Protein AF-0000000075187275 (afdb_homodimer)

InterPro domains:
  IPR004835 Chitin synthase [PTHR22914] (122-890)
  IPR013616 Chitin synthase N-terminal [PF08407] (134-203)
  IPR029044 Nucleotide-diphospho-sugar transferases [SSF53448] (330-576)

Organism: Armillaria gallica (NCBI:txid47427)

pLDDT: mean 75.86, std 24.11, range [16.17, 98.31]

Radius of gyration: 43.61 Å; Cα contacts (8 Å, |Δi|>4): 2500; chains: 2; bounding box: 135×147×118 Å

Solvent-accessible surface area (backbone atoms only — not comparable to full-atom values): 98505 Å² total; per-residue (Å²): 134,84,85,86,66,86,80,87,94,94,92,89,84,87,78,79,76,74,76,76,77,70,78,66,85,58,77,70,79,63,77,69,79,75,75,77,74,75,77,74,74,76,76,80,78,81,78,85,83,83,79,84,90,88,80,89,75,84,80,77,79,80,76,82,77,76,76,73,78,74,76,74,60,70,71,64,69,71,64,61,67,80,72,70,71,80,72,75,68,80,73,74,75,68,86,66,58,67,81,66,71,64,77,77,79,68,64,80,76,63,84,60,83,49,68,71,53,45,53,51,52,50,50,55,55,52,49,64,66,76,78,40,52,71,41,80,56,69,53,48,77,78,36,52,59,48,74,40,75,48,42,61,70,58,45,67,50,40,58,63,88,66,61,76,48,96,60,56,50,57,51,28,27,37,40,33,53,35,58,55,55,38,82,59,45,33,63,90,65,50,43,84,52,70,59,53,74,70,69,49,62,32,51,38,34,37,34,37,40,38,53,55,57,50,47,52,39,39,24,31,18,53,36,26,50,48,52,27,51,31,48,53,56,66,38,81,74,33,50,63,54,44,50,34,41,74,71,72,48,48,46,45,67,23,36,40,36,35,39,35,36,26,16,55,82,67,30,40,64,56,36,54,29,44,35,32,58,43,45,48,39,70,84,54,68,82,58,68,58,57,93,88,34,58,34,44,31,42,36,23,34,25,42,29,45,50,41,39,37,58,89,37,43,79,44,66,55,53,89,92,45,90,82,40,59,51,59,40,40,37,38,37,36,40,20,50,57,72,51,48,65,63,43,46,49,38,36,44,52,46,20,51,32,60,69,51,57,32,52,29,35,34,36,29,27,55,38,31,28,48,36,86,48,14,66,51,48,55,51,46,52,45,73,66,31,86,46,44,28,33,36,21,46,35,62,39,60,61,35,76,93,53,63,48,43,74,42,53,62,40,14,24,47,38,33,51,40,50,47,38,59,57,26,49,42,27,26,25,25,62,56,31,58,37,66,60,44,52,64,52,44,21,35,34,25,43,76,54,41,54,62,64,23,46,53,63,48,50,33,57,17,65,86,43,13,75,79,46,42,60,64,4,46,81,48,38,55,54,62,59,42,27,23,48,58,27,45,45,31,52,32,37,50,35,36,44,30,30,71,72,33,56,35,28,25,39,63,41,76,82,13,35,29,36,27,78,69,57,83,46,70,49,53,39,46,35,48,45,24,38,47,52,41,3,46,52,36,35,50,51,49,50,61,76,49,48,71,43,46,73,54,18,50,61,52,72,69,51,50,53,45,46,50,53,49,49,52,53,51,52,52,51,50,54,51,57,67,38,40,64,27,49,52,50,46,53,49,55,52,53,65,61,47,33,54,79,73,69,48,55,86,49,85,41,67,68,53,32,48,52,50,51,51,50,50,52,49,50,52,51,51,52,45,54,45,37,54,51,43,32,43,58,46,57,53,69,51,44,54,63,63,55,53,50,50,49,49,52,40,25,53,53,35,48,53,47,49,52,52,51,51,50,51,49,51,52,52,54,57,47,40,59,66,60,44,71,82,45,56,74,67,52,51,57,48,43,54,70,35,79,69,58,10,27,50,49,35,38,46,39,39,64,49,44,48,53,51,52,53,25,50,72,70,73,57,49,62,47,67,76,71,10,38,68,44,28,59,26,43,50,60,36,53,49,57,44,40,47,46,33,18,48,53,41,48,57,58,78,66,75,59,54,88,83,72,82,74,79,75,78,78,82,76,84,77,85,86,84,87,81,80,82,77,87,78,71,54,80,38,62,46,59,52,68,67,57,46,39,55,52,44,56,55,31,41,53,61,41,40,43,81,75,81,79,71,82,70,78,71,76,62,51,71,71,33,51,30,34,48,52,27,47,53,50,40,47,50,50,51,49,53,24,50,48,51,44,49,52,56,73,59,56,42,66,76,82,45,87,87,44,61,65,60,35,52,52,50,27,50,50,52,42,50,50,51,53,34,50,53,27,47,50,51,24,52,54,43,48,54,31,48,51,23,23,50,52,35,53,50,53,54,64,70,48,52,82,71,59,76,75,149,90,95,78,96,83,78,87,87,77,88,89,73,94,69,89,74,82,80,80,77,72,79,68,85,60,80,75,78,68,79,69,80,76,76,79,76,78,74,77,77,74,78,78,82,82,84,84,84,80,79,82,88,86,81,86,72,83,76,78,77,83,76,80,79,74,78,74,79,73,76,75,60,69,73,65,70,70,65,60,66,79,70,70,71,80,72,75,67,82,71,74,72,68,85,66,57,65,80,66,71,63,76,78,79,65,64,82,74,70,82,61,84,49,67,70,54,44,54,51,52,51,50,55,54,53,49,64,66,77,78,39,54,71,40,80,57,70,53,49,78,80,36,53,60,46,74,40,76,47,41,62,70,58,44,68,48,41,57,65,89,65,61,76,48,97,61,56,53,56,50,29,27,36,41,32,51,36,59,56,56,38,82,58,45,32,62,89,66,52,41,84,52,70,59,52,73,70,70,48,62,32,50,37,35,37,34,37,41,39,54,56,57,48,45,52,40,39,23,31,17,52,35,27,50,48,50,27,51,33,47,52,58,64,38,81,73,32,50,62,55,43,49,36,42,74,71,72,46,49,46,47,66,23,34,39,36,35,40,35,37,25,15,54,80,66,29,41,63,55,36,54,29,44,35,33,58,42,44,49,40,71,84,54,69,81,59,66,59,58,94,87,35,57,33,44,30,42,35,25,34,25,42,29,44,50,42,40,38,61,89,36,43,80,44,64,54,53,89,92,43,90,80,40,59,51,60,40,38,37,38,37,36,41,19,52,58,72,51,48,67,62,42,47,50,38,36,44,52,46,20,51,31,60,69,52,58,32,52,29,35,35,36,30,26,54,39,32,28,49,36,86,49,13,66,50,48,54,52,47,52,44,72,67,30,87,48,44,28,32,37,21,46,36,62,40,60,62,34,78,94,55,64,47,43,73,41,52,62,39,13,24,49,38,31,50,38,50,49,39,58,57,27,50,42,27,26,26,26,63,55,31,57,37,66,60,44,52,65,51,44,21,36,34,26,43,77,52,42,54,62,66,24,45,53,64,50,51,34,58,17,67,86,44,13,76,79,46,42,61,65,4,48,83,47,37,55,54,60,58,43,27,22,50,56,28,45,44,30,53,33,38,52,35,35,43,30,29,70,71,34,56,35,28,27,40,62,40,74,84,13,34,29,36,28,77,71,57,82,46,70,51,53,40,44,36,50,45,24,38,48,50,41,3,48,53,36,36,51,53,49,50,60,74,50,48,71,44,46,74,53,18,50,59,52,72,71,52,49,53,44,46,51,53,51,49,52,52,49,51,52,50,50,54,51,58,66,38,37,65,27,50,52,50,48,53,49,55,51,53,65,62,48,32,54,79,73,67,48,57,85,49,86,41,67,68,52,32,50,52,50,51,51,50,51,54,49,49,54,52,52,52,46,52,45,37,54,51,43,33,44,58,45,57,54,70,50,43,54,64,62,55,53,51,50,50,51,51,41,24,51,53,35,48,53,47,50,53,51,51,51,50,51,49,50,53,51,54,58,48,41,59,66,60,43,71,82,48,55,74,66,51,51,58,48,41,54,67,34,78,69,57,10,27,49,50,36,38,47,38,40,65,49,44,49,53,51,52,53,24,51,73,71,72,56,47,63,48,66,76,71,10,39,68,44,27,58,24,45,51,59,37,52,47,57,45,40,46,46,33,17,46,54,40,48,56,59,78,65,76,59,55,90,84,75,83,74,80,76,76,76,81,76,85,77,87,86,84,86,84,79,82,78,87,77,71,54,80,37,63,45,61,52,67,67,57,46,39,56,52,43,55,55,31,41,52,59,41,40,44,80,75,82,80,72,82,71,77,71,75,60,49,71,69,32,52,30,34,49,52,27,48,52,50,41,48,51,49,52,49,53,23,51,48,51,43,48,50,55,73,59,56,40,65,76,83,45,87,87,44,62,65,60,36,53,50,50,28,52,53,51,42,50,51,52,50,35,50,52,26,47,50,50,26,52,55,43,48,54,30,48,51,22,22,51,50,36,53,50,53,54,64,69,49,53,83,71,59,76,76

Foldseek 3Di:
DDDPDDDDDDDDDPCPPVVVPPVPPPPPPPPPPPPPVPPPPPPDPDDDDDDDDDDDDPDDDDPDPPVPPPPPPVVVVVPPPLPPDPPPDPDDPPPPPPVPPPPVPPPDPPVPPPPLVVLVVVQVVLQPPPPDDDDDQDAQLQWDKDKAFADPVQLVLDDPVPSPDPDCQSGIKIKTQALDALLCQDVVSRHADPLVVVVFAAAEEEEEEEEADDQLLQQAAVVLVLLLQLCLQPPPAAPVQVVCVVVVRGSQSRYAYEYEYLADQRYRSVNLVQCSVQRQHDHNPDDQDDPNRGGFKMKMKHKGQWGAHNVGDINTDDPPDSSGGDIHIYIYIHGHHRQDVLSRVSSVQNHVCVNNVYFKYKFAYRFKRWDHNLVVLQSLVCVFDVQAFKEFEQEAADCPVPVLLVQLVNLLVRLVSVLCLLFVQLLCQLLQADQFRDNNTMMGGSVLLPDPLSVLLCLLGPVCQVVVDLSHLVNDALLVLLLNLRSRRSSRLCSCLPAAGHHGYHYRHVTYMYGHDDRAPQLNLLQLLSVVSNSLSSLVVCLVCVCSNVRYNDDPVSNVSSVVVSVLSVLVSVCLLLVLLLVLLLLLLLLVVCVVLPNQDDDDSVVSVVVSVVLSVVVVVLLVVLLVCLQPHRCVVCRPSLVVSLVSLLVSLVVSVVSLVVVLVVLVVVLVVVCPPDDPVVNVVVCCDPPNVLSNLLCCLLPVLLQVSCVLSPHRVSVPSRVSSNSSRVSCCRSRSVSNSLSVSLDSDNSDDRPDDPDDDDDDDDDDDPDDDDDPDDDDDDDPVVVVVVVVVVVVVVPDDDPPPPDPDDDDSSRSSNVVSVVRSVCSVVVSVVVNVCLQQVLPPCPPVCNPVSVVVSSVSSRVVSSVSSVSSSVSSVSSSVSSVSSSCVCVVCVVVRRD/DDDDDDDDDDDDDPDDPDDPPPPPPPPPPPPPPPPPPPPPDPPPDDDDDDDDDDDDPPPPDDPDPPVPPPPPPQVVVVPPPLPPDPPPDPDDPPPPPPVPPPPVPPDDPPVPPPPLVVLVVVQVVLQPPPPDDDDDQDAQLQWDKDKAFADPVQLVLDDPVPSVDPDCQSGIKIKTQALDALLCQDVVSRHADPLVVVVFAAAEEEEEEEEADDQLLQQAAVVLVLLLQLCLQPPPAAPVQVVCVVVVRGSQSRYAYEYEYLADVRYRSVNLVQCSVQRQHDHNPDDQDRPNRGRFKMKIKHKGQWGAHNVGDINTDDPPDSSGGDIHIYIYIHGHHRQDVLSRVSSVQNHVCVNNVYFKYKFAYRFKRWDHNLVVLQSLVCVFDVQAFKEFEQEAADCPVPVLLVQLVNLLVRLVSVLCLLFVQLLCQLLQADQFRDNNTMMGGSVLLPDPLSVLLCLLGPVCQVVVDLSHLVNDALLVLLLNLRSRRSSRLCSCLPAAGHHGYHYRHVTYMYGHDDRAPLLNLLQLLSVVSNSLSSLVVCLVCVCSNVRYNDDPVSNVSSVVVSVLSVLVSVCLLLVLLLVLLLLLLLLVCQVVLPNQDDDDSVVSVVVSVVLSVVVVVLLVVLLVCLQPHRCVVCRPSLVVSQVSLLVSLVVSVVSLVVVLVSLVVVLVVVCPPPDPVVNVVVCCDPPNVLSNLLCCLLPVLLQVSCVLSPHRVSCPSRVSSNSSRVSCCRSRSVSNSLSVSLDSDNSDDPPDDPDDDDDDDDDDDPDDDDDPDDDDDDDPVVVVVVVVVVVVVVPDDDPPPPDPDDDDSSRSSNVVSVVRSCCSVVVSVVVNVCLQQVLPPCPPVCNPVSVVVSSVSSRVVSSVSSVSSSVSSVSSSVSSVSSSCVCVVCVVVRRD

Structure (mmCIF, N/CA/C/O backbone):
data_AF-0000000075187275-model_v1
#
loop_
_entity.id
_entity.type
_entity.pdbx_description
1 polymer 'Chitin synthase'
#
loop_
_atom_site.group_PDB
_atom_site.id
_atom_site.type_symbol
_atom_site.label_atom_id
_atom_site.label_alt_id
_atom_site.label_comp_id
_atom_site.label_asym_id
_atom_site.label_entity_id
_atom_site.label_seq_id
_atom_site.pdbx_PDB_ins_code
_atom_site.Cartn_x
_atom_site.Cartn_y
_atom_site.Cartn_z
_atom_site.occupancy
_atom_site.B_iso_or_equiv
_atom_site.auth_seq_id
_atom_site.auth_comp_id
_atom_site.auth_asym_id
_atom_site.auth_atom_id
_atom_site.pdbx_PDB_model_num
ATOM 1 N N . MET A 1 1 ? 81.812 -22.859 27.469 1 16.17 1 MET A N 1
ATOM 2 C CA . MET A 1 1 ? 81.688 -24.188 28.078 1 16.17 1 MET A CA 1
ATOM 3 C C . MET A 1 1 ? 80.312 -24.453 28.516 1 16.17 1 MET A C 1
ATOM 5 O O . MET A 1 1 ? 79.75 -25.531 28.266 1 16.17 1 MET A O 1
ATOM 9 N N . ALA A 1 2 ? 79.688 -23.703 29.672 1 20.2 2 ALA A N 1
ATOM 10 C CA . ALA A 1 2 ? 79.312 -24.422 30.875 1 20.2 2 ALA A CA 1
ATOM 11 C C . ALA A 1 2 ? 77.938 -25.031 30.703 1 20.2 2 ALA A C 1
ATOM 13 O O . ALA A 1 2 ? 77.125 -24.516 29.938 1 20.2 2 ALA A O 1
ATOM 14 N N . ASP A 1 3 ? 77.562 -26.172 31.344 1 18.69 3 ASP A N 1
ATOM 15 C CA . ASP A 1 3 ? 76.875 -27.453 31.172 1 18.69 3 ASP A CA 1
ATOM 16 C C . ASP A 1 3 ? 75.312 -27.281 31.297 1 18.69 3 ASP A C 1
ATOM 18 O O . ASP A 1 3 ? 74.875 -26.766 32.312 1 18.69 3 ASP A O 1
ATOM 22 N N . ARG A 1 4 ? 74.5 -27.172 30.172 1 20.03 4 ARG A N 1
ATOM 23 C CA . ARG A 1 4 ? 73.312 -26.625 29.484 1 20.03 4 ARG A CA 1
ATOM 24 C C . ARG A 1 4 ? 72.062 -27.359 29.859 1 20.03 4 ARG A C 1
ATOM 26 O O . ARG A 1 4 ? 71 -27.203 29.219 1 20.03 4 ARG A O 1
ATOM 33 N N . PRO A 1 5 ? 72.438 -27.781 31.359 1 19.52 5 PRO A N 1
ATOM 34 C CA . PRO A 1 5 ? 71.688 -29.016 31.562 1 19.52 5 PRO A CA 1
ATOM 35 C C . PRO A 1 5 ? 70.125 -28.812 31.438 1 19.52 5 PRO A C 1
ATOM 37 O O . PRO A 1 5 ? 69.688 -27.672 31.469 1 19.52 5 PRO A O 1
ATOM 40 N N . PRO A 1 6 ? 69.438 -29.609 32.156 1 20.91 6 PRO A N 1
ATOM 41 C CA . PRO A 1 6 ? 68.25 -30.375 31.844 1 20.91 6 PRO A CA 1
ATOM 42 C C . PRO A 1 6 ? 67 -29.625 32.25 1 20.91 6 PRO A C 1
ATOM 44 O O . PRO A 1 6 ? 66.938 -28.906 33.25 1 20.91 6 PRO A O 1
ATOM 47 N N . ALA A 1 7 ? 65.875 -29.203 31.453 1 18.3 7 ALA A N 1
ATOM 48 C CA . ALA A 1 7 ? 64.812 -28.203 31.188 1 18.3 7 ALA A CA 1
ATOM 49 C C . ALA A 1 7 ? 63.562 -28.516 31.969 1 18.3 7 ALA A C 1
ATOM 51 O O . ALA A 1 7 ? 62.562 -27.766 31.906 1 18.3 7 ALA A O 1
ATOM 52 N N . PRO A 1 8 ? 63.5 -29.469 33 1 18.45 8 PRO A N 1
ATOM 53 C CA . PRO A 1 8 ? 62.25 -30.172 32.781 1 18.45 8 PRO A CA 1
ATOM 54 C C . PRO A 1 8 ? 61.031 -29.281 33 1 18.45 8 PRO A C 1
ATOM 56 O O . PRO A 1 8 ? 61.156 -28.156 33.5 1 18.45 8 PRO A O 1
ATOM 59 N N . SER A 1 9 ? 59.375 -29.875 33.219 1 19.97 9 SER A N 1
ATOM 60 C CA . SER A 1 9 ? 58.25 -30.422 32.469 1 19.97 9 SER A CA 1
ATOM 61 C C . SER A 1 9 ? 56.938 -29.875 33.031 1 19.97 9 SER A C 1
ATOM 63 O O . SER A 1 9 ? 55.844 -30.281 32.562 1 19.97 9 SER A O 1
ATOM 65 N N . SER A 1 10 ? 56.469 -28.766 34.188 1 21.33 10 SER A N 1
ATOM 66 C CA . SER A 1 10 ? 56 -28.656 35.594 1 21.33 10 SER A CA 1
ATOM 67 C C . SER A 1 10 ? 54.594 -28.078 35.656 1 21.33 10 SER A C 1
ATOM 69 O O . SER A 1 10 ? 54.344 -26.984 35.156 1 21.33 10 SER A O 1
ATOM 71 N N . PRO A 1 11 ? 53.125 -28.797 35.906 1 20.8 11 PRO A N 1
ATOM 72 C CA . PRO A 1 11 ? 51.938 -29.172 35.125 1 20.8 11 PRO A CA 1
ATOM 73 C C . PRO A 1 11 ? 50.844 -28.094 35.188 1 20.8 11 PRO A C 1
ATOM 75 O O . PRO A 1 11 ? 50.406 -27.609 34.156 1 20.8 11 PRO A O 1
ATOM 78 N N . SER A 1 12 ? 49.594 -28.141 36.281 1 20.91 12 SER A N 1
ATOM 79 C CA . SER A 1 12 ? 48.156 -28.406 36.375 1 20.91 12 SER A CA 1
ATOM 80 C C . SER A 1 12 ? 47.375 -27.125 36.625 1 20.91 12 SER A C 1
ATOM 82 O O . SER A 1 12 ? 46.156 -27.172 36.844 1 20.91 12 SER A O 1
ATOM 84 N N . PHE A 1 13 ? 47.469 -25.734 36.375 1 19.23 13 PHE A N 1
ATOM 85 C CA . PHE A 1 13 ? 47.344 -24.516 37.156 1 19.23 13 PHE A CA 1
ATOM 86 C C . PHE A 1 13 ? 45.938 -23.953 37.062 1 19.23 13 PHE A C 1
ATOM 88 O O . PHE A 1 13 ? 45.344 -23.906 35.969 1 19.23 13 PHE A O 1
ATOM 95 N N . ASN A 1 14 ? 45.062 -23.781 38.25 1 21.05 14 ASN A N 1
ATOM 96 C CA . ASN A 1 14 ? 43.719 -23.562 38.75 1 21.05 14 ASN A CA 1
ATOM 97 C C . ASN A 1 14 ? 43.156 -22.203 38.344 1 21.05 14 ASN A C 1
ATOM 99 O O . ASN A 1 14 ? 43.562 -21.172 38.906 1 21.05 14 ASN A O 1
ATOM 103 N N . GLY A 1 15 ? 43.031 -21.719 37 1 20.08 15 GLY A N 1
ATOM 104 C CA . GLY A 1 15 ? 43 -20.391 36.438 1 20.08 15 GLY A CA 1
ATOM 105 C C . GLY A 1 15 ? 41.75 -19.609 36.812 1 20.08 15 GLY A C 1
ATOM 106 O O . GLY A 1 15 ? 40.656 -19.953 36.406 1 20.08 15 GLY A O 1
ATOM 107 N N . GLU A 1 16 ? 41.594 -19.078 38.062 1 20.56 16 GLU A N 1
ATOM 108 C CA . GLU A 1 16 ? 40.531 -18.484 38.875 1 20.56 16 GLU A CA 1
ATOM 109 C C . GLU A 1 16 ? 39.938 -17.266 38.188 1 20.56 16 GLU A C 1
ATOM 111 O O . GLU A 1 16 ? 40.5 -16.172 38.25 1 20.56 16 GLU A O 1
ATOM 116 N N . SER A 1 17 ? 39.469 -17.328 36.938 1 20.11 17 SER A N 1
ATOM 117 C CA . SER A 1 17 ? 39.219 -16.219 36 1 20.11 17 SER A CA 1
ATOM 118 C C . SER A 1 17 ? 38.031 -15.375 36.469 1 20.11 17 SER A C 1
ATOM 120 O O . SER A 1 17 ? 36.906 -15.812 36.406 1 20.11 17 SER A O 1
ATOM 122 N N . ASP A 1 18 ? 38.062 -14.688 37.625 1 20.28 18 ASP A N 1
ATOM 123 C CA . ASP A 1 18 ? 37 -14.023 38.344 1 20.28 18 ASP A CA 1
ATOM 124 C C . ASP A 1 18 ? 36.375 -12.906 37.531 1 20.28 18 ASP A C 1
ATOM 126 O O . ASP A 1 18 ? 36.656 -11.727 37.75 1 20.28 18 ASP A O 1
ATOM 130 N N . TYR A 1 19 ? 36.219 -12.961 36.25 1 21.5 19 TYR A N 1
ATOM 131 C CA . TYR A 1 19 ? 36 -11.773 35.438 1 21.5 19 TYR A CA 1
ATOM 132 C C . TYR A 1 19 ? 34.719 -11.055 35.844 1 21.5 19 TYR A C 1
ATOM 134 O O . TYR A 1 19 ? 33.625 -11.594 35.719 1 21.5 19 TYR A O 1
ATOM 142 N N . THR A 1 20 ? 34.75 -10.219 36.938 1 21.69 20 THR A N 1
ATOM 143 C CA . THR A 1 20 ? 33.75 -9.391 37.594 1 21.69 20 THR A CA 1
ATOM 144 C C . THR A 1 20 ? 33.062 -8.5 36.562 1 21.69 20 THR A C 1
ATOM 146 O O . THR A 1 20 ? 33.688 -7.652 35.938 1 21.69 20 THR A O 1
ATOM 149 N N . HIS A 1 21 ? 32.188 -9.039 35.781 1 22.42 21 HIS A N 1
ATOM 150 C CA . HIS A 1 21 ? 31.391 -8.508 34.688 1 22.42 21 HIS A CA 1
ATOM 151 C C . HIS A 1 21 ? 30.625 -7.254 35.094 1 22.42 21 HIS A C 1
ATOM 153 O O . HIS A 1 21 ? 29.641 -7.336 35.812 1 22.42 21 HIS A O 1
ATOM 159 N N . ILE A 1 22 ? 31.422 -6.199 35.531 1 22.64 22 ILE A N 1
ATOM 160 C CA . ILE A 1 22 ? 30.953 -4.887 35.969 1 22.64 22 ILE A CA 1
ATOM 161 C C . ILE A 1 22 ? 30 -4.316 34.906 1 22.64 22 ILE A C 1
ATOM 163 O O . ILE A 1 22 ? 30.391 -4.133 33.75 1 22.64 22 ILE A O 1
ATOM 167 N N . ASP A 1 23 ? 28.781 -4.68 35.062 1 24.75 23 ASP A N 1
ATOM 168 C CA . ASP A 1 23 ? 27.641 -4.422 34.188 1 24.75 23 ASP A CA 1
ATOM 169 C C . ASP A 1 23 ? 27.484 -2.928 33.906 1 24.75 23 ASP A C 1
ATOM 171 O O . ASP A 1 23 ? 27.125 -2.152 34.781 1 24.75 23 ASP A O 1
ATOM 175 N N . PRO A 1 24 ? 28.578 -2.289 33.281 1 23.44 24 PRO A N 1
ATOM 176 C CA . PRO A 1 24 ? 28.891 -0.86 33.312 1 23.44 24 PRO A CA 1
ATOM 177 C C . PRO A 1 24 ? 27.688 0.022 33 1 23.44 24 PRO A C 1
ATOM 179 O O . PRO A 1 24 ? 27.797 1.251 33.031 1 23.44 24 PRO A O 1
ATOM 182 N N . TYR A 1 25 ? 26.969 -0.46 32.062 1 24.58 25 TYR A N 1
ATOM 183 C CA . TYR A 1 25 ? 26.281 0.589 31.312 1 24.58 25 TYR A CA 1
ATOM 184 C C . TYR A 1 25 ? 25.25 1.284 32.188 1 24.58 25 TYR A C 1
ATOM 186 O O . TYR A 1 25 ? 24.094 0.848 32.25 1 24.58 25 TYR A O 1
ATOM 194 N N . ALA A 1 26 ? 25.672 1.559 33.375 1 22.45 26 ALA A N 1
ATOM 195 C CA . ALA A 1 26 ? 24.938 2.232 34.438 1 22.45 26 ALA A CA 1
ATOM 196 C C . ALA A 1 26 ? 24.281 3.516 33.938 1 22.45 26 ALA A C 1
ATOM 198 O O . ALA A 1 26 ? 24.812 4.168 33.031 1 22.45 26 ALA A O 1
ATOM 199 N N . ASP A 1 27 ? 23.047 3.574 34.219 1 21.7 27 ASP A N 1
ATOM 200 C CA . ASP A 1 27 ? 22.078 4.602 33.844 1 21.7 27 ASP A CA 1
ATOM 201 C C . ASP A 1 27 ? 22.562 5.988 34.281 1 21.7 27 ASP A C 1
ATOM 203 O O . ASP A 1 27 ? 22.766 6.242 35.469 1 21.7 27 ASP A O 1
ATOM 207 N N . PRO A 1 28 ? 23.594 6.562 33.531 1 22.42 28 PRO A N 1
ATOM 208 C CA . PRO A 1 28 ? 24.359 7.688 34.062 1 22.42 28 PRO A CA 1
ATOM 209 C C . PRO A 1 28 ? 23.484 8.766 34.688 1 22.42 28 PRO A C 1
ATOM 211 O O . PRO A 1 28 ? 24 9.68 35.344 1 22.42 28 PRO A O 1
ATOM 214 N N . PHE A 1 29 ? 22.406 8.984 34 1 22.81 29 PHE A N 1
ATOM 215 C CA . PHE A 1 29 ? 21.875 10.328 34.219 1 22.81 29 PHE A CA 1
ATOM 216 C C . PHE A 1 29 ? 21.234 10.445 35.594 1 22.81 29 PHE A C 1
ATOM 218 O O . PHE A 1 29 ? 20.328 11.25 35.812 1 22.81 29 PHE A O 1
ATOM 225 N N . ALA A 1 30 ? 21.656 9.5 36.469 1 20.11 30 ALA A N 1
ATOM 226 C CA . ALA A 1 30 ? 21.078 9.648 37.812 1 20.11 30 ALA A CA 1
ATOM 227 C C . ALA A 1 30 ? 21.359 11.039 38.375 1 20.11 30 ALA A C 1
ATOM 229 O O . ALA A 1 30 ? 22.484 11.547 38.25 1 20.11 30 ALA A O 1
ATOM 230 N N . ASP A 1 31 ? 20.391 11.75 38.625 1 19.67 31 ASP A N 1
ATOM 231 C CA . ASP A 1 31 ? 20.281 13.148 39.062 1 19.67 31 ASP A CA 1
ATOM 232 C C . ASP A 1 31 ? 21.078 13.406 40.312 1 19.67 31 ASP A C 1
ATOM 234 O O . ASP A 1 31 ? 20.797 12.828 41.375 1 19.67 31 ASP A O 1
ATOM 238 N N . ARG A 1 32 ? 22.406 13.258 40.281 1 19.98 32 ARG A N 1
ATOM 239 C CA . ARG A 1 32 ? 23.094 13.5 41.531 1 19.98 32 ARG A CA 1
ATOM 240 C C . ARG A 1 32 ? 22.688 14.836 42.156 1 19.98 32 ARG A C 1
ATOM 242 O O . ARG A 1 32 ? 22.531 15.828 41.438 1 19.98 32 ARG A O 1
ATOM 249 N N . PRO A 1 33 ? 22.281 14.867 43.375 1 19.45 33 PRO A N 1
ATOM 250 C CA . PRO A 1 33 ? 21.688 15.984 44.125 1 19.45 33 PRO A CA 1
ATOM 251 C C . PRO A 1 33 ? 22.672 17.141 44.312 1 19.45 33 PRO A C 1
ATOM 253 O O . PRO A 1 33 ? 23.672 17 45 1 19.45 33 PRO A O 1
ATOM 256 N N . ARG A 1 34 ? 23.375 17.594 43.219 1 19 34 ARG A N 1
ATOM 257 C CA . ARG A 1 34 ? 24.422 18.531 43.594 1 19 34 ARG A CA 1
ATOM 258 C C . ARG A 1 34 ? 23.891 19.625 44.5 1 19 34 ARG A C 1
ATOM 260 O O . ARG A 1 34 ? 22.906 20.297 44.156 1 19 34 ARG A O 1
ATOM 267 N N . GLN A 1 35 ? 24.141 19.562 45.781 1 18 35 GLN A N 1
ATOM 268 C CA . GLN A 1 35 ? 23.797 20.422 46.906 1 18 35 GLN A CA 1
ATOM 269 C C . GLN A 1 35 ? 24.359 21.828 46.719 1 18 35 GLN A C 1
ATOM 271 O O . GLN A 1 35 ? 25.422 22.156 47.219 1 18 35 GLN A O 1
ATOM 276 N N . THR A 1 36 ? 24.484 22.344 45.469 1 18.97 36 THR A N 1
ATOM 277 C CA . THR A 1 36 ? 25.312 23.547 45.469 1 18.97 36 THR A CA 1
ATOM 278 C C . THR A 1 36 ? 24.75 24.609 46.406 1 18.97 36 THR A C 1
ATOM 280 O O . THR A 1 36 ? 23.562 24.953 46.312 1 18.97 36 THR A O 1
ATOM 283 N N . GLN A 1 37 ? 25.281 24.703 47.562 1 18.61 37 GLN A N 1
ATOM 284 C CA . GLN A 1 37 ? 25 25.547 48.719 1 18.61 37 GLN A CA 1
ATOM 285 C C . GLN A 1 37 ? 25.188 27.016 48.375 1 18.61 37 GLN A C 1
ATOM 287 O O . GLN A 1 37 ? 26.312 27.5 48.281 1 18.61 37 GLN A O 1
ATOM 292 N N . PHE A 1 38 ? 24.641 27.562 47.344 1 19.31 38 PHE A N 1
ATOM 293 C CA . PHE A 1 38 ? 25 28.938 47.062 1 19.31 38 PHE A CA 1
ATOM 294 C C . PHE A 1 38 ? 24.641 29.859 48.219 1 19.31 38 PHE A C 1
ATOM 296 O O . PHE A 1 38 ? 23.5 29.891 48.688 1 19.31 38 PHE A O 1
ATOM 303 N N . SER A 1 39 ? 25.547 30.016 49.094 1 18.98 39 SER A N 1
ATOM 304 C CA . SER A 1 39 ? 25.453 30.859 50.281 1 18.98 39 SER A CA 1
ATOM 305 C C . SER A 1 39 ? 25.141 32.312 49.906 1 18.98 39 SER A C 1
ATOM 307 O O . SER A 1 39 ? 25.812 32.875 49.031 1 18.98 39 SER A O 1
ATOM 309 N N . GLU A 1 40 ? 23.906 32.719 50.062 1 19.69 40 GLU A N 1
ATOM 310 C CA . GLU A 1 40 ? 23.266 34 49.781 1 19.69 40 GLU A CA 1
ATOM 311 C C . GLU A 1 40 ? 23.938 35.125 50.531 1 19.69 40 GLU A C 1
ATOM 313 O O . GLU A 1 40 ? 23.938 35.125 51.781 1 19.69 40 GLU A O 1
ATOM 318 N N . PRO A 1 41 ? 25.156 35.531 50.188 1 18.94 41 PRO A N 1
ATOM 319 C CA . PRO A 1 41 ? 25.656 36.469 51.188 1 18.94 41 PRO A CA 1
ATOM 320 C C . PRO A 1 41 ? 24.688 37.625 51.438 1 18.94 41 PRO A C 1
ATOM 322 O O . PRO A 1 41 ? 23.891 37.969 50.562 1 18.94 41 PRO A O 1
ATOM 325 N N . GLU A 1 42 ? 24.438 37.938 52.656 1 17.81 42 GLU A N 1
ATOM 326 C CA . GLU A 1 42 ? 23.531 38.875 53.344 1 17.81 42 GLU A CA 1
ATOM 327 C C . GLU A 1 42 ? 23.844 40.312 53 1 17.81 42 GLU A C 1
ATOM 329 O O . GLU A 1 42 ? 24.812 40.875 53.531 1 17.81 42 GLU A O 1
ATOM 334 N N . ARG A 1 43 ? 24.125 40.625 51.656 1 18.62 43 ARG A N 1
ATOM 335 C CA . ARG A 1 43 ? 24.688 41.969 51.625 1 18.62 43 ARG A CA 1
ATOM 336 C C . ARG A 1 43 ? 23.859 42.938 52.469 1 18.62 43 ARG A C 1
ATOM 338 O O . ARG A 1 43 ? 22.625 42.844 52.5 1 18.62 43 ARG A O 1
ATOM 345 N N . PRO A 1 44 ? 24.531 43.781 53.25 1 17.48 44 PRO A N 1
ATOM 346 C CA . PRO A 1 44 ? 24.125 44.688 54.312 1 17.48 44 PRO A CA 1
ATOM 347 C C . PRO A 1 44 ? 23.234 45.844 53.812 1 17.48 44 PRO A C 1
ATOM 349 O O . PRO A 1 44 ? 23.453 46.344 52.719 1 17.48 44 PRO A O 1
ATOM 352 N N . TYR A 1 45 ? 21.906 45.812 54.062 1 18.23 45 TYR A N 1
ATOM 353 C CA . TYR A 1 45 ? 20.828 46.75 53.844 1 18.23 45 TYR A CA 1
ATOM 354 C C . TYR A 1 45 ? 21.172 48.125 54.406 1 18.23 45 TYR A C 1
ATOM 356 O O . TYR A 1 45 ? 20.469 48.656 55.25 1 18.23 45 TYR A O 1
ATOM 364 N N . HIS A 1 46 ? 22.391 48.625 54.125 1 17.11 46 HIS A N 1
ATOM 365 C CA . HIS A 1 46 ? 22.578 49.844 54.875 1 17.11 46 HIS A CA 1
ATOM 366 C C . HIS A 1 46 ? 21.438 50.844 54.594 1 17.11 46 HIS A C 1
ATOM 368 O O . HIS A 1 46 ? 20.797 50.75 53.531 1 17.11 46 HIS A O 1
ATOM 374 N N . ALA A 1 47 ? 21.078 51.812 55.562 1 17.95 47 ALA A N 1
ATOM 375 C CA . ALA A 1 47 ? 20.125 52.719 56.188 1 17.95 47 ALA A CA 1
ATOM 376 C C . ALA A 1 47 ? 19.859 53.938 55.312 1 17.95 47 ALA A C 1
ATOM 378 O O . ALA A 1 47 ? 18.703 54.312 55.094 1 17.95 47 ALA A O 1
ATOM 379 N N . GLY A 1 48 ? 20.844 54.875 55.156 1 17.17 48 GLY A N 1
ATOM 380 C CA . GLY A 1 48 ? 20.516 56.219 55.562 1 17.17 48 GLY A CA 1
ATOM 381 C C . GLY A 1 48 ? 19.719 57 54.531 1 17.17 48 GLY A C 1
ATOM 382 O O . GLY A 1 48 ? 19.469 56.5 53.438 1 17.17 48 GLY A O 1
ATOM 383 N N . SER A 1 49 ? 19.922 58.375 54.406 1 16.86 49 SER A N 1
ATOM 384 C CA . SER A 1 49 ? 19.219 59.656 54.531 1 16.86 49 SER A CA 1
ATOM 385 C C . SER A 1 49 ? 18.828 60.219 53.188 1 16.86 49 SER A C 1
ATOM 387 O O . SER A 1 49 ? 17.75 60.812 53.031 1 16.86 49 SER A O 1
ATOM 389 N N . THR A 1 50 ? 19.703 60.188 52.062 1 17.09 50 THR A N 1
ATOM 390 C CA . THR A 1 50 ? 19.922 61.562 51.656 1 17.09 50 THR A CA 1
ATOM 391 C C . THR A 1 50 ? 18.734 62.094 50.875 1 17.09 50 THR A C 1
ATOM 393 O O . THR A 1 50 ? 18 61.312 50.25 1 17.09 50 THR A O 1
ATOM 396 N N . PRO A 1 51 ? 18.562 63.375 50.375 1 16.8 51 PRO A N 1
ATOM 397 C CA . PRO A 1 51 ? 17.578 64.438 50.281 1 16.8 51 PRO A CA 1
ATOM 398 C C . PRO A 1 51 ? 16.891 64.5 48.906 1 16.8 51 PRO A C 1
ATOM 400 O O . PRO A 1 51 ? 15.781 65.062 48.812 1 16.8 51 PRO A O 1
ATOM 403 N N . ARG A 1 52 ? 17.391 63.812 47.688 1 17.28 52 ARG A N 1
ATOM 404 C CA . ARG A 1 52 ? 17.5 64.875 46.719 1 17.28 52 ARG A CA 1
ATOM 405 C C . ARG A 1 52 ? 16.141 65.562 46.469 1 17.28 52 ARG A C 1
ATOM 407 O O . ARG A 1 52 ? 15.102 64.938 46.75 1 17.28 52 ARG A O 1
ATOM 414 N N . PRO A 1 53 ? 16.172 66.5 45.188 1 16.91 53 PRO A N 1
ATOM 415 C CA . PRO A 1 53 ? 15.609 67.812 44.719 1 16.91 53 PRO A CA 1
ATOM 416 C C . PRO A 1 53 ? 14.289 67.625 43.969 1 16.91 53 PRO A C 1
ATOM 418 O O . PRO A 1 53 ? 14.164 66.688 43.156 1 16.91 53 PRO A O 1
ATOM 421 N N . TYR A 1 54 ? 13.031 68.062 44.375 1 17.23 54 TYR A N 1
ATOM 422 C CA . TYR A 1 54 ? 11.609 67.812 44.094 1 17.23 54 TYR A CA 1
ATOM 423 C C . TYR A 1 54 ? 11.242 68.188 42.688 1 17.23 54 TYR A C 1
ATOM 425 O O . TYR A 1 54 ? 10.648 67.375 41.938 1 17.23 54 TYR A O 1
ATOM 433 N N . ASP A 1 55 ? 11.047 69.562 42.219 1 16.55 55 ASP A N 1
ATOM 434 C CA . ASP A 1 55 ? 9.766 70.25 42.062 1 16.55 55 ASP A CA 1
ATOM 435 C C . ASP A 1 55 ? 9.367 70.375 40.594 1 16.55 55 ASP A C 1
ATOM 437 O O . ASP A 1 55 ? 8.188 70.438 40.281 1 16.55 55 ASP A O 1
ATOM 441 N N . SER A 1 56 ? 10.219 70.688 39.469 1 18.69 56 SER A N 1
ATOM 442 C CA . SER A 1 56 ? 9.773 71.812 38.656 1 18.69 56 SER A CA 1
ATOM 443 C C . SER A 1 56 ? 8.641 71.438 37.75 1 18.69 56 SER A C 1
ATOM 445 O O . SER A 1 56 ? 8.531 70.25 37.344 1 18.69 56 SER A O 1
ATOM 447 N N . THR A 1 57 ? 7.516 72.312 37.406 1 19 57 THR A N 1
ATOM 448 C CA . THR A 1 57 ? 6.141 72.562 36.969 1 19 57 THR A CA 1
ATOM 449 C C . THR A 1 57 ? 6.035 72.562 35.438 1 19 57 THR A C 1
ATOM 451 O O . THR A 1 57 ? 4.98 72.875 34.906 1 19 57 THR A O 1
ATOM 454 N N . ALA A 1 58 ? 6.973 72.062 34.562 1 20.39 58 ALA A N 1
ATOM 455 C CA . ALA A 1 58 ? 6.953 72.688 33.25 1 20.39 58 ALA A CA 1
ATOM 456 C C . ALA A 1 58 ? 5.629 72.438 32.531 1 20.39 58 ALA A C 1
ATOM 458 O O . ALA A 1 58 ? 5.129 71.312 32.531 1 20.39 58 ALA A O 1
ATOM 459 N N . SER A 1 59 ? 4.777 73.5 32.219 1 20.02 59 SER A N 1
ATOM 460 C CA . SER A 1 59 ? 3.463 73.75 31.656 1 20.02 59 SER A CA 1
ATOM 461 C C . SER A 1 59 ? 3.363 73.25 30.219 1 20.02 59 SER A C 1
ATOM 463 O O . SER A 1 59 ? 4.102 73.75 29.344 1 20.02 59 SER A O 1
ATOM 465 N N . LEU A 1 60 ? 3.098 72 29.938 1 19.67 60 LEU A N 1
ATOM 466 C CA . LEU A 1 60 ? 3.1 71.375 28.625 1 19.67 60 LEU A CA 1
ATOM 467 C C . LEU A 1 60 ? 1.977 71.938 27.766 1 19.67 60 LEU A C 1
ATOM 469 O O . LEU A 1 60 ? 0.819 72 28.188 1 19.67 60 LEU A O 1
ATOM 473 N N . PRO A 1 61 ? 2.299 72.938 26.844 1 21.05 61 PRO A N 1
ATOM 474 C CA . PRO A 1 61 ? 1.3 73.688 26.078 1 21.05 61 PRO A CA 1
ATOM 475 C C . PRO A 1 61 ? 0.297 72.75 25.375 1 21.05 61 PRO A C 1
ATOM 477 O O . PRO A 1 61 ? 0.593 71.562 25.141 1 21.05 61 PRO A O 1
ATOM 480 N N . ASP A 1 62 ? -1.008 73.125 25.297 1 20.5 62 ASP A N 1
ATOM 481 C CA . ASP A 1 62 ? -2.342 72.625 25.016 1 20.5 62 ASP A CA 1
ATOM 482 C C . ASP A 1 62 ? -2.496 72.25 23.531 1 20.5 62 ASP A C 1
ATOM 484 O O . ASP A 1 62 ? -2.781 73.125 22.703 1 20.5 62 ASP A O 1
ATOM 488 N N . PHE A 1 63 ? -1.52 71.562 22.875 1 20.61 63 PHE A N 1
ATOM 489 C CA . PHE A 1 63 ? -1.661 71.5 21.422 1 20.61 63 PHE A CA 1
ATOM 490 C C . PHE A 1 63 ? -3.008 70.938 21.031 1 20.61 63 PHE A C 1
ATOM 492 O O . PHE A 1 63 ? -3.473 69.938 21.641 1 20.61 63 PHE A O 1
ATOM 499 N N . GLY A 1 64 ? -3.994 71.688 20.453 1 21.05 64 GLY A N 1
ATOM 500 C CA . GLY A 1 64 ? -5.336 71.562 19.906 1 21.05 64 GLY A CA 1
ATOM 501 C C . GLY A 1 64 ? -5.5 70.312 19.031 1 21.05 64 GLY A C 1
ATOM 502 O O . GLY A 1 64 ? -4.762 70.125 18.062 1 21.05 64 GLY A O 1
ATOM 503 N N . VAL A 1 65 ? -5.867 69.125 19.578 1 19.12 65 VAL A N 1
ATOM 504 C CA . VAL A 1 65 ? -6.105 67.812 19.047 1 19.12 65 VAL A CA 1
ATOM 505 C C . VAL A 1 65 ? -7.207 67.875 17.984 1 19.12 65 VAL A C 1
ATOM 507 O O . VAL A 1 65 ? -8.375 68.062 18.312 1 19.12 65 VAL A O 1
ATOM 510 N N . ARG A 1 66 ? -7.039 68.688 16.859 1 23.03 66 ARG A N 1
ATOM 511 C CA . ARG A 1 66 ? -8.039 68.562 15.797 1 23.03 66 ARG A CA 1
ATOM 512 C C . ARG A 1 66 ? -8.344 67.125 15.461 1 23.03 66 ARG A C 1
ATOM 514 O O . ARG A 1 66 ? -7.43 66.312 15.281 1 23.03 66 ARG A O 1
ATOM 521 N N . GLY A 1 67 ? -9.5 66.562 15.898 1 21.19 67 GLY A N 1
ATOM 522 C CA . GLY A 1 67 ? -10.164 65.312 15.867 1 21.19 67 GLY A CA 1
ATOM 523 C C . GLY A 1 67 ? -10.141 64.625 14.492 1 21.19 67 GLY A C 1
ATOM 524 O O . GLY A 1 67 ? -10.898 63.719 14.227 1 21.19 67 GLY A O 1
ATOM 525 N N . GLY A 1 68 ? -9.531 65.25 13.438 1 22.3 68 GLY A N 1
ATOM 526 C CA . GLY A 1 68 ? -9.867 64.688 12.133 1 22.3 68 GLY A CA 1
ATOM 527 C C . GLY A 1 68 ? -9.516 63.25 12 1 22.3 68 GLY A C 1
ATOM 528 O O . GLY A 1 68 ? -8.562 62.781 12.609 1 22.3 68 GLY A O 1
ATOM 529 N N . ALA A 1 69 ? -10.586 62.312 11.906 1 24.48 69 ALA A N 1
ATOM 530 C CA . ALA A 1 69 ? -10.648 60.875 11.648 1 24.48 69 ALA A CA 1
ATOM 531 C C . ALA A 1 69 ? -9.719 60.5 10.5 1 24.48 69 ALA A C 1
ATOM 533 O O . ALA A 1 69 ? -10.07 60.656 9.328 1 24.48 69 ALA A O 1
ATOM 534 N N . ASP A 1 70 ? -8.477 60.969 10.555 1 24.39 70 ASP A N 1
ATOM 535 C CA . ASP A 1 70 ? -7.602 60.594 9.445 1 24.39 70 ASP A CA 1
ATOM 536 C C . ASP A 1 70 ? -7.641 59.094 9.18 1 24.39 70 ASP A C 1
ATOM 538 O O . ASP A 1 70 ? -7.273 58.312 10.047 1 24.39 70 ASP A O 1
ATOM 542 N N . GLY A 1 71 ? -8.773 58.594 8.547 1 25.03 71 GLY A N 1
ATOM 543 C CA . GLY A 1 71 ? -8.977 57.281 7.922 1 25.03 71 GLY A CA 1
ATOM 544 C C . GLY A 1 71 ? -7.734 56.75 7.219 1 25.03 71 GLY A C 1
ATOM 545 O O . GLY A 1 71 ? -7.484 57.094 6.062 1 25.03 71 GLY A O 1
ATOM 546 N N . TYR A 1 72 ? -6.605 56.719 7.879 1 25.86 72 TYR A N 1
ATOM 547 C CA . TYR A 1 72 ? -5.402 56.188 7.254 1 25.86 72 TYR A CA 1
ATOM 548 C C . TYR A 1 72 ? -5.648 54.812 6.684 1 25.86 72 TYR A C 1
ATOM 550 O O . TYR A 1 72 ? -5.836 53.844 7.438 1 25.86 72 TYR A O 1
ATOM 558 N N . ASP A 1 73 ? -6.5 54.75 5.629 1 25.77 73 ASP A N 1
ATOM 559 C CA . ASP A 1 73 ? -6.598 53.531 4.82 1 25.77 73 ASP A CA 1
ATOM 560 C C . ASP A 1 73 ? -5.215 52.969 4.504 1 25.77 73 ASP A C 1
ATOM 562 O O . ASP A 1 73 ? -4.391 53.625 3.877 1 25.77 73 ASP A O 1
ATOM 566 N N . ASP A 1 74 ? -4.703 52.156 5.297 1 28.53 74 ASP A N 1
ATOM 567 C CA . ASP A 1 74 ? -3.428 51.469 5.234 1 28.53 74 ASP A CA 1
ATOM 568 C C . ASP A 1 74 ? -3.133 50.969 3.814 1 28.53 74 ASP A C 1
ATOM 570 O O . ASP A 1 74 ? -1.972 50.781 3.445 1 28.53 74 ASP A O 1
ATOM 574 N N . GLU A 1 75 ? -4.234 50.656 3.033 1 30.31 75 GLU A N 1
ATOM 575 C CA . GLU A 1 75 ? -3.943 50.062 1.727 1 30.31 75 GLU A CA 1
ATOM 576 C C . GLU A 1 75 ? -3.336 51.094 0.783 1 30.31 75 GLU A C 1
ATOM 578 O O . GLU A 1 75 ? -2.629 50.75 -0.162 1 30.31 75 GLU A O 1
ATOM 583 N N . THR A 1 76 ? -3.699 52.406 0.903 1 31.11 76 THR A N 1
ATOM 584 C CA . THR A 1 76 ? -3.309 53.375 -0.108 1 31.11 76 THR A CA 1
ATOM 585 C C . THR A 1 76 ? -1.814 53.688 -0.023 1 31.11 76 THR A C 1
ATOM 587 O O . THR A 1 76 ? -1.204 54.125 -1.007 1 31.11 76 THR A O 1
ATOM 590 N N . LEU A 1 77 ? -1.274 53.719 1.179 1 30.56 77 LEU A N 1
ATOM 591 C CA . LEU A 1 77 ? 0.127 54.125 1.234 1 30.56 77 LEU A CA 1
ATOM 592 C C . LEU A 1 77 ? 1.021 53.062 0.603 1 30.56 77 LEU A C 1
ATOM 594 O O . LEU A 1 77 ? 2.152 53.344 0.209 1 30.56 77 LEU A O 1
ATOM 598 N N . GLU A 1 78 ? 0.58 51.875 0.651 1 33.78 78 GLU A N 1
ATOM 599 C CA . GLU A 1 78 ? 1.465 50.844 0.112 1 33.78 78 GLU A CA 1
ATOM 600 C C . GLU A 1 78 ? 1.603 50.969 -1.402 1 33.78 78 GLU A C 1
ATOM 602 O O . GLU A 1 78 ? 2.422 50.281 -2.018 1 33.78 78 GLU A O 1
ATOM 607 N N . LYS A 1 79 ? 0.715 51.688 -2.162 1 36.06 79 LYS A N 1
ATOM 608 C CA . LYS A 1 79 ? 0.694 51.75 -3.621 1 36.06 79 LYS A CA 1
ATOM 609 C C . LYS A 1 79 ? 1.75 52.719 -4.152 1 36.06 79 LYS A C 1
ATOM 611 O O . LYS A 1 79 ? 1.812 52.969 -5.355 1 36.06 79 LYS A O 1
ATOM 616 N N . GLU A 1 80 ? 2.348 53.562 -3.332 1 32.25 80 GLU A N 1
ATOM 617 C CA . GLU A 1 80 ? 3.24 54.469 -4.055 1 32.25 80 GLU A CA 1
ATOM 618 C C . GLU A 1 80 ? 4.531 53.75 -4.457 1 32.25 80 GLU A C 1
ATOM 620 O O . GLU A 1 80 ? 5.234 53.219 -3.607 1 32.25 80 GLU A O 1
ATOM 625 N N . PRO A 1 81 ? 4.645 53.469 -5.723 1 38.47 81 PRO A N 1
ATOM 626 C CA . PRO A 1 81 ? 5.867 52.781 -6.156 1 38.47 81 PRO A CA 1
ATOM 627 C C . PRO A 1 81 ? 7.133 53.531 -5.758 1 38.47 81 PRO A C 1
ATOM 629 O O . PRO A 1 81 ? 7.207 54.75 -5.926 1 38.47 81 PRO A O 1
ATOM 632 N N . LEU A 1 82 ? 7.809 53.094 -4.766 1 38.62 82 LEU A N 1
ATOM 633 C CA . LEU A 1 82 ? 9.086 53.688 -4.379 1 38.62 82 LEU A CA 1
ATOM 634 C C . LEU A 1 82 ? 10.016 53.781 -5.578 1 38.62 82 LEU A C 1
ATOM 636 O O . LEU A 1 82 ? 11.133 54.312 -5.457 1 38.62 82 LEU A O 1
ATOM 640 N N . ASN A 1 83 ? 9.656 53.188 -6.68 1 37.25 83 ASN A N 1
ATOM 641 C CA . ASN A 1 83 ? 10.602 53.156 -7.797 1 37.25 83 ASN A CA 1
ATOM 642 C C . ASN A 1 83 ? 10.461 54.438 -8.648 1 37.25 83 ASN A C 1
ATOM 644 O O . ASN A 1 83 ? 10.93 54.469 -9.789 1 37.25 83 ASN A O 1
ATOM 648 N N . ALA A 1 84 ? 9.508 55.438 -8.398 1 35.19 84 ALA A N 1
ATOM 649 C CA . ALA A 1 84 ? 9.281 56.438 -9.445 1 35.19 84 ALA A CA 1
ATOM 650 C C . ALA A 1 84 ? 10.516 57.312 -9.648 1 35.19 84 ALA A C 1
ATOM 652 O O . ALA A 1 84 ? 10.516 58.219 -10.492 1 35.19 84 ALA A O 1
ATOM 653 N N . GLY A 1 85 ? 11.32 57.656 -8.641 1 31.98 85 GLY A N 1
ATOM 654 C CA . GLY A 1 85 ? 12.242 58.75 -8.898 1 31.98 85 GLY A CA 1
ATOM 655 C C . GLY A 1 85 ? 13.359 58.375 -9.844 1 31.98 85 GLY A C 1
ATOM 656 O O . GLY A 1 85 ? 13.672 57.219 -10.023 1 31.98 85 GLY A O 1
ATOM 657 N N . ASN A 1 86 ? 13.539 59.312 -10.945 1 30.97 86 ASN A N 1
ATOM 658 C CA . ASN A 1 86 ? 14.609 59.312 -11.938 1 30.97 86 ASN A CA 1
ATOM 659 C C . ASN A 1 86 ? 15.984 59.25 -11.281 1 30.97 86 ASN A C 1
ATOM 661 O O . ASN A 1 86 ? 16.344 60.094 -10.477 1 30.97 86 ASN A O 1
ATOM 665 N N . PHE A 1 87 ? 16.438 58.219 -10.867 1 31.73 87 PHE A N 1
ATOM 666 C CA . PHE A 1 87 ? 17.812 58.125 -10.398 1 31.73 87 PHE A CA 1
ATOM 667 C C . PHE A 1 87 ? 18.781 58.719 -11.422 1 31.73 87 PHE A C 1
ATOM 669 O O . PHE A 1 87 ? 18.859 58.25 -12.555 1 31.73 87 PHE A O 1
ATOM 676 N N . ALA A 1 88 ? 19.016 60.031 -11.438 1 29.19 88 ALA A N 1
ATOM 677 C CA . ALA A 1 88 ? 20 60.719 -12.266 1 29.19 88 ALA A CA 1
ATOM 678 C C . ALA A 1 88 ? 21.328 59.938 -12.312 1 29.19 88 ALA A C 1
ATOM 680 O O . ALA A 1 88 ? 22.25 60.344 -13.008 1 29.19 88 ALA A O 1
ATOM 681 N N . GLY A 1 89 ? 21.797 59.375 -11.258 1 27.73 89 GLY A N 1
ATOM 682 C CA . GLY A 1 89 ? 23.172 58.969 -11.477 1 27.73 89 GLY A CA 1
ATOM 683 C C . GLY A 1 89 ? 23.328 57.938 -12.594 1 27.73 89 GLY A C 1
ATOM 684 O O . GLY A 1 89 ? 22.344 57.312 -13 1 27.73 89 GLY A O 1
ATOM 685 N N . GLY A 1 90 ? 24.297 58.125 -13.641 1 27.42 90 GLY A N 1
ATOM 686 C CA . GLY A 1 90 ? 24.703 57.438 -14.867 1 27.42 90 GLY A CA 1
ATOM 687 C C . GLY A 1 90 ? 24.516 55.938 -14.82 1 27.42 90 GLY A C 1
ATOM 688 O O . GLY A 1 90 ? 24.906 55.25 -15.758 1 27.42 90 GLY A O 1
ATOM 689 N N . PHE A 1 91 ? 24.719 55.438 -13.719 1 27.36 91 PHE A N 1
ATOM 690 C CA . PHE A 1 91 ? 24.859 53.969 -13.859 1 27.36 91 PHE A CA 1
ATOM 691 C C . PHE A 1 91 ? 23.547 53.375 -14.336 1 27.36 91 PHE A C 1
ATOM 693 O O . PHE A 1 91 ? 22.469 53.875 -14.031 1 27.36 91 PHE A O 1
ATOM 700 N N . TYR A 1 92 ? 23.656 52.531 -15.445 1 27.3 92 TYR A N 1
ATOM 701 C CA . TYR A 1 92 ? 22.766 51.781 -16.328 1 27.3 92 TYR A CA 1
ATOM 702 C C . TYR A 1 92 ? 21.641 51.094 -15.547 1 27.3 92 TYR A C 1
ATOM 704 O O . TYR A 1 92 ? 21.844 50.031 -14.969 1 27.3 92 TYR A O 1
ATOM 712 N N . PRO A 1 93 ? 20.938 51.25 -14.539 1 33.91 93 PRO A N 1
ATOM 713 C CA . PRO A 1 93 ? 19.969 50.156 -14.672 1 33.91 93 PRO A CA 1
ATOM 714 C C . PRO A 1 93 ? 19.062 50.281 -15.883 1 33.91 93 PRO A C 1
ATOM 716 O O . PRO A 1 93 ? 18.359 51.312 -16.016 1 33.91 93 PRO A O 1
ATOM 719 N N . PRO A 1 94 ? 19.469 49.906 -17.203 1 29.75 94 PRO A N 1
ATOM 720 C CA . PRO A 1 94 ? 18.484 50.094 -18.281 1 29.75 94 PRO A CA 1
ATOM 721 C C . PRO A 1 94 ? 17.078 49.656 -17.875 1 29.75 94 PRO A C 1
ATOM 723 O O . PRO A 1 94 ? 16.906 48.844 -16.969 1 29.75 94 PRO A O 1
ATOM 726 N N . ASN A 1 95 ? 16.125 50.5 -17.953 1 31.25 95 ASN A N 1
ATOM 727 C CA . ASN A 1 95 ? 14.719 50.094 -17.969 1 31.25 95 ASN A CA 1
ATOM 728 C C . ASN A 1 95 ? 14.531 48.781 -18.75 1 31.25 95 ASN A C 1
ATOM 730 O O . ASN A 1 95 ? 14.406 48.812 -19.969 1 31.25 95 ASN A O 1
ATOM 734 N N . VAL A 1 96 ? 15.32 47.75 -18.484 1 31.89 96 VAL A N 1
ATOM 735 C CA . VAL A 1 96 ? 15.102 46.5 -19.234 1 31.89 96 VAL A CA 1
ATOM 736 C C . VAL A 1 96 ? 13.648 46.062 -19.078 1 31.89 96 VAL A C 1
ATOM 738 O O . VAL A 1 96 ? 13.141 45.938 -17.969 1 31.89 96 VAL A O 1
ATOM 741 N N . ASP A 1 97 ? 12.75 46.438 -20.016 1 29.72 97 ASP A N 1
ATOM 742 C CA . ASP A 1 97 ? 11.438 45.812 -20.172 1 29.72 97 ASP A CA 1
ATOM 743 C C . ASP A 1 97 ? 11.523 44.312 -19.922 1 29.72 97 ASP A C 1
ATOM 745 O O . ASP A 1 97 ? 12.289 43.594 -20.562 1 29.72 97 ASP A O 1
ATOM 749 N N . PRO A 1 98 ? 11.266 43.844 -18.656 1 35.75 98 PRO A N 1
ATOM 750 C CA . PRO A 1 98 ? 11.32 42.438 -18.344 1 35.75 98 PRO A CA 1
ATOM 751 C C . PRO A 1 98 ? 10.844 41.562 -19.516 1 35.75 98 PRO A C 1
ATOM 753 O O . PRO A 1 98 ? 11.109 40.344 -19.531 1 35.75 98 PRO A O 1
ATOM 756 N N . SER A 1 99 ? 9.828 42.062 -20.406 1 32.28 99 SER A N 1
ATOM 757 C CA . SER A 1 99 ? 9.336 41.281 -21.531 1 32.28 99 SER A CA 1
ATOM 758 C C . SER A 1 99 ? 10.406 41.125 -22.609 1 32.28 99 SER A C 1
ATOM 760 O O . SER A 1 99 ? 10.203 40.406 -23.609 1 32.28 99 SER A O 1
ATOM 762 N N . ALA A 1 100 ? 11.328 42 -22.719 1 30.61 100 ALA A N 1
ATOM 763 C CA . ALA A 1 100 ? 12.18 42.062 -23.906 1 30.61 100 ALA A CA 1
ATOM 764 C C . ALA A 1 100 ? 13.141 40.875 -23.953 1 30.61 100 ALA A C 1
ATOM 766 O O . ALA A 1 100 ? 13.875 40.688 -24.922 1 30.61 100 ALA A O 1
ATOM 767 N N . TYR A 1 101 ? 13.727 40.438 -22.891 1 30.84 101 TYR A N 1
ATOM 768 C CA . TYR A 1 101 ? 14.734 39.406 -23.062 1 30.84 101 TYR A CA 1
ATOM 769 C C . TYR A 1 101 ? 14.086 38.062 -23.406 1 30.84 101 TYR A C 1
ATOM 771 O O . TYR A 1 101 ? 13.25 37.562 -22.656 1 30.84 101 TYR A O 1
ATOM 779 N N . GLY A 1 102 ? 13.75 37.812 -24.734 1 27.16 102 GLY A N 1
ATOM 780 C CA . GLY A 1 102 ? 13.398 36.531 -25.297 1 27.16 102 GLY A CA 1
ATOM 781 C C . GLY A 1 102 ? 14.211 35.375 -24.703 1 27.16 102 GLY A C 1
ATOM 782 O O . GLY A 1 102 ? 15.219 35.594 -24.031 1 27.16 102 GLY A O 1
ATOM 783 N N . ASP A 1 103 ? 13.602 34.219 -24.578 1 28.09 103 ASP A N 1
ATOM 784 C CA . ASP A 1 103 ? 14.242 33 -24.141 1 28.09 103 ASP A CA 1
ATOM 785 C C . ASP A 1 103 ? 15.492 32.688 -24.969 1 28.09 103 ASP A C 1
ATOM 787 O O . ASP A 1 103 ? 15.414 32.469 -26.172 1 28.09 103 ASP A O 1
ATOM 791 N N . PRO A 1 104 ? 16.562 33.375 -24.719 1 29.31 104 PRO A N 1
ATOM 792 C CA . PRO A 1 104 ? 17.672 33.062 -25.641 1 29.31 104 PRO A CA 1
ATOM 793 C C . PRO A 1 104 ? 17.859 31.578 -25.859 1 29.31 104 PRO A C 1
ATOM 795 O O . PRO A 1 104 ? 18.656 31.172 -26.703 1 29.31 104 PRO A O 1
ATOM 798 N N . TYR A 1 105 ? 17.875 30.812 -24.797 1 29.55 105 TYR A N 1
ATOM 799 C CA . TYR A 1 105 ? 18.25 29.406 -24.938 1 29.55 105 TYR A CA 1
ATOM 800 C C . TYR A 1 105 ? 17.156 28.609 -25.625 1 29.55 105 TYR A C 1
ATOM 802 O O . TYR A 1 105 ? 16.281 28.047 -24.953 1 29.55 105 TYR A O 1
ATOM 810 N N . ALA A 1 106 ? 16.625 29.047 -26.719 1 26.78 106 ALA A N 1
ATOM 811 C CA . ALA A 1 106 ? 15.695 28.25 -27.516 1 26.78 106 ALA A CA 1
ATOM 812 C C . ALA A 1 106 ? 16.312 26.922 -27.922 1 26.78 106 ALA A C 1
ATOM 814 O O . ALA A 1 106 ? 16.828 26.781 -29.031 1 26.78 106 ALA A O 1
ATOM 815 N N . ARG A 1 107 ? 17.266 26.297 -27.172 1 27.94 107 ARG A N 1
ATOM 816 C CA . ARG A 1 107 ? 17.531 25.031 -27.844 1 27.94 107 ARG A CA 1
ATOM 817 C C . ARG A 1 107 ? 16.234 24.234 -28.031 1 27.94 107 ARG A C 1
ATOM 819 O O . ARG A 1 107 ? 15.273 24.406 -27.281 1 27.94 107 ARG A O 1
ATOM 826 N N . PRO A 1 108 ? 16.141 23.516 -29.234 1 26.11 108 PRO A N 1
ATOM 827 C CA . PRO A 1 108 ? 14.977 22.672 -29.531 1 26.11 108 PRO A CA 1
ATOM 828 C C . PRO A 1 108 ? 14.5 21.875 -28.312 1 26.11 108 PRO A C 1
ATOM 830 O O . PRO A 1 108 ? 15.305 21.547 -27.438 1 26.11 108 PRO A O 1
ATOM 833 N N . PRO A 1 109 ? 13.125 21.906 -28.078 1 25.83 109 PRO A N 1
ATOM 834 C CA . PRO A 1 109 ? 12.32 21.406 -26.969 1 25.83 109 PRO A CA 1
ATOM 835 C C . PRO A 1 109 ? 12.586 19.922 -26.656 1 25.83 109 PRO A C 1
ATOM 837 O O . PRO A 1 109 ? 11.984 19.047 -27.281 1 25.83 109 PRO A O 1
ATOM 840 N N . SER A 1 110 ? 13.758 19.312 -26.891 1 25.09 110 SER A N 1
ATOM 841 C CA . SER A 1 110 ? 13.609 17.938 -26.406 1 25.09 110 SER A CA 1
ATOM 842 C C . SER A 1 110 ? 12.922 17.906 -25.047 1 25.09 110 SER A C 1
ATOM 844 O O . SER A 1 110 ? 13.102 18.828 -24.234 1 25.09 110 SER A O 1
ATOM 846 N N . VAL A 1 111 ? 11.703 17.281 -24.969 1 27.06 111 VAL A N 1
ATOM 847 C CA . VAL A 1 111 ? 10.648 17.266 -23.969 1 27.06 111 VAL A CA 1
ATOM 848 C C . VAL A 1 111 ? 11.266 17.125 -22.578 1 27.06 111 VAL A C 1
ATOM 850 O O . VAL A 1 111 ? 10.617 16.656 -21.641 1 27.06 111 VAL A O 1
ATOM 853 N N . MET A 1 112 ? 12.586 17 -22.438 1 26.56 112 MET A N 1
ATOM 854 C CA . MET A 1 112 ? 13.031 16.922 -21.047 1 26.56 112 MET A CA 1
ATOM 855 C C . MET A 1 112 ? 12.602 18.156 -20.266 1 26.56 112 MET A C 1
ATOM 857 O O . MET A 1 112 ? 12.586 19.266 -20.812 1 26.56 112 MET A O 1
ATOM 861 N N . SER A 1 113 ? 11.773 18.047 -19.266 1 30.8 113 SER A N 1
ATOM 862 C CA . SER A 1 113 ? 11.492 19.109 -18.297 1 30.8 113 SER A CA 1
ATOM 863 C C . SER A 1 113 ? 12.711 20 -18.078 1 30.8 113 SER A C 1
ATOM 865 O O . SER A 1 113 ? 13.688 19.578 -17.453 1 30.8 113 SER A O 1
ATOM 867 N N . THR A 1 114 ? 13.25 20.75 -18.953 1 32.06 114 THR A N 1
ATOM 868 C CA . THR A 1 114 ? 14.375 21.625 -19.234 1 32.06 114 THR A CA 1
ATOM 869 C C . THR A 1 114 ? 14.461 22.75 -18.203 1 32.06 114 THR A C 1
ATOM 871 O O . THR A 1 114 ? 15.516 23.359 -18.031 1 32.06 114 THR A O 1
ATOM 874 N N . SER A 1 115 ? 13.289 23.297 -17.781 1 35.81 115 SER A N 1
ATOM 875 C CA . SER A 1 115 ? 13.5 24.609 -17.156 1 35.81 115 SER A CA 1
ATOM 876 C C . SER A 1 115 ? 14.281 24.484 -15.859 1 35.81 115 SER A C 1
ATOM 878 O O . SER A 1 115 ? 15.164 25.297 -15.578 1 35.81 115 SER A O 1
ATOM 880 N N . THR A 1 116 ? 13.812 23.562 -14.977 1 41.16 116 THR A N 1
ATOM 881 C CA . THR A 1 116 ? 14.453 23.453 -13.672 1 41.16 116 THR A CA 1
ATOM 882 C C . THR A 1 116 ? 15.875 22.922 -13.82 1 41.16 116 THR A C 1
ATOM 884 O O . THR A 1 116 ? 16.766 23.312 -13.062 1 41.16 116 THR A O 1
ATOM 887 N N . ASN A 1 117 ? 16.109 22.109 -14.844 1 41.88 117 ASN A N 1
ATOM 888 C CA . ASN A 1 117 ? 17.438 21.547 -15.047 1 41.88 117 ASN A CA 1
ATOM 889 C C . ASN A 1 117 ? 18.422 22.609 -15.547 1 41.88 117 ASN A C 1
ATOM 891 O O . ASN A 1 117 ? 19.609 22.562 -15.227 1 41.88 117 ASN A O 1
ATOM 895 N N . GLY A 1 118 ? 17.734 23.641 -16.172 1 44.97 118 GLY A N 1
ATOM 896 C CA . GLY A 1 118 ? 18.625 24.672 -16.672 1 44.97 118 GLY A CA 1
ATOM 897 C C . GLY A 1 118 ? 19.203 25.547 -15.578 1 44.97 118 GLY A C 1
ATOM 898 O O . GLY A 1 118 ? 20.406 25.828 -15.562 1 44.97 118 GLY A O 1
ATOM 899 N N . VAL A 1 119 ? 18.312 25.906 -14.633 1 53.06 119 VAL A N 1
ATOM 900 C CA . VAL A 1 119 ? 18.766 26.812 -13.57 1 53.06 119 VAL A CA 1
ATOM 901 C C . VAL A 1 119 ? 19.781 26.109 -12.688 1 53.06 119 VAL A C 1
ATOM 903 O O . VAL A 1 119 ? 20.797 26.703 -12.297 1 53.06 119 VAL A O 1
ATOM 906 N N . ASP A 1 120 ? 19.531 24.891 -12.469 1 58.25 120 ASP A N 1
ATOM 907 C CA . ASP A 1 120 ? 20.438 24.125 -11.609 1 58.25 120 ASP A CA 1
ATOM 908 C C . ASP A 1 120 ? 21.781 23.891 -12.289 1 58.25 120 ASP A C 1
ATOM 910 O O . ASP A 1 120 ? 22.828 23.969 -11.648 1 58.25 120 ASP A O 1
ATOM 914 N N . SER A 1 121 ? 21.656 23.547 -13.625 1 54.12 121 SER A N 1
ATOM 915 C CA . SER A 1 121 ? 22.891 23.344 -14.367 1 54.12 121 SER A CA 1
ATOM 916 C C . SER A 1 121 ? 23.688 24.625 -14.477 1 54.12 121 SER A C 1
ATOM 918 O O . SER A 1 121 ? 24.922 24.609 -14.352 1 54.12 121 SER A O 1
ATOM 920 N N . ALA A 1 122 ? 22.953 25.719 -14.602 1 57.25 122 ALA A N 1
ATOM 921 C CA . ALA A 1 122 ? 23.641 27.016 -14.688 1 57.25 122 ALA A CA 1
ATOM 922 C C . ALA A 1 122 ? 24.281 27.391 -13.359 1 57.25 122 ALA A C 1
ATOM 924 O O . ALA A 1 122 ? 25.391 27.922 -13.328 1 57.25 122 ALA A O 1
ATOM 925 N N . TRP A 1 123 ? 23.719 27.172 -12.336 1 67.56 123 TRP A N 1
ATOM 926 C CA . TRP A 1 123 ? 24.25 27.453 -11.016 1 67.56 123 TRP A CA 1
ATOM 927 C C . TRP A 1 123 ? 25.484 26.594 -10.734 1 67.56 123 TRP A C 1
ATOM 929 O O . TRP A 1 123 ? 26.484 27.094 -10.203 1 67.56 123 TRP A O 1
ATOM 939 N N . ARG A 1 124 ? 25.406 25.344 -11.078 1 59.84 124 ARG A N 1
ATOM 940 C CA . ARG A 1 124 ? 26.547 24.469 -10.859 1 59.84 124 ARG A CA 1
ATOM 941 C C . ARG A 1 124 ? 27.781 24.953 -11.625 1 59.84 124 ARG A C 1
ATOM 943 O O . ARG A 1 124 ? 28.906 24.875 -11.125 1 59.84 124 ARG A O 1
ATOM 950 N N . ARG A 1 125 ? 27.516 25.438 -12.781 1 52.31 125 ARG A N 1
ATOM 951 C CA . ARG A 1 125 ? 28.594 25.953 -13.609 1 52.31 125 ARG A CA 1
ATOM 952 C C . ARG A 1 125 ? 29.25 27.188 -12.969 1 52.31 125 ARG A C 1
ATOM 954 O O . ARG A 1 125 ? 30.469 27.344 -13.023 1 52.31 125 ARG A O 1
ATOM 961 N N . ARG A 1 126 ? 28.484 27.984 -12.32 1 60.16 126 ARG A N 1
ATOM 962 C CA . ARG A 1 126 ? 28.969 29.219 -11.727 1 60.16 126 ARG A CA 1
ATOM 963 C C . ARG A 1 126 ? 29.781 28.938 -10.469 1 60.16 126 ARG A C 1
ATOM 965 O O . ARG A 1 126 ? 30.578 29.766 -10.031 1 60.16 126 ARG A O 1
ATOM 972 N N . GLN A 1 127 ? 29.562 27.812 -9.906 1 57.22 127 GLN A N 1
ATOM 973 C CA . GLN A 1 127 ? 30.312 27.469 -8.703 1 57.22 127 GLN A CA 1
ATOM 974 C C . GLN A 1 127 ? 31.734 27.047 -9.055 1 57.22 127 GLN A C 1
ATOM 976 O O . GLN A 1 127 ? 32.625 27.062 -8.195 1 57.22 127 GLN A O 1
ATOM 981 N N . THR A 1 128 ? 32.031 26.625 -10.328 1 45.94 128 THR A N 1
ATOM 982 C CA . THR A 1 128 ? 33.312 26.047 -10.703 1 45.94 128 THR A CA 1
ATOM 983 C C . THR A 1 128 ? 34.188 27.094 -11.414 1 45.94 128 THR A C 1
ATOM 985 O O . THR A 1 128 ? 35.312 26.797 -11.805 1 45.94 128 THR A O 1
ATOM 988 N N . ILE A 1 129 ? 33.812 28.266 -11.625 1 45.06 129 ILE A N 1
ATOM 989 C CA . ILE A 1 129 ? 34.625 29.219 -12.352 1 45.06 129 ILE A CA 1
ATOM 990 C C . ILE A 1 129 ? 35.844 29.609 -11.492 1 45.06 129 ILE A C 1
ATOM 992 O O . ILE A 1 129 ? 35.688 30.141 -10.391 1 45.06 129 ILE A O 1
ATOM 996 N N . LYS A 1 130 ? 37 29.094 -11.703 1 47.81 130 LYS A N 1
ATOM 997 C CA . LYS A 1 130 ? 38.25 29.219 -10.93 1 47.81 130 LYS A CA 1
ATOM 998 C C . LYS A 1 130 ? 39.031 30.469 -11.344 1 47.81 130 LYS A C 1
ATOM 1000 O O . LYS A 1 130 ? 40.219 30.547 -11.109 1 47.81 130 LYS A O 1
ATOM 1005 N N . ARG A 1 131 ? 38.531 31.531 -11.891 1 47.56 131 ARG A N 1
ATOM 1006 C CA . ARG A 1 131 ? 39.406 32.656 -12.156 1 47.56 131 ARG A CA 1
ATOM 1007 C C . ARG A 1 131 ? 39.562 33.562 -10.93 1 47.56 131 ARG A C 1
ATOM 1009 O O . ARG A 1 131 ? 38.562 34.062 -10.414 1 47.56 131 ARG A O 1
ATOM 1016 N N . GLY A 1 132 ? 40.469 33.281 -9.781 1 51.5 132 GLY A N 1
ATOM 1017 C CA . GLY A 1 132 ? 40.625 34.156 -8.625 1 51.5 132 GLY A CA 1
ATOM 1018 C C . GLY A 1 132 ? 42 34.062 -8 1 51.5 132 GLY A C 1
ATOM 1019 O O . GLY A 1 132 ? 42.844 33.312 -8.453 1 51.5 132 GLY A O 1
ATOM 1020 N N . VAL A 1 133 ? 42.344 35.125 -7.301 1 48.41 133 VAL A N 1
ATOM 1021 C CA . VAL A 1 133 ? 43.562 35.188 -6.543 1 48.41 133 VAL A CA 1
ATOM 1022 C C . VAL A 1 133 ? 43.5 34.281 -5.328 1 48.41 133 VAL A C 1
ATOM 1024 O O . VAL A 1 133 ? 42.5 34.281 -4.602 1 48.41 133 VAL A O 1
ATOM 1027 N N . THR A 1 134 ? 44.312 33.219 -5.309 1 53.28 134 THR A N 1
ATOM 1028 C CA . THR A 1 134 ? 44.375 32.25 -4.215 1 53.28 134 THR A CA 1
ATOM 1029 C C . THR A 1 134 ? 44.875 32.938 -2.932 1 53.28 134 THR A C 1
ATOM 1031 O O . THR A 1 134 ? 45.906 33.594 -2.93 1 53.28 134 THR A O 1
ATOM 1034 N N . ARG A 1 135 ? 44 33.281 -2.066 1 56.72 135 ARG A N 1
ATOM 1035 C CA . ARG A 1 135 ? 44.375 33.812 -0.768 1 56.72 135 ARG A CA 1
ATOM 1036 C C . ARG A 1 135 ? 44.375 32.719 0.3 1 56.72 135 ARG A C 1
ATOM 1038 O O . ARG A 1 135 ? 43.531 31.812 0.267 1 56.72 135 ARG A O 1
ATOM 1045 N N . LYS A 1 136 ? 45.406 32.625 1.067 1 56.09 136 LYS A N 1
ATOM 1046 C CA . LYS A 1 136 ? 45.469 31.75 2.227 1 56.09 136 LYS A CA 1
ATOM 1047 C C . LYS A 1 136 ? 44.656 32.312 3.389 1 56.09 136 LYS A C 1
ATOM 1049 O O . LYS A 1 136 ? 44.844 33.438 3.809 1 56.09 136 LYS A O 1
ATOM 1054 N N . VAL A 1 137 ? 43.531 31.734 3.67 1 64.94 137 VAL A N 1
ATOM 1055 C CA . VAL A 1 137 ? 42.688 32.188 4.777 1 64.94 137 VAL A CA 1
ATOM 1056 C C . VAL A 1 137 ? 43.062 31.391 6.039 1 64.94 137 VAL A C 1
ATOM 1058 O O . VAL A 1 137 ? 43.156 30.156 6.012 1 64.94 137 VAL A O 1
ATOM 1061 N N . LYS A 1 138 ? 43.531 32.094 7.031 1 61.38 138 LYS A N 1
ATOM 1062 C CA . LYS A 1 138 ? 43.812 31.5 8.328 1 61.38 138 LYS A CA 1
ATOM 1063 C C . LYS A 1 138 ? 42.531 31.047 9.016 1 61.38 138 LYS A C 1
ATOM 1065 O O . LYS A 1 138 ? 41.562 31.781 9.039 1 61.38 138 LYS A O 1
ATOM 1070 N N . LEU A 1 139 ? 42.531 29.875 9.398 1 70.12 139 LEU A N 1
ATOM 1071 C CA . LEU A 1 139 ? 41.375 29.344 10.133 1 70.12 139 LEU A CA 1
ATOM 1072 C C . LEU A 1 139 ? 41.25 30 11.5 1 70.12 139 LEU A C 1
ATOM 1074 O O . LEU A 1 139 ? 42.25 30.188 12.188 1 70.12 139 LEU A O 1
ATOM 1078 N N . THR A 1 140 ? 40.25 30.703 11.758 1 68.94 140 THR A N 1
ATOM 1079 C CA . THR A 1 140 ? 40 31.266 13.078 1 68.94 140 THR A CA 1
ATOM 1080 C C . THR A 1 140 ? 39.594 30.156 14.062 1 68.94 140 THR A C 1
ATOM 1082 O O . THR A 1 140 ? 38.469 29.656 14.016 1 68.94 140 THR A O 1
ATOM 1085 N N . ASN A 1 141 ? 40.438 29.812 14.961 1 66.69 141 ASN A N 1
ATOM 1086 C CA . ASN A 1 141 ? 40.219 28.75 15.93 1 66.69 141 ASN A CA 1
ATOM 1087 C C . ASN A 1 141 ? 39.844 27.453 15.242 1 66.69 141 ASN A C 1
ATOM 1089 O O . ASN A 1 141 ? 38.906 26.766 15.68 1 66.69 141 ASN A O 1
ATOM 1093 N N . GLY A 1 142 ? 40.344 27.281 14.094 1 70 142 GLY A N 1
ATOM 1094 C CA . GLY A 1 142 ? 40.125 26.031 13.391 1 70 142 GLY A CA 1
ATOM 1095 C C . GLY A 1 142 ? 38.906 26.062 12.484 1 70 142 GLY A C 1
ATOM 1096 O O . GLY A 1 142 ? 38.594 25.078 11.797 1 70 142 GLY A O 1
ATOM 1097 N N . ASN A 1 143 ? 38.219 27.219 12.555 1 81.31 143 ASN A N 1
ATOM 1098 C CA . ASN A 1 143 ? 37 27.312 11.758 1 81.31 143 ASN A CA 1
ATOM 1099 C C . ASN A 1 143 ? 37.188 28.25 10.562 1 81.31 143 ASN A C 1
ATOM 1101 O O . ASN A 1 143 ? 37.969 29.203 10.633 1 81.31 143 ASN A O 1
ATOM 1105 N N . PHE A 1 144 ? 36.594 27.953 9.484 1 82.31 144 PHE A N 1
ATOM 1106 C CA . PHE A 1 144 ? 36.75 28.75 8.273 1 82.31 144 PHE A CA 1
ATOM 1107 C C . PHE A 1 144 ? 35.781 29.922 8.297 1 82.31 144 PHE A C 1
ATOM 1109 O O . PHE A 1 144 ? 34.562 29.75 8.125 1 82.31 144 PHE A O 1
ATOM 1116 N N . ILE A 1 145 ? 36.219 31.047 8.57 1 87.06 145 ILE A N 1
ATOM 1117 C CA . ILE A 1 145 ? 35.469 32.312 8.555 1 87.06 145 ILE A CA 1
ATOM 1118 C C . ILE A 1 145 ? 36.219 33.344 7.699 1 87.06 145 ILE A C 1
ATOM 1120 O O . ILE A 1 145 ? 37.375 33.656 7.961 1 87.06 145 ILE A O 1
ATOM 1124 N N . ALA A 1 146 ? 35.5 33.781 6.645 1 84.44 146 ALA A N 1
ATOM 1125 C CA . ALA A 1 146 ? 36.156 34.688 5.73 1 84.44 146 ALA A CA 1
ATOM 1126 C C . ALA A 1 146 ? 35.219 35.844 5.328 1 84.44 146 ALA A C 1
ATOM 1128 O O . ALA A 1 146 ? 34 35.688 5.367 1 84.44 146 ALA A O 1
ATOM 1129 N N . GLU A 1 147 ? 35.781 36.938 5.02 1 87.81 147 GLU A N 1
ATOM 1130 C CA . GLU A 1 147 ? 35 38.094 4.539 1 87.81 147 GLU A CA 1
ATOM 1131 C C . GLU A 1 147 ? 35.312 38.375 3.066 1 87.81 147 GLU A C 1
ATOM 1133 O O . GLU A 1 147 ? 36.438 38.219 2.617 1 87.81 147 GLU A O 1
ATOM 1138 N N . TYR A 1 148 ? 34.281 38.594 2.336 1 85.56 148 TYR A N 1
ATOM 1139 C CA . TYR A 1 148 ? 34.406 38.875 0.913 1 85.56 148 TYR A CA 1
ATOM 1140 C C . TYR A 1 148 ? 33.75 40.219 0.594 1 85.56 148 TYR A C 1
ATOM 1142 O O . TYR A 1 148 ? 32.719 40.562 1.149 1 85.56 148 TYR A O 1
ATOM 1150 N N . ALA A 1 149 ? 34.344 40.969 -0.236 1 84.38 149 ALA A N 1
ATOM 1151 C CA . ALA A 1 149 ? 33.781 42.25 -0.624 1 84.38 149 ALA A CA 1
ATOM 1152 C C . ALA A 1 149 ? 32.531 42.094 -1.471 1 84.38 149 ALA A C 1
ATOM 1154 O O . ALA A 1 149 ? 32.469 41.219 -2.324 1 84.38 149 ALA A O 1
ATOM 1155 N N . VAL A 1 150 ? 31.578 42.906 -1.153 1 87.56 150 VAL A N 1
ATOM 1156 C CA . VAL A 1 150 ? 30.328 42.844 -1.912 1 87.56 150 VAL A CA 1
ATOM 1157 C C . VAL A 1 150 ? 30.5 43.625 -3.223 1 87.56 150 VAL A C 1
ATOM 1159 O O . VAL A 1 150 ? 31.406 44.438 -3.357 1 87.56 150 VAL A O 1
ATOM 1162 N N . PRO A 1 151 ? 29.609 43.375 -4.168 1 81.94 151 PRO A N 1
ATOM 1163 C CA . PRO A 1 151 ? 29.672 44.125 -5.422 1 81.94 151 PRO A CA 1
ATOM 1164 C C . PRO A 1 151 ? 29.562 45.625 -5.211 1 81.94 151 PRO A C 1
ATOM 1166 O O . PRO A 1 151 ? 28.781 46.062 -4.355 1 81.94 151 PRO A O 1
ATOM 1169 N N . THR A 1 152 ? 30.234 46.406 -5.984 1 81.44 152 THR A N 1
ATOM 1170 C CA . THR A 1 152 ? 30.328 47.844 -5.832 1 81.44 152 THR A CA 1
ATOM 1171 C C . THR A 1 152 ? 28.953 48.5 -5.934 1 81.44 152 THR A C 1
ATOM 1173 O O . THR A 1 152 ? 28.625 49.438 -5.18 1 81.44 152 THR A O 1
ATOM 1176 N N . PRO A 1 153 ? 28.109 48 -6.809 1 80.25 153 PRO A N 1
ATOM 1177 C CA . PRO A 1 153 ? 26.781 48.625 -6.891 1 80.25 153 PRO A CA 1
ATOM 1178 C C . PRO A 1 153 ? 25.969 48.438 -5.617 1 80.25 153 PRO A C 1
ATOM 1180 O O . PRO A 1 153 ? 25.141 49.281 -5.281 1 80.25 153 PRO A O 1
ATOM 1183 N N . VAL A 1 154 ? 26.188 47.375 -4.977 1 86.06 154 VAL A N 1
ATOM 1184 C CA . VAL A 1 154 ? 25.453 47.094 -3.746 1 86.06 154 VAL A CA 1
ATOM 1185 C C . VAL A 1 154 ? 25.953 48.031 -2.633 1 86.06 154 VAL A C 1
ATOM 1187 O O . VAL A 1 154 ? 25.141 48.594 -1.886 1 86.06 154 VAL A O 1
ATOM 1190 N N . PHE A 1 155 ? 27.25 48.219 -2.549 1 86.12 155 PHE A N 1
ATOM 1191 C CA . PHE A 1 155 ? 27.844 49.062 -1.519 1 86.12 155 PHE A CA 1
ATOM 1192 C C . PHE A 1 155 ? 27.5 50.531 -1.773 1 86.12 155 PHE A C 1
ATOM 1194 O O . PHE A 1 155 ? 27.203 51.281 -0.839 1 86.12 155 PHE A O 1
ATOM 1201 N N . SER A 1 156 ? 27.5 50.938 -3.025 1 81.44 156 SER A N 1
ATOM 1202 C CA . SER A 1 156 ? 27.25 52.344 -3.365 1 81.44 156 SER A CA 1
ATOM 1203 C C . SER A 1 156 ? 25.781 52.688 -3.205 1 81.44 156 SER A C 1
ATOM 1205 O O . SER A 1 156 ? 25.438 53.875 -3.053 1 81.44 156 SER A O 1
ATOM 1207 N N . ALA A 1 157 ? 24.938 51.719 -3.18 1 84.25 157 ALA A N 1
ATOM 1208 C CA . ALA A 1 157 ? 23.5 51.969 -3.084 1 84.25 157 ALA A CA 1
ATOM 1209 C C . ALA A 1 157 ? 23.094 52.25 -1.642 1 84.25 157 ALA A C 1
ATOM 1211 O O . ALA A 1 157 ? 22.047 52.844 -1.394 1 84.25 157 ALA A O 1
ATOM 1212 N N . VAL A 1 158 ? 23.891 51.875 -0.722 1 87.81 158 VAL A N 1
ATOM 1213 C CA . VAL A 1 158 ? 23.594 52.125 0.685 1 87.81 158 VAL A CA 1
ATOM 1214 C C . VAL A 1 158 ? 23.781 53.625 1.004 1 87.81 158 VAL A C 1
ATOM 1216 O O . VAL A 1 158 ? 24.719 54.25 0.527 1 87.81 158 VAL A O 1
ATOM 1219 N N . GLU A 1 159 ? 22.844 54.156 1.717 1 87.19 159 GLU A N 1
ATOM 1220 C CA . GLU A 1 159 ? 22.922 55.562 2.07 1 87.19 159 GLU A CA 1
ATOM 1221 C C . GLU A 1 159 ? 24.219 55.875 2.812 1 87.19 159 GLU A C 1
ATOM 1223 O O . GLU A 1 159 ? 24.672 55.094 3.641 1 87.19 159 GLU A O 1
ATOM 1228 N N . ALA A 1 160 ? 24.75 57 2.656 1 80.88 160 ALA A N 1
ATOM 1229 C CA . ALA A 1 160 ? 26.047 57.406 3.184 1 80.88 160 ALA A CA 1
ATOM 1230 C C . ALA A 1 160 ? 26 57.531 4.703 1 80.88 160 ALA A C 1
ATOM 1232 O O . ALA A 1 160 ? 27.016 57.281 5.375 1 80.88 160 ALA A O 1
ATOM 1233 N N . LYS A 1 161 ? 24.875 57.812 5.199 1 82.69 161 LYS A N 1
ATOM 1234 C CA . LYS A 1 161 ? 24.766 57.969 6.648 1 82.69 161 LYS A CA 1
ATOM 1235 C C . LYS A 1 161 ? 25.047 56.656 7.363 1 82.69 161 LYS A C 1
ATOM 1237 O O . LYS A 1 161 ? 25.516 56.625 8.5 1 82.69 161 LYS A O 1
ATOM 1242 N N . TYR A 1 162 ? 24.859 55.594 6.664 1 85 162 TYR A N 1
ATOM 1243 C CA . TYR A 1 162 ? 25.078 54.281 7.27 1 85 162 TYR A CA 1
ATOM 1244 C C . TYR A 1 162 ? 26.438 53.719 6.855 1 85 162 TYR A C 1
ATOM 1246 O O . TYR A 1 162 ? 27.109 53.062 7.656 1 85 162 TYR A O 1
ATOM 1254 N N . ALA A 1 163 ? 26.859 53.938 5.656 1 78 163 ALA A N 1
ATOM 1255 C CA . ALA A 1 163 ? 28.062 53.375 5.082 1 78 163 ALA A CA 1
ATOM 1256 C C . ALA A 1 163 ? 29.312 53.938 5.734 1 78 163 ALA A C 1
ATOM 1258 O O . ALA A 1 163 ? 30.375 53.312 5.715 1 78 163 ALA A O 1
ATOM 1259 N N . SER A 1 164 ? 29.219 55.125 6.328 1 71.81 164 SER A N 1
ATOM 1260 C CA . SER A 1 164 ? 30.391 55.781 6.863 1 71.81 164 SER A CA 1
ATOM 1261 C C . SER A 1 164 ? 30.766 55.25 8.242 1 71.81 164 SER A C 1
ATOM 1263 O O . SER A 1 164 ? 31.125 56 9.141 1 71.81 164 SER A O 1
ATOM 1265 N N . THR A 1 165 ? 30.562 54 8.477 1 72.62 165 THR A N 1
ATOM 1266 C CA . THR A 1 165 ? 30.891 53.406 9.758 1 72.62 165 THR A CA 1
ATOM 1267 C C . THR A 1 165 ? 32.25 52.688 9.688 1 72.62 165 THR A C 1
ATOM 1269 O O . THR A 1 165 ? 32.75 52.438 8.594 1 72.62 165 THR A O 1
ATOM 1272 N N . GLN A 1 166 ? 32.844 52.531 10.789 1 71.06 166 GLN A N 1
ATOM 1273 C CA . GLN A 1 166 ? 34.125 51.875 10.914 1 71.06 166 GLN A CA 1
ATOM 1274 C C . GLN A 1 166 ? 34 50.375 10.859 1 71.06 166 GLN A C 1
ATOM 1276 O O . GLN A 1 166 ? 34.969 49.625 10.812 1 71.06 166 GLN A O 1
ATOM 1281 N N . THR A 1 167 ? 32.844 49.906 10.586 1 83.44 167 THR A N 1
ATOM 1282 C CA . THR A 1 167 ? 32.625 48.469 10.523 1 83.44 167 THR A CA 1
ATOM 1283 C C . THR A 1 167 ? 32.531 48 9.078 1 83.44 167 THR A C 1
ATOM 1285 O O . THR A 1 167 ? 32.344 48.812 8.164 1 83.44 167 THR A O 1
ATOM 1288 N N . THR A 1 168 ? 32.75 46.719 8.797 1 87.38 168 THR A N 1
ATOM 1289 C CA . THR A 1 168 ? 32.719 46.156 7.445 1 87.38 168 THR A CA 1
ATOM 1290 C C . THR A 1 168 ? 31.359 45.5 7.148 1 87.38 168 THR A C 1
ATOM 1292 O O . THR A 1 168 ? 31.25 44.688 6.234 1 87.38 168 THR A O 1
ATOM 1295 N N . GLU A 1 169 ? 30.359 45.906 7.914 1 90.19 169 GLU A N 1
ATOM 1296 C CA . GLU A 1 169 ? 29.078 45.188 7.777 1 90.19 169 GLU A CA 1
ATOM 1297 C C . GLU A 1 169 ? 28.406 45.562 6.461 1 90.19 169 GLU A C 1
ATOM 1299 O O . GLU A 1 169 ? 27.625 44.75 5.93 1 90.19 169 GLU A O 1
ATOM 1304 N N . PHE A 1 170 ? 28.688 46.781 5.883 1 91.25 170 PHE A N 1
ATOM 1305 C CA . PHE A 1 170 ? 28.031 47.188 4.648 1 91.25 170 PHE A CA 1
ATOM 1306 C C . PHE A 1 170 ? 28.938 46.938 3.447 1 91.25 170 PHE A C 1
ATOM 1308 O O . PHE A 1 170 ? 28.484 46.906 2.307 1 91.25 170 PHE A O 1
ATOM 1315 N N . SER A 1 171 ? 30.203 46.719 3.68 1 87.56 171 SER A N 1
ATOM 1316 C CA . SER A 1 171 ? 31.156 46.594 2.574 1 87.56 171 SER A CA 1
ATOM 1317 C C . SER A 1 171 ? 31.5 45.156 2.293 1 87.56 171 SER A C 1
ATOM 1319 O O . SER A 1 171 ? 31.844 44.781 1.16 1 87.56 171 SER A O 1
ATOM 1321 N N . HIS A 1 172 ? 31.469 44.312 3.336 1 89.62 172 HIS A N 1
ATOM 1322 C CA . HIS A 1 172 ? 31.906 42.938 3.152 1 89.62 172 HIS A CA 1
ATOM 1323 C C . HIS A 1 172 ? 30.844 41.938 3.625 1 89.62 172 HIS A C 1
ATOM 1325 O O . HIS A 1 172 ? 30.156 42.219 4.613 1 89.62 172 HIS A O 1
ATOM 1331 N N . MET A 1 173 ? 30.703 40.875 2.832 1 92 173 MET A N 1
ATOM 1332 C CA . MET A 1 173 ? 29.891 39.75 3.232 1 92 173 MET A CA 1
ATOM 1333 C C . MET A 1 173 ? 30.734 38.719 3.98 1 92 173 MET A C 1
ATOM 1335 O O . MET A 1 173 ? 31.828 38.375 3.547 1 92 173 MET A O 1
ATOM 1339 N N . ARG A 1 174 ? 30.312 38.312 5.125 1 92.94 174 ARG A N 1
ATOM 1340 C CA . ARG A 1 174 ? 31.016 37.344 5.945 1 92.94 174 ARG A CA 1
ATOM 1341 C C . ARG A 1 174 ? 30.484 35.938 5.703 1 92.94 174 ARG A C 1
ATOM 1343 O O . ARG A 1 174 ? 29.266 35.688 5.805 1 92.94 174 ARG A O 1
ATOM 1350 N N . TYR A 1 175 ? 31.359 35.031 5.254 1 92.06 175 TYR A N 1
ATOM 1351 C CA . TYR A 1 175 ? 30.984 33.656 4.977 1 92.06 175 TYR A CA 1
ATOM 1352 C C . TYR A 1 175 ? 31.625 32.688 5.996 1 92.06 175 TYR A C 1
ATOM 1354 O O . TYR A 1 175 ? 32.812 32.781 6.285 1 92.06 175 TYR A O 1
ATOM 1362 N N . THR A 1 176 ? 30.797 31.859 6.633 1 91.81 176 THR A N 1
ATOM 1363 C CA . THR A 1 176 ? 31.234 30.844 7.574 1 91.81 176 THR A CA 1
ATOM 1364 C C . THR A 1 176 ? 30.828 29.453 7.102 1 91.81 176 THR A C 1
ATOM 1366 O O . THR A 1 176 ? 29.641 29.203 6.84 1 91.81 176 THR A O 1
ATOM 1369 N N . ALA A 1 177 ? 31.734 28.609 6.895 1 90.88 177 ALA A N 1
ATOM 1370 C CA . ALA A 1 177 ? 31.438 27.203 6.641 1 90.88 177 ALA A CA 1
ATOM 1371 C C . ALA A 1 177 ? 31.328 26.422 7.949 1 90.88 177 ALA A C 1
ATOM 1373 O O . ALA A 1 177 ? 32.344 25.984 8.516 1 90.88 177 ALA A O 1
ATOM 1374 N N . ALA A 1 178 ? 30.109 26.219 8.352 1 93.12 178 ALA A N 1
ATOM 1375 C CA . ALA A 1 178 ? 29.891 25.516 9.617 1 93.12 178 ALA A CA 1
ATOM 1376 C C . ALA A 1 178 ? 30 24 9.43 1 93.12 178 ALA A C 1
ATOM 1378 O O . ALA A 1 178 ? 29.219 23.406 8.695 1 93.12 178 ALA A O 1
ATOM 1379 N N . THR A 1 179 ? 30.953 23.391 10.023 1 89.5 179 THR A N 1
ATOM 1380 C CA . THR A 1 179 ? 31.172 21.953 9.922 1 89.5 179 THR A CA 1
ATOM 1381 C C . THR A 1 179 ? 30.672 21.234 11.172 1 89.5 179 THR A C 1
ATOM 1383 O O . THR A 1 179 ? 31.109 20.125 11.477 1 89.5 179 THR A O 1
ATOM 1386 N N . CYS A 1 180 ? 29.828 21.922 11.898 1 88.62 180 CYS A N 1
ATOM 1387 C CA . CYS A 1 180 ? 29.359 21.344 13.156 1 88.62 180 CYS A CA 1
ATOM 1388 C C . CYS A 1 180 ? 27.828 21.297 13.195 1 88.62 180 CYS A C 1
ATOM 1390 O O . CYS A 1 180 ? 27.172 21.891 12.336 1 88.62 180 CYS A O 1
ATOM 1392 N N . ASP A 1 181 ? 27.375 20.531 14.211 1 90.06 181 ASP A N 1
ATOM 1393 C CA . ASP A 1 181 ? 25.953 20.5 14.508 1 90.06 181 ASP A CA 1
ATOM 1394 C C . ASP A 1 181 ? 25.484 21.812 15.125 1 90.06 181 ASP A C 1
ATOM 1396 O O . ASP A 1 181 ? 26.266 22.531 15.742 1 90.06 181 ASP A O 1
ATOM 1400 N N . PRO A 1 182 ? 24.234 22.203 14.93 1 92.75 182 PRO A N 1
ATOM 1401 C CA . PRO A 1 182 ? 23.75 23.469 15.469 1 92.75 182 PRO A CA 1
ATOM 1402 C C . PRO A 1 182 ? 23.984 23.594 16.969 1 92.75 182 PRO A C 1
ATOM 1404 O O . PRO A 1 182 ? 24.188 24.703 17.469 1 92.75 182 PRO A O 1
ATOM 1407 N N . ASP A 1 183 ? 23.969 22.5 17.719 1 90.38 183 ASP A N 1
ATOM 1408 C CA . ASP A 1 183 ? 24.172 22.547 19.156 1 90.38 183 ASP A CA 1
ATOM 1409 C C . ASP A 1 183 ? 25.625 22.875 19.484 1 90.38 183 ASP A C 1
ATOM 1411 O O . ASP A 1 183 ? 25.922 23.359 20.594 1 90.38 183 ASP A O 1
ATOM 1415 N N . GLU A 1 184 ? 26.516 22.641 18.562 1 90.94 184 GLU A N 1
ATOM 1416 C CA . GLU A 1 184 ? 27.953 22.859 18.797 1 90.94 184 GLU A CA 1
ATOM 1417 C C . GLU A 1 184 ? 28.391 24.188 18.188 1 90.94 184 GLU A C 1
ATOM 1419 O O . GLU A 1 184 ? 29.547 24.594 18.344 1 90.94 184 GLU A O 1
ATOM 1424 N N . PHE A 1 185 ? 27.484 24.875 17.531 1 93.81 185 PHE A N 1
ATOM 1425 C CA . PHE A 1 185 ? 27.781 26.188 17 1 93.81 185 PHE A CA 1
ATOM 1426 C C . PHE A 1 185 ? 27.719 27.25 18.094 1 93.81 185 PHE A C 1
ATOM 1428 O O . PHE A 1 185 ? 26.75 28 18.188 1 93.81 185 PHE A O 1
ATOM 1435 N N . THR A 1 186 ? 28.672 27.312 18.969 1 92.19 186 THR A N 1
ATOM 1436 C CA . THR A 1 186 ? 28.719 28.203 20.125 1 92.19 186 THR A CA 1
ATOM 1437 C C . THR A 1 186 ? 30.016 29.016 20.125 1 92.19 186 THR A C 1
ATOM 1439 O O . THR A 1 186 ? 30.969 28.672 19.422 1 92.19 186 THR A O 1
ATOM 1442 N N . GLU A 1 187 ? 29.953 30.031 20.859 1 90.44 187 GLU A N 1
ATOM 1443 C CA . GLU A 1 187 ? 31.125 30.875 21 1 90.44 187 GLU A CA 1
ATOM 1444 C C . GLU A 1 187 ? 32.281 30.125 21.672 1 90.44 187 GLU A C 1
ATOM 1446 O O . GLU A 1 187 ? 33.438 30.359 21.359 1 90.44 187 GLU A O 1
ATOM 1451 N N . GLU A 1 188 ? 31.969 29.234 22.516 1 87.62 188 GLU A N 1
ATOM 1452 C CA . GLU A 1 188 ? 32.969 28.453 23.203 1 87.62 188 GLU A CA 1
ATOM 1453 C C . GLU A 1 188 ? 33.781 27.578 22.234 1 87.62 188 GLU A C 1
ATOM 1455 O O . GLU A 1 188 ? 34.969 27.344 22.422 1 87.62 188 GLU A O 1
ATOM 1460 N N . ASN A 1 189 ? 33.094 27.141 21.172 1 89.69 189 ASN A N 1
ATOM 1461 C CA . ASN A 1 189 ? 33.75 26.281 20.172 1 89.69 189 ASN A CA 1
ATOM 1462 C C . ASN A 1 189 ? 34.438 27.109 19.078 1 89.69 189 ASN A C 1
ATOM 1464 O O . ASN A 1 189 ? 34.875 26.562 18.078 1 89.69 189 ASN A O 1
ATOM 1468 N N . GLY A 1 190 ? 34.375 28.375 19.219 1 85.75 190 GLY A N 1
ATOM 1469 C CA . GLY A 1 190 ? 35.125 29.234 18.312 1 85.75 190 GLY A CA 1
ATOM 1470 C C . GLY A 1 190 ? 34.25 29.875 17.25 1 85.75 190 GLY A C 1
ATOM 1471 O O . GLY A 1 190 ? 34.781 30.562 16.359 1 85.75 190 GLY A O 1
ATOM 1472 N N . TRP A 1 191 ? 33 29.688 17.344 1 91.62 191 TRP A N 1
ATOM 1473 C CA . TRP A 1 191 ? 32.125 30.281 16.359 1 91.62 191 TRP A CA 1
ATOM 1474 C C . TRP A 1 191 ? 31.562 31.609 16.844 1 91.62 191 TRP A C 1
ATOM 1476 O O . TRP A 1 191 ? 31.453 31.844 18.047 1 91.62 191 TRP A O 1
ATOM 1486 N N . SER A 1 192 ? 31.359 32.531 15.953 1 89.62 192 SER A N 1
ATOM 1487 C CA . SER A 1 192 ? 30.797 33.812 16.312 1 89.62 192 SER A CA 1
ATOM 1488 C C . SER A 1 192 ? 29.984 34.406 15.18 1 89.62 192 SER A C 1
ATOM 1490 O O . SER A 1 192 ? 30.062 33.938 14.039 1 89.62 192 SER A O 1
ATOM 1492 N N . LEU A 1 193 ? 29.156 35.375 15.539 1 93.81 193 LEU A N 1
ATOM 1493 C CA . LEU A 1 193 ? 28.344 36.125 14.578 1 93.81 193 LEU A CA 1
ATOM 1494 C C . LEU A 1 193 ? 28.656 37.625 14.664 1 93.81 193 LEU A C 1
ATOM 1496 O O . LEU A 1 193 ? 29.078 38.094 15.711 1 93.81 193 LEU A O 1
ATOM 1500 N N . ARG A 1 194 ? 28.5 38.312 13.602 1 92.44 194 ARG A N 1
ATOM 1501 C CA . ARG A 1 194 ? 28.844 39.719 13.516 1 92.44 194 ARG A CA 1
ATOM 1502 C C . ARG A 1 194 ? 28.062 40.531 14.531 1 92.44 194 ARG A C 1
ATOM 1504 O O . ARG A 1 194 ? 28.594 41.469 15.125 1 92.44 194 ARG A O 1
ATOM 1511 N N . THR A 1 195 ? 26.797 40.219 14.664 1 91.38 195 THR A N 1
ATOM 1512 C CA . THR A 1 195 ? 25.953 40.969 15.578 1 91.38 195 THR A CA 1
ATOM 1513 C C . THR A 1 195 ? 26.5 40.906 17 1 91.38 195 THR A C 1
ATOM 1515 O O . THR A 1 195 ? 26.453 41.906 17.734 1 91.38 195 THR A O 1
ATOM 1518 N N . LYS A 1 196 ? 26.953 39.781 17.391 1 90.88 196 LYS A N 1
ATOM 1519 C CA . LYS A 1 196 ? 27.547 39.625 18.719 1 90.88 196 LYS A CA 1
ATOM 1520 C C . LYS A 1 196 ? 28.906 40.281 18.797 1 90.88 196 LYS A C 1
ATOM 1522 O O . LYS A 1 196 ? 29.25 40.875 19.828 1 90.88 196 LYS A O 1
ATOM 1527 N N . MET A 1 197 ? 29.672 40.25 17.781 1 89.94 197 MET A N 1
ATOM 1528 C CA . MET A 1 197 ? 31 40.844 17.734 1 89.94 197 MET A CA 1
ATOM 1529 C C . MET A 1 197 ? 30.906 42.375 17.922 1 89.94 197 MET A C 1
ATOM 1531 O O . MET A 1 197 ? 31.797 42.969 18.531 1 89.94 197 MET A O 1
ATOM 1535 N N . TYR A 1 198 ? 29.812 42.906 17.469 1 90.94 198 TYR A N 1
ATOM 1536 C CA . TYR A 1 198 ? 29.641 44.375 17.562 1 90.94 198 TYR A CA 1
ATOM 1537 C C . TYR A 1 198 ? 28.984 44.75 18.891 1 90.94 198 TYR A C 1
ATOM 1539 O O . TYR A 1 198 ? 28.734 45.938 19.141 1 90.94 198 TYR A O 1
ATOM 1547 N N . GLY A 1 199 ? 28.641 43.781 19.766 1 88.19 199 GLY A N 1
ATOM 1548 C CA . GLY A 1 199 ? 28.078 44.031 21.078 1 88.19 199 GLY A CA 1
ATOM 1549 C C . GLY A 1 199 ? 26.656 44.562 21.031 1 88.19 199 GLY A C 1
ATOM 1550 O O . GLY A 1 199 ? 26.234 45.312 21.906 1 88.19 199 GLY A O 1
ATOM 1551 N N . ARG A 1 200 ? 25.938 44.25 19.984 1 92.12 200 ARG A N 1
ATOM 1552 C CA . ARG A 1 200 ? 24.547 44.688 19.828 1 92.12 200 ARG A CA 1
ATOM 1553 C C . ARG A 1 200 ? 23.594 43.75 20.562 1 92.12 200 ARG A C 1
ATOM 1555 O O . ARG A 1 200 ? 23.797 42.531 20.578 1 92.12 200 ARG A O 1
ATOM 1562 N N . GLU A 1 201 ? 22.609 44.375 21.203 1 92.25 201 GLU A N 1
ATOM 1563 C CA . GLU A 1 201 ? 21.547 43.594 21.812 1 92.25 201 GLU A CA 1
ATOM 1564 C C . GLU A 1 201 ? 20.406 43.344 20.828 1 92.25 201 GLU A C 1
ATOM 1566 O O . GLU A 1 201 ? 20.016 44.281 20.094 1 92.25 201 GLU A O 1
ATOM 1571 N N . THR A 1 202 ? 19.906 42.188 20.75 1 95.75 202 THR A N 1
ATOM 1572 C CA . THR A 1 202 ? 18.844 41.844 19.828 1 95.75 202 THR A CA 1
ATOM 1573 C C . THR A 1 202 ? 17.5 41.75 20.547 1 95.75 202 THR A C 1
ATOM 1575 O O . THR A 1 202 ? 17.328 40.938 21.438 1 95.75 202 THR A O 1
ATOM 1578 N N . GLU A 1 203 ? 16.547 42.594 20.172 1 95.81 203 GLU A N 1
ATOM 1579 C CA . GLU A 1 203 ? 15.203 42.594 20.734 1 95.81 203 GLU A CA 1
ATOM 1580 C C . GLU A 1 203 ? 14.297 41.625 19.984 1 95.81 203 GLU A C 1
ATOM 1582 O O . GLU A 1 203 ? 13.508 40.906 20.594 1 95.81 203 GLU A O 1
ATOM 1587 N N . ILE A 1 204 ? 14.391 41.656 18.672 1 97.56 204 ILE A N 1
ATOM 1588 C CA . ILE A 1 204 ? 13.562 40.781 17.844 1 97.56 204 ILE A CA 1
ATOM 1589 C C . ILE A 1 204 ? 14.445 40 16.875 1 97.56 204 ILE A C 1
ATOM 1591 O O . ILE A 1 204 ? 15.258 40.594 16.156 1 97.56 204 ILE A O 1
ATOM 1595 N N . LEU A 1 205 ? 14.406 38.75 16.906 1 98.19 205 LEU A N 1
ATOM 1596 C CA . LEU A 1 205 ? 15.008 37.875 15.914 1 98.19 205 LEU A CA 1
ATOM 1597 C C . LEU A 1 205 ? 13.953 37.281 14.992 1 98.19 205 LEU A C 1
ATOM 1599 O O . LEU A 1 205 ? 13.125 36.469 15.422 1 98.19 205 LEU A O 1
ATOM 1603 N N . ILE A 1 206 ? 13.914 37.656 13.75 1 98.25 206 ILE A N 1
ATOM 1604 C CA . ILE A 1 206 ? 12.922 37.188 12.773 1 98.25 206 ILE A CA 1
ATOM 1605 C C . ILE A 1 206 ? 13.516 36.062 11.938 1 98.25 206 ILE A C 1
ATOM 1607 O O . ILE A 1 206 ? 14.555 36.25 11.297 1 98.25 206 ILE A O 1
ATOM 1611 N N . ALA A 1 207 ? 12.891 34.938 11.977 1 97.88 207 ALA A N 1
ATOM 1612 C CA . ALA A 1 207 ? 13.359 33.812 11.203 1 97.88 207 ALA A CA 1
ATOM 1613 C C . ALA A 1 207 ? 12.445 33.531 10.008 1 97.88 207 ALA A C 1
ATOM 1615 O O . ALA A 1 207 ? 11.227 33.469 10.164 1 97.88 207 ALA A O 1
ATOM 1616 N N . VAL A 1 208 ? 12.969 33.438 8.828 1 97.31 208 VAL A N 1
ATOM 1617 C CA . VAL A 1 208 ? 12.258 33.031 7.613 1 97.31 208 VAL A CA 1
ATOM 1618 C C . VAL A 1 208 ? 12.773 31.688 7.121 1 97.31 208 VAL A C 1
ATOM 1620 O O . VAL A 1 208 ? 13.914 31.578 6.668 1 97.31 208 VAL A O 1
ATOM 1623 N N . THR A 1 209 ? 11.93 30.703 7.266 1 95.06 209 THR A N 1
ATOM 1624 C CA . THR A 1 209 ? 12.32 29.359 6.828 1 95.06 209 THR A CA 1
ATOM 1625 C C . THR A 1 209 ? 11.773 29.078 5.434 1 95.06 209 THR A C 1
ATOM 1627 O O . THR A 1 209 ? 10.664 29.484 5.098 1 95.06 209 THR A O 1
ATOM 1630 N N . SER A 1 210 ? 12.641 28.391 4.609 1 93.5 210 SER A N 1
ATOM 1631 C CA . SER A 1 210 ? 12.234 28.078 3.24 1 93.5 210 SER A CA 1
ATOM 1632 C C . SER A 1 210 ? 12.656 26.672 2.838 1 93.5 210 SER A C 1
ATOM 1634 O O . SER A 1 210 ? 13.594 26.109 3.41 1 93.5 210 SER A O 1
ATOM 1636 N N . TYR A 1 211 ? 11.953 26.094 1.964 1 88.56 211 TYR A N 1
ATOM 1637 C CA . TYR A 1 211 ? 12.227 24.781 1.4 1 88.56 211 TYR A CA 1
ATOM 1638 C C . TYR A 1 211 ? 12.469 24.859 -0.102 1 88.56 211 TYR A C 1
ATOM 1640 O O . TYR A 1 211 ? 13.602 25.047 -0.548 1 88.56 211 TYR A O 1
ATOM 1648 N N . ASN A 1 212 ? 11.453 24.953 -0.899 1 83.75 212 ASN A N 1
ATOM 1649 C CA . ASN A 1 212 ? 11.578 25.031 -2.35 1 83.75 212 ASN A CA 1
ATOM 1650 C C . ASN A 1 212 ? 10.711 26.156 -2.93 1 83.75 212 ASN A C 1
ATOM 1652 O O . ASN A 1 212 ? 10.352 26.109 -4.109 1 83.75 212 ASN A O 1
ATOM 1656 N N . GLU A 1 213 ? 10.484 27.141 -2.186 1 86.12 213 GLU A N 1
ATOM 1657 C CA . GLU A 1 213 ? 9.664 28.25 -2.648 1 86.12 213 GLU A CA 1
ATOM 1658 C C . GLU A 1 213 ? 10.344 29 -3.791 1 86.12 213 GLU A C 1
ATOM 1660 O O . GLU A 1 213 ? 11.57 29.109 -3.826 1 86.12 213 GLU A O 1
ATOM 1665 N N . ASP A 1 214 ? 9.492 29.547 -4.629 1 84.12 214 ASP A N 1
ATOM 1666 C CA . ASP A 1 214 ? 10.008 30.266 -5.793 1 84.12 214 ASP A CA 1
ATOM 1667 C C . ASP A 1 214 ? 10.516 31.656 -5.398 1 84.12 214 ASP A C 1
ATOM 1669 O O . ASP A 1 214 ? 10.266 32.125 -4.285 1 84.12 214 ASP A O 1
ATOM 1673 N N . LYS A 1 215 ? 11.219 32.281 -6.324 1 87.19 215 LYS A N 1
ATOM 1674 C CA . LYS A 1 215 ? 11.844 33.562 -6.074 1 87.19 215 LYS A CA 1
ATOM 1675 C C . LYS A 1 215 ? 10.797 34.656 -5.812 1 87.19 215 LYS A C 1
ATOM 1677 O O . LYS A 1 215 ? 11.016 35.562 -5.004 1 87.19 215 LYS A O 1
ATOM 1682 N N . THR A 1 216 ? 9.625 34.5 -6.422 1 86.94 216 THR A N 1
ATOM 1683 C CA . THR A 1 216 ? 8.594 35.5 -6.246 1 86.94 216 THR A CA 1
ATOM 1684 C C . THR A 1 216 ? 8.008 35.438 -4.836 1 86.94 216 THR A C 1
ATOM 1686 O O . THR A 1 216 ? 7.84 36.469 -4.184 1 86.94 216 THR A O 1
ATOM 1689 N N . LEU A 1 217 ? 7.707 34.281 -4.422 1 87.94 217 LEU A N 1
ATOM 1690 C CA . LEU A 1 217 ? 7.164 34.125 -3.08 1 87.94 217 LEU A CA 1
ATOM 1691 C C . LEU A 1 217 ? 8.188 34.531 -2.025 1 87.94 217 LEU A C 1
ATOM 1693 O O . LEU A 1 217 ? 7.836 35.156 -1.017 1 87.94 217 LEU A O 1
ATOM 1697 N N . TYR A 1 218 ? 9.391 34.188 -2.328 1 92.25 218 TYR A N 1
ATOM 1698 C CA . TYR A 1 218 ? 10.453 34.531 -1.389 1 92.25 218 TYR A CA 1
ATOM 1699 C C . TYR A 1 218 ? 10.641 36.031 -1.31 1 92.25 218 TYR A C 1
ATOM 1701 O O . TYR A 1 218 ? 10.773 36.594 -0.218 1 92.25 218 TYR A O 1
ATOM 1709 N N . ALA A 1 219 ? 10.656 36.688 -2.463 1 92.25 219 ALA A N 1
ATOM 1710 C CA . ALA A 1 219 ? 10.828 38.156 -2.52 1 92.25 219 ALA A CA 1
ATOM 1711 C C . ALA A 1 219 ? 9.688 38.844 -1.809 1 92.25 219 ALA A C 1
ATOM 1713 O O . ALA A 1 219 ? 9.906 39.844 -1.111 1 92.25 219 ALA A O 1
ATOM 1714 N N . ARG A 1 220 ? 8.539 38.344 -2.008 1 92.31 220 ARG A N 1
ATOM 1715 C CA . ARG A 1 220 ? 7.363 38.938 -1.375 1 92.31 220 ARG A CA 1
ATOM 1716 C C . ARG A 1 220 ? 7.48 38.875 0.145 1 92.31 220 ARG A C 1
ATOM 1718 O O . ARG A 1 220 ? 7.184 39.875 0.824 1 92.31 220 ARG A O 1
ATOM 1725 N N . THR A 1 221 ? 7.887 37.781 0.659 1 95 221 THR A N 1
ATOM 1726 C CA . THR A 1 221 ? 8.023 37.625 2.102 1 95 221 THR A CA 1
ATOM 1727 C C . THR A 1 221 ? 9.148 38.5 2.645 1 95 221 THR A C 1
ATOM 1729 O O . THR A 1 221 ? 8.953 39.219 3.615 1 95 221 THR A O 1
ATOM 1732 N N . LEU A 1 222 ? 10.32 38.438 2.014 1 95.62 222 LEU A N 1
ATOM 1733 C CA . LEU A 1 222 ? 11.477 39.188 2.496 1 95.62 222 LEU A CA 1
ATOM 1734 C C . LEU A 1 222 ? 11.211 40.688 2.439 1 95.62 222 LEU A C 1
ATOM 1736 O O . LEU A 1 222 ? 11.523 41.406 3.381 1 95.62 222 LEU A O 1
ATOM 1740 N N . HIS A 1 223 ? 10.648 41.125 1.342 1 94.5 223 HIS A N 1
ATOM 1741 C CA . HIS A 1 223 ? 10.312 42.531 1.224 1 94.5 223 HIS A CA 1
ATOM 1742 C C . HIS A 1 223 ? 9.305 42.938 2.293 1 94.5 223 HIS A C 1
ATOM 1744 O O . HIS A 1 223 ? 9.414 44.031 2.859 1 94.5 223 HIS A O 1
ATOM 1750 N N . GLY A 1 224 ? 8.297 42.094 2.51 1 95.12 224 GLY A N 1
ATOM 1751 C CA . GLY A 1 224 ? 7.336 42.375 3.561 1 95.12 224 GLY A CA 1
ATOM 1752 C C . GLY A 1 224 ? 7.965 42.5 4.938 1 95.12 224 GLY A C 1
ATOM 1753 O O . GLY A 1 224 ? 7.578 43.344 5.73 1 95.12 224 GLY A O 1
ATOM 1754 N N . VAL A 1 225 ? 8.906 41.688 5.195 1 96.88 225 VAL A N 1
ATOM 1755 C CA . VAL A 1 225 ? 9.609 41.719 6.473 1 96.88 225 VAL A CA 1
ATOM 1756 C C . VAL A 1 225 ? 10.398 43 6.59 1 96.88 225 VAL A C 1
ATOM 1758 O O . VAL A 1 225 ? 10.391 43.656 7.637 1 96.88 225 VAL A O 1
ATOM 1761 N N . MET A 1 226 ? 11.094 43.406 5.551 1 96.31 226 MET A N 1
ATOM 1762 C CA . MET A 1 226 ? 11.898 44.625 5.566 1 96.31 226 MET A CA 1
ATOM 1763 C C . MET A 1 226 ? 11.016 45.875 5.742 1 96.31 226 MET A C 1
ATOM 1765 O O . MET A 1 226 ? 11.398 46.812 6.426 1 96.31 226 MET A O 1
ATOM 1769 N N . LEU A 1 227 ? 9.852 45.844 5.164 1 95 227 LEU A N 1
ATOM 1770 C CA . LEU A 1 227 ? 8.914 46.938 5.34 1 95 227 LEU A CA 1
ATOM 1771 C C . LEU A 1 227 ? 8.453 47.031 6.793 1 95 227 LEU A C 1
ATOM 1773 O O . LEU A 1 227 ? 8.305 48.125 7.328 1 95 227 LEU A O 1
ATOM 1777 N N . ASN A 1 228 ? 8.211 45.906 7.391 1 96.38 228 ASN A N 1
ATOM 1778 C CA . ASN A 1 228 ? 7.82 45.875 8.797 1 96.38 228 ASN A CA 1
ATOM 1779 C C . ASN A 1 228 ? 8.914 46.469 9.688 1 96.38 228 ASN A C 1
ATOM 1781 O O . ASN A 1 228 ? 8.633 47.219 10.625 1 96.38 228 ASN A O 1
ATOM 1785 N N . ILE A 1 229 ? 10.156 46.156 9.398 1 95.75 229 ILE A N 1
ATOM 1786 C CA . ILE A 1 229 ? 11.273 46.656 10.18 1 95.75 229 ILE A CA 1
ATOM 1787 C C . ILE A 1 229 ? 11.352 48.188 10.023 1 95.75 229 ILE A C 1
ATOM 1789 O O . ILE A 1 229 ? 11.57 48.906 11 1 95.75 229 ILE A O 1
ATOM 1793 N N . ARG A 1 230 ? 11.195 48.688 8.828 1 93.81 230 ARG A N 1
ATOM 1794 C CA . ARG A 1 230 ? 11.148 50.125 8.586 1 93.81 230 ARG A CA 1
ATOM 1795 C C . ARG A 1 230 ? 10.062 50.781 9.43 1 93.81 230 ARG A C 1
ATOM 1797 O O . ARG A 1 230 ? 10.305 51.812 10.055 1 93.81 230 ARG A O 1
ATOM 1804 N N . ASP A 1 231 ? 8.961 50.156 9.469 1 92.31 231 ASP A N 1
ATOM 1805 C CA . ASP A 1 231 ? 7.828 50.719 10.188 1 92.31 231 ASP A CA 1
ATOM 1806 C C . ASP A 1 231 ? 8.078 50.719 11.695 1 92.31 231 ASP A C 1
ATOM 1808 O O . ASP A 1 231 ? 7.637 51.625 12.414 1 92.31 231 ASP A O 1
ATOM 1812 N N . ILE A 1 232 ? 8.742 49.719 12.188 1 92.94 232 ILE A N 1
ATOM 1813 C CA . ILE A 1 232 ? 9.07 49.656 13.602 1 92.94 232 ILE A CA 1
ATOM 1814 C C . ILE A 1 232 ? 10.055 50.781 13.961 1 92.94 232 ILE A C 1
ATOM 1816 O O . ILE A 1 232 ? 9.914 51.438 15 1 92.94 232 ILE A O 1
ATOM 1820 N N . CYS A 1 233 ? 11.062 51 13.102 1 90.75 233 CYS A N 1
ATOM 1821 C CA . CYS A 1 233 ? 12.102 51.969 13.359 1 90.75 233 CYS A CA 1
ATOM 1822 C C . CYS A 1 233 ? 11.562 53.406 13.227 1 90.75 233 CYS A C 1
ATOM 1824 O O . CYS A 1 233 ? 12.047 54.312 13.891 1 90.75 233 CYS A O 1
ATOM 1826 N N . LYS A 1 234 ? 10.523 53.562 12.422 1 86.25 234 LYS A N 1
ATOM 1827 C CA . LYS A 1 234 ? 10.031 54.906 12.164 1 86.25 234 LYS A CA 1
ATOM 1828 C C . LYS A 1 234 ? 8.75 55.156 12.953 1 86.25 234 LYS A C 1
ATOM 1830 O O . LYS A 1 234 ? 8.195 56.281 12.883 1 86.25 234 LYS A O 1
ATOM 1835 N N . THR A 1 235 ? 8.367 54.188 13.672 1 83.94 235 THR A N 1
ATOM 1836 C CA . THR A 1 235 ? 7.105 54.344 14.391 1 83.94 235 THR A CA 1
ATOM 1837 C C . THR A 1 235 ? 7.23 55.406 15.492 1 83.94 235 THR A C 1
ATOM 1839 O O . THR A 1 235 ? 8.227 55.438 16.219 1 83.94 235 THR A O 1
ATOM 1842 N N . LYS A 1 236 ? 6.25 56.344 15.586 1 77.88 236 LYS A N 1
ATOM 1843 C CA . LYS A 1 236 ? 6.195 57.344 16.641 1 77.88 236 LYS A CA 1
ATOM 1844 C C . LYS A 1 236 ? 5.285 56.906 17.781 1 77.88 236 LYS A C 1
ATOM 1846 O O . LYS A 1 236 ? 5.293 57.5 18.859 1 77.88 236 LYS A O 1
ATOM 1851 N N . GLN A 1 237 ? 4.656 55.812 17.547 1 76.75 237 GLN A N 1
ATOM 1852 C CA . GLN A 1 237 ? 3.652 55.344 18.5 1 76.75 237 GLN A CA 1
ATOM 1853 C C . GLN A 1 237 ? 4.305 54.688 19.703 1 76.75 237 GLN A C 1
ATOM 1855 O O . GLN A 1 237 ? 3.779 54.75 20.828 1 76.75 237 GLN A O 1
ATOM 1860 N N . SER A 1 238 ? 5.461 54.125 19.547 1 83.19 238 SER A N 1
ATOM 1861 C CA . SER A 1 238 ? 6.074 53.344 20.641 1 83.19 238 SER A CA 1
ATOM 1862 C C . SER A 1 238 ? 7.133 54.188 21.359 1 83.19 238 SER A C 1
ATOM 1864 O O . SER A 1 238 ? 8.07 54.688 20.734 1 83.19 238 SER A O 1
ATOM 1866 N N . LYS A 1 239 ? 6.945 54.281 22.672 1 82.38 239 LYS A N 1
ATOM 1867 C CA . LYS A 1 239 ? 7.926 55 23.484 1 82.38 239 LYS A CA 1
ATOM 1868 C C . LYS A 1 239 ? 9.219 54.188 23.609 1 82.38 239 LYS A C 1
ATOM 1870 O O . LYS A 1 239 ? 10.305 54.781 23.656 1 82.38 239 LYS A O 1
ATOM 1875 N N . TYR A 1 240 ? 9.023 52.938 23.547 1 87.44 240 TYR A N 1
ATOM 1876 C CA . TYR A 1 240 ? 10.195 52.062 23.688 1 87.44 240 TYR A CA 1
ATOM 1877 C C . TYR A 1 240 ? 11.141 52.25 22.5 1 87.44 240 TYR A C 1
ATOM 1879 O O . TYR A 1 240 ? 12.328 52.5 22.688 1 87.44 240 TYR A O 1
ATOM 1887 N N . TRP A 1 241 ? 10.727 52.156 21.312 1 89.25 241 TRP A N 1
ATOM 1888 C CA . TRP A 1 241 ? 11.562 52.219 20.125 1 89.25 241 TRP A CA 1
ATOM 1889 C C . TRP A 1 241 ? 12.07 53.625 19.891 1 89.25 241 TRP A C 1
ATOM 1891 O O . TRP A 1 241 ? 13.195 53.812 19.406 1 89.25 241 TRP A O 1
ATOM 1901 N N . ARG A 1 242 ? 11.328 54.625 20.297 1 84.75 242 ARG A N 1
ATOM 1902 C CA . ARG A 1 242 ? 11.766 56 20.188 1 84.75 242 ARG A CA 1
ATOM 1903 C C . ARG A 1 242 ? 12.891 56.312 21.172 1 84.75 242 ARG A C 1
ATOM 1905 O O . ARG A 1 242 ? 13.859 57 20.812 1 84.75 242 ARG A O 1
ATOM 1912 N N . ARG A 1 243 ? 12.742 55.844 22.375 1 83.12 243 ARG A N 1
ATOM 1913 C CA . ARG A 1 243 ? 13.758 56.094 23.406 1 83.12 243 ARG A CA 1
ATOM 1914 C C . ARG A 1 243 ? 15.078 55.438 23.031 1 83.12 243 ARG A C 1
ATOM 1916 O O . ARG A 1 243 ? 16.141 56.031 23.25 1 83.12 243 ARG A O 1
ATOM 1923 N N . GLN A 1 244 ? 15.008 54.281 22.438 1 82.94 244 GLN A N 1
ATOM 1924 C CA . GLN A 1 244 ? 16.234 53.594 22.047 1 82.94 244 GLN A CA 1
ATOM 1925 C C . GLN A 1 244 ? 16.953 54.375 20.938 1 82.94 244 GLN A C 1
ATOM 1927 O O . GLN A 1 244 ? 18.188 54.469 20.953 1 82.94 244 GLN A O 1
ATOM 1932 N N . ALA A 1 245 ? 16.219 54.875 20.016 1 80.38 245 ALA A N 1
ATOM 1933 C CA . ALA A 1 245 ? 16.812 55.656 18.938 1 80.38 245 ALA A CA 1
ATOM 1934 C C . ALA A 1 245 ? 17.484 56.906 19.469 1 80.38 245 ALA A C 1
ATOM 1936 O O . ALA A 1 245 ? 18.547 57.312 18.984 1 80.38 245 ALA A O 1
ATOM 1937 N N . GLU A 1 246 ? 16.875 57.5 20.516 1 81.31 246 GLU A N 1
ATOM 1938 C CA . GLU A 1 246 ? 17.391 58.719 21.109 1 81.31 246 GLU A CA 1
ATOM 1939 C C . GLU A 1 246 ? 18.641 58.469 21.938 1 81.31 246 GLU A C 1
ATOM 1941 O O . GLU A 1 246 ? 19.516 59.312 22.047 1 81.31 246 GLU A O 1
ATOM 1946 N N . GLU A 1 247 ? 18.734 57.25 22.453 1 83.38 247 GLU A N 1
ATOM 1947 C CA . GLU A 1 247 ? 19.875 56.844 23.281 1 83.38 247 GLU A CA 1
ATOM 1948 C C . GLU A 1 247 ? 21.047 56.375 22.422 1 83.38 247 GLU A C 1
ATOM 1950 O O . GLU A 1 247 ? 22.078 55.969 22.938 1 83.38 247 GLU A O 1
ATOM 1955 N N . GLY A 1 248 ? 20.969 56.375 21.141 1 78.62 248 GLY A N 1
ATOM 1956 C CA . GLY A 1 248 ? 22.078 56.062 20.25 1 78.62 248 GLY A CA 1
ATOM 1957 C C . GLY A 1 248 ? 22.047 54.625 19.75 1 78.62 248 GLY A C 1
ATOM 1958 O O . GLY A 1 248 ? 23.031 54.156 19.188 1 78.62 248 GLY A O 1
ATOM 1959 N N . ASN A 1 249 ? 21.109 53.938 20.078 1 85.25 249 ASN A N 1
ATOM 1960 C CA . ASN A 1 249 ? 20.938 52.594 19.594 1 85.25 249 ASN A CA 1
ATOM 1961 C C . ASN A 1 249 ? 19.75 52.5 18.625 1 85.25 249 ASN A C 1
ATOM 1963 O O . ASN A 1 249 ? 18.656 52.125 19.016 1 85.25 249 ASN A O 1
ATOM 1967 N N . PRO A 1 250 ? 20.047 52.75 17.359 1 88.38 250 PRO A N 1
ATOM 1968 C CA . PRO A 1 250 ? 18.922 52.75 16.406 1 88.38 250 PRO A CA 1
ATOM 1969 C C . PRO A 1 250 ? 18.203 51.406 16.359 1 88.38 250 PRO A C 1
ATOM 1971 O O . PRO A 1 250 ? 18.812 50.375 16.578 1 88.38 250 PRO A O 1
ATOM 1974 N N . GLY A 1 251 ? 16.938 51.375 16.078 1 90.75 251 GLY A N 1
ATOM 1975 C CA . GLY A 1 251 ? 16.062 50.219 16.109 1 90.75 251 GLY A CA 1
ATOM 1976 C C . GLY A 1 251 ? 16.516 49.094 15.18 1 90.75 251 GLY A C 1
ATOM 1977 O O . GLY A 1 251 ? 16.406 47.906 15.508 1 90.75 251 GLY A O 1
ATOM 1978 N N . TRP A 1 252 ? 17.109 49.469 14.031 1 93.25 252 TRP A N 1
ATOM 1979 C CA . TRP A 1 252 ? 17.484 48.469 13.055 1 93.25 252 TRP A CA 1
ATOM 1980 C C . TRP A 1 252 ? 18.625 47.594 13.578 1 93.25 252 TRP A C 1
ATOM 1982 O O . TRP A 1 252 ? 18.797 46.469 13.133 1 93.25 252 TRP A O 1
ATOM 1992 N N . GLN A 1 253 ? 19.438 48.094 14.578 1 93.81 253 GLN A N 1
ATOM 1993 C CA . GLN A 1 253 ? 20.547 47.344 15.148 1 93.81 253 GLN A CA 1
ATOM 1994 C C . GLN A 1 253 ? 20.047 46.344 16.203 1 93.81 253 GLN A C 1
ATOM 1996 O O . GLN A 1 253 ? 20.781 45.438 16.609 1 93.81 253 GLN A O 1
ATOM 2001 N N . ARG A 1 254 ? 18.766 46.5 16.562 1 95.5 254 ARG A N 1
ATOM 2002 C CA . ARG A 1 254 ? 18.219 45.594 17.594 1 95.5 254 ARG A CA 1
ATOM 2003 C C . ARG A 1 254 ? 17.312 44.531 16.969 1 95.5 254 ARG A C 1
ATOM 2005 O O . ARG A 1 254 ? 16.719 43.719 17.688 1 95.5 254 ARG A O 1
ATOM 2012 N N . ILE A 1 255 ? 17.203 44.562 15.688 1 97.06 255 ILE A N 1
ATOM 2013 C CA . ILE A 1 255 ? 16.422 43.594 14.953 1 97.06 255 ILE A CA 1
ATOM 2014 C C . ILE A 1 255 ? 17.328 42.812 13.984 1 97.06 255 ILE A C 1
ATOM 2016 O O . ILE A 1 255 ? 18.094 43.438 13.234 1 97.06 255 ILE A O 1
ATOM 2020 N N . THR A 1 256 ? 17.328 41.531 14.039 1 97.75 256 THR A N 1
ATOM 2021 C CA . THR A 1 256 ? 18.109 40.688 13.148 1 97.75 256 THR A CA 1
ATOM 2022 C C . THR A 1 256 ? 17.219 39.688 12.406 1 97.75 256 THR A C 1
ATOM 2024 O O . THR A 1 256 ? 16.281 39.125 12.984 1 97.75 256 THR A O 1
ATOM 2027 N N . VAL A 1 257 ? 17.438 39.5 11.086 1 98.19 257 VAL A N 1
ATOM 2028 C CA . VAL A 1 257 ? 16.672 38.562 10.266 1 98.19 257 VAL A CA 1
ATOM 2029 C C . VAL A 1 257 ? 17.531 37.344 9.922 1 98.19 257 VAL A C 1
ATOM 2031 O O . VAL A 1 257 ? 18.641 37.5 9.406 1 98.19 257 VAL A O 1
ATOM 2034 N N . ALA A 1 258 ? 17.047 36.188 10.297 1 98.31 258 ALA A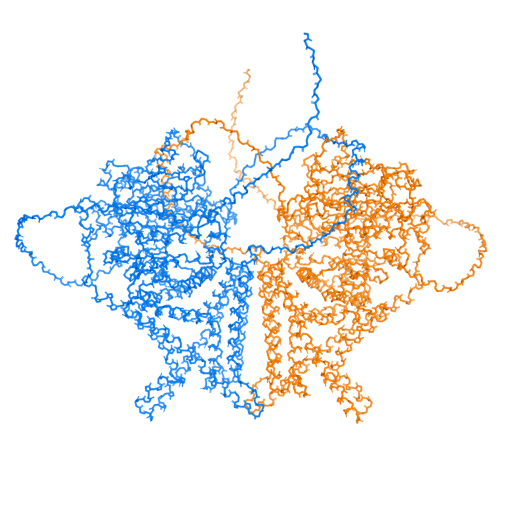 N 1
ATOM 2035 C CA . ALA A 1 258 ? 17.719 34.938 9.953 1 98.31 258 ALA A CA 1
ATOM 2036 C C . ALA A 1 258 ? 16.969 34.219 8.836 1 98.31 258 ALA A C 1
ATOM 2038 O O . ALA A 1 258 ? 15.828 33.781 9.031 1 98.31 258 ALA A O 1
ATOM 2039 N N . LEU A 1 259 ? 17.594 34.094 7.684 1 98.12 259 LEU A N 1
ATOM 2040 C CA . LEU A 1 259 ? 17.047 33.344 6.57 1 98.12 259 LEU A CA 1
ATOM 2041 C C . LEU A 1 259 ? 17.609 31.906 6.578 1 98.12 259 LEU A C 1
ATOM 2043 O O . LEU A 1 259 ? 18.812 31.703 6.398 1 98.12 259 LEU A O 1
ATOM 2047 N N . ILE A 1 260 ? 16.719 30.906 6.789 1 97.5 260 ILE A N 1
ATOM 2048 C CA . ILE A 1 260 ? 17.203 29.531 6.918 1 97.5 260 ILE A CA 1
ATOM 2049 C C . ILE A 1 260 ? 16.547 28.656 5.844 1 97.5 260 ILE A C 1
ATOM 2051 O O . ILE A 1 260 ? 15.328 28.547 5.777 1 97.5 260 ILE A O 1
ATOM 2055 N N . VAL A 1 261 ? 17.406 28 5.074 1 95.56 261 VAL A N 1
ATOM 2056 C CA . VAL A 1 261 ? 16.938 27.109 4.02 1 95.56 261 VAL A CA 1
ATOM 2057 C C . VAL A 1 261 ? 17.125 25.656 4.445 1 95.56 261 VAL A C 1
ATOM 2059 O O . VAL A 1 261 ? 18.188 25.281 4.961 1 95.56 261 VAL A O 1
ATOM 2062 N N . ASP A 1 262 ? 16.203 24.797 4.227 1 90.56 262 ASP A N 1
ATOM 2063 C CA . ASP A 1 262 ? 16.188 23.422 4.699 1 90.56 262 ASP A CA 1
ATOM 2064 C C . ASP A 1 262 ? 17.25 22.578 4 1 90.56 262 ASP A C 1
ATOM 2066 O O . ASP A 1 262 ? 17.75 21.594 4.562 1 90.56 262 ASP A O 1
ATOM 2070 N N . GLY A 1 263 ? 17.547 23 2.764 1 89.94 263 GLY A N 1
ATOM 2071 C CA . GLY A 1 263 ? 18.547 22.219 2.031 1 89.94 263 GLY A CA 1
ATOM 2072 C C . GLY A 1 263 ? 18.906 22.844 0.697 1 89.94 263 GLY A C 1
ATOM 2073 O O . GLY A 1 263 ? 18.062 23.406 0.01 1 89.94 263 GLY A O 1
ATOM 2074 N N . LEU A 1 264 ? 20.156 22.594 0.347 1 88.12 264 LEU A N 1
ATOM 2075 C CA . LEU A 1 264 ? 20.703 23.188 -0.871 1 88.12 264 LEU A CA 1
ATOM 2076 C C . LEU A 1 264 ? 20.141 22.484 -2.109 1 88.12 264 LEU A C 1
ATOM 2078 O O . LEU A 1 264 ? 19.797 23.141 -3.096 1 88.12 264 LEU A O 1
ATOM 2082 N N . GLU A 1 265 ? 19.969 21.188 -2.041 1 80.19 265 GLU A N 1
ATOM 2083 C CA . GLU A 1 265 ? 19.562 20.422 -3.217 1 80.19 265 GLU A CA 1
ATOM 2084 C C . GLU A 1 265 ? 18.109 20.703 -3.584 1 80.19 265 GLU A C 1
ATOM 2086 O O . GLU A 1 265 ? 17.781 20.844 -4.762 1 80.19 265 GLU A O 1
ATOM 2091 N N . ALA A 1 266 ? 17.266 20.875 -2.627 1 80.44 266 ALA A N 1
ATOM 2092 C CA . ALA A 1 266 ? 15.836 21 -2.871 1 80.44 266 ALA A CA 1
ATOM 2093 C C . ALA A 1 266 ? 15.461 22.453 -3.146 1 80.44 266 ALA A C 1
ATOM 2095 O O . ALA A 1 266 ? 14.414 22.734 -3.742 1 80.44 266 ALA A O 1
ATOM 2096 N N . MET A 1 267 ? 16.281 23.391 -2.812 1 87.81 267 MET A N 1
ATOM 2097 C CA . MET A 1 267 ? 15.953 24.812 -2.895 1 87.81 267 MET A CA 1
ATOM 2098 C C . MET A 1 267 ? 15.898 25.281 -4.348 1 87.81 267 MET A C 1
ATOM 2100 O O . MET A 1 267 ? 16.625 24.766 -5.195 1 87.81 267 MET A O 1
ATOM 2104 N N . ASP A 1 268 ? 14.984 26.188 -4.66 1 84.31 268 ASP A N 1
ATOM 2105 C CA . ASP A 1 268 ? 14.984 26.891 -5.945 1 84.31 268 ASP A CA 1
ATOM 2106 C C . ASP A 1 268 ? 16.219 27.781 -6.082 1 84.31 268 ASP A C 1
ATOM 2108 O O . ASP A 1 268 ? 16.359 28.766 -5.352 1 84.31 268 ASP A O 1
ATOM 2112 N N . LYS A 1 269 ? 17.016 27.5 -7.02 1 84.31 269 LYS A N 1
ATOM 2113 C CA . LYS A 1 269 ? 18.297 28.188 -7.18 1 84.31 269 LYS A CA 1
ATOM 2114 C C . LYS A 1 269 ? 18.094 29.641 -7.586 1 84.31 269 LYS A C 1
ATOM 2116 O O . LYS A 1 269 ? 18.984 30.469 -7.422 1 84.31 269 LYS A O 1
ATOM 2121 N N . SER A 1 270 ? 16.922 30 -8.039 1 84.5 270 SER A N 1
ATOM 2122 C CA . SER A 1 270 ? 16.625 31.391 -8.398 1 84.5 270 SER A CA 1
ATOM 2123 C C . SER A 1 270 ? 16.578 32.281 -7.16 1 84.5 270 SER A C 1
ATOM 2125 O O . SER A 1 270 ? 16.766 33.5 -7.254 1 84.5 270 SER A O 1
ATOM 2127 N N . VAL A 1 271 ? 16.344 31.688 -6.066 1 90.12 271 VAL A N 1
ATOM 2128 C CA . VAL A 1 271 ? 16.312 32.438 -4.816 1 90.12 271 VAL A CA 1
ATOM 2129 C C . VAL A 1 271 ? 17.734 32.906 -4.469 1 90.12 271 VAL A C 1
ATOM 2131 O O . VAL A 1 271 ? 17.906 33.969 -3.9 1 90.12 271 VAL A O 1
ATOM 2134 N N . LEU A 1 272 ? 18.703 32.094 -4.82 1 89.62 272 LEU A N 1
ATOM 2135 C CA . LEU A 1 272 ? 20.094 32.469 -4.57 1 89.62 272 LEU A CA 1
ATOM 2136 C C . LEU A 1 272 ? 20.469 33.688 -5.406 1 89.62 272 LEU A C 1
ATOM 2138 O O . LEU A 1 272 ? 21.25 34.531 -4.961 1 89.62 272 LEU A O 1
ATOM 2142 N N . ASP A 1 273 ? 19.906 33.812 -6.57 1 84.94 273 ASP A N 1
ATOM 2143 C CA . ASP A 1 273 ? 20.109 35 -7.395 1 84.94 273 ASP A CA 1
ATOM 2144 C C . ASP A 1 273 ? 19.516 36.219 -6.734 1 84.94 273 ASP A C 1
ATOM 2146 O O . ASP A 1 273 ? 20.078 37.312 -6.809 1 84.94 273 ASP A O 1
ATOM 2150 N N . LEU A 1 274 ? 18.391 36 -6.176 1 89.38 274 LEU A N 1
ATOM 2151 C CA . LEU A 1 274 ? 17.734 37.094 -5.465 1 89.38 274 LEU A CA 1
ATOM 2152 C C . LEU A 1 274 ? 18.594 37.562 -4.289 1 89.38 274 LEU A C 1
ATOM 2154 O O . LEU A 1 274 ? 18.766 38.781 -4.094 1 89.38 274 LEU A O 1
ATOM 2158 N N . LEU A 1 275 ? 19.109 36.656 -3.561 1 93.12 275 LEU A N 1
ATOM 2159 C CA . LEU A 1 275 ? 19.906 37 -2.383 1 93.12 275 LEU A CA 1
ATOM 2160 C C . LEU A 1 275 ? 21.25 37.594 -2.785 1 93.12 275 LEU A C 1
ATOM 2162 O O . LEU A 1 275 ? 21.797 38.438 -2.064 1 93.12 275 LEU A O 1
ATOM 2166 N N . ALA A 1 276 ? 21.734 37.156 -3.908 1 88.25 276 ALA A N 1
ATOM 2167 C CA . ALA A 1 276 ? 22.953 37.75 -4.434 1 88.25 276 ALA A CA 1
ATOM 2168 C C . ALA A 1 276 ? 22.734 39.219 -4.855 1 88.25 276 ALA A C 1
ATOM 2170 O O . ALA A 1 276 ? 23.625 40.062 -4.715 1 88.25 276 ALA A O 1
ATOM 2171 N N . THR A 1 277 ? 21.594 39.469 -5.336 1 87.25 277 THR A N 1
ATOM 2172 C CA . THR A 1 277 ? 21.25 40.812 -5.793 1 87.25 277 THR A CA 1
ATOM 2173 C C . THR A 1 277 ? 21.188 41.781 -4.621 1 87.25 277 THR A C 1
ATOM 2175 O O . THR A 1 277 ? 21.5 42.969 -4.773 1 87.25 277 THR A O 1
ATOM 2178 N N . VAL A 1 278 ? 20.797 41.281 -3.52 1 91.06 278 VAL A N 1
ATOM 2179 C CA . VAL A 1 278 ? 20.703 42.156 -2.35 1 91.06 278 VAL A CA 1
ATOM 2180 C C . VAL A 1 278 ? 22.016 42.125 -1.566 1 91.06 278 VAL A C 1
ATOM 2182 O O . VAL A 1 278 ? 22.141 42.781 -0.534 1 91.06 278 VAL A O 1
ATOM 2185 N N . GLY A 1 279 ? 22.984 41.312 -1.944 1 89.06 279 GLY A N 1
ATOM 2186 C CA . GLY A 1 279 ? 24.328 41.344 -1.388 1 89.06 279 GLY A CA 1
ATOM 2187 C C . GLY A 1 279 ? 24.547 40.25 -0.338 1 89.06 279 GLY A C 1
ATOM 2188 O O . GLY A 1 279 ? 25.672 40.094 0.148 1 89.06 279 GLY A O 1
ATOM 2189 N N . VAL A 1 280 ? 23.578 39.531 0.002 1 93 280 VAL A N 1
ATOM 2190 C CA . VAL A 1 280 ? 23.625 38.562 1.112 1 93 280 VAL A CA 1
ATOM 2191 C C . VAL A 1 280 ? 24.391 37.312 0.686 1 93 280 VAL A C 1
ATOM 2193 O O . VAL A 1 280 ? 24.969 36.625 1.522 1 93 280 VAL A O 1
ATOM 2196 N N . TYR A 1 281 ? 24.406 37.031 -0.587 1 92.44 281 TYR A N 1
ATOM 2197 C CA . TYR A 1 281 ? 24.984 35.812 -1.119 1 92.44 281 TYR A CA 1
ATOM 2198 C C . TYR A 1 281 ? 25.922 36.125 -2.291 1 92.44 281 TYR A C 1
ATOM 2200 O O . TYR A 1 281 ? 25.719 37.094 -3.016 1 92.44 281 TYR A O 1
ATOM 2208 N N . GLN A 1 282 ? 26.953 35.281 -2.396 1 84.69 282 GLN A N 1
ATOM 2209 C CA . GLN A 1 282 ? 27.859 35.344 -3.537 1 84.69 282 GLN A CA 1
ATOM 2210 C C . GLN A 1 282 ? 28.188 33.938 -4.059 1 84.69 282 GLN A C 1
ATOM 2212 O O . GLN A 1 282 ? 28.391 33 -3.277 1 84.69 282 GLN A O 1
ATOM 2217 N N . ASP A 1 283 ? 28.25 33.812 -5.398 1 78.56 283 ASP A N 1
ATOM 2218 C CA . ASP A 1 283 ? 28.531 32.531 -6.027 1 78.56 283 ASP A CA 1
ATOM 2219 C C . ASP A 1 283 ? 30.016 32.188 -5.895 1 78.56 283 ASP A C 1
ATOM 2221 O O . ASP A 1 283 ? 30.875 33.062 -5.934 1 78.56 283 ASP A O 1
ATOM 2225 N N . GLY A 1 284 ? 30.266 30.859 -5.672 1 71.38 284 GLY A N 1
ATOM 2226 C CA . GLY A 1 284 ? 31.625 30.344 -5.75 1 71.38 284 GLY A CA 1
ATOM 2227 C C . GLY A 1 284 ? 32.375 30.406 -4.426 1 71.38 284 GLY A C 1
ATOM 2228 O O . GLY A 1 284 ? 33.562 30.094 -4.355 1 71.38 284 GLY A O 1
ATOM 2229 N N . VAL A 1 285 ? 31.75 30.844 -3.375 1 79.19 285 VAL A N 1
ATOM 2230 C CA . VAL A 1 285 ? 32.438 31.016 -2.096 1 79.19 285 VAL A CA 1
ATOM 2231 C C . VAL A 1 285 ? 32.219 29.781 -1.222 1 79.19 285 VAL A C 1
ATOM 2233 O O . VAL A 1 285 ? 32.969 29.531 -0.295 1 79.19 285 VAL A O 1
ATOM 2236 N N . MET A 1 286 ? 31.234 28.984 -1.445 1 84.06 286 MET A N 1
ATOM 2237 C CA . MET A 1 286 ? 30.844 27.891 -0.572 1 84.06 286 MET A CA 1
ATOM 2238 C C . MET A 1 286 ? 31.859 26.75 -0.63 1 84.06 286 MET A C 1
ATOM 2240 O O . MET A 1 286 ? 32.344 26.391 -1.711 1 84.06 286 MET A O 1
ATOM 2244 N N . LYS A 1 287 ? 32.188 26.297 0.549 1 79 287 LYS A N 1
ATOM 2245 C CA . LYS A 1 287 ? 33.125 25.188 0.677 1 79 287 LYS A CA 1
ATOM 2246 C C . LYS A 1 287 ? 32.406 23.906 1.096 1 79 287 LYS A C 1
ATOM 2248 O O . LYS A 1 287 ? 31.656 23.906 2.082 1 79 287 LYS A O 1
ATOM 2253 N N . LYS A 1 288 ? 32.594 22.859 0.342 1 79.81 288 LYS A N 1
ATOM 2254 C CA . LYS A 1 288 ? 31.938 21.578 0.646 1 79.81 288 LYS A CA 1
ATOM 2255 C C . LYS A 1 288 ? 32.594 20.906 1.842 1 79.81 288 LYS A C 1
ATOM 2257 O O . LYS A 1 288 ? 31.922 20.281 2.662 1 79.81 288 LYS A O 1
ATOM 2262 N N . GLN A 1 289 ? 33.906 20.969 1.889 1 79.69 289 GLN A N 1
ATOM 2263 C CA . GLN A 1 289 ? 34.656 20.359 2.969 1 79.69 289 GLN A CA 1
ATOM 2264 C C . GLN A 1 289 ? 35.75 21.281 3.479 1 79.69 289 GLN A C 1
ATOM 2266 O O . GLN A 1 289 ? 36.375 22.016 2.701 1 79.69 289 GLN A O 1
ATOM 2271 N N . VAL A 1 290 ? 35.844 21.344 4.836 1 75.25 290 VAL A N 1
ATOM 2272 C CA . VAL A 1 290 ? 36.938 22.109 5.469 1 75.25 290 VAL A CA 1
ATOM 2273 C C . VAL A 1 290 ? 37.812 21.172 6.309 1 75.25 290 VAL A C 1
ATOM 2275 O O . VAL A 1 290 ? 37.312 20.578 7.281 1 75.25 290 VAL A O 1
ATOM 2278 N N . ASP A 1 291 ? 39 21 6.012 1 71 291 ASP A N 1
ATOM 2279 C CA . ASP A 1 291 ? 39.969 20.172 6.734 1 71 291 ASP A CA 1
ATOM 2280 C C . ASP A 1 291 ? 39.406 18.766 6.965 1 71 291 ASP A C 1
ATOM 2282 O O . ASP A 1 291 ? 39.438 18.266 8.086 1 71 291 ASP A O 1
ATOM 2286 N N . GLY A 1 292 ? 38.688 18.188 5.953 1 68.25 292 GLY A N 1
ATOM 2287 C CA . GLY A 1 292 ? 38.219 16.812 6.02 1 68.25 292 GLY A CA 1
ATOM 2288 C C . GLY A 1 292 ? 36.812 16.703 6.621 1 68.25 292 GLY A C 1
ATOM 2289 O O . GLY A 1 292 ? 36.219 15.617 6.641 1 68.25 292 GLY A O 1
ATOM 2290 N N . LYS A 1 293 ? 36.406 17.781 7.172 1 80.38 293 LYS A N 1
ATOM 2291 C CA . LYS A 1 293 ? 35.062 17.766 7.73 1 80.38 293 LYS A CA 1
ATOM 2292 C C . LYS A 1 293 ? 34.031 18.328 6.734 1 80.38 293 LYS A C 1
ATOM 2294 O O . LYS A 1 293 ? 34.281 19.375 6.129 1 80.38 293 LYS A O 1
ATOM 2299 N N . ASP A 1 294 ? 33 17.594 6.512 1 86.12 294 ASP A N 1
ATOM 2300 C CA . ASP A 1 294 ? 31.953 18.047 5.59 1 86.12 294 ASP A CA 1
ATOM 2301 C C . ASP A 1 294 ? 31.219 19.266 6.156 1 86.12 294 ASP A C 1
ATOM 2303 O O . ASP A 1 294 ? 30.953 19.328 7.355 1 86.12 294 ASP A O 1
ATOM 2307 N N . THR A 1 295 ? 31 20.25 5.363 1 89.25 295 THR A N 1
ATOM 2308 C CA . THR A 1 295 ? 30.219 21.422 5.777 1 89.25 295 THR A CA 1
ATOM 2309 C C . THR A 1 295 ? 28.75 21.047 5.961 1 89.25 295 THR A C 1
ATOM 2311 O O . THR A 1 295 ? 28.141 20.453 5.074 1 89.25 295 THR A O 1
ATOM 2314 N N . VAL A 1 296 ? 28.203 21.344 7.125 1 91.06 296 VAL A N 1
ATOM 2315 C CA . VAL A 1 296 ? 26.812 21.016 7.465 1 91.06 296 VAL A CA 1
ATOM 2316 C C . VAL A 1 296 ? 25.906 22.156 7.031 1 91.06 296 VAL A C 1
ATOM 2318 O O . VAL A 1 296 ? 24.797 21.906 6.547 1 91.06 296 VAL A O 1
ATOM 2321 N N . ALA A 1 297 ? 26.391 23.406 7.223 1 95.38 297 ALA A N 1
ATOM 2322 C CA . ALA A 1 297 ? 25.609 24.578 6.852 1 95.38 297 ALA A CA 1
ATOM 2323 C C . ALA A 1 297 ? 26.516 25.719 6.391 1 95.38 297 ALA A C 1
ATOM 2325 O O . ALA A 1 297 ? 27.594 25.938 6.957 1 95.38 297 ALA A O 1
ATOM 2326 N N . HIS A 1 298 ? 26.156 26.406 5.34 1 93.56 298 HIS A N 1
ATOM 2327 C CA . HIS A 1 298 ? 26.797 27.625 4.875 1 93.56 298 HIS A CA 1
ATOM 2328 C C . HIS A 1 298 ? 26.125 28.859 5.469 1 93.56 298 HIS A C 1
ATOM 2330 O O . HIS A 1 298 ? 24.938 29.094 5.246 1 93.56 298 HIS A O 1
ATOM 2336 N N . ILE A 1 299 ? 26.828 29.656 6.184 1 96.25 299 ILE A N 1
ATOM 2337 C CA . ILE A 1 299 ? 26.266 30.828 6.859 1 96.25 299 ILE A CA 1
ATOM 2338 C C . ILE A 1 299 ? 26.828 32.094 6.238 1 96.25 299 ILE A C 1
ATOM 2340 O O . ILE A 1 299 ? 28.047 32.281 6.141 1 96.25 299 ILE A O 1
ATOM 2344 N N . PHE A 1 300 ? 25.984 32.969 5.773 1 95.94 300 PHE A N 1
ATOM 2345 C CA . PHE A 1 300 ? 26.344 34.281 5.191 1 95.94 300 PHE A CA 1
ATOM 2346 C C . PHE A 1 300 ? 25.781 35.406 6.035 1 95.94 300 PHE A C 1
ATOM 2348 O O . PHE A 1 300 ? 24.641 35.344 6.488 1 95.94 300 PHE A O 1
ATOM 2355 N N . GLU A 1 301 ? 26.516 36.406 6.344 1 96.44 301 GLU A N 1
ATOM 2356 C CA . GLU A 1 301 ? 26.078 37.562 7.098 1 96.44 301 GLU A CA 1
ATOM 2357 C C . GLU A 1 301 ? 26.328 38.844 6.309 1 96.44 301 GLU A C 1
ATOM 2359 O O . GLU A 1 301 ? 27.406 39.062 5.77 1 96.44 301 GLU A O 1
ATOM 2364 N N . TYR A 1 302 ? 25.297 39.656 6.23 1 95.62 302 TYR A N 1
ATOM 2365 C CA . TYR A 1 302 ? 25.406 40.938 5.539 1 95.62 302 TYR A CA 1
ATOM 2366 C C . TYR A 1 302 ? 24.281 41.875 5.965 1 95.62 302 TYR A C 1
ATOM 2368 O O . TYR A 1 302 ? 23.203 41.438 6.34 1 95.62 302 TYR A O 1
ATOM 2376 N N . THR A 1 303 ? 24.547 43.125 6.051 1 94.75 303 THR A N 1
ATOM 2377 C CA . THR A 1 303 ? 23.547 44.156 6.309 1 94.75 303 THR A CA 1
ATOM 2378 C C . THR A 1 303 ? 23.219 44.938 5.027 1 94.75 303 THR A C 1
ATOM 2380 O O . THR A 1 303 ? 24.109 45.5 4.387 1 94.75 303 THR A O 1
ATOM 2383 N N . THR A 1 304 ? 21.969 44.906 4.648 1 93.56 304 THR A N 1
ATOM 2384 C CA . THR A 1 304 ? 21.609 45.5 3.367 1 93.56 304 THR A CA 1
ATOM 2385 C C . THR A 1 304 ? 20.453 46.5 3.529 1 93.56 304 THR A C 1
ATOM 2387 O O . THR A 1 304 ? 19.734 46.438 4.527 1 93.56 304 THR A O 1
ATOM 2390 N N . GLN A 1 305 ? 20.391 47.469 2.611 1 92.31 305 GLN A N 1
ATOM 2391 C CA . GLN A 1 305 ? 19.266 48.375 2.504 1 92.31 305 GLN A CA 1
ATOM 2392 C C . GLN A 1 305 ? 18.5 48.156 1.207 1 92.31 305 GLN A C 1
ATOM 2394 O O . GLN A 1 305 ? 17.5 48.844 0.946 1 92.31 305 GLN A O 1
ATOM 2399 N N . LEU A 1 306 ? 18.953 47.125 0.427 1 89.94 306 LEU A N 1
ATOM 2400 C CA . LEU A 1 306 ? 18.328 46.812 -0.853 1 89.94 306 LEU A CA 1
ATOM 2401 C C . LEU A 1 306 ? 17.312 45.688 -0.698 1 89.94 306 LEU A C 1
ATOM 2403 O O . LEU A 1 306 ? 17.469 44.844 0.17 1 89.94 306 LEU A O 1
ATOM 2407 N N . SER A 1 307 ? 16.266 45.812 -1.485 1 91.56 307 SER A N 1
ATOM 2408 C CA . SER A 1 307 ? 15.25 44.781 -1.487 1 91.56 307 SER A CA 1
ATOM 2409 C C . SER A 1 307 ? 14.672 44.562 -2.883 1 91.56 307 SER A C 1
ATOM 2411 O O . SER A 1 307 ? 14.922 45.375 -3.787 1 91.56 307 SER A O 1
ATOM 2413 N N . VAL A 1 308 ? 14.156 43.406 -3.035 1 88.12 308 VAL A N 1
ATOM 2414 C CA . VAL A 1 308 ? 13.422 43.094 -4.262 1 88.12 308 VAL A CA 1
ATOM 2415 C C . VAL A 1 308 ? 11.945 42.875 -3.939 1 88.12 308 VAL A C 1
ATOM 2417 O O . VAL A 1 308 ? 11.602 42.125 -3.035 1 88.12 308 VAL A O 1
ATOM 2420 N N . ASP A 1 309 ? 11.078 43.531 -4.613 1 86.5 309 ASP A N 1
ATOM 2421 C CA . ASP A 1 309 ? 9.648 43.438 -4.324 1 86.5 309 ASP A CA 1
ATOM 2422 C C . ASP A 1 309 ? 9.016 42.281 -5.078 1 86.5 309 ASP A C 1
ATOM 2424 O O . ASP A 1 309 ? 9.711 41.531 -5.762 1 86.5 309 ASP A O 1
ATOM 2428 N N . ALA A 1 310 ? 7.707 42.094 -4.883 1 79.88 310 ALA A N 1
ATOM 2429 C CA . ALA A 1 310 ? 6.984 40.969 -5.438 1 79.88 310 ALA A CA 1
ATOM 2430 C C . ALA A 1 310 ? 6.887 41.062 -6.957 1 79.88 310 ALA A C 1
ATOM 2432 O O . ALA A 1 310 ? 6.688 40.062 -7.641 1 79.88 310 ALA A O 1
ATOM 2433 N N . THR A 1 311 ? 6.82 42.219 -7.719 1 78.19 311 THR A N 1
ATOM 2434 C CA . THR A 1 311 ? 6.855 42.375 -9.164 1 78.19 311 THR A CA 1
ATOM 2435 C C . THR A 1 311 ? 8.289 42.281 -9.688 1 78.19 311 THR A C 1
ATOM 2437 O O . THR A 1 311 ? 8.539 42.5 -10.875 1 78.19 311 THR A O 1
ATOM 2440 N N . PRO A 1 312 ? 8.984 41.719 -9.023 1 75.81 312 PRO A N 1
ATOM 2441 C CA . PRO A 1 312 ? 10.422 41.594 -8.758 1 75.81 312 PRO A CA 1
ATOM 2442 C C . PRO A 1 312 ? 11.227 42.781 -9.234 1 75.81 312 PRO A C 1
ATOM 2444 O O . PRO A 1 312 ? 11.898 42.719 -10.273 1 75.81 312 PRO A O 1
ATOM 2447 N N . GLN A 1 313 ? 11.008 43.906 -8.727 1 79.19 313 GLN A N 1
ATOM 2448 C CA . GLN A 1 313 ? 11.773 45.094 -8.984 1 79.19 313 GLN A CA 1
ATOM 2449 C C . GLN A 1 313 ? 12.727 45.406 -7.832 1 79.19 313 GLN A C 1
ATOM 2451 O O . GLN A 1 313 ? 12.383 45.188 -6.664 1 79.19 313 GLN A O 1
ATOM 2456 N N . LEU A 1 314 ? 13.914 45.812 -8.312 1 84.69 314 LEU A N 1
ATOM 2457 C CA . LEU A 1 314 ? 14.914 46.156 -7.324 1 84.69 314 LEU A CA 1
ATOM 2458 C C . LEU A 1 314 ? 14.562 47.5 -6.656 1 84.69 314 LEU A C 1
ATOM 2460 O O . LEU A 1 314 ? 14.266 48.469 -7.336 1 84.69 314 LEU A O 1
ATOM 2464 N N . VAL A 1 315 ? 14.43 47.5 -5.355 1 87.06 315 VAL A N 1
ATOM 2465 C CA . VAL A 1 315 ? 14.125 48.688 -4.566 1 87.06 315 VAL A CA 1
ATOM 2466 C C . VAL A 1 315 ? 15.414 49.281 -3.99 1 87.06 315 VAL A C 1
ATOM 2468 O O . VAL A 1 315 ? 16.078 48.625 -3.18 1 87.06 315 VAL A O 1
ATOM 2471 N N . LEU A 1 316 ? 15.812 50.469 -4.387 1 86.19 316 LEU A N 1
ATOM 2472 C CA . LEU A 1 316 ? 17 51.188 -3.928 1 86.19 316 LEU A CA 1
ATOM 2473 C C . LEU A 1 316 ? 16.625 52.406 -3.102 1 86.19 316 LEU A C 1
ATOM 2475 O O . LEU A 1 316 ? 15.602 53.031 -3.357 1 86.19 316 LEU A O 1
ATOM 2479 N N . PRO A 1 317 ? 17.438 52.625 -2.037 1 87.06 317 PRO A N 1
ATOM 2480 C CA . PRO A 1 317 ? 17.188 53.844 -1.272 1 87.06 317 PRO A CA 1
ATOM 2481 C C . PRO A 1 317 ? 17.422 55.125 -2.094 1 87.06 317 PRO A C 1
ATOM 2483 O O . PRO A 1 317 ? 18.344 55.188 -2.912 1 87.06 317 PRO A O 1
ATOM 2486 N N . GLN A 1 318 ? 16.484 56.031 -1.922 1 82.12 318 GLN A N 1
ATOM 2487 C CA . GLN A 1 318 ? 16.594 57.344 -2.58 1 82.12 318 GLN A CA 1
ATOM 2488 C C . GLN A 1 318 ? 16.969 58.406 -1.585 1 82.12 318 GLN A C 1
ATOM 2490 O O . GLN A 1 318 ? 16.594 58.344 -0.412 1 82.12 318 GLN A O 1
ATOM 2495 N N . ALA A 1 319 ? 17.656 59.375 -2.133 1 74.12 319 ALA A N 1
ATOM 2496 C CA . ALA A 1 319 ? 18.109 60.438 -1.267 1 74.12 319 ALA A CA 1
ATOM 2497 C C . ALA A 1 319 ? 16.938 61.25 -0.729 1 74.12 319 ALA A C 1
ATOM 2499 O O . ALA A 1 319 ? 16.047 61.656 -1.488 1 74.12 319 ALA A O 1
ATOM 2500 N N . ASN A 1 320 ? 16.812 61.438 0.483 1 72.31 320 ASN A N 1
ATOM 2501 C CA . ASN A 1 320 ? 15.891 62.312 1.204 1 72.31 320 ASN A CA 1
ATOM 2502 C C . ASN A 1 320 ? 14.453 61.812 1.113 1 72.31 320 ASN A C 1
ATOM 2504 O O . ASN A 1 320 ? 13.508 62.594 1.116 1 72.31 320 ASN A O 1
ATOM 2508 N N . ASP A 1 321 ? 14.305 60.5 0.84 1 80.5 321 ASP A N 1
ATOM 2509 C CA . ASP A 1 321 ? 12.969 59.938 0.862 1 80.5 321 ASP A CA 1
ATOM 2510 C C . ASP A 1 321 ? 12.664 59.312 2.225 1 80.5 321 ASP A C 1
ATOM 2512 O O . ASP A 1 321 ? 13.398 58.438 2.699 1 80.5 321 ASP A O 1
ATOM 2516 N N . PRO A 1 322 ? 11.656 59.844 2.814 1 79.44 322 PRO A N 1
ATOM 2517 C CA . PRO A 1 322 ? 11.32 59.312 4.141 1 79.44 322 PRO A CA 1
ATOM 2518 C C . PRO A 1 322 ? 10.828 57.875 4.098 1 79.44 322 PRO A C 1
ATOM 2520 O O . PRO A 1 322 ? 10.789 57.188 5.129 1 79.44 322 PRO A O 1
ATOM 2523 N N . ASN A 1 323 ? 10.539 57.375 2.984 1 82.69 323 ASN A N 1
ATOM 2524 C CA . ASN A 1 323 ? 10.008 56.031 2.879 1 82.69 323 ASN A CA 1
ATOM 2525 C C . ASN A 1 323 ? 11.094 55.031 2.512 1 82.69 323 ASN A C 1
ATOM 2527 O O . ASN A 1 323 ? 10.805 53.875 2.225 1 82.69 323 ASN A O 1
ATOM 2531 N N . ASN A 1 324 ? 12.312 55.375 2.662 1 88.44 324 ASN A N 1
ATOM 2532 C CA . ASN A 1 324 ? 13.414 54.469 2.377 1 88.44 324 ASN A CA 1
ATOM 2533 C C . ASN A 1 324 ? 13.484 53.344 3.395 1 88.44 324 ASN A C 1
ATOM 2535 O O . ASN A 1 324 ? 13.141 53.531 4.562 1 88.44 324 ASN A O 1
ATOM 2539 N N . LEU A 1 325 ? 13.883 52.219 2.859 1 91.94 325 LEU A N 1
ATOM 2540 C CA . LEU A 1 325 ? 14.125 51.125 3.76 1 91.94 325 LEU A CA 1
ATOM 2541 C C . LEU A 1 325 ? 15.297 51.406 4.691 1 91.94 325 LEU A C 1
ATOM 2543 O O . LEU A 1 325 ? 16.188 52.188 4.352 1 91.94 325 LEU A O 1
ATOM 2547 N N . VAL A 1 326 ? 15.242 50.969 5.879 1 92.69 326 VAL A N 1
ATOM 2548 C CA . VAL A 1 326 ? 16.344 51.062 6.84 1 92.69 326 VAL A CA 1
ATOM 2549 C C . VAL A 1 326 ? 17.266 49.844 6.691 1 92.69 326 VAL A C 1
ATOM 2551 O O . VAL A 1 326 ? 16.891 48.844 6.066 1 92.69 326 VAL A O 1
ATOM 2554 N N . PRO A 1 327 ? 18.5 49.969 7.137 1 92.81 327 PRO A N 1
ATOM 2555 C CA . PRO A 1 327 ? 19.375 48.812 7.078 1 92.81 327 PRO A CA 1
ATOM 2556 C C . PRO A 1 327 ? 18.828 47.594 7.84 1 92.81 327 PRO A C 1
ATOM 2558 O O . PRO A 1 327 ? 18.25 47.75 8.922 1 92.81 327 PRO A O 1
ATOM 2561 N N . VAL A 1 328 ? 18.938 46.469 7.254 1 96.12 328 VAL A N 1
ATOM 2562 C CA . VAL A 1 328 ? 18.484 45.219 7.863 1 96.12 328 VAL A CA 1
ATOM 2563 C C . VAL A 1 328 ? 19.656 44.25 7.98 1 96.12 328 VAL A C 1
ATOM 2565 O O . VAL A 1 328 ? 20.312 43.938 6.988 1 96.12 328 VAL A O 1
ATOM 2568 N N . GLN A 1 329 ? 19.906 43.781 9.203 1 96.12 329 GLN A N 1
ATOM 2569 C CA . GLN A 1 329 ? 20.938 42.75 9.453 1 96.12 329 GLN A CA 1
ATOM 2570 C C . GLN A 1 329 ? 20.438 41.375 9.086 1 96.12 329 GLN A C 1
ATOM 2572 O O . GLN A 1 329 ? 19.5 40.844 9.695 1 96.12 329 GLN A O 1
ATOM 2577 N N . ILE A 1 330 ? 21.109 40.688 8.125 1 97.56 330 ILE A N 1
ATOM 2578 C CA . ILE A 1 330 ? 20.625 39.406 7.641 1 97.56 330 ILE A CA 1
ATOM 2579 C C . ILE A 1 330 ? 21.688 38.312 7.879 1 97.56 330 ILE A C 1
ATOM 2581 O O . ILE A 1 330 ? 22.859 38.531 7.586 1 97.56 330 ILE A O 1
ATOM 2585 N N . ILE A 1 331 ? 21.281 37.25 8.531 1 97.69 331 ILE A N 1
ATOM 2586 C CA . ILE A 1 331 ? 22.047 36.031 8.625 1 97.69 331 ILE A CA 1
ATOM 2587 C C . ILE A 1 331 ? 21.406 34.938 7.754 1 97.69 331 ILE A C 1
ATOM 2589 O O . ILE A 1 331 ? 20.312 34.469 8.047 1 97.69 331 ILE A O 1
ATOM 2593 N N . PHE A 1 332 ? 22.078 34.594 6.738 1 97.06 332 PHE A N 1
ATOM 2594 C CA . PHE A 1 332 ? 21.562 33.594 5.805 1 97.06 332 PHE A CA 1
ATOM 2595 C C . PHE A 1 332 ? 22.219 32.219 6.055 1 97.06 332 PHE A C 1
ATOM 2597 O O . PHE A 1 332 ? 23.438 32.094 5.891 1 97.06 332 PHE A O 1
ATOM 2604 N N . VAL A 1 333 ? 21.375 31.219 6.453 1 97 333 VAL A N 1
ATOM 2605 C CA . VAL A 1 333 ? 21.859 29.859 6.727 1 97 333 VAL A CA 1
ATOM 2606 C C . VAL A 1 333 ? 21.359 28.906 5.637 1 97 333 VAL A C 1
ATOM 2608 O O . VAL A 1 333 ? 20.156 28.672 5.512 1 97 333 VAL A O 1
ATOM 2611 N N . LEU A 1 334 ? 22.25 28.391 4.867 1 95.81 334 LEU A N 1
ATOM 2612 C CA . LEU A 1 334 ? 21.969 27.422 3.816 1 95.81 334 LEU A CA 1
ATOM 2613 C C . LEU A 1 334 ? 22.5 26.047 4.199 1 95.81 334 LEU A C 1
ATOM 2615 O O . LEU A 1 334 ? 23.703 25.797 4.121 1 95.81 334 LEU A O 1
ATOM 2619 N N . LYS A 1 335 ? 21.625 25.141 4.555 1 93.38 335 LYS A N 1
ATOM 2620 C CA . LYS A 1 335 ? 22.031 23.797 4.949 1 93.38 335 LYS A CA 1
ATOM 2621 C C . LYS A 1 335 ? 22.484 22.984 3.742 1 93.38 335 LYS A C 1
ATOM 2623 O O . LYS A 1 335 ? 21.891 23.062 2.666 1 93.38 335 LYS A O 1
ATOM 2628 N N . ALA A 1 336 ? 23.438 22.188 3.928 1 89.44 336 ALA A N 1
ATOM 2629 C CA . ALA A 1 336 ? 23.984 21.375 2.852 1 89.44 336 ALA A CA 1
ATOM 2630 C C . ALA A 1 336 ? 23.047 20.234 2.48 1 89.44 336 ALA A C 1
ATOM 2632 O O . ALA A 1 336 ? 22.828 19.969 1.297 1 89.44 336 ALA A O 1
ATOM 2633 N N . LYS A 1 337 ? 22.562 19.516 3.482 1 86.81 337 LYS A N 1
ATOM 2634 C CA . LYS A 1 337 ? 21.625 18.422 3.277 1 86.81 337 LYS A CA 1
ATOM 2635 C C . LYS A 1 337 ? 20.234 18.781 3.83 1 86.81 337 LYS A C 1
ATOM 2637 O O . LYS A 1 337 ? 20.125 19.516 4.816 1 86.81 337 LYS A O 1
ATOM 2642 N N . ASN A 1 338 ? 19.25 18.281 3.119 1 85.31 338 ASN A N 1
ATOM 2643 C CA . ASN A 1 338 ? 17.891 18.531 3.596 1 85.31 338 ASN A CA 1
ATOM 2644 C C . ASN A 1 338 ? 17.594 17.766 4.891 1 85.31 338 ASN A C 1
ATOM 2646 O O . ASN A 1 338 ? 17.5 16.547 4.887 1 85.31 338 ASN A O 1
ATOM 2650 N N . GLN A 1 339 ? 17.562 18.5 5.93 1 81.88 339 GLN A N 1
ATOM 2651 C CA . GLN A 1 339 ? 17.281 17.891 7.223 1 81.88 339 GLN A CA 1
ATOM 2652 C C . GLN A 1 339 ? 15.922 18.328 7.754 1 81.88 339 GLN A C 1
ATOM 2654 O O . GLN A 1 339 ? 15.703 18.344 8.969 1 81.88 339 GLN A O 1
ATOM 2659 N N . LYS A 1 340 ? 15.109 18.906 6.969 1 84.62 340 LYS A N 1
ATOM 2660 C CA . LYS A 1 340 ? 13.719 19.219 7.25 1 84.62 340 LYS A CA 1
ATOM 2661 C C . LYS A 1 340 ? 13.609 20.438 8.156 1 84.62 340 LYS A C 1
ATOM 2663 O O . LYS A 1 340 ? 14.617 21.031 8.555 1 84.62 340 LYS A O 1
ATOM 2668 N N . LYS A 1 341 ? 12.453 20.891 8.531 1 85.94 341 LYS A N 1
ATOM 2669 C CA . LYS A 1 341 ? 12.141 22.172 9.172 1 85.94 341 LYS A CA 1
ATOM 2670 C C . LYS A 1 341 ? 12.578 22.172 10.633 1 85.94 341 LYS A C 1
ATOM 2672 O O . LYS A 1 341 ? 13.031 23.188 11.148 1 85.94 341 LYS A O 1
ATOM 2677 N N . ILE A 1 342 ? 12.422 21.125 11.352 1 87.75 342 ILE A N 1
ATOM 2678 C CA . ILE A 1 342 ? 12.766 21.078 12.766 1 87.75 342 ILE A CA 1
ATOM 2679 C C . ILE A 1 342 ? 14.258 21.375 12.945 1 87.75 342 ILE A C 1
ATOM 2681 O O . ILE A 1 342 ? 14.648 22.062 13.883 1 87.75 342 ILE A O 1
ATOM 2685 N N . ASN A 1 343 ? 15.047 20.844 12 1 90.81 343 ASN A N 1
ATOM 2686 C CA . ASN A 1 343 ? 16.469 21.156 12.047 1 90.81 343 ASN A CA 1
ATOM 2687 C C . ASN A 1 343 ? 16.734 22.641 11.812 1 90.81 343 ASN A C 1
ATOM 2689 O O . ASN A 1 343 ? 17.656 23.203 12.398 1 90.81 343 ASN A O 1
ATOM 2693 N N . SER A 1 344 ? 15.977 23.25 10.953 1 93.62 344 SER A N 1
ATOM 2694 C CA . SER A 1 344 ? 16.109 24.672 10.719 1 93.62 344 SER A CA 1
ATOM 2695 C C . SER A 1 344 ? 15.805 25.469 11.984 1 93.62 344 SER A C 1
ATOM 2697 O O . SER A 1 344 ? 16.469 26.469 12.266 1 93.62 344 SER A O 1
ATOM 2699 N N . HIS A 1 345 ? 14.836 25.031 12.695 1 93.12 345 HIS A N 1
ATOM 2700 C CA . HIS A 1 345 ? 14.523 25.703 13.953 1 93.12 345 HIS A CA 1
ATOM 2701 C C . HIS A 1 345 ? 15.617 25.469 14.992 1 93.12 345 HIS A C 1
ATOM 2703 O O . HIS A 1 345 ? 15.844 26.312 15.859 1 93.12 345 HIS A O 1
ATOM 2709 N N . ARG A 1 346 ? 16.234 24.344 14.883 1 94.06 346 ARG A N 1
ATOM 2710 C CA . ARG A 1 346 ? 17.359 24.109 15.781 1 94.06 346 ARG A CA 1
ATOM 2711 C C . ARG A 1 346 ? 18.5 25.078 15.492 1 94.06 346 ARG A C 1
ATOM 2713 O O . ARG A 1 346 ? 19.156 25.562 16.422 1 94.06 346 ARG A O 1
ATOM 2720 N N . TRP A 1 347 ? 18.766 25.297 14.219 1 95.88 347 TRP A N 1
ATOM 2721 C CA . TRP A 1 347 ? 19.75 26.297 13.852 1 95.88 347 TRP A CA 1
ATOM 2722 C C . TRP A 1 347 ? 19.344 27.672 14.383 1 95.88 347 TRP A C 1
ATOM 2724 O O . TRP A 1 347 ? 20.203 28.438 14.836 1 95.88 347 TRP A O 1
ATOM 2734 N N . LEU A 1 348 ? 18.109 27.969 14.375 1 96.81 348 LEU A N 1
ATOM 2735 C CA . LEU A 1 348 ? 17.594 29.25 14.828 1 96.81 348 LEU A CA 1
ATOM 2736 C C . LEU A 1 348 ? 17.75 29.406 16.328 1 96.81 348 LEU A C 1
ATOM 2738 O O . LEU A 1 348 ? 18.328 30.391 16.812 1 96.81 348 LEU A O 1
ATOM 2742 N N . PHE A 1 349 ? 17.281 28.422 17.094 1 95.75 349 PHE A N 1
ATOM 2743 C CA . PHE A 1 349 ? 17.188 28.578 18.547 1 95.75 349 PHE A CA 1
ATOM 2744 C C . PHE A 1 349 ? 18.5 28.203 19.219 1 95.75 349 PHE A C 1
ATOM 2746 O O . PHE A 1 349 ? 18.969 28.891 20.125 1 95.75 349 PHE A O 1
ATOM 2753 N N . ASN A 1 350 ? 19.094 27.109 18.766 1 93.88 350 ASN A N 1
ATOM 2754 C CA . ASN A 1 350 ? 20.281 26.609 19.438 1 93.88 350 ASN A CA 1
ATOM 2755 C C . ASN A 1 350 ? 21.562 27.172 18.812 1 93.88 350 ASN A C 1
ATOM 2757 O O . ASN A 1 350 ? 22.609 27.219 19.453 1 93.88 350 ASN A O 1
ATOM 2761 N N . GLY A 1 351 ? 21.531 27.516 17.594 1 95.12 351 GLY A N 1
ATOM 2762 C CA . GLY A 1 351 ? 22.688 28.094 16.922 1 95.12 351 GLY A CA 1
ATOM 2763 C C . GLY A 1 351 ? 22.734 29.609 17.016 1 95.12 351 GLY A C 1
ATOM 2764 O O . GLY A 1 351 ? 23.469 30.156 17.844 1 95.12 351 GLY A O 1
ATOM 2765 N N . ILE A 1 352 ? 21.844 30.25 16.344 1 96.75 352 ILE A N 1
ATOM 2766 C CA . ILE A 1 352 ? 21.828 31.703 16.219 1 96.75 352 ILE A CA 1
ATOM 2767 C C . ILE A 1 352 ? 21.234 32.312 17.5 1 96.75 352 ILE A C 1
ATOM 2769 O O . ILE A 1 352 ? 21.812 33.25 18.062 1 96.75 352 ILE A O 1
ATOM 2773 N N . GLY A 1 353 ? 20.172 31.828 17.953 1 96.12 353 GLY A N 1
ATOM 2774 C CA . GLY A 1 353 ? 19.484 32.375 19.125 1 96.12 353 GLY A CA 1
ATOM 2775 C C . GLY A 1 353 ? 20.328 32.344 20.391 1 96.12 353 GLY A C 1
ATOM 2776 O O . GLY A 1 353 ? 20.312 33.281 21.172 1 96.12 353 GLY A O 1
ATOM 2777 N N . LYS A 1 354 ? 21.016 31.234 20.578 1 94.44 354 LYS A N 1
ATOM 2778 C CA . LYS A 1 354 ? 21.859 31.109 21.766 1 94.44 354 LYS A CA 1
ATOM 2779 C C . LYS A 1 354 ? 22.969 32.156 21.766 1 94.44 354 LYS A C 1
ATOM 2781 O O . LYS A 1 354 ? 23.344 32.656 22.828 1 94.44 354 LYS A O 1
ATOM 2786 N N . ILE A 1 355 ? 23.484 32.469 20.625 1 94.81 355 ILE A N 1
ATOM 2787 C CA . ILE A 1 355 ? 24.562 33.438 20.516 1 94.81 355 ILE A CA 1
ATOM 2788 C C . ILE A 1 355 ? 24.016 34.875 20.672 1 94.81 355 ILE A C 1
ATOM 2790 O O . ILE A 1 355 ? 24.562 35.688 21.406 1 94.81 355 ILE A O 1
ATOM 2794 N N . LEU A 1 356 ? 22.875 35.156 20.062 1 96.19 356 LEU A N 1
ATOM 2795 C CA . LEU A 1 356 ? 22.328 36.531 20.047 1 96.19 356 LEU A CA 1
ATOM 2796 C C . LEU A 1 356 ? 21.5 36.781 21.312 1 96.19 356 LEU A C 1
ATOM 2798 O O . LEU A 1 356 ? 21.328 37.938 21.719 1 96.19 356 LEU A O 1
ATOM 2802 N N . ASN A 1 357 ? 20.906 35.781 21.922 1 95.38 357 ASN A N 1
ATOM 2803 C CA . ASN A 1 357 ? 20.062 35.844 23.109 1 95.38 357 ASN A CA 1
ATOM 2804 C C . ASN A 1 357 ? 18.953 36.906 22.938 1 95.38 357 ASN A C 1
ATOM 2806 O O . ASN A 1 357 ? 18.828 37.812 23.734 1 95.38 357 ASN A O 1
ATOM 2810 N N . PRO A 1 358 ? 18.109 36.75 21.922 1 97.31 358 PRO A N 1
ATOM 2811 C CA . PRO A 1 358 ? 17.031 37.688 21.656 1 97.31 358 PRO A CA 1
ATOM 2812 C C . PRO A 1 358 ? 15.938 37.656 22.719 1 97.31 358 PRO A C 1
ATOM 2814 O O . PRO A 1 358 ? 15.828 36.688 23.469 1 97.31 358 PRO A O 1
ATOM 2817 N N . GLU A 1 359 ? 15.133 38.719 22.781 1 96.38 359 GLU A N 1
ATOM 2818 C CA . GLU A 1 359 ? 13.969 38.719 23.672 1 96.38 359 GLU A CA 1
ATOM 2819 C C . GLU A 1 359 ? 12.797 37.938 23.062 1 96.38 359 GLU A C 1
ATOM 2821 O O . GLU A 1 359 ? 12.125 37.188 23.75 1 96.38 359 GLU A O 1
ATOM 2826 N N . ASN A 1 360 ? 12.555 38.312 21.812 1 97.31 360 ASN A N 1
ATOM 2827 C CA . ASN A 1 360 ? 11.477 37.656 21.062 1 97.31 360 ASN A CA 1
ATOM 2828 C C . ASN A 1 360 ? 11.969 37.062 19.75 1 97.31 360 ASN A C 1
ATOM 2830 O O . ASN A 1 360 ? 12.836 37.656 19.094 1 97.31 360 ASN A O 1
ATOM 2834 N N . CYS A 1 361 ? 11.484 35.938 19.406 1 97.69 361 CYS A N 1
ATOM 2835 C CA . CYS A 1 361 ? 11.75 35.312 18.109 1 97.69 361 CYS A CA 1
ATOM 2836 C C . CYS A 1 361 ? 10.484 35.219 17.266 1 97.69 361 CYS A C 1
ATOM 2838 O O . CYS A 1 361 ? 9.469 34.688 17.719 1 97.69 361 CYS A O 1
ATOM 2840 N N . VAL A 1 362 ? 10.484 35.75 16.109 1 97.94 362 VAL A N 1
ATOM 2841 C CA . VAL A 1 362 ? 9.344 35.719 15.188 1 97.94 362 VAL A CA 1
ATOM 2842 C C . VAL A 1 362 ? 9.617 34.688 14.086 1 97.94 362 VAL A C 1
ATOM 2844 O O . VAL A 1 362 ? 10.672 34.719 13.453 1 97.94 362 VAL A O 1
ATOM 2847 N N . LEU A 1 363 ? 8.727 33.75 13.945 1 96.75 363 LEU A N 1
ATOM 2848 C CA . LEU A 1 363 ? 8.844 32.719 12.914 1 96.75 363 LEU A CA 1
ATOM 2849 C C . LEU A 1 363 ? 7.941 33.031 11.727 1 96.75 363 LEU A C 1
ATOM 2851 O O . LEU A 1 363 ? 6.754 33.312 11.906 1 96.75 363 LEU A O 1
ATOM 2855 N N . ILE A 1 364 ? 8.484 33 10.531 1 96.5 364 ILE A N 1
ATOM 2856 C CA . ILE A 1 364 ? 7.742 33.219 9.297 1 96.5 364 ILE A CA 1
ATOM 2857 C C . ILE A 1 364 ? 8.172 32.188 8.242 1 96.5 364 ILE A C 1
ATOM 2859 O O . ILE A 1 364 ? 9.359 31.891 8.125 1 96.5 364 ILE A O 1
ATOM 2863 N N . ASP A 1 365 ? 7.191 31.641 7.578 1 93.06 365 ASP A N 1
ATOM 2864 C CA . ASP A 1 365 ? 7.504 30.781 6.449 1 93.06 365 ASP A CA 1
ATOM 2865 C C . ASP A 1 365 ? 7.648 31.578 5.156 1 93.06 365 ASP A C 1
ATOM 2867 O O . ASP A 1 365 ? 6.906 32.531 4.934 1 93.06 365 ASP A O 1
ATOM 2871 N N . ALA A 1 366 ? 8.648 31.078 4.355 1 92.88 366 ALA A N 1
ATOM 2872 C CA . ALA A 1 366 ? 8.734 31.703 3.033 1 92.88 366 ALA A CA 1
ATOM 2873 C C . ALA A 1 366 ? 7.449 31.469 2.238 1 92.88 366 ALA A C 1
ATOM 2875 O O . ALA A 1 366 ? 6.965 30.328 2.148 1 92.88 366 ALA A O 1
ATOM 2876 N N . GLY A 1 367 ? 6.801 32.469 1.855 1 89.5 367 GLY A N 1
ATOM 2877 C CA . GLY A 1 367 ? 5.508 32.406 1.192 1 89.5 367 GLY A CA 1
ATOM 2878 C C . GLY A 1 367 ? 4.418 33.156 1.937 1 89.5 367 GLY A C 1
ATOM 2879 O O . GLY A 1 367 ? 3.35 33.438 1.379 1 89.5 367 GLY A O 1
ATOM 2880 N N . THR A 1 368 ? 4.715 33.406 3.162 1 94.19 368 THR A N 1
ATOM 2881 C CA . THR A 1 368 ? 3.807 34.219 3.977 1 94.19 368 THR A CA 1
ATOM 2882 C C . THR A 1 368 ? 4.273 35.656 4.035 1 94.19 368 THR A C 1
ATOM 2884 O O . THR A 1 368 ? 5.434 35.938 4.352 1 94.19 368 THR A O 1
ATOM 2887 N N . LYS A 1 369 ? 3.436 36.562 3.668 1 94.19 369 LYS A N 1
ATOM 2888 C CA . LYS A 1 369 ? 3.752 37.969 3.688 1 94.19 369 LYS A CA 1
ATOM 2889 C C . LYS A 1 369 ? 3.107 38.656 4.887 1 94.19 369 LYS A C 1
ATOM 2891 O O . LYS A 1 369 ? 1.88 38.719 4.992 1 94.19 369 LYS A O 1
ATOM 2896 N N . PRO A 1 370 ? 3.928 39.125 5.77 1 94.88 370 PRO A N 1
ATOM 2897 C CA . PRO A 1 370 ? 3.354 39.906 6.883 1 94.88 370 PRO A CA 1
ATOM 2898 C C . PRO A 1 370 ? 2.74 41.219 6.434 1 94.88 370 PRO A C 1
ATOM 2900 O O . PRO A 1 370 ? 3.277 41.875 5.539 1 94.88 370 PRO A O 1
ATOM 2903 N N . GLY A 1 371 ? 1.612 41.562 7.008 1 91.19 371 GLY A N 1
ATOM 2904 C CA . GLY A 1 371 ? 0.955 42.812 6.711 1 91.19 371 GLY A CA 1
ATOM 2905 C C . GLY A 1 371 ? 1.659 44 7.32 1 91.19 371 GLY A C 1
ATOM 2906 O O . GLY A 1 371 ? 2.748 43.875 7.883 1 91.19 371 GLY A O 1
ATOM 2907 N N . HIS A 1 372 ? 0.966 45.125 7.156 1 87.62 372 HIS A N 1
ATOM 2908 C CA . HIS A 1 372 ? 1.517 46.375 7.668 1 87.62 372 HIS A CA 1
ATOM 2909 C C . HIS A 1 372 ? 1.599 46.344 9.188 1 87.62 372 HIS A C 1
ATOM 2911 O O . HIS A 1 372 ? 0.604 46.062 9.867 1 87.62 372 HIS A O 1
ATOM 2917 N N . LYS A 1 373 ? 2.789 46.5 9.789 1 91.94 373 LYS A N 1
ATOM 2918 C CA . LYS A 1 373 ? 3.062 46.594 11.219 1 91.94 373 LYS A CA 1
ATOM 2919 C C . LYS A 1 373 ? 2.701 45.312 11.945 1 91.94 373 LYS A C 1
ATOM 2921 O O . LYS A 1 373 ? 2.359 45.344 13.133 1 91.94 373 LYS A O 1
ATOM 2926 N N . SER A 1 374 ? 2.584 44.312 11.227 1 95.75 374 SER A N 1
ATOM 2927 C CA . SER A 1 374 ? 2.186 43.031 11.82 1 95.75 374 SER A CA 1
ATOM 2928 C C . SER A 1 374 ? 3.211 42.531 12.836 1 95.75 374 SER A C 1
ATOM 2930 O O . SER A 1 374 ? 2.846 42.062 13.922 1 95.75 374 SER A O 1
ATOM 2932 N N . ILE A 1 375 ? 4.477 42.688 12.523 1 96.31 375 ILE A N 1
ATOM 2933 C CA . ILE A 1 375 ? 5.523 42.219 13.43 1 96.31 375 ILE A CA 1
ATOM 2934 C C . ILE A 1 375 ? 5.559 43.125 14.664 1 96.31 375 ILE A C 1
ATOM 2936 O O . ILE A 1 375 ? 5.809 42.656 15.773 1 96.31 375 ILE A O 1
ATOM 2940 N N . TYR A 1 376 ? 5.242 44.406 14.484 1 94.69 376 TYR A N 1
ATOM 2941 C CA . TYR A 1 376 ? 5.16 45.344 15.602 1 94.69 376 TYR A CA 1
ATOM 2942 C C . TYR A 1 376 ? 4.094 44.906 16.609 1 94.69 376 TYR A C 1
ATOM 2944 O O . TYR A 1 376 ? 4.328 44.938 17.812 1 94.69 376 TYR A O 1
ATOM 2952 N N . TYR A 1 377 ? 2.926 44.531 16.094 1 93.88 377 TYR A N 1
ATOM 2953 C CA . TYR A 1 377 ? 1.828 44.156 16.969 1 93.88 377 TYR A CA 1
ATOM 2954 C C . TYR A 1 377 ? 2.178 42.875 17.75 1 93.88 377 TYR A C 1
ATOM 2956 O O . TYR A 1 377 ? 1.753 42.719 18.891 1 93.88 377 TYR A O 1
ATOM 2964 N N . LEU A 1 378 ? 2.92 41.969 17.125 1 96 378 LEU A N 1
ATOM 2965 C CA . LEU A 1 378 ? 3.375 40.812 17.844 1 96 378 LEU A CA 1
ATOM 2966 C C . LEU A 1 378 ? 4.301 41.188 18.984 1 96 378 LEU A C 1
ATOM 2968 O O . LEU A 1 378 ? 4.148 40.688 20.109 1 96 378 LEU A O 1
ATOM 2972 N N . TRP A 1 379 ? 5.254 42.031 18.703 1 94.88 379 TRP A N 1
ATOM 2973 C CA . TRP A 1 379 ? 6.191 42.5 19.719 1 94.88 379 TRP A CA 1
ATOM 2974 C C . TRP A 1 379 ? 5.457 43.219 20.844 1 94.88 379 TRP A C 1
ATOM 2976 O O . TRP A 1 379 ? 5.766 43.031 22.031 1 94.88 379 TRP A O 1
ATOM 2986 N N . GLU A 1 380 ? 4.469 44.062 20.469 1 92.75 380 GLU A N 1
ATOM 2987 C CA . GLU A 1 380 ? 3.703 44.844 21.438 1 92.75 380 GLU A CA 1
ATOM 2988 C C . GLU A 1 380 ? 2.986 43.938 22.438 1 92.75 380 GLU A C 1
ATOM 2990 O O . GLU A 1 380 ? 2.871 44.281 23.609 1 92.75 380 GLU A O 1
ATOM 2995 N N . ALA A 1 381 ? 2.512 42.844 21.938 1 93.44 381 ALA A N 1
ATOM 2996 C CA . ALA A 1 381 ? 1.843 41.875 22.812 1 93.44 381 ALA A CA 1
ATOM 2997 C C . ALA A 1 381 ? 2.793 41.375 23.891 1 93.44 381 ALA A C 1
ATOM 2999 O O . ALA A 1 381 ? 2.414 41.25 25.062 1 93.44 381 ALA A O 1
ATOM 3000 N N . PHE A 1 382 ? 4.012 41.062 23.547 1 95.12 382 PHE A N 1
ATOM 3001 C CA . PHE A 1 382 ? 5.008 40.625 24.5 1 95.12 382 PHE A CA 1
ATOM 3002 C C . PHE A 1 382 ? 5.371 41.719 25.469 1 95.12 382 PHE A C 1
ATOM 3004 O O . PHE A 1 382 ? 5.578 41.469 26.656 1 95.12 382 PHE A O 1
ATOM 3011 N N . TYR A 1 383 ? 5.43 42.938 24.969 1 92.12 383 TYR A N 1
ATOM 3012 C CA . TYR A 1 383 ? 5.82 44.094 25.781 1 92.12 383 TYR A CA 1
ATOM 3013 C C . TYR A 1 383 ? 4.789 44.375 26.859 1 92.12 383 TYR A C 1
ATOM 3015 O O . TYR A 1 383 ? 5.141 44.781 27.969 1 92.12 383 TYR A O 1
ATOM 3023 N N . ASN A 1 384 ? 3.539 44.125 26.625 1 91.12 384 ASN A N 1
ATOM 3024 C CA . ASN A 1 384 ? 2.455 44.469 27.531 1 91.12 384 ASN A CA 1
ATOM 3025 C C . ASN A 1 384 ? 2.184 43.344 28.531 1 91.12 384 ASN A C 1
ATOM 3027 O O . ASN A 1 384 ? 1.571 43.562 29.578 1 91.12 384 ASN A O 1
ATOM 3031 N N . ASP A 1 385 ? 2.604 42.156 28.234 1 91.81 385 ASP A N 1
ATOM 3032 C CA . ASP A 1 385 ? 2.371 41 29.109 1 91.81 385 ASP A CA 1
ATOM 3033 C C . ASP A 1 385 ? 3.668 40.25 29.375 1 91.81 385 ASP A C 1
ATOM 3035 O O . ASP A 1 385 ? 4.113 39.469 28.547 1 91.81 385 ASP A O 1
ATOM 3039 N N . PRO A 1 386 ? 4.16 40.344 30.484 1 91.75 386 PRO A N 1
ATOM 3040 C CA . PRO A 1 386 ? 5.426 39.688 30.812 1 91.75 386 PRO A CA 1
ATOM 3041 C C . PRO A 1 386 ? 5.293 38.156 30.875 1 91.75 386 PRO A C 1
ATOM 3043 O O . PRO A 1 386 ? 6.289 37.438 30.781 1 91.75 386 PRO A O 1
ATOM 3046 N N . ASN A 1 387 ? 4.082 37.625 31.062 1 93.88 387 ASN A N 1
ATOM 3047 C CA . ASN A 1 387 ? 3.887 36.188 31.156 1 93.88 387 ASN A CA 1
ATOM 3048 C C . ASN A 1 387 ? 3.484 35.562 29.828 1 93.88 387 ASN A C 1
ATOM 3050 O O . ASN A 1 387 ? 3.133 34.406 29.75 1 93.88 387 ASN A O 1
ATOM 3054 N N . LEU A 1 388 ? 3.592 36.375 28.812 1 96.06 388 LEU A N 1
ATOM 3055 C CA . LEU A 1 388 ? 3.273 35.875 27.484 1 96.06 388 LEU A CA 1
ATOM 3056 C C . LEU A 1 388 ? 4.453 35.094 26.906 1 96.06 388 LEU A C 1
ATOM 3058 O O . LEU A 1 388 ? 5.527 35.656 26.703 1 96.06 388 LEU A O 1
ATOM 3062 N N . GLY A 1 389 ? 4.273 33.812 26.719 1 96.56 389 GLY A N 1
ATOM 3063 C CA . GLY A 1 389 ? 5.336 32.969 26.188 1 96.56 389 GLY A CA 1
ATOM 3064 C C . GLY A 1 389 ? 5.344 32.906 24.672 1 96.56 389 GLY A C 1
ATOM 3065 O O . GLY A 1 389 ? 6.387 32.656 24.062 1 96.56 389 GLY A O 1
ATOM 3066 N N . GLY A 1 390 ? 4.191 33 24.062 1 97.31 390 GLY A N 1
ATOM 3067 C CA . GLY A 1 390 ? 4.059 32.938 22.625 1 97.31 390 GLY A CA 1
ATOM 3068 C C . GLY A 1 390 ? 2.77 33.531 22.109 1 97.31 390 GLY A C 1
ATOM 3069 O O . GLY A 1 390 ? 1.793 33.656 22.859 1 97.31 390 GLY A O 1
ATOM 3070 N N . CYS A 1 391 ? 2.752 33.969 20.906 1 97.06 391 CYS A N 1
ATOM 3071 C CA . CYS A 1 391 ? 1.555 34.5 20.281 1 97.06 391 CYS A CA 1
ATOM 3072 C C . CYS A 1 391 ? 1.591 34.312 18.766 1 97.06 391 CYS A C 1
ATOM 3074 O O . CYS A 1 391 ? 2.635 34 18.203 1 97.06 391 CYS A O 1
ATOM 3076 N N . CYS A 1 392 ? 0.443 34.344 18.141 1 95.81 392 CYS A N 1
ATOM 3077 C CA . CYS A 1 392 ? 0.362 34.219 16.688 1 95.81 392 CYS A CA 1
ATOM 3078 C C . CYS A 1 392 ? -0.549 35.312 16.109 1 95.81 392 CYS A C 1
ATOM 3080 O O . CYS A 1 392 ? -1.385 35.875 16.828 1 95.81 392 CYS A O 1
ATOM 3082 N N . GLY A 1 393 ? -0.294 35.688 14.914 1 94.81 393 GLY A N 1
ATOM 3083 C CA . GLY A 1 393 ? -1.147 36.625 14.203 1 94.81 393 GLY A CA 1
ATOM 3084 C C . GLY A 1 393 ? -2.232 35.938 13.383 1 94.81 393 GLY A C 1
ATOM 3085 O O . GLY A 1 393 ? -2.424 34.719 13.484 1 94.81 393 GLY A O 1
ATOM 3086 N N . GLU A 1 394 ? -2.99 36.719 12.688 1 94.19 394 GLU A N 1
ATOM 3087 C CA . GLU A 1 394 ? -4.043 36.219 11.805 1 94.19 394 GLU A CA 1
ATOM 3088 C C . GLU A 1 394 ? -3.486 35.875 10.43 1 94.19 394 GLU A C 1
ATOM 3090 O O . GLU A 1 394 ? -2.949 36.75 9.734 1 94.19 394 GLU A O 1
ATOM 3095 N N . ILE A 1 395 ? -3.58 34.625 10.078 1 93.5 395 ILE A N 1
ATOM 3096 C CA . ILE A 1 395 ? -3.146 34.188 8.766 1 93.5 395 ILE A CA 1
ATOM 3097 C C . ILE A 1 395 ? -4.355 34.031 7.84 1 93.5 395 ILE A C 1
ATOM 3099 O O . ILE A 1 395 ? -5.352 33.406 8.203 1 93.5 395 ILE A O 1
ATOM 3103 N N . HIS A 1 396 ? -4.41 34.688 6.77 1 91.25 396 HIS A N 1
ATOM 3104 C CA . HIS A 1 396 ? -5.492 34.531 5.801 1 91.25 396 HIS A CA 1
ATOM 3105 C C . HIS A 1 396 ? -4.953 34.156 4.43 1 91.25 396 HIS A C 1
ATOM 3107 O O . HIS A 1 396 ? -3.768 34.312 4.145 1 91.25 396 HIS A O 1
ATOM 3113 N N . ALA A 1 397 ? -5.777 33.594 3.604 1 91.81 397 ALA A N 1
ATOM 3114 C CA . ALA A 1 397 ? -5.379 33.062 2.297 1 91.81 397 ALA A CA 1
ATOM 3115 C C . ALA A 1 397 ? -5.164 34.188 1.297 1 91.81 397 ALA A C 1
ATOM 3117 O O . ALA A 1 397 ? -5.871 35.219 1.326 1 91.81 397 ALA A O 1
ATOM 3118 N N . MET A 1 398 ? -4.227 34 0.48 1 89.25 398 MET A N 1
ATOM 3119 C CA . MET A 1 398 ? -3.971 34.938 -0.616 1 89.25 398 MET A CA 1
ATOM 3120 C C . MET A 1 398 ? -5.059 34.844 -1.682 1 89.25 398 MET A C 1
ATOM 3122 O O . MET A 1 398 ? -5.188 33.812 -2.34 1 89.25 398 MET A O 1
ATOM 3126 N N . ILE A 1 399 ? -5.906 35.812 -1.866 1 88.69 399 ILE A N 1
ATOM 3127 C CA . ILE A 1 399 ? -7.051 35.719 -2.766 1 88.69 399 ILE A CA 1
ATOM 3128 C C . ILE A 1 399 ? -6.801 36.625 -3.99 1 88.69 399 ILE A C 1
ATOM 3130 O O . ILE A 1 399 ? -7.543 36.531 -4.973 1 88.69 399 ILE A O 1
ATOM 3134 N N . LYS A 1 400 ? -5.734 37.25 -4.191 1 81.88 400 LYS A N 1
ATOM 3135 C CA . LYS A 1 400 ? -5.371 38.125 -5.305 1 81.88 400 LYS A CA 1
ATOM 3136 C C . LYS A 1 400 ? -6.566 38.938 -5.773 1 81.88 400 LYS A C 1
ATOM 3138 O O . LYS A 1 400 ? -6.988 38.844 -6.926 1 81.88 400 LYS A O 1
ATOM 3143 N N . GLY A 1 401 ? -7.176 39.812 -4.941 1 78.19 401 GLY A N 1
ATOM 3144 C CA . GLY A 1 401 ? -8.297 40.688 -5.266 1 78.19 401 GLY A CA 1
ATOM 3145 C C . GLY A 1 401 ? -9.578 39.906 -5.551 1 78.19 401 GLY A C 1
ATOM 3146 O O . GLY A 1 401 ? -10.43 40.375 -6.305 1 78.19 401 GLY A O 1
ATOM 3147 N N . GLY A 1 402 ? -9.664 38.688 -5.117 1 84.5 402 GLY A N 1
ATOM 3148 C CA . GLY A 1 402 ? -10.867 37.875 -5.258 1 84.5 402 GLY A CA 1
ATOM 3149 C C . GLY A 1 402 ? -10.828 36.938 -6.449 1 84.5 402 GLY A C 1
ATOM 3150 O O . GLY A 1 402 ? -11.695 36.094 -6.59 1 84.5 402 GLY A O 1
ATOM 3151 N N . LYS A 1 403 ? -9.906 37 -7.301 1 85.44 403 LYS A N 1
ATOM 3152 C CA . LYS A 1 403 ? -9.82 36.188 -8.508 1 85.44 403 LYS A CA 1
ATOM 3153 C C . LYS A 1 403 ? -9.617 34.719 -8.156 1 85.44 403 LYS A C 1
ATOM 3155 O O . LYS A 1 403 ? -10.18 33.844 -8.812 1 85.44 403 LYS A O 1
ATOM 3160 N N . LYS A 1 404 ? -8.898 34.469 -7.129 1 89.56 404 LYS A N 1
ATOM 3161 C CA . LYS A 1 404 ? -8.586 33.094 -6.75 1 89.56 404 LYS A CA 1
ATOM 3162 C C . LYS A 1 404 ? -9.781 32.438 -6.078 1 89.56 404 LYS A C 1
ATOM 3164 O O . LYS A 1 404 ? -9.805 31.219 -5.93 1 89.56 404 LYS A O 1
ATOM 3169 N N . LEU A 1 405 ? -10.805 33.219 -5.719 1 91.62 405 LEU A N 1
ATOM 3170 C CA . LEU A 1 405 ? -11.977 32.656 -5.039 1 91.62 405 LEU A CA 1
ATOM 3171 C C . LEU A 1 405 ? -12.883 31.938 -6.023 1 91.62 405 LEU A C 1
ATOM 3173 O O . LEU A 1 405 ? -13.82 31.25 -5.613 1 91.62 405 LEU A O 1
ATOM 3177 N N . LEU A 1 406 ? -12.602 32.062 -7.297 1 89.62 406 LEU A N 1
ATOM 3178 C CA . LEU A 1 406 ? -13.359 31.312 -8.305 1 89.62 406 LEU A CA 1
ATOM 3179 C C . LEU A 1 406 ? -13.094 29.828 -8.203 1 89.62 406 LEU A C 1
ATOM 3181 O O . LEU A 1 406 ? -13.945 29.016 -8.586 1 89.62 406 LEU A O 1
ATOM 3185 N N . ASN A 1 407 ? -11.906 29.531 -7.754 1 92.56 407 ASN A N 1
ATOM 3186 C CA . ASN A 1 407 ? -11.609 28.141 -7.418 1 92.56 407 ASN A CA 1
ATOM 3187 C C . ASN A 1 407 ? -12.273 27.734 -6.105 1 92.56 407 ASN A C 1
ATOM 3189 O O . ASN A 1 407 ? -11.938 28.266 -5.043 1 92.56 407 ASN A O 1
ATOM 3193 N N . PRO A 1 408 ? -13.18 26.797 -6.199 1 93.31 408 PRO A N 1
ATOM 3194 C CA . PRO A 1 408 ? -13.945 26.453 -4.996 1 93.31 408 PRO A CA 1
ATOM 3195 C C . PRO A 1 408 ? -13.055 25.906 -3.873 1 93.31 408 PRO A C 1
ATOM 3197 O O . PRO A 1 408 ? -13.391 26.062 -2.695 1 93.31 408 PRO A O 1
ATOM 3200 N N . LEU A 1 409 ? -11.969 25.344 -4.184 1 93.69 409 LEU A N 1
ATOM 3201 C CA . LEU A 1 409 ? -11.07 24.844 -3.156 1 93.69 409 LEU A CA 1
ATOM 3202 C C . LEU A 1 409 ? -10.438 25.984 -2.365 1 93.69 409 LEU A C 1
ATOM 3204 O O . LEU A 1 409 ? -10.328 25.906 -1.141 1 93.69 409 LEU A O 1
ATOM 3208 N N . ILE A 1 410 ? -10.047 27.031 -3.062 1 94.75 410 ILE A N 1
ATOM 3209 C CA . ILE A 1 410 ? -9.438 28.188 -2.408 1 94.75 410 ILE A CA 1
ATOM 3210 C C . ILE A 1 410 ? -10.484 28.922 -1.565 1 94.75 410 ILE A C 1
ATOM 3212 O O . ILE A 1 410 ? -10.203 29.344 -0.443 1 94.75 410 ILE A O 1
ATOM 3216 N N . ALA A 1 411 ? -11.68 28.953 -2.125 1 95.56 411 ALA A N 1
ATOM 3217 C CA . ALA A 1 411 ? -12.758 29.609 -1.397 1 95.56 411 ALA A CA 1
ATOM 3218 C C . ALA A 1 411 ? -13.07 28.875 -0.097 1 95.56 411 ALA A C 1
ATOM 3220 O O . ALA A 1 411 ? -13.25 29.5 0.951 1 95.56 411 ALA A O 1
ATOM 3221 N N . ALA A 1 412 ? -13.141 27.594 -0.188 1 94.88 412 ALA A N 1
ATOM 3222 C CA . ALA A 1 412 ? -13.422 26.797 1.003 1 94.88 412 ALA A CA 1
ATOM 3223 C C . ALA A 1 412 ? -12.32 26.953 2.045 1 94.88 412 ALA A C 1
ATOM 3225 O O . ALA A 1 412 ? -12.602 27.062 3.242 1 94.88 412 ALA A O 1
ATOM 3226 N N . GLN A 1 413 ? -11.102 26.984 1.632 1 94.75 413 GLN A N 1
ATOM 3227 C CA . GLN A 1 413 ? -9.977 27.156 2.549 1 94.75 413 GLN A CA 1
ATOM 3228 C C . GLN A 1 413 ? -10 28.547 3.18 1 94.75 413 GLN A C 1
ATOM 3230 O O . GLN A 1 413 ? -9.711 28.703 4.367 1 94.75 413 GLN A O 1
ATOM 3235 N N . ASN A 1 414 ? -10.305 29.531 2.309 1 94.88 414 ASN A N 1
ATOM 3236 C CA . ASN A 1 414 ? -10.422 30.891 2.826 1 94.88 414 ASN A CA 1
ATOM 3237 C C . ASN A 1 414 ? -11.438 30.969 3.963 1 94.88 414 ASN A C 1
ATOM 3239 O O . ASN A 1 414 ? -11.188 31.609 4.988 1 94.88 414 ASN A O 1
ATOM 3243 N N . PHE A 1 415 ? -12.531 30.297 3.77 1 94.06 415 PHE A N 1
ATOM 3244 C CA . PHE A 1 415 ? -13.57 30.297 4.797 1 94.06 415 PHE A CA 1
ATOM 3245 C C . PHE A 1 415 ? -13.078 29.594 6.055 1 94.06 415 PHE A C 1
ATOM 3247 O O . PHE A 1 415 ? -13.32 30.047 7.172 1 94.06 415 PHE A O 1
ATOM 3254 N N . GLU A 1 416 ? -12.438 28.531 5.871 1 92.62 416 GLU A N 1
ATOM 3255 C CA . GLU A 1 416 ? -11.898 27.781 7.004 1 92.62 416 GLU A CA 1
ATOM 3256 C C . GLU A 1 416 ? -10.922 28.641 7.809 1 92.62 416 GLU A C 1
ATOM 3258 O O . GLU A 1 416 ? -10.984 28.672 9.039 1 92.62 416 GLU A O 1
ATOM 3263 N N . TYR A 1 417 ? -9.969 29.266 7.129 1 93.19 417 TYR A N 1
ATOM 3264 C CA . TYR A 1 417 ? -8.977 30.109 7.789 1 93.19 417 TYR A CA 1
ATOM 3265 C C . TYR A 1 417 ? -9.656 31.25 8.547 1 93.19 417 TYR A C 1
ATOM 3267 O O . TYR A 1 417 ? -9.336 31.516 9.711 1 93.19 417 TYR A O 1
ATOM 3275 N N . LYS A 1 418 ? -10.625 31.828 7.922 1 93.62 418 LYS A N 1
ATOM 3276 C CA . LYS A 1 418 ? -11.297 32.969 8.516 1 93.62 418 LYS A CA 1
ATOM 3277 C C . LYS A 1 418 ? -12.094 32.562 9.758 1 93.62 418 LYS A C 1
ATOM 3279 O O . LYS A 1 418 ? -12.031 33.25 10.789 1 93.62 418 LYS A O 1
ATOM 3284 N N . MET A 1 419 ? -12.75 31.484 9.617 1 91.81 419 MET A N 1
ATOM 3285 C CA . MET A 1 419 ? -13.57 31.047 10.742 1 91.81 419 MET A CA 1
ATOM 3286 C C . MET A 1 419 ? -12.695 30.578 11.898 1 91.81 419 MET A C 1
ATOM 3288 O O . MET A 1 419 ? -13.055 30.75 13.062 1 91.81 419 MET A O 1
ATOM 3292 N N . SER A 1 420 ? -11.586 30.016 11.594 1 92.19 420 SER A N 1
ATOM 3293 C CA . SER A 1 420 ? -10.648 29.625 12.641 1 92.19 420 SER A CA 1
ATOM 3294 C C . SER A 1 420 ? -10.094 30.828 13.383 1 92.19 420 SER A C 1
ATOM 3296 O O . SER A 1 420 ? -9.938 30.812 14.602 1 92.19 420 SER A O 1
ATOM 3298 N N . ASN A 1 421 ? -9.883 31.891 12.75 1 92.88 421 ASN A N 1
ATOM 3299 C CA . ASN A 1 421 ? -9.344 33.125 13.328 1 92.88 421 ASN A CA 1
ATOM 3300 C C . ASN A 1 421 ? -10.391 33.844 14.156 1 92.88 421 ASN A C 1
ATOM 3302 O O . ASN A 1 421 ? -10.055 34.531 15.133 1 92.88 421 ASN A O 1
ATOM 3306 N N . ILE A 1 422 ? -11.648 33.656 13.734 1 92.69 422 ILE A N 1
ATOM 3307 C CA . ILE A 1 422 ? -12.703 34.438 14.375 1 92.69 422 ILE A CA 1
ATOM 3308 C C . ILE A 1 422 ? -13.242 33.688 15.586 1 92.69 422 ILE A C 1
ATOM 3310 O O . ILE A 1 422 ? -13.578 34.312 16.609 1 92.69 422 ILE A O 1
ATOM 3314 N N . LEU A 1 423 ? -13.289 32.375 15.461 1 92.56 423 LEU A N 1
ATOM 3315 C CA . LEU A 1 423 ? -13.961 31.625 16.516 1 92.56 423 LEU A CA 1
ATOM 3316 C C . LEU A 1 423 ? -12.969 30.781 17.297 1 92.56 423 LEU A C 1
ATOM 3318 O O . LEU A 1 423 ? -12.867 30.891 18.516 1 92.56 423 LEU A O 1
ATOM 3322 N N . ASP A 1 424 ? -12.148 30.031 16.703 1 93.31 424 ASP A N 1
ATOM 3323 C CA . ASP A 1 424 ? -11.336 29.016 17.359 1 93.31 424 ASP A CA 1
ATOM 3324 C C . ASP A 1 424 ? -10.18 29.656 18.125 1 93.31 424 ASP A C 1
ATOM 3326 O O . ASP A 1 424 ? -9.984 29.391 19.312 1 93.31 424 ASP A O 1
ATOM 3330 N N . LYS A 1 425 ? -9.359 30.484 17.453 1 94.38 425 LYS A N 1
ATOM 3331 C CA . LYS A 1 425 ? -8.18 31.062 18.078 1 94.38 425 LYS A CA 1
ATOM 3332 C C . LYS A 1 425 ? -8.555 31.953 19.25 1 94.38 425 LYS A C 1
ATOM 3334 O O . LYS A 1 425 ? -7.93 31.891 20.312 1 94.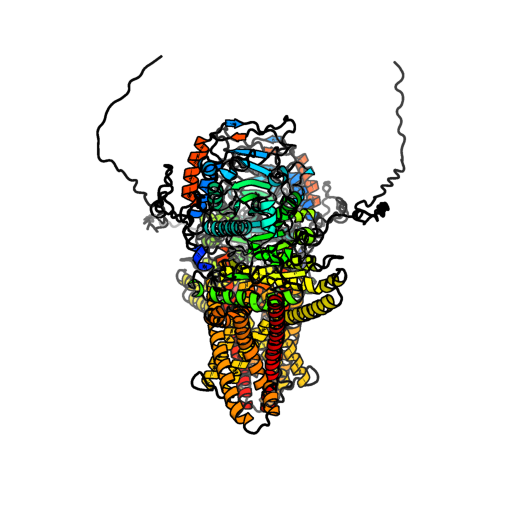38 425 LYS A O 1
ATOM 3339 N N . PRO A 1 426 ? -9.617 32.781 19.078 1 94 426 PRO A N 1
ATOM 3340 C CA . PRO A 1 426 ? -10.047 33.594 20.234 1 94 426 PRO A CA 1
ATOM 3341 C C . PRO A 1 426 ? -10.523 32.719 21.406 1 94 426 PRO A C 1
ATOM 3343 O O . PRO A 1 426 ? -10.266 33.062 22.562 1 94 426 PRO A O 1
ATOM 3346 N N . LEU A 1 427 ? -11.195 31.641 21.094 1 94.06 427 LEU A N 1
ATOM 3347 C CA . LEU A 1 427 ? -11.633 30.75 22.156 1 94.06 427 LEU A CA 1
ATOM 3348 C C . LEU A 1 427 ? -10.445 30.203 22.938 1 94.06 427 LEU A C 1
ATOM 3350 O O . LEU A 1 427 ? -10.414 30.281 24.172 1 94.06 427 LEU A O 1
ATOM 3354 N N . GLU A 1 428 ? -9.461 29.766 22.25 1 94.88 428 GLU A N 1
ATOM 3355 C CA . GLU A 1 428 ? -8.289 29.172 22.891 1 94.88 428 GLU A CA 1
ATOM 3356 C C . GLU A 1 428 ? -7.469 30.234 23.625 1 94.88 428 GLU A C 1
ATOM 3358 O O . GLU A 1 428 ? -6.91 29.969 24.688 1 94.88 428 GLU A O 1
ATOM 3363 N N . SER A 1 429 ? -7.383 31.375 23 1 94.44 429 SER A N 1
ATOM 3364 C CA . SER A 1 429 ? -6.648 32.5 23.609 1 94.44 429 SER A CA 1
ATOM 3365 C C . SER A 1 429 ? -7.277 32.906 24.938 1 94.44 429 SER A C 1
ATOM 3367 O O . SER A 1 429 ? -6.574 33.344 25.859 1 94.44 429 SER A O 1
ATOM 3369 N N . SER A 1 430 ? -8.594 32.812 25.062 1 93.44 430 SER A N 1
ATOM 3370 C CA . SER A 1 430 ? -9.312 33.219 26.266 1 93.44 430 SER A CA 1
ATOM 3371 C C . SER A 1 430 ? -8.953 32.312 27.438 1 93.44 430 SER A C 1
ATOM 3373 O O . SER A 1 430 ? -8.992 32.75 28.594 1 93.44 430 SER A O 1
ATOM 3375 N N . PHE A 1 431 ? -8.586 31.125 27.172 1 93.69 431 PHE A N 1
ATOM 3376 C CA . PHE A 1 431 ? -8.195 30.188 28.219 1 93.69 431 PHE A CA 1
ATOM 3377 C C . PHE A 1 431 ? -6.719 30.344 28.562 1 93.69 431 PHE A C 1
ATOM 3379 O O . PHE A 1 431 ? -6.27 29.891 29.625 1 93.69 431 PHE A O 1
ATOM 3386 N N . GLY A 1 432 ? -5.969 30.906 27.625 1 92.38 432 GLY A N 1
ATOM 3387 C CA . GLY A 1 432 ? -4.539 31.078 27.828 1 92.38 432 GLY A CA 1
ATOM 3388 C C . GLY A 1 432 ? -3.717 29.969 27.188 1 92.38 432 GLY A C 1
ATOM 3389 O O . GLY A 1 432 ? -2.49 29.953 27.297 1 92.38 432 GLY A O 1
ATOM 3390 N N . TYR A 1 433 ? -4.332 29 26.672 1 94.44 433 TYR A N 1
ATOM 3391 C CA . TYR A 1 433 ? -3.668 27.906 25.969 1 94.44 433 TYR A CA 1
ATOM 3392 C C . TYR A 1 433 ? -4.172 27.781 24.547 1 94.44 433 TYR A C 1
ATOM 3394 O O . TYR A 1 433 ? -5.289 27.297 24.312 1 94.44 433 TYR A O 1
ATOM 3402 N N . VAL A 1 434 ? -3.328 28.188 23.641 1 93.81 434 VAL A N 1
ATOM 3403 C CA . VAL A 1 434 ? -3.602 28.031 22.219 1 93.81 434 VAL A CA 1
ATOM 3404 C C . VAL A 1 434 ? -2.973 26.734 21.719 1 93.81 434 VAL A C 1
ATOM 3406 O O . VAL A 1 434 ? -1.756 26.547 21.812 1 93.81 434 VAL A O 1
ATOM 3409 N N . SER A 1 435 ? -3.754 25.875 21.141 1 91.56 435 SER A N 1
ATOM 3410 C CA . SER A 1 435 ? -3.311 24.531 20.797 1 91.56 435 SER A CA 1
ATOM 3411 C C . SER A 1 435 ? -2.209 24.562 19.734 1 91.56 435 SER A C 1
ATOM 3413 O O . SER A 1 435 ? -1.343 23.688 19.703 1 91.56 435 SER A O 1
ATOM 3415 N N . VAL A 1 436 ? -2.314 25.578 18.859 1 92.06 436 VAL A N 1
ATOM 3416 C CA . VAL A 1 436 ? -1.281 25.609 17.828 1 92.06 436 VAL A CA 1
ATOM 3417 C C . VAL A 1 436 ? -0.978 27.062 17.469 1 92.06 436 VAL A C 1
ATOM 3419 O O . VAL A 1 436 ? -1.889 27.844 17.156 1 92.06 436 VAL A O 1
ATOM 3422 N N . LEU A 1 437 ? 0.205 27.438 17.688 1 94.75 437 LEU A N 1
ATOM 3423 C CA . LEU A 1 437 ? 0.747 28.641 17.062 1 94.75 437 LEU A CA 1
ATOM 3424 C C . LEU A 1 437 ? 1.405 28.297 15.719 1 94.75 437 LEU A C 1
ATOM 3426 O O . LEU A 1 437 ? 2.488 27.719 15.688 1 94.75 437 LEU A O 1
ATOM 3430 N N . PRO A 1 438 ? 0.724 28.625 14.664 1 91.31 438 PRO A N 1
ATOM 3431 C CA . PRO A 1 438 ? 1.219 28.203 13.344 1 91.31 438 PRO A CA 1
ATOM 3432 C C . PRO A 1 438 ? 2.648 28.672 13.078 1 91.31 438 PRO A C 1
ATOM 3434 O O . PRO A 1 438 ? 2.98 29.828 13.32 1 91.31 438 PRO A O 1
ATOM 3437 N N . GLY A 1 439 ? 3.418 27.797 12.602 1 88.5 439 GLY A N 1
ATOM 3438 C CA . GLY A 1 439 ? 4.809 28.109 12.305 1 88.5 439 GLY A CA 1
ATOM 3439 C C . GLY A 1 439 ? 4.973 29.078 11.148 1 88.5 439 GLY A C 1
ATOM 3440 O O . GLY A 1 439 ? 6.051 29.641 10.961 1 88.5 439 GLY A O 1
ATOM 3441 N N . ALA A 1 440 ? 3.893 29.297 10.438 1 90.12 440 ALA A N 1
ATOM 3442 C CA . ALA A 1 440 ? 3.959 30.188 9.289 1 90.12 440 ALA A CA 1
ATOM 3443 C C . ALA A 1 440 ? 4.027 31.656 9.734 1 90.12 440 ALA A C 1
ATOM 3445 O O . ALA A 1 440 ? 4.52 32.5 8.992 1 90.12 440 ALA A O 1
ATOM 3446 N N . PHE A 1 441 ? 3.482 31.969 10.852 1 95.56 441 PHE A N 1
ATOM 3447 C CA . PHE A 1 441 ? 3.5 33.312 11.375 1 95.56 441 PHE A CA 1
ATOM 3448 C C . PHE A 1 441 ? 3.205 33.344 12.875 1 95.56 441 PHE A C 1
ATOM 3450 O O . PHE A 1 441 ? 2.061 33.531 13.281 1 95.56 441 PHE A O 1
ATOM 3457 N N . SER A 1 442 ? 4.172 33.188 13.648 1 96.62 442 SER A N 1
ATOM 3458 C CA . SER A 1 442 ? 4.062 33.156 15.102 1 96.62 442 SER A CA 1
ATOM 3459 C C . SER A 1 442 ? 5.309 33.75 15.758 1 96.62 442 SER A C 1
ATOM 3461 O O . SER A 1 442 ? 6.289 34.062 15.086 1 96.62 442 SER A O 1
ATOM 3463 N N . ALA A 1 443 ? 5.238 34.031 17 1 97.88 443 ALA A N 1
ATOM 3464 C CA . ALA A 1 443 ? 6.352 34.594 17.766 1 97.88 443 ALA A CA 1
ATOM 3465 C C . ALA A 1 443 ? 6.441 33.938 19.156 1 97.88 443 ALA A C 1
ATOM 3467 O O . ALA A 1 443 ? 5.426 33.562 19.734 1 97.88 443 ALA A O 1
ATOM 3468 N N . TYR A 1 444 ? 7.621 33.75 19.625 1 97.75 444 TYR A N 1
ATOM 3469 C CA . TYR A 1 444 ? 7.875 33.156 20.922 1 97.75 444 TYR A CA 1
ATOM 3470 C C . TYR A 1 444 ? 8.844 34 21.734 1 97.75 444 TYR A C 1
ATOM 3472 O O . TYR A 1 444 ? 9.75 34.625 21.172 1 97.75 444 TYR A O 1
ATOM 3480 N N . ARG A 1 445 ? 8.609 34.125 22.984 1 97.75 445 ARG A N 1
ATOM 3481 C CA . ARG A 1 445 ? 9.625 34.656 23.891 1 97.75 445 ARG A CA 1
ATOM 3482 C C . ARG A 1 445 ? 10.781 33.688 24.062 1 97.75 445 ARG A C 1
ATOM 3484 O O . ARG A 1 445 ? 10.578 32.5 24.391 1 97.75 445 ARG A O 1
ATOM 3491 N N . PHE A 1 446 ? 12.008 34.125 23.812 1 97.25 446 PHE A N 1
ATOM 3492 C CA . PHE A 1 446 ? 13.172 33.25 23.766 1 97.25 446 PHE A CA 1
ATOM 3493 C C . PHE A 1 446 ? 13.391 32.562 25.109 1 97.25 446 PHE A C 1
ATOM 3495 O O . PHE A 1 446 ? 13.656 31.344 25.172 1 97.25 446 PHE A O 1
ATOM 3502 N N . ARG A 1 447 ? 13.242 33.25 26.219 1 95.06 447 ARG A N 1
ATOM 3503 C CA . ARG A 1 447 ? 13.453 32.688 27.562 1 95.06 447 ARG A CA 1
ATOM 3504 C C . ARG A 1 447 ? 12.398 31.641 27.891 1 95.06 447 ARG A C 1
ATOM 3506 O O . ARG A 1 447 ? 12.664 30.688 28.625 1 95.06 447 ARG A O 1
ATOM 3513 N N . ALA A 1 448 ? 11.219 31.797 27.344 1 95.56 448 ALA A N 1
ATOM 3514 C CA . ALA A 1 448 ? 10.109 30.906 27.641 1 95.56 448 ALA A CA 1
ATOM 3515 C C . ALA A 1 448 ? 10.312 29.547 26.984 1 95.56 448 ALA A C 1
ATOM 3517 O O . ALA A 1 448 ? 9.914 28.516 27.531 1 95.56 448 ALA A O 1
ATOM 3518 N N . ILE A 1 449 ? 10.891 29.516 25.797 1 95.06 449 ILE A N 1
ATOM 3519 C CA . ILE A 1 449 ? 10.977 28.266 25.031 1 95.06 449 ILE A CA 1
ATOM 3520 C C . ILE A 1 449 ? 12.25 27.516 25.406 1 95.06 449 ILE A C 1
ATOM 3522 O O . ILE A 1 449 ? 12.406 26.344 25.062 1 95.06 449 ILE A O 1
ATOM 3526 N N . GLN A 1 450 ? 13.141 28.141 26.156 1 94.12 450 GLN A N 1
ATOM 3527 C CA . GLN A 1 450 ? 14.383 27.484 26.547 1 94.12 450 GLN A CA 1
ATOM 3528 C C . GLN A 1 450 ? 14.117 26.344 27.531 1 94.12 450 GLN A C 1
ATOM 3530 O O . GLN A 1 450 ? 13.141 26.391 28.297 1 94.12 450 GLN A O 1
ATOM 3535 N N . GLY A 1 451 ? 14.852 25.266 27.422 1 91.88 451 GLY A N 1
ATOM 3536 C CA . GLY A 1 451 ? 14.742 24.156 28.344 1 91.88 451 GLY A CA 1
ATOM 3537 C C . GLY A 1 451 ? 13.93 23 27.781 1 91.88 451 GLY A C 1
ATOM 3538 O O . GLY A 1 451 ? 14.18 22.531 26.672 1 91.88 451 GLY A O 1
ATOM 3539 N N . ARG A 1 452 ? 12.914 22.609 28.562 1 90.69 452 ARG A N 1
ATOM 3540 C CA . ARG A 1 452 ? 12.164 21.391 28.266 1 90.69 452 ARG A CA 1
ATOM 3541 C C . ARG A 1 452 ? 11.352 21.562 26.984 1 90.69 452 ARG A C 1
ATOM 3543 O O . ARG A 1 452 ? 11.305 20.656 26.141 1 90.69 452 ARG A O 1
ATOM 3550 N N . PRO A 1 453 ? 10.734 22.719 26.844 1 92.31 453 PRO A N 1
ATOM 3551 C CA . PRO A 1 453 ? 9.93 22.844 25.625 1 92.31 453 PRO A CA 1
ATOM 3552 C C . PRO A 1 453 ? 10.742 22.609 24.359 1 92.31 453 PRO A C 1
ATOM 3554 O O . PRO A 1 453 ? 10.312 21.875 23.469 1 92.31 453 PRO A O 1
ATOM 3557 N N . LEU A 1 454 ? 11.875 23.172 24.219 1 92.31 454 LEU A N 1
ATOM 3558 C CA . LEU A 1 454 ? 12.703 23.016 23.031 1 92.31 454 LEU A CA 1
ATOM 3559 C C . LEU A 1 454 ? 13.273 21.594 22.953 1 92.31 454 LEU A C 1
ATOM 3561 O O . LEU A 1 454 ? 13.438 21.031 21.875 1 92.31 454 LEU A O 1
ATOM 3565 N N . GLU A 1 455 ? 13.586 21.031 24.094 1 88.44 455 GLU A N 1
ATOM 3566 C CA . GLU A 1 455 ? 14.102 19.656 24.125 1 88.44 455 GLU A CA 1
ATOM 3567 C C . GLU A 1 455 ? 13.086 18.672 23.562 1 88.44 455 GLU A C 1
ATOM 3569 O O . GLU A 1 455 ? 13.438 17.781 22.781 1 88.44 455 GLU A O 1
ATOM 3574 N N . GLN A 1 456 ? 11.906 18.812 24.016 1 86.81 456 GLN A N 1
ATOM 3575 C CA . GLN A 1 456 ? 10.852 17.938 23.516 1 86.81 456 GLN A CA 1
ATOM 3576 C C . GLN A 1 456 ? 10.57 18.203 22.031 1 86.81 456 GLN A C 1
ATOM 3578 O O . GLN A 1 456 ? 10.289 17.281 21.266 1 86.81 456 GLN A O 1
ATOM 3583 N N . TYR A 1 457 ? 10.703 19.422 21.656 1 87.69 457 TYR A N 1
ATOM 3584 C CA . TYR A 1 457 ? 10.477 19.844 20.281 1 87.69 457 TYR A CA 1
ATOM 3585 C C . TYR A 1 457 ? 11.508 19.219 19.344 1 87.69 457 TYR A C 1
ATOM 3587 O O . TYR A 1 457 ? 11.172 18.781 18.25 1 87.69 457 TYR A O 1
ATOM 3595 N N . PHE A 1 458 ? 12.711 19.078 19.75 1 87.62 458 PHE A N 1
ATOM 3596 C CA . PHE A 1 458 ? 13.812 18.656 18.891 1 87.62 458 PHE A CA 1
ATOM 3597 C C . PHE A 1 458 ? 13.953 17.141 18.891 1 87.62 458 PHE A C 1
ATOM 3599 O O . PHE A 1 458 ? 14.82 16.594 18.203 1 87.62 458 PHE A O 1
ATOM 3606 N N . HIS A 1 459 ? 13.141 16.406 19.656 1 82.5 459 HIS A N 1
ATOM 3607 C CA . HIS A 1 459 ? 13.117 14.945 19.547 1 82.5 459 HIS A CA 1
ATOM 3608 C C . HIS A 1 459 ? 12.664 14.5 18.172 1 82.5 459 HIS A C 1
ATOM 3610 O O . HIS A 1 459 ? 12.93 13.367 17.75 1 82.5 459 HIS A O 1
ATOM 3616 N N . GLY A 1 460 ? 12.047 15.344 17.453 1 77.69 460 GLY A N 1
ATOM 3617 C CA . GLY A 1 460 ? 11.562 15.023 16.125 1 77.69 460 GLY A CA 1
ATOM 3618 C C . GLY A 1 460 ? 12.594 15.266 15.039 1 77.69 460 GLY A C 1
ATOM 3619 O O . GLY A 1 460 ? 12.352 15 13.859 1 77.69 460 GLY A O 1
ATOM 3620 N N . ASP A 1 461 ? 13.766 15.742 15.391 1 81 461 ASP A N 1
ATOM 3621 C CA . ASP A 1 461 ? 14.82 16.062 14.43 1 81 461 ASP A CA 1
ATOM 3622 C C . ASP A 1 461 ? 15.516 14.789 13.938 1 81 461 ASP A C 1
ATOM 3624 O O . ASP A 1 461 ? 15.945 13.961 14.742 1 81 461 ASP A O 1
ATOM 3628 N N . HIS A 1 462 ? 15.664 14.656 12.641 1 73.31 462 HIS A N 1
ATOM 3629 C CA . HIS A 1 462 ? 16.266 13.477 12.023 1 73.31 462 HIS A CA 1
ATOM 3630 C C . HIS A 1 462 ? 17.75 13.398 12.305 1 73.31 462 HIS A C 1
ATOM 3632 O O . HIS A 1 462 ? 18.312 12.305 12.414 1 73.31 462 HIS A O 1
ATOM 3638 N N . SER A 1 463 ? 18.375 14.594 12.398 1 72.88 463 SER A N 1
ATOM 3639 C CA . SER A 1 463 ? 19.812 14.617 12.625 1 72.88 463 SER A CA 1
ATOM 3640 C C . SER A 1 463 ? 20.172 14.141 14.031 1 72.88 463 SER A C 1
ATOM 3642 O O . SER A 1 463 ? 21.281 13.672 14.273 1 72.88 463 SER A O 1
ATOM 3644 N N . LEU A 1 464 ? 19.203 14.297 14.883 1 73.94 464 LEU A N 1
ATOM 3645 C CA . LEU A 1 464 ? 19.422 13.898 16.266 1 73.94 464 LEU A CA 1
ATOM 3646 C C . LEU A 1 464 ? 18.938 12.477 16.516 1 73.94 464 LEU A C 1
ATOM 3648 O O . LEU A 1 464 ? 19.109 11.938 17.609 1 73.94 464 LEU A O 1
ATOM 3652 N N . ALA A 1 465 ? 18.297 11.906 15.508 1 70.06 465 ALA A N 1
ATOM 3653 C CA . ALA A 1 465 ? 17.625 10.625 15.672 1 70.06 465 ALA A CA 1
ATOM 3654 C C . ALA A 1 465 ? 18.594 9.555 16.172 1 70.06 465 ALA A C 1
ATOM 3656 O O . ALA A 1 465 ? 18.266 8.773 17.062 1 70.06 465 ALA A O 1
ATOM 3657 N N . ASP A 1 466 ? 19.797 9.539 15.523 1 65.19 466 ASP A N 1
ATOM 3658 C CA . ASP A 1 466 ? 20.781 8.516 15.883 1 65.19 466 ASP A CA 1
ATOM 3659 C C . ASP A 1 466 ? 21.297 8.727 17.297 1 65.19 466 ASP A C 1
ATOM 3661 O O . ASP A 1 466 ? 21.516 7.762 18.031 1 65.19 466 ASP A O 1
ATOM 3665 N N . ARG A 1 467 ? 21.422 10.016 17.719 1 68.06 467 ARG A N 1
ATOM 3666 C CA . ARG A 1 467 ? 21.969 10.352 19.031 1 68.06 467 ARG A CA 1
ATOM 3667 C C . ARG A 1 467 ? 20.953 10.07 20.125 1 68.06 467 ARG A C 1
ATOM 3669 O O . ARG A 1 467 ? 21.328 9.719 21.25 1 68.06 467 ARG A O 1
ATOM 3676 N N . LEU A 1 468 ? 19.719 10.219 19.797 1 75.69 468 LEU A N 1
ATOM 3677 C CA . LEU A 1 468 ? 18.656 10.109 20.812 1 75.69 468 LEU A CA 1
ATOM 3678 C C . LEU A 1 468 ? 18.188 8.672 20.953 1 75.69 468 LEU A C 1
ATOM 3680 O O . LEU A 1 468 ? 17.469 8.336 21.891 1 75.69 468 LEU A O 1
ATOM 3684 N N . GLY A 1 469 ? 18.656 7.703 20.078 1 66.5 469 GLY A N 1
ATOM 3685 C CA . GLY A 1 469 ? 18.297 6.293 20.172 1 66.5 469 GLY A CA 1
ATOM 3686 C C . GLY A 1 469 ? 16.797 6.051 20.062 1 66.5 469 GLY A C 1
ATOM 3687 O O . GLY A 1 469 ? 16.156 6.473 19.094 1 66.5 469 GLY A O 1
ATOM 3688 N N . PRO A 1 470 ? 16.234 5.516 21.234 1 67.12 470 PRO A N 1
ATOM 3689 C CA . PRO A 1 470 ? 14.812 5.156 21.203 1 67.12 470 PRO A CA 1
ATOM 3690 C C . PRO A 1 470 ? 13.898 6.375 21.297 1 67.12 470 PRO A C 1
ATOM 3692 O O . PRO A 1 470 ? 12.727 6.297 20.922 1 67.12 470 PRO A O 1
ATOM 3695 N N . LYS A 1 471 ? 14.516 7.441 21.766 1 70.25 471 LYS A N 1
ATOM 3696 C CA . LYS A 1 471 ? 13.711 8.656 21.875 1 70.25 471 LYS A CA 1
ATOM 3697 C C . LYS A 1 471 ? 13.719 9.445 20.562 1 70.25 471 LYS A C 1
ATOM 3699 O O . LYS A 1 471 ? 12.914 10.359 20.391 1 70.25 471 LYS A O 1
ATOM 3704 N N . GLY A 1 472 ? 14.555 9.023 19.75 1 71.75 472 GLY A N 1
ATOM 3705 C CA . GLY A 1 472 ? 14.633 9.672 18.453 1 71.75 472 GLY A CA 1
ATOM 3706 C C . GLY A 1 472 ? 13.555 9.211 17.484 1 71.75 472 GLY A C 1
ATOM 3707 O O . GLY A 1 472 ? 12.844 8.242 17.75 1 71.75 472 GLY A O 1
ATOM 3708 N N . ILE A 1 473 ? 13.367 9.906 16.438 1 69.75 473 ILE A N 1
ATOM 3709 C CA . ILE A 1 473 ? 12.297 9.711 15.461 1 69.75 473 ILE A CA 1
ATOM 3710 C C . ILE A 1 473 ? 12.352 8.281 14.914 1 69.75 473 ILE A C 1
ATOM 3712 O O . ILE A 1 473 ? 11.312 7.688 14.617 1 69.75 473 ILE A O 1
ATOM 3716 N N . TYR A 1 474 ? 13.586 7.68 14.812 1 66.06 474 TYR A N 1
ATOM 3717 C CA . TYR A 1 474 ? 13.711 6.352 14.227 1 66.06 474 TYR A CA 1
ATOM 3718 C C . TYR A 1 474 ? 13.281 5.273 15.211 1 66.06 474 TYR A C 1
ATOM 3720 O O . TYR A 1 474 ? 12.859 4.188 14.805 1 66.06 474 TYR A O 1
ATOM 3728 N N . GLY A 1 475 ? 13.398 5.582 16.484 1 67.12 475 GLY A N 1
ATOM 3729 C CA . GLY A 1 475 ? 13.031 4.617 17.516 1 67.12 475 GLY A CA 1
ATOM 3730 C C . GLY A 1 475 ? 11.625 4.816 18.047 1 67.12 475 GLY A C 1
ATOM 3731 O O . GLY A 1 475 ? 11.102 3.961 18.766 1 67.12 475 GLY A O 1
ATOM 3732 N N . MET A 1 476 ? 11.016 5.836 17.594 1 75.19 476 MET A N 1
ATOM 3733 C CA . MET A 1 476 ? 9.711 6.211 18.141 1 75.19 476 MET A CA 1
ATOM 3734 C C . MET A 1 476 ? 8.594 5.402 17.484 1 75.19 476 MET A C 1
ATOM 3736 O O . MET A 1 476 ? 8.766 4.891 16.375 1 75.19 476 MET A O 1
ATOM 3740 N N . ASN A 1 477 ? 7.551 5.195 18.312 1 78 477 ASN A N 1
ATOM 3741 C CA . ASN A 1 477 ? 6.336 4.602 17.766 1 78 477 ASN A CA 1
ATOM 3742 C C . ASN A 1 477 ? 5.684 5.508 16.719 1 78 477 ASN A C 1
ATOM 3744 O O . ASN A 1 477 ? 5.93 6.715 16.703 1 78 477 ASN A O 1
ATOM 3748 N N . ILE A 1 478 ? 4.992 4.961 15.852 1 77.75 478 ILE A N 1
ATOM 3749 C CA . ILE A 1 478 ? 4.406 5.672 14.719 1 77.75 478 ILE A CA 1
ATOM 3750 C C . ILE A 1 478 ? 3.494 6.785 15.227 1 77.75 478 ILE A C 1
ATOM 3752 O O . ILE A 1 478 ? 3.379 7.84 14.594 1 77.75 478 ILE A O 1
ATOM 3756 N N . PHE A 1 479 ? 2.936 6.578 16.375 1 79.06 479 PHE A N 1
ATOM 3757 C CA . PHE A 1 479 ? 2.064 7.602 16.938 1 79.06 479 PHE A CA 1
ATOM 3758 C C . PHE A 1 479 ? 2.863 8.844 17.312 1 79.06 479 PHE A C 1
ATOM 3760 O O . PHE A 1 479 ? 2.459 9.969 17.016 1 79.06 479 PHE A O 1
ATOM 3767 N N . THR A 1 480 ? 3.953 8.648 17.891 1 78.69 480 THR A N 1
ATOM 3768 C CA . THR A 1 480 ? 4.816 9.75 18.297 1 78.69 480 THR A CA 1
ATOM 3769 C C . THR A 1 480 ? 5.438 10.422 17.078 1 78.69 480 THR A C 1
ATOM 3771 O O . THR A 1 480 ? 5.637 11.641 17.062 1 78.69 480 THR A O 1
ATOM 3774 N N . LYS A 1 481 ? 5.719 9.609 16.125 1 80.38 481 LYS A N 1
ATOM 3775 C CA . LYS A 1 481 ? 6.285 10.172 14.898 1 80.38 481 LYS A CA 1
ATOM 3776 C C . LYS A 1 481 ? 5.301 11.125 14.227 1 80.38 481 LYS A C 1
ATOM 3778 O O . LYS A 1 481 ? 5.699 12.156 13.688 1 80.38 481 LYS A O 1
ATOM 3783 N N . ASN A 1 482 ? 4.043 10.742 14.297 1 83.38 482 ASN A N 1
ATOM 3784 C CA . ASN A 1 482 ? 3.021 11.586 13.688 1 83.38 482 ASN A CA 1
ATOM 3785 C C . ASN A 1 482 ? 2.82 12.875 14.477 1 83.38 482 ASN A C 1
ATOM 3787 O O . ASN A 1 482 ? 2.426 13.898 13.914 1 83.38 482 ASN A O 1
ATOM 3791 N N . MET A 1 483 ? 3.15 12.805 15.75 1 80.69 483 MET A N 1
ATOM 3792 C CA . MET A 1 483 ? 3.061 13.992 16.594 1 80.69 483 MET A CA 1
ATOM 3793 C C . MET A 1 483 ? 3.992 15.086 16.078 1 80.69 483 MET A C 1
ATOM 3795 O O . MET A 1 483 ? 3.648 16.266 16.109 1 80.69 483 MET A O 1
ATOM 3799 N N . PHE A 1 484 ? 5.035 14.672 15.5 1 77.94 484 PHE A N 1
ATOM 3800 C CA . PHE A 1 484 ? 6.055 15.633 15.094 1 77.94 484 PHE A CA 1
ATOM 3801 C C . PHE A 1 484 ? 5.762 16.172 13.695 1 77.94 484 PHE A C 1
ATOM 3803 O O . PHE A 1 484 ? 6.473 17.047 13.195 1 77.94 484 PHE A O 1
ATOM 3810 N N . LEU A 1 485 ? 4.711 15.625 13.102 1 76.62 485 LEU A N 1
ATOM 3811 C CA . LEU A 1 485 ? 4.227 16.234 11.867 1 76.62 485 LEU A CA 1
ATOM 3812 C C . LEU A 1 485 ? 3.506 17.547 12.156 1 76.62 485 LEU A C 1
ATOM 3814 O O . LEU A 1 485 ? 3.312 18.375 11.258 1 76.62 485 LEU A O 1
ATOM 3818 N N . ALA A 1 486 ? 3.064 17.734 13.344 1 79.56 486 ALA A N 1
ATOM 3819 C CA . ALA A 1 486 ? 2.543 18.984 13.875 1 79.56 486 ALA A CA 1
ATOM 3820 C C . ALA A 1 486 ? 3.371 19.453 15.062 1 79.56 486 ALA A C 1
ATOM 3822 O O . ALA A 1 486 ? 2.854 19.594 16.172 1 79.56 486 ALA A O 1
ATOM 3823 N N . GLU A 1 487 ? 4.578 19.766 14.773 1 81.06 487 GLU A N 1
ATOM 3824 C CA . GLU A 1 487 ? 5.602 20.062 15.766 1 81.06 487 GLU A CA 1
ATOM 3825 C C . GLU A 1 487 ? 5.23 21.297 16.578 1 81.06 487 GLU A C 1
ATOM 3827 O O . GLU A 1 487 ? 5.605 21.422 17.75 1 81.06 487 GLU A O 1
ATOM 3832 N N . ASP A 1 488 ? 4.48 22.141 16 1 89.44 488 ASP A N 1
ATOM 3833 C CA . ASP A 1 488 ? 4.109 23.391 16.656 1 89.44 488 ASP A CA 1
ATOM 3834 C C . ASP A 1 488 ? 3.186 23.141 17.844 1 89.44 488 ASP A C 1
ATOM 3836 O O . ASP A 1 488 ? 3.232 23.875 18.828 1 89.44 488 ASP A O 1
ATOM 3840 N N . ARG A 1 489 ? 2.418 22.109 17.734 1 90.19 489 ARG A N 1
ATOM 3841 C CA . ARG A 1 489 ? 1.456 21.812 18.797 1 90.19 489 ARG A CA 1
ATOM 3842 C C . ARG A 1 489 ? 2.158 21.297 20.047 1 90.19 489 ARG A C 1
ATOM 3844 O O . ARG A 1 489 ? 1.739 21.594 21.172 1 90.19 489 ARG A O 1
ATOM 3851 N N . ILE A 1 490 ? 3.223 20.656 19.891 1 88.25 490 ILE A N 1
ATOM 3852 C CA . ILE A 1 490 ? 3.975 20.109 21.016 1 88.25 490 ILE A CA 1
ATOM 3853 C C . ILE A 1 490 ? 4.68 21.25 21.75 1 88.25 490 ILE A C 1
ATOM 3855 O O . ILE A 1 490 ? 4.703 21.281 22.984 1 88.25 490 ILE A O 1
ATOM 3859 N N . LEU A 1 491 ? 5.223 22.062 20.938 1 91.94 491 LEU A N 1
ATOM 3860 C CA . LEU A 1 491 ? 5.926 23.188 21.531 1 91.94 491 LEU A CA 1
ATOM 3861 C C . LEU A 1 491 ? 4.977 24.047 22.375 1 91.94 491 LEU A C 1
ATOM 3863 O O . LEU A 1 491 ? 5.332 24.469 23.469 1 91.94 491 LEU A O 1
ATOM 3867 N N . CYS A 1 492 ? 3.818 24.25 21.875 1 94.62 492 CYS A N 1
ATOM 3868 C CA . CYS A 1 492 ? 2.838 25.062 22.578 1 94.62 492 CYS A CA 1
ATOM 3869 C C . CYS A 1 492 ? 2.416 24.391 23.891 1 94.62 492 CYS A C 1
ATOM 3871 O O . CYS A 1 492 ? 2.316 25.062 24.922 1 94.62 492 CYS A O 1
ATOM 3873 N N . PHE A 1 493 ? 2.188 23.109 23.906 1 93.56 493 PHE A N 1
ATOM 3874 C CA . PHE A 1 493 ? 1.772 22.406 25.109 1 93.56 493 PHE A CA 1
ATOM 3875 C C . PHE A 1 493 ? 2.873 22.438 26.156 1 93.56 493 PHE A C 1
ATOM 3877 O O . PHE A 1 493 ? 2.613 22.719 27.328 1 93.56 493 PHE A O 1
ATOM 3884 N N . GLU A 1 494 ? 4.066 22.156 25.719 1 93.38 494 GLU A N 1
ATOM 3885 C CA . GLU A 1 494 ? 5.191 22.062 26.641 1 93.38 494 GLU A CA 1
ATOM 3886 C C . GLU A 1 494 ? 5.527 23.438 27.219 1 93.38 494 GLU A C 1
ATOM 3888 O O . GLU A 1 494 ? 6.008 23.531 28.359 1 93.38 494 GLU A O 1
ATOM 3893 N N . LEU A 1 495 ? 5.312 24.453 26.406 1 95.38 495 LEU A N 1
ATOM 3894 C CA . LEU A 1 495 ? 5.574 25.812 26.875 1 95.38 495 LEU A CA 1
ATOM 3895 C C . LEU A 1 495 ? 4.625 26.188 28 1 95.38 495 LEU A C 1
ATOM 3897 O O . LEU A 1 495 ? 5.055 26.734 29.031 1 95.38 495 LEU A O 1
ATOM 3901 N N . VAL A 1 496 ? 3.344 25.906 27.875 1 95.44 496 VAL A N 1
ATOM 3902 C CA . VAL A 1 496 ? 2.35 26.281 28.875 1 95.44 496 VAL A CA 1
ATOM 3903 C C . VAL A 1 496 ? 2.471 25.359 30.078 1 95.44 496 VAL A C 1
ATOM 3905 O O . VAL A 1 496 ? 2.201 25.766 31.219 1 95.44 496 VAL A O 1
ATOM 3908 N N . ALA A 1 497 ? 2.93 24.156 29.875 1 94.88 497 ALA A N 1
ATOM 3909 C CA . ALA A 1 497 ? 3.045 23.156 30.938 1 94.88 497 ALA A CA 1
ATOM 3910 C C . ALA A 1 497 ? 4.426 23.219 31.594 1 94.88 497 ALA A C 1
ATOM 3912 O O . ALA A 1 497 ? 4.77 22.359 32.406 1 94.88 497 ALA A O 1
ATOM 3913 N N . LYS A 1 498 ? 5.219 24.188 31.188 1 95.12 498 LYS A N 1
ATOM 3914 C CA . LYS A 1 498 ? 6.578 24.281 31.719 1 95.12 498 LYS A CA 1
ATOM 3915 C C . LYS A 1 498 ? 6.57 24.359 33.25 1 95.12 498 LYS A C 1
ATOM 3917 O O . LYS A 1 498 ? 5.781 25.109 33.812 1 95.12 498 LYS A O 1
ATOM 3922 N N . LYS A 1 499 ? 7.469 23.688 33.906 1 93.38 499 LYS A N 1
ATOM 3923 C CA . LYS A 1 499 ? 7.504 23.562 35.375 1 93.38 499 LYS A CA 1
ATOM 3924 C C . LYS A 1 499 ? 7.797 24.891 36.031 1 93.38 499 LYS A C 1
ATOM 3926 O O . LYS A 1 499 ? 8.703 25.625 35.625 1 93.38 499 LYS A O 1
ATOM 3931 N N . ASN A 1 500 ? 7.074 25.266 36.969 1 91.62 500 ASN A N 1
ATOM 3932 C CA . ASN A 1 500 ? 7.262 26.391 37.875 1 91.62 500 ASN A CA 1
ATOM 3933 C C . ASN A 1 500 ? 7.137 27.719 37.156 1 91.62 500 ASN A C 1
ATOM 3935 O O . ASN A 1 500 ? 7.699 28.734 37.594 1 91.62 500 ASN A O 1
ATOM 3939 N N . ASP A 1 501 ? 6.586 27.75 35.969 1 94.12 501 ASP A N 1
ATOM 3940 C CA . ASP A 1 501 ? 6.352 28.969 35.219 1 94.12 501 ASP A CA 1
ATOM 3941 C C . ASP A 1 501 ? 4.871 29.125 34.875 1 94.12 501 ASP A C 1
ATOM 3943 O O . ASP A 1 501 ? 4.102 28.172 34.969 1 94.12 501 ASP A O 1
ATOM 3947 N N . ARG A 1 502 ? 4.453 30.328 34.625 1 94.44 502 ARG A N 1
ATOM 3948 C CA . ARG A 1 502 ? 3.059 30.594 34.281 1 94.44 502 ARG A CA 1
ATOM 3949 C C . ARG A 1 502 ? 2.939 31.234 32.906 1 94.44 502 ARG A C 1
ATOM 3951 O O . ARG A 1 502 ? 2.299 32.281 32.75 1 94.44 502 ARG A O 1
ATOM 3958 N N . TRP A 1 503 ? 3.584 30.625 31.938 1 96.25 503 TRP A N 1
ATOM 3959 C CA . TRP A 1 503 ? 3.541 31.141 30.562 1 96.25 503 TRP A CA 1
ATOM 3960 C C . TRP A 1 503 ? 2.162 30.938 29.953 1 96.25 503 TRP A C 1
ATOM 3962 O O . TRP A 1 503 ? 1.513 29.906 30.188 1 96.25 503 TRP A O 1
ATOM 3972 N N . VAL A 1 504 ? 1.669 31.891 29.203 1 96.19 504 VAL A N 1
ATOM 3973 C CA . VAL A 1 504 ? 0.394 31.797 28.5 1 96.19 504 VAL A CA 1
ATOM 3974 C C . VAL A 1 504 ? 0.603 32.094 27.016 1 96.19 504 VAL A C 1
ATOM 3976 O O . VAL A 1 504 ? 1.632 32.656 26.625 1 96.19 504 VAL A O 1
ATOM 3979 N N . LEU A 1 505 ? -0.27 31.641 26.156 1 97.06 505 LEU A N 1
ATOM 3980 C CA . LEU A 1 505 ? -0.274 31.875 24.719 1 97.06 505 LEU A CA 1
ATOM 3981 C C . LEU A 1 505 ? -1.493 32.688 24.312 1 97.06 505 LEU A C 1
ATOM 3983 O O . LEU A 1 505 ? -2.564 32.562 24.906 1 97.06 505 LEU A O 1
ATOM 3987 N N . THR A 1 506 ? -1.304 33.531 23.312 1 95.5 506 THR A N 1
ATOM 3988 C CA . THR A 1 506 ? -2.43 34.375 22.922 1 95.5 506 THR A CA 1
ATOM 3989 C C . THR A 1 506 ? -2.451 34.594 21.406 1 95.5 506 THR A C 1
ATOM 3991 O O . THR A 1 506 ? -1.448 34.375 20.734 1 95.5 506 THR A O 1
ATOM 3994 N N . TYR A 1 507 ? -3.639 34.875 20.906 1 94.81 507 TYR A N 1
ATOM 3995 C CA . TYR A 1 507 ? -3.898 35.281 19.531 1 94.81 507 TYR A CA 1
ATOM 3996 C C . TYR A 1 507 ? -3.961 36.812 19.422 1 94.81 507 TYR A C 1
ATOM 3998 O O . TYR A 1 507 ? -4.641 37.469 20.203 1 94.81 507 TYR A O 1
ATOM 4006 N N . VAL A 1 508 ? -3.098 37.375 18.469 1 94.5 508 VAL A N 1
ATOM 4007 C CA . VAL A 1 508 ? -3.059 38.844 18.266 1 94.5 508 VAL A CA 1
ATOM 4008 C C . VAL A 1 508 ? -3.807 39.188 16.984 1 94.5 508 VAL A C 1
ATOM 4010 O O . VAL A 1 508 ? -3.234 39.156 15.898 1 94.5 508 VAL A O 1
ATOM 4013 N N . LYS A 1 509 ? -5.02 39.656 17.047 1 91.62 509 LYS A N 1
ATOM 4014 C CA . LYS A 1 509 ? -5.934 39.875 15.922 1 91.62 509 LYS A CA 1
ATOM 4015 C C . LYS A 1 509 ? -5.398 40.938 14.969 1 91.62 509 LYS A C 1
ATOM 4017 O O . LYS A 1 509 ? -5.453 40.75 13.75 1 91.62 509 LYS A O 1
ATOM 4022 N N . PRO A 1 510 ? -4.777 42.031 15.477 1 89.56 510 PRO A N 1
ATOM 4023 C CA . PRO A 1 510 ? -4.348 43.062 14.531 1 89.56 510 PRO A CA 1
ATOM 4024 C C . PRO A 1 510 ? -3.166 42.625 13.672 1 89.56 510 PRO A C 1
ATOM 4026 O O . PRO A 1 510 ? -2.869 43.281 12.656 1 89.56 510 PRO A O 1
ATOM 4029 N N . SER A 1 511 ? -2.434 41.719 14.102 1 94.5 511 SER A N 1
ATOM 4030 C CA . SER A 1 511 ? -1.319 41.188 13.32 1 94.5 511 SER A CA 1
ATOM 4031 C C . SER A 1 511 ? -1.81 40.25 12.211 1 94.5 511 SER A C 1
ATOM 4033 O O . SER A 1 511 ? -2.365 39.188 12.484 1 94.5 511 SER A O 1
ATOM 4035 N N . LYS A 1 512 ? -1.674 40.656 10.977 1 94.44 512 LYS A N 1
ATOM 4036 C CA . LYS A 1 512 ? -2.199 39.906 9.852 1 94.44 512 LYS A CA 1
ATOM 4037 C C . LYS A 1 512 ? -1.079 39.469 8.906 1 94.44 512 LYS A C 1
ATOM 4039 O O . LYS A 1 512 ? -0.103 40.219 8.727 1 94.44 512 LYS A O 1
ATOM 4044 N N . ALA A 1 513 ? -1.178 38.281 8.391 1 95.44 513 ALA A N 1
ATOM 4045 C CA . ALA A 1 513 ? -0.245 37.781 7.391 1 95.44 513 ALA A CA 1
ATOM 4046 C C . ALA A 1 513 ? -0.979 37 6.297 1 95.44 513 ALA A C 1
ATOM 4048 O O . ALA A 1 513 ? -1.977 36.312 6.57 1 95.44 513 ALA A O 1
ATOM 4049 N N . GLU A 1 514 ? -0.603 37.094 5.07 1 93.62 514 GLU A N 1
ATOM 4050 C CA . GLU A 1 514 ? -1.204 36.438 3.92 1 93.62 514 GLU A CA 1
ATOM 4051 C C . GLU A 1 514 ? -0.348 35.25 3.457 1 93.62 514 GLU A C 1
ATOM 4053 O O . GLU A 1 514 ? 0.868 35.375 3.303 1 93.62 514 GLU A O 1
ATOM 4058 N N . THR A 1 515 ? -1.018 34.125 3.262 1 91 515 THR A N 1
ATOM 4059 C CA . THR A 1 515 ? -0.259 32.938 2.869 1 91 515 THR A CA 1
ATOM 4060 C C . THR A 1 515 ? -0.858 32.312 1.617 1 91 515 THR A C 1
ATOM 4062 O O . THR A 1 515 ? -2.02 32.531 1.286 1 91 515 THR A O 1
ATOM 4065 N N . ASP A 1 516 ? -0.058 31.594 0.86 1 86.94 516 ASP A N 1
ATOM 4066 C CA . ASP A 1 516 ? -0.51 30.812 -0.297 1 86.94 516 ASP A CA 1
ATOM 4067 C C . ASP A 1 516 ? -1.119 29.484 0.132 1 86.94 516 ASP A C 1
ATOM 4069 O O . ASP A 1 516 ? -0.66 28.875 1.095 1 86.94 516 ASP A O 1
ATOM 4073 N N . VAL A 1 517 ? -2.23 29.078 -0.54 1 89.44 517 VAL A N 1
ATOM 4074 C CA . VAL A 1 517 ? -2.908 27.828 -0.198 1 89.44 517 VAL A CA 1
ATOM 4075 C C . VAL A 1 517 ? -2.932 26.906 -1.413 1 89.44 517 VAL A C 1
ATOM 4077 O O . VAL A 1 517 ? -2.816 27.359 -2.553 1 89.44 517 VAL A O 1
ATOM 4080 N N . PRO A 1 518 ? -3.07 25.609 -1.158 1 88.94 518 PRO A N 1
ATOM 4081 C CA . PRO A 1 518 ? -3.133 24.656 -2.271 1 88.94 518 PRO A CA 1
ATOM 4082 C C . PRO A 1 518 ? -4.285 24.953 -3.232 1 88.94 518 PRO A C 1
ATOM 4084 O O . PRO A 1 518 ? -5.391 25.281 -2.795 1 88.94 518 PRO A O 1
ATOM 4087 N N . GLU A 1 519 ? -4.023 24.828 -4.508 1 89.12 519 GLU A N 1
ATOM 4088 C CA . GLU A 1 519 ? -5.012 25.156 -5.527 1 89.12 519 GLU A CA 1
ATOM 4089 C C . GLU A 1 519 ? -5.586 23.891 -6.164 1 89.12 519 GLU A C 1
ATOM 4091 O O . GLU A 1 519 ? -6.609 23.938 -6.848 1 89.12 519 GLU A O 1
ATOM 4096 N N . THR A 1 520 ? -4.898 22.766 -5.961 1 89.5 520 THR A N 1
ATOM 4097 C CA . THR A 1 520 ? -5.371 21.516 -6.535 1 89.5 520 THR A CA 1
ATOM 4098 C C . THR A 1 520 ? -5.754 20.516 -5.438 1 89.5 520 THR A C 1
ATOM 4100 O O . THR A 1 520 ? -5.316 20.656 -4.293 1 89.5 520 THR A O 1
ATOM 4103 N N . ALA A 1 521 ? -6.562 19.547 -5.832 1 91.19 521 ALA A N 1
ATOM 4104 C CA . ALA A 1 521 ? -7.035 18.547 -4.875 1 91.19 521 ALA A CA 1
ATOM 4105 C C . ALA A 1 521 ? -5.875 17.719 -4.336 1 91.19 521 ALA A C 1
ATOM 4107 O O . ALA A 1 521 ? -5.832 17.406 -3.143 1 91.19 521 ALA A O 1
ATOM 4108 N N . VAL A 1 522 ? -4.902 17.422 -5.203 1 88.31 522 VAL A N 1
ATOM 4109 C CA . VAL A 1 522 ? -3.795 16.547 -4.832 1 88.31 522 VAL A CA 1
ATOM 4110 C C . VAL A 1 522 ? -2.914 17.234 -3.795 1 88.31 522 VAL A C 1
ATOM 4112 O O . VAL A 1 522 ? -2.498 16.625 -2.811 1 88.31 522 VAL A O 1
ATOM 4115 N N . GLU A 1 523 ? -2.703 18.516 -3.971 1 86.75 523 GLU A N 1
ATOM 4116 C CA . GLU A 1 523 ? -1.892 19.281 -3.031 1 86.75 523 GLU A CA 1
ATOM 4117 C C . GLU A 1 523 ? -2.613 19.453 -1.699 1 86.75 523 GLU A C 1
ATOM 4119 O O . GLU A 1 523 ? -1.989 19.406 -0.637 1 86.75 523 GLU A O 1
ATOM 4124 N N . LEU A 1 524 ? -3.867 19.625 -1.807 1 92.62 524 LEU A N 1
ATOM 4125 C CA . LEU A 1 524 ? -4.664 19.797 -0.598 1 92.62 524 LEU A CA 1
ATOM 4126 C C . LEU A 1 524 ? -4.68 18.516 0.238 1 92.62 524 LEU A C 1
ATOM 4128 O O . LEU A 1 524 ? -4.516 18.578 1.459 1 92.62 524 LEU A O 1
ATOM 4132 N N . ILE A 1 525 ? -4.812 17.406 -0.404 1 93.12 525 ILE A N 1
ATOM 4133 C CA . ILE A 1 525 ? -4.859 16.125 0.29 1 93.12 525 ILE A CA 1
ATOM 4134 C C . ILE A 1 525 ? -3.521 15.867 0.985 1 93.12 525 ILE A C 1
ATOM 4136 O O . ILE A 1 525 ? -3.49 15.43 2.137 1 93.12 525 ILE A O 1
ATOM 4140 N N . GLY A 1 526 ? -2.42 16.219 0.285 1 87.94 526 GLY A N 1
ATOM 4141 C CA . GLY A 1 526 ? -1.098 16.031 0.865 1 87.94 526 GLY A CA 1
ATOM 4142 C C . GLY A 1 526 ? -0.857 16.891 2.086 1 87.94 526 GLY A C 1
ATOM 4143 O O . GLY A 1 526 ? -0.361 16.422 3.107 1 87.94 526 GLY A O 1
ATOM 4144 N N . GLN A 1 527 ? -1.262 18.047 2.061 1 87.5 527 GLN A N 1
ATOM 4145 C CA . GLN A 1 527 ? -1.087 18.969 3.172 1 87.5 527 GLN A CA 1
ATOM 4146 C C . GLN A 1 527 ? -1.967 18.578 4.355 1 87.5 527 GLN A C 1
ATOM 4148 O O . GLN A 1 527 ? -1.498 18.531 5.496 1 87.5 527 GLN A O 1
ATOM 4153 N N . ARG A 1 528 ? -3.168 18.297 4.059 1 91.69 528 ARG A N 1
ATOM 4154 C CA . ARG A 1 528 ? -4.117 18.016 5.129 1 91.69 528 ARG A CA 1
ATOM 4155 C C . ARG A 1 528 ? -3.809 16.688 5.801 1 91.69 528 ARG A C 1
ATOM 4157 O O . ARG A 1 528 ? -4.117 16.5 6.98 1 91.69 528 ARG A O 1
ATOM 4164 N N . ARG A 1 529 ? -3.25 15.75 5.031 1 90.88 529 ARG A N 1
ATOM 4165 C CA . ARG A 1 529 ? -2.818 14.5 5.648 1 90.88 529 ARG A CA 1
ATOM 4166 C C . ARG A 1 529 ? -1.862 14.766 6.809 1 90.88 529 ARG A C 1
ATOM 4168 O O . ARG A 1 529 ? -2.039 14.227 7.898 1 90.88 529 ARG A O 1
ATOM 4175 N N . ARG A 1 530 ? -0.884 15.633 6.602 1 86.69 530 ARG A N 1
ATOM 4176 C CA . ARG A 1 530 ? 0.104 15.969 7.621 1 86.69 530 ARG A CA 1
ATOM 4177 C C . ARG A 1 530 ? -0.548 16.672 8.805 1 86.69 530 ARG A C 1
ATOM 4179 O O . ARG A 1 530 ? -0.272 16.344 9.961 1 86.69 530 ARG A O 1
ATOM 4186 N N . TRP A 1 531 ? -1.452 17.547 8.469 1 88 531 TRP A N 1
ATOM 4187 C CA . TRP A 1 531 ? -2.082 18.359 9.508 1 88 531 TRP A CA 1
ATOM 4188 C C . TRP A 1 531 ? -3.035 17.516 10.352 1 88 531 TRP A C 1
ATOM 4190 O O . TRP A 1 531 ? -3.047 17.641 11.578 1 88 531 TRP A O 1
ATOM 4200 N N . LEU A 1 532 ? -3.789 16.734 9.656 1 92.25 532 LEU A N 1
ATOM 4201 C CA . LEU A 1 532 ? -4.812 15.961 10.352 1 92.25 532 LEU A CA 1
ATOM 4202 C C . LEU A 1 532 ? -4.18 14.883 11.227 1 92.25 532 LEU A C 1
ATOM 4204 O O . LEU A 1 532 ? -4.559 14.719 12.391 1 92.25 532 LEU A O 1
ATOM 4208 N N . ASN A 1 533 ? -3.215 14.164 10.695 1 91.25 533 ASN A N 1
ATOM 4209 C CA . ASN A 1 533 ? -2.535 13.141 11.477 1 91.25 533 ASN A CA 1
ATOM 4210 C C . ASN A 1 533 ? -1.729 13.742 12.617 1 91.25 533 ASN A C 1
ATOM 4212 O O . ASN A 1 533 ? -1.744 13.219 13.734 1 91.25 533 ASN A O 1
ATOM 4216 N N . GLY A 1 534 ? -1.047 14.852 12.359 1 90.12 534 GLY A N 1
ATOM 4217 C CA . GLY A 1 534 ? -0.292 15.523 13.406 1 90.12 534 GLY A CA 1
ATOM 4218 C C . GLY A 1 534 ? -1.169 16.094 14.5 1 90.12 534 GLY A C 1
ATOM 4219 O O . GLY A 1 534 ? -0.852 15.977 15.688 1 90.12 534 GLY A O 1
ATOM 4220 N N . SER A 1 535 ? -2.227 16.688 14.07 1 91.44 535 SER A N 1
ATOM 4221 C CA . SER A 1 535 ? -3.15 17.281 15.031 1 91.44 535 SER A CA 1
ATOM 4222 C C . SER A 1 535 ? -3.807 16.203 15.898 1 91.44 535 SER A C 1
ATOM 4224 O O . SER A 1 535 ? -4.008 16.406 17.094 1 91.44 535 SER A O 1
ATOM 4226 N N . PHE A 1 536 ? -4.18 15.102 15.289 1 91.75 536 PHE A N 1
ATOM 4227 C CA . PHE A 1 536 ? -4.797 14.008 16.031 1 91.75 536 PHE A CA 1
ATOM 4228 C C . PHE A 1 536 ? -3.842 13.469 17.094 1 91.75 536 PHE A C 1
ATOM 4230 O O . PHE A 1 536 ? -4.215 13.32 18.25 1 91.75 536 PHE A O 1
ATOM 4237 N N . ALA A 1 537 ? -2.66 13.203 16.703 1 90.25 537 ALA A N 1
ATOM 4238 C CA . ALA A 1 537 ? -1.66 12.664 17.625 1 90.25 537 ALA A CA 1
ATOM 4239 C C . ALA A 1 537 ? -1.316 13.672 18.719 1 90.25 537 ALA A C 1
ATOM 4241 O O . ALA A 1 537 ? -1.193 13.305 19.891 1 90.25 537 ALA A O 1
ATOM 4242 N N . ALA A 1 538 ? -1.188 14.953 18.344 1 90 538 ALA A N 1
ATOM 4243 C CA . ALA A 1 538 ? -0.847 15.992 19.312 1 90 538 ALA A CA 1
ATOM 4244 C C . ALA A 1 538 ? -1.986 16.219 20.297 1 90 538 ALA A C 1
ATOM 4246 O O . ALA A 1 538 ? -1.747 16.484 21.484 1 90 538 ALA A O 1
ATOM 4247 N N . SER A 1 539 ? -3.213 16.125 19.781 1 91.5 539 SER A N 1
ATOM 4248 C CA . SER A 1 539 ? -4.359 16.297 20.672 1 91.5 539 SER A CA 1
ATOM 4249 C C . SER A 1 539 ? -4.438 15.164 21.688 1 91.5 539 SER A C 1
ATOM 4251 O O . SER A 1 539 ? -4.73 15.398 22.859 1 91.5 539 SER A O 1
ATOM 4253 N N . VAL A 1 540 ? -4.188 13.984 21.266 1 89.94 540 VAL A N 1
ATOM 4254 C CA . VAL A 1 540 ? -4.191 12.844 22.188 1 89.94 540 VAL A CA 1
ATOM 4255 C C . VAL A 1 540 ? -3.049 12.984 23.188 1 89.94 540 VAL A C 1
ATOM 4257 O O . VAL A 1 540 ? -3.227 12.719 24.375 1 89.94 540 VAL A O 1
ATOM 4260 N N . TYR A 1 541 ? -1.893 13.477 22.719 1 88.88 541 TYR A N 1
ATOM 4261 C CA . TYR A 1 541 ? -0.749 13.719 23.594 1 88.88 541 TYR A CA 1
ATOM 4262 C C . TYR A 1 541 ? -1.087 14.742 24.672 1 88.88 541 TYR A C 1
ATOM 4264 O O . TYR A 1 541 ? -0.788 14.539 25.844 1 88.88 541 TYR A O 1
ATOM 4272 N N . ALA A 1 542 ? -1.675 15.828 24.266 1 90.38 542 ALA A N 1
ATOM 4273 C CA . ALA A 1 542 ? -2.025 16.906 25.188 1 90.38 542 ALA A CA 1
ATOM 4274 C C . ALA A 1 542 ? -3.027 16.422 26.234 1 90.38 542 ALA A C 1
ATOM 4276 O O . ALA A 1 542 ? -2.938 16.781 27.406 1 90.38 542 ALA A O 1
ATOM 4277 N N . LEU A 1 543 ? -3.934 15.531 25.828 1 89.75 543 LEU A N 1
ATOM 4278 C CA . LEU A 1 543 ? -4.957 15.039 26.734 1 89.75 543 LEU A CA 1
ATOM 4279 C C . LEU A 1 543 ? -4.371 14.016 27.703 1 89.75 543 LEU A C 1
ATOM 4281 O O . LEU A 1 543 ? -4.719 14 28.891 1 89.75 543 LEU A O 1
ATOM 4285 N N . VAL A 1 544 ? -3.512 13.188 27.234 1 89.44 544 VAL A N 1
ATOM 4286 C CA . VAL A 1 544 ? -2.898 12.164 28.078 1 89.44 544 VAL A CA 1
ATOM 4287 C C . VAL A 1 544 ? -1.975 12.82 29.109 1 89.44 544 VAL A C 1
ATOM 4289 O O . VAL A 1 544 ? -1.898 12.375 30.25 1 89.44 544 VAL A O 1
ATOM 4292 N N . HIS A 1 545 ? -1.347 13.961 28.734 1 90 545 HIS A N 1
ATOM 4293 C CA . HIS A 1 545 ? -0.401 14.641 29.609 1 90 545 HIS A CA 1
ATOM 4294 C C . HIS A 1 545 ? -1.019 15.891 30.234 1 90 545 HIS A C 1
ATOM 4296 O O . HIS A 1 545 ? -0.3 16.797 30.656 1 90 545 HIS A O 1
ATOM 4302 N N . PHE A 1 546 ? -2.307 15.969 30.25 1 92.75 546 PHE A N 1
ATOM 4303 C CA . PHE A 1 546 ? -3.018 17.125 30.766 1 92.75 546 PHE A CA 1
ATOM 4304 C C . PHE A 1 546 ? -2.584 17.438 32.188 1 92.75 546 PHE A C 1
ATOM 4306 O O . PHE A 1 546 ? -2.467 18.609 32.562 1 92.75 546 PHE A O 1
ATOM 4313 N N . PHE A 1 547 ? -2.225 16.484 32.969 1 91 547 PHE A N 1
ATOM 4314 C CA . PHE A 1 547 ? -1.952 16.672 34.406 1 91 547 PHE A CA 1
ATOM 4315 C C . PHE A 1 547 ? -0.568 17.266 34.625 1 91 547 PHE A C 1
ATOM 4317 O O . PHE A 1 547 ? -0.202 17.625 35.75 1 91 547 PHE A O 1
ATOM 4324 N N . ASN A 1 548 ? 0.225 17.469 33.5 1 91.94 548 ASN A N 1
ATOM 4325 C CA . ASN A 1 548 ? 1.486 18.203 33.594 1 91.94 548 ASN A CA 1
ATOM 4326 C C . ASN A 1 548 ? 1.26 19.688 33.906 1 91.94 548 ASN A C 1
ATOM 4328 O O . ASN A 1 548 ? 2.176 20.375 34.344 1 91.94 548 ASN A O 1
ATOM 4332 N N . PHE A 1 549 ? 0.027 20.188 33.688 1 93.12 549 PHE A N 1
ATOM 4333 C CA . PHE A 1 549 ? -0.308 21.578 34 1 93.12 549 PHE A CA 1
ATOM 4334 C C . PHE A 1 549 ? -0.241 21.828 35.5 1 93.12 549 PHE A C 1
ATOM 4336 O O . PHE A 1 549 ? 0.006 22.953 35.938 1 93.12 549 PHE A O 1
ATOM 4343 N N . TYR A 1 550 ? -0.44 20.781 36.312 1 92.56 550 TYR A N 1
ATOM 4344 C CA . TYR A 1 550 ? -0.418 20.922 37.75 1 92.56 550 TYR A CA 1
ATOM 4345 C C . TYR A 1 550 ? 1.004 21.141 38.25 1 92.56 550 TYR A C 1
ATOM 4347 O O . TYR A 1 550 ? 1.206 21.625 39.375 1 92.56 550 TYR A O 1
ATOM 4355 N N . ARG A 1 551 ? 1.965 20.812 37.469 1 91.75 551 ARG A N 1
ATOM 4356 C CA . ARG A 1 551 ? 3.359 21.047 37.844 1 91.75 551 ARG A CA 1
ATOM 4357 C C . ARG A 1 551 ? 3.775 22.484 37.5 1 91.75 551 ARG A C 1
ATOM 4359 O O . ARG A 1 551 ? 4.82 22.953 37.938 1 91.75 551 ARG A O 1
ATOM 4366 N N . SER A 1 552 ? 2.979 23.125 36.75 1 92.31 552 SER A N 1
ATOM 4367 C CA . SER A 1 552 ? 3.268 24.516 36.375 1 92.31 552 SER A CA 1
ATOM 4368 C C . SER A 1 552 ? 2.887 25.469 37.5 1 92.31 552 SER A C 1
ATOM 4370 O O . SER A 1 552 ? 2.455 25.047 38.562 1 92.31 552 SER A O 1
ATOM 4372 N N . GLY A 1 553 ? 3.172 26.781 37.281 1 91.31 553 GLY A N 1
ATOM 4373 C CA . GLY A 1 553 ? 2.889 27.797 38.281 1 91.31 553 GLY A CA 1
ATOM 4374 C C . GLY A 1 553 ? 1.585 28.531 38.031 1 91.31 553 GLY A C 1
ATOM 4375 O O . GLY A 1 553 ? 1.415 29.672 38.469 1 91.31 553 GLY A O 1
ATOM 4376 N N . HIS A 1 554 ? 0.645 27.859 37.312 1 93.25 554 HIS A N 1
ATOM 4377 C CA . HIS A 1 554 ? -0.625 28.516 37.031 1 93.25 554 HIS A CA 1
ATOM 4378 C C . HIS A 1 554 ? -1.508 28.594 38.281 1 93.25 554 HIS A C 1
ATOM 4380 O O . HIS A 1 554 ? -1.484 27.688 39.125 1 93.25 554 HIS A O 1
ATOM 4386 N N . GLY A 1 555 ? -2.307 29.641 38.438 1 91.94 555 GLY A N 1
ATOM 4387 C CA . GLY A 1 555 ? -3.221 29.828 39.531 1 91.94 555 GLY A CA 1
ATOM 4388 C C . GLY A 1 555 ? -4.422 28.906 39.469 1 91.94 555 GLY A C 1
ATOM 4389 O O . GLY A 1 555 ? -4.641 28.219 38.469 1 91.94 555 GLY A O 1
ATOM 4390 N N . ILE A 1 556 ? -5.23 28.875 40.531 1 91.94 556 ILE A N 1
ATOM 4391 C CA . ILE A 1 556 ? -6.367 27.969 40.656 1 91.94 556 ILE A CA 1
ATOM 4392 C C . ILE A 1 556 ? -7.449 28.344 39.656 1 91.94 556 ILE A C 1
ATOM 4394 O O . ILE A 1 556 ? -8.117 27.469 39.094 1 91.94 556 ILE A O 1
ATOM 4398 N N . PHE A 1 557 ? -7.613 29.625 39.438 1 91.81 557 PHE A N 1
ATOM 4399 C CA . PHE A 1 557 ? -8.625 30.078 38.469 1 91.81 557 PHE A CA 1
ATOM 4400 C C . PHE A 1 557 ? -8.258 29.672 37.062 1 91.81 557 PHE A C 1
ATOM 4402 O O . PHE A 1 557 ? -9.117 29.219 36.281 1 91.81 557 PHE A O 1
ATOM 4409 N N . ARG A 1 558 ? -7.023 29.844 36.719 1 92.38 558 ARG A N 1
ATOM 4410 C CA . ARG A 1 558 ? -6.559 29.438 35.375 1 92.38 558 ARG A CA 1
ATOM 4411 C C . ARG A 1 558 ? -6.672 27.922 35.219 1 92.38 558 ARG A C 1
ATOM 4413 O O . ARG A 1 558 ? -7.066 27.438 34.156 1 92.38 558 ARG A O 1
ATOM 4420 N N . MET A 1 559 ? -6.391 27.188 36.25 1 93.94 559 MET A N 1
ATOM 4421 C CA . MET A 1 559 ? -6.473 25.734 36.188 1 93.94 559 MET A CA 1
ATOM 4422 C C . MET A 1 559 ? -7.906 25.281 35.938 1 93.94 559 MET A C 1
ATOM 4424 O O . MET A 1 559 ? -8.141 24.312 35.219 1 93.94 559 MET A O 1
ATOM 4428 N N . PHE A 1 560 ? -8.836 25.953 36.562 1 94.69 560 PHE A N 1
ATOM 4429 C CA . PHE A 1 560 ? -10.242 25.641 36.344 1 94.69 560 PHE A CA 1
ATOM 4430 C C . PHE A 1 560 ? -10.625 25.812 34.875 1 94.69 560 PHE A C 1
ATOM 4432 O O . PHE A 1 560 ? -11.281 24.938 34.312 1 94.69 560 PHE A O 1
ATOM 4439 N N . PHE A 1 561 ? -10.195 26.859 34.281 1 93.62 561 PHE A N 1
ATOM 4440 C CA . PHE A 1 561 ? -10.547 27.141 32.906 1 93.62 561 PHE A CA 1
ATOM 4441 C C . PHE A 1 561 ? -9.805 26.188 31.953 1 93.62 561 PHE A C 1
ATOM 4443 O O . PHE A 1 561 ? -10.32 25.844 30.891 1 93.62 561 PHE A O 1
ATOM 4450 N N . LEU A 1 562 ? -8.602 25.766 32.344 1 94.81 562 LEU A N 1
ATOM 4451 C CA . LEU A 1 562 ? -7.883 24.781 31.531 1 94.81 562 LEU A CA 1
ATOM 4452 C C . LEU A 1 562 ? -8.609 23.438 31.547 1 94.81 562 LEU A C 1
ATOM 4454 O O . LEU A 1 562 ? -8.586 22.719 30.547 1 94.81 562 LEU A O 1
ATOM 4458 N N . HIS A 1 563 ? -9.312 23.094 32.656 1 95.81 563 HIS A N 1
ATOM 4459 C CA . HIS A 1 563 ? -10.133 21.875 32.688 1 95.81 563 HIS A CA 1
ATOM 4460 C C . HIS A 1 563 ? -11.328 21.984 31.766 1 95.81 563 HIS A C 1
ATOM 4462 O O . HIS A 1 563 ? -11.695 21.016 31.109 1 95.81 563 HIS A O 1
ATOM 4468 N N . ILE A 1 564 ? -11.93 23.156 31.703 1 94.5 564 ILE A N 1
ATOM 4469 C CA . ILE A 1 564 ? -13.062 23.375 30.797 1 94.5 564 ILE A CA 1
ATOM 4470 C C . ILE A 1 564 ? -12.617 23.219 29.359 1 94.5 564 ILE A C 1
ATOM 4472 O O . ILE A 1 564 ? -13.312 22.594 28.547 1 94.5 564 ILE A O 1
ATOM 4476 N N . GLN A 1 565 ? -11.484 23.781 29.109 1 94.69 565 GLN A N 1
ATOM 4477 C CA . GLN A 1 565 ? -10.953 23.641 27.766 1 94.69 565 GLN A CA 1
ATOM 4478 C C . GLN A 1 565 ? -10.656 22.188 27.438 1 94.69 565 GLN A C 1
ATOM 4480 O O . GLN A 1 565 ? -10.906 21.734 26.328 1 94.69 565 GLN A O 1
ATOM 4485 N N . ALA A 1 566 ? -10.117 21.438 28.359 1 94.88 566 ALA A N 1
ATOM 4486 C CA . ALA A 1 566 ? -9.82 20.031 28.156 1 94.88 566 ALA A CA 1
ATOM 4487 C C . ALA A 1 566 ? -11.086 19.234 27.859 1 94.88 566 ALA A C 1
ATOM 4489 O O . ALA A 1 566 ? -11.094 18.359 26.984 1 94.88 566 ALA A O 1
ATOM 4490 N N . PHE A 1 567 ? -12.141 19.5 28.578 1 95.06 567 PHE A N 1
ATOM 4491 C CA . PHE A 1 567 ? -13.406 18.828 28.359 1 95.06 567 PHE A CA 1
ATOM 4492 C C . PHE A 1 567 ? -13.953 19.156 26.969 1 95.06 567 PHE A C 1
ATOM 4494 O O . PHE A 1 567 ? -14.477 18.266 26.281 1 95.06 567 PHE A O 1
ATOM 4501 N N . TYR A 1 568 ? -13.875 20.422 26.609 1 94.62 568 TYR A N 1
ATOM 4502 C CA . TYR A 1 568 ? -14.281 20.828 25.266 1 94.62 568 TYR A CA 1
ATOM 4503 C C . TYR A 1 568 ? -13.492 20.078 24.203 1 94.62 568 TYR A C 1
ATOM 4505 O O . TYR A 1 568 ? -14.062 19.609 23.219 1 94.62 568 TYR A O 1
ATOM 4513 N N . ASN A 1 569 ? -12.172 19.953 24.406 1 93.94 569 ASN A N 1
ATOM 4514 C CA . ASN A 1 569 ? -11.312 19.281 23.438 1 93.94 569 ASN A CA 1
ATOM 4515 C C . ASN A 1 569 ? -11.633 17.797 23.359 1 93.94 569 ASN A C 1
ATOM 4517 O O . ASN A 1 569 ? -11.586 17.203 22.281 1 93.94 569 ASN A O 1
ATOM 4521 N N . ILE A 1 570 ? -11.945 17.141 24.453 1 94.69 570 ILE A N 1
ATOM 4522 C CA . ILE A 1 570 ? -12.297 15.719 24.484 1 94.69 570 ILE A CA 1
ATOM 4523 C C . ILE A 1 570 ? -13.586 15.5 23.703 1 94.69 570 ILE A C 1
ATOM 4525 O O . ILE A 1 570 ? -13.672 14.594 22.859 1 94.69 570 ILE A O 1
ATOM 4529 N N . PHE A 1 571 ? -14.555 16.344 23.984 1 93.69 571 PHE A N 1
ATOM 4530 C CA . PHE A 1 571 ? -15.836 16.219 23.312 1 93.69 571 PHE A CA 1
ATOM 4531 C C . PHE A 1 571 ? -15.68 16.453 21.812 1 93.69 571 PHE A C 1
ATOM 4533 O O . PHE A 1 571 ? -16.297 15.75 21 1 93.69 571 PHE A O 1
ATOM 4540 N N . SER A 1 572 ? -14.891 17.438 21.531 1 92.81 572 SER A N 1
ATOM 4541 C CA . SER A 1 572 ? -14.648 17.734 20.125 1 92.81 572 SER A CA 1
ATOM 4542 C C . SER A 1 572 ? -13.938 16.578 19.422 1 92.81 572 SER A C 1
ATOM 4544 O O . SER A 1 572 ? -14.25 16.25 18.281 1 92.81 572 SER A O 1
ATOM 4546 N N . LEU A 1 573 ? -13.031 15.953 20.078 1 93.25 573 LEU A N 1
ATOM 4547 C CA . LEU A 1 573 ? -12.289 14.828 19.516 1 93.25 573 LEU A CA 1
ATOM 4548 C C . LEU A 1 573 ? -13.203 13.625 19.297 1 93.25 573 LEU A C 1
ATOM 4550 O O . LEU A 1 573 ? -13.133 12.969 18.25 1 93.25 573 LEU A O 1
ATOM 4554 N N . VAL A 1 574 ? -14.07 13.312 20.188 1 92.88 574 VAL A N 1
ATOM 4555 C CA . VAL A 1 574 ? -15.008 12.203 20.078 1 92.88 574 VAL A CA 1
ATOM 4556 C C . VAL A 1 574 ? -15.984 12.453 18.922 1 92.88 574 VAL A C 1
ATOM 4558 O O . VAL A 1 574 ? -16.266 11.555 18.141 1 92.88 574 VAL A O 1
ATOM 4561 N N . PHE A 1 575 ? -16.438 13.656 18.906 1 91.38 575 PHE A N 1
ATOM 4562 C CA . PHE A 1 575 ? -17.359 14.016 17.844 1 91.38 575 PHE A CA 1
ATOM 4563 C C . PHE A 1 575 ? -16.703 13.898 16.484 1 91.38 575 PHE A C 1
ATOM 4565 O O . PHE A 1 575 ? -17.344 13.469 15.516 1 91.38 575 PHE A O 1
ATOM 4572 N N . THR A 1 576 ? -15.477 14.32 16.406 1 91.88 576 THR A N 1
ATOM 4573 C CA . THR A 1 576 ? -14.742 14.234 15.148 1 91.88 576 THR A CA 1
ATOM 4574 C C . THR A 1 576 ? -14.477 12.781 14.781 1 91.88 576 THR A C 1
ATOM 4576 O O . THR A 1 576 ? -14.492 12.422 13.602 1 91.88 576 THR A O 1
ATOM 4579 N N . TRP A 1 577 ? -14.25 11.898 15.719 1 94.38 577 TRP A N 1
ATOM 4580 C CA . TRP A 1 577 ? -14.016 10.477 15.484 1 94.38 577 TRP A CA 1
ATOM 4581 C C . TRP A 1 577 ? -15.203 9.828 14.789 1 94.38 577 TRP A C 1
ATOM 4583 O O . TRP A 1 577 ? -15.031 9 13.898 1 94.38 577 TRP A O 1
ATOM 4593 N N . PHE A 1 578 ? -16.422 10.258 15.094 1 94.69 578 PHE A N 1
ATOM 4594 C CA . PHE A 1 578 ? -17.625 9.656 14.547 1 94.69 578 PHE A CA 1
ATOM 4595 C C . PHE A 1 578 ? -18.234 10.531 13.453 1 94.69 578 PHE A C 1
ATOM 4597 O O . PHE A 1 578 ? -19.406 10.398 13.125 1 94.69 578 PHE A O 1
ATOM 4604 N N . SER A 1 579 ? -17.438 11.477 12.984 1 93.81 579 SER A N 1
ATOM 4605 C CA . SER A 1 579 ? -17.938 12.422 11.992 1 93.81 579 SER A CA 1
ATOM 4606 C C . SER A 1 579 ? -18.359 11.711 10.703 1 93.81 579 SER A C 1
ATOM 4608 O O . SER A 1 579 ? -19.312 12.125 10.047 1 93.81 579 SER A O 1
ATOM 4610 N N . MET A 1 580 ? -17.688 10.625 10.336 1 94.12 580 MET A N 1
ATOM 4611 C CA . MET A 1 580 ? -18.031 9.883 9.117 1 94.12 580 MET A CA 1
ATOM 4612 C C . MET A 1 580 ? -19.422 9.297 9.219 1 94.12 580 MET A C 1
ATOM 4614 O O . MET A 1 580 ? -20.234 9.445 8.297 1 94.12 580 MET A O 1
ATOM 4618 N N . ALA A 1 581 ? -19.703 8.664 10.344 1 94.56 581 ALA A N 1
ATOM 4619 C CA . ALA A 1 581 ? -21.031 8.094 10.57 1 94.56 581 ALA A CA 1
ATOM 4620 C C . ALA A 1 581 ? -22.094 9.188 10.672 1 94.56 581 ALA A C 1
ATOM 4622 O O . ALA A 1 581 ? -23.172 9.062 10.094 1 94.56 581 ALA A O 1
ATOM 4623 N N . ASN A 1 582 ? -21.797 10.305 11.336 1 92.25 582 ASN A N 1
ATOM 4624 C CA . ASN A 1 582 ? -22.734 11.398 11.523 1 92.25 582 ASN A CA 1
ATOM 4625 C C . ASN A 1 582 ? -23.094 12.062 10.195 1 92.25 582 ASN A C 1
ATOM 4627 O O . ASN A 1 582 ? -24.25 12.438 9.984 1 92.25 582 ASN A O 1
ATOM 4631 N N . MET A 1 583 ? -22.141 12.219 9.375 1 92.62 583 MET A N 1
ATOM 4632 C CA . MET A 1 583 ? -22.422 12.828 8.078 1 92.62 583 MET A CA 1
ATOM 4633 C C . MET A 1 583 ? -23.281 11.906 7.219 1 92.62 583 MET A C 1
ATOM 4635 O O . MET A 1 583 ? -24.203 12.375 6.543 1 92.62 583 MET A O 1
ATOM 4639 N N . TRP A 1 584 ? -22.969 10.625 7.211 1 93.69 584 TRP A N 1
ATOM 4640 C CA . TRP A 1 584 ? -23.766 9.664 6.469 1 93.69 584 TRP A CA 1
ATOM 4641 C C . TRP A 1 584 ? -25.203 9.617 7.008 1 93.69 584 TRP A C 1
ATOM 4643 O O . TRP A 1 584 ? -26.156 9.656 6.238 1 93.69 584 TRP A O 1
ATOM 4653 N N . LEU A 1 585 ? -25.344 9.539 8.352 1 90.12 585 LEU A N 1
ATOM 4654 C CA . LEU A 1 585 ? -26.656 9.453 8.969 1 90.12 585 LEU A CA 1
ATOM 4655 C C . LEU A 1 585 ? -27.469 10.719 8.711 1 90.12 585 LEU A C 1
ATOM 4657 O O . LEU A 1 585 ? -28.688 10.641 8.461 1 90.12 585 LEU A O 1
ATOM 4661 N N . THR A 1 586 ? -26.812 11.867 8.805 1 87.88 586 THR A N 1
ATOM 4662 C CA . THR A 1 586 ? -27.5 13.117 8.508 1 87.88 586 THR A CA 1
ATOM 4663 C C . THR A 1 586 ? -28 13.125 7.062 1 87.88 586 THR A C 1
ATOM 4665 O O . THR A 1 586 ? -29.141 13.492 6.797 1 87.88 586 THR A O 1
ATOM 4668 N N . PHE A 1 587 ? -27.219 12.664 6.172 1 91.44 587 PHE A N 1
ATOM 4669 C CA . PHE A 1 587 ? -27.594 12.609 4.762 1 91.44 587 PHE A CA 1
ATOM 4670 C C . PHE A 1 587 ? -28.734 11.633 4.547 1 91.44 587 PHE A C 1
ATOM 4672 O O . PHE A 1 587 ? -29.75 11.977 3.93 1 91.44 587 PHE A O 1
ATOM 4679 N N . SER A 1 588 ? -28.594 10.453 5.062 1 89.69 588 SER A N 1
ATOM 4680 C CA . SER A 1 588 ? -29.562 9.383 4.855 1 89.69 588 SER A CA 1
ATOM 4681 C C . SER A 1 588 ? -30.906 9.727 5.504 1 89.69 588 SER A C 1
ATOM 4683 O O . SER A 1 588 ? -31.953 9.586 4.879 1 89.69 588 SER A O 1
ATOM 4685 N N . ILE A 1 589 ? -30.922 10.258 6.703 1 84.12 589 ILE A N 1
ATOM 4686 C CA . ILE A 1 589 ? -32.125 10.516 7.457 1 84.12 589 ILE A CA 1
ATOM 4687 C C . ILE A 1 589 ? -32.875 11.703 6.844 1 84.12 589 ILE A C 1
ATOM 4689 O O . ILE A 1 589 ? -34.094 11.648 6.652 1 84.12 589 ILE A O 1
ATOM 4693 N N . ILE A 1 590 ? -32.188 12.742 6.48 1 85 590 ILE A N 1
ATOM 4694 C CA . ILE A 1 590 ? -32.844 13.953 5.984 1 85 590 ILE A CA 1
ATOM 4695 C C . ILE A 1 590 ? -33.5 13.68 4.637 1 85 590 ILE A C 1
ATOM 4697 O O . ILE A 1 590 ? -34.625 14.094 4.398 1 85 590 ILE A O 1
ATOM 4701 N N . ILE A 1 591 ? -32.812 13.016 3.754 1 87.81 591 ILE A N 1
ATOM 4702 C CA . ILE A 1 591 ? -33.344 12.789 2.42 1 87.81 591 ILE A CA 1
ATOM 4703 C C . ILE A 1 591 ? -34.531 11.836 2.504 1 87.81 591 ILE A C 1
ATOM 4705 O O . ILE A 1 591 ? -35.469 11.945 1.721 1 87.81 591 ILE A O 1
ATOM 4709 N N . ASP A 1 592 ? -34.562 10.953 3.5 1 84.25 592 ASP A N 1
ATOM 4710 C CA . ASP A 1 592 ? -35.656 10 3.662 1 84.25 592 ASP A CA 1
ATOM 4711 C C . ASP A 1 592 ? -36.844 10.648 4.363 1 84.25 592 ASP A C 1
ATOM 4713 O O . ASP A 1 592 ? -37.969 10.172 4.246 1 84.25 592 ASP A O 1
ATOM 4717 N N . LEU A 1 593 ? -36.625 11.695 5.066 1 79.38 593 LEU A N 1
ATOM 4718 C CA . LEU A 1 593 ? -37.688 12.383 5.789 1 79.38 593 LEU A CA 1
ATOM 4719 C C . LEU A 1 593 ? -38.5 13.281 4.852 1 79.38 593 LEU A C 1
ATOM 4721 O O . LEU A 1 593 ? -39.656 13.586 5.121 1 79.38 593 LEU A O 1
ATOM 4725 N N . CYS A 1 594 ? -38 13.648 3.705 1 83.62 594 CYS A N 1
ATOM 4726 C CA . CYS A 1 594 ? -38.594 14.641 2.816 1 83.62 594 CYS A CA 1
ATOM 4727 C C . CYS A 1 594 ? -39.906 14.133 2.227 1 83.62 594 CYS A C 1
ATOM 4729 O O . CYS A 1 594 ? -40.938 14.82 2.297 1 83.62 594 CYS A O 1
ATOM 4731 N N . PRO A 1 595 ? -39.938 12.922 1.751 1 80.88 595 PRO A N 1
ATOM 4732 C CA . PRO A 1 595 ? -41.188 12.461 1.197 1 80.88 595 PRO A CA 1
ATOM 4733 C C . PRO A 1 595 ? -42.281 12.297 2.264 1 80.88 595 PRO A C 1
ATOM 4735 O O . PRO A 1 595 ? -43.469 12.539 1.994 1 80.88 595 PRO A O 1
ATOM 4738 N N . GLY A 1 596 ? -41.906 11.922 3.441 1 75.81 596 GLY A N 1
ATOM 4739 C CA . GLY A 1 596 ? -42.844 11.766 4.531 1 75.81 596 GLY A CA 1
ATOM 4740 C C . GLY A 1 596 ? -43.5 13.07 4.949 1 75.81 596 GLY A C 1
ATOM 4741 O O . GLY A 1 596 ? -44.625 13.078 5.461 1 75.81 596 GLY A O 1
ATOM 4742 N N . GLN A 1 597 ? -42.906 14.156 4.715 1 77.81 597 GLN A N 1
ATOM 4743 C CA . GLN A 1 597 ? -43.438 15.461 5.078 1 77.81 597 GLN A CA 1
ATOM 4744 C C . GLN A 1 597 ? -44.062 16.156 3.869 1 77.81 597 GLN A C 1
ATOM 4746 O O . GLN A 1 597 ? -44.25 17.375 3.883 1 77.81 597 GLN A O 1
ATOM 4751 N N . GLY A 1 598 ? -44.156 15.367 2.805 1 79.12 598 GLY A N 1
ATOM 4752 C CA . GLY A 1 598 ? -44.844 15.883 1.632 1 79.12 598 GLY A CA 1
ATOM 4753 C C . GLY A 1 598 ? -43.938 16.625 0.674 1 79.12 598 GLY A C 1
ATOM 4754 O O . GLY A 1 598 ? -44.406 17.344 -0.204 1 79.12 598 GLY A O 1
ATOM 4755 N N . ILE A 1 599 ? -42.688 16.578 0.844 1 86.62 599 ILE A N 1
ATOM 4756 C CA . ILE A 1 599 ? -41.719 17.234 -0.044 1 86.62 599 ILE A CA 1
ATOM 4757 C C . ILE A 1 599 ? -41.281 16.266 -1.129 1 86.62 599 ILE A C 1
ATOM 4759 O O . ILE A 1 599 ? -40.469 15.375 -0.874 1 86.62 599 ILE A O 1
ATOM 4763 N N . ILE A 1 600 ? -41.875 16.359 -2.291 1 88.19 600 ILE A N 1
ATOM 4764 C CA . ILE A 1 600 ? -41.531 15.484 -3.416 1 88.19 600 ILE A CA 1
ATOM 4765 C C . ILE A 1 600 ? -40.781 16.266 -4.469 1 88.19 600 ILE A C 1
ATOM 4767 O O . ILE A 1 600 ? -41.344 17.109 -5.164 1 88.19 600 ILE A O 1
ATOM 4771 N N . ILE A 1 601 ? -39.562 16.062 -4.59 1 84.94 601 ILE A N 1
ATOM 4772 C CA . ILE A 1 601 ? -38.656 16.844 -5.434 1 84.94 601 ILE A CA 1
ATOM 4773 C C . ILE A 1 601 ? -38.719 16.297 -6.863 1 84.94 601 ILE A C 1
ATOM 4775 O O . ILE A 1 601 ? -38.656 17.078 -7.824 1 84.94 601 ILE A O 1
ATOM 4779 N N . PHE A 1 602 ? -38.781 14.977 -6.938 1 89.69 602 PHE A N 1
ATOM 4780 C CA . PHE A 1 602 ? -38.719 14.383 -8.266 1 89.69 602 PHE A CA 1
ATOM 4781 C C . PHE A 1 602 ? -40.062 13.836 -8.695 1 89.69 602 PHE A C 1
ATOM 4783 O O . PHE A 1 602 ? -40.281 12.625 -8.68 1 89.69 602 PHE A O 1
ATOM 4790 N N . GLY A 1 603 ? -41.062 14.594 -8.93 1 85.06 603 GLY A N 1
ATOM 4791 C CA . GLY A 1 603 ? -42.375 14.305 -9.547 1 85.06 603 GLY A CA 1
ATOM 4792 C C . GLY A 1 603 ? -43.312 13.555 -8.625 1 85.06 603 GLY A C 1
ATOM 4793 O O . GLY A 1 603 ? -44.281 14.125 -8.117 1 85.06 603 GLY A O 1
ATOM 4794 N N . THR A 1 604 ? -43 12.141 -8.391 1 85 604 THR A N 1
ATOM 4795 C CA . THR A 1 604 ? -43.875 11.305 -7.555 1 85 604 THR A CA 1
ATOM 4796 C C . THR A 1 604 ? -43.094 10.773 -6.348 1 85 604 THR A C 1
ATOM 4798 O O . THR A 1 604 ? -41.875 10.82 -6.32 1 85 604 THR A O 1
ATOM 4801 N N . ALA A 1 605 ? -43.812 10.375 -5.398 1 83 605 ALA A N 1
ATOM 4802 C CA . ALA A 1 605 ? -43.219 9.828 -4.188 1 83 605 ALA A CA 1
ATOM 4803 C C . ALA A 1 605 ? -42.406 8.586 -4.5 1 83 605 ALA A C 1
ATOM 4805 O O . ALA A 1 605 ? -41.344 8.367 -3.896 1 83 605 ALA A O 1
ATOM 4806 N N . THR A 1 606 ? -42.906 7.836 -5.547 1 80.31 606 THR A N 1
ATOM 4807 C CA . THR A 1 606 ? -42.219 6.602 -5.898 1 80.31 606 THR A CA 1
ATOM 4808 C C . THR A 1 606 ? -40.906 6.906 -6.582 1 80.31 606 THR A C 1
ATOM 4810 O O . THR A 1 606 ? -39.875 6.273 -6.281 1 80.31 606 THR A O 1
ATOM 4813 N N . VAL A 1 607 ? -40.875 7.859 -7.453 1 84 607 VAL A N 1
ATOM 4814 C CA . VAL A 1 607 ? -39.656 8.203 -8.172 1 84 607 VAL A CA 1
ATOM 4815 C C . VAL A 1 607 ? -38.656 8.836 -7.211 1 84 607 VAL A C 1
ATOM 4817 O O . VAL A 1 607 ? -37.438 8.57 -7.293 1 84 607 VAL A O 1
ATOM 4820 N N . THR A 1 608 ? -39.188 9.609 -6.32 1 87.69 608 THR A N 1
ATOM 4821 C CA . THR A 1 608 ? -38.312 10.25 -5.352 1 87.69 608 THR A CA 1
ATOM 4822 C C . THR A 1 608 ? -37.656 9.219 -4.445 1 87.69 608 THR A C 1
ATOM 4824 O O . THR A 1 608 ? -36.469 9.367 -4.062 1 87.69 608 THR A O 1
ATOM 4827 N N . HIS A 1 609 ? -38.344 8.195 -4.176 1 83.44 609 HIS A N 1
ATOM 4828 C CA . HIS A 1 609 ? -37.781 7.145 -3.346 1 83.44 609 HIS A CA 1
ATOM 4829 C C . HIS A 1 609 ? -36.625 6.449 -4.059 1 83.44 609 HIS A C 1
ATOM 4831 O O . HIS A 1 609 ? -35.562 6.203 -3.455 1 83.44 609 HIS A O 1
ATOM 4837 N N . TRP A 1 610 ? -36.75 6.191 -5.324 1 82.56 610 TRP A N 1
ATOM 4838 C CA . TRP A 1 610 ? -35.719 5.496 -6.078 1 82.56 610 TRP A CA 1
ATOM 4839 C C . TRP A 1 610 ? -34.5 6.398 -6.285 1 82.56 610 TRP A C 1
ATOM 4841 O O . TRP A 1 610 ? -33.375 5.93 -6.254 1 82.56 610 TRP A O 1
ATOM 4851 N N . VAL A 1 611 ? -34.812 7.609 -6.461 1 88.06 611 VAL A N 1
ATOM 4852 C CA . VAL A 1 611 ? -33.719 8.547 -6.645 1 88.06 611 VAL A CA 1
ATOM 4853 C C . VAL A 1 611 ? -32.938 8.688 -5.34 1 88.06 611 VAL A C 1
ATOM 4855 O O . VAL A 1 611 ? -31.688 8.688 -5.34 1 88.06 611 VAL A O 1
ATOM 4858 N N . ASN A 1 612 ? -33.656 8.773 -4.242 1 90.12 612 ASN A N 1
ATOM 4859 C CA . ASN A 1 612 ? -33 8.867 -2.943 1 90.12 612 ASN A CA 1
ATOM 4860 C C . ASN A 1 612 ? -32.156 7.625 -2.641 1 90.12 612 ASN A C 1
ATOM 4862 O O . ASN A 1 612 ? -31.062 7.723 -2.102 1 90.12 612 ASN A O 1
ATOM 4866 N N . LEU A 1 613 ? -32.688 6.5 -3.002 1 87.56 613 LEU A N 1
ATOM 4867 C CA . LEU A 1 613 ? -31.969 5.254 -2.791 1 87.56 613 LEU A CA 1
ATOM 4868 C C . LEU A 1 613 ? -30.703 5.219 -3.645 1 87.56 613 LEU A C 1
ATOM 4870 O O . LEU A 1 613 ? -29.641 4.793 -3.176 1 87.56 613 LEU A O 1
ATOM 4874 N N . ALA A 1 614 ? -30.797 5.637 -4.867 1 88.06 614 ALA A N 1
ATOM 4875 C CA . ALA A 1 614 ? -29.641 5.684 -5.758 1 88.06 614 ALA A CA 1
ATOM 4876 C C . ALA A 1 614 ? -28.578 6.629 -5.219 1 88.06 614 ALA A C 1
ATOM 4878 O O . ALA A 1 614 ? -27.391 6.32 -5.273 1 88.06 614 ALA A O 1
ATOM 4879 N N . LEU A 1 615 ? -29.031 7.73 -4.684 1 93.5 615 LEU A N 1
ATOM 4880 C CA . LEU A 1 615 ? -28.094 8.703 -4.156 1 93.5 615 LEU A CA 1
ATOM 4881 C C . LEU A 1 615 ? -27.391 8.172 -2.908 1 93.5 615 LEU A C 1
ATOM 4883 O O . LEU A 1 615 ? -26.219 8.438 -2.686 1 93.5 615 LEU A O 1
ATOM 4887 N N . LYS A 1 616 ? -28.109 7.438 -2.105 1 92.19 616 LYS A N 1
ATOM 4888 C CA . LYS A 1 616 ? -27.5 6.809 -0.937 1 92.19 616 LYS A CA 1
ATOM 4889 C C . LYS A 1 616 ? -26.438 5.789 -1.35 1 92.19 616 LYS A C 1
ATOM 4891 O O . LYS A 1 616 ? -25.359 5.73 -0.756 1 92.19 616 LYS A O 1
ATOM 4896 N N . TRP A 1 617 ? -26.719 5.062 -2.436 1 89.94 617 TRP A N 1
ATOM 4897 C CA . TRP A 1 617 ? -25.766 4.07 -2.924 1 89.94 617 TRP A CA 1
ATOM 4898 C C . TRP A 1 617 ? -24.547 4.742 -3.535 1 89.94 617 TRP A C 1
ATOM 4900 O O . TRP A 1 617 ? -23.422 4.242 -3.402 1 89.94 617 TRP A O 1
ATOM 4910 N N . ILE A 1 618 ? -24.781 5.797 -4.184 1 92.75 618 ILE A N 1
ATOM 4911 C CA . ILE A 1 618 ? -23.672 6.539 -4.762 1 92.75 618 ILE A CA 1
ATOM 4912 C C . ILE A 1 618 ? -22.766 7.066 -3.648 1 92.75 618 ILE A C 1
ATOM 4914 O O . ILE A 1 618 ? -21.547 6.984 -3.746 1 92.75 618 ILE A O 1
ATOM 4918 N N . TYR A 1 619 ? -23.406 7.574 -2.564 1 95.38 619 TYR A N 1
ATOM 4919 C CA . TYR A 1 619 ? -22.641 8.07 -1.423 1 95.38 619 TYR A CA 1
ATOM 4920 C C . TYR A 1 619 ? -21.75 6.984 -0.846 1 95.38 619 TYR A C 1
ATOM 4922 O O . TYR A 1 619 ? -20.547 7.188 -0.67 1 95.38 619 TYR A O 1
ATOM 4930 N N . LEU A 1 620 ? -22.281 5.797 -0.673 1 92.94 620 LEU A N 1
ATOM 4931 C CA . LEU A 1 620 ? -21.547 4.711 -0.034 1 92.94 620 LEU A CA 1
ATOM 4932 C C . LEU A 1 620 ? -20.516 4.113 -0.99 1 92.94 620 LEU A C 1
ATOM 4934 O O . LEU A 1 620 ? -19.438 3.705 -0.567 1 92.94 620 LEU A O 1
ATOM 4938 N N . SER A 1 621 ? -20.844 4.031 -2.301 1 92.56 621 SER A N 1
ATOM 4939 C CA . SER A 1 621 ? -19.906 3.504 -3.293 1 92.56 621 SER A CA 1
ATOM 4940 C C . SER A 1 621 ? -18.672 4.379 -3.402 1 92.56 621 SER A C 1
ATOM 4942 O O . SER A 1 621 ? -17.547 3.865 -3.496 1 92.56 621 SER A O 1
ATOM 4944 N N . PHE A 1 622 ? -18.891 5.676 -3.375 1 94.44 622 PHE A N 1
ATOM 4945 C CA . PHE A 1 622 ? -17.75 6.566 -3.488 1 94.44 622 PHE A CA 1
ATOM 4946 C C . PHE A 1 622 ? -16.953 6.598 -2.188 1 94.44 622 PHE A C 1
ATOM 4948 O O . PHE A 1 622 ? -15.742 6.812 -2.199 1 94.44 622 PHE A O 1
ATOM 4955 N N . LEU A 1 623 ? -17.625 6.402 -1.023 1 94.75 623 LEU A N 1
ATOM 4956 C CA . LEU A 1 623 ? -16.891 6.27 0.234 1 94.75 623 LEU A CA 1
ATOM 4957 C C . LEU A 1 623 ? -16 5.039 0.214 1 94.75 623 LEU A C 1
ATOM 4959 O O . LEU A 1 623 ? -14.836 5.105 0.611 1 94.75 623 LEU A O 1
ATOM 4963 N N . ALA A 1 624 ? -16.516 3.922 -0.301 1 91.81 624 ALA A N 1
ATOM 4964 C CA . ALA A 1 624 ? -15.719 2.701 -0.43 1 91.81 624 ALA A CA 1
ATOM 4965 C C . ALA A 1 624 ? -14.547 2.904 -1.388 1 91.81 624 ALA A C 1
ATOM 4967 O O . ALA A 1 624 ? -13.438 2.445 -1.124 1 91.81 624 ALA A O 1
ATOM 4968 N N . LEU A 1 625 ? -14.875 3.574 -2.441 1 91.94 625 LEU A N 1
ATOM 4969 C CA . LEU A 1 625 ? -13.828 3.881 -3.412 1 91.94 625 LEU A CA 1
ATOM 4970 C C . LEU A 1 625 ? -12.719 4.703 -2.771 1 91.94 625 LEU A C 1
ATOM 4972 O O . LEU A 1 625 ? -11.539 4.5 -3.074 1 91.94 625 LEU A O 1
ATOM 4976 N N . GLN A 1 626 ? -13.086 5.594 -1.864 1 94.19 626 GLN A N 1
ATOM 4977 C CA . GLN A 1 626 ? -12.07 6.43 -1.223 1 94.19 626 GLN A CA 1
ATOM 4978 C C . GLN A 1 626 ? -11.172 5.602 -0.308 1 94.19 626 GLN A C 1
ATOM 4980 O O . GLN A 1 626 ? -9.984 5.883 -0.182 1 94.19 626 GLN A O 1
ATOM 4985 N N . PHE A 1 627 ? -11.688 4.621 0.318 1 93.19 627 PHE A N 1
ATOM 4986 C CA . PHE A 1 627 ? -10.859 3.752 1.147 1 93.19 627 PHE A CA 1
ATOM 4987 C C . PHE A 1 627 ? -9.875 2.963 0.292 1 93.19 627 PHE A C 1
ATOM 4989 O O . PHE A 1 627 ? -8.711 2.814 0.656 1 93.19 627 PHE A O 1
ATOM 4996 N N . ILE A 1 628 ? -10.32 2.527 -0.871 1 91.38 628 ILE A N 1
ATOM 4997 C CA . ILE A 1 628 ? -9.469 1.748 -1.757 1 91.38 628 ILE A CA 1
ATOM 4998 C C . ILE A 1 628 ? -8.367 2.641 -2.332 1 91.38 628 ILE A C 1
ATOM 5000 O O . ILE A 1 628 ? -7.203 2.25 -2.377 1 91.38 628 ILE A O 1
ATOM 5004 N N . LEU A 1 629 ? -8.781 3.855 -2.713 1 91.56 629 LEU A N 1
ATOM 5005 C CA . LEU A 1 629 ? -7.824 4.805 -3.275 1 91.56 629 LEU A CA 1
ATOM 5006 C C . LEU A 1 629 ? -6.805 5.234 -2.227 1 91.56 629 LEU A C 1
ATOM 5008 O O . LEU A 1 629 ? -5.609 5.324 -2.518 1 91.56 629 LEU A O 1
ATOM 5012 N N . ALA A 1 630 ? -7.258 5.48 -1.035 1 93 630 ALA A N 1
ATOM 5013 C CA . ALA A 1 630 ? -6.398 5.996 0.026 1 93 630 ALA A CA 1
ATOM 5014 C C . ALA A 1 630 ? -5.379 4.945 0.463 1 93 630 ALA A C 1
ATOM 5016 O O . ALA A 1 630 ? -4.227 5.273 0.752 1 93 630 ALA A O 1
ATOM 5017 N N . LEU A 1 631 ? -5.727 3.699 0.461 1 89.56 631 LEU A N 1
ATOM 5018 C CA . LEU A 1 631 ? -4.836 2.637 0.911 1 89.56 631 LEU A CA 1
ATOM 5019 C C . LEU A 1 631 ? -3.918 2.184 -0.22 1 89.56 631 LEU A C 1
ATOM 5021 O O . LEU A 1 631 ? -2.805 1.714 0.029 1 89.56 631 LEU A O 1
ATOM 5025 N N . GLY A 1 632 ? -4.375 2.348 -1.422 1 83 632 GLY A N 1
ATOM 5026 C CA . GLY A 1 632 ? -3.648 1.722 -2.516 1 83 632 GLY A CA 1
ATOM 5027 C C . GLY A 1 632 ? -2.838 2.707 -3.338 1 83 632 GLY A C 1
ATOM 5028 O O . GLY A 1 632 ? -1.854 2.328 -3.975 1 83 632 GLY A O 1
ATOM 5029 N N . ASN A 1 633 ? -3.283 3.992 -3.488 1 86.69 633 ASN A N 1
ATOM 5030 C CA . ASN A 1 633 ? -2.676 4.906 -4.449 1 86.69 633 ASN A CA 1
ATOM 5031 C C . ASN A 1 633 ? -2.215 6.195 -3.777 1 86.69 633 ASN A C 1
ATOM 5033 O O . ASN A 1 633 ? -2.771 6.605 -2.758 1 86.69 633 ASN A O 1
ATOM 5037 N N . ARG A 1 634 ? -1.191 6.777 -4.355 1 86.06 634 ARG A N 1
ATOM 5038 C CA . ARG A 1 634 ? -0.837 8.156 -4.027 1 86.06 634 ARG A CA 1
ATOM 5039 C C . ARG A 1 634 ? -1.75 9.141 -4.75 1 86.06 634 ARG A C 1
ATOM 5041 O O . ARG A 1 634 ? -2.201 8.875 -5.863 1 86.06 634 ARG A O 1
ATOM 5048 N N . PRO A 1 635 ? -2.033 10.211 -4.117 1 87 635 PRO A N 1
ATOM 5049 C CA . PRO A 1 635 ? -2.949 11.172 -4.734 1 87 635 PRO A CA 1
ATOM 5050 C C . PRO A 1 635 ? -2.457 11.672 -6.09 1 87 635 PRO A C 1
ATOM 5052 O O . PRO A 1 635 ? -3.264 11.93 -6.988 1 87 635 PRO A O 1
ATOM 5055 N N . LYS A 1 636 ? -1.17 11.812 -6.359 1 84.38 636 LYS A N 1
ATOM 5056 C CA . LYS A 1 636 ? -0.62 12.297 -7.621 1 84.38 636 LYS A CA 1
ATOM 5057 C C . LYS A 1 636 ? -0.811 11.281 -8.734 1 84.38 636 LYS A C 1
ATOM 5059 O O . LYS A 1 636 ? -0.816 11.641 -9.914 1 84.38 636 LYS A O 1
ATOM 5064 N N . GLY A 1 637 ? -0.955 10.016 -8.398 1 81.94 637 GLY A N 1
ATOM 5065 C CA . GLY A 1 637 ? -1.164 8.969 -9.383 1 81.94 637 GLY A CA 1
ATOM 5066 C C . GLY A 1 637 ? -2.592 8.898 -9.891 1 81.94 637 GLY A C 1
ATOM 5067 O O . GLY A 1 637 ? -2.838 8.453 -11.016 1 81.94 637 GLY A O 1
ATOM 5068 N N . GLU A 1 638 ? -3.557 9.32 -9.008 1 87.69 638 GLU A N 1
ATOM 5069 C CA . GLU A 1 638 ? -4.969 9.281 -9.375 1 87.69 638 GLU A CA 1
ATOM 5070 C C . GLU A 1 638 ? -5.633 10.641 -9.148 1 87.69 638 GLU A C 1
ATOM 5072 O O . GLU A 1 638 ? -6.617 10.742 -8.414 1 87.69 638 GLU A O 1
ATOM 5077 N N . ARG A 1 639 ? -5.301 11.609 -9.977 1 87.69 639 ARG A N 1
ATOM 5078 C CA . ARG A 1 639 ? -5.82 12.961 -9.828 1 87.69 639 ARG A CA 1
ATOM 5079 C C . ARG A 1 639 ? -7.289 13.031 -10.234 1 87.69 639 ARG A C 1
ATOM 5081 O O . ARG A 1 639 ? -8.094 13.672 -9.555 1 87.69 639 ARG A O 1
ATOM 5088 N N . MET A 1 640 ? -7.656 12.273 -11.219 1 87.94 640 MET A N 1
ATOM 5089 C CA . MET A 1 640 ? -9.008 12.352 -11.758 1 87.94 640 MET A CA 1
ATOM 5090 C C . MET A 1 640 ? -10.016 11.711 -10.812 1 87.94 640 MET A C 1
ATOM 5092 O O . MET A 1 640 ? -11.102 12.258 -10.602 1 87.94 640 MET A O 1
ATOM 5096 N N . ALA A 1 641 ? -9.656 10.648 -10.234 1 90.31 641 ALA A N 1
ATOM 5097 C CA . ALA A 1 641 ? -10.578 9.961 -9.328 1 90.31 641 ALA A CA 1
ATOM 5098 C C . ALA A 1 641 ? -10.898 10.82 -8.109 1 90.31 641 ALA A C 1
ATOM 5100 O O . ALA A 1 641 ? -12.055 10.906 -7.684 1 90.31 641 ALA A O 1
ATOM 5101 N N . TYR A 1 642 ? -9.898 11.5 -7.566 1 92.44 642 TYR A N 1
ATOM 5102 C CA . TYR A 1 642 ? -10.125 12.352 -6.402 1 92.44 642 TYR A CA 1
ATOM 5103 C C . TYR A 1 642 ? -10.938 13.578 -6.781 1 92.44 642 TYR A C 1
ATOM 5105 O O . TYR A 1 642 ? -11.828 14 -6.031 1 92.44 642 TYR A O 1
ATOM 5113 N N . THR A 1 643 ? -10.727 14.133 -7.973 1 92.44 643 THR A N 1
ATOM 5114 C CA . THR A 1 643 ? -11.477 15.305 -8.414 1 92.44 643 THR A CA 1
ATOM 5115 C C . THR A 1 643 ? -12.938 14.945 -8.664 1 92.44 643 THR A C 1
ATOM 5117 O O . THR A 1 643 ? -13.836 15.695 -8.281 1 92.44 643 THR A O 1
ATOM 5120 N N . ILE A 1 644 ? -13.172 13.758 -9.227 1 93.62 644 ILE A N 1
ATOM 5121 C CA . ILE A 1 644 ? -14.539 13.32 -9.5 1 93.62 644 ILE A CA 1
ATOM 5122 C C . ILE A 1 644 ? -15.273 13.086 -8.18 1 93.62 644 ILE A C 1
ATOM 5124 O O . ILE A 1 644 ? -16.453 13.438 -8.047 1 93.62 644 ILE A O 1
ATOM 5128 N N . THR A 1 645 ? -14.57 12.539 -7.25 1 94.94 645 THR A N 1
ATOM 5129 C CA . THR A 1 645 ? -15.188 12.273 -5.957 1 94.94 645 THR A CA 1
ATOM 5130 C C . THR A 1 645 ? -15.57 13.578 -5.266 1 94.94 645 THR A C 1
ATOM 5132 O O . THR A 1 645 ? -16.641 13.664 -4.641 1 94.94 645 THR A O 1
ATOM 5135 N N . LEU A 1 646 ? -14.727 14.633 -5.383 1 95.12 646 LEU A N 1
ATOM 5136 C CA . LEU A 1 646 ? -15.047 15.93 -4.789 1 95.12 646 LEU A CA 1
ATOM 5137 C C . LEU A 1 646 ? -16.297 16.516 -5.422 1 95.12 646 LEU A C 1
ATOM 5139 O O . LEU A 1 646 ? -17.141 17.094 -4.727 1 95.12 646 LEU A O 1
ATOM 5143 N N . TRP A 1 647 ? -16.438 16.281 -6.691 1 95.19 647 TRP A N 1
ATOM 5144 C CA . TRP A 1 647 ? -17.609 16.797 -7.391 1 95.19 647 TRP A CA 1
ATOM 5145 C C . TRP A 1 647 ? -18.859 16.016 -6.988 1 95.19 647 TRP A C 1
ATOM 5147 O O . TRP A 1 647 ? -19.922 16.609 -6.805 1 95.19 647 TRP A O 1
ATOM 5157 N N . VAL A 1 648 ? -18.75 14.742 -6.852 1 96.25 648 VAL A N 1
ATOM 5158 C CA . VAL A 1 648 ? -19.891 13.914 -6.473 1 96.25 648 VAL A CA 1
ATOM 5159 C C . VAL A 1 648 ? -20.375 14.312 -5.082 1 96.25 648 VAL A C 1
ATOM 5161 O O . VAL A 1 648 ? -21.562 14.539 -4.871 1 96.25 648 VAL A O 1
ATOM 5164 N N . TYR A 1 649 ? -19.484 14.492 -4.16 1 96.56 649 TYR A N 1
ATOM 5165 C CA . TYR A 1 649 ? -19.875 14.859 -2.809 1 96.56 649 TYR A CA 1
ATOM 5166 C C . TYR A 1 649 ? -20.406 16.281 -2.766 1 96.56 649 TYR A C 1
ATOM 5168 O O . TYR A 1 649 ? -21.266 16.609 -1.935 1 96.56 649 TYR A O 1
ATOM 5176 N N . ALA A 1 650 ? -19.922 17.156 -3.691 1 96.31 650 ALA A N 1
ATOM 5177 C CA . ALA A 1 650 ? -20.453 18.5 -3.773 1 96.31 650 ALA A CA 1
ATOM 5178 C C . ALA A 1 650 ? -21.922 18.484 -4.219 1 96.31 650 ALA A C 1
ATOM 5180 O O . ALA A 1 650 ? -22.75 19.219 -3.67 1 96.31 650 ALA A O 1
ATOM 5181 N N . VAL A 1 651 ? -22.219 17.578 -5.176 1 96.12 651 VAL A N 1
ATOM 5182 C CA . VAL A 1 651 ? -23.578 17.469 -5.684 1 96.12 651 VAL A CA 1
ATOM 5183 C C . VAL A 1 651 ? -24.5 16.875 -4.605 1 96.12 651 VAL A C 1
ATOM 5185 O O . VAL A 1 651 ? -25.625 17.344 -4.41 1 96.12 651 VAL A O 1
ATOM 5188 N N . LEU A 1 652 ? -23.984 15.906 -3.887 1 96.25 652 LEU A N 1
ATOM 5189 C CA . LEU A 1 652 ? -24.766 15.305 -2.812 1 96.25 652 LEU A CA 1
ATOM 5190 C C . LEU A 1 652 ? -25 16.297 -1.683 1 96.25 652 LEU A C 1
ATOM 5192 O O . LEU A 1 652 ? -26.078 16.328 -1.088 1 96.25 652 LEU A O 1
ATOM 5196 N N . SER A 1 653 ? -23.984 17.141 -1.417 1 95.38 653 SER A N 1
ATOM 5197 C CA . SER A 1 653 ? -24.125 18.172 -0.391 1 95.38 653 SER A CA 1
ATOM 5198 C C . SER A 1 653 ? -25.141 19.234 -0.812 1 95.38 653 SER A C 1
ATOM 5200 O O . SER A 1 653 ? -25.906 19.734 0.018 1 95.38 653 SER A O 1
ATOM 5202 N N . LEU A 1 654 ? -25.141 19.531 -2.061 1 94.81 654 LEU A N 1
ATOM 5203 C CA . LEU A 1 654 ? -26.125 20.484 -2.566 1 94.81 654 LEU A CA 1
ATOM 5204 C C . LEU A 1 654 ? -27.547 19.938 -2.369 1 94.81 654 LEU A C 1
ATOM 5206 O O . LEU A 1 654 ? -28.438 20.672 -1.931 1 94.81 654 LEU A O 1
ATOM 5210 N N . TYR A 1 655 ? -27.719 18.641 -2.705 1 94.62 655 TYR A N 1
ATOM 5211 C CA . TYR A 1 655 ? -29.016 18.016 -2.512 1 94.62 655 TYR A CA 1
ATOM 5212 C C . TYR A 1 655 ? -29.422 18.016 -1.043 1 94.62 655 TYR A C 1
ATOM 5214 O O . TYR A 1 655 ? -30.578 18.281 -0.713 1 94.62 655 TYR A O 1
ATOM 5222 N N . LEU A 1 656 ? -28.469 17.766 -0.171 1 91.94 656 LEU A N 1
ATOM 5223 C CA . LEU A 1 656 ? -28.734 17.766 1.265 1 91.94 656 LEU A CA 1
ATOM 5224 C C . LEU A 1 656 ? -29.125 19.156 1.746 1 91.94 656 LEU A C 1
ATOM 5226 O O . LEU A 1 656 ? -30.062 19.297 2.551 1 91.94 656 LEU A O 1
ATOM 5230 N N . ILE A 1 657 ? -28.453 20.188 1.246 1 89.88 657 ILE A N 1
ATOM 5231 C CA . ILE A 1 657 ? -28.719 21.562 1.654 1 89.88 657 ILE A CA 1
ATOM 5232 C C . ILE A 1 657 ? -30.109 21.984 1.199 1 89.88 657 ILE A C 1
ATOM 5234 O O . ILE A 1 657 ? -30.875 22.578 1.969 1 89.88 657 ILE A O 1
ATOM 5238 N N . VAL A 1 658 ? -30.484 21.594 -0.004 1 90.94 658 VAL A N 1
ATOM 5239 C CA . VAL A 1 658 ? -31.797 21.938 -0.535 1 90.94 658 VAL A CA 1
ATOM 5240 C C . VAL A 1 658 ? -32.875 21.25 0.284 1 90.94 658 VAL A C 1
ATOM 5242 O O . VAL A 1 658 ? -33.875 21.875 0.667 1 90.94 658 VAL A O 1
ATOM 5245 N N . CYS A 1 659 ? -32.688 20 0.598 1 89.5 659 CYS A N 1
ATOM 5246 C CA . CYS A 1 659 ? -33.625 19.25 1.4 1 89.5 659 CYS A CA 1
ATOM 5247 C C . CYS A 1 659 ? -33.75 19.844 2.803 1 89.5 659 CYS A C 1
ATOM 5249 O O . CYS A 1 659 ? -34.844 19.953 3.344 1 89.5 659 CYS A O 1
ATOM 5251 N N . SER A 1 660 ? -32.594 20.234 3.367 1 85.25 660 SER A N 1
ATOM 5252 C CA . SER A 1 660 ? -32.594 20.766 4.727 1 85.25 660 SER A CA 1
ATOM 5253 C C . SER A 1 660 ? -33.281 22.125 4.793 1 85.25 660 SER A C 1
ATOM 5255 O O . SER A 1 660 ? -34.031 22.391 5.738 1 85.25 660 SER A O 1
ATOM 5257 N N . PHE A 1 661 ? -33.094 22.922 3.834 1 85.38 661 PHE A N 1
ATOM 5258 C CA . PHE A 1 661 ? -33.719 24.234 3.803 1 85.38 661 PHE A CA 1
ATOM 5259 C C . PHE A 1 661 ? -35.219 24.094 3.6 1 85.38 661 PHE A C 1
ATOM 5261 O O . PHE A 1 661 ? -36 24.844 4.188 1 85.38 661 PHE A O 1
ATOM 5268 N N . TRP A 1 662 ? -35.562 23.156 2.752 1 85.69 662 TRP A N 1
ATOM 5269 C CA . TRP A 1 662 ? -37 22.938 2.504 1 85.69 662 TRP A CA 1
ATOM 5270 C C . TRP A 1 662 ? -37.688 22.391 3.748 1 85.69 662 TRP A C 1
ATOM 5272 O O . TRP A 1 662 ? -38.812 22.781 4.07 1 85.69 662 TRP A O 1
ATOM 5282 N N . LEU A 1 663 ? -37.062 21.484 4.383 1 82 663 LEU A N 1
ATOM 5283 C CA . LEU A 1 663 ? -37.594 20.922 5.609 1 82 663 LEU A CA 1
ATOM 5284 C C . LEU A 1 663 ? -37.75 22 6.684 1 82 663 LEU A C 1
ATOM 5286 O O . LEU A 1 663 ? -38.719 22.031 7.414 1 82 663 LEU A O 1
ATOM 5290 N N . THR A 1 664 ? -36.719 22.875 6.773 1 79.31 664 THR A N 1
ATOM 5291 C CA . THR A 1 664 ? -36.75 23.953 7.75 1 79.31 664 THR A CA 1
ATOM 5292 C C . THR A 1 664 ? -37.844 24.969 7.418 1 79.31 664 THR A C 1
ATOM 5294 O O . THR A 1 664 ? -38.531 25.469 8.312 1 79.31 664 THR A O 1
ATOM 5297 N N . GLY A 1 665 ? -37.969 25.234 6.176 1 79 665 GLY A N 1
ATOM 5298 C CA . GLY A 1 665 ? -39.062 26.109 5.762 1 79 665 GLY A CA 1
ATOM 5299 C C . GLY A 1 665 ? -40.438 25.578 6.105 1 79 665 GLY A C 1
ATOM 5300 O O . GLY A 1 665 ? -41.281 26.312 6.605 1 79 665 GLY A O 1
ATOM 5301 N N . LYS A 1 666 ? -40.656 24.312 5.836 1 79.31 666 LYS A N 1
ATOM 5302 C CA . LYS A 1 666 ? -41.938 23.688 6.145 1 79.31 666 LYS A CA 1
ATOM 5303 C C . LYS A 1 666 ? -42.156 23.625 7.648 1 79.31 666 LYS A C 1
ATOM 5305 O O . LYS A 1 666 ? -43.281 23.797 8.109 1 79.31 666 LYS A O 1
ATOM 5310 N N . ALA A 1 667 ? -41.031 23.359 8.383 1 73.44 667 ALA A N 1
ATOM 5311 C CA . ALA A 1 667 ? -41.156 23.328 9.836 1 73.44 667 ALA A CA 1
ATOM 5312 C C . ALA A 1 667 ? -41.562 24.688 10.391 1 73.44 667 ALA A C 1
ATOM 5314 O O . ALA A 1 667 ? -42.344 24.781 11.32 1 73.44 667 ALA A O 1
ATOM 5315 N N . PHE A 1 668 ? -41.094 25.781 9.805 1 73.38 668 PHE A N 1
ATOM 5316 C CA . PHE A 1 668 ? -41.375 27.125 10.242 1 73.38 668 PHE A CA 1
ATOM 5317 C C . PHE A 1 668 ? -42.812 27.516 9.852 1 73.38 668 PHE A C 1
ATOM 5319 O O . PHE A 1 668 ? -43.469 28.25 10.578 1 73.38 668 PHE A O 1
ATOM 5326 N N . SER A 1 669 ? -43.188 26.984 8.727 1 76.44 669 SER A N 1
ATOM 5327 C CA . SER A 1 669 ? -44.562 27.297 8.297 1 76.44 669 SER A CA 1
ATOM 5328 C C . SER A 1 669 ? -45.594 26.609 9.195 1 76.44 669 SER A C 1
ATOM 5330 O O . SER A 1 669 ? -46.656 27.141 9.43 1 76.44 669 SER A O 1
ATOM 5332 N N . ASN A 1 670 ? -45.156 25.484 9.68 1 71.38 670 ASN A N 1
ATOM 5333 C CA . ASN A 1 670 ? -46.094 24.75 10.547 1 71.38 670 ASN A CA 1
ATOM 5334 C C . ASN A 1 670 ? -46.062 25.297 11.969 1 71.38 670 ASN A C 1
ATOM 5336 O O . ASN A 1 670 ? -47 25.062 12.742 1 71.38 670 ASN A O 1
ATOM 5340 N N . ILE A 1 671 ? -45 25.984 12.336 1 66.75 671 ILE A N 1
ATOM 5341 C CA . ILE A 1 671 ? -44.906 26.594 13.656 1 66.75 671 ILE A CA 1
ATOM 5342 C C . ILE A 1 671 ? -46 27.656 13.82 1 66.75 671 ILE A C 1
ATOM 5344 O O . ILE A 1 671 ? -46.594 27.781 14.891 1 66.75 671 ILE A O 1
ATOM 5348 N N . SER A 1 672 ? -46.156 28.422 12.727 1 62.91 672 SER A N 1
ATOM 5349 C CA . SER A 1 672 ? -47.156 29.469 12.805 1 62.91 672 SER A CA 1
ATOM 5350 C C . SER A 1 672 ? -48.531 28.875 13.117 1 62.91 672 SER A C 1
ATOM 5352 O O . SER A 1 672 ? -49.312 29.453 13.898 1 62.91 672 SER A O 1
ATOM 5354 N N . SER A 1 673 ? -48.688 27.688 12.516 1 64.75 673 SER A N 1
ATOM 5355 C CA . SER A 1 673 ? -50 27.078 12.766 1 64.75 673 SER A CA 1
ATOM 5356 C C . SER A 1 673 ? -50.062 26.438 14.156 1 64.75 673 SER A C 1
ATOM 5358 O O . SER A 1 673 ? -51.094 26.453 14.812 1 64.75 673 SER A O 1
ATOM 5360 N N . ASP A 1 674 ? -48.875 26 14.586 1 60.44 674 ASP A N 1
ATOM 5361 C CA . ASP A 1 674 ? -48.844 25.328 15.883 1 60.44 674 ASP A CA 1
ATOM 5362 C C . ASP A 1 674 ? -48.812 26.344 17.031 1 60.44 674 ASP A C 1
ATOM 5364 O O . ASP A 1 674 ? -49.281 26.078 18.125 1 60.44 674 ASP A O 1
ATOM 5368 N N . LEU A 1 675 ? -48.219 27.578 16.844 1 59.41 675 LEU A N 1
ATOM 5369 C CA . LEU A 1 675 ? -48.094 28.609 17.859 1 59.41 675 LEU A CA 1
ATOM 5370 C C . LEU A 1 675 ? -49.375 29.375 18.031 1 59.41 675 LEU A C 1
ATOM 5372 O O . LEU A 1 675 ? -49.531 30.141 19 1 59.41 675 LEU A O 1
ATOM 5376 N N . GLN A 1 676 ? -50.219 29.375 17.125 1 59.75 676 GLN A N 1
ATOM 5377 C CA . GLN A 1 676 ? -51.438 30.203 17.25 1 59.75 676 GLN A CA 1
ATOM 5378 C C . GLN A 1 676 ? -52.125 29.953 18.578 1 59.75 676 GLN A C 1
ATOM 5380 O O . GLN A 1 676 ? -52.688 30.875 19.188 1 59.75 676 GLN A O 1
ATOM 5385 N N . ASN A 1 677 ? -52.156 28.75 19.094 1 57.94 677 ASN A N 1
ATOM 5386 C CA . ASN A 1 677 ? -52.938 28.625 20.312 1 57.94 677 ASN A CA 1
ATOM 5387 C C . ASN A 1 677 ? -52.031 28.375 21.531 1 57.94 677 ASN A C 1
ATOM 5389 O O . ASN A 1 677 ? -52.5 27.938 22.578 1 57.94 677 ASN A O 1
ATOM 5393 N N . LYS A 1 678 ? -50.719 28.547 21.328 1 60.5 678 LYS A N 1
ATOM 5394 C CA . LYS A 1 678 ? -49.906 28.219 22.484 1 60.5 678 LYS A CA 1
ATOM 5395 C C . LYS A 1 678 ? -49.375 29.469 23.188 1 60.5 678 LYS A C 1
ATOM 5397 O O . LYS A 1 678 ? -49.281 30.531 22.562 1 60.5 678 LYS A O 1
ATOM 5402 N N . SER A 1 679 ? -49.469 29.5 24.531 1 62.78 679 SER A N 1
ATOM 5403 C CA . SER A 1 679 ? -49 30.578 25.391 1 62.78 679 SER A CA 1
ATOM 5404 C C . SER A 1 679 ? -47.531 30.922 25.094 1 62.78 679 SER A C 1
ATOM 5406 O O . SER A 1 679 ? -46.812 30.125 24.516 1 62.78 679 SER A O 1
ATOM 5408 N N . THR A 1 680 ? -47.062 32.188 25.25 1 60.84 680 THR A N 1
ATOM 5409 C CA . THR A 1 680 ? -45.719 32.719 25.016 1 60.84 680 THR A CA 1
ATOM 5410 C C . THR A 1 680 ? -44.656 31.766 25.578 1 60.84 680 THR A C 1
ATOM 5412 O O . THR A 1 680 ? -43.594 31.562 24.969 1 60.84 680 THR A O 1
ATOM 5415 N N . GLY A 1 681 ? -44.875 31.25 26.688 1 60.53 681 GLY A N 1
ATOM 5416 C CA . GLY A 1 681 ? -43.938 30.312 27.297 1 60.53 681 GLY A CA 1
ATOM 5417 C C . GLY A 1 681 ? -43.781 29.016 26.531 1 60.53 681 GLY A C 1
ATOM 5418 O O . GLY A 1 681 ? -42.688 28.469 26.422 1 60.53 681 GLY A O 1
ATOM 5419 N N . GLU A 1 682 ? -44.844 28.625 26 1 64.94 682 GLU A N 1
ATOM 5420 C CA . GLU A 1 682 ? -44.844 27.359 25.25 1 64.94 682 GLU A CA 1
ATOM 5421 C C . GLU A 1 682 ? -44.156 27.531 23.906 1 64.94 682 GLU A C 1
ATOM 5423 O O . GLU A 1 682 ? -43.531 26.594 23.406 1 64.94 682 GLU A O 1
ATOM 5428 N N . VAL A 1 683 ? -44.281 28.719 23.438 1 62.09 683 VAL A N 1
ATOM 5429 C CA . VAL A 1 683 ? -43.594 29.031 22.188 1 62.09 683 VAL A CA 1
ATOM 5430 C C . VAL A 1 683 ? -42.094 29.016 22.422 1 62.09 683 VAL A C 1
ATOM 5432 O O . VAL A 1 683 ? -41.344 28.469 21.594 1 62.09 683 VAL A O 1
ATOM 5435 N N . ILE A 1 684 ? -41.656 29.5 23.5 1 62.25 684 ILE A N 1
ATOM 5436 C CA . ILE A 1 684 ? -40.25 29.516 23.828 1 62.25 684 ILE A CA 1
ATOM 5437 C C . ILE A 1 684 ? -39.781 28.094 24.094 1 62.25 684 ILE A C 1
ATOM 5439 O O . ILE A 1 684 ? -38.688 27.703 23.688 1 62.25 684 ILE A O 1
ATOM 5443 N N . ALA A 1 685 ? -40.625 27.406 24.703 1 64.75 685 ALA A N 1
ATOM 5444 C CA . ALA A 1 685 ? -40.281 26.016 25.016 1 64.75 685 ALA A CA 1
ATOM 5445 C C . ALA A 1 685 ? -40.188 25.172 23.734 1 64.75 685 ALA A C 1
ATOM 5447 O O . ALA A 1 685 ? -39.406 24.219 23.656 1 64.75 685 ALA A O 1
ATOM 5448 N N . SER A 1 686 ? -41.031 25.562 22.828 1 63.22 686 SER A N 1
ATOM 5449 C CA . SER A 1 686 ? -41.062 24.812 21.562 1 63.22 686 SER A CA 1
ATOM 5450 C C . SER A 1 686 ? -39.75 25 20.781 1 63.22 686 SER A C 1
ATOM 5452 O O . SER A 1 686 ? -39.375 24.125 20.016 1 63.22 686 SER A O 1
ATOM 5454 N N . PHE A 1 687 ? -39.156 26.109 21.078 1 61.97 687 PHE A N 1
ATOM 5455 C CA . PHE A 1 687 ? -37.906 26.391 20.375 1 61.97 687 PHE A CA 1
ATOM 5456 C C . PHE A 1 687 ? -36.781 25.5 20.906 1 61.97 687 PHE A C 1
ATOM 5458 O O . PHE A 1 687 ? -35.75 25.344 20.25 1 61.97 687 PHE A O 1
ATOM 5465 N N . PHE A 1 688 ? -37.156 24.75 21.984 1 64.06 688 PHE A N 1
ATOM 5466 C CA . PHE A 1 688 ? -36.125 23.906 22.578 1 64.06 688 PHE A CA 1
ATOM 5467 C C . PHE A 1 688 ? -36.531 22.438 22.5 1 64.06 688 PHE A C 1
ATOM 5469 O O . PHE A 1 688 ? -35.781 21.578 22.984 1 64.06 688 PHE A O 1
ATOM 5476 N N . THR A 1 689 ? -37.719 22.188 21.953 1 66.75 689 THR A N 1
ATOM 5477 C CA . THR A 1 689 ? -38.156 20.797 21.875 1 66.75 689 THR A CA 1
ATOM 5478 C C . THR A 1 689 ? -38.031 20.266 20.453 1 66.75 689 THR A C 1
ATOM 5480 O O . THR A 1 689 ? -38.375 20.969 19.5 1 66.75 689 THR A O 1
ATOM 5483 N N . PRO A 1 690 ? -37.5 19.031 20.266 1 69.75 690 PRO A N 1
ATOM 5484 C CA . PRO A 1 690 ? -37.406 18.438 18.938 1 69.75 690 PRO A CA 1
ATOM 5485 C C . PRO A 1 690 ? -38.781 18.203 18.297 1 69.75 690 PRO A C 1
ATOM 5487 O O . PRO A 1 690 ? -39.75 18.016 19 1 69.75 690 PRO A O 1
ATOM 5490 N N . PRO A 1 691 ? -38.906 18.359 17.078 1 66.88 691 PRO A N 1
ATOM 5491 C CA . PRO A 1 691 ? -37.906 18.484 16.016 1 66.88 691 PRO A CA 1
ATOM 5492 C C . PRO A 1 691 ? -37.594 19.922 15.68 1 66.88 691 PRO A C 1
ATOM 5494 O O . PRO A 1 691 ? -36.531 20.203 15.078 1 66.88 691 PRO A O 1
ATOM 5497 N N . ILE A 1 692 ? -38.5 20.891 16.156 1 66.19 692 ILE A N 1
ATOM 5498 C CA . ILE A 1 692 ? -38.344 22.281 15.773 1 66.19 692 ILE A CA 1
ATOM 5499 C C . ILE A 1 692 ? -37.094 22.875 16.484 1 66.19 692 ILE A C 1
ATOM 5501 O O . ILE A 1 692 ? -36.312 23.578 15.859 1 66.19 692 ILE A O 1
ATOM 5505 N N . GLY A 1 693 ? -37.062 22.578 17.688 1 70.81 693 GLY A N 1
ATOM 5506 C CA . GLY A 1 693 ? -35.938 23.078 18.453 1 70.81 693 GLY A CA 1
ATOM 5507 C C . GLY A 1 693 ? -34.594 22.641 17.891 1 70.81 693 GLY A C 1
ATOM 5508 O O . GLY A 1 693 ? -33.656 23.422 17.844 1 70.81 693 GLY A O 1
ATOM 5509 N N . ALA A 1 694 ? -34.562 21.453 17.391 1 75.56 694 ALA A N 1
ATOM 5510 C CA . ALA A 1 694 ? -33.312 20.922 16.859 1 75.56 694 ALA A CA 1
ATOM 5511 C C . ALA A 1 694 ? -32.938 21.594 15.555 1 75.56 694 ALA A C 1
ATOM 5513 O O . ALA A 1 694 ? -31.766 21.859 15.305 1 75.56 694 ALA A O 1
ATOM 5514 N N . LEU A 1 695 ? -33.906 21.922 14.867 1 72.94 695 LEU A N 1
ATOM 5515 C CA . LEU A 1 695 ? -33.625 22.578 13.586 1 72.94 695 LEU A CA 1
ATOM 5516 C C . LEU A 1 695 ? -33.188 24.016 13.781 1 72.94 695 LEU A C 1
ATOM 5518 O O . LEU A 1 695 ? -32.312 24.5 13.078 1 72.94 695 LEU A O 1
ATOM 5522 N N . ILE A 1 696 ? -33.812 24.625 14.734 1 74.44 696 ILE A N 1
ATOM 5523 C CA . ILE A 1 696 ? -33.406 26 15.039 1 74.44 696 ILE A CA 1
ATOM 5524 C C . ILE A 1 696 ? -31.984 26.016 15.578 1 74.44 696 ILE A C 1
ATOM 5526 O O . ILE A 1 696 ? -31.188 26.875 15.203 1 74.44 696 ILE A O 1
ATOM 5530 N N . ALA A 1 697 ? -31.812 25.047 16.344 1 78.5 697 ALA A N 1
ATOM 5531 C CA . ALA A 1 697 ? -30.469 24.938 16.906 1 78.5 697 ALA A CA 1
ATOM 5532 C C . ALA A 1 697 ? -29.422 24.75 15.797 1 78.5 697 ALA A C 1
ATOM 5534 O O . ALA A 1 697 ? -28.344 25.312 15.852 1 78.5 697 ALA A O 1
ATOM 5535 N N . ALA A 1 698 ? -29.781 24.016 14.828 1 79.44 698 ALA A N 1
ATOM 5536 C CA . ALA A 1 698 ? -28.875 23.766 13.719 1 79.44 698 ALA A CA 1
ATOM 5537 C C . ALA A 1 698 ? -28.656 25.031 12.883 1 79.44 698 ALA A C 1
ATOM 5539 O O . ALA A 1 698 ? -27.531 25.328 12.469 1 79.44 698 ALA A O 1
ATOM 5540 N N . MET A 1 699 ? -29.672 25.766 12.703 1 78.88 699 MET A N 1
ATOM 5541 C CA . MET A 1 699 ? -29.578 26.969 11.891 1 78.88 699 MET A CA 1
ATOM 5542 C C . MET A 1 699 ? -28.781 28.047 12.609 1 78.88 699 MET A C 1
ATOM 5544 O O . MET A 1 699 ? -27.984 28.75 11.992 1 78.88 699 MET A O 1
ATOM 5548 N N . VAL A 1 700 ? -29.016 28.141 13.836 1 80.25 700 VAL A N 1
ATOM 5549 C CA . VAL A 1 700 ? -28.312 29.156 14.617 1 80.25 700 VAL A CA 1
ATOM 5550 C C . VAL A 1 700 ? -26.828 28.781 14.711 1 80.25 700 VAL A C 1
ATOM 5552 O O . VAL A 1 700 ? -25.969 29.656 14.625 1 80.25 700 VAL A O 1
ATOM 5555 N N . SER A 1 701 ? -26.641 27.547 14.836 1 81.31 701 SER A N 1
ATOM 5556 C CA . SER A 1 701 ? -25.266 27.109 15.008 1 81.31 701 SER A CA 1
ATOM 5557 C C . SER A 1 701 ? -24.469 27.281 13.719 1 81.31 701 SER A C 1
ATOM 5559 O O . SER A 1 701 ? -23.312 27.703 13.75 1 81.31 701 SER A O 1
ATOM 5561 N N . THR A 1 702 ? -25 26.969 12.609 1 76.81 702 THR A N 1
ATOM 5562 C CA . THR A 1 702 ? -24.25 26.969 11.359 1 76.81 702 THR A CA 1
ATOM 5563 C C . THR A 1 702 ? -24.328 28.328 10.68 1 76.81 702 THR A C 1
ATOM 5565 O O . THR A 1 702 ? -23.328 28.828 10.164 1 76.81 702 THR A O 1
ATOM 5568 N N . PHE A 1 703 ? -25.375 28.984 10.758 1 82.62 703 PHE A N 1
ATOM 5569 C CA . PHE A 1 703 ? -25.531 30.234 10.023 1 82.62 703 PHE A CA 1
ATOM 5570 C C . PHE A 1 703 ? -25.547 31.422 10.969 1 82.62 703 PHE A C 1
ATOM 5572 O O . PHE A 1 703 ? -24.828 32.406 10.766 1 82.62 703 PHE A O 1
ATOM 5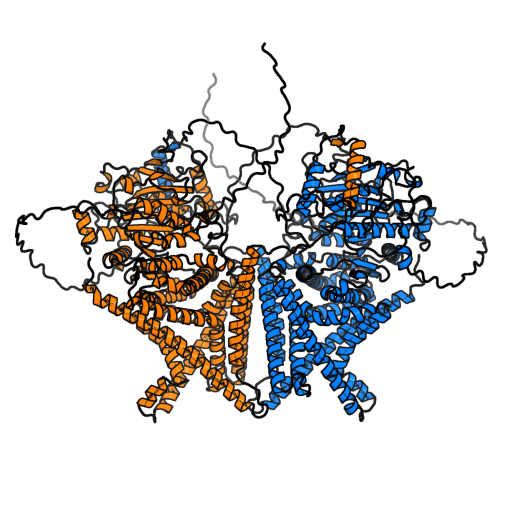579 N N . GLY A 1 704 ? -26.188 31.281 12.039 1 86.56 704 GLY A N 1
ATOM 5580 C CA . GLY A 1 704 ? -26.344 32.406 12.953 1 86.56 704 GLY A CA 1
ATOM 5581 C C . GLY A 1 704 ? -25.031 32.812 13.625 1 86.56 704 GLY A C 1
ATOM 5582 O O . GLY A 1 704 ? -24.578 33.938 13.5 1 86.56 704 GLY A O 1
ATOM 5583 N N . ILE A 1 705 ? -24.438 31.891 14.18 1 89.06 705 ILE A N 1
ATOM 5584 C CA . ILE A 1 705 ? -23.203 32.156 14.93 1 89.06 705 ILE A CA 1
ATOM 5585 C C . ILE A 1 705 ? -22.109 32.594 13.969 1 89.06 705 ILE A C 1
ATOM 5587 O O . ILE A 1 705 ? -21.359 33.531 14.25 1 89.06 705 ILE A O 1
ATOM 5591 N N . TYR A 1 706 ? -22 31.984 12.805 1 90.81 706 TYR A N 1
ATOM 5592 C CA . TYR A 1 706 ? -20.969 32.312 11.828 1 90.81 706 TYR A CA 1
ATOM 5593 C C . TYR A 1 706 ? -21.156 33.75 11.32 1 90.81 706 TYR A C 1
ATOM 5595 O O . TYR A 1 706 ? -20.203 34.5 11.227 1 90.81 706 TYR A O 1
ATOM 5603 N N . LEU A 1 707 ? -22.375 34.094 11.133 1 91 707 LEU A N 1
ATOM 5604 C CA . LEU A 1 707 ? -22.672 35.438 10.609 1 91 707 LEU A CA 1
ATOM 5605 C C . LEU A 1 707 ? -22.453 36.5 11.68 1 91 707 LEU A C 1
ATOM 5607 O O . LEU A 1 707 ? -21.797 37.5 11.422 1 91 707 LEU A O 1
ATOM 5611 N N . PHE A 1 708 ? -22.953 36.25 12.859 1 91.88 708 PHE A N 1
ATOM 5612 C CA . PHE A 1 708 ? -22.859 37.25 13.938 1 91.88 708 PHE A CA 1
ATOM 5613 C C . PHE A 1 708 ? -21.406 37.438 14.344 1 91.88 708 PHE A C 1
ATOM 5615 O O . PHE A 1 708 ? -20.969 38.562 14.57 1 91.88 708 PHE A O 1
ATOM 5622 N N . ALA A 1 709 ? -20.703 36.375 14.445 1 92.12 709 ALA A N 1
ATOM 5623 C CA . ALA A 1 709 ? -19.297 36.469 14.836 1 92.12 709 ALA A CA 1
ATOM 5624 C C . ALA A 1 709 ? -18.484 37.188 13.766 1 92.12 709 ALA A C 1
ATOM 5626 O O . ALA A 1 709 ? -17.594 38 14.078 1 92.12 709 ALA A O 1
ATOM 5627 N N . SER A 1 710 ? -18.781 37 12.508 1 93 710 SER A N 1
ATOM 5628 C CA . SER A 1 710 ? -18.047 37.625 11.414 1 93 710 SER A CA 1
ATOM 5629 C C . SER A 1 710 ? -18.328 39.125 11.375 1 93 710 SER A C 1
ATOM 5631 O O . SER A 1 710 ? -17.422 39.906 11.07 1 93 710 SER A O 1
ATOM 5633 N N . PHE A 1 711 ? -19.5 39.531 11.727 1 91.88 711 PHE A N 1
ATOM 5634 C CA . PHE A 1 711 ? -19.844 40.938 11.758 1 91.88 711 PHE A CA 1
ATOM 5635 C C . PHE A 1 711 ? -19.219 41.625 12.969 1 91.88 711 PHE A C 1
ATOM 5637 O O . PHE A 1 711 ? -18.781 42.781 12.883 1 91.88 711 PHE A O 1
ATOM 5644 N N . LEU A 1 712 ? -19.219 40.875 14.031 1 90.19 712 LEU A N 1
ATOM 5645 C CA . LEU A 1 712 ? -18.625 41.406 15.25 1 90.19 712 LEU A CA 1
ATOM 5646 C C . LEU A 1 712 ? -17.156 41.719 15.039 1 90.19 712 LEU A C 1
ATOM 5648 O O . LEU A 1 712 ? -16.641 42.719 15.555 1 90.19 712 LEU A O 1
ATOM 5652 N N . TYR A 1 713 ? -16.453 40.969 14.32 1 89.56 713 TYR A N 1
ATOM 5653 C CA . TYR A 1 713 ? -15.023 41.156 14.07 1 89.56 713 TYR A CA 1
ATOM 5654 C C . TYR A 1 713 ? -14.797 42 12.836 1 89.56 713 TYR A C 1
ATOM 5656 O O . TYR A 1 713 ? -13.672 42.094 12.344 1 89.56 713 TYR A O 1
ATOM 5664 N N . ARG A 1 714 ? -15.812 42.562 12.203 1 86.81 714 ARG A N 1
ATOM 5665 C CA . ARG A 1 714 ? -15.812 43.531 11.117 1 86.81 714 ARG A CA 1
ATOM 5666 C C . ARG A 1 714 ? -15.18 42.938 9.859 1 86.81 714 ARG A C 1
ATOM 5668 O O . ARG A 1 714 ? -14.43 43.625 9.156 1 86.81 714 ARG A O 1
ATOM 5675 N N . ASP A 1 715 ? -15.328 41.75 9.656 1 87.19 715 ASP A N 1
ATOM 5676 C CA . ASP A 1 715 ? -14.828 41.031 8.477 1 87.19 715 ASP A CA 1
ATOM 5677 C C . ASP A 1 715 ? -15.828 40 7.992 1 87.19 715 ASP A C 1
ATOM 5679 O O . ASP A 1 715 ? -15.539 38.812 8 1 87.19 715 ASP A O 1
ATOM 5683 N N . PRO A 1 716 ? -16.969 40.406 7.484 1 90.25 716 PRO A N 1
ATOM 5684 C CA . PRO A 1 716 ? -18.016 39.438 7.141 1 90.25 716 PRO A CA 1
ATOM 5685 C C . PRO A 1 716 ? -17.953 39 5.68 1 90.25 716 PRO A C 1
ATOM 5687 O O . PRO A 1 716 ? -18.75 38.156 5.25 1 90.25 716 PRO A O 1
ATOM 5690 N N . TRP A 1 717 ? -17.016 39.375 4.859 1 89.12 717 TRP A N 1
ATOM 5691 C CA . TRP A 1 717 ? -17.031 39.188 3.416 1 89.12 717 TRP A CA 1
ATOM 5692 C C . TRP A 1 717 ? -16.938 37.688 3.068 1 89.12 717 TRP A C 1
ATOM 5694 O O . TRP A 1 717 ? -17.484 37.25 2.049 1 89.12 717 TRP A O 1
ATOM 5704 N N . HIS A 1 718 ? -16.25 36.906 3.865 1 92 718 HIS A N 1
ATOM 5705 C CA . HIS A 1 718 ? -16.078 35.5 3.568 1 92 718 HIS A CA 1
ATOM 5706 C C . HIS A 1 718 ? -17.422 34.75 3.641 1 92 718 HIS A C 1
ATOM 5708 O O . HIS A 1 718 ? -17.578 33.688 3.047 1 92 718 HIS A O 1
ATOM 5714 N N . MET A 1 719 ? -18.438 35.312 4.336 1 92.06 719 MET A N 1
ATOM 5715 C CA . MET A 1 719 ? -19.75 34.719 4.461 1 92.06 719 MET A CA 1
ATOM 5716 C C . MET A 1 719 ? -20.516 34.781 3.141 1 92.06 719 MET A C 1
ATOM 5718 O O . MET A 1 719 ? -21.375 33.938 2.871 1 92.06 719 MET A O 1
ATOM 5722 N N . PHE A 1 720 ? -20.125 35.719 2.32 1 90.38 720 PHE A N 1
ATOM 5723 C CA . PHE A 1 720 ? -20.828 35.906 1.063 1 90.38 720 PHE A CA 1
ATOM 5724 C C . PHE A 1 720 ? -20.031 35.344 -0.106 1 90.38 720 PHE A C 1
ATOM 5726 O O . PHE A 1 720 ? -20.609 34.906 -1.1 1 90.38 720 PHE A O 1
ATOM 5733 N N . SER A 1 721 ? -18.797 35.344 0.019 1 91.19 721 SER A N 1
ATOM 5734 C CA . SER A 1 721 ? -17.969 34.938 -1.114 1 91.19 721 SER A CA 1
ATOM 5735 C C . SER A 1 721 ? -17.547 33.5 -1.036 1 91.19 721 SER A C 1
ATOM 5737 O O . SER A 1 721 ? -17.297 32.844 -2.062 1 91.19 721 SER A O 1
ATOM 5739 N N . SER A 1 722 ? -17.422 32.906 0.157 1 94.06 722 SER A N 1
ATOM 5740 C CA . SER A 1 722 ? -16.766 31.625 0.286 1 94.06 722 SER A CA 1
ATOM 5741 C C . SER A 1 722 ? -17.625 30.641 1.073 1 94.06 722 SER A C 1
ATOM 5743 O O . SER A 1 722 ? -17.344 29.438 1.096 1 94.06 722 SER A O 1
ATOM 5745 N N . PHE A 1 723 ? -18.75 31.016 1.63 1 93.56 723 PHE A N 1
ATOM 5746 C CA . PHE A 1 723 ? -19.516 30.188 2.543 1 93.56 723 PHE A CA 1
ATOM 5747 C C . PHE A 1 723 ? -20.203 29.062 1.792 1 93.56 723 PHE A C 1
ATOM 5749 O O . PHE A 1 723 ? -20.172 27.906 2.234 1 93.56 723 PHE A O 1
ATOM 5756 N N . ILE A 1 724 ? -20.766 29.281 0.655 1 91.44 724 ILE A N 1
ATOM 5757 C CA . ILE A 1 724 ? -21.5 28.266 -0.101 1 91.44 724 ILE A CA 1
ATOM 5758 C C . ILE A 1 724 ? -20.531 27.203 -0.595 1 91.44 724 ILE A C 1
ATOM 5760 O O . ILE A 1 724 ? -20.859 26.016 -0.579 1 91.44 724 ILE A O 1
ATOM 5764 N N . GLN A 1 725 ? -19.406 27.625 -1.049 1 93.81 725 GLN A N 1
ATOM 5765 C CA . GLN A 1 725 ? -18.391 26.656 -1.509 1 93.81 725 GLN A CA 1
ATOM 5766 C C . GLN A 1 725 ? -17.906 25.781 -0.363 1 93.81 725 GLN A C 1
ATOM 5768 O O . GLN A 1 725 ? -17.688 24.578 -0.55 1 93.81 725 GLN A O 1
ATOM 5773 N N . TYR A 1 726 ? -17.812 26.391 0.771 1 94.12 726 TYR A N 1
ATOM 5774 C CA . TYR A 1 726 ? -17.375 25.625 1.937 1 94.12 726 TYR A CA 1
ATOM 5775 C C . TYR A 1 726 ? -18.406 24.562 2.293 1 94.12 726 TYR A C 1
ATOM 5777 O O . TYR A 1 726 ? -18.062 23.422 2.592 1 94.12 726 TYR A O 1
ATOM 5785 N N . LEU A 1 727 ? -19.672 24.938 2.252 1 92.31 727 LEU A N 1
ATOM 5786 C CA . LEU A 1 727 ? -20.734 23.984 2.592 1 92.31 727 LEU A CA 1
ATOM 5787 C C . LEU A 1 727 ? -20.766 22.828 1.607 1 92.31 727 LEU A C 1
ATOM 5789 O O . LEU A 1 727 ? -21.047 21.688 1.991 1 92.31 727 LEU A O 1
ATOM 5793 N N . LEU A 1 728 ? -20.484 23.078 0.39 1 94.19 728 LEU A N 1
ATOM 5794 C CA . LEU A 1 728 ? -20.5 22.047 -0.64 1 94.19 728 LEU A CA 1
ATOM 5795 C C . LEU A 1 728 ? -19.328 21.094 -0.483 1 94.19 728 LEU A C 1
ATOM 5797 O O . LEU A 1 728 ? -19.453 19.906 -0.771 1 94.19 728 LEU A O 1
ATOM 5801 N N . ILE A 1 729 ? -18.219 21.625 0.03 1 93.88 729 ILE A N 1
ATOM 5802 C CA . ILE A 1 729 ? -17 20.797 0.094 1 93.88 729 ILE A CA 1
ATOM 5803 C C . ILE A 1 729 ? -16.859 20.219 1.494 1 93.88 729 ILE A C 1
ATOM 5805 O O . ILE A 1 729 ? -16.062 19.281 1.701 1 93.88 729 ILE A O 1
ATOM 5809 N N . ALA A 1 730 ? -17.625 20.562 2.414 1 91.38 730 ALA A N 1
ATOM 5810 C CA . ALA A 1 730 ? -17.5 20.188 3.816 1 91.38 730 ALA A CA 1
ATOM 5811 C C . ALA A 1 730 ? -17.547 18.672 3.973 1 91.38 730 ALA A C 1
ATOM 5813 O O . ALA A 1 730 ? -16.781 18.094 4.75 1 91.38 730 ALA A O 1
ATOM 5814 N N . THR A 1 731 ? -18.406 17.969 3.197 1 92.88 731 THR A N 1
ATOM 5815 C CA . THR A 1 731 ? -18.516 16.516 3.281 1 92.88 731 THR A CA 1
ATOM 5816 C C . THR A 1 731 ? -17.234 15.844 2.805 1 92.88 731 THR A C 1
ATOM 5818 O O . THR A 1 731 ? -16.844 14.797 3.33 1 92.88 731 THR A O 1
ATOM 5821 N N . SER A 1 732 ? -16.594 16.469 1.885 1 94.06 732 SER A N 1
ATOM 5822 C CA . SER A 1 732 ? -15.352 15.906 1.348 1 94.06 732 SER A CA 1
ATOM 5823 C C . SER A 1 732 ? -14.211 16.031 2.354 1 94.06 732 SER A C 1
ATOM 5825 O O . SER A 1 732 ? -13.242 15.258 2.301 1 94.06 732 SER A O 1
ATOM 5827 N N . PHE A 1 733 ? -14.289 16.969 3.271 1 92.94 733 PHE A N 1
ATOM 5828 C CA . PHE A 1 733 ? -13.25 17.109 4.281 1 92.94 733 PHE A CA 1
ATOM 5829 C C . PHE A 1 733 ? -13.195 15.883 5.184 1 92.94 733 PHE A C 1
ATOM 5831 O O . PHE A 1 733 ? -12.109 15.469 5.609 1 92.94 733 PHE A O 1
ATOM 5838 N N . THR A 1 734 ? -14.305 15.258 5.352 1 92.19 734 THR A N 1
ATOM 5839 C CA . THR A 1 734 ? -14.328 14.07 6.195 1 92.19 734 THR A CA 1
ATOM 5840 C C . THR A 1 734 ? -14.148 12.805 5.352 1 92.19 734 THR A C 1
ATOM 5842 O O . THR A 1 734 ? -13.281 11.977 5.641 1 92.19 734 THR A O 1
ATOM 5845 N N . ASN A 1 735 ? -14.867 12.711 4.273 1 95.12 735 ASN A N 1
ATOM 5846 C CA . ASN A 1 735 ? -14.945 11.461 3.523 1 95.12 735 ASN A CA 1
ATOM 5847 C C . ASN A 1 735 ? -13.742 11.281 2.605 1 95.12 735 ASN A C 1
ATOM 5849 O O . ASN A 1 735 ? -13.477 10.172 2.135 1 95.12 735 ASN A O 1
ATOM 5853 N N . VAL A 1 736 ? -13.031 12.352 2.316 1 95.44 736 VAL A N 1
ATOM 5854 C CA . VAL A 1 736 ? -11.875 12.219 1.44 1 95.44 736 VAL A CA 1
ATOM 5855 C C . VAL A 1 736 ? -10.594 12.523 2.221 1 95.44 736 VAL A C 1
ATOM 5857 O O . VAL A 1 736 ? -9.719 11.672 2.34 1 95.44 736 VAL A O 1
ATOM 5860 N N . LEU A 1 737 ? -10.539 13.742 2.877 1 94.94 737 LEU A N 1
ATOM 5861 C CA . LEU A 1 737 ? -9.305 14.18 3.52 1 94.94 737 LEU A CA 1
ATOM 5862 C C . LEU A 1 737 ? -9.023 13.352 4.766 1 94.94 737 LEU A C 1
ATOM 5864 O O . LEU A 1 737 ? -7.914 12.836 4.934 1 94.94 737 LEU A O 1
ATOM 5868 N N . ASN A 1 738 ? -9.992 13.156 5.605 1 95.31 738 ASN A N 1
ATOM 5869 C CA . ASN A 1 738 ? -9.781 12.383 6.828 1 95.31 738 ASN A CA 1
ATOM 5870 C C . ASN A 1 738 ? -9.516 10.914 6.52 1 95.31 738 ASN A C 1
ATOM 5872 O O . ASN A 1 738 ? -8.711 10.273 7.191 1 95.31 738 ASN A O 1
ATOM 5876 N N . VAL A 1 739 ? -10.227 10.414 5.52 1 95.12 739 VAL A N 1
ATOM 5877 C CA . VAL A 1 739 ? -10.039 9.016 5.141 1 95.12 739 VAL A CA 1
ATOM 5878 C C . VAL A 1 739 ? -8.617 8.797 4.621 1 95.12 739 VAL A C 1
ATOM 5880 O O . VAL A 1 739 ? -7.941 7.855 5.031 1 95.12 739 VAL A O 1
ATOM 5883 N N . TYR A 1 740 ? -8.156 9.672 3.812 1 94.81 740 TYR A N 1
ATOM 5884 C CA . TYR A 1 740 ? -6.797 9.531 3.303 1 94.81 740 TYR A CA 1
ATOM 5885 C C . TYR A 1 740 ? -5.777 9.688 4.422 1 94.81 740 TYR A C 1
ATOM 5887 O O . TYR A 1 740 ? -4.785 8.953 4.469 1 94.81 740 TYR A O 1
ATOM 5895 N N . ALA A 1 741 ? -5.992 10.602 5.266 1 93.69 741 ALA A N 1
ATOM 5896 C CA . ALA A 1 741 ? -5.047 10.875 6.344 1 93.69 741 ALA A CA 1
ATOM 5897 C C . ALA A 1 741 ? -4.895 9.656 7.258 1 93.69 741 ALA A C 1
ATOM 5899 O O . ALA A 1 741 ? -3.777 9.203 7.512 1 93.69 741 ALA A O 1
ATOM 5900 N N . PHE A 1 742 ? -5.988 9.047 7.684 1 92.56 742 PHE A N 1
ATOM 5901 C CA . PHE A 1 742 ? -5.934 7.918 8.609 1 92.56 742 PHE A CA 1
ATOM 5902 C C . PHE A 1 742 ? -5.395 6.672 7.91 1 92.56 742 PHE A C 1
ATOM 5904 O O . PHE A 1 742 ? -4.695 5.863 8.523 1 92.56 742 PHE A O 1
ATOM 5911 N N . CYS A 1 743 ? -5.707 6.551 6.609 1 93 743 CYS A N 1
ATOM 5912 C CA . CYS A 1 743 ? -5.234 5.387 5.867 1 93 743 CYS A CA 1
ATOM 5913 C C . CYS A 1 743 ? -3.736 5.484 5.598 1 93 743 CYS A C 1
ATOM 5915 O O . CYS A 1 743 ? -3.102 4.496 5.227 1 93 743 CYS A O 1
ATOM 5917 N N . ASN A 1 744 ? -3.125 6.652 5.766 1 91.31 744 ASN A N 1
ATOM 5918 C CA . ASN A 1 744 ? -1.693 6.836 5.547 1 91.31 744 ASN A CA 1
ATOM 5919 C C . ASN A 1 744 ? -0.994 7.355 6.801 1 91.31 744 ASN A C 1
ATOM 5921 O O . ASN A 1 744 ? -0.084 8.18 6.715 1 91.31 744 ASN A O 1
ATOM 5925 N N . LEU A 1 745 ? -1.392 6.875 7.898 1 88.94 745 LEU A N 1
ATOM 5926 C CA . LEU A 1 745 ? -0.807 7.246 9.18 1 88.94 745 LEU A CA 1
ATOM 5927 C C . LEU A 1 745 ? 0.627 6.738 9.297 1 88.94 745 LEU A C 1
ATOM 5929 O O . LEU A 1 745 ? 1.423 7.273 10.07 1 88.94 745 LEU A O 1
ATOM 5933 N N . HIS A 1 746 ? 1.019 5.68 8.523 1 83.31 746 HIS A N 1
ATOM 5934 C CA . HIS A 1 746 ? 2.357 5.102 8.57 1 83.31 746 HIS A CA 1
ATOM 5935 C C . HIS A 1 746 ? 3.363 5.973 7.828 1 83.31 746 HIS A C 1
ATOM 5937 O O . HIS A 1 746 ? 4.574 5.824 8.008 1 83.31 746 HIS A O 1
ATOM 5943 N N . ASP A 1 747 ? 2.85 6.836 6.984 1 77.25 747 ASP A N 1
ATOM 5944 C CA . ASP A 1 747 ? 3.701 7.723 6.199 1 77.25 747 ASP A CA 1
ATOM 5945 C C . ASP A 1 747 ? 4.035 8.992 6.98 1 77.25 747 ASP A C 1
ATOM 5947 O O . ASP A 1 747 ? 3.164 9.836 7.199 1 77.25 747 ASP A O 1
ATOM 5951 N N . VAL A 1 748 ? 5.219 9.172 7.398 1 74.69 748 VAL A N 1
ATOM 5952 C CA . VAL A 1 748 ? 5.617 10.336 8.188 1 74.69 748 VAL A CA 1
ATOM 5953 C C . VAL A 1 748 ? 6.398 11.312 7.316 1 74.69 748 VAL A C 1
ATOM 5955 O O . VAL A 1 748 ? 7.152 12.141 7.828 1 74.69 748 VAL A O 1
ATOM 5958 N N . SER A 1 749 ? 6.148 11.219 6.004 1 70.25 749 SER A N 1
ATOM 5959 C CA . SER A 1 749 ? 6.805 12.164 5.113 1 70.25 749 SER A CA 1
ATOM 5960 C C . SER A 1 749 ? 6.07 13.5 5.094 1 70.25 749 SER A C 1
ATOM 5962 O O . SER A 1 749 ? 4.895 13.578 5.457 1 70.25 749 SER A O 1
ATOM 5964 N N . TRP A 1 750 ? 6.711 14.547 4.855 1 59.38 750 TRP A N 1
ATOM 5965 C CA . TRP A 1 750 ? 6.152 15.891 4.941 1 59.38 750 TRP A CA 1
ATOM 5966 C C . TRP A 1 750 ? 5.25 16.188 3.748 1 59.38 750 TRP A C 1
ATOM 5968 O O . TRP A 1 750 ? 4.438 17.109 3.791 1 59.38 750 TRP A O 1
ATOM 5978 N N . GLY A 1 751 ? 5.242 15.328 2.725 1 52.84 751 GLY A N 1
ATOM 5979 C CA . GLY A 1 751 ? 4.332 15.508 1.606 1 52.84 751 GLY A CA 1
ATOM 5980 C C . GLY A 1 751 ? 4.41 16.891 0.983 1 52.84 751 GLY A C 1
ATOM 5981 O O . GLY A 1 751 ? 3.426 17.391 0.439 1 52.84 751 GLY A O 1
ATOM 5982 N N . THR A 1 752 ? 5.578 17.656 1.169 1 53.09 752 THR A N 1
ATOM 5983 C CA . THR A 1 752 ? 5.672 19.031 0.691 1 53.09 752 THR A CA 1
ATOM 5984 C C . THR A 1 752 ? 5.719 19.078 -0.833 1 53.09 752 THR A C 1
ATOM 5986 O O . THR A 1 752 ? 6.18 18.125 -1.471 1 53.09 752 THR A O 1
ATOM 5989 N N . LYS A 1 753 ? 5.262 20.031 -1.219 1 49.88 753 LYS A N 1
ATOM 5990 C CA . LYS A 1 753 ? 5.23 20.312 -2.652 1 49.88 753 LYS A CA 1
ATOM 5991 C C . LYS A 1 753 ? 6.605 20.109 -3.281 1 49.88 753 LYS A C 1
ATOM 5993 O O . LYS A 1 753 ? 7.602 20.656 -2.799 1 49.88 753 LYS A O 1
ATOM 5998 N N . GLY A 1 754 ? 6.828 19.141 -4.281 1 46.97 754 GLY A N 1
ATOM 5999 C CA . GLY A 1 754 ? 8.039 19.047 -5.082 1 46.97 754 GLY A CA 1
ATOM 6000 C C . GLY A 1 754 ? 9.086 18.125 -4.492 1 46.97 754 GLY A C 1
ATOM 6001 O O . GLY A 1 754 ? 10.211 18.062 -4.98 1 46.97 754 GLY A O 1
ATOM 6002 N N . SER A 1 755 ? 9.031 17.406 -3.523 1 46.41 755 SER A N 1
ATOM 6003 C CA . SER A 1 755 ? 10.055 16.688 -2.771 1 46.41 755 SER A CA 1
ATOM 6004 C C . SER A 1 755 ? 10.516 15.438 -3.527 1 46.41 755 SER A C 1
ATOM 6006 O O . SER A 1 755 ? 11.469 14.773 -3.117 1 46.41 755 SER A O 1
ATOM 6008 N N . ASP A 1 756 ? 10.109 14.836 -4.492 1 41.5 756 ASP A N 1
ATOM 6009 C CA . ASP A 1 756 ? 10.414 13.477 -4.918 1 41.5 756 ASP A CA 1
ATOM 6010 C C . ASP A 1 756 ? 11.68 13.438 -5.773 1 41.5 756 ASP A C 1
ATOM 6012 O O . ASP A 1 756 ? 12.102 12.367 -6.219 1 41.5 756 ASP A O 1
ATOM 6016 N N . LYS A 1 757 ? 12.383 14.492 -6.25 1 42.38 757 LYS A N 1
ATOM 6017 C CA . LYS A 1 757 ? 13.367 14.305 -7.316 1 42.38 757 LYS A CA 1
ATOM 6018 C C . LYS A 1 757 ? 14.773 14.164 -6.746 1 42.38 757 LYS A C 1
ATOM 6020 O O . LYS A 1 757 ? 15.422 15.164 -6.418 1 42.38 757 LYS A O 1
ATOM 6025 N N . ALA A 1 758 ? 15.203 13.172 -6.129 1 36.44 758 ALA A N 1
ATOM 6026 C CA . ALA A 1 758 ? 16.625 13.234 -5.762 1 36.44 758 ALA A CA 1
ATOM 6027 C C . ALA A 1 758 ? 17.5 12.805 -6.93 1 36.44 758 ALA A C 1
ATOM 6029 O O . ALA A 1 758 ? 17.406 11.68 -7.41 1 36.44 758 ALA A O 1
ATOM 6030 N N . GLU A 1 759 ? 17.875 13.664 -7.773 1 33.47 759 GLU A N 1
ATOM 6031 C CA . GLU A 1 759 ? 18.859 13.242 -8.766 1 33.47 759 GLU A CA 1
ATOM 6032 C C . GLU A 1 759 ? 20.25 13.141 -8.148 1 33.47 759 GLU A C 1
ATOM 6034 O O . GLU A 1 759 ? 20.703 14.055 -7.453 1 33.47 759 GLU A O 1
ATOM 6039 N N . ALA A 1 760 ? 20.75 12 -8.016 1 35.31 760 ALA A N 1
ATOM 6040 C CA . ALA A 1 760 ? 22.094 11.68 -7.527 1 35.31 760 ALA A CA 1
ATOM 6041 C C . ALA A 1 760 ? 23.172 12.383 -8.359 1 35.31 760 ALA A C 1
ATOM 6043 O O . ALA A 1 760 ? 23.031 12.508 -9.578 1 35.31 760 ALA A O 1
ATOM 6044 N N . LEU A 1 761 ? 23.922 13.195 -7.719 1 27.91 761 LEU A N 1
ATOM 6045 C CA . LEU A 1 761 ? 25.125 13.82 -8.281 1 27.91 761 LEU A CA 1
ATOM 6046 C C . LEU A 1 761 ? 26.016 12.781 -8.938 1 27.91 761 LEU A C 1
ATOM 6048 O O . LEU A 1 761 ? 26.141 11.656 -8.445 1 27.91 761 LEU A O 1
ATOM 6052 N N . PRO A 1 762 ? 26.297 12.82 -10.195 1 27.78 762 PRO A N 1
ATOM 6053 C CA . PRO A 1 762 ? 27.109 11.914 -11.016 1 27.78 762 PRO A CA 1
ATOM 6054 C C . PRO A 1 762 ? 28.438 11.547 -10.344 1 27.78 762 PRO A C 1
ATOM 6056 O O . PRO A 1 762 ? 29.078 12.398 -9.719 1 27.78 762 PRO A O 1
ATOM 6059 N N . SER A 1 763 ? 28.5 10.32 -10.016 1 29.55 763 SER A N 1
ATOM 6060 C CA . SER A 1 763 ? 29.812 9.852 -9.578 1 29.55 763 SER A CA 1
ATOM 6061 C C . SER A 1 763 ? 30.766 9.703 -10.758 1 29.55 763 SER A C 1
ATOM 6063 O O . SER A 1 763 ? 30.375 9.273 -11.844 1 29.55 763 SER A O 1
ATOM 6065 N N . VAL A 1 764 ? 31.719 10.391 -10.961 1 26.56 764 VAL A N 1
ATOM 6066 C CA . VAL A 1 764 ? 32.719 10.383 -12.023 1 26.56 764 VAL A CA 1
ATOM 6067 C C . VAL A 1 764 ? 33.594 9.133 -11.898 1 26.56 764 VAL A C 1
ATOM 6069 O O . VAL A 1 764 ? 34.219 8.906 -10.859 1 26.56 764 VAL A O 1
ATOM 6072 N N . SER A 1 765 ? 33.188 8.047 -12.594 1 27.5 765 SER A N 1
ATOM 6073 C CA . SER A 1 765 ? 34.062 6.871 -12.633 1 27.5 765 SER A CA 1
ATOM 6074 C C . SER A 1 765 ? 35.188 7.047 -13.625 1 27.5 765 SER A C 1
ATOM 6076 O O . SER A 1 765 ? 35.031 7.668 -14.68 1 27.5 765 SER A O 1
ATOM 6078 N N . SER A 1 766 ? 36.438 6.727 -13.305 1 24.41 766 SER A N 1
ATOM 6079 C CA . SER A 1 766 ? 37.688 6.809 -14.047 1 24.41 766 SER A CA 1
ATOM 6080 C C . SER A 1 766 ? 37.781 5.73 -15.125 1 24.41 766 SER A C 1
ATOM 6082 O O . SER A 1 766 ? 37.25 4.621 -14.938 1 24.41 766 SER A O 1
ATOM 6084 N N . LYS A 1 767 ? 38.188 5.973 -16.391 1 27.44 767 LYS A N 1
ATOM 6085 C CA . LYS A 1 767 ? 38.375 5.258 -17.641 1 27.44 767 LYS A CA 1
ATOM 6086 C C . LYS A 1 767 ? 39.469 4.207 -17.531 1 27.44 767 LYS A C 1
ATOM 6088 O O . LYS A 1 767 ? 40.594 4.52 -17.109 1 27.44 767 LYS A O 1
ATOM 6093 N N . LYS A 1 768 ? 39.188 2.801 -17.812 1 27.59 768 LYS A N 1
ATOM 6094 C CA . LYS A 1 768 ? 40.125 1.662 -17.859 1 27.59 768 LYS A CA 1
ATOM 6095 C C . LYS A 1 768 ? 40.938 1.675 -19.156 1 27.59 768 LYS A C 1
ATOM 6097 O O . LYS A 1 768 ? 40.375 1.879 -20.234 1 27.59 768 LYS A O 1
ATOM 6102 N N . SER A 1 769 ? 42.219 1.797 -19.156 1 25.05 769 SER A N 1
ATOM 6103 C CA . SER A 1 769 ? 43.219 1.788 -20.234 1 25.05 769 SER A CA 1
ATOM 6104 C C . SER A 1 769 ? 43.156 0.477 -21.016 1 25.05 769 SER A C 1
ATOM 6106 O O . SER A 1 769 ? 42.969 -0.589 -20.422 1 25.05 769 SER A O 1
ATOM 6108 N N . GLU A 1 770 ? 43.156 0.276 -22.422 1 28.97 770 GLU A N 1
ATOM 6109 C CA . GLU A 1 770 ? 42.969 -0.608 -23.562 1 28.97 770 GLU A CA 1
ATOM 6110 C C . GLU A 1 770 ? 44.031 -1.686 -23.641 1 28.97 770 GLU A C 1
ATOM 6112 O O . GLU A 1 770 ? 43.938 -2.625 -24.422 1 28.97 770 GLU A O 1
ATOM 6117 N N . GLY A 1 771 ? 45.312 -1.626 -23.438 1 29.48 771 GLY A N 1
ATOM 6118 C CA . GLY A 1 771 ? 46.281 -2.275 -24.328 1 29.48 771 GLY A CA 1
ATOM 6119 C C . GLY A 1 771 ? 46.375 -3.768 -24.078 1 29.48 771 GLY A C 1
ATOM 6120 O O . GLY A 1 771 ? 47.312 -4.414 -24.578 1 29.48 771 GLY A O 1
ATOM 6121 N N . ALA A 1 772 ? 46.062 -4.535 -23.031 1 30.98 772 ALA A N 1
ATOM 6122 C CA . ALA A 1 772 ? 46.906 -5.684 -22.734 1 30.98 772 ALA A CA 1
ATOM 6123 C C . ALA A 1 772 ? 46.656 -6.828 -23.703 1 30.98 772 ALA A C 1
ATOM 6125 O O . ALA A 1 772 ? 45.562 -6.945 -24.266 1 30.98 772 ALA A O 1
ATOM 6126 N N . ASP A 1 773 ? 47.625 -7.754 -24.109 1 30.41 773 ASP A N 1
ATOM 6127 C CA . ASP A 1 773 ? 47.969 -8.969 -24.828 1 30.41 773 ASP A CA 1
ATOM 6128 C C . ASP A 1 773 ? 46.969 -10.094 -24.516 1 30.41 773 ASP A C 1
ATOM 6130 O O . ASP A 1 773 ? 46.25 -10.039 -23.531 1 30.41 773 ASP A O 1
ATOM 6134 N N . ALA A 1 774 ? 47.094 -11.367 -25.141 1 39.22 774 ALA A N 1
ATOM 6135 C CA . ALA A 1 774 ? 46.25 -12.57 -25.219 1 39.22 774 ALA A CA 1
ATOM 6136 C C . ALA A 1 774 ? 45.969 -13.117 -23.812 1 39.22 774 ALA A C 1
ATOM 6138 O O . ALA A 1 774 ? 46.875 -13.398 -23.047 1 39.22 774 ALA A O 1
ATOM 6139 N N . PRO A 1 775 ? 44.844 -13.039 -23.203 1 38.31 775 PRO A N 1
ATOM 6140 C CA . PRO A 1 775 ? 44.562 -13.188 -21.781 1 38.31 775 PRO A CA 1
ATOM 6141 C C . PRO A 1 775 ? 44.594 -14.641 -21.312 1 38.31 775 PRO A C 1
ATOM 6143 O O . PRO A 1 775 ? 43.844 -15.469 -21.859 1 38.31 775 PRO A O 1
ATOM 6146 N N . ALA A 1 776 ? 45.656 -15.375 -21.328 1 42 776 ALA A N 1
ATOM 6147 C CA . ALA A 1 776 ? 45.719 -16.656 -20.641 1 42 776 ALA A CA 1
ATOM 6148 C C . ALA A 1 776 ? 45.25 -16.531 -19.188 1 42 776 ALA A C 1
ATOM 6150 O O . ALA A 1 776 ? 45.656 -15.594 -18.484 1 42 776 ALA A O 1
ATOM 6151 N N . VAL A 1 777 ? 44.156 -17.109 -18.938 1 46.25 777 VAL A N 1
ATOM 6152 C CA . VAL A 1 777 ? 43.656 -17.016 -17.578 1 46.25 777 VAL A CA 1
ATOM 6153 C C . VAL A 1 777 ? 44.281 -18.109 -16.719 1 46.25 777 VAL A C 1
ATOM 6155 O O . VAL A 1 777 ? 44.406 -19.25 -17.141 1 46.25 777 VAL A O 1
ATOM 6158 N N . GLU A 1 778 ? 45.125 -17.828 -15.805 1 46.69 778 GLU A N 1
ATOM 6159 C CA . GLU A 1 778 ? 45.75 -18.75 -14.859 1 46.69 778 GLU A CA 1
ATOM 6160 C C . GLU A 1 778 ? 44.719 -19.453 -13.992 1 46.69 778 GLU A C 1
ATOM 6162 O O . GLU A 1 778 ? 43.812 -18.812 -13.477 1 46.69 778 GLU A O 1
ATOM 6167 N N . ASP A 1 779 ? 44.594 -20.781 -14.281 1 52.59 779 ASP A N 1
ATOM 6168 C CA . ASP A 1 779 ? 43.688 -21.594 -13.477 1 52.59 779 ASP A CA 1
ATOM 6169 C C . ASP A 1 779 ? 44.438 -22.453 -12.477 1 52.59 779 ASP A C 1
ATOM 6171 O O . ASP A 1 779 ? 45.562 -22.875 -12.75 1 52.59 779 ASP A O 1
ATOM 6175 N N . THR A 1 780 ? 44.219 -22.359 -11.211 1 52.84 780 THR A N 1
ATOM 6176 C CA . THR A 1 780 ? 44.844 -23.188 -10.18 1 52.84 780 THR A CA 1
ATOM 6177 C C . THR A 1 780 ? 44.094 -24.484 -9.984 1 52.84 780 THR A C 1
ATOM 6179 O O . THR A 1 780 ? 42.875 -24.484 -9.75 1 52.84 780 THR A O 1
ATOM 6182 N N . VAL A 1 781 ? 44.656 -25.625 -10.43 1 55.62 781 VAL A N 1
ATOM 6183 C CA . VAL A 1 781 ? 44.062 -26.922 -10.188 1 55.62 781 VAL A CA 1
ATOM 6184 C C . VAL A 1 781 ? 44.531 -27.469 -8.836 1 55.62 781 VAL A C 1
ATOM 6186 O O . VAL A 1 781 ? 45.719 -27.469 -8.539 1 55.62 781 VAL A O 1
ATOM 6189 N N . LYS A 1 782 ? 43.75 -27.922 -8 1 60.44 782 LYS A N 1
ATOM 6190 C CA . LYS A 1 782 ? 44.062 -28.5 -6.699 1 60.44 782 LYS A CA 1
ATOM 6191 C C . LYS A 1 782 ? 44.625 -29.922 -6.852 1 60.44 782 LYS A C 1
ATOM 6193 O O . LYS A 1 782 ? 44.219 -30.672 -7.73 1 60.44 782 LYS A O 1
ATOM 6198 N N . PRO A 1 783 ? 45.688 -30.25 -6.074 1 63.38 783 PRO A N 1
ATOM 6199 C CA . PRO A 1 783 ? 46.156 -31.641 -6.082 1 63.38 783 PRO A CA 1
ATOM 6200 C C . PRO A 1 783 ? 45.062 -32.625 -5.676 1 63.38 783 PRO A C 1
ATOM 6202 O O . PRO A 1 783 ? 44.125 -32.25 -4.984 1 63.38 783 PRO A O 1
ATOM 6205 N N . GLN A 1 784 ? 45.156 -33.812 -6.137 1 69.94 784 GLN A N 1
ATOM 6206 C CA . GLN A 1 784 ? 44.156 -34.844 -5.926 1 69.94 784 GLN A CA 1
ATOM 6207 C C . GLN A 1 784 ? 43.938 -35.094 -4.438 1 69.94 784 GLN A C 1
ATOM 6209 O O . GLN A 1 784 ? 42.812 -35.375 -4.008 1 69.94 784 GLN A O 1
ATOM 6214 N N . GLN A 1 785 ? 45 -35.031 -3.648 1 69 785 GLN A N 1
ATOM 6215 C CA . GLN A 1 785 ? 44.875 -35.281 -2.217 1 69 785 GLN A CA 1
ATOM 6216 C C . GLN A 1 785 ? 44 -34.219 -1.552 1 69 785 GLN A C 1
ATOM 6218 O O . GLN A 1 785 ? 43.188 -34.531 -0.665 1 69 785 GLN A O 1
ATOM 6223 N N . ASP A 1 786 ? 44.156 -33.062 -2.029 1 68.06 786 ASP A N 1
ATOM 6224 C CA . ASP A 1 786 ? 43.344 -31.984 -1.464 1 68.06 786 ASP A CA 1
ATOM 6225 C C . ASP A 1 786 ? 41.875 -32.156 -1.867 1 68.06 786 ASP A C 1
ATOM 6227 O O . ASP A 1 786 ? 40.969 -31.859 -1.076 1 68.06 786 ASP A O 1
ATOM 6231 N N . VAL A 1 787 ? 41.719 -32.625 -3.09 1 72.12 787 VAL A N 1
ATOM 6232 C CA . VAL A 1 787 ? 40.344 -32.875 -3.561 1 72.12 787 VAL A CA 1
ATOM 6233 C C . VAL A 1 787 ? 39.688 -33.969 -2.732 1 72.12 787 VAL A C 1
ATOM 6235 O O . VAL A 1 787 ? 38.531 -33.875 -2.365 1 72.12 787 VAL A O 1
ATOM 6238 N N . ASP A 1 788 ? 40.469 -34.938 -2.342 1 76.25 788 ASP A N 1
ATOM 6239 C CA . ASP A 1 788 ? 39.938 -36.062 -1.574 1 76.25 788 ASP A CA 1
ATOM 6240 C C . ASP A 1 788 ? 39.656 -35.656 -0.132 1 76.25 788 ASP A C 1
ATOM 6242 O O . ASP A 1 788 ? 38.625 -36.094 0.447 1 76.25 788 ASP A O 1
ATOM 6246 N N . ASP A 1 789 ? 40.5 -34.875 0.473 1 69.38 789 ASP A N 1
ATOM 6247 C CA . ASP A 1 789 ? 40.281 -34.406 1.837 1 69.38 789 ASP A CA 1
ATOM 6248 C C . ASP A 1 789 ? 39.031 -33.5 1.904 1 69.38 789 ASP A C 1
ATOM 6250 O O . ASP A 1 789 ? 38.25 -33.594 2.836 1 69.38 789 ASP A O 1
ATOM 6254 N N . ALA A 1 790 ? 38.938 -32.688 0.87 1 69.44 790 ALA A N 1
ATOM 6255 C CA . ALA A 1 790 ? 37.812 -31.781 0.81 1 69.44 790 ALA A CA 1
ATOM 6256 C C . ALA A 1 790 ? 36.5 -32.562 0.606 1 69.44 790 ALA A C 1
ATOM 6258 O O . ALA A 1 790 ? 35.469 -32.188 1.131 1 69.44 790 ALA A O 1
ATOM 6259 N N . PHE A 1 791 ? 36.719 -33.688 -0.032 1 75.56 791 PHE A N 1
ATOM 6260 C CA . PHE A 1 791 ? 35.562 -34.562 -0.306 1 75.56 791 PHE A CA 1
ATOM 6261 C C . PHE A 1 791 ? 35.062 -35.219 0.972 1 75.56 791 PHE A C 1
ATOM 6263 O O . PHE A 1 791 ? 33.844 -35.312 1.191 1 75.56 791 PHE A O 1
ATOM 6270 N N . LYS A 1 792 ? 35.938 -35.625 1.771 1 73.12 792 LYS A N 1
ATOM 6271 C CA . LYS A 1 792 ? 35.531 -36.219 3.033 1 73.12 792 LYS A CA 1
ATOM 6272 C C . LYS A 1 792 ? 34.75 -35.25 3.9 1 73.12 792 LYS A C 1
ATOM 6274 O O . LYS A 1 792 ? 33.719 -35.625 4.5 1 73.12 792 LYS A O 1
ATOM 6279 N N . GLU A 1 793 ? 35.188 -34.062 3.941 1 73.25 793 GLU A N 1
ATOM 6280 C CA . GLU A 1 793 ? 34.5 -33.062 4.711 1 73.25 793 GLU A CA 1
ATOM 6281 C C . GLU A 1 793 ? 33.125 -32.75 4.09 1 73.25 793 GLU A C 1
ATOM 6283 O O . GLU A 1 793 ? 32.156 -32.531 4.805 1 73.25 793 GLU A O 1
ATOM 6288 N N . THR A 1 794 ? 33.125 -32.75 2.775 1 74.19 794 THR A N 1
ATOM 6289 C CA . THR A 1 794 ? 31.891 -32.438 2.061 1 74.19 794 THR A CA 1
ATOM 6290 C C . THR A 1 794 ? 30.844 -33.531 2.297 1 74.19 794 THR A C 1
ATOM 6292 O O . THR A 1 794 ? 29.656 -33.219 2.496 1 74.19 794 THR A O 1
ATOM 6295 N N . VAL A 1 795 ? 31.266 -34.75 2.287 1 74.81 795 VAL A N 1
ATOM 6296 C CA . VAL A 1 795 ? 30.344 -35.844 2.486 1 74.81 795 VAL A CA 1
ATOM 6297 C C . VAL A 1 795 ? 29.75 -35.781 3.891 1 74.81 795 VAL A C 1
ATOM 6299 O O . VAL A 1 795 ? 28.547 -36 4.074 1 74.81 795 VAL A O 1
ATOM 6302 N N . THR A 1 796 ? 30.516 -35.406 4.828 1 71 796 THR A N 1
ATOM 6303 C CA . THR A 1 796 ? 30.016 -35.281 6.195 1 71 796 THR A CA 1
ATOM 6304 C C . THR A 1 796 ? 28.984 -34.156 6.312 1 71 796 THR A C 1
ATOM 6306 O O . THR A 1 796 ? 27.953 -34.344 6.984 1 71 796 THR A O 1
ATOM 6309 N N . ARG A 1 797 ? 29.234 -33.125 5.668 1 72.38 797 ARG A N 1
ATOM 6310 C CA . ARG A 1 797 ? 28.297 -32 5.707 1 72.38 797 ARG A CA 1
ATOM 6311 C C . ARG A 1 797 ? 27 -32.375 4.996 1 72.38 797 ARG A C 1
ATOM 6313 O O . ARG A 1 797 ? 25.922 -31.953 5.422 1 72.38 797 ARG A O 1
ATOM 6320 N N . ALA A 1 798 ? 27.125 -33.062 3.916 1 69.25 798 ALA A N 1
ATOM 6321 C CA . ALA A 1 798 ? 25.953 -33.406 3.102 1 69.25 798 ALA A CA 1
ATOM 6322 C C . ALA A 1 798 ? 25.047 -34.406 3.84 1 69.25 798 ALA A C 1
ATOM 6324 O O . ALA A 1 798 ? 23.828 -34.344 3.686 1 69.25 798 ALA A O 1
ATOM 6325 N N . ILE A 1 799 ? 25.625 -35.219 4.676 1 69.38 799 ILE A N 1
ATOM 6326 C CA . ILE A 1 799 ? 24.828 -36.281 5.301 1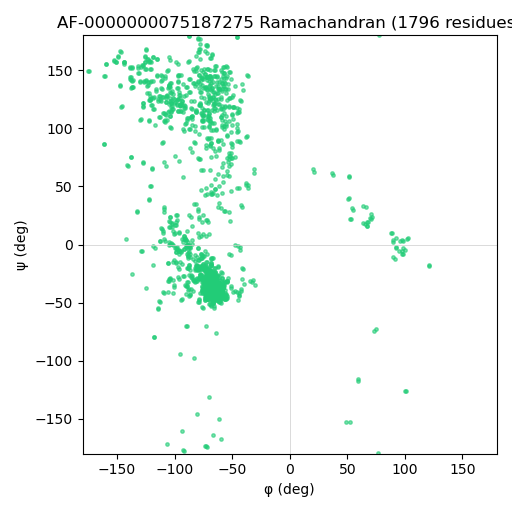 69.38 799 ILE A CA 1
ATOM 6327 C C . ILE A 1 799 ? 24.375 -35.844 6.688 1 69.38 799 ILE A C 1
ATOM 6329 O O . ILE A 1 799 ? 23.453 -36.438 7.266 1 69.38 799 ILE A O 1
ATOM 6333 N N . THR A 1 800 ? 24.781 -34.625 7.145 1 68.88 800 THR A N 1
ATOM 6334 C CA . THR A 1 800 ? 24.359 -34.125 8.445 1 68.88 800 THR A CA 1
ATOM 6335 C C . THR A 1 800 ? 22.922 -33.625 8.383 1 68.88 800 THR A C 1
ATOM 6337 O O . THR A 1 800 ? 22.531 -32.938 7.438 1 68.88 800 THR A O 1
ATOM 6340 N N . LYS A 1 801 ? 22 -34.094 9.266 1 61.81 801 LYS A N 1
ATOM 6341 C CA . LYS A 1 801 ? 20.578 -33.75 9.32 1 61.81 801 LYS A CA 1
ATOM 6342 C C . LYS A 1 801 ? 20.406 -32.312 9.781 1 61.81 801 LYS A C 1
ATOM 6344 O O . LYS A 1 801 ? 20.969 -31.891 10.797 1 61.81 801 LYS A O 1
ATOM 6349 N N . VAL A 1 802 ? 19.984 -31.438 8.844 1 57.88 802 VAL A N 1
ATOM 6350 C CA . VAL A 1 802 ? 19.734 -30.047 9.203 1 57.88 802 VAL A CA 1
ATOM 6351 C C . VAL A 1 802 ? 18.281 -29.875 9.656 1 57.88 802 VAL A C 1
ATOM 6353 O O . VAL A 1 802 ? 17.359 -30.297 8.961 1 57.88 802 VAL A O 1
ATOM 6356 N N . LYS A 1 803 ? 18.078 -29.672 11.008 1 56.06 803 LYS A N 1
ATOM 6357 C CA . LYS A 1 803 ? 16.734 -29.281 11.461 1 56.06 803 LYS A CA 1
ATOM 6358 C C . LYS A 1 803 ? 16.406 -27.859 11.039 1 56.06 803 LYS A C 1
ATOM 6360 O O . LYS A 1 803 ? 17.047 -26.906 11.477 1 56.06 803 LYS A O 1
ATOM 6365 N N . VAL A 1 804 ? 15.812 -27.844 9.891 1 54.72 804 VAL A N 1
ATOM 6366 C CA . VAL A 1 804 ? 15.43 -26.516 9.422 1 54.72 804 VAL A CA 1
ATOM 6367 C C . VAL A 1 804 ? 14.305 -25.969 10.305 1 54.72 804 VAL A C 1
ATOM 6369 O O . VAL A 1 804 ? 13.203 -26.531 10.344 1 54.72 804 VAL A O 1
ATOM 6372 N N . VAL A 1 805 ? 14.672 -25.312 11.469 1 54.66 805 VAL A N 1
ATOM 6373 C CA . VAL A 1 805 ? 13.617 -24.656 12.227 1 54.66 805 VAL A CA 1
ATOM 6374 C C . VAL A 1 805 ? 13.227 -23.359 11.523 1 54.66 805 VAL A C 1
ATOM 6376 O O . VAL A 1 805 ? 14.062 -22.484 11.305 1 54.66 805 VAL A O 1
ATOM 6379 N N . GLU A 1 806 ? 12.172 -23.438 10.852 1 56.25 806 GLU A N 1
ATOM 6380 C CA . GLU A 1 806 ? 11.672 -22.219 10.211 1 56.25 806 GLU A CA 1
ATOM 6381 C C . GLU A 1 806 ? 11.312 -21.156 11.242 1 56.25 806 GLU A C 1
ATOM 6383 O O . GLU A 1 806 ? 10.414 -21.359 12.062 1 56.25 806 GLU A O 1
ATOM 6388 N N . VAL A 1 807 ? 12.289 -20.281 11.648 1 60.41 807 VAL A N 1
ATOM 6389 C CA . VAL A 1 807 ? 11.938 -19.172 12.531 1 60.41 807 VAL A CA 1
ATOM 6390 C C . VAL A 1 807 ? 11.125 -18.141 11.766 1 60.41 807 VAL A C 1
ATOM 6392 O O . VAL A 1 807 ? 11.531 -17.688 10.688 1 60.41 807 VAL A O 1
ATOM 6395 N N . PRO A 1 808 ? 9.898 -18 12.219 1 65.06 808 PRO A N 1
ATOM 6396 C CA . PRO A 1 808 ? 9.086 -16.984 11.547 1 65.06 808 PRO A CA 1
ATOM 6397 C C . PRO A 1 808 ? 9.773 -15.625 11.484 1 65.06 808 PRO A C 1
ATOM 6399 O O . PRO A 1 808 ? 10.461 -15.227 12.43 1 65.06 808 PRO A O 1
ATOM 6402 N N . GLU A 1 809 ? 9.914 -15.055 10.391 1 67.44 809 GLU A N 1
ATOM 6403 C CA . GLU A 1 809 ? 10.5 -13.734 10.18 1 67.44 809 GLU A CA 1
ATOM 6404 C C . GLU A 1 809 ? 9.828 -12.688 11.055 1 67.44 809 GLU A C 1
ATOM 6406 O O . GLU A 1 809 ? 8.602 -12.602 11.109 1 67.44 809 GLU A O 1
ATOM 6411 N N . LYS A 1 810 ? 10.641 -12.039 11.961 1 73.12 810 LYS A N 1
ATOM 6412 C CA . LYS A 1 810 ? 10.109 -10.953 12.766 1 73.12 810 LYS A CA 1
ATOM 6413 C C . LYS A 1 810 ? 9.664 -9.781 11.891 1 73.12 810 LYS A C 1
ATOM 6415 O O . LYS A 1 810 ? 10.305 -9.477 10.883 1 73.12 810 LYS A O 1
ATOM 6420 N N . PRO A 1 811 ? 8.5 -9.156 12.242 1 75.31 811 PRO A N 1
ATOM 6421 C CA . PRO A 1 811 ? 8.039 -8.008 11.461 1 75.31 811 PRO A CA 1
ATOM 6422 C C . PRO A 1 811 ? 9.023 -6.84 11.484 1 75.31 811 PRO A C 1
ATOM 6424 O O . PRO A 1 811 ? 9.656 -6.586 12.516 1 75.31 811 PRO A O 1
ATOM 6427 N N . THR A 1 812 ? 9.297 -6.254 10.328 1 75.31 812 THR A N 1
ATOM 6428 C CA . THR A 1 812 ? 10.133 -5.07 10.195 1 75.31 812 THR A CA 1
ATOM 6429 C C . THR A 1 812 ? 9.461 -3.852 10.812 1 75.31 812 THR A C 1
ATOM 6431 O O . THR A 1 812 ? 8.281 -3.912 11.188 1 75.31 812 THR A O 1
ATOM 6434 N N . MET A 1 813 ? 10.18 -2.76 11.078 1 74.94 813 MET A N 1
ATOM 6435 C CA . MET A 1 813 ? 9.625 -1.522 11.617 1 74.94 813 MET A CA 1
ATOM 6436 C C . MET A 1 813 ? 8.539 -0.97 10.703 1 74.94 813 MET A C 1
ATOM 6438 O O . MET A 1 813 ? 7.531 -0.444 11.18 1 74.94 813 MET A O 1
ATOM 6442 N N . ASP A 1 814 ? 8.781 -1.116 9.406 1 79.44 814 ASP A N 1
ATOM 6443 C CA . ASP A 1 814 ? 7.773 -0.667 8.453 1 79.44 814 ASP A CA 1
ATOM 6444 C C . ASP A 1 814 ? 6.496 -1.489 8.586 1 79.44 814 ASP A C 1
ATOM 6446 O O . ASP A 1 814 ? 5.391 -0.952 8.469 1 79.44 814 ASP A O 1
ATOM 6450 N N . ASP A 1 815 ? 6.672 -2.74 8.93 1 80 815 ASP A N 1
ATOM 6451 C CA . ASP A 1 815 ? 5.504 -3.598 9.117 1 80 815 ASP A CA 1
ATOM 6452 C C . ASP A 1 815 ? 4.73 -3.199 10.375 1 80 815 ASP A C 1
ATOM 6454 O O . ASP A 1 815 ? 3.498 -3.195 10.375 1 80 815 ASP A O 1
ATOM 6458 N N . GLN A 1 816 ? 5.457 -2.865 11.375 1 79.94 816 GLN A N 1
ATOM 6459 C CA . GLN A 1 816 ? 4.801 -2.477 12.617 1 79.94 816 GLN A CA 1
ATOM 6460 C C . GLN A 1 816 ? 4.023 -1.173 12.445 1 79.94 816 GLN A C 1
ATOM 6462 O O . GLN A 1 816 ? 2.924 -1.024 12.984 1 79.94 816 GLN A O 1
ATOM 6467 N N . ASN A 1 817 ? 4.613 -0.237 11.719 1 83.44 817 ASN A N 1
ATOM 6468 C CA . ASN A 1 817 ? 3.924 1.022 11.453 1 83.44 817 ASN A CA 1
ATOM 6469 C C . ASN A 1 817 ? 2.654 0.807 10.633 1 83.44 817 ASN A C 1
ATOM 6471 O O . ASN A 1 817 ? 1.614 1.398 10.93 1 83.44 817 ASN A O 1
ATOM 6475 N N . LYS A 1 818 ? 2.736 -0.079 9.672 1 86 818 LYS A N 1
ATOM 6476 C CA . LYS A 1 818 ? 1.573 -0.361 8.836 1 86 818 LYS A CA 1
ATOM 6477 C C . LYS A 1 818 ? 0.513 -1.135 9.609 1 86 818 LYS A C 1
ATOM 6479 O O . LYS A 1 818 ? -0.686 -0.963 9.375 1 86 818 LYS A O 1
ATOM 6484 N N . THR A 1 819 ? 0.981 -1.975 10.57 1 85.81 819 THR A N 1
ATOM 6485 C CA . THR A 1 819 ? 0.041 -2.707 11.414 1 85.81 819 THR A CA 1
ATOM 6486 C C . THR A 1 819 ? -0.732 -1.754 12.32 1 85.81 819 THR A C 1
ATOM 6488 O O . THR A 1 819 ? -1.943 -1.9 12.492 1 85.81 819 THR A O 1
ATOM 6491 N N . PHE A 1 820 ? -0.054 -0.803 12.891 1 85.88 820 PHE A N 1
ATOM 6492 C CA . PHE A 1 820 ? -0.732 0.178 13.734 1 85.88 820 PHE A CA 1
ATOM 6493 C C . PHE A 1 820 ? -1.766 0.956 12.93 1 85.88 820 PHE A C 1
ATOM 6495 O O . PHE A 1 820 ? -2.895 1.153 13.383 1 85.88 820 PHE A O 1
ATOM 6502 N N . ARG A 1 821 ? -1.312 1.425 11.75 1 88.94 821 ARG A N 1
ATOM 6503 C CA . ARG A 1 821 ? -2.242 2.133 10.875 1 88.94 821 ARG A CA 1
ATOM 6504 C C . ARG A 1 821 ? -3.469 1.278 10.57 1 88.94 821 ARG A C 1
ATOM 6506 O O . ARG A 1 821 ? -4.602 1.755 10.664 1 88.94 821 ARG A O 1
ATOM 6513 N N . THR A 1 822 ? -3.271 -0.008 10.203 1 89.44 822 THR A N 1
ATOM 6514 C CA . THR A 1 822 ? -4.355 -0.911 9.836 1 89.44 822 THR A CA 1
ATOM 6515 C C . THR A 1 822 ? -5.309 -1.118 11.008 1 89.44 822 THR A C 1
ATOM 6517 O O . THR A 1 822 ? -6.531 -1.104 10.836 1 89.44 822 THR A O 1
ATOM 6520 N N . ARG A 1 823 ? -4.816 -1.269 12.211 1 88.69 823 ARG A N 1
ATOM 6521 C CA . ARG A 1 823 ? -5.66 -1.463 13.383 1 88.69 823 ARG A CA 1
ATOM 6522 C C . ARG A 1 823 ? -6.465 -0.204 13.688 1 88.69 823 ARG A C 1
ATOM 6524 O O . ARG A 1 823 ? -7.641 -0.286 14.055 1 88.69 823 ARG A O 1
ATOM 6531 N N . LEU A 1 824 ? -5.816 0.921 13.547 1 90.06 824 LEU A N 1
ATOM 6532 C CA . LEU A 1 824 ? -6.52 2.174 13.805 1 90.06 824 LEU A CA 1
ATOM 6533 C C . LEU A 1 824 ? -7.621 2.4 12.773 1 90.06 824 LEU A C 1
ATOM 6535 O O . LEU A 1 824 ? -8.742 2.771 13.133 1 90.06 824 LEU A O 1
ATOM 6539 N N . VAL A 1 825 ? -7.297 2.191 11.492 1 92 825 VAL A N 1
ATOM 6540 C CA . VAL A 1 825 ? -8.273 2.398 10.422 1 92 825 VAL A CA 1
ATOM 6541 C C . VAL A 1 825 ? -9.43 1.414 10.586 1 92 825 VAL A C 1
ATOM 6543 O O . VAL A 1 825 ? -10.594 1.779 10.406 1 92 825 VAL A O 1
ATOM 6546 N N . ALA A 1 826 ? -9.062 0.159 10.938 1 90.94 826 ALA A N 1
ATOM 6547 C CA . ALA A 1 826 ? -10.109 -0.84 11.148 1 90.94 826 ALA A CA 1
ATOM 6548 C C . ALA A 1 826 ? -11.023 -0.443 12.305 1 90.94 826 ALA A C 1
ATOM 6550 O O . ALA A 1 826 ? -12.25 -0.515 12.188 1 90.94 826 ALA A O 1
ATOM 6551 N N . MET A 1 827 ? -10.469 0.011 13.367 1 92.38 827 MET A N 1
ATOM 6552 C CA . MET A 1 827 ? -11.266 0.442 14.508 1 92.38 827 MET A CA 1
ATOM 6553 C C . MET A 1 827 ? -12.117 1.66 14.156 1 92.38 827 MET A C 1
ATOM 6555 O O . MET A 1 827 ? -13.289 1.738 14.531 1 92.38 827 MET A O 1
ATOM 6559 N N . TRP A 1 828 ? -11.469 2.621 13.461 1 93.94 828 TRP A N 1
ATOM 6560 C CA . TRP A 1 828 ? -12.172 3.836 13.062 1 93.94 828 TRP A CA 1
ATOM 6561 C C . TRP A 1 828 ? -13.312 3.518 12.102 1 93.94 828 TRP A C 1
ATOM 6563 O O . TRP A 1 828 ? -14.445 3.965 12.305 1 93.94 828 TRP A O 1
ATOM 6573 N N . MET A 1 829 ? -13.094 2.684 11.078 1 92.75 829 MET A N 1
ATOM 6574 C CA . MET A 1 829 ? -14.102 2.338 10.078 1 92.75 829 MET A CA 1
ATOM 6575 C C . MET A 1 829 ? -15.211 1.497 10.688 1 92.75 829 MET A C 1
ATOM 6577 O O . MET A 1 829 ? -16.391 1.776 10.484 1 92.75 829 MET A O 1
ATOM 6581 N N . LEU A 1 830 ? -14.891 0.503 11.539 1 90.62 830 LEU A N 1
ATOM 6582 C CA . LEU A 1 830 ? -15.875 -0.415 12.094 1 90.62 830 LEU A CA 1
ATOM 6583 C C . LEU A 1 830 ? -16.703 0.271 13.172 1 90.62 830 LEU A C 1
ATOM 6585 O O . LEU A 1 830 ? -17.906 -0 13.305 1 90.62 830 LEU A O 1
ATOM 6589 N N . SER A 1 831 ? -16.078 1.134 13.961 1 93.69 831 SER A N 1
ATOM 6590 C CA . SER A 1 831 ? -16.859 1.863 14.953 1 93.69 831 SER A CA 1
ATOM 6591 C C . SER A 1 831 ? -17.844 2.812 14.289 1 93.69 831 SER A C 1
ATOM 6593 O O . SER A 1 831 ? -18.984 2.941 14.742 1 93.69 831 SER A O 1
ATOM 6595 N N . ASN A 1 832 ? -17.438 3.512 13.25 1 94.75 832 ASN A N 1
ATOM 6596 C CA . ASN A 1 832 ? -18.344 4.391 12.523 1 94.75 832 ASN A CA 1
ATOM 6597 C C . ASN A 1 832 ? -19.438 3.598 11.812 1 94.75 832 ASN A C 1
ATOM 6599 O O . ASN A 1 832 ? -20.609 3.99 11.828 1 94.75 832 ASN A O 1
ATOM 6603 N N . ALA A 1 833 ? -19.078 2.42 11.172 1 91.19 833 ALA A N 1
ATOM 6604 C CA . ALA A 1 833 ? -20.062 1.562 10.539 1 91.19 833 ALA A CA 1
ATOM 6605 C C . ALA A 1 833 ? -21.031 0.977 11.57 1 91.19 833 ALA A C 1
ATOM 6607 O O . ALA A 1 833 ? -22.234 0.896 11.328 1 91.19 833 ALA A O 1
ATOM 6608 N N . GLY A 1 834 ? -20.438 0.624 12.766 1 88.5 834 GLY A N 1
ATOM 6609 C CA . GLY A 1 834 ? -21.266 0.115 13.844 1 88.5 834 GLY A CA 1
ATOM 6610 C C . GLY A 1 834 ? -22.281 1.125 14.344 1 88.5 834 GLY A C 1
ATOM 6611 O O . GLY A 1 834 ? -23.453 0.785 14.562 1 88.5 834 GLY A O 1
ATOM 6612 N N . LEU A 1 835 ? -21.906 2.352 14.422 1 90.06 835 LEU A N 1
ATOM 6613 C CA . LEU A 1 835 ? -22.812 3.406 14.844 1 90.06 835 LEU A CA 1
ATOM 6614 C C . LEU A 1 835 ? -23.891 3.65 13.797 1 90.06 835 LEU A C 1
ATOM 6616 O O . LEU A 1 835 ? -25.078 3.77 14.133 1 90.06 835 LEU A O 1
ATOM 6620 N N . ALA A 1 836 ? -23.531 3.668 12.547 1 89.06 836 ALA A N 1
ATOM 6621 C CA . ALA A 1 836 ? -24.5 3.9 11.469 1 89.06 836 ALA A CA 1
ATOM 6622 C C . ALA A 1 836 ? -25.531 2.783 11.398 1 89.06 836 ALA A C 1
ATOM 6624 O O . ALA A 1 836 ? -26.734 3.045 11.289 1 89.06 836 ALA A O 1
ATOM 6625 N N . ILE A 1 837 ? -25.125 1.562 11.57 1 83.25 837 ILE A N 1
ATOM 6626 C CA . ILE A 1 837 ? -26.016 0.413 11.484 1 83.25 837 ILE A CA 1
ATOM 6627 C C . ILE A 1 837 ? -26.906 0.351 12.727 1 83.25 837 ILE A C 1
ATOM 6629 O O . ILE A 1 837 ? -28.078 0.021 12.641 1 83.25 837 ILE A O 1
ATOM 6633 N N . ALA A 1 838 ? -26.281 0.682 13.867 1 82.12 838 ALA A N 1
ATOM 6634 C CA . ALA A 1 838 ? -27.031 0.67 15.109 1 82.12 838 ALA A CA 1
ATOM 6635 C C . ALA A 1 838 ? -28.203 1.662 15.055 1 82.12 838 ALA A C 1
ATOM 6637 O O . ALA A 1 838 ? -29.312 1.354 15.492 1 82.12 838 ALA A O 1
ATOM 6638 N N . ILE A 1 839 ? -28 2.754 14.438 1 82.44 839 ILE A N 1
ATOM 6639 C CA . ILE A 1 839 ? -29.016 3.797 14.375 1 82.44 839 ILE A CA 1
ATOM 6640 C C . ILE A 1 839 ? -30.031 3.463 13.289 1 82.44 839 ILE A C 1
ATOM 6642 O O . ILE A 1 839 ? -31.234 3.729 13.445 1 82.44 839 ILE A O 1
ATOM 6646 N N . GLU A 1 840 ? -29.609 2.809 12.258 1 77.31 840 GLU A N 1
ATOM 6647 C CA . GLU A 1 840 ? -30.516 2.471 11.164 1 77.31 840 GLU A CA 1
ATOM 6648 C C . GLU A 1 840 ? -31.406 1.281 11.523 1 77.31 840 GLU A C 1
ATOM 6650 O O . GLU A 1 840 ? -32.5 1.142 11 1 77.31 840 GLU A O 1
ATOM 6655 N N . ASN A 1 841 ? -30.922 0.348 12.398 1 68.12 841 ASN A N 1
ATOM 6656 C CA . ASN A 1 841 ? -31.688 -0.842 12.758 1 68.12 841 ASN A CA 1
ATOM 6657 C C . ASN A 1 841 ? -32.188 -0.77 14.195 1 68.12 841 ASN A C 1
ATOM 6659 O O . ASN A 1 841 ? -32.344 -1.798 14.859 1 68.12 841 ASN A O 1
ATOM 6663 N N . LEU A 1 842 ? -32.469 0.347 14.656 1 60.53 842 LEU A N 1
ATOM 6664 C CA . LEU A 1 842 ? -32.844 0.509 16.047 1 60.53 842 LEU A CA 1
ATOM 6665 C C . LEU A 1 842 ? -34.281 0.005 16.281 1 60.53 842 LEU A C 1
ATOM 6667 O O . LEU A 1 842 ? -34.875 0.272 17.312 1 60.53 842 LEU A O 1
ATOM 6671 N N . SER A 1 843 ? -34.938 -0.72 15.164 1 56.19 843 SER A N 1
ATOM 6672 C CA . SER A 1 843 ? -36.344 -1.087 15.328 1 56.19 843 SER A CA 1
ATOM 6673 C C . SER A 1 843 ? -36.5 -2.215 16.344 1 56.19 843 SER A C 1
ATOM 6675 O O . SER A 1 843 ? -37.625 -2.533 16.75 1 56.19 843 SER A O 1
ATOM 6677 N N . GLY A 1 844 ? -35.625 -2.439 17.172 1 52.56 844 GLY A N 1
ATOM 6678 C CA . GLY A 1 844 ? -35.781 -3.492 18.156 1 52.56 844 GLY A CA 1
ATOM 6679 C C . GLY A 1 844 ? -36.219 -4.812 17.562 1 52.56 844 GLY A C 1
ATOM 6680 O O . GLY A 1 844 ? -35.969 -5.082 16.391 1 52.56 844 GLY A O 1
ATOM 6681 N N . LEU A 1 845 ? -36.938 -5.824 18.172 1 52.03 845 LEU A N 1
ATOM 6682 C CA . LEU A 1 845 ? -37.5 -7.125 17.781 1 52.03 845 LEU A CA 1
ATOM 6683 C C . LEU A 1 845 ? -38.625 -6.973 16.797 1 52.03 845 LEU A C 1
ATOM 6685 O O . LEU A 1 845 ? -39.594 -6.23 17.047 1 52.03 845 LEU A O 1
ATOM 6689 N N . PRO A 1 846 ? -38.312 -7.305 15.445 1 54.88 846 PRO A N 1
ATOM 6690 C CA . PRO A 1 846 ? -39.438 -7.191 14.539 1 54.88 846 PRO A CA 1
ATOM 6691 C C . PRO A 1 846 ? -40.719 -7.828 15.102 1 54.88 846 PRO A C 1
ATOM 6693 O O . PRO A 1 846 ? -40.688 -8.953 15.617 1 54.88 846 PRO A O 1
ATOM 6696 N N . ASN A 1 847 ? -41.531 -7.102 15.648 1 54.78 847 ASN A N 1
ATOM 6697 C CA . ASN A 1 847 ? -42.844 -7.648 16.016 1 54.78 847 ASN A CA 1
ATOM 6698 C C . ASN A 1 847 ? -43.688 -7.977 14.781 1 54.78 847 ASN A C 1
ATOM 6700 O O . ASN A 1 847 ? -44.125 -7.074 14.07 1 54.78 847 ASN A O 1
ATOM 6704 N N . ASP A 1 848 ? -43.5 -9.172 14.281 1 56.94 848 ASP A N 1
ATOM 6705 C CA . ASP A 1 848 ? -44.25 -9.648 13.125 1 56.94 848 ASP A CA 1
ATOM 6706 C C . ASP A 1 848 ? -45.719 -9.242 13.211 1 56.94 848 ASP A C 1
ATOM 6708 O O . ASP A 1 848 ? -46.438 -9.25 12.211 1 56.94 848 ASP A O 1
ATOM 6712 N N . GLU A 1 849 ? -46.281 -8.906 14.398 1 57.78 849 GLU A N 1
ATOM 6713 C CA . GLU A 1 849 ? -47.719 -8.633 14.531 1 57.78 849 GLU A CA 1
ATOM 6714 C C . GLU A 1 849 ? -48.062 -7.199 14.125 1 57.78 849 GLU A C 1
ATOM 6716 O O . GLU A 1 849 ? -49.156 -6.922 13.625 1 57.78 849 GLU A O 1
ATOM 6721 N N . ASP A 1 850 ? -47.125 -6.246 14.352 1 65.31 850 ASP A N 1
ATOM 6722 C CA . ASP A 1 850 ? -47.406 -4.859 14.008 1 65.31 850 ASP A CA 1
ATOM 6723 C C . ASP A 1 850 ? -46.219 -4.18 13.344 1 65.31 850 ASP A C 1
ATOM 6725 O O . ASP A 1 850 ? -45.531 -3.383 13.969 1 65.31 850 ASP A O 1
ATOM 6729 N N . PRO A 1 851 ? -46 -4.523 12.062 1 69 851 PRO A N 1
ATOM 6730 C CA . PRO A 1 851 ? -44.875 -3.953 11.344 1 69 851 PRO A CA 1
ATOM 6731 C C . PRO A 1 851 ? -44.906 -2.428 11.273 1 69 851 PRO A C 1
ATOM 6733 O O . PRO A 1 851 ? -43.875 -1.775 11.211 1 69 851 PRO A O 1
ATOM 6736 N N . GLU A 1 852 ? -46.156 -1.903 11.398 1 69.38 852 GLU A N 1
ATOM 6737 C CA . GLU A 1 852 ? -46.281 -0.45 11.32 1 69.38 852 GLU A CA 1
ATOM 6738 C C . GLU A 1 852 ? -45.719 0.217 12.586 1 69.38 852 GLU A C 1
ATOM 6740 O O . GLU A 1 852 ? -45.062 1.259 12.516 1 69.38 852 GLU A O 1
ATOM 6745 N N . ALA A 1 853 ? -46.062 -0.393 13.695 1 71.38 853 ALA A N 1
ATOM 6746 C CA . ALA A 1 853 ? -45.594 0.163 14.953 1 71.38 853 ALA A CA 1
ATOM 6747 C C . ALA A 1 853 ? -44.062 0.101 15.031 1 71.38 853 ALA A C 1
ATOM 6749 O O . ALA A 1 853 ? -43.406 1.008 15.57 1 71.38 853 ALA A O 1
ATOM 6750 N N . ASP A 1 854 ? -43.469 -0.862 14.445 1 73 854 ASP A N 1
ATOM 6751 C CA . ASP A 1 854 ? -42 -1.009 14.438 1 73 854 ASP A CA 1
ATOM 6752 C C . ASP A 1 854 ? -41.344 0.059 13.562 1 73 854 ASP A C 1
ATOM 6754 O O . ASP A 1 854 ? -40.312 0.616 13.93 1 73 854 ASP A O 1
ATOM 6758 N N . GLU A 1 855 ? -42 0.334 12.523 1 71.56 855 GLU A N 1
ATOM 6759 C CA . GLU A 1 855 ? -41.469 1.37 11.641 1 71.56 855 GLU A CA 1
ATOM 6760 C C . GLU A 1 855 ? -41.562 2.748 12.289 1 71.56 855 GLU A C 1
ATOM 6762 O O . GLU A 1 855 ? -40.688 3.584 12.117 1 71.56 855 GLU A O 1
ATOM 6767 N N . GLU A 1 856 ? -42.656 2.957 13.031 1 74.62 856 GLU A N 1
ATOM 6768 C CA . GLU A 1 856 ? -42.812 4.234 13.719 1 74.62 856 GLU A CA 1
ATOM 6769 C C . GLU A 1 856 ? -41.812 4.383 14.852 1 74.62 856 GLU A C 1
ATOM 6771 O O . GLU A 1 856 ? -41.281 5.473 15.094 1 74.62 856 GLU A O 1
ATOM 6776 N N . ARG A 1 857 ? -41.562 3.357 15.516 1 76.75 857 ARG A N 1
ATOM 6777 C CA . ARG A 1 857 ? -40.562 3.385 16.578 1 76.75 857 ARG A CA 1
ATOM 6778 C C . ARG A 1 857 ? -39.156 3.66 16.016 1 76.75 857 ARG A C 1
ATOM 6780 O O . ARG A 1 857 ? -38.375 4.406 16.609 1 76.75 857 ARG A O 1
ATOM 6787 N N . LEU A 1 858 ? -38.906 3.082 14.914 1 75.75 858 LEU A N 1
ATOM 6788 C CA . LEU A 1 858 ? -37.594 3.307 14.266 1 75.75 858 LEU A CA 1
ATOM 6789 C C . LEU A 1 858 ? -37.469 4.766 13.852 1 75.75 858 LEU A C 1
ATOM 6791 O O . LEU A 1 858 ? -36.406 5.375 14.07 1 75.75 858 LEU A O 1
ATOM 6795 N N . ARG A 1 859 ? -38.5 5.312 13.391 1 75.88 859 ARG A N 1
ATOM 6796 C CA . ARG A 1 859 ? -38.469 6.699 12.945 1 75.88 859 ARG A CA 1
ATOM 6797 C C . ARG A 1 859 ? -38.281 7.648 14.125 1 75.88 859 ARG A C 1
ATOM 6799 O O . ARG A 1 859 ? -37.562 8.633 14.031 1 75.88 859 ARG A O 1
ATOM 6806 N N . THR A 1 860 ? -38.906 7.352 15.188 1 78 860 THR A N 1
ATOM 6807 C CA . THR A 1 860 ? -38.781 8.203 16.359 1 78 860 THR A CA 1
ATOM 6808 C C . THR A 1 860 ? -37.375 8.141 16.938 1 78 860 THR A C 1
ATOM 6810 O O . THR A 1 860 ? -36.812 9.156 17.375 1 78 860 THR A O 1
ATOM 6813 N N . ARG A 1 861 ? -36.844 6.98 16.922 1 80.5 861 ARG A N 1
ATOM 6814 C CA . ARG A 1 861 ? -35.5 6.828 17.453 1 80.5 861 ARG A CA 1
ATOM 6815 C C . ARG A 1 861 ? -34.469 7.496 16.547 1 80.5 861 ARG A C 1
ATOM 6817 O O . ARG A 1 861 ? -33.469 8.07 17.031 1 80.5 861 ARG A O 1
ATOM 6824 N N . GLN A 1 862 ? -34.688 7.434 15.312 1 80.44 862 GLN A N 1
ATOM 6825 C CA . GLN A 1 862 ? -33.781 8.102 14.367 1 80.44 862 GLN A CA 1
ATOM 6826 C C . GLN A 1 862 ? -33.875 9.617 14.508 1 80.44 862 GLN A C 1
ATOM 6828 O O . GLN A 1 862 ? -32.875 10.312 14.43 1 80.44 862 GLN A O 1
ATOM 6833 N N . ASN A 1 863 ? -35.031 10.07 14.789 1 77.69 863 ASN A N 1
ATOM 6834 C CA . ASN A 1 863 ? -35.188 11.5 14.984 1 77.69 863 ASN A CA 1
ATOM 6835 C C . ASN A 1 863 ? -34.562 11.977 16.281 1 77.69 863 ASN A C 1
ATOM 6837 O O . ASN A 1 863 ? -34.031 13.094 16.359 1 77.69 863 ASN A O 1
ATOM 6841 N N . THR A 1 864 ? -34.594 11.125 17.234 1 82.25 864 THR A N 1
ATOM 6842 C CA . THR A 1 864 ? -33.938 11.477 18.484 1 82.25 864 THR A CA 1
ATOM 6843 C C . THR A 1 864 ? -32.438 11.547 18.312 1 82.25 864 THR A C 1
ATOM 6845 O O . THR A 1 864 ? -31.797 12.445 18.859 1 82.25 864 THR A O 1
ATOM 6848 N N . TYR A 1 865 ? -31.906 10.602 17.594 1 85.75 865 TYR A N 1
ATOM 6849 C CA . TYR A 1 865 ? -30.469 10.633 17.344 1 85.75 865 TYR A CA 1
ATOM 6850 C C . TYR A 1 865 ? -30.094 11.875 16.547 1 85.75 865 TYR A C 1
ATOM 6852 O O . TYR A 1 865 ? -29.078 12.516 16.828 1 85.75 865 TYR A O 1
ATOM 6860 N N . PHE A 1 866 ? -30.859 12.148 15.633 1 82.94 866 PHE A N 1
ATOM 6861 C CA . PHE A 1 866 ? -30.594 13.32 14.812 1 82.94 866 PHE A CA 1
ATOM 6862 C C . PHE A 1 866 ? -30.656 14.594 15.648 1 82.94 866 PHE A C 1
ATOM 6864 O O . PHE A 1 866 ? -29.844 15.5 15.461 1 82.94 866 PHE A O 1
ATOM 6871 N N . ALA A 1 867 ? -31.562 14.672 16.562 1 83.5 867 ALA A N 1
ATOM 6872 C CA . ALA A 1 867 ? -31.656 15.812 17.453 1 83.5 867 ALA A CA 1
ATOM 6873 C C . ALA A 1 867 ? -30.422 15.914 18.344 1 83.5 867 ALA A C 1
ATOM 6875 O O . ALA A 1 867 ? -29.938 17.016 18.625 1 83.5 867 ALA A O 1
ATOM 6876 N N . ILE A 1 868 ? -29.922 14.773 18.719 1 85.94 868 ILE A N 1
ATOM 6877 C CA . ILE A 1 868 ? -28.734 14.758 19.562 1 85.94 868 ILE A CA 1
ATOM 6878 C C . ILE A 1 868 ? -27.547 15.305 18.797 1 85.94 868 ILE A C 1
ATOM 6880 O O . ILE A 1 868 ? -26.734 16.062 19.328 1 85.94 868 ILE A O 1
ATOM 6884 N N . ILE A 1 869 ? -27.453 14.953 17.562 1 86.38 869 ILE A N 1
ATOM 6885 C CA . ILE A 1 869 ? -26.359 15.438 16.734 1 86.38 869 ILE A CA 1
ATOM 6886 C C . ILE A 1 869 ? -26.469 16.953 16.578 1 86.38 869 ILE A C 1
ATOM 6888 O O . ILE A 1 869 ? -25.469 17.672 16.703 1 86.38 869 ILE A O 1
ATOM 6892 N N . LEU A 1 870 ? -27.641 17.484 16.391 1 84.94 870 LEU A N 1
ATOM 6893 C CA . LEU A 1 870 ? -27.828 18.922 16.172 1 84.94 870 LEU A CA 1
ATOM 6894 C C . LEU A 1 870 ? -27.578 19.703 17.438 1 84.94 870 LEU A C 1
ATOM 6896 O O . LEU A 1 870 ? -26.938 20.766 17.406 1 84.94 870 LEU A O 1
ATOM 6900 N N . TYR A 1 871 ? -28.031 19.141 18.562 1 87.25 871 TYR A N 1
ATOM 6901 C CA . TYR A 1 871 ? -27.797 19.828 19.828 1 87.25 871 TYR A CA 1
ATOM 6902 C C . TYR A 1 871 ? -26.312 19.781 20.203 1 87.25 871 TYR A C 1
ATOM 6904 O O . TYR A 1 871 ? -25.797 20.734 20.812 1 87.25 871 TYR A O 1
ATOM 6912 N N . SER A 1 872 ? -25.703 18.672 19.875 1 88.44 872 SER A N 1
ATOM 6913 C CA . SER A 1 872 ? -24.281 18.594 20.125 1 88.44 872 SER A CA 1
ATOM 6914 C C . SER A 1 872 ? -23.5 19.594 19.281 1 88.44 872 SER A C 1
ATOM 6916 O O . SER A 1 872 ? -22.578 20.25 19.781 1 88.44 872 SER A O 1
ATOM 6918 N N . THR A 1 873 ? -23.844 19.75 18.094 1 87.62 873 THR A N 1
ATOM 6919 C CA . THR A 1 873 ? -23.203 20.719 17.219 1 87.62 873 THR A CA 1
ATOM 6920 C C . THR A 1 873 ? -23.453 22.141 17.719 1 87.62 873 THR A C 1
ATOM 6922 O O . THR A 1 873 ? -22.562 23 17.656 1 87.62 873 THR A O 1
ATOM 6925 N N . PHE A 1 874 ? -24.672 22.344 18.203 1 88.31 874 PHE A N 1
ATOM 6926 C CA . PHE A 1 874 ? -25.016 23.656 18.75 1 88.31 874 PHE A CA 1
ATOM 6927 C C . PHE A 1 874 ? -24.219 23.938 20.016 1 88.31 874 PHE A C 1
ATOM 6929 O O . PHE A 1 874 ? -23.703 25.047 20.188 1 88.31 874 PHE A O 1
ATOM 6936 N N . GLY A 1 875 ? -24.156 22.938 20.859 1 88.75 875 GLY A N 1
ATOM 6937 C CA . GLY A 1 875 ? -23.391 23.094 22.078 1 88.75 875 GLY A CA 1
ATOM 6938 C C . GLY A 1 875 ? -21.922 23.422 21.812 1 88.75 875 GLY A C 1
ATOM 6939 O O . GLY A 1 875 ? -21.359 24.312 22.453 1 88.75 875 GLY A O 1
ATOM 6940 N N . LEU A 1 876 ? -21.312 22.828 20.875 1 90.69 876 LEU A N 1
ATOM 6941 C CA . LEU A 1 876 ? -19.922 23.078 20.547 1 90.69 876 LEU A CA 1
ATOM 6942 C C . LEU A 1 876 ? -19.75 24.469 19.922 1 90.69 876 LEU A C 1
ATOM 6944 O O . LEU A 1 876 ? -18.781 25.172 20.234 1 90.69 876 LEU A O 1
ATOM 6948 N N . SER A 1 877 ? -20.656 24.828 19.109 1 90.88 877 SER A N 1
ATOM 6949 C CA . SER A 1 877 ? -20.594 26.141 18.469 1 90.88 877 SER A CA 1
ATOM 6950 C C . SER A 1 877 ? -20.828 27.266 19.484 1 90.88 877 SER A C 1
ATOM 6952 O O . SER A 1 877 ? -20.234 28.344 19.375 1 90.88 877 SER A O 1
ATOM 6954 N N . LEU A 1 878 ? -21.656 26.984 20.453 1 90.62 878 LEU A N 1
ATOM 6955 C CA . LEU A 1 878 ? -21.938 27.984 21.484 1 90.62 878 LEU A CA 1
ATOM 6956 C C . LEU A 1 878 ? -20.719 28.234 22.344 1 90.62 878 LEU A C 1
ATOM 6958 O O . LEU A 1 878 ? -20.438 29.375 22.734 1 90.62 878 LEU A O 1
ATOM 6962 N N . VAL A 1 879 ? -20.031 27.203 22.641 1 92.62 879 VAL A N 1
ATOM 6963 C CA . VAL A 1 879 ? -18.812 27.359 23.422 1 92.62 879 VAL A CA 1
ATOM 6964 C C . VAL A 1 879 ? -17.812 28.188 22.641 1 92.62 879 VAL A C 1
ATOM 6966 O O . VAL A 1 879 ? -17.141 29.062 23.203 1 92.62 879 VAL A O 1
ATOM 6969 N N . ARG A 1 880 ? -17.703 27.984 21.391 1 93.56 880 ARG A N 1
ATOM 6970 C CA . ARG A 1 880 ? -16.797 28.75 20.547 1 93.56 880 ARG A CA 1
ATOM 6971 C C . ARG A 1 880 ? -17.219 30.219 20.5 1 93.56 880 ARG A C 1
ATOM 6973 O O . ARG A 1 880 ? -16.375 31.109 20.547 1 93.56 880 ARG A O 1
ATOM 6980 N N . PHE A 1 881 ? -18.5 30.438 20.453 1 93.12 881 PHE A N 1
ATOM 6981 C CA . PHE A 1 881 ? -19.031 31.797 20.391 1 93.12 881 PHE A CA 1
ATOM 6982 C C . PHE A 1 881 ? -18.781 32.531 21.688 1 93.12 881 PHE A C 1
ATOM 6984 O O . PHE A 1 881 ? -18.422 33.719 21.688 1 93.12 881 PHE A O 1
ATOM 6991 N N . ILE A 1 882 ? -18.969 31.875 22.797 1 93.25 882 ILE A N 1
ATOM 6992 C CA . ILE A 1 882 ? -18.734 32.5 24.094 1 93.25 882 ILE A CA 1
ATOM 6993 C C . ILE A 1 882 ? -17.266 32.875 24.234 1 93.25 882 ILE A C 1
ATOM 6995 O O . ILE A 1 882 ? -16.938 33.938 24.734 1 93.25 882 ILE A O 1
ATOM 6999 N N . GLY A 1 883 ? -16.422 32 23.828 1 92.75 883 GLY A N 1
ATOM 7000 C CA . GLY A 1 883 ? -15.008 32.312 23.844 1 92.75 883 GLY A CA 1
ATOM 7001 C C . GLY A 1 883 ? -14.648 33.5 22.969 1 92.75 883 GLY A C 1
ATOM 7002 O O . GLY A 1 883 ? -13.828 34.344 23.344 1 92.75 883 GLY A O 1
ATOM 7003 N N . CYS A 1 884 ? -15.234 33.531 21.828 1 92.69 884 CYS A N 1
ATOM 7004 C CA . CYS A 1 884 ? -15.031 34.656 20.906 1 92.69 884 CYS A CA 1
ATOM 7005 C C . CYS A 1 884 ? -15.477 35.969 21.531 1 92.69 884 CYS A C 1
ATOM 7007 O O . CYS A 1 884 ? -14.789 36.969 21.406 1 92.69 884 CYS A O 1
ATOM 7009 N N . LEU A 1 885 ? -16.625 35.969 22.219 1 92.88 885 LEU A N 1
ATOM 7010 C CA . LEU A 1 885 ? -17.156 37.156 22.844 1 92.88 885 LEU A CA 1
ATOM 7011 C C . LEU A 1 885 ? -16.25 37.625 23.984 1 92.88 885 LEU A C 1
ATOM 7013 O O . LEU A 1 885 ? -15.992 38.812 24.141 1 92.88 885 LEU A O 1
ATOM 7017 N N . PHE A 1 886 ? -15.812 36.688 24.703 1 93.38 886 PHE A N 1
ATOM 7018 C CA . PHE A 1 886 ? -14.914 37 25.812 1 93.38 886 PHE A CA 1
ATOM 7019 C C . PHE A 1 886 ? -13.633 37.656 25.297 1 93.38 886 PHE A C 1
ATOM 7021 O O . PHE A 1 886 ? -13.18 38.656 25.844 1 93.38 886 PHE A O 1
ATOM 7028 N N . TYR A 1 887 ? -13.047 37.094 24.312 1 92.94 887 TYR A N 1
ATOM 7029 C CA . TYR A 1 887 ? -11.836 37.625 23.719 1 92.94 887 TYR A CA 1
ATOM 7030 C C . TYR A 1 887 ? -12.078 39.031 23.156 1 92.94 887 TYR A C 1
ATOM 7032 O O . TYR A 1 887 ? -11.258 39.938 23.328 1 92.94 887 TYR A O 1
ATOM 7040 N N . PHE A 1 888 ? -13.188 39.188 22.469 1 91.19 888 PHE A N 1
ATOM 7041 C CA . PHE A 1 888 ? -13.547 40.469 21.875 1 91.19 888 PHE A CA 1
ATOM 7042 C C . PHE A 1 888 ? -13.688 41.562 22.938 1 91.19 888 PHE A C 1
ATOM 7044 O O . PHE A 1 888 ? -13.164 42.656 22.781 1 91.19 888 PHE A O 1
ATOM 7051 N N . PHE A 1 889 ? -14.328 41.312 24.062 1 90.38 889 PHE A N 1
ATOM 7052 C CA . PHE A 1 889 ? -14.547 42.281 25.125 1 90.38 889 PHE A CA 1
ATOM 7053 C C . PHE A 1 889 ? -13.25 42.562 25.891 1 90.38 889 PHE A C 1
ATOM 7055 O O . PHE A 1 889 ? -12.969 43.688 26.25 1 90.38 889 PHE A O 1
ATOM 7062 N N . LYS A 1 890 ? -12.5 41.562 26.078 1 88.19 890 LYS A N 1
ATOM 7063 C CA . LYS A 1 890 ? -11.227 41.75 26.75 1 88.19 890 LYS A CA 1
ATOM 7064 C C . LYS A 1 890 ? -10.289 42.625 25.938 1 88.19 890 LYS A C 1
ATOM 7066 O O . LYS A 1 890 ? -9.609 43.5 26.5 1 88.19 890 LYS A O 1
ATOM 7071 N N . ARG A 1 891 ? -10.203 42.438 24.688 1 85.69 891 ARG A N 1
ATOM 7072 C CA . ARG A 1 891 ? -9.312 43.219 23.828 1 85.69 891 ARG A CA 1
ATOM 7073 C C . ARG A 1 891 ? -9.781 44.656 23.703 1 85.69 891 ARG A C 1
ATOM 7075 O O . ARG A 1 891 ? -8.961 45.594 23.734 1 85.69 891 ARG A O 1
ATOM 7082 N N . ASN A 1 892 ? -11.047 44.906 23.625 1 83.69 892 ASN A N 1
ATOM 7083 C CA . ASN A 1 892 ? -11.562 46.25 23.391 1 83.69 892 ASN A CA 1
ATOM 7084 C C . ASN A 1 892 ? -11.656 47.031 24.688 1 83.69 892 ASN A C 1
ATOM 7086 O O . ASN A 1 892 ? -11.484 48.25 24.688 1 83.69 892 ASN A O 1
ATOM 7090 N N . LEU A 1 893 ? -11.883 46.375 25.766 1 79 893 LEU A N 1
ATOM 7091 C CA . LEU A 1 893 ? -11.992 47.094 27.047 1 79 893 LEU A CA 1
ATOM 7092 C C . LEU A 1 893 ? -10.625 47.5 27.547 1 79 893 LEU A C 1
ATOM 7094 O O . LEU A 1 893 ? -10.477 48.594 28.109 1 79 893 LEU A O 1
ATOM 7098 N N . PHE A 1 894 ? -9.586 46.75 27.281 1 71.06 894 PHE A N 1
ATOM 7099 C CA . PHE A 1 894 ? -8.266 47.031 27.828 1 71.06 894 PHE A CA 1
ATOM 7100 C C . PHE A 1 894 ? -7.383 47.719 26.781 1 71.06 894 PHE A C 1
ATOM 7102 O O . PHE A 1 894 ? -6.16 47.719 26.906 1 71.06 894 PHE A O 1
ATOM 7109 N N . ARG A 1 895 ? -7.961 48.156 25.703 1 73.19 895 ARG A N 1
ATOM 7110 C CA . ARG A 1 895 ? -7.211 48.812 24.641 1 73.19 895 ARG A CA 1
ATOM 7111 C C . ARG A 1 895 ? -6.52 50.062 25.156 1 73.19 895 ARG A C 1
ATOM 7113 O O . ARG A 1 895 ? -5.387 50.375 24.766 1 73.19 895 ARG A O 1
ATOM 7120 N N . CYS A 1 896 ? -7.199 50.75 26.047 1 64.12 896 CYS A N 1
ATOM 7121 C CA . CYS A 1 896 ? -6.68 52 26.562 1 64.12 896 CYS A CA 1
ATOM 7122 C C . CYS A 1 896 ? -5.551 51.75 27.562 1 64.12 896 CYS A C 1
ATOM 7124 O O . CYS A 1 896 ? -4.738 52.656 27.812 1 64.12 896 CYS A O 1
ATOM 7126 N N . CYS A 1 897 ? -5.418 50.562 28.078 1 64.94 897 CYS A N 1
ATOM 7127 C CA . CYS A 1 897 ? -4.414 50.25 29.094 1 64.94 897 CYS A CA 1
ATOM 7128 C C . CYS A 1 897 ? -3.127 49.75 28.453 1 64.94 897 CYS A C 1
ATOM 7130 O O . CYS A 1 897 ? -2.146 49.5 29.156 1 64.94 897 CYS A O 1
ATOM 7132 N N . ARG A 1 898 ? -3.047 49.812 27.172 1 71.56 898 ARG A N 1
ATOM 7133 C CA . ARG A 1 898 ? -1.86 49.25 26.516 1 71.56 898 ARG A CA 1
ATOM 7134 C C . ARG A 1 898 ? -0.735 50.281 26.484 1 71.56 898 ARG A C 1
ATOM 7136 O O . ARG A 1 898 ? -0.969 51.469 26.188 1 71.56 898 ARG A O 1
ATOM 7143 N N . ARG A 1 899 ? 0.408 49.812 27.078 1 68.94 899 ARG A N 1
ATOM 7144 C CA . ARG A 1 899 ? 1.613 50.625 27.062 1 68.94 899 ARG A CA 1
ATOM 7145 C C . ARG A 1 899 ? 2.303 50.562 25.703 1 68.94 899 ARG A C 1
ATOM 7147 O O . ARG A 1 899 ? 2.279 49.5 25.047 1 68.94 899 ARG A O 1
ATOM 7154 N N . ASN A 1 900 ? 2.477 51.781 25.047 1 65.81 900 ASN A N 1
ATOM 7155 C CA . ASN A 1 900 ? 3.217 51.812 23.781 1 65.81 900 ASN A CA 1
ATOM 7156 C C . ASN A 1 900 ? 4.648 52.281 24 1 65.81 900 ASN A C 1
ATOM 7158 O O . ASN A 1 900 ? 4.895 53.188 24.797 1 65.81 900 ASN A O 1
ATOM 7162 N N . MET B 1 1 ? 65.125 20.016 -39.344 1 17.11 1 MET B N 1
ATOM 7163 C CA . MET B 1 1 ? 65.312 20.922 -40.5 1 17.11 1 MET B CA 1
ATOM 7164 C C . MET B 1 1 ? 64 21.672 -40.781 1 17.11 1 MET B C 1
ATOM 7166 O O . MET B 1 1 ? 64 22.891 -40.938 1 17.11 1 MET B O 1
ATOM 7170 N N . ALA B 1 2 ? 63.219 21.062 -41.906 1 17.97 2 ALA B N 1
ATOM 7171 C CA . ALA B 1 2 ? 62.625 21.141 -43.25 1 17.97 2 ALA B CA 1
ATOM 7172 C C . ALA B 1 2 ? 61.188 21.609 -43.188 1 17.97 2 ALA B C 1
ATOM 7174 O O . ALA B 1 2 ? 60.406 21.094 -42.406 1 17.97 2 ALA B O 1
ATOM 7175 N N . ASP B 1 3 ? 60.5 22.609 -44.125 1 17.03 3 ASP B N 1
ATOM 7176 C CA . ASP B 1 3 ? 59.875 23.891 -44.438 1 17.03 3 ASP B CA 1
ATOM 7177 C C . ASP B 1 3 ? 58.375 23.734 -44.594 1 17.03 3 ASP B C 1
ATOM 7179 O O . ASP B 1 3 ? 57.875 22.625 -44.812 1 17.03 3 ASP B O 1
ATOM 7183 N N . ARG B 1 4 ? 57.312 24.938 -45.156 1 17.09 4 ARG B N 1
ATOM 7184 C CA . ARG B 1 4 ? 56.406 26.047 -44.844 1 17.09 4 ARG B CA 1
ATOM 7185 C C . ARG B 1 4 ? 55.125 25.938 -45.688 1 17.09 4 ARG B C 1
ATOM 7187 O O . ARG B 1 4 ? 54.062 26.391 -45.25 1 17.09 4 ARG B O 1
ATOM 7194 N N . PRO B 1 5 ? 55 25.266 -46.969 1 20.2 5 PRO B N 1
ATOM 7195 C CA . PRO B 1 5 ? 54.219 26.234 -47.719 1 20.2 5 PRO B CA 1
ATOM 7196 C C . PRO B 1 5 ? 52.719 26.172 -47.438 1 20.2 5 PRO B C 1
ATOM 7198 O O . PRO B 1 5 ? 52.219 25.094 -47.125 1 20.2 5 PRO B O 1
ATOM 7201 N N . PRO B 1 6 ? 51.875 27.359 -47.281 1 18.25 6 PRO B N 1
ATOM 7202 C CA . PRO B 1 6 ? 50.719 28.031 -46.656 1 18.25 6 PRO B CA 1
ATOM 7203 C C . PRO B 1 6 ? 49.406 27.719 -47.344 1 18.25 6 PRO B C 1
ATOM 7205 O O . PRO B 1 6 ? 48.469 27.25 -46.719 1 18.25 6 PRO B O 1
ATOM 7208 N N . ALA B 1 7 ? 48.844 28.641 -48.312 1 17.19 7 ALA B N 1
ATOM 7209 C CA . ALA B 1 7 ? 47.844 29.656 -47.938 1 17.19 7 ALA B CA 1
ATOM 7210 C C . ALA B 1 7 ? 46.531 29.438 -48.688 1 17.19 7 ALA B C 1
ATOM 7212 O O . ALA B 1 7 ? 45.5 29.922 -48.281 1 17.19 7 ALA B O 1
ATOM 7213 N N . PRO B 1 8 ? 46.5 28.578 -49.938 1 18.8 8 PRO B N 1
ATOM 7214 C CA . PRO B 1 8 ? 45.75 29.375 -50.938 1 18.8 8 PRO B CA 1
ATOM 7215 C C . PRO B 1 8 ? 44.25 29.453 -50.625 1 18.8 8 PRO B C 1
ATOM 7217 O O . PRO B 1 8 ? 43.719 28.625 -49.875 1 18.8 8 PRO B O 1
ATOM 7220 N N . SER B 1 9 ? 43.438 30.031 -51.469 1 19.56 9 SER B N 1
ATOM 7221 C CA . SER B 1 9 ? 42.406 31.062 -51.688 1 19.56 9 SER B CA 1
ATOM 7222 C C . SER B 1 9 ? 41 30.5 -51.531 1 19.56 9 SER B C 1
ATOM 7224 O O . SER B 1 9 ? 40.812 29.281 -51.562 1 19.56 9 SER B O 1
ATOM 7226 N N . SER B 1 10 ? 39.875 31.094 -52.031 1 19.47 10 SER B N 1
ATOM 7227 C CA . SER B 1 10 ? 38.781 31.984 -51.688 1 19.47 10 SER B CA 1
ATOM 7228 C C . SER B 1 10 ? 37.438 31.328 -51.969 1 19.47 10 SER B C 1
ATOM 7230 O O . SER B 1 10 ? 36.469 31.594 -51.25 1 19.47 10 SER B O 1
ATOM 7232 N N . PRO B 1 11 ? 37.125 30.438 -53.125 1 22.06 11 PRO B N 1
ATOM 7233 C CA . PRO B 1 11 ? 35.906 31.062 -53.688 1 22.06 11 PRO B CA 1
ATOM 7234 C C . PRO B 1 11 ? 34.656 30.734 -52.906 1 22.06 11 PRO B C 1
ATOM 7236 O O . PRO B 1 11 ? 34.656 29.781 -52.125 1 22.06 11 PRO B O 1
ATOM 7239 N N . SER B 1 12 ? 33.312 31.297 -53.094 1 20.83 12 SER B N 1
ATOM 7240 C CA . SER B 1 12 ? 32.219 31.906 -52.344 1 20.83 12 SER B CA 1
ATOM 7241 C C . SER B 1 12 ? 31.125 30.875 -52.031 1 20.83 12 SER B C 1
ATOM 7243 O O . SER B 1 12 ? 30.234 31.141 -51.219 1 20.83 12 SER B O 1
ATOM 7245 N N . PHE B 1 13 ? 30.922 29.469 -52.688 1 21.36 13 PHE B N 1
ATOM 7246 C CA . PHE B 1 13 ? 29.672 29.047 -53.281 1 21.36 13 PHE B CA 1
ATOM 7247 C C . PHE B 1 13 ? 28.641 28.719 -52.219 1 21.36 13 PHE B C 1
ATOM 7249 O O . PHE B 1 13 ? 29 28.359 -51.094 1 21.36 13 PHE B O 1
ATOM 7256 N N . ASN B 1 14 ? 27.125 28.844 -52.344 1 23.64 14 ASN B N 1
ATOM 7257 C CA . ASN B 1 14 ? 25.984 29.109 -51.5 1 23.64 14 ASN B CA 1
ATOM 7258 C C . ASN B 1 14 ? 25.578 27.891 -50.688 1 23.64 14 ASN B C 1
ATOM 7260 O O . ASN B 1 14 ? 25.203 26.859 -51.25 1 23.64 14 ASN B O 1
ATOM 7264 N N . GLY B 1 15 ? 26.188 27.203 -49.469 1 18.61 15 GLY B N 1
ATOM 7265 C CA . GLY B 1 15 ? 26.703 25.922 -49 1 18.61 15 GLY B CA 1
ATOM 7266 C C . GLY B 1 15 ? 25.625 25.031 -48.406 1 18.61 15 GLY B C 1
ATOM 7267 O O . GLY B 1 15 ? 25.922 23.953 -47.906 1 18.61 15 GLY B O 1
ATOM 7268 N N . GLU B 1 16 ? 24.312 25.547 -47.906 1 19.81 16 GLU B N 1
ATOM 7269 C CA . GLU B 1 16 ? 24.016 25.031 -46.562 1 19.81 16 GLU B CA 1
ATOM 7270 C C . GLU B 1 16 ? 23.5 23.594 -46.625 1 19.81 16 GLU B C 1
ATOM 7272 O O . GLU B 1 16 ? 22.5 23.312 -47.281 1 19.81 16 GLU B O 1
ATOM 7277 N N . SER B 1 17 ? 24.266 22.422 -46.469 1 19.75 17 SER B N 1
ATOM 7278 C CA . SER B 1 17 ? 24.234 21 -46.812 1 19.75 17 SER B CA 1
ATOM 7279 C C . SER B 1 17 ? 23.328 20.219 -45.844 1 19.75 17 SER B C 1
ATOM 7281 O O . SER B 1 17 ? 23.484 19.016 -45.688 1 19.75 17 SER B O 1
ATOM 7283 N N . ASP B 1 18 ? 22.234 20.812 -45.219 1 19.41 18 ASP B N 1
ATOM 7284 C CA . ASP B 1 18 ? 21.844 20.203 -43.969 1 19.41 18 ASP B CA 1
ATOM 7285 C C . ASP B 1 18 ? 21.453 18.75 -44.125 1 19.41 18 ASP B C 1
ATOM 7287 O O . ASP B 1 18 ? 20.844 18.391 -45.156 1 19.41 18 ASP B O 1
ATOM 7291 N N . TYR B 1 19 ? 21.906 17.672 -43.25 1 21.98 19 TYR B N 1
ATOM 7292 C CA . TYR B 1 19 ? 22.062 16.234 -43.031 1 21.98 19 TYR B CA 1
ATOM 7293 C C . TYR B 1 19 ? 20.703 15.578 -42.844 1 21.98 19 TYR B C 1
ATOM 7295 O O . TYR B 1 19 ? 19.906 16.016 -42 1 21.98 19 TYR B O 1
ATOM 7303 N N . THR B 1 20 ? 20.125 14.961 -43.906 1 21.47 20 THR B N 1
ATOM 7304 C CA . THR B 1 20 ? 18.891 14.211 -44.094 1 21.47 20 THR B CA 1
ATOM 7305 C C . THR B 1 20 ? 18.781 13.078 -43.094 1 21.47 20 THR B C 1
ATOM 7307 O O . THR B 1 20 ? 19.578 12.133 -43.125 1 21.47 20 THR B O 1
ATOM 7310 N N . HIS B 1 21 ? 18.547 13.406 -41.812 1 22.09 21 HIS B N 1
ATOM 7311 C CA . HIS B 1 21 ? 18.531 12.469 -40.688 1 22.09 21 HIS B CA 1
ATOM 7312 C C . HIS B 1 21 ? 17.594 11.297 -40.969 1 22.09 21 HIS B C 1
ATOM 7314 O O . HIS B 1 21 ? 16.391 11.484 -41.156 1 22.09 21 HIS B O 1
ATOM 7320 N N . ILE B 1 22 ? 18.078 10.336 -41.781 1 22.39 22 ILE B N 1
ATOM 7321 C CA . ILE B 1 22 ? 17.422 9.102 -42.219 1 22.39 22 ILE B CA 1
ATOM 7322 C C . ILE B 1 22 ? 16.875 8.352 -41 1 22.39 22 ILE B C 1
ATOM 7324 O O . ILE B 1 22 ? 17.641 8.023 -40.094 1 22.39 22 ILE B O 1
ATOM 7328 N N . ASP B 1 23 ? 15.625 8.562 -40.75 1 24.44 23 ASP B N 1
ATOM 7329 C CA . ASP B 1 23 ? 14.844 8.125 -39.594 1 24.44 23 ASP B CA 1
ATOM 7330 C C . ASP B 1 23 ? 14.852 6.602 -39.469 1 24.44 23 ASP B C 1
ATOM 7332 O O . ASP B 1 23 ? 14.297 5.898 -40.312 1 24.44 23 ASP B O 1
ATOM 7336 N N . PRO B 1 24 ? 16.047 5.918 -39.156 1 23.31 24 PRO B N 1
ATOM 7337 C CA . PRO B 1 24 ? 16.438 4.523 -39.344 1 23.31 24 PRO B CA 1
ATOM 7338 C C . PRO B 1 24 ? 15.398 3.531 -38.844 1 23.31 24 PRO B C 1
ATOM 7340 O O . PRO B 1 24 ? 15.523 2.324 -39.062 1 23.31 24 PRO B O 1
ATOM 7343 N N . TYR B 1 25 ? 14.828 3.803 -37.75 1 24.91 25 TYR B N 1
ATOM 7344 C CA . TYR B 1 25 ? 14.461 2.646 -36.938 1 24.91 25 TYR B CA 1
ATOM 7345 C C . TYR B 1 25 ? 13.281 1.907 -37.562 1 24.91 25 TYR B C 1
ATOM 7347 O O . TYR B 1 25 ? 12.125 2.205 -37.25 1 24.91 25 TYR B O 1
ATOM 7355 N N . ALA B 1 26 ? 13.32 1.734 -38.844 1 22.16 26 ALA B N 1
ATOM 7356 C CA . ALA B 1 26 ? 12.289 1.072 -39.625 1 22.16 26 ALA B CA 1
ATOM 7357 C C . ALA B 1 26 ? 12 -0.326 -39.094 1 22.16 26 ALA B C 1
ATOM 7359 O O . ALA B 1 26 ? 12.891 -0.992 -38.562 1 22.16 26 ALA B O 1
ATOM 7360 N N . ASP B 1 27 ? 10.75 -0.591 -38.906 1 21.88 27 ASP B N 1
ATOM 7361 C CA . ASP B 1 27 ? 10.172 -1.78 -38.312 1 21.88 27 ASP B CA 1
ATOM 7362 C C . ASP B 1 27 ? 10.578 -3.045 -39.062 1 21.88 27 ASP B C 1
ATOM 7364 O O . ASP B 1 27 ? 10.336 -3.16 -40.25 1 21.88 27 ASP B O 1
ATOM 7368 N N . PRO B 1 28 ? 11.734 -3.709 -38.781 1 22.75 28 PRO B N 1
ATOM 7369 C CA . PRO B 1 28 ? 12.414 -4.715 -39.625 1 22.75 28 PRO B CA 1
ATOM 7370 C C . PRO B 1 28 ? 11.484 -5.848 -40.031 1 22.75 28 PRO B C 1
ATOM 7372 O O . PRO B 1 28 ? 11.898 -6.754 -40.781 1 22.75 28 PRO B O 1
ATOM 7375 N N . PHE B 1 29 ? 10.523 -6.152 -39.25 1 23.67 29 PHE B N 1
ATOM 7376 C CA . PHE B 1 29 ? 10.008 -7.512 -39.375 1 23.67 29 PHE B CA 1
ATOM 7377 C C . PHE B 1 29 ? 9.133 -7.652 -40.625 1 23.67 29 PHE B C 1
ATOM 7379 O O . PHE B 1 29 ? 8.266 -8.531 -40.688 1 23.67 29 PHE B O 1
ATOM 7386 N N . ALA B 1 30 ? 9.281 -6.734 -41.562 1 20.66 30 ALA B N 1
ATOM 7387 C CA . ALA B 1 30 ? 8.414 -6.891 -42.719 1 20.66 30 ALA B CA 1
ATOM 7388 C C . ALA B 1 30 ? 8.641 -8.234 -43.406 1 20.66 30 ALA B C 1
ATOM 7390 O O . ALA B 1 30 ? 9.789 -8.664 -43.562 1 20.66 30 ALA B O 1
ATOM 7391 N N . ASP B 1 31 ? 7.625 -9.008 -43.594 1 21.12 31 ASP B N 1
ATOM 7392 C CA . ASP B 1 31 ? 7.418 -10.391 -44 1 21.12 31 ASP B CA 1
ATOM 7393 C C . ASP B 1 31 ? 7.938 -10.633 -45.406 1 21.12 31 ASP B C 1
ATOM 7395 O O . ASP B 1 31 ? 7.402 -10.086 -46.375 1 21.12 31 ASP B O 1
ATOM 7399 N N . ARG B 1 32 ? 9.148 -10.484 -45.75 1 20.84 32 ARG B N 1
ATOM 7400 C CA . ARG B 1 32 ? 9.516 -10.633 -47.156 1 20.84 32 ARG B CA 1
ATOM 7401 C C . ARG B 1 32 ? 9.164 -12.023 -47.656 1 20.84 32 ARG B C 1
ATOM 7403 O O . ARG B 1 32 ? 9.375 -13.016 -46.969 1 20.84 32 ARG B O 1
ATOM 7410 N N . PRO B 1 33 ? 8.469 -12.156 -48.688 1 20.84 33 PRO B N 1
ATOM 7411 C CA . PRO B 1 33 ? 7.891 -13.367 -49.281 1 20.84 33 PRO B CA 1
ATOM 7412 C C . PRO B 1 33 ? 8.945 -14.312 -49.844 1 20.84 33 PRO B C 1
ATOM 7414 O O . PRO B 1 33 ? 9.625 -13.984 -50.812 1 20.84 33 PRO B O 1
ATOM 7417 N N . ARG B 1 34 ? 10.031 -14.602 -49.156 1 19.91 34 ARG B N 1
ATOM 7418 C CA . ARG B 1 34 ? 11.094 -15.266 -49.906 1 19.91 34 ARG B CA 1
ATOM 7419 C C . ARG B 1 34 ? 10.555 -16.5 -50.625 1 19.91 34 ARG B C 1
ATOM 7421 O O . ARG B 1 34 ? 9.961 -17.375 -50 1 19.91 34 ARG B O 1
ATOM 7428 N N . GLN B 1 35 ? 10.367 -16.484 -51.938 1 18.38 35 GLN B N 1
ATOM 7429 C CA . GLN B 1 35 ? 9.875 -17.422 -52.938 1 18.38 35 GLN B CA 1
ATOM 7430 C C . GLN B 1 35 ? 10.758 -18.656 -53.031 1 18.38 35 GLN B C 1
ATOM 7432 O O . GLN B 1 35 ? 11.586 -18.781 -53.906 1 18.38 35 GLN B O 1
ATOM 7437 N N . THR B 1 36 ? 11.391 -19.156 -52 1 18.78 36 THR B N 1
ATOM 7438 C CA . THR B 1 36 ? 12.422 -20.141 -52.312 1 18.78 36 THR B CA 1
ATOM 7439 C C . THR B 1 36 ? 11.82 -21.328 -53.062 1 18.78 36 THR B C 1
ATOM 7441 O O . THR B 1 36 ? 10.852 -21.922 -52.594 1 18.78 36 THR B O 1
ATOM 7444 N N . GLN B 1 37 ? 11.992 -21.422 -54.344 1 19.48 37 GLN B N 1
ATOM 7445 C CA . GLN B 1 37 ? 11.562 -22.344 -55.375 1 19.48 37 GLN B CA 1
ATOM 7446 C C . GLN B 1 37 ? 12.156 -23.734 -55.188 1 19.48 37 GLN B C 1
ATOM 7448 O O . GLN B 1 37 ? 13.203 -24.062 -55.75 1 19.48 37 GLN B O 1
ATOM 7453 N N . PHE B 1 38 ? 12.156 -24.344 -54.094 1 19 38 PHE B N 1
ATOM 7454 C CA . PHE B 1 38 ? 12.922 -25.578 -53.969 1 19 38 PHE B CA 1
ATOM 7455 C C . PHE B 1 38 ? 12.398 -26.641 -54.906 1 19 38 PHE B C 1
ATOM 7457 O O . PHE B 1 38 ? 11.219 -26.984 -54.875 1 19 38 PHE B O 1
ATOM 7464 N N . SER B 1 39 ? 12.922 -26.688 -56.094 1 19.89 39 SER B N 1
ATOM 7465 C CA . SER B 1 39 ? 12.633 -27.609 -57.188 1 19.89 39 SER B CA 1
ATOM 7466 C C . SER B 1 39 ? 12.883 -29.047 -56.781 1 19.89 39 SER B C 1
ATOM 7468 O O . SER B 1 39 ? 13.945 -29.375 -56.25 1 19.89 39 SER B O 1
ATOM 7470 N N . GLU B 1 40 ? 11.836 -29.781 -56.469 1 20.56 40 GLU B N 1
ATOM 7471 C CA . GLU B 1 40 ? 11.812 -31.156 -55.969 1 20.56 40 GLU B CA 1
ATOM 7472 C C . GLU B 1 40 ? 12.383 -32.125 -57.031 1 20.56 40 GLU B C 1
ATOM 7474 O O . GLU B 1 40 ? 11.859 -32.219 -58.125 1 20.56 40 GLU B O 1
ATOM 7479 N N . PRO B 1 41 ? 13.641 -32.188 -57.219 1 19.22 41 PRO B N 1
ATOM 7480 C CA . PRO B 1 41 ? 14.008 -33 -58.375 1 19.22 41 PRO B CA 1
ATOM 7481 C C . PRO B 1 41 ? 13.398 -34.406 -58.312 1 19.22 41 PRO B C 1
ATOM 7483 O O . PRO B 1 41 ? 13.086 -34.906 -57.25 1 19.22 41 PRO B O 1
ATOM 7486 N N . GLU B 1 42 ? 12.906 -34.906 -59.438 1 20.3 42 GLU B N 1
ATOM 7487 C CA . GLU B 1 42 ? 12.148 -36.094 -59.844 1 20.3 42 GLU B CA 1
ATOM 7488 C C . GLU B 1 42 ? 12.977 -37.344 -59.688 1 20.3 42 GLU B C 1
ATOM 7490 O O . GLU B 1 42 ? 12.477 -38.469 -59.906 1 20.3 42 GLU B O 1
ATOM 7495 N N . ARG B 1 43 ? 13.727 -37.594 -58.656 1 19.45 43 ARG B N 1
ATOM 7496 C CA . ARG B 1 43 ? 14.703 -38.656 -58.906 1 19.45 43 ARG B CA 1
ATOM 7497 C C . ARG B 1 43 ? 14.023 -39.938 -59.406 1 19.45 43 ARG B C 1
ATOM 7499 O O . ARG B 1 43 ? 13 -40.344 -58.844 1 19.45 43 ARG B O 1
ATOM 7506 N N . PRO B 1 44 ? 14.344 -40.5 -60.5 1 19.03 44 PRO B N 1
ATOM 7507 C CA . PRO B 1 44 ? 13.781 -41.562 -61.344 1 19.03 44 PRO B CA 1
ATOM 7508 C C . PRO B 1 44 ? 13.883 -42.938 -60.75 1 19.03 44 PRO B C 1
ATOM 7510 O O . PRO B 1 44 ? 13.469 -43.938 -61.344 1 19.03 44 PRO B O 1
ATOM 7513 N N . TYR B 1 45 ? 14.297 -43.094 -59.438 1 18.44 45 TYR B N 1
ATOM 7514 C CA . TYR B 1 45 ? 14.977 -44.375 -59.25 1 18.44 45 TYR B CA 1
ATOM 7515 C C . TYR B 1 45 ? 14.062 -45.531 -59.594 1 18.44 45 TYR B C 1
ATOM 7517 O O . TYR B 1 45 ? 12.844 -45.469 -59.406 1 18.44 45 TYR B O 1
ATOM 7525 N N . HIS B 1 46 ? 14.547 -46.625 -60.219 1 18.47 46 HIS B N 1
ATOM 7526 C CA . HIS B 1 46 ? 14.273 -47.812 -61.031 1 18.47 46 HIS B CA 1
ATOM 7527 C C . HIS B 1 46 ? 13.547 -48.875 -60.188 1 18.47 46 HIS B C 1
ATOM 7529 O O . HIS B 1 46 ? 13.594 -48.844 -58.969 1 18.47 46 HIS B O 1
ATOM 7535 N N . ALA B 1 47 ? 12.898 -49.969 -60.781 1 19.11 47 ALA B N 1
ATOM 7536 C CA . ALA B 1 47 ? 11.898 -51.031 -60.812 1 19.11 47 ALA B CA 1
ATOM 7537 C C . ALA B 1 47 ? 12.336 -52.219 -60 1 19.11 47 ALA B C 1
ATOM 7539 O O . ALA B 1 47 ? 11.531 -53.094 -59.656 1 19.11 47 ALA B O 1
ATOM 7540 N N . GLY B 1 48 ? 13.625 -52.531 -59.656 1 18.27 48 GLY B N 1
ATOM 7541 C CA . GLY B 1 48 ? 13.93 -53.938 -59.812 1 18.27 48 GLY B CA 1
ATOM 7542 C C . GLY B 1 48 ? 13.281 -54.812 -58.781 1 18.27 48 GLY B C 1
ATOM 7543 O O . GLY B 1 48 ? 12.805 -54.312 -57.75 1 18.27 48 GLY B O 1
ATOM 7544 N N . SER B 1 49 ? 13.312 -56.281 -58.844 1 18.12 49 SER B N 1
ATOM 7545 C CA . SER B 1 49 ? 12.648 -57.562 -58.625 1 18.12 49 SER B CA 1
ATOM 7546 C C . SER B 1 49 ? 12.875 -58.062 -57.188 1 18.12 49 SER B C 1
ATOM 7548 O O . SER B 1 49 ? 12.102 -58.875 -56.688 1 18.12 49 SER B O 1
ATOM 7550 N N . THR B 1 50 ? 13.984 -57.719 -56.406 1 17.67 50 THR B N 1
ATOM 7551 C CA . THR B 1 50 ? 14.711 -58.875 -55.938 1 17.67 50 THR B CA 1
ATOM 7552 C C . THR B 1 50 ? 13.93 -59.594 -54.812 1 17.67 50 THR B C 1
ATOM 7554 O O . THR B 1 50 ? 13.195 -58.938 -54.062 1 17.67 50 THR B O 1
ATOM 7557 N N . PRO B 1 51 ? 14.203 -60.906 -54.312 1 17.81 51 PRO B N 1
ATOM 7558 C CA . PRO B 1 51 ? 13.594 -62.125 -53.781 1 17.81 51 PRO B CA 1
ATOM 7559 C C . PRO B 1 51 ? 13.5 -62.125 -52.25 1 17.81 51 PRO B C 1
ATOM 7561 O O . PRO B 1 51 ? 14.531 -62.062 -51.562 1 17.81 51 PRO B O 1
ATOM 7564 N N . ARG B 1 52 ? 12.953 -61.344 -51.5 1 18.53 52 ARG B N 1
ATOM 7565 C CA . ARG B 1 52 ? 13.414 -61.281 -50.125 1 18.53 52 ARG B CA 1
ATOM 7566 C C . ARG B 1 52 ? 13.289 -62.656 -49.438 1 18.53 52 ARG B C 1
ATOM 7568 O O . ARG B 1 52 ? 12.242 -63.281 -49.5 1 18.53 52 ARG B O 1
ATOM 7575 N N . PRO B 1 53 ? 14.375 -63.219 -48.688 1 16.75 53 PRO B N 1
ATOM 7576 C CA . PRO B 1 53 ? 14.695 -64.625 -48.344 1 16.75 53 PRO B CA 1
ATOM 7577 C C . PRO B 1 53 ? 13.719 -65.188 -47.344 1 16.75 53 PRO B C 1
ATOM 7579 O O . PRO B 1 53 ? 12.883 -64.5 -46.781 1 16.75 53 PRO B O 1
ATOM 7582 N N . TYR B 1 54 ? 14.242 -65.938 -46.062 1 18.44 54 TYR B N 1
ATOM 7583 C CA . TYR B 1 54 ? 14.227 -67.188 -45.375 1 18.44 54 TYR B CA 1
ATOM 7584 C C . TYR B 1 54 ? 13.172 -67.188 -44.281 1 18.44 54 TYR B C 1
ATOM 7586 O O . TYR B 1 54 ? 12.898 -66.188 -43.656 1 18.44 54 TYR B O 1
ATOM 7594 N N . ASP B 1 55 ? 12.281 -68.25 -44.062 1 18.12 55 ASP B N 1
ATOM 7595 C CA . ASP B 1 55 ? 11.078 -68.812 -43.469 1 18.12 55 ASP B CA 1
ATOM 7596 C C . ASP B 1 55 ? 11.289 -69.188 -42 1 18.12 55 ASP B C 1
ATOM 7598 O O . ASP B 1 55 ? 10.445 -69.812 -41.375 1 18.12 55 ASP B O 1
ATOM 7602 N N . SER B 1 56 ? 12.391 -68.875 -41.188 1 18.52 56 SER B N 1
ATOM 7603 C CA . SER B 1 56 ? 12.656 -69.875 -40.156 1 18.52 56 SER B CA 1
ATOM 7604 C C . SER B 1 56 ? 11.578 -69.875 -39.062 1 18.52 56 SER B C 1
ATOM 7606 O O . SER B 1 56 ? 11.102 -68.812 -38.688 1 18.52 56 SER B O 1
ATOM 7608 N N . THR B 1 57 ? 10.852 -71 -38.719 1 19.44 57 THR B N 1
ATOM 7609 C CA . THR B 1 57 ? 9.695 -71.5 -38 1 19.44 57 THR B CA 1
ATOM 7610 C C . THR B 1 57 ? 9.961 -71.5 -36.5 1 19.44 57 THR B C 1
ATOM 7612 O O . THR B 1 57 ? 9.164 -72 -35.719 1 19.44 57 THR B O 1
ATOM 7615 N N . ALA B 1 58 ? 10.852 -70.688 -35.812 1 19.73 58 ALA B N 1
ATOM 7616 C CA . ALA B 1 58 ? 11.25 -71.25 -34.5 1 19.73 58 ALA B CA 1
ATOM 7617 C C . ALA B 1 58 ? 10.062 -71.312 -33.562 1 19.73 58 ALA B C 1
ATOM 7619 O O . ALA B 1 58 ? 9.297 -70.312 -33.438 1 19.73 58 ALA B O 1
ATOM 7620 N N . SER B 1 59 ? 9.641 -72.5 -33.031 1 20.19 59 SER B N 1
ATOM 7621 C CA . SER B 1 59 ? 8.547 -73.062 -32.25 1 20.19 59 SER B CA 1
ATOM 7622 C C . SER B 1 59 ? 8.617 -72.5 -30.797 1 20.19 59 SER B C 1
ATOM 7624 O O . SER B 1 59 ? 9.156 -73.188 -29.922 1 20.19 59 SER B O 1
ATOM 7626 N N . LEU B 1 60 ? 8.711 -71.25 -30.438 1 19.83 60 LEU B N 1
ATOM 7627 C CA . LEU B 1 60 ? 9.094 -71 -29.062 1 19.83 60 LEU B CA 1
ATOM 7628 C C . LEU B 1 60 ? 8.039 -71.562 -28.094 1 19.83 60 LEU B C 1
ATOM 7630 O O . LEU B 1 60 ? 6.84 -71.438 -28.359 1 19.83 60 LEU B O 1
ATOM 7634 N N . PRO B 1 61 ? 8.43 -72.438 -27.125 1 21.05 61 PRO B N 1
ATOM 7635 C CA . PRO B 1 61 ? 7.648 -73.25 -26.203 1 21.05 61 PRO B CA 1
ATOM 7636 C C . PRO B 1 61 ? 6.652 -72.438 -25.375 1 21.05 61 PRO B C 1
ATOM 7638 O O . PRO B 1 61 ? 6.824 -71.25 -25.219 1 21.05 61 PRO B O 1
ATOM 7641 N N . ASP B 1 62 ? 5.539 -73.062 -24.938 1 20.31 62 ASP B N 1
ATOM 7642 C CA . ASP B 1 62 ? 4.203 -72.75 -24.422 1 20.31 62 ASP B CA 1
ATOM 7643 C C . ASP B 1 62 ? 4.262 -72.312 -22.969 1 20.31 62 ASP B C 1
ATOM 7645 O O . ASP B 1 62 ? 4.316 -73.125 -22.047 1 20.31 62 ASP B O 1
ATOM 7649 N N . PHE B 1 63 ? 5.184 -71.375 -22.562 1 20.77 63 PHE B N 1
ATOM 7650 C CA . PHE B 1 63 ? 5.312 -71.188 -21.125 1 20.77 63 PHE B CA 1
ATOM 7651 C C . PHE B 1 63 ? 3.965 -70.812 -20.5 1 20.77 63 PHE B C 1
ATOM 7653 O O . PHE B 1 63 ? 3.191 -70.062 -21.062 1 20.77 63 PHE B O 1
ATOM 7660 N N . GLY B 1 64 ? 3.348 -71.688 -19.641 1 21.12 64 GLY B N 1
ATOM 7661 C CA . GLY B 1 64 ? 2.131 -71.75 -18.844 1 21.12 64 GLY B CA 1
ATOM 7662 C C . GLY B 1 64 ? 1.849 -70.5 -18.078 1 21.12 64 GLY B C 1
ATOM 7663 O O . GLY B 1 64 ? 2.746 -69.938 -17.453 1 21.12 64 GLY B O 1
ATOM 7664 N N . VAL B 1 65 ? 0.963 -69.625 -18.516 1 19.55 65 VAL B N 1
ATOM 7665 C CA . VAL B 1 65 ? 0.447 -68.312 -18.109 1 19.55 65 VAL B CA 1
ATOM 7666 C C . VAL B 1 65 ? -0.164 -68.375 -16.719 1 19.55 65 VAL B C 1
ATOM 7668 O O . VAL B 1 65 ? -1.289 -68.875 -16.562 1 19.55 65 VAL B O 1
ATOM 7671 N N . ARG B 1 66 ? 0.518 -69.062 -15.68 1 22.5 66 ARG B N 1
ATOM 7672 C CA . ARG B 1 66 ? -0.15 -69.062 -14.383 1 22.5 66 ARG B CA 1
ATOM 7673 C C . ARG B 1 66 ? -0.583 -67.688 -13.969 1 22.5 66 ARG B C 1
ATOM 7675 O O . ARG B 1 66 ? 0.198 -66.75 -14.07 1 22.5 66 ARG B O 1
ATOM 7682 N N . GLY B 1 67 ? -1.903 -67.375 -13.984 1 21.19 67 GLY B N 1
ATOM 7683 C CA . GLY B 1 67 ? -2.771 -66.25 -13.719 1 21.19 67 GLY B CA 1
ATOM 7684 C C . GLY B 1 67 ? -2.447 -65.562 -12.414 1 21.19 67 GLY B C 1
ATOM 7685 O O . GLY B 1 67 ? -3.258 -64.75 -11.898 1 21.19 67 GLY B O 1
ATOM 7686 N N . GLY B 1 68 ? -1.442 -66 -11.602 1 22.42 68 GLY B N 1
ATOM 7687 C CA . GLY B 1 68 ? -1.457 -65.438 -10.242 1 22.42 68 GLY B CA 1
ATOM 7688 C C . GLY B 1 68 ? -1.353 -63.969 -10.18 1 22.42 68 GLY B C 1
ATOM 7689 O O . GLY B 1 68 ? -0.776 -63.312 -11.07 1 22.42 68 GLY B O 1
ATOM 7690 N N . ALA B 1 69 ? -2.445 -63.25 -9.617 1 24.58 69 ALA B N 1
ATOM 7691 C CA . ALA B 1 69 ? -2.689 -61.844 -9.281 1 24.58 69 ALA B CA 1
ATOM 7692 C C . ALA B 1 69 ? -1.5 -61.219 -8.531 1 24.58 69 ALA B C 1
ATOM 7694 O O . ALA B 1 69 ? -1.351 -61.438 -7.328 1 24.58 69 ALA B O 1
ATOM 7695 N N . ASP B 1 70 ? -0.29 -61.406 -9.047 1 24.64 70 ASP B N 1
ATOM 7696 C CA . ASP B 1 70 ? 0.854 -60.875 -8.328 1 24.64 70 ASP B CA 1
ATOM 7697 C C . ASP B 1 70 ? 0.639 -59.375 -8.016 1 24.64 70 ASP B C 1
ATOM 7699 O O . ASP B 1 70 ? 0.567 -58.562 -8.93 1 24.64 70 ASP B O 1
ATOM 7703 N N . GLY B 1 71 ? -0.272 -59.062 -7.016 1 24.98 71 GLY B N 1
ATOM 7704 C CA . GLY B 1 71 ? -0.457 -57.781 -6.336 1 24.98 71 GLY B CA 1
ATOM 7705 C C . GLY B 1 71 ? 0.846 -57.062 -6.07 1 24.98 71 GLY B C 1
ATOM 7706 O O . GLY B 1 71 ? 1.534 -57.344 -5.086 1 24.98 71 GLY B O 1
ATOM 7707 N N . TYR B 1 72 ? 1.682 -56.844 -7.059 1 26.09 72 TYR B N 1
ATOM 7708 C CA . TYR B 1 72 ? 2.924 -56.094 -6.863 1 26.09 72 TYR B CA 1
ATOM 7709 C C . TYR B 1 72 ? 2.664 -54.781 -6.164 1 26.09 72 TYR B C 1
ATOM 7711 O O . TYR B 1 72 ? 2.055 -53.875 -6.746 1 26.09 72 TYR B O 1
ATOM 7719 N N . ASP B 1 73 ? 2.281 -54.812 -4.863 1 26.36 73 ASP B N 1
ATOM 7720 C CA . ASP B 1 73 ? 2.264 -53.625 -4.012 1 26.36 73 ASP B CA 1
ATOM 7721 C C . ASP B 1 73 ? 3.545 -52.812 -4.18 1 26.36 73 ASP B C 1
ATOM 7723 O O . ASP B 1 73 ? 4.641 -53.312 -3.918 1 26.36 73 ASP B O 1
ATOM 7727 N N . ASP B 1 74 ? 3.607 -51.938 -5.047 1 28.98 74 ASP B N 1
ATOM 7728 C CA . ASP B 1 74 ? 4.68 -51 -5.387 1 28.98 74 ASP B CA 1
ATOM 7729 C C . ASP B 1 74 ? 5.344 -50.469 -4.129 1 28.98 74 ASP B C 1
ATOM 7731 O O . ASP B 1 74 ? 6.512 -50.062 -4.156 1 28.98 74 ASP B O 1
ATOM 7735 N N . GLU B 1 75 ? 4.547 -50.281 -3 1 30.73 75 GLU B N 1
ATOM 7736 C CA . GLU B 1 75 ? 5.152 -49.625 -1.846 1 30.73 75 GLU B CA 1
ATOM 7737 C C . GLU B 1 75 ? 6.211 -50.531 -1.2 1 30.73 75 GLU B C 1
ATOM 7739 O O . GLU B 1 75 ? 7.125 -50.031 -0.539 1 30.73 75 GLU B O 1
ATOM 7744 N N . THR B 1 76 ? 6.086 -51.906 -1.233 1 31.92 76 THR B N 1
ATOM 7745 C CA . THR B 1 76 ? 6.965 -52.75 -0.46 1 31.92 76 THR B CA 1
ATOM 7746 C C . THR B 1 76 ? 8.367 -52.781 -1.066 1 31.92 76 THR B C 1
ATOM 7748 O O . THR B 1 76 ? 9.344 -53.094 -0.372 1 31.92 76 THR B O 1
ATOM 7751 N N . LEU B 1 77 ? 8.477 -52.75 -2.385 1 31.28 77 LEU B N 1
ATOM 7752 C CA . LEU B 1 77 ? 9.812 -52.906 -2.943 1 31.28 77 LEU B CA 1
ATOM 7753 C C . LEU B 1 77 ? 10.672 -51.688 -2.617 1 31.28 77 LEU B C 1
ATOM 7755 O O . LEU B 1 77 ? 11.898 -51.75 -2.643 1 31.28 77 LEU B O 1
ATOM 7759 N N . GLU B 1 78 ? 10.039 -50.562 -2.465 1 34.38 78 GLU B N 1
ATOM 7760 C CA . GLU B 1 78 ? 10.859 -49.406 -2.217 1 34.38 78 GLU B CA 1
ATOM 7761 C C . GLU B 1 78 ? 11.523 -49.469 -0.843 1 34.38 78 GLU B C 1
ATOM 7763 O O . GLU B 1 78 ? 12.383 -48.656 -0.521 1 34.38 78 GLU B O 1
ATOM 7768 N N . LYS B 1 79 ? 11.07 -50.312 0.148 1 36.47 79 LYS B N 1
ATOM 7769 C CA . LYS B 1 79 ? 11.562 -50.344 1.522 1 36.47 79 LYS B CA 1
ATOM 7770 C C . LYS B 1 79 ? 12.891 -51.094 1.62 1 36.47 79 LYS B C 1
ATOM 7772 O O . LYS B 1 79 ? 13.406 -51.312 2.719 1 36.47 79 LYS B O 1
ATOM 7777 N N . GLU B 1 80 ? 13.32 -51.844 0.613 1 32.88 80 GLU B N 1
ATOM 7778 C CA . GLU B 1 80 ? 14.555 -52.562 0.948 1 32.88 80 GLU B CA 1
ATOM 7779 C C . GLU B 1 80 ? 15.75 -51.594 0.933 1 32.88 80 GLU B C 1
ATOM 7781 O O . GLU B 1 80 ? 16.016 -50.938 -0.074 1 32.88 80 GLU B O 1
ATOM 7786 N N . PRO B 1 81 ? 16.234 -51.281 2.111 1 39.06 81 PRO B N 1
ATOM 7787 C CA . PRO B 1 81 ? 17.375 -50.375 2.148 1 39.06 81 PRO B CA 1
ATOM 7788 C C . PRO B 1 81 ? 18.562 -50.844 1.308 1 39.06 81 PRO B C 1
ATOM 7790 O O . PRO B 1 81 ? 18.906 -52.031 1.367 1 39.06 81 PRO B O 1
ATOM 7793 N N . LEU B 1 82 ? 18.75 -50.281 0.161 1 39.06 82 LEU B N 1
ATOM 7794 C CA . LEU B 1 82 ? 19.906 -50.625 -0.661 1 39.06 82 LEU B CA 1
ATOM 7795 C C . LEU B 1 82 ? 21.203 -50.5 0.143 1 39.06 82 LEU B C 1
ATOM 7797 O O . LEU B 1 82 ? 22.281 -50.812 -0.371 1 39.06 82 LEU B O 1
ATOM 7801 N N . ASN B 1 83 ? 21.125 -49.969 1.344 1 37.62 83 ASN B N 1
ATOM 7802 C CA . ASN B 1 83 ? 22.375 -49.75 2.076 1 37.62 83 ASN B CA 1
ATOM 7803 C C . ASN B 1 83 ? 22.797 -50.969 2.863 1 37.62 83 ASN B C 1
ATOM 7805 O O . ASN B 1 83 ? 23.625 -50.906 3.764 1 37.62 83 ASN B O 1
ATOM 7809 N N . ALA B 1 84 ? 22.031 -52.156 2.91 1 35.38 84 ALA B N 1
ATOM 7810 C CA . ALA B 1 84 ? 22.375 -53.156 3.932 1 35.38 84 ALA B CA 1
ATOM 7811 C C . ALA B 1 84 ? 23.766 -53.75 3.666 1 35.38 84 ALA B C 1
ATOM 7813 O O . ALA B 1 84 ? 24.219 -54.625 4.418 1 35.38 84 ALA B O 1
ATOM 7814 N N . GLY B 1 85 ? 24.219 -53.969 2.426 1 32.34 85 GLY B N 1
ATOM 7815 C CA . GLY B 1 85 ? 25.375 -54.844 2.312 1 32.34 85 GLY B CA 1
ATOM 7816 C C . GLY B 1 85 ? 26.656 -54.25 2.828 1 32.34 85 GLY B C 1
ATOM 7817 O O . GLY B 1 85 ? 26.766 -53.031 2.938 1 32.34 85 GLY B O 1
ATOM 7818 N N . ASN B 1 86 ? 27.375 -55.062 3.775 1 31.33 86 ASN B N 1
ATOM 7819 C CA . ASN B 1 86 ? 28.703 -54.844 4.336 1 31.33 86 ASN B CA 1
ATOM 7820 C C . ASN B 1 86 ? 29.719 -54.5 3.246 1 31.33 86 ASN B C 1
ATOM 7822 O O . ASN B 1 86 ? 29.953 -55.312 2.34 1 31.33 86 ASN B O 1
ATOM 7826 N N . PHE B 1 87 ? 29.781 -53.438 2.709 1 32.31 87 PHE B N 1
ATOM 7827 C CA . PHE B 1 87 ? 30.875 -53.125 1.794 1 32.31 87 PHE B CA 1
ATOM 7828 C C . PHE B 1 87 ? 32.219 -53.438 2.42 1 32.31 87 PHE B C 1
ATOM 7830 O O . PHE B 1 87 ? 32.562 -52.906 3.471 1 32.31 87 PHE B O 1
ATOM 7837 N N . ALA B 1 88 ? 32.719 -54.656 2.334 1 29.17 88 ALA B N 1
ATOM 7838 C CA . ALA B 1 88 ? 34.031 -55.125 2.77 1 29.17 88 ALA B CA 1
ATOM 7839 C C . ALA B 1 88 ? 35.125 -54.125 2.408 1 29.17 88 ALA B C 1
ATOM 7841 O O . ALA B 1 88 ? 36.281 -54.281 2.744 1 29.17 88 ALA B O 1
ATOM 7842 N N . GLY B 1 89 ? 35.094 -53.469 1.263 1 27.84 89 GLY B N 1
ATOM 7843 C CA . GLY B 1 89 ? 36.344 -52.781 1.037 1 27.84 89 GLY B CA 1
ATOM 7844 C C . GLY B 1 89 ? 36.625 -51.719 2.094 1 27.84 89 GLY B C 1
ATOM 7845 O O . GLY B 1 89 ? 35.75 -51.312 2.83 1 27.84 89 GLY B O 1
ATOM 7846 N N . GLY B 1 90 ? 37.938 -51.688 2.752 1 27.52 90 GLY B N 1
ATOM 7847 C CA . GLY B 1 90 ? 38.562 -50.906 3.807 1 27.52 90 GLY B CA 1
ATOM 7848 C C . GLY B 1 90 ? 38.062 -49.469 3.869 1 27.52 90 GLY B C 1
ATOM 7849 O O . GLY B 1 90 ? 38.625 -48.656 4.609 1 27.52 90 GLY B O 1
ATOM 7850 N N . PHE B 1 91 ? 37.719 -49 2.785 1 28.03 91 PHE B N 1
ATOM 7851 C CA . PHE B 1 91 ? 37.562 -47.562 2.887 1 28.03 91 PHE B CA 1
ATOM 7852 C C . PHE B 1 91 ? 36.438 -47.188 3.842 1 28.03 91 PHE B C 1
ATOM 7854 O O . PHE B 1 91 ? 35.438 -47.906 3.936 1 28.03 91 PHE B O 1
ATOM 7861 N N . TYR B 1 92 ? 36.781 -46.344 4.891 1 27.41 92 TYR B N 1
ATOM 7862 C CA . TYR B 1 92 ? 36.125 -45.781 6.062 1 27.41 92 TYR B CA 1
ATOM 7863 C C . TYR B 1 92 ? 34.719 -45.312 5.738 1 27.41 92 TYR B C 1
ATOM 7865 O O . TYR B 1 92 ? 34.531 -44.281 5.129 1 27.41 92 TYR B O 1
ATOM 7873 N N . PRO B 1 93 ? 33.75 -45.594 5.027 1 34.44 93 PRO B N 1
ATOM 7874 C CA . PRO B 1 93 ? 32.719 -44.688 5.512 1 34.44 93 PRO B CA 1
ATOM 7875 C C . PRO B 1 93 ? 32.281 -45 6.945 1 34.44 93 PRO B C 1
ATOM 7877 O O . PRO B 1 93 ? 31.859 -46.125 7.246 1 34.44 93 PRO B O 1
ATOM 7880 N N . PRO B 1 94 ? 33 -44.531 8.086 1 29.77 94 PRO B N 1
ATOM 7881 C CA . PRO B 1 94 ? 32.5 -44.875 9.414 1 29.77 94 PRO B CA 1
ATOM 7882 C C . PRO B 1 94 ? 30.984 -44.719 9.516 1 29.77 94 PRO B C 1
ATOM 7884 O O . PRO B 1 94 ? 30.375 -43.969 8.742 1 29.77 94 PRO B O 1
ATOM 7887 N N . ASN B 1 95 ? 30.312 -45.75 9.906 1 31.44 95 ASN B N 1
ATOM 7888 C CA . ASN B 1 95 ? 28.938 -45.594 10.398 1 31.44 95 ASN B CA 1
ATOM 7889 C C . ASN B 1 95 ? 28.781 -44.344 11.219 1 31.44 95 ASN B C 1
ATOM 7891 O O . ASN B 1 95 ? 29.094 -44.312 12.414 1 31.44 95 ASN B O 1
ATOM 7895 N N . VAL B 1 96 ? 29.203 -43.156 10.727 1 32.09 96 VAL B N 1
ATOM 7896 C CA . VAL B 1 96 ? 29.016 -41.938 11.531 1 32.09 96 VAL B CA 1
ATOM 7897 C C . VAL B 1 96 ? 27.547 -41.812 11.906 1 32.09 96 VAL B C 1
ATOM 7899 O O . VAL B 1 96 ? 26.672 -41.844 11.047 1 32.09 96 VAL B O 1
ATOM 7902 N N . ASP B 1 97 ? 27.125 -42.312 13.094 1 29.83 97 ASP B N 1
ATOM 7903 C CA . ASP B 1 97 ? 25.844 -41.969 13.711 1 29.83 97 ASP B CA 1
ATOM 7904 C C . ASP B 1 97 ? 25.531 -40.5 13.477 1 29.83 97 ASP B C 1
ATOM 7906 O O . ASP B 1 97 ? 26.312 -39.594 13.836 1 29.83 97 ASP B O 1
ATOM 7910 N N . PRO B 1 98 ? 24.781 -40.156 12.383 1 36.19 98 PRO B N 1
ATOM 7911 C CA . PRO B 1 98 ? 24.422 -38.75 12.117 1 36.19 98 PRO B CA 1
ATOM 7912 C C . PRO B 1 98 ? 24.219 -37.938 13.391 1 36.19 98 PRO B C 1
ATOM 7914 O O . PRO B 1 98 ? 24.234 -36.719 13.352 1 36.19 98 PRO B O 1
ATOM 7917 N N . SER B 1 99 ? 23.688 -38.594 14.57 1 32.66 99 SER B N 1
ATOM 7918 C CA . SER B 1 99 ? 23.469 -37.875 15.82 1 32.66 99 SER B CA 1
ATOM 7919 C C . SER B 1 99 ? 24.797 -37.5 16.484 1 32.66 99 SER B C 1
ATOM 7921 O O . SER B 1 99 ? 24.828 -36.812 17.5 1 32.66 99 SER B O 1
ATOM 7923 N N . ALA B 1 100 ? 25.859 -38.219 16.25 1 30.7 100 ALA B N 1
ATOM 7924 C CA . ALA B 1 100 ? 27.062 -38.062 17.062 1 30.7 100 ALA B CA 1
ATOM 7925 C C . ALA B 1 100 ? 27.734 -36.719 16.812 1 30.7 100 ALA B C 1
ATOM 7927 O O . ALA B 1 100 ? 28.703 -36.375 17.484 1 30.7 100 ALA B O 1
ATOM 7928 N N . TYR B 1 101 ? 27.828 -36.219 15.625 1 30.86 101 TYR B N 1
ATOM 7929 C CA . TYR B 1 101 ? 28.609 -35 15.469 1 30.86 101 TYR B CA 1
ATOM 7930 C C . TYR B 1 101 ? 27.859 -33.812 16.062 1 30.86 101 TYR B C 1
ATOM 7932 O O . TYR B 1 101 ? 26.719 -33.531 15.688 1 30.86 101 TYR B O 1
ATOM 7940 N N . GLY B 1 102 ? 27.984 -33.531 17.438 1 27.25 102 GLY B N 1
ATOM 7941 C CA . GLY B 1 102 ? 27.594 -32.312 18.125 1 27.25 102 GLY B CA 1
ATOM 7942 C C . GLY B 1 102 ? 27.844 -31.078 17.297 1 27.25 102 GLY B C 1
ATOM 7943 O O . GLY B 1 102 ? 28.547 -31.125 16.281 1 27.25 102 GLY B O 1
ATOM 7944 N N . ASP B 1 103 ? 26.984 -30.094 17.422 1 28.28 103 ASP B N 1
ATOM 7945 C CA . ASP B 1 103 ? 27.141 -28.781 16.812 1 28.28 103 ASP B CA 1
ATOM 7946 C C . ASP B 1 103 ? 28.516 -28.188 17.109 1 28.28 103 ASP B C 1
ATOM 7948 O O . ASP B 1 103 ? 28.844 -27.938 18.281 1 28.28 103 ASP B O 1
ATOM 7952 N N . PRO B 1 104 ? 29.547 -28.656 16.484 1 29.48 104 PRO B N 1
ATOM 7953 C CA . PRO B 1 104 ? 30.812 -28.078 16.922 1 29.48 104 PRO B CA 1
ATOM 7954 C C . PRO B 1 104 ? 30.75 -26.562 17.094 1 29.48 104 PRO B C 1
ATOM 7956 O O . PRO B 1 104 ? 31.688 -25.953 17.594 1 29.48 104 PRO B O 1
ATOM 7959 N N . TYR B 1 105 ? 30.156 -25.875 16.156 1 29.52 105 TYR B N 1
ATOM 7960 C CA . TYR B 1 105 ? 30.219 -24.422 16.188 1 29.52 105 TYR B CA 1
ATOM 7961 C C . TYR B 1 105 ? 29.312 -23.859 17.281 1 29.52 105 TYR B C 1
ATOM 7963 O O . TYR B 1 105 ? 28.188 -23.422 17 1 29.52 105 TYR B O 1
ATOM 7971 N N . ALA B 1 106 ? 29.281 -24.406 18.422 1 26.56 106 ALA B N 1
ATOM 7972 C CA . ALA B 1 106 ? 28.562 -23.828 19.547 1 26.56 106 ALA B CA 1
ATOM 7973 C C . ALA B 1 106 ? 29.047 -22.406 19.844 1 26.56 106 ALA B C 1
ATOM 7975 O O . ALA B 1 106 ? 29.891 -22.203 20.703 1 26.56 106 ALA B O 1
ATOM 7976 N N . ARG B 1 107 ? 29.562 -21.594 18.859 1 27.92 107 ARG B N 1
ATOM 7977 C CA . ARG B 1 107 ? 29.812 -20.312 19.484 1 27.92 107 ARG B CA 1
ATOM 7978 C C . ARG B 1 107 ? 28.562 -19.766 20.172 1 27.92 107 ARG B C 1
ATOM 7980 O O . ARG B 1 107 ? 27.438 -20.141 19.797 1 27.92 107 ARG B O 1
ATOM 7987 N N . PRO B 1 108 ? 28.781 -19.047 21.344 1 25.89 108 PRO B N 1
ATOM 7988 C CA . PRO B 1 108 ? 27.672 -18.438 22.094 1 25.89 108 PRO B CA 1
ATOM 7989 C C . PRO B 1 108 ? 26.641 -17.781 21.172 1 25.89 108 PRO B C 1
ATOM 7991 O O . PRO B 1 108 ? 26.969 -17.375 20.062 1 25.89 108 PRO B O 1
ATOM 7994 N N . PRO B 1 109 ? 25.297 -18 21.516 1 25.67 109 PRO B N 1
ATOM 7995 C CA . PRO B 1 109 ? 24.031 -17.688 20.859 1 25.67 109 PRO B CA 1
ATOM 7996 C C . PRO B 1 109 ? 23.938 -16.203 20.453 1 25.67 109 PRO B C 1
ATOM 7998 O O . PRO B 1 109 ? 22.828 -15.688 20.266 1 25.67 109 PRO B O 1
ATOM 8001 N N . SER B 1 110 ? 25 -15.383 20.297 1 25.03 110 SER B N 1
ATOM 8002 C CA . SER B 1 110 ? 24.484 -14.078 19.922 1 25.03 110 SER B CA 1
ATOM 8003 C C . SER B 1 110 ? 23.422 -14.203 18.828 1 25.03 110 SER B C 1
ATOM 8005 O O . SER B 1 110 ? 23.484 -15.102 18 1 25.03 110 SER B O 1
ATOM 8007 N N . VAL B 1 111 ? 22.141 -13.773 19.125 1 27.28 111 VAL B N 1
ATOM 8008 C CA . VAL B 1 111 ? 20.812 -13.938 18.516 1 27.28 111 VAL B CA 1
ATOM 8009 C C . VAL B 1 111 ? 20.922 -13.766 17.016 1 27.28 111 VAL B C 1
ATOM 8011 O O . VAL B 1 111 ? 19.906 -13.562 16.328 1 27.28 111 VAL B O 1
ATOM 8014 N N . MET B 1 112 ? 22.062 -13.414 16.438 1 26.59 112 MET B N 1
ATOM 8015 C CA . MET B 1 112 ? 22 -13.305 14.977 1 26.59 112 MET B CA 1
ATOM 8016 C C . MET B 1 112 ? 21.594 -14.633 14.352 1 26.59 112 MET B C 1
ATOM 8018 O O . MET B 1 112 ? 21.969 -15.703 14.836 1 26.59 112 MET B O 1
ATOM 8022 N N . SER B 1 113 ? 20.469 -14.727 13.688 1 30.89 113 SER B N 1
ATOM 8023 C CA . SER B 1 113 ? 20.109 -15.844 12.82 1 30.89 113 SER B CA 1
ATOM 8024 C C . SER B 1 113 ? 21.328 -16.469 12.164 1 30.89 113 SER B C 1
ATOM 8026 O O . SER B 1 113 ? 21.922 -15.875 11.266 1 30.89 113 SER B O 1
ATOM 8028 N N . THR B 1 114 ? 22.312 -17.031 12.789 1 32.19 114 THR B N 1
ATOM 8029 C CA . THR B 1 114 ? 23.625 -17.609 12.641 1 32.19 114 THR B CA 1
ATOM 8030 C C . THR B 1 114 ? 23.609 -18.766 11.648 1 32.19 114 THR B C 1
ATOM 8032 O O . THR B 1 114 ? 24.656 -19.188 11.133 1 32.19 114 THR B O 1
ATOM 8035 N N . SER B 1 115 ? 22.516 -19.578 11.641 1 35.78 115 SER B N 1
ATOM 8036 C CA . SER B 1 115 ? 22.781 -20.828 10.961 1 35.78 115 SER B CA 1
ATOM 8037 C C . SER B 1 115 ? 23.031 -20.625 9.477 1 35.78 115 SER B C 1
ATOM 8039 O O . SER B 1 115 ? 23.922 -21.25 8.898 1 35.78 115 SER B O 1
ATOM 8041 N N . THR B 1 116 ? 22.125 -19.859 8.82 1 41 116 THR B N 1
ATOM 8042 C CA . THR B 1 116 ? 22.266 -19.672 7.383 1 41 116 THR B CA 1
ATOM 8043 C C . THR B 1 116 ? 23.531 -18.875 7.059 1 41 116 THR B C 1
ATOM 8045 O O . THR B 1 116 ? 24.172 -19.125 6.043 1 41 116 THR B O 1
ATOM 8048 N N . ASN B 1 117 ? 23.922 -18 7.965 1 41.94 117 ASN B N 1
ATOM 8049 C CA . ASN B 1 117 ? 25.125 -17.188 7.734 1 41.94 117 ASN B CA 1
ATOM 8050 C C . ASN B 1 117 ? 26.391 -18.031 7.848 1 41.94 117 ASN B C 1
ATOM 8052 O O . ASN B 1 117 ? 27.375 -17.766 7.145 1 41.94 117 ASN B O 1
ATOM 8056 N N . GLY B 1 118 ? 26.156 -19.156 8.617 1 45.75 118 GLY B N 1
ATOM 8057 C CA . GLY B 1 118 ? 27.344 -19.984 8.766 1 45.75 118 GLY B CA 1
ATOM 8058 C C . GLY B 1 118 ? 27.688 -20.781 7.52 1 45.75 118 GLY B C 1
ATOM 8059 O O . GLY B 1 118 ? 28.844 -20.828 7.102 1 45.75 118 GLY B O 1
ATOM 8060 N N . VAL B 1 119 ? 26.625 -21.328 6.906 1 53.53 119 VAL B N 1
ATOM 8061 C CA . VAL B 1 119 ? 26.844 -22.172 5.738 1 53.53 119 VAL B CA 1
ATOM 8062 C C . VAL B 1 119 ? 27.375 -21.328 4.582 1 53.53 119 VAL B C 1
ATOM 8064 O O . VAL B 1 119 ? 28.281 -21.734 3.861 1 53.53 119 VAL B O 1
ATOM 8067 N N . ASP B 1 120 ? 26.859 -20.172 4.492 1 58.31 120 ASP B N 1
ATOM 8068 C CA . ASP B 1 120 ? 27.25 -19.281 3.404 1 58.31 120 ASP B CA 1
ATOM 8069 C C . ASP B 1 120 ? 28.688 -18.781 3.611 1 58.31 120 ASP B C 1
ATOM 8071 O O . ASP B 1 120 ? 29.453 -18.703 2.658 1 58.31 120 ASP B O 1
ATOM 8075 N N . SER B 1 121 ? 28.938 -18.438 4.922 1 54.34 121 SER B N 1
ATOM 8076 C CA . SER B 1 121 ? 30.297 -17.969 5.219 1 54.34 121 SER B CA 1
ATOM 8077 C C . SER B 1 121 ? 31.312 -19.078 5.016 1 54.34 121 SER B C 1
ATOM 8079 O O . SER B 1 121 ? 32.406 -18.844 4.492 1 54.34 121 SER B O 1
ATOM 8081 N N . ALA B 1 122 ? 30.859 -20.281 5.348 1 57.66 122 ALA B N 1
ATOM 8082 C CA . ALA B 1 122 ? 31.766 -21.422 5.168 1 57.66 122 ALA B CA 1
ATOM 8083 C C . ALA B 1 122 ? 31.984 -21.719 3.689 1 57.66 122 ALA B C 1
ATOM 8085 O O . ALA B 1 122 ? 33.125 -22.031 3.279 1 57.66 122 ALA B O 1
ATOM 8086 N N . TRP B 1 123 ? 31.094 -21.641 2.92 1 67.62 123 TRP B N 1
ATOM 8087 C CA . TRP B 1 123 ? 31.203 -21.875 1.483 1 67.62 123 TRP B CA 1
ATOM 8088 C C . TRP B 1 123 ? 32.094 -20.812 0.832 1 67.62 123 TRP B C 1
ATOM 8090 O O . TRP B 1 123 ? 32.938 -21.141 -0.007 1 67.62 123 TRP B O 1
ATOM 8100 N N . ARG B 1 124 ? 31.922 -19.594 1.217 1 60.09 124 ARG B N 1
ATOM 8101 C CA . ARG B 1 124 ? 32.75 -18.531 0.653 1 60.09 124 ARG B CA 1
ATOM 8102 C C . ARG B 1 124 ? 34.219 -18.75 0.959 1 60.09 124 ARG B C 1
ATOM 8104 O O . ARG B 1 124 ? 35.062 -18.5 0.113 1 60.09 124 ARG B O 1
ATOM 8111 N N . ARG B 1 125 ? 34.438 -19.234 2.125 1 52.84 125 ARG B N 1
ATOM 8112 C CA . ARG B 1 125 ? 35.812 -19.516 2.527 1 52.84 125 ARG B CA 1
ATOM 8113 C C . ARG B 1 125 ? 36.406 -20.625 1.675 1 52.84 125 ARG B C 1
ATOM 8115 O O . ARG B 1 125 ? 37.594 -20.562 1.317 1 52.84 125 ARG B O 1
ATOM 8122 N N . ARG B 1 126 ? 35.656 -21.562 1.298 1 60.41 126 ARG B N 1
ATOM 8123 C CA . ARG B 1 126 ? 36.156 -22.719 0.536 1 60.41 126 ARG B CA 1
ATOM 8124 C C . ARG B 1 126 ? 36.438 -22.328 -0.911 1 60.41 126 ARG B C 1
ATOM 8126 O O . ARG B 1 126 ? 37.188 -23.016 -1.608 1 60.41 126 ARG B O 1
ATOM 8133 N N . GLN B 1 127 ? 35.812 -21.281 -1.339 1 57.38 127 GLN B N 1
ATOM 8134 C CA . GLN B 1 127 ? 36.062 -20.844 -2.711 1 57.38 127 GLN B CA 1
ATOM 8135 C C . GLN B 1 127 ? 37.406 -20.141 -2.84 1 57.38 127 GLN B C 1
ATOM 8137 O O . GLN B 1 127 ? 37.938 -20.016 -3.941 1 57.38 127 GLN B O 1
ATOM 8142 N N . THR B 1 128 ? 38.031 -19.641 -1.722 1 46.16 128 THR B N 1
ATOM 8143 C CA . THR B 1 128 ? 39.25 -18.828 -1.782 1 46.16 128 THR B CA 1
ATOM 8144 C C . THR B 1 128 ? 40.469 -19.656 -1.431 1 46.16 128 THR B C 1
ATOM 8146 O O . THR B 1 128 ? 41.594 -19.141 -1.421 1 46.16 128 THR B O 1
ATOM 8149 N N . ILE B 1 129 ? 40.406 -20.875 -1.135 1 45.84 129 ILE B N 1
ATOM 8150 C CA . ILE B 1 129 ? 41.562 -21.625 -0.754 1 45.84 129 ILE B CA 1
ATOM 8151 C C . ILE B 1 129 ? 42.469 -21.812 -1.971 1 45.84 129 ILE B C 1
ATOM 8153 O O . ILE B 1 129 ? 42.062 -22.391 -2.977 1 45.84 129 ILE B O 1
ATOM 8157 N N . LYS B 1 130 ? 43.562 -21.078 -2.137 1 47.72 130 LYS B N 1
ATOM 8158 C CA . LYS B 1 130 ? 44.469 -21 -3.279 1 47.72 130 LYS B CA 1
ATOM 8159 C C . LYS B 1 130 ? 45.562 -22.062 -3.197 1 47.72 130 LYS B C 1
ATOM 8161 O O . LYS B 1 130 ? 46.594 -21.938 -3.836 1 47.72 130 LYS B O 1
ATOM 8166 N N . ARG B 1 131 ? 45.469 -23.188 -2.561 1 47.81 131 ARG B N 1
ATOM 8167 C CA . ARG B 1 131 ? 46.594 -24.125 -2.637 1 47.81 131 ARG B CA 1
ATOM 8168 C C . ARG B 1 131 ? 46.469 -25.031 -3.865 1 47.81 131 ARG B C 1
ATOM 8170 O O . ARG B 1 131 ? 45.438 -25.703 -4.035 1 47.81 131 ARG B O 1
ATOM 8177 N N . GLY B 1 132 ? 46.906 -24.625 -5.238 1 51.5 132 GLY B N 1
ATOM 8178 C CA . GLY B 1 132 ? 46.812 -25.5 -6.398 1 51.5 132 GLY B CA 1
ATOM 8179 C C . GLY B 1 132 ? 47.875 -25.203 -7.445 1 51.5 132 GLY B C 1
ATOM 8180 O O . GLY B 1 132 ? 48.688 -24.281 -7.273 1 51.5 132 GLY B O 1
ATOM 8181 N N . VAL B 1 133 ? 48.156 -26.172 -8.25 1 48.03 133 VAL B N 1
ATOM 8182 C CA . VAL B 1 133 ? 49.062 -26.062 -9.375 1 48.03 133 VAL B CA 1
ATOM 8183 C C . VAL B 1 133 ? 48.438 -25.203 -10.469 1 48.03 133 VAL B C 1
ATOM 8185 O O . VAL B 1 133 ? 47.281 -25.406 -10.828 1 48.03 133 VAL B O 1
ATOM 8188 N N . THR B 1 134 ? 48.969 -24.031 -10.727 1 53 134 THR B N 1
ATOM 8189 C CA . THR B 1 134 ? 48.5 -23.109 -11.75 1 53 134 THR B CA 1
ATOM 8190 C C . THR B 1 134 ? 48.656 -23.719 -13.141 1 53 134 THR B C 1
ATOM 8192 O O . THR B 1 134 ? 49.75 -24.188 -13.508 1 53 134 THR B O 1
ATOM 8195 N N . ARG B 1 135 ? 47.594 -24.25 -13.664 1 56.25 135 ARG B N 1
ATOM 8196 C CA . ARG B 1 135 ? 47.656 -24.734 -15.039 1 56.25 135 ARG B CA 1
ATOM 8197 C C . ARG B 1 135 ? 47.094 -23.703 -16.016 1 56.25 135 ARG B C 1
ATOM 8199 O O . ARG B 1 135 ? 46.156 -22.969 -15.672 1 56.25 135 ARG B O 1
ATOM 8206 N N . LYS B 1 136 ? 47.75 -23.469 -17.078 1 55.84 136 LYS B N 1
ATOM 8207 C CA . LYS B 1 136 ? 47.281 -22.625 -18.156 1 55.84 136 LYS B CA 1
ATOM 8208 C C . LYS B 1 136 ? 46.219 -23.344 -19 1 55.84 136 LYS B C 1
ATOM 8210 O O . LYS B 1 136 ? 46.469 -24.453 -19.5 1 55.84 136 LYS B O 1
ATOM 8215 N N . VAL B 1 137 ? 45 -23 -18.891 1 64.25 137 VAL B N 1
ATOM 8216 C CA . VAL B 1 137 ? 43.938 -23.609 -19.656 1 64.25 137 VAL B CA 1
ATOM 8217 C C . VAL B 1 137 ? 43.719 -22.828 -20.953 1 64.25 137 VAL B C 1
ATOM 8219 O O . VAL B 1 137 ? 43.594 -21.594 -20.906 1 64.25 137 VAL B O 1
ATOM 8222 N N . LYS B 1 138 ? 43.938 -23.469 -22.062 1 60.69 138 LYS B N 1
ATOM 8223 C CA . LYS B 1 138 ? 43.656 -22.859 -23.359 1 60.69 138 LYS B CA 1
ATOM 8224 C C . LYS B 1 138 ? 42.156 -22.672 -23.578 1 60.69 138 LYS B C 1
ATOM 8226 O O . LYS B 1 138 ? 41.375 -23.562 -23.281 1 60.69 138 LYS B O 1
ATOM 8231 N N . LEU B 1 139 ? 41.812 -21.531 -23.875 1 69.25 139 LEU B N 1
ATOM 8232 C CA . LEU B 1 139 ? 40.406 -21.234 -24.172 1 69.25 139 LEU B CA 1
ATOM 8233 C C . LEU B 1 139 ? 39.969 -21.953 -25.453 1 69.25 139 LEU B C 1
ATOM 8235 O O . LEU B 1 139 ? 40.719 -21.984 -26.438 1 69.25 139 LEU B O 1
ATOM 8239 N N . THR B 1 140 ? 39.094 -22.844 -25.375 1 68.62 140 THR B N 1
ATOM 8240 C CA . THR B 1 140 ? 38.531 -23.484 -26.547 1 68.62 140 THR B CA 1
ATOM 8241 C C . THR B 1 140 ? 37.625 -22.516 -27.328 1 68.62 140 THR B C 1
ATOM 8243 O O . THR B 1 140 ? 36.5 -22.203 -26.891 1 68.62 140 THR B O 1
ATOM 8246 N N . ASN B 1 141 ? 38.062 -22.062 -28.438 1 66.56 141 ASN B N 1
ATOM 8247 C CA . ASN B 1 141 ? 37.312 -21.078 -29.25 1 66.56 141 ASN B CA 1
ATOM 8248 C C . ASN B 1 141 ? 36.969 -19.844 -28.438 1 66.56 141 ASN B C 1
ATOM 8250 O O . ASN B 1 141 ? 35.812 -19.359 -28.531 1 66.56 141 ASN B O 1
ATOM 8254 N N . GLY B 1 142 ? 37.781 -19.562 -27.516 1 70.12 142 GLY B N 1
ATOM 8255 C CA . GLY B 1 142 ? 37.594 -18.344 -26.75 1 70.12 142 GLY B CA 1
ATOM 8256 C C . GLY B 1 142 ? 36.75 -18.562 -25.484 1 70.12 142 GLY B C 1
ATOM 8257 O O . GLY B 1 142 ? 36.531 -17.641 -24.719 1 70.12 142 GLY B O 1
ATOM 8258 N N . ASN B 1 143 ? 36.312 -19.828 -25.359 1 81.19 143 ASN B N 1
ATOM 8259 C CA . ASN B 1 143 ? 35.469 -20.125 -24.203 1 81.19 143 ASN B CA 1
ATOM 8260 C C . ASN B 1 143 ? 36.188 -20.953 -23.172 1 81.19 143 ASN B C 1
ATOM 8262 O O . ASN B 1 143 ? 37.062 -21.75 -23.516 1 81.19 143 ASN B O 1
ATOM 8266 N N . PHE B 1 144 ? 35.969 -20.734 -21.969 1 82.62 144 PHE B N 1
ATOM 8267 C CA . PHE B 1 144 ? 36.625 -21.453 -20.891 1 82.62 144 PHE B CA 1
ATOM 8268 C C . PHE B 1 144 ? 35.938 -22.797 -20.625 1 82.62 144 PHE B C 1
ATOM 8270 O O . PHE B 1 144 ? 34.844 -22.828 -20.062 1 82.62 144 PHE B O 1
ATOM 8277 N N . ILE B 1 145 ? 36.469 -23.828 -21.062 1 87.12 145 ILE B N 1
ATOM 8278 C CA . ILE B 1 145 ? 36.031 -25.203 -20.844 1 87.12 145 ILE B CA 1
ATOM 8279 C C . ILE B 1 145 ? 37.188 -26.047 -20.312 1 87.12 145 ILE B C 1
ATOM 8281 O O . ILE B 1 145 ? 38.25 -26.141 -20.953 1 87.12 145 ILE B O 1
ATOM 8285 N N . ALA B 1 146 ? 36.969 -26.562 -19.094 1 84.69 146 ALA B N 1
ATOM 8286 C CA . ALA B 1 146 ? 38.062 -27.328 -18.484 1 84.69 146 ALA B CA 1
ATOM 8287 C C . ALA B 1 146 ? 37.531 -28.594 -17.828 1 84.69 146 ALA B C 1
ATOM 8289 O O . ALA B 1 146 ? 36.344 -28.672 -17.469 1 84.69 146 ALA B O 1
ATOM 8290 N N . GLU B 1 147 ? 38.344 -29.578 -17.75 1 87.81 147 GLU B N 1
ATOM 8291 C CA . GLU B 1 147 ? 38 -30.828 -17.094 1 87.81 147 GLU B CA 1
ATOM 8292 C C . GLU B 1 147 ? 38.812 -31 -15.805 1 87.81 147 GLU B C 1
ATOM 8294 O O . GLU B 1 147 ? 40 -30.641 -15.758 1 87.81 147 GLU B O 1
ATOM 8299 N N . TYR B 1 148 ? 38.156 -31.375 -14.797 1 85.69 148 TYR B N 1
ATOM 8300 C CA . TYR B 1 148 ? 38.781 -31.609 -13.492 1 85.69 148 TYR B CA 1
ATOM 8301 C C . TYR B 1 148 ? 38.562 -33.031 -13.023 1 85.69 148 TYR B C 1
ATOM 8303 O O . TYR B 1 148 ? 37.469 -33.594 -13.211 1 85.69 148 TYR B O 1
ATOM 8311 N N . ALA B 1 149 ? 39.5 -33.625 -12.453 1 84.38 149 ALA B N 1
ATOM 8312 C CA . ALA B 1 149 ? 39.375 -35 -11.953 1 84.38 149 ALA B CA 1
ATOM 8313 C C . ALA B 1 149 ? 38.438 -35.031 -10.734 1 84.38 149 ALA B C 1
ATOM 8315 O O . ALA B 1 149 ? 38.5 -34.156 -9.875 1 84.38 149 ALA B O 1
ATOM 8316 N N . VAL B 1 150 ? 37.594 -36 -10.75 1 87.62 150 VAL B N 1
ATOM 8317 C CA . VAL B 1 150 ? 36.688 -36.188 -9.625 1 87.62 150 VAL B CA 1
ATOM 8318 C C . VAL B 1 150 ? 37.406 -36.844 -8.469 1 87.62 150 VAL B C 1
ATOM 8320 O O . VAL B 1 150 ? 38.438 -37.5 -8.664 1 87.62 150 VAL B O 1
ATOM 8323 N N . PRO B 1 151 ? 36.875 -36.719 -7.262 1 82.12 151 PRO B N 1
ATOM 8324 C CA . PRO B 1 151 ? 37.469 -37.406 -6.125 1 82.12 151 PRO B CA 1
ATOM 8325 C C . PRO B 1 151 ? 37.562 -38.938 -6.336 1 82.12 151 PRO B C 1
ATOM 8327 O O . PRO B 1 151 ? 36.656 -39.531 -6.914 1 82.12 151 PRO B O 1
ATOM 8330 N N . THR B 1 152 ? 38.594 -39.531 -5.859 1 81.5 152 THR B N 1
ATOM 8331 C CA . THR B 1 152 ? 38.906 -40.969 -6.082 1 81.5 152 THR B CA 1
ATOM 8332 C C . THR B 1 152 ? 37.781 -41.844 -5.551 1 81.5 152 THR B C 1
ATOM 8334 O O . THR B 1 152 ? 37.406 -42.844 -6.188 1 81.5 152 THR B O 1
ATOM 8337 N N . PRO B 1 153 ? 37.188 -41.5 -4.426 1 80.44 153 PRO B N 1
ATOM 8338 C CA . PRO B 1 153 ? 36.125 -42.344 -3.934 1 80.44 153 PRO B CA 1
ATOM 8339 C C . PRO B 1 153 ? 34.906 -42.344 -4.855 1 80.44 153 PRO B C 1
ATOM 8341 O O . PRO B 1 153 ? 34.188 -43.344 -4.926 1 80.44 153 PRO B O 1
ATOM 8344 N N . VAL B 1 154 ? 34.719 -41.281 -5.504 1 86.06 154 VAL B N 1
ATOM 8345 C CA . VAL B 1 154 ? 33.562 -41.188 -6.41 1 86.06 154 VAL B CA 1
ATOM 8346 C C . VAL B 1 154 ? 33.812 -42.062 -7.652 1 86.06 154 VAL B C 1
ATOM 8348 O O . VAL B 1 154 ? 32.938 -42.781 -8.102 1 86.06 154 VAL B O 1
ATOM 8351 N N . PHE B 1 155 ? 35.031 -42 -8.172 1 86 155 PHE B N 1
ATOM 8352 C CA . PHE B 1 155 ? 35.406 -42.75 -9.359 1 86 155 PHE B CA 1
ATOM 8353 C C . PHE B 1 155 ? 35.438 -44.25 -9.055 1 86 155 PHE B C 1
ATOM 8355 O O . PHE B 1 155 ? 35 -45.062 -9.859 1 86 155 PHE B O 1
ATOM 8362 N N . SER B 1 156 ? 35.938 -44.625 -7.895 1 81.62 156 SER B N 1
ATOM 8363 C CA . SER B 1 156 ? 36.094 -46.031 -7.535 1 81.62 156 SER B CA 1
ATOM 8364 C C . SER B 1 156 ? 34.719 -46.656 -7.211 1 81.62 156 SER B C 1
ATOM 8366 O O . SER B 1 156 ? 34.594 -47.875 -7.281 1 81.62 156 SER B O 1
ATOM 8368 N N . ALA B 1 157 ? 33.781 -45.844 -6.914 1 84.19 157 ALA B N 1
ATOM 8369 C CA . ALA B 1 157 ? 32.438 -46.375 -6.535 1 84.19 157 ALA B CA 1
ATOM 8370 C C . ALA B 1 157 ? 31.641 -46.75 -7.77 1 84.19 157 ALA B C 1
ATOM 8372 O O . ALA B 1 157 ? 30.703 -47.531 -7.672 1 84.19 157 ALA B O 1
ATOM 8373 N N . VAL B 1 158 ? 32 -46.281 -8.898 1 87.94 158 VAL B N 1
ATOM 8374 C CA . VAL B 1 158 ? 31.297 -46.625 -10.133 1 87.94 158 VAL B CA 1
ATOM 8375 C C . VAL B 1 158 ? 31.641 -48.062 -10.547 1 87.94 158 VAL B C 1
ATOM 8377 O O . VAL B 1 158 ? 32.812 -48.469 -10.445 1 87.94 158 VAL B O 1
ATOM 8380 N N . GLU B 1 159 ? 30.656 -48.781 -10.922 1 87.19 159 GLU B N 1
ATOM 8381 C CA . GLU B 1 159 ? 30.875 -50.156 -11.32 1 87.19 159 GLU B CA 1
ATOM 8382 C C . GLU B 1 159 ? 31.875 -50.25 -12.461 1 87.19 159 GLU B C 1
ATOM 8384 O O . GLU B 1 159 ? 31.875 -49.438 -13.375 1 87.19 159 GLU B O 1
ATOM 8389 N N . ALA B 1 160 ? 32.625 -51.25 -12.516 1 80.88 160 ALA B N 1
ATOM 8390 C CA . ALA B 1 160 ? 33.75 -51.438 -13.461 1 80.88 160 ALA B CA 1
ATOM 8391 C C . ALA B 1 160 ? 33.219 -51.594 -14.891 1 80.88 160 ALA B C 1
ATOM 8393 O O . ALA B 1 160 ? 33.875 -51.188 -15.844 1 80.88 160 ALA B O 1
ATOM 8394 N N . LYS B 1 161 ? 32.062 -52.094 -14.984 1 82.69 161 LYS B N 1
ATOM 8395 C CA . LYS B 1 161 ? 31.5 -52.312 -16.328 1 82.69 161 LYS B CA 1
ATOM 8396 C C . LYS B 1 161 ? 31.281 -51 -17.047 1 82.69 161 LYS B C 1
ATOM 8398 O O . LYS B 1 161 ? 31.344 -50.938 -18.281 1 82.69 161 LYS B O 1
ATOM 8403 N N . TYR B 1 162 ? 31.141 -49.969 -16.297 1 85 162 TYR B N 1
ATOM 8404 C CA . TYR B 1 162 ? 30.906 -48.656 -16.906 1 85 162 TYR B CA 1
ATOM 8405 C C . TYR B 1 162 ? 32.188 -47.844 -16.938 1 85 162 TYR B C 1
ATOM 8407 O O . TYR B 1 162 ? 32.438 -47.094 -17.891 1 85 162 TYR B O 1
ATOM 8415 N N . ALA B 1 163 ? 33.031 -47.969 -15.945 1 77.94 163 ALA B N 1
ATOM 8416 C CA . ALA B 1 163 ? 34.219 -47.125 -15.781 1 77.94 163 ALA B CA 1
ATOM 8417 C C . ALA B 1 163 ? 35.281 -47.5 -16.828 1 77.94 163 ALA B C 1
ATOM 8419 O O . ALA B 1 163 ? 36.156 -46.656 -17.141 1 77.94 163 ALA B O 1
ATOM 8420 N N . SER B 1 164 ? 35.188 -48.688 -17.391 1 71.88 164 SER B N 1
ATOM 8421 C CA . SER B 1 164 ? 36.25 -49.125 -18.297 1 71.88 164 SER B CA 1
ATOM 8422 C C . SER B 1 164 ? 36.031 -48.562 -19.703 1 71.88 164 SER B C 1
ATOM 8424 O O . SER B 1 164 ? 36.188 -49.312 -20.703 1 71.88 164 SER B O 1
ATOM 8426 N N . THR B 1 165 ? 35.531 -47.406 -19.844 1 72.75 165 THR B N 1
ATOM 8427 C CA . THR B 1 165 ? 35.312 -46.781 -21.141 1 72.75 165 THR B CA 1
ATOM 8428 C C . THR B 1 165 ? 36.438 -45.844 -21.5 1 72.75 165 THR B C 1
ATOM 8430 O O . THR B 1 165 ? 37.25 -45.469 -20.641 1 72.75 165 THR B O 1
ATOM 8433 N N . GLN B 1 166 ? 36.625 -45.625 -22.75 1 71.12 166 GLN B N 1
ATOM 8434 C CA . GLN B 1 166 ? 37.656 -44.75 -23.281 1 71.12 166 GLN B CA 1
ATOM 8435 C C . GLN B 1 166 ? 37.25 -43.281 -23.125 1 71.12 166 GLN B C 1
ATOM 8437 O O . GLN B 1 166 ? 38.031 -42.375 -23.438 1 71.12 166 GLN B O 1
ATOM 8442 N N . THR B 1 167 ? 36.188 -43.031 -22.453 1 83.75 167 THR B N 1
ATOM 8443 C CA . THR B 1 167 ? 35.75 -41.656 -22.281 1 83.75 167 THR B CA 1
ATOM 8444 C C . THR B 1 167 ? 36.062 -41.156 -20.859 1 83.75 167 THR B C 1
ATOM 8446 O O . THR B 1 167 ? 36.344 -41.938 -19.969 1 83.75 167 THR B O 1
ATOM 8449 N N . THR B 1 168 ? 36.094 -39.844 -20.609 1 87.31 168 THR B N 1
ATOM 8450 C CA . THR B 1 168 ? 36.406 -39.25 -19.312 1 87.31 168 THR B CA 1
ATOM 8451 C C . THR B 1 168 ? 35.156 -38.875 -18.578 1 87.31 168 THR B C 1
ATOM 8453 O O . THR B 1 168 ? 35.188 -38.062 -17.641 1 87.31 168 THR B O 1
ATOM 8456 N N . GLU B 1 169 ? 34.031 -39.469 -18.984 1 90.19 169 GLU B N 1
ATOM 8457 C CA . GLU B 1 169 ? 32.75 -39 -18.406 1 90.19 169 GLU B CA 1
ATOM 8458 C C . GLU B 1 169 ? 32.625 -39.438 -16.953 1 90.19 169 GLU B C 1
ATOM 8460 O O . GLU B 1 169 ? 31.938 -38.781 -16.172 1 90.19 169 GLU B O 1
ATOM 8465 N N . PHE B 1 170 ? 33.312 -40.562 -16.531 1 91.19 170 PHE B N 1
ATOM 8466 C CA . PHE B 1 170 ? 33.188 -41.062 -15.164 1 91.19 170 PHE B CA 1
ATOM 8467 C C . PHE B 1 170 ? 34.406 -40.625 -14.328 1 91.19 170 PHE B C 1
ATOM 8469 O O . PHE B 1 170 ? 34.344 -40.625 -13.094 1 91.19 170 PHE B O 1
ATOM 8476 N N . SER B 1 171 ? 35.438 -40.156 -14.961 1 87.56 171 SER B N 1
ATOM 8477 C CA . SER B 1 171 ? 36.656 -39.844 -14.234 1 87.56 171 SER B CA 1
ATOM 8478 C C . SER B 1 171 ? 36.812 -38.344 -14.039 1 87.56 171 SER B C 1
ATOM 8480 O O . SER B 1 171 ? 37.438 -37.875 -13.07 1 87.56 171 SER B O 1
ATOM 8482 N N . HIS B 1 172 ? 36.281 -37.562 -14.984 1 89.75 172 HIS B N 1
ATOM 8483 C CA . HIS B 1 172 ? 36.5 -36.125 -14.914 1 89.75 172 HIS B CA 1
ATOM 8484 C C . HIS B 1 172 ? 35.156 -35.375 -14.969 1 89.75 172 HIS B C 1
ATOM 8486 O O . HIS B 1 172 ? 34.25 -35.781 -15.68 1 89.75 172 HIS B O 1
ATOM 8492 N N . MET B 1 173 ? 35.094 -34.312 -14.148 1 92.12 173 MET B N 1
ATOM 8493 C CA . MET B 1 173 ? 34 -33.375 -14.219 1 92.12 173 MET B CA 1
ATOM 8494 C C . MET B 1 173 ? 34.344 -32.219 -15.172 1 92.12 173 MET B C 1
ATOM 8496 O O . MET B 1 173 ? 35.438 -31.672 -15.117 1 92.12 173 MET B O 1
ATOM 8500 N N . ARG B 1 174 ? 33.5 -31.953 -16.094 1 93 174 ARG B N 1
ATOM 8501 C CA . ARG B 1 174 ? 33.719 -30.891 -17.078 1 93 174 ARG B CA 1
ATOM 8502 C C . ARG B 1 174 ? 33.031 -29.594 -16.625 1 93 174 ARG B C 1
ATOM 8504 O O . ARG B 1 174 ? 31.844 -29.594 -16.312 1 93 174 ARG B O 1
ATOM 8511 N N . TYR B 1 175 ? 33.812 -28.531 -16.453 1 92.06 175 TYR B N 1
ATOM 8512 C CA . TYR B 1 175 ? 33.312 -27.219 -16.031 1 92.06 175 TYR B CA 1
ATOM 8513 C C . TYR B 1 175 ? 33.406 -26.219 -17.172 1 92.06 175 TYR B C 1
ATOM 8515 O O . TYR B 1 175 ? 34.406 -26.094 -17.828 1 92.06 175 TYR B O 1
ATOM 8523 N N . THR B 1 176 ? 32.25 -25.562 -17.469 1 91.88 176 THR B N 1
ATOM 8524 C CA . THR B 1 176 ? 32.156 -24.5 -18.469 1 91.88 176 THR B CA 1
ATOM 8525 C C . THR B 1 176 ? 31.672 -23.203 -17.844 1 91.88 176 THR B C 1
ATOM 8527 O O . THR B 1 176 ? 30.625 -23.172 -17.203 1 91.88 176 THR B O 1
ATOM 8530 N N . ALA B 1 177 ? 32.438 -22.203 -17.922 1 90.94 177 ALA B N 1
ATOM 8531 C CA . ALA B 1 177 ? 31.984 -20.859 -17.547 1 90.94 177 ALA B CA 1
ATOM 8532 C C . ALA B 1 177 ? 31.312 -20.156 -18.719 1 90.94 177 ALA B C 1
ATOM 8534 O O . ALA B 1 177 ? 31.984 -19.578 -19.578 1 90.94 177 ALA B O 1
ATOM 8535 N N . ALA B 1 178 ? 30.016 -20.203 -18.688 1 93.12 178 ALA B N 1
ATOM 8536 C CA . ALA B 1 178 ? 29.266 -19.594 -19.797 1 93.12 178 ALA B CA 1
ATOM 8537 C C . ALA B 1 178 ? 29.141 -18.094 -19.609 1 93.12 178 ALA B C 1
ATOM 8539 O O . ALA B 1 178 ? 28.547 -17.625 -18.641 1 93.12 178 ALA B O 1
ATOM 8540 N N . THR B 1 179 ? 29.703 -17.328 -20.453 1 89.56 179 THR B N 1
ATOM 8541 C CA . THR B 1 179 ? 29.688 -15.867 -20.391 1 89.56 179 THR B CA 1
ATOM 8542 C C . THR B 1 179 ? 28.672 -15.297 -21.375 1 89.56 179 THR B C 1
ATOM 8544 O O . THR B 1 179 ? 28.766 -14.133 -21.766 1 89.56 179 THR B O 1
ATOM 8547 N N . CYS B 1 180 ? 27.766 -16.141 -21.812 1 88.75 180 CYS B N 1
ATOM 8548 C CA . CYS B 1 180 ? 26.812 -15.711 -22.812 1 88.75 180 CYS B CA 1
ATOM 8549 C C . CYS B 1 180 ? 25.375 -15.945 -22.344 1 88.75 180 CYS B C 1
ATOM 8551 O O . CYS B 1 180 ? 25.156 -16.609 -21.328 1 88.75 180 CYS B O 1
ATOM 8553 N N . ASP B 1 181 ? 24.484 -15.32 -23.141 1 90.19 181 ASP B N 1
ATOM 8554 C CA . ASP B 1 181 ? 23.047 -15.555 -22.938 1 90.19 181 ASP B CA 1
ATOM 8555 C C . ASP B 1 181 ? 22.656 -16.953 -23.406 1 90.19 181 ASP B C 1
ATOM 8557 O O . ASP B 1 181 ? 23.312 -17.531 -24.281 1 90.19 181 ASP B O 1
ATOM 8561 N N . PRO B 1 182 ? 21.641 -17.547 -22.828 1 92.75 182 PRO B N 1
ATOM 8562 C CA . PRO B 1 182 ? 21.25 -18.906 -23.219 1 92.75 182 PRO B CA 1
ATOM 8563 C C . PRO B 1 182 ? 21 -19.031 -24.719 1 92.75 182 PRO B C 1
ATOM 8565 O O . PRO B 1 182 ? 21.234 -20.109 -25.297 1 92.75 182 PRO B O 1
ATOM 8568 N N . ASP B 1 183 ? 20.531 -17.984 -25.375 1 90.5 183 ASP B N 1
ATOM 8569 C CA . ASP B 1 183 ? 20.25 -18.047 -26.812 1 90.5 183 ASP B CA 1
ATOM 8570 C C . ASP B 1 183 ? 21.547 -18.109 -27.609 1 90.5 183 ASP B C 1
ATOM 8572 O O . ASP B 1 183 ? 21.547 -18.562 -28.75 1 90.5 183 ASP B O 1
ATOM 8576 N N . GLU B 1 184 ? 22.625 -17.672 -27.031 1 90.94 184 GLU B N 1
ATOM 8577 C CA . GLU B 1 184 ? 23.922 -17.641 -27.719 1 90.94 184 GLU B CA 1
ATOM 8578 C C . GLU B 1 184 ? 24.781 -18.844 -27.344 1 90.94 184 GLU B C 1
ATOM 8580 O O . GLU B 1 184 ? 25.875 -19.016 -27.875 1 90.94 184 GLU B O 1
ATOM 8585 N N . PHE B 1 185 ? 24.281 -19.672 -26.438 1 93.88 185 PHE B N 1
ATOM 8586 C CA . PHE B 1 185 ? 24.984 -20.891 -26.078 1 93.88 185 PHE B CA 1
ATOM 8587 C C . PHE B 1 185 ? 24.75 -21.969 -27.125 1 93.88 185 PHE B C 1
ATOM 8589 O O . PHE B 1 185 ? 23.969 -22.891 -26.906 1 93.88 185 PHE B O 1
ATOM 8596 N N . THR B 1 186 ? 25.359 -21.875 -28.266 1 92.25 186 THR B N 1
ATOM 8597 C CA . THR B 1 186 ? 25.188 -22.781 -29.391 1 92.25 186 THR B CA 1
ATOM 8598 C C . THR B 1 186 ? 26.531 -23.344 -29.844 1 92.25 186 THR B C 1
ATOM 8600 O O . THR B 1 186 ? 27.594 -22.812 -29.5 1 92.25 186 THR B O 1
ATOM 8603 N N . GLU B 1 187 ? 26.422 -24.391 -30.562 1 90.5 187 GLU B N 1
ATOM 8604 C CA . GLU B 1 187 ? 27.641 -25 -31.109 1 90.5 187 GLU B CA 1
ATOM 8605 C C . GLU B 1 187 ? 28.328 -24.062 -32.094 1 90.5 187 GLU B C 1
ATOM 8607 O O . GLU B 1 187 ? 29.562 -24.078 -32.188 1 90.5 187 GLU B O 1
ATOM 8612 N N . GLU B 1 188 ? 27.609 -23.281 -32.75 1 87.62 188 GLU B N 1
ATOM 8613 C CA . GLU B 1 188 ? 28.156 -22.328 -33.719 1 87.62 188 GLU B CA 1
ATOM 8614 C C . GLU B 1 188 ? 29.047 -21.297 -33.031 1 87.62 188 GLU B C 1
ATOM 8616 O O . GLU B 1 188 ? 30.047 -20.859 -33.594 1 87.62 188 GLU B O 1
ATOM 8621 N N . ASN B 1 189 ? 28.719 -20.969 -31.797 1 89.69 189 ASN B N 1
ATOM 8622 C CA . ASN B 1 189 ? 29.484 -19.969 -31.047 1 89.69 189 ASN B CA 1
ATOM 8623 C C . ASN B 1 189 ? 30.609 -20.625 -30.266 1 89.69 189 ASN B C 1
ATOM 8625 O O . ASN B 1 189 ? 31.266 -19.969 -29.453 1 89.69 189 ASN B O 1
ATOM 8629 N N . GLY B 1 190 ? 30.781 -21.891 -30.422 1 85.81 190 GLY B N 1
ATOM 8630 C CA . GLY B 1 190 ? 31.922 -22.562 -29.844 1 85.81 190 GLY B CA 1
ATOM 8631 C C . GLY B 1 190 ? 31.594 -23.328 -28.578 1 85.81 190 GLY B C 1
ATOM 8632 O O . GLY B 1 190 ? 32.5 -23.859 -27.906 1 85.81 190 GLY B O 1
ATOM 8633 N N . TRP B 1 191 ? 30.344 -23.359 -28.234 1 91.69 191 TRP B N 1
ATOM 8634 C CA . TRP B 1 191 ? 29.969 -24.078 -27.031 1 91.69 191 TRP B CA 1
ATOM 8635 C C . TRP B 1 191 ? 29.547 -25.516 -27.359 1 91.69 191 TRP B C 1
ATOM 8637 O O . TRP B 1 191 ? 29.062 -25.781 -28.453 1 91.69 191 TRP B O 1
ATOM 8647 N N . SER B 1 192 ? 29.828 -26.422 -26.484 1 89.56 192 SER B N 1
ATOM 8648 C CA . SER B 1 192 ? 29.422 -27.812 -26.672 1 89.56 192 SER B CA 1
ATOM 8649 C C . SER B 1 192 ? 29.156 -28.516 -25.344 1 89.56 192 SER B C 1
ATOM 8651 O O . SER B 1 192 ? 29.531 -28 -24.281 1 89.56 192 SER B O 1
ATOM 8653 N N . LEU B 1 193 ? 28.438 -29.594 -25.438 1 93.94 193 LEU B N 1
ATOM 8654 C CA . LEU B 1 193 ? 28.141 -30.453 -24.281 1 93.94 193 LEU B CA 1
ATOM 8655 C C . LEU B 1 193 ? 28.672 -31.859 -24.516 1 93.94 193 LEU B C 1
ATOM 8657 O O . LEU B 1 193 ? 28.812 -32.312 -25.656 1 93.94 193 LEU B O 1
ATOM 8661 N N . ARG B 1 194 ? 29.016 -32.531 -23.484 1 92.44 194 ARG B N 1
ATOM 8662 C CA . ARG B 1 194 ? 29.625 -33.875 -23.562 1 92.44 194 ARG B CA 1
ATOM 8663 C C . ARG B 1 194 ? 28.719 -34.844 -24.281 1 92.44 194 ARG B C 1
ATOM 8665 O O . ARG B 1 194 ? 29.188 -35.688 -25.062 1 92.44 194 ARG B O 1
ATOM 8672 N N . THR B 1 195 ? 27.453 -34.781 -23.984 1 91.38 195 THR B N 1
ATOM 8673 C CA . THR B 1 195 ? 26.5 -35.719 -24.594 1 91.38 195 THR B CA 1
ATOM 8674 C C . THR B 1 195 ? 26.531 -35.594 -26.109 1 91.38 195 THR B C 1
ATOM 8676 O O . THR B 1 195 ? 26.422 -36.594 -26.828 1 91.38 195 THR B O 1
ATOM 8679 N N . LYS B 1 196 ? 26.625 -34.406 -26.594 1 90.88 196 LYS B N 1
ATOM 8680 C CA . LYS B 1 196 ? 26.688 -34.188 -28.031 1 90.88 196 LYS B CA 1
ATOM 8681 C C . LYS B 1 196 ? 28.047 -34.562 -28.594 1 90.88 196 LYS B C 1
ATOM 8683 O O . LYS B 1 196 ? 28.141 -35.125 -29.688 1 90.88 196 LYS B O 1
ATOM 8688 N N . MET B 1 197 ? 29.078 -34.375 -27.875 1 89.94 197 MET B N 1
ATOM 8689 C CA . MET B 1 197 ? 30.438 -34.719 -28.297 1 89.94 197 MET B CA 1
ATOM 8690 C C . MET B 1 197 ? 30.578 -36.219 -28.484 1 89.94 197 MET B C 1
ATOM 8692 O O . MET B 1 197 ? 31.312 -36.656 -29.375 1 89.94 197 MET B O 1
ATOM 8696 N N . TYR B 1 198 ? 29.812 -36.969 -27.719 1 90.75 198 TYR B N 1
ATOM 8697 C CA . TYR B 1 198 ? 29.891 -38.406 -27.797 1 90.75 198 TYR B CA 1
ATOM 8698 C C . TYR B 1 198 ? 28.922 -38.938 -28.844 1 90.75 198 TYR B C 1
ATOM 8700 O O . TYR B 1 198 ? 28.828 -40.156 -29.031 1 90.75 198 TYR B O 1
ATOM 8708 N N . GLY B 1 199 ? 28.141 -38.094 -29.531 1 88.12 199 GLY B N 1
ATOM 8709 C CA . GLY B 1 199 ? 27.234 -38.5 -30.594 1 88.12 199 GLY B CA 1
ATOM 8710 C C . GLY B 1 199 ? 26.016 -39.25 -30.094 1 88.12 199 GLY B C 1
ATOM 8711 O O . GLY B 1 199 ? 25.484 -40.125 -30.797 1 88.12 199 GLY B O 1
ATOM 8712 N N . ARG B 1 200 ? 25.641 -39.062 -28.859 1 92.06 200 ARG B N 1
ATOM 8713 C CA . ARG B 1 200 ? 24.5 -39.75 -28.266 1 92.06 200 ARG B CA 1
ATOM 8714 C C . ARG B 1 200 ? 23.203 -39.031 -28.609 1 92.06 200 ARG B C 1
ATOM 8716 O O . ARG B 1 200 ? 23.156 -37.812 -28.625 1 92.06 200 ARG B O 1
ATOM 8723 N N . GLU B 1 201 ? 22.203 -39.844 -28.906 1 92.25 201 GLU B N 1
ATOM 8724 C CA . GLU B 1 201 ? 20.859 -39.281 -29.109 1 92.25 201 GLU B CA 1
ATOM 8725 C C . GLU B 1 201 ? 20.078 -39.25 -27.797 1 92.25 201 GLU B C 1
ATOM 8727 O O . GLU B 1 201 ? 20.125 -40.188 -27.016 1 92.25 201 GLU B O 1
ATOM 8732 N N . THR B 1 202 ? 19.422 -38.188 -27.531 1 95.75 202 THR B N 1
ATOM 8733 C CA . THR B 1 202 ? 18.688 -38 -26.281 1 95.75 202 THR B CA 1
ATOM 8734 C C . THR B 1 202 ? 17.188 -38.219 -26.531 1 95.75 202 THR B C 1
ATOM 8736 O O . THR B 1 202 ? 16.578 -37.469 -27.297 1 95.75 202 THR B O 1
ATOM 8739 N N . GLU B 1 203 ? 16.594 -39.188 -25.875 1 95.88 203 GLU B N 1
ATOM 8740 C CA . GLU B 1 203 ? 15.164 -39.438 -25.969 1 95.88 203 GLU B CA 1
ATOM 8741 C C . GLU B 1 203 ? 14.391 -38.656 -24.922 1 95.88 203 GLU B C 1
ATOM 8743 O O . GLU B 1 203 ? 13.328 -38.094 -25.219 1 95.88 203 GLU B O 1
ATOM 8748 N N . ILE B 1 204 ? 14.914 -38.625 -23.719 1 97.62 204 ILE B N 1
ATOM 8749 C CA . ILE B 1 204 ? 14.266 -37.906 -22.641 1 97.62 204 ILE B CA 1
ATOM 8750 C C . ILE B 1 204 ? 15.258 -36.938 -21.984 1 97.62 204 ILE B C 1
ATOM 8752 O O . ILE B 1 204 ? 16.359 -37.344 -21.594 1 97.62 204 ILE B O 1
ATOM 8756 N N . LEU B 1 205 ? 14.961 -35.688 -21.969 1 98.19 205 LEU B N 1
ATOM 8757 C CA . LEU B 1 205 ? 15.688 -34.688 -21.203 1 98.19 205 LEU B CA 1
ATOM 8758 C C . LEU B 1 205 ? 14.906 -34.281 -19.953 1 98.19 205 LEU B C 1
ATOM 8760 O O . LEU B 1 205 ? 13.844 -33.656 -20.062 1 98.19 205 LEU B O 1
ATOM 8764 N N . ILE B 1 206 ? 15.352 -34.625 -18.781 1 98.25 206 ILE B N 1
ATOM 8765 C CA . ILE B 1 206 ? 14.68 -34.344 -17.531 1 98.25 206 ILE B CA 1
ATOM 8766 C C . ILE B 1 206 ? 15.289 -33.094 -16.891 1 98.25 206 ILE B C 1
ATOM 8768 O O . ILE B 1 206 ? 16.5 -33.031 -16.641 1 98.25 206 ILE B O 1
ATOM 8772 N N . ALA B 1 207 ? 14.492 -32.094 -16.688 1 97.88 207 ALA B N 1
ATOM 8773 C CA . ALA B 1 207 ? 14.969 -30.859 -16.078 1 97.88 207 ALA B CA 1
ATOM 8774 C C . ALA B 1 207 ? 14.469 -30.734 -14.641 1 97.88 207 ALA B C 1
ATOM 8776 O O . ALA B 1 207 ? 13.273 -30.891 -14.383 1 97.88 207 ALA B O 1
ATOM 8777 N N . VAL B 1 208 ? 15.32 -30.484 -13.695 1 97.31 208 VAL B N 1
ATOM 8778 C CA . VAL B 1 208 ? 14.992 -30.188 -12.305 1 97.31 208 VAL B CA 1
ATOM 8779 C C . VAL B 1 208 ? 15.383 -28.75 -11.969 1 97.31 208 VAL B C 1
ATOM 8781 O O . VAL B 1 208 ? 16.562 -28.422 -11.914 1 97.31 208 VAL B O 1
ATOM 8784 N N . THR B 1 209 ? 14.375 -27.953 -11.797 1 95.06 209 THR B N 1
ATOM 8785 C CA . THR B 1 209 ? 14.625 -26.547 -11.469 1 95.06 209 THR B CA 1
ATOM 8786 C C . THR B 1 209 ? 14.531 -26.312 -9.961 1 95.06 209 THR B C 1
ATOM 8788 O O . THR B 1 209 ? 13.688 -26.906 -9.289 1 95.06 209 THR B O 1
ATOM 8791 N N . SER B 1 210 ? 15.477 -25.453 -9.453 1 93.44 210 SER B N 1
ATOM 8792 C CA . SER B 1 210 ? 15.5 -25.203 -8.016 1 93.44 210 SER B CA 1
ATOM 8793 C C . SER B 1 210 ? 15.758 -23.719 -7.73 1 93.44 210 SER B C 1
ATOM 8795 O O . SER B 1 210 ? 16.312 -23 -8.57 1 93.44 210 SER B O 1
ATOM 8797 N N . TYR B 1 211 ? 15.281 -23.266 -6.648 1 88.44 211 TYR B N 1
ATOM 8798 C CA . TYR B 1 211 ? 15.477 -21.891 -6.168 1 88.44 211 TYR B CA 1
ATOM 8799 C C . TYR B 1 211 ? 16.219 -21.891 -4.832 1 88.44 211 TYR B C 1
ATOM 8801 O O . TYR B 1 211 ? 17.453 -21.828 -4.801 1 88.44 211 TYR B O 1
ATOM 8809 N N . ASN B 1 212 ? 15.57 -22.141 -3.75 1 83.56 212 ASN B N 1
ATOM 8810 C CA . ASN B 1 212 ? 16.188 -22.156 -2.426 1 83.56 212 ASN B CA 1
ATOM 8811 C C . ASN B 1 212 ? 15.781 -23.391 -1.625 1 83.56 212 ASN B C 1
ATOM 8813 O O . ASN B 1 212 ? 15.828 -23.375 -0.394 1 83.56 212 ASN B O 1
ATOM 8817 N N . GLU B 1 213 ? 15.5 -24.422 -2.277 1 86 213 GLU B N 1
ATOM 8818 C CA . GLU B 1 213 ? 15.102 -25.656 -1.603 1 86 213 GLU B CA 1
ATOM 8819 C C . GLU B 1 213 ? 16.25 -26.219 -0.77 1 86 213 GLU B C 1
ATOM 8821 O O . GLU B 1 213 ? 17.406 -26.094 -1.145 1 86 213 GLU B O 1
ATOM 8826 N N . ASP B 1 214 ? 15.836 -26.891 0.286 1 84.25 214 ASP B N 1
ATOM 8827 C CA . ASP B 1 214 ? 16.844 -27.453 1.185 1 84.25 214 ASP B CA 1
ATOM 8828 C C . ASP B 1 214 ? 17.422 -28.75 0.604 1 84.25 214 ASP B C 1
ATOM 8830 O O . ASP B 1 214 ? 16.906 -29.281 -0.378 1 84.25 214 ASP B O 1
ATOM 8834 N N . LYS B 1 215 ? 18.5 -29.188 1.219 1 87.12 215 LYS B N 1
ATOM 8835 C CA . LYS B 1 215 ? 19.234 -30.359 0.734 1 87.12 215 LYS B CA 1
ATOM 8836 C C . LYS B 1 215 ? 18.375 -31.609 0.801 1 87.12 215 LYS B C 1
ATOM 8838 O O . LYS B 1 215 ? 18.484 -32.5 -0.061 1 87.12 215 LYS B O 1
ATOM 8843 N N . THR B 1 216 ? 17.453 -31.672 1.77 1 86.81 216 THR B N 1
ATOM 8844 C CA . THR B 1 216 ? 16.641 -32.844 1.911 1 86.81 216 THR B CA 1
ATOM 8845 C C . THR B 1 216 ? 15.617 -32.938 0.775 1 86.81 216 THR B C 1
ATOM 8847 O O . THR B 1 216 ? 15.445 -34 0.179 1 86.81 216 THR B O 1
ATOM 8850 N N . LEU B 1 217 ? 14.992 -31.891 0.521 1 87.88 217 LEU B N 1
ATOM 8851 C CA . LEU B 1 217 ? 14.016 -31.859 -0.562 1 87.88 217 LEU B CA 1
ATOM 8852 C C . LEU B 1 217 ? 14.688 -32.094 -1.908 1 87.88 217 LEU B C 1
ATOM 8854 O O . LEU B 1 217 ? 14.148 -32.812 -2.762 1 87.88 217 LEU B O 1
ATOM 8858 N N . TYR B 1 218 ? 15.836 -31.531 -2.006 1 92.19 218 TYR B N 1
ATOM 8859 C CA . TYR B 1 218 ? 16.578 -31.703 -3.256 1 92.19 218 TYR B CA 1
ATOM 8860 C C . TYR B 1 218 ? 17 -33.156 -3.441 1 92.19 218 TYR B C 1
ATOM 8862 O O . TYR B 1 218 ? 16.859 -33.719 -4.527 1 92.19 218 TYR B O 1
ATOM 8870 N N . ALA B 1 219 ? 17.516 -33.75 -2.381 1 92.12 219 ALA B N 1
ATOM 8871 C CA . ALA B 1 219 ? 17.969 -35.156 -2.43 1 92.12 219 ALA B CA 1
ATOM 8872 C C . ALA B 1 219 ? 16.797 -36.094 -2.744 1 92.12 219 ALA B C 1
ATOM 8874 O O . ALA B 1 219 ? 16.953 -37.031 -3.514 1 92.12 219 ALA B O 1
ATOM 8875 N N . ARG B 1 220 ? 15.719 -35.781 -2.166 1 92.25 220 ARG B N 1
ATOM 8876 C CA . ARG B 1 220 ? 14.523 -36.594 -2.391 1 92.25 220 ARG B CA 1
ATOM 8877 C C . ARG B 1 220 ? 14.117 -36.594 -3.861 1 92.25 220 ARG B C 1
ATOM 8879 O O . ARG B 1 220 ? 13.797 -37.625 -4.434 1 92.25 220 ARG B O 1
ATOM 8886 N N . THR B 1 221 ? 14.125 -35.438 -4.445 1 94.94 221 THR B N 1
ATOM 8887 C CA . THR B 1 221 ? 13.75 -35.281 -5.848 1 94.94 221 THR B CA 1
ATOM 8888 C C . THR B 1 221 ? 14.766 -35.969 -6.758 1 94.94 221 THR B C 1
ATOM 8890 O O . THR B 1 221 ? 14.398 -36.75 -7.629 1 94.94 221 THR B O 1
ATOM 8893 N N . LEU B 1 222 ? 16.047 -35.688 -6.551 1 95.62 222 LEU B N 1
ATOM 8894 C CA . LEU B 1 222 ? 17.094 -36.219 -7.414 1 95.62 222 LEU B CA 1
ATOM 8895 C C . LEU B 1 222 ? 17.156 -37.75 -7.32 1 95.62 222 LEU B C 1
ATOM 8897 O O . LEU B 1 222 ? 17.25 -38.438 -8.336 1 95.62 222 LEU B O 1
ATOM 8901 N N . HIS B 1 223 ? 17.078 -38.25 -6.113 1 94.44 223 HIS B N 1
ATOM 8902 C CA . HIS B 1 223 ? 17.062 -39.688 -5.934 1 94.44 223 HIS B CA 1
ATOM 8903 C C . HIS B 1 223 ? 15.859 -40.312 -6.621 1 94.44 223 HIS B C 1
ATOM 8905 O O . HIS B 1 223 ? 15.969 -41.375 -7.23 1 94.44 223 HIS B O 1
ATOM 8911 N N . GLY B 1 224 ? 14.703 -39.656 -6.465 1 95.12 224 GLY B N 1
ATOM 8912 C CA . GLY B 1 224 ? 13.508 -40.156 -7.145 1 95.12 224 GLY B CA 1
ATOM 8913 C C . GLY B 1 224 ? 13.656 -40.188 -8.656 1 95.12 224 GLY B C 1
ATOM 8914 O O . GLY B 1 224 ? 13.195 -41.125 -9.305 1 95.12 224 GLY B O 1
ATOM 8915 N N . VAL B 1 225 ? 14.281 -39.219 -9.188 1 96.81 225 VAL B N 1
ATOM 8916 C CA . VAL B 1 225 ? 14.523 -39.188 -10.625 1 96.81 225 VAL B CA 1
ATOM 8917 C C . VAL B 1 225 ? 15.453 -40.312 -11.039 1 96.81 225 VAL B C 1
ATOM 8919 O O . VAL B 1 225 ? 15.211 -41 -12.039 1 96.81 225 VAL B O 1
ATOM 8922 N N . MET B 1 226 ? 16.531 -40.531 -10.312 1 96.31 226 MET B N 1
ATOM 8923 C CA . MET B 1 226 ? 17.484 -41.594 -10.633 1 96.31 226 MET B CA 1
ATOM 8924 C C . MET B 1 226 ? 16.844 -42.969 -10.539 1 96.31 226 MET B C 1
ATOM 8926 O O . MET B 1 226 ? 17.156 -43.844 -11.344 1 96.31 226 MET B O 1
ATOM 8930 N N . LEU B 1 227 ? 15.961 -43.125 -9.609 1 94.94 227 LEU B N 1
ATOM 8931 C CA . LEU B 1 227 ? 15.227 -44.406 -9.5 1 94.94 227 LEU B CA 1
ATOM 8932 C C . LEU B 1 227 ? 14.344 -44.625 -10.719 1 94.94 227 LEU B C 1
ATOM 8934 O O . LEU B 1 227 ? 14.234 -45.75 -11.211 1 94.94 227 LEU B O 1
ATOM 8938 N N . ASN B 1 228 ? 13.703 -43.562 -11.164 1 96.38 228 ASN B N 1
ATOM 8939 C CA . ASN B 1 228 ? 12.875 -43.688 -12.367 1 96.38 228 ASN B CA 1
ATOM 8940 C C . ASN B 1 228 ? 13.711 -44.062 -13.586 1 96.38 228 ASN B C 1
ATOM 8942 O O . ASN B 1 228 ? 13.273 -44.875 -14.398 1 96.38 228 ASN B O 1
ATOM 8946 N N . ILE B 1 229 ? 14.891 -43.531 -13.719 1 95.75 229 ILE B N 1
ATOM 8947 C CA . ILE B 1 229 ? 15.773 -43.844 -14.836 1 95.75 229 ILE B CA 1
ATOM 8948 C C . ILE B 1 229 ? 16.172 -45.312 -14.766 1 95.75 229 ILE B C 1
ATOM 8950 O O . ILE B 1 229 ? 16.188 -46 -15.781 1 95.75 229 ILE B O 1
ATOM 8954 N N . ARG B 1 230 ? 16.531 -45.781 -13.594 1 93.81 230 ARG B N 1
ATOM 8955 C CA . ARG B 1 230 ? 16.828 -47.219 -13.398 1 93.81 230 ARG B CA 1
ATOM 8956 C C . ARG B 1 230 ? 15.672 -48.094 -13.859 1 93.81 230 ARG B C 1
ATOM 8958 O O . ARG B 1 230 ? 15.875 -49.062 -14.57 1 93.81 230 ARG B O 1
ATOM 8965 N N . ASP B 1 231 ? 14.508 -47.688 -13.5 1 92.31 231 ASP B N 1
ATOM 8966 C CA . ASP B 1 231 ? 13.328 -48.469 -13.828 1 92.31 231 ASP B CA 1
ATOM 8967 C C . ASP B 1 231 ? 13.062 -48.469 -15.336 1 92.31 231 ASP B C 1
ATOM 8969 O O . ASP B 1 231 ? 12.594 -49.469 -15.891 1 92.31 231 ASP B O 1
ATOM 8973 N N . ILE B 1 232 ? 13.328 -47.406 -15.984 1 93 232 ILE B N 1
ATOM 8974 C CA . ILE B 1 232 ? 13.156 -47.312 -17.438 1 93 232 ILE B CA 1
ATOM 8975 C C . ILE B 1 232 ? 14.156 -48.219 -18.125 1 93 232 ILE B C 1
ATOM 8977 O O . ILE B 1 232 ? 13.805 -48.938 -19.078 1 93 232 ILE B O 1
ATOM 8981 N N . CYS B 1 233 ? 15.414 -48.219 -17.656 1 90.75 233 CYS B N 1
ATOM 8982 C CA . CYS B 1 233 ? 16.484 -49 -18.281 1 90.75 233 CYS B CA 1
ATOM 8983 C C . CYS B 1 233 ? 16.281 -50.5 -18.016 1 90.75 233 CYS B C 1
ATOM 8985 O O . CYS B 1 233 ? 16.688 -51.312 -18.844 1 90.75 233 CYS B O 1
ATOM 8987 N N . LYS B 1 234 ? 15.617 -50.812 -16.922 1 86.38 234 LYS B N 1
ATOM 8988 C CA . LYS B 1 234 ? 15.492 -52.219 -16.562 1 86.38 234 LYS B CA 1
ATOM 8989 C C . LYS B 1 234 ? 14.102 -52.75 -16.891 1 86.38 234 LYS B C 1
ATOM 8991 O O . LYS B 1 234 ? 13.82 -53.938 -16.688 1 86.38 234 LYS B O 1
ATOM 8996 N N . THR B 1 235 ? 13.344 -51.906 -17.422 1 84 235 THR B N 1
ATOM 8997 C CA . THR B 1 235 ? 11.961 -52.312 -17.688 1 84 235 THR B CA 1
ATOM 8998 C C . THR B 1 235 ? 11.914 -53.344 -18.797 1 84 235 THR B C 1
ATOM 9000 O O . THR B 1 235 ? 12.609 -53.25 -19.797 1 84 235 THR B O 1
ATOM 9003 N N . LYS B 1 236 ? 11.141 -54.438 -18.594 1 78 236 LYS B N 1
ATOM 9004 C CA . LYS B 1 236 ? 10.93 -55.5 -19.594 1 78 236 LYS B CA 1
ATOM 9005 C C . LYS B 1 236 ? 9.633 -55.25 -20.359 1 78 236 LYS B C 1
ATOM 9007 O O . LYS B 1 236 ? 9.398 -55.875 -21.391 1 78 236 LYS B O 1
ATOM 9012 N N . GLN B 1 237 ? 8.906 -54.312 -19.906 1 76.88 237 GLN B N 1
ATOM 9013 C CA . GLN B 1 237 ? 7.578 -54.062 -20.469 1 76.88 237 GLN B CA 1
ATOM 9014 C C . GLN B 1 237 ? 7.66 -53.312 -21.797 1 76.88 237 GLN B C 1
ATOM 9016 O O . GLN B 1 237 ? 6.82 -53.531 -22.672 1 76.88 237 GLN B O 1
ATOM 9021 N N . SER B 1 238 ? 8.688 -52.562 -22.016 1 83.25 238 SER B N 1
ATOM 9022 C CA . SER B 1 238 ? 8.758 -51.75 -23.219 1 83.25 238 SER B CA 1
ATOM 9023 C C . SER B 1 238 ? 9.656 -52.375 -24.266 1 83.25 238 SER B C 1
ATOM 9025 O O . SER B 1 238 ? 10.828 -52.656 -24.016 1 83.25 238 SER B O 1
ATOM 9027 N N . LYS B 1 239 ? 9.078 -52.531 -25.438 1 82.44 239 LYS B N 1
ATOM 9028 C CA . LYS B 1 239 ? 9.852 -53.094 -26.547 1 82.44 239 LYS B CA 1
ATOM 9029 C C . LYS B 1 239 ? 10.859 -52.062 -27.062 1 82.44 239 LYS B C 1
ATOM 9031 O O . LYS B 1 239 ? 11.961 -52.438 -27.484 1 82.44 239 LYS B O 1
ATOM 9036 N N . TYR B 1 240 ? 10.453 -50.875 -26.906 1 87.5 240 TYR B N 1
ATOM 9037 C CA . TYR B 1 240 ? 11.336 -49.812 -27.391 1 87.5 240 TYR B CA 1
ATOM 9038 C C . TYR B 1 240 ? 12.625 -49.781 -26.594 1 87.5 240 TYR B C 1
ATOM 9040 O O . TYR B 1 240 ? 13.719 -49.812 -27.156 1 87.5 240 TYR B O 1
ATOM 9048 N N . TRP B 1 241 ? 12.617 -49.688 -25.328 1 89.31 241 TRP B N 1
ATOM 9049 C CA . TRP B 1 241 ? 13.797 -49.562 -24.484 1 89.31 241 TRP B CA 1
ATOM 9050 C C . TRP B 1 241 ? 14.609 -50.844 -24.469 1 89.31 241 TRP B C 1
ATOM 9052 O O . TRP B 1 241 ? 15.836 -50.812 -24.391 1 89.31 241 TRP B O 1
ATOM 9062 N N . ARG B 1 242 ? 13.969 -52 -24.656 1 84.69 242 ARG B N 1
ATOM 9063 C CA . ARG B 1 242 ? 14.664 -53.281 -24.719 1 84.69 242 ARG B CA 1
ATOM 9064 C C . ARG B 1 242 ? 15.445 -53.406 -26.031 1 84.69 242 ARG B C 1
ATOM 9066 O O . ARG B 1 242 ? 16.594 -53.844 -26.031 1 84.69 242 ARG B O 1
ATOM 9073 N N . ARG B 1 243 ? 14.828 -53 -27.109 1 83.19 243 ARG B N 1
ATOM 9074 C CA . ARG B 1 243 ? 15.469 -53.094 -28.422 1 83.19 243 ARG B CA 1
ATOM 9075 C C . ARG B 1 243 ? 16.703 -52.188 -28.469 1 83.19 243 ARG B C 1
ATOM 9077 O O . ARG B 1 243 ? 17.719 -52.562 -29.047 1 83.19 243 ARG B O 1
ATOM 9084 N N . GLN B 1 244 ? 16.609 -51.062 -27.875 1 82.88 244 GLN B N 1
ATOM 9085 C CA . GLN B 1 244 ? 17.75 -50.156 -27.875 1 82.88 244 GLN B CA 1
ATOM 9086 C C . GLN B 1 244 ? 18.922 -50.719 -27.109 1 82.88 244 GLN B C 1
ATOM 9088 O O . GLN B 1 244 ? 20.078 -50.594 -27.531 1 82.88 244 GLN B O 1
ATOM 9093 N N . ALA B 1 245 ? 18.641 -51.312 -26 1 80.38 245 ALA B N 1
ATOM 9094 C CA . ALA B 1 245 ? 19.688 -51.938 -25.188 1 80.38 245 ALA B CA 1
ATOM 9095 C C . ALA B 1 245 ? 20.359 -53.062 -25.953 1 80.38 245 ALA B C 1
ATOM 9097 O O . ALA B 1 245 ? 21.578 -53.25 -25.875 1 80.38 245 ALA B O 1
ATOM 9098 N N . GLU B 1 246 ? 19.562 -53.812 -26.766 1 81.19 246 GLU B N 1
ATOM 9099 C CA . GLU B 1 246 ? 20.062 -54.938 -27.531 1 81.19 246 GLU B CA 1
ATOM 9100 C C . GLU B 1 246 ? 20.906 -54.438 -28.719 1 81.19 246 GLU B C 1
ATOM 9102 O O . GLU B 1 246 ? 21.844 -55.125 -29.141 1 81.19 246 GLU B O 1
ATOM 9107 N N . GLU B 1 247 ? 20.594 -53.25 -29.203 1 83.19 247 GLU B N 1
ATOM 9108 C CA . GLU B 1 247 ? 21.312 -52.688 -30.344 1 83.19 247 GLU B CA 1
ATOM 9109 C C . GLU B 1 247 ? 22.578 -51.969 -29.906 1 83.19 247 GLU B C 1
ATOM 9111 O O . GLU B 1 247 ? 23.297 -51.375 -30.734 1 83.19 247 GLU B O 1
ATOM 9116 N N . GLY B 1 248 ? 22.953 -51.969 -28.672 1 78.5 248 GLY B N 1
ATOM 9117 C CA . GLY B 1 248 ? 24.203 -51.406 -28.203 1 78.5 248 GLY B CA 1
ATOM 9118 C C . GLY B 1 248 ? 24.062 -50 -27.688 1 78.5 248 GLY B C 1
ATOM 9119 O O . GLY B 1 248 ? 25.078 -49.312 -27.469 1 78.5 248 GLY B O 1
ATOM 9120 N N . ASN B 1 249 ? 22.953 -49.5 -27.656 1 84.88 249 ASN B N 1
ATOM 9121 C CA . ASN B 1 249 ? 22.703 -48.188 -27.094 1 84.88 249 ASN B CA 1
ATOM 9122 C C . ASN B 1 249 ? 21.906 -48.281 -25.797 1 84.88 249 ASN B C 1
ATOM 9124 O O . ASN B 1 249 ? 20.688 -48.125 -25.781 1 84.88 249 ASN B O 1
ATOM 9128 N N . PRO B 1 250 ? 22.641 -48.438 -24.703 1 88.44 250 PRO B N 1
ATOM 9129 C CA . PRO B 1 250 ? 21.922 -48.594 -23.438 1 88.44 250 PRO B CA 1
ATOM 9130 C C . PRO B 1 250 ? 21.016 -47.438 -23.109 1 88.44 250 PRO B C 1
ATOM 9132 O O . PRO B 1 250 ? 21.312 -46.281 -23.5 1 88.44 250 PRO B O 1
ATOM 9135 N N . GLY B 1 251 ? 19.922 -47.625 -22.438 1 90.81 251 GLY B N 1
ATOM 9136 C CA . GLY B 1 251 ? 18.891 -46.625 -22.125 1 90.81 251 GLY B CA 1
ATOM 9137 C C . GLY B 1 251 ? 19.422 -45.438 -21.375 1 90.81 251 GLY B C 1
ATOM 9138 O O . GLY B 1 251 ? 18.984 -44.312 -21.609 1 90.81 251 GLY B O 1
ATOM 9139 N N . TRP B 1 252 ? 20.422 -45.656 -20.5 1 93.25 252 TRP B N 1
ATOM 9140 C CA . TRP B 1 252 ? 20.906 -44.562 -19.656 1 93.25 252 TRP B CA 1
ATOM 9141 C C . TRP B 1 252 ? 21.625 -43.531 -20.516 1 93.25 252 TRP B C 1
ATOM 9143 O O . TRP B 1 252 ? 21.719 -42.344 -20.109 1 93.25 252 TRP B O 1
ATOM 9153 N N . GLN B 1 253 ? 22.125 -43.875 -21.734 1 93.88 253 GLN B N 1
ATOM 9154 C CA . GLN B 1 253 ? 22.828 -42.938 -22.609 1 93.88 253 GLN B CA 1
ATOM 9155 C C . GLN B 1 253 ? 21.844 -42.094 -23.422 1 93.88 253 GLN B C 1
ATOM 9157 O O . GLN B 1 253 ? 22.219 -41.094 -24.016 1 93.88 253 GLN B O 1
ATOM 9162 N N . ARG B 1 254 ? 20.562 -42.469 -23.344 1 95.5 254 ARG B N 1
ATOM 9163 C CA . ARG B 1 254 ? 19.547 -41.75 -24.094 1 95.5 254 ARG B CA 1
ATOM 9164 C C . ARG B 1 254 ? 18.719 -40.844 -23.172 1 95.5 254 ARG B C 1
ATOM 9166 O O . ARG B 1 254 ? 17.781 -40.188 -23.625 1 95.5 254 ARG B O 1
ATOM 9173 N N . ILE B 1 255 ? 19.047 -40.875 -21.922 1 97.06 255 ILE B N 1
ATOM 9174 C CA . ILE B 1 255 ? 18.375 -40.031 -20.953 1 97.06 255 ILE B CA 1
ATOM 9175 C C . ILE B 1 255 ? 19.391 -39.062 -20.312 1 97.06 255 ILE B C 1
ATOM 9177 O O . ILE B 1 255 ? 20.469 -39.5 -19.875 1 97.06 255 ILE B O 1
ATOM 9181 N N . THR B 1 256 ? 19.141 -37.781 -20.312 1 97.75 256 THR B N 1
ATOM 9182 C CA . THR B 1 256 ? 20 -36.781 -19.703 1 97.75 256 THR B CA 1
ATOM 9183 C C . THR B 1 256 ? 19.234 -35.969 -18.688 1 97.75 256 THR B C 1
ATOM 9185 O O . THR B 1 256 ? 18.078 -35.594 -18.906 1 97.75 256 THR B O 1
ATOM 9188 N N . VAL B 1 257 ? 19.844 -35.688 -17.5 1 98.25 257 VAL B N 1
ATOM 9189 C CA . VAL B 1 257 ? 19.234 -34.906 -16.438 1 98.25 257 VAL B CA 1
ATOM 9190 C C . VAL B 1 257 ? 19.906 -33.531 -16.375 1 98.25 257 VAL B C 1
ATOM 9192 O O . VAL B 1 257 ? 21.125 -33.438 -16.266 1 98.25 257 VAL B O 1
ATOM 9195 N N . ALA B 1 258 ? 19.125 -32.5 -16.516 1 98.31 258 ALA B N 1
ATOM 9196 C CA . ALA B 1 258 ? 19.625 -31.125 -16.375 1 98.31 258 ALA B CA 1
ATOM 9197 C C . ALA B 1 258 ? 19.156 -30.516 -15.055 1 98.31 258 ALA B C 1
ATOM 9199 O O . ALA B 1 258 ? 17.969 -30.297 -14.844 1 98.31 258 ALA B O 1
ATOM 9200 N N . LEU B 1 259 ? 20.094 -30.25 -14.164 1 98.12 259 LEU B N 1
ATOM 9201 C CA . LEU B 1 259 ? 19.828 -29.562 -12.914 1 98.12 259 LEU B CA 1
ATOM 9202 C C . LEU B 1 259 ? 20.078 -28.062 -13.062 1 98.12 259 LEU B C 1
ATOM 9204 O O . LEU B 1 259 ? 21.203 -27.625 -13.281 1 98.12 259 LEU B O 1
ATOM 9208 N N . ILE B 1 260 ? 19 -27.25 -12.938 1 97.5 260 ILE B N 1
ATOM 9209 C CA . ILE B 1 260 ? 19.141 -25.812 -13.172 1 97.5 260 ILE B CA 1
ATOM 9210 C C . ILE B 1 260 ? 18.734 -25.031 -11.922 1 97.5 260 ILE B C 1
ATOM 9212 O O . ILE B 1 260 ? 17.609 -25.156 -11.445 1 97.5 260 ILE B O 1
ATOM 9216 N N . VAL B 1 261 ? 19.656 -24.203 -11.453 1 95.62 261 VAL B N 1
ATOM 9217 C CA . VAL B 1 261 ? 19.406 -23.375 -10.273 1 95.62 261 VAL B CA 1
ATOM 9218 C C . VAL B 1 261 ? 19.172 -21.922 -10.695 1 95.62 261 VAL B C 1
ATOM 9220 O O . VAL B 1 261 ? 19.906 -21.375 -11.516 1 95.62 261 VAL B O 1
ATOM 9223 N N . ASP B 1 262 ? 18.234 -21.25 -10.156 1 90.62 262 ASP B N 1
ATOM 9224 C CA . ASP B 1 262 ? 17.797 -19.906 -10.547 1 90.62 262 ASP B CA 1
ATOM 9225 C C . ASP B 1 262 ? 18.859 -18.875 -10.219 1 90.62 262 ASP B C 1
ATOM 9227 O O . ASP B 1 262 ? 18.953 -17.828 -10.875 1 90.62 262 ASP B O 1
ATOM 9231 N N . GLY B 1 263 ? 19.625 -19.172 -9.164 1 90.06 263 GLY B N 1
ATOM 9232 C CA . GLY B 1 263 ? 20.641 -18.219 -8.781 1 90.06 263 GLY B CA 1
ATOM 9233 C C . GLY B 1 263 ? 21.531 -18.719 -7.66 1 90.06 263 GLY B C 1
ATOM 9234 O O . GLY B 1 263 ? 21.078 -19.406 -6.746 1 90.06 263 GLY B O 1
ATOM 9235 N N . LEU B 1 264 ? 22.766 -18.234 -7.734 1 88.31 264 LEU B N 1
ATOM 9236 C CA . LEU B 1 264 ? 23.781 -18.672 -6.785 1 88.31 264 LEU B CA 1
ATOM 9237 C C . LEU B 1 264 ? 23.547 -18.062 -5.41 1 88.31 264 LEU B C 1
ATOM 9239 O O . LEU B 1 264 ? 23.672 -18.734 -4.391 1 88.31 264 LEU B O 1
ATOM 9243 N N . GLU B 1 265 ? 23.125 -16.812 -5.375 1 80.44 265 GLU B N 1
ATOM 9244 C CA . GLU B 1 265 ? 23 -16.094 -4.105 1 80.44 265 GLU B CA 1
ATOM 9245 C C . GLU B 1 265 ? 21.828 -16.625 -3.289 1 80.44 265 GLU B C 1
ATOM 9247 O O . GLU B 1 265 ? 21.938 -16.797 -2.072 1 80.44 265 GLU B O 1
ATOM 9252 N N . ALA B 1 266 ? 20.766 -16.984 -3.922 1 80.38 266 ALA B N 1
ATOM 9253 C CA . ALA B 1 266 ? 19.531 -17.375 -3.221 1 80.38 266 ALA B CA 1
ATOM 9254 C C . ALA B 1 266 ? 19.547 -18.859 -2.881 1 80.38 266 ALA B C 1
ATOM 9256 O O . ALA B 1 266 ? 18.828 -19.297 -1.991 1 80.38 266 ALA B O 1
ATOM 9257 N N . MET B 1 267 ? 20.375 -19.641 -3.49 1 87.81 267 MET B N 1
ATOM 9258 C CA . MET B 1 267 ? 20.359 -21.094 -3.348 1 87.81 267 MET B CA 1
ATOM 9259 C C . MET B 1 267 ? 20.875 -21.516 -1.974 1 87.81 267 MET B C 1
ATOM 9261 O O . MET B 1 267 ? 21.75 -20.844 -1.403 1 87.81 267 MET B O 1
ATOM 9265 N N . ASP B 1 268 ? 20.297 -22.578 -1.407 1 84.38 268 ASP B N 1
ATOM 9266 C CA . ASP B 1 268 ? 20.859 -23.219 -0.219 1 84.38 268 ASP B CA 1
ATOM 9267 C C . ASP B 1 268 ? 22.203 -23.859 -0.523 1 84.38 268 ASP B C 1
ATOM 9269 O O . ASP B 1 268 ? 22.281 -24.812 -1.295 1 84.38 268 ASP B O 1
ATOM 9273 N N . LYS B 1 269 ? 23.219 -23.406 0.104 1 84.44 269 LYS B N 1
ATOM 9274 C CA . LYS B 1 269 ? 24.578 -23.828 -0.191 1 84.44 269 LYS B CA 1
ATOM 9275 C C . LYS B 1 269 ? 24.797 -25.297 0.217 1 84.44 269 LYS B C 1
ATOM 9277 O O . LYS B 1 269 ? 25.719 -25.938 -0.26 1 84.44 269 LYS B O 1
ATOM 9282 N N . SER B 1 270 ? 23.922 -25.844 1.012 1 84.5 270 SER B N 1
ATOM 9283 C CA . SER B 1 270 ? 24.016 -27.25 1.402 1 84.5 270 SER B CA 1
ATOM 9284 C C . SER B 1 270 ? 23.719 -28.172 0.227 1 84.5 270 SER B C 1
ATOM 9286 O O . SER B 1 270 ? 24.141 -29.328 0.22 1 84.5 270 SER B O 1
ATOM 9288 N N . VAL B 1 271 ? 23.031 -27.672 -0.703 1 90.25 271 VAL B N 1
ATOM 9289 C CA . VAL B 1 271 ? 22.734 -28.453 -1.896 1 90.25 271 VAL B CA 1
ATOM 9290 C C . VAL B 1 271 ? 24.016 -28.656 -2.707 1 90.25 271 VAL B C 1
ATOM 9292 O O . VAL B 1 271 ? 24.188 -29.703 -3.334 1 90.25 271 VAL B O 1
ATOM 9295 N N . LEU B 1 272 ? 24.891 -27.656 -2.674 1 89.69 272 LEU B N 1
ATOM 9296 C CA . LEU B 1 272 ? 26.156 -27.797 -3.383 1 89.69 272 LEU B CA 1
ATOM 9297 C C . LEU B 1 272 ? 27 -28.906 -2.76 1 89.69 272 LEU B C 1
ATOM 9299 O O . LEU B 1 272 ? 27.734 -29.594 -3.465 1 89.69 272 LEU B O 1
ATOM 9303 N N . ASP B 1 273 ? 26.891 -29.078 -1.48 1 85.06 273 ASP B N 1
ATOM 9304 C CA . ASP B 1 273 ? 27.578 -30.172 -0.812 1 85.06 273 ASP B CA 1
ATOM 9305 C C . ASP B 1 273 ? 27.031 -31.531 -1.271 1 85.06 273 ASP B C 1
ATOM 9307 O O . ASP B 1 273 ? 27.781 -32.5 -1.43 1 85.06 273 ASP B O 1
ATOM 9311 N N . LEU B 1 274 ? 25.781 -31.531 -1.421 1 89.25 274 LEU B N 1
ATOM 9312 C CA . LEU B 1 274 ? 25.141 -32.75 -1.907 1 89.25 274 LEU B CA 1
ATOM 9313 C C . LEU B 1 274 ? 25.625 -33.094 -3.312 1 89.25 274 LEU B C 1
ATOM 9315 O O . LEU B 1 274 ? 25.938 -34.25 -3.598 1 89.25 274 LEU B O 1
ATOM 9319 N N . LEU B 1 275 ? 25.688 -32.125 -4.141 1 93.19 275 LEU B N 1
ATOM 9320 C CA . LEU B 1 275 ? 26.109 -32.344 -5.523 1 93.19 275 LEU B CA 1
ATOM 9321 C C . LEU B 1 275 ? 27.594 -32.688 -5.609 1 93.19 275 LEU B C 1
ATOM 9323 O O . LEU B 1 275 ? 28.016 -33.406 -6.496 1 93.19 275 LEU B O 1
ATOM 9327 N N . ALA B 1 276 ? 28.328 -32.125 -4.695 1 88.38 276 ALA B N 1
ATOM 9328 C CA . ALA B 1 276 ? 29.75 -32.469 -4.625 1 88.38 276 ALA B CA 1
ATOM 9329 C C . ALA B 1 276 ? 29.953 -33.906 -4.199 1 88.38 276 ALA B C 1
ATOM 9331 O O . ALA B 1 276 ? 30.875 -34.562 -4.656 1 88.38 276 ALA B O 1
ATOM 9332 N N . THR B 1 277 ? 29.094 -34.344 -3.379 1 87.25 277 THR B N 1
ATOM 9333 C CA . THR B 1 277 ? 29.172 -35.719 -2.877 1 87.25 277 THR B CA 1
ATOM 9334 C C . THR B 1 277 ? 28.906 -36.719 -3.996 1 87.25 277 THR B C 1
ATOM 9336 O O . THR B 1 277 ? 29.453 -37.812 -3.992 1 87.25 277 THR B O 1
ATOM 9339 N N . VAL B 1 278 ? 28.094 -36.344 -4.895 1 91.06 278 VAL B N 1
ATOM 9340 C CA . VAL B 1 278 ? 27.781 -37.25 -5.996 1 91.06 278 VAL B CA 1
ATOM 9341 C C . VAL B 1 278 ? 28.734 -37 -7.164 1 91.06 278 VAL B C 1
ATOM 9343 O O . VAL B 1 278 ? 28.625 -37.656 -8.211 1 91.06 278 VAL B O 1
ATOM 9346 N N . GLY B 1 279 ? 29.609 -36.031 -7.098 1 89.12 279 GLY B N 1
ATOM 9347 C CA . GLY B 1 279 ? 30.672 -35.812 -8.062 1 89.12 279 GLY B CA 1
ATOM 9348 C C . GLY B 1 279 ? 30.328 -34.75 -9.094 1 89.12 279 GLY B C 1
ATOM 9349 O O . GLY B 1 279 ? 31.172 -34.375 -9.922 1 89.12 279 GLY B O 1
ATOM 9350 N N . VAL B 1 280 ? 29.188 -34.219 -9.078 1 93.06 280 VAL B N 1
ATOM 9351 C CA . VAL B 1 280 ? 28.688 -33.312 -10.117 1 93.06 280 VAL B CA 1
ATOM 9352 C C . VAL B 1 280 ? 29.297 -31.922 -9.922 1 93.06 280 VAL B C 1
ATOM 9354 O O . VAL B 1 280 ? 29.422 -31.141 -10.875 1 93.06 280 VAL B O 1
ATOM 9357 N N . TYR B 1 281 ? 29.688 -31.609 -8.719 1 92.56 281 TYR B N 1
ATOM 9358 C CA . TYR B 1 281 ? 30.188 -30.281 -8.367 1 92.56 281 TYR B CA 1
ATOM 9359 C C . TYR B 1 281 ? 31.484 -30.359 -7.574 1 92.56 281 TYR B C 1
ATOM 9361 O O . TYR B 1 281 ? 31.719 -31.328 -6.852 1 92.56 281 TYR B O 1
ATOM 9369 N N . GLN B 1 282 ? 32.312 -29.359 -7.797 1 84.88 282 GLN B N 1
ATOM 9370 C CA . GLN B 1 282 ? 33.531 -29.219 -7.023 1 84.88 282 GLN B CA 1
ATOM 9371 C C . GLN B 1 282 ? 33.75 -27.766 -6.59 1 84.88 282 GLN B C 1
ATOM 9373 O O . GLN B 1 282 ? 33.5 -26.844 -7.363 1 84.88 282 GLN B O 1
ATOM 9378 N N . ASP B 1 283 ? 34.25 -27.578 -5.352 1 78.81 283 ASP B N 1
ATOM 9379 C CA . ASP B 1 283 ? 34.469 -26.25 -4.809 1 78.81 283 ASP B CA 1
ATOM 9380 C C . ASP B 1 283 ? 35.75 -25.625 -5.41 1 78.81 283 ASP B C 1
ATOM 9382 O O . ASP B 1 283 ? 36.719 -26.328 -5.684 1 78.81 283 ASP B O 1
ATOM 9386 N N . GLY B 1 284 ? 35.656 -24.297 -5.668 1 71.94 284 GLY B N 1
ATOM 9387 C CA . GLY B 1 284 ? 36.844 -23.531 -6.027 1 71.94 284 GLY B CA 1
ATOM 9388 C C . GLY B 1 284 ? 37.125 -23.5 -7.523 1 71.94 284 GLY B C 1
ATOM 9389 O O . GLY B 1 284 ? 38.125 -22.969 -7.969 1 71.94 284 GLY B O 1
ATOM 9390 N N . VAL B 1 285 ? 36.25 -24.078 -8.32 1 79.31 285 VAL B N 1
ATOM 9391 C CA . VAL B 1 285 ? 36.5 -24.172 -9.758 1 79.31 285 VAL B CA 1
ATOM 9392 C C . VAL B 1 285 ? 35.781 -23.031 -10.477 1 79.31 285 VAL B C 1
ATOM 9394 O O . VAL B 1 285 ? 36.156 -22.672 -11.602 1 79.31 285 VAL B O 1
ATOM 9397 N N . MET B 1 286 ? 34.812 -22.406 -9.914 1 84.31 286 MET B N 1
ATOM 9398 C CA . MET B 1 286 ? 33.938 -21.422 -10.57 1 84.31 286 MET B CA 1
ATOM 9399 C C . MET B 1 286 ? 34.719 -20.125 -10.82 1 84.31 286 MET B C 1
ATOM 9401 O O . MET B 1 286 ? 35.438 -19.656 -9.945 1 84.31 286 MET B O 1
ATOM 9405 N N . LYS B 1 287 ? 34.562 -19.656 -12.023 1 79.06 287 LYS B N 1
ATOM 9406 C CA . LYS B 1 287 ? 35.156 -18.391 -12.414 1 79.06 287 LYS B CA 1
ATOM 9407 C C . LYS B 1 287 ? 34.094 -17.297 -12.523 1 79.06 287 LYS B C 1
ATOM 9409 O O . LYS B 1 287 ? 33.094 -17.453 -13.211 1 79.06 287 LYS B O 1
ATOM 9414 N N . LYS B 1 288 ? 34.344 -16.188 -11.852 1 80 288 LYS B N 1
ATOM 9415 C CA . LYS B 1 288 ? 33.406 -15.07 -11.875 1 80 288 LYS B CA 1
ATOM 9416 C C . LYS B 1 288 ? 33.5 -14.312 -13.203 1 80 288 LYS B C 1
ATOM 9418 O O . LYS B 1 288 ? 32.469 -13.859 -13.734 1 80 288 LYS B O 1
ATOM 9423 N N . GLN B 1 289 ? 34.688 -14.148 -13.68 1 79.81 289 GLN B N 1
ATOM 9424 C CA . GLN B 1 289 ? 34.906 -13.43 -14.93 1 79.81 289 GLN B CA 1
ATOM 9425 C C . GLN B 1 289 ? 35.938 -14.148 -15.805 1 79.81 289 GLN B C 1
ATOM 9427 O O . GLN B 1 289 ? 36.875 -14.734 -15.289 1 79.81 289 GLN B O 1
ATOM 9432 N N . VAL B 1 290 ? 35.594 -14.242 -17.125 1 75.25 290 VAL B N 1
ATOM 9433 C CA . VAL B 1 290 ? 36.5 -14.812 -18.094 1 75.25 290 VAL B CA 1
ATOM 9434 C C . VAL B 1 290 ? 36.875 -13.758 -19.141 1 75.25 290 VAL B C 1
ATOM 9436 O O . VAL B 1 290 ? 36 -13.297 -19.891 1 75.25 290 VAL B O 1
ATOM 9439 N N . ASP B 1 291 ? 38.062 -13.359 -19.266 1 70.81 291 ASP B N 1
ATOM 9440 C CA . ASP B 1 291 ? 38.531 -12.391 -20.234 1 70.81 291 ASP B CA 1
ATOM 9441 C C . ASP B 1 291 ? 37.688 -11.125 -20.234 1 70.81 291 ASP B C 1
ATOM 9443 O O . ASP B 1 291 ? 37.25 -10.648 -21.281 1 70.81 291 ASP B O 1
ATOM 9447 N N . GLY B 1 292 ? 37.25 -10.641 -19.016 1 68.06 292 GLY B N 1
ATOM 9448 C CA . GLY B 1 292 ? 36.531 -9.391 -18.875 1 68.06 292 GLY B CA 1
ATOM 9449 C C . GLY B 1 292 ? 35.031 -9.555 -18.984 1 68.06 292 GLY B C 1
ATOM 9450 O O . GLY B 1 292 ? 34.281 -8.602 -18.766 1 68.06 292 GLY B O 1
ATOM 9451 N N . LYS B 1 293 ? 34.656 -10.711 -19.391 1 80.44 293 LYS B N 1
ATOM 9452 C CA . LYS B 1 293 ? 33.219 -10.969 -19.484 1 80.44 293 LYS B CA 1
ATOM 9453 C C . LYS B 1 293 ? 32.719 -11.68 -18.219 1 80.44 293 LYS B C 1
ATOM 9455 O O . LYS B 1 293 ? 33.312 -12.648 -17.766 1 80.44 293 LYS B O 1
ATOM 9460 N N . ASP B 1 294 ? 31.688 -11.148 -17.641 1 86.12 294 ASP B N 1
ATOM 9461 C CA . ASP B 1 294 ? 31.109 -11.766 -16.438 1 86.12 294 ASP B CA 1
ATOM 9462 C C . ASP B 1 294 ? 30.469 -13.109 -16.766 1 86.12 294 ASP B C 1
ATOM 9464 O O . ASP B 1 294 ? 29.828 -13.266 -17.812 1 86.12 294 ASP B O 1
ATOM 9468 N N . THR B 1 295 ? 30.719 -14.109 -15.977 1 89.5 295 THR B N 1
ATOM 9469 C CA . THR B 1 295 ? 30.078 -15.406 -16.156 1 89.5 295 THR B CA 1
ATOM 9470 C C . THR B 1 295 ? 28.594 -15.328 -15.828 1 89.5 295 THR B C 1
ATOM 9472 O O . THR B 1 295 ? 28.203 -14.82 -14.766 1 89.5 295 THR B O 1
ATOM 9475 N N . VAL B 1 296 ? 27.75 -15.734 -16.75 1 91.25 296 VAL B N 1
ATOM 9476 C CA . VAL B 1 296 ? 26.297 -15.68 -16.594 1 91.25 296 VAL B CA 1
ATOM 9477 C C . VAL B 1 296 ? 25.797 -16.953 -15.922 1 91.25 296 VAL B C 1
ATOM 9479 O O . VAL B 1 296 ? 24.891 -16.922 -15.094 1 91.25 296 VAL B O 1
ATOM 9482 N N . ALA B 1 297 ? 26.422 -18.109 -16.297 1 95.44 297 ALA B N 1
ATOM 9483 C CA . ALA B 1 297 ? 26.047 -19.391 -15.734 1 95.44 297 ALA B CA 1
ATOM 9484 C C . ALA B 1 297 ? 27.25 -20.328 -15.633 1 95.44 297 ALA B C 1
ATOM 9486 O O . ALA B 1 297 ? 28.094 -20.359 -16.531 1 95.44 297 ALA B O 1
ATOM 9487 N N . HIS B 1 298 ? 27.391 -21.016 -14.539 1 93.62 298 HIS B N 1
ATOM 9488 C CA . HIS B 1 298 ? 28.359 -22.094 -14.352 1 93.62 298 HIS B CA 1
ATOM 9489 C C . HIS B 1 298 ? 27.781 -23.438 -14.727 1 93.62 298 HIS B C 1
ATOM 9491 O O . HIS B 1 298 ? 26.797 -23.891 -14.133 1 93.62 298 HIS B O 1
ATOM 9497 N N . ILE B 1 299 ? 28.328 -24.125 -15.672 1 96.31 299 ILE B N 1
ATOM 9498 C CA . ILE B 1 299 ? 27.812 -25.391 -16.156 1 96.31 299 ILE B CA 1
ATOM 9499 C C . ILE B 1 299 ? 28.766 -26.531 -15.797 1 96.31 299 ILE B C 1
ATOM 9501 O O . ILE B 1 299 ? 29.953 -26.453 -16.109 1 96.31 299 ILE B O 1
ATOM 9505 N N . PHE B 1 300 ? 28.297 -27.531 -15.109 1 96 300 PHE B N 1
ATOM 9506 C CA . PHE B 1 300 ? 29.047 -28.719 -14.711 1 96 300 PHE B CA 1
ATOM 9507 C C . PHE B 1 300 ? 28.469 -29.969 -15.359 1 96 300 PHE B C 1
ATOM 9509 O O . PHE B 1 300 ? 27.25 -30.141 -15.406 1 96 300 PHE B O 1
ATOM 9516 N N . GLU B 1 301 ? 29.234 -30.797 -15.93 1 96.44 301 GLU B N 1
ATOM 9517 C CA . GLU B 1 301 ? 28.797 -32.062 -16.531 1 96.44 301 GLU B CA 1
ATOM 9518 C C . GLU B 1 301 ? 29.516 -33.25 -15.914 1 96.44 301 GLU B C 1
ATOM 9520 O O . GLU B 1 301 ? 30.734 -33.25 -15.773 1 96.44 301 GLU B O 1
ATOM 9525 N N . TYR B 1 302 ? 28.75 -34.219 -15.523 1 95.69 302 TYR B N 1
ATOM 9526 C CA . TYR B 1 302 ? 29.312 -35.438 -14.953 1 95.69 302 TYR B CA 1
ATOM 9527 C C . TYR B 1 302 ? 28.312 -36.594 -15.016 1 95.69 302 TYR B C 1
ATOM 9529 O O . TYR B 1 302 ? 27.094 -36.375 -14.992 1 95.69 302 TYR B O 1
ATOM 9537 N N . THR B 1 303 ? 28.75 -37.781 -15.227 1 94.69 303 THR B N 1
ATOM 9538 C CA . THR B 1 303 ? 27.938 -39 -15.172 1 94.69 303 THR B CA 1
ATOM 9539 C C . THR B 1 303 ? 28.203 -39.75 -13.875 1 94.69 303 THR B C 1
ATOM 9541 O O . THR B 1 303 ? 29.344 -40.125 -13.578 1 94.69 303 THR B O 1
ATOM 9544 N N . THR B 1 304 ? 27.156 -39.969 -13.102 1 93.62 304 THR B N 1
ATOM 9545 C CA . THR B 1 304 ? 27.359 -40.562 -11.789 1 93.62 304 THR B CA 1
ATOM 9546 C C . THR B 1 304 ? 26.422 -41.75 -11.594 1 93.62 304 THR B C 1
ATOM 9548 O O . THR B 1 304 ? 25.422 -41.875 -12.289 1 93.62 304 THR B O 1
ATOM 9551 N N . GLN B 1 305 ? 26.844 -42.688 -10.75 1 92.31 305 GLN B N 1
ATOM 9552 C CA . GLN B 1 305 ? 26 -43.812 -10.305 1 92.31 305 GLN B CA 1
ATOM 9553 C C . GLN B 1 305 ? 25.688 -43.688 -8.82 1 92.31 305 GLN B C 1
ATOM 9555 O O . GLN B 1 305 ? 24.984 -44.531 -8.258 1 92.31 305 GLN B O 1
ATOM 9560 N N . LEU B 1 306 ? 26.172 -42.562 -8.195 1 89.81 306 LEU B N 1
ATOM 9561 C CA . LEU B 1 306 ? 25.969 -42.344 -6.773 1 89.81 306 LEU B CA 1
ATOM 9562 C C . LEU B 1 306 ? 24.766 -41.438 -6.547 1 89.81 306 LEU B C 1
ATOM 9564 O O . LEU B 1 306 ? 24.453 -40.594 -7.391 1 89.81 306 LEU B O 1
ATOM 9568 N N . SER B 1 307 ? 24.078 -41.719 -5.461 1 91.5 307 SER B N 1
ATOM 9569 C CA . SER B 1 307 ? 22.938 -40.875 -5.09 1 91.5 307 SER B CA 1
ATOM 9570 C C . SER B 1 307 ? 22.828 -40.719 -3.574 1 91.5 307 SER B C 1
ATOM 9572 O O . SER B 1 307 ? 23.516 -41.438 -2.828 1 91.5 307 SER B O 1
ATOM 9574 N N . VAL B 1 308 ? 22.188 -39.688 -3.217 1 88 308 VAL B N 1
ATOM 9575 C CA . VAL B 1 308 ? 21.859 -39.469 -1.809 1 88 308 VAL B CA 1
ATOM 9576 C C . VAL B 1 308 ? 20.344 -39.562 -1.612 1 88 308 VAL B C 1
ATOM 9578 O O . VAL B 1 308 ? 19.578 -38.906 -2.33 1 88 308 VAL B O 1
ATOM 9581 N N . ASP B 1 309 ? 19.891 -40.344 -0.709 1 86.44 309 ASP B N 1
ATOM 9582 C CA . ASP B 1 309 ? 18.453 -40.531 -0.507 1 86.44 309 ASP B CA 1
ATOM 9583 C C . ASP B 1 309 ? 17.906 -39.469 0.457 1 86.44 309 ASP B C 1
ATOM 9585 O O . ASP B 1 309 ? 18.625 -38.594 0.904 1 86.44 309 ASP B O 1
ATOM 9589 N N . ALA B 1 310 ? 16.594 -39.531 0.713 1 79.75 310 ALA B N 1
ATOM 9590 C CA . ALA B 1 310 ? 15.898 -38.531 1.515 1 79.75 310 ALA B CA 1
ATOM 9591 C C . ALA B 1 310 ? 16.328 -38.594 2.979 1 79.75 310 ALA B C 1
ATOM 9593 O O . ALA B 1 310 ? 16.172 -37.625 3.729 1 79.75 310 ALA B O 1
ATOM 9594 N N . THR B 1 311 ? 16.734 -39.719 3.688 1 77.81 311 THR B N 1
ATOM 9595 C CA . THR B 1 311 ? 17.266 -39.844 5.039 1 77.81 311 THR B CA 1
ATOM 9596 C C . THR B 1 311 ? 18.734 -39.469 5.074 1 77.81 311 THR B C 1
ATOM 9598 O O . THR B 1 311 ? 19.391 -39.594 6.109 1 77.81 311 THR B O 1
ATOM 9601 N N . PRO B 1 312 ? 19.062 -38.812 4.219 1 75.62 312 PRO B N 1
ATOM 9602 C CA . PRO B 1 312 ? 20.266 -38.438 3.486 1 75.62 312 PRO B CA 1
ATOM 9603 C C . PRO B 1 312 ? 21.391 -39.438 3.643 1 75.62 312 PRO B C 1
ATOM 9605 O O . PRO B 1 312 ? 22.328 -39.219 4.426 1 75.62 312 PRO B O 1
ATOM 9608 N N . GLN B 1 313 ? 21.234 -40.562 3.186 1 79.25 313 GLN B N 1
ATOM 9609 C CA . GLN B 1 313 ? 22.266 -41.594 3.135 1 79.25 313 GLN B CA 1
ATOM 9610 C C . GLN B 1 313 ? 22.828 -41.75 1.722 1 79.25 313 GLN B C 1
ATOM 9612 O O . GLN B 1 313 ? 22.078 -41.656 0.742 1 79.25 313 GLN B O 1
ATOM 9617 N N . LEU B 1 314 ? 24.156 -41.906 1.774 1 84.56 314 LEU B N 1
ATOM 9618 C CA . LEU B 1 314 ? 24.828 -42.125 0.496 1 84.56 314 LEU B CA 1
ATOM 9619 C C . LEU B 1 314 ? 24.531 -43.5 -0.064 1 84.56 314 LEU B C 1
ATOM 9621 O O . LEU B 1 314 ? 24.656 -44.5 0.642 1 84.56 314 LEU B O 1
ATOM 9625 N N . VAL B 1 315 ? 23.969 -43.594 -1.25 1 87.12 315 VAL B N 1
ATOM 9626 C CA . VAL B 1 315 ? 23.656 -44.844 -1.935 1 87.12 315 VAL B CA 1
ATOM 9627 C C . VAL B 1 315 ? 24.766 -45.188 -2.924 1 87.12 315 VAL B C 1
ATOM 9629 O O . VAL B 1 315 ? 25 -44.438 -3.889 1 87.12 315 VAL B O 1
ATOM 9632 N N . LEU B 1 316 ? 25.5 -46.281 -2.721 1 86.25 316 LEU B N 1
ATOM 9633 C CA . LEU B 1 316 ? 26.578 -46.75 -3.57 1 86.25 316 LEU B CA 1
ATOM 9634 C C . LEU B 1 316 ? 26.188 -48.062 -4.266 1 86.25 316 LEU B C 1
ATOM 9636 O O . LEU B 1 316 ? 25.438 -48.844 -3.703 1 86.25 316 LEU B O 1
ATOM 9640 N N . PRO B 1 317 ? 26.609 -48.156 -5.551 1 87.25 317 PRO B N 1
ATOM 9641 C CA . PRO B 1 317 ? 26.359 -49.438 -6.227 1 87.25 317 PRO B CA 1
ATOM 9642 C C . PRO B 1 317 ? 27.078 -50.594 -5.562 1 87.25 317 PRO B C 1
ATOM 9644 O O . PRO B 1 317 ? 28.203 -50.469 -5.098 1 87.25 317 PRO B O 1
ATOM 9647 N N . GLN B 1 318 ? 26.328 -51.688 -5.434 1 82.12 318 GLN B N 1
ATOM 9648 C CA . GLN B 1 318 ? 26.891 -52.906 -4.883 1 82.12 318 GLN B CA 1
ATOM 9649 C C . GLN B 1 318 ? 27.109 -53.938 -5.98 1 82.12 318 GLN B C 1
ATOM 9651 O O . GLN B 1 318 ? 26.375 -54 -6.961 1 82.12 318 GLN B O 1
ATOM 9656 N N . ALA B 1 319 ? 28.109 -54.719 -5.734 1 74.06 319 ALA B N 1
ATOM 9657 C CA . ALA B 1 319 ? 28.453 -55.75 -6.734 1 74.06 319 ALA B CA 1
ATOM 9658 C C . ALA B 1 319 ? 27.328 -56.781 -6.879 1 74.06 319 ALA B C 1
ATOM 9660 O O . ALA B 1 319 ? 26.812 -57.281 -5.883 1 74.06 319 ALA B O 1
ATOM 9661 N N . ASN B 1 320 ? 26.844 -57 -8 1 72.38 320 ASN B N 1
ATOM 9662 C CA . ASN B 1 320 ? 25.906 -58.062 -8.406 1 72.38 320 ASN B CA 1
ATOM 9663 C C . ASN B 1 320 ? 24.516 -57.812 -7.824 1 72.38 320 ASN B C 1
ATOM 9665 O O . ASN B 1 320 ? 23.797 -58.781 -7.531 1 72.38 320 ASN B O 1
ATOM 9669 N N . ASP B 1 321 ? 24.234 -56.562 -7.465 1 80.44 321 ASP B N 1
ATOM 9670 C CA . ASP B 1 321 ? 22.875 -56.25 -7.027 1 80.44 321 ASP B CA 1
ATOM 9671 C C . ASP B 1 321 ? 22.031 -55.75 -8.195 1 80.44 321 ASP B C 1
ATOM 9673 O O . ASP B 1 321 ? 22.391 -54.781 -8.852 1 80.44 321 ASP B O 1
ATOM 9677 N N . PRO B 1 322 ? 21 -56.469 -8.445 1 79.31 322 PRO B N 1
ATOM 9678 C CA . PRO B 1 322 ? 20.156 -56.062 -9.57 1 79.31 322 PRO B CA 1
ATOM 9679 C C . PRO B 1 322 ? 19.438 -54.75 -9.328 1 79.31 322 PRO B C 1
ATOM 9681 O O . PRO B 1 322 ? 18.938 -54.125 -10.266 1 79.31 322 PRO B O 1
ATOM 9684 N N . ASN B 1 323 ? 19.453 -54.281 -8.156 1 82.56 323 ASN B N 1
ATOM 9685 C CA . ASN B 1 323 ? 18.734 -53.062 -7.84 1 82.56 323 ASN B CA 1
ATOM 9686 C C . ASN B 1 323 ? 19.672 -51.844 -7.816 1 82.56 323 ASN B C 1
ATOM 9688 O O . ASN B 1 323 ? 19.281 -50.75 -7.406 1 82.56 323 ASN B O 1
ATOM 9692 N N . ASN B 1 324 ? 20.828 -51.969 -8.375 1 88.44 324 ASN B N 1
ATOM 9693 C CA . ASN B 1 324 ? 21.781 -50.875 -8.438 1 88.44 324 ASN B CA 1
ATOM 9694 C C . ASN B 1 324 ? 21.297 -49.781 -9.383 1 88.44 324 ASN B C 1
ATOM 9696 O O . ASN B 1 324 ? 20.625 -50.062 -10.375 1 88.44 324 ASN B O 1
ATOM 9700 N N . LEU B 1 325 ? 21.641 -48.594 -8.969 1 91.94 325 LEU B N 1
ATOM 9701 C CA . LEU B 1 325 ? 21.359 -47.469 -9.867 1 91.94 325 LEU B CA 1
ATOM 9702 C C . LEU B 1 325 ? 22.188 -47.594 -11.141 1 91.94 325 LEU B C 1
ATOM 9704 O O . LEU B 1 325 ? 23.266 -48.188 -11.141 1 91.94 325 LEU B O 1
ATOM 9708 N N . VAL B 1 326 ? 21.656 -47.188 -12.242 1 92.62 326 VAL B N 1
ATOM 9709 C CA . VAL B 1 326 ? 22.375 -47.094 -13.508 1 92.62 326 VAL B CA 1
ATOM 9710 C C . VAL B 1 326 ? 23.047 -45.75 -13.641 1 92.62 326 VAL B C 1
ATOM 9712 O O . VAL B 1 326 ? 22.719 -44.812 -12.898 1 92.62 326 VAL B O 1
ATOM 9715 N N . PRO B 1 327 ? 24.078 -45.656 -14.461 1 92.75 327 PRO B N 1
ATOM 9716 C CA . PRO B 1 327 ? 24.703 -44.344 -14.664 1 92.75 327 PRO B CA 1
ATOM 9717 C C . PRO B 1 327 ? 23.719 -43.281 -15.164 1 92.75 327 PRO B C 1
ATOM 9719 O O . PRO B 1 327 ? 22.844 -43.594 -15.984 1 92.75 327 PRO B O 1
ATOM 9722 N N . VAL B 1 328 ? 23.797 -42.125 -14.617 1 96.12 328 VAL B N 1
ATOM 9723 C CA . VAL B 1 328 ? 22.938 -41.031 -15 1 96.12 328 VAL B CA 1
ATOM 9724 C C . VAL B 1 328 ? 23.797 -39.844 -15.461 1 96.12 328 VAL B C 1
ATOM 9726 O O . VAL B 1 328 ? 24.688 -39.406 -14.742 1 96.12 328 VAL B O 1
ATOM 9729 N N . GLN B 1 329 ? 23.547 -39.375 -16.688 1 96.12 329 GLN B N 1
ATOM 9730 C CA . GLN B 1 329 ? 24.219 -38.188 -17.234 1 96.12 329 GLN B CA 1
ATOM 9731 C C . GLN B 1 329 ? 23.625 -36.906 -16.672 1 96.12 329 GLN B C 1
ATOM 9733 O O . GLN B 1 329 ? 22.453 -36.594 -16.906 1 96.12 329 GLN B O 1
ATOM 9738 N N . ILE B 1 330 ? 24.438 -36.062 -15.969 1 97.62 330 ILE B N 1
ATOM 9739 C CA . ILE B 1 330 ? 23.906 -34.875 -15.305 1 97.62 330 ILE B CA 1
ATOM 9740 C C . ILE B 1 330 ? 24.609 -33.656 -15.844 1 97.62 330 ILE B C 1
ATOM 9742 O O . ILE B 1 330 ? 25.828 -33.625 -15.969 1 97.62 330 ILE B O 1
ATOM 9746 N N . ILE B 1 331 ? 23.828 -32.688 -16.281 1 97.69 331 ILE B N 1
ATOM 9747 C CA . ILE B 1 331 ? 24.281 -31.344 -16.594 1 97.69 331 ILE B CA 1
ATOM 9748 C C . ILE B 1 331 ? 23.766 -30.375 -15.523 1 97.69 331 ILE B C 1
ATOM 9750 O O . ILE B 1 331 ? 22.562 -30.125 -15.414 1 97.69 331 ILE B O 1
ATOM 9754 N N . PHE B 1 332 ? 24.656 -29.859 -14.773 1 97 332 PHE B N 1
ATOM 9755 C CA . PHE B 1 332 ? 24.297 -28.938 -13.695 1 97 332 PHE B CA 1
ATOM 9756 C C . PHE B 1 332 ? 24.578 -27.5 -14.094 1 97 332 PHE B C 1
ATOM 9758 O O . PHE B 1 332 ? 25.734 -27.125 -14.336 1 97 332 PHE B O 1
ATOM 9765 N N . VAL B 1 333 ? 23.469 -26.672 -14.172 1 97.06 333 VAL B N 1
ATOM 9766 C CA . VAL B 1 333 ? 23.578 -25.266 -14.539 1 97.06 333 VAL B CA 1
ATOM 9767 C C . VAL B 1 333 ? 23.312 -24.375 -13.32 1 97.06 333 VAL B C 1
ATOM 9769 O O . VAL B 1 333 ? 22.188 -24.359 -12.797 1 97.06 333 VAL B O 1
ATOM 9772 N N . LEU B 1 334 ? 24.297 -23.688 -12.867 1 95.88 334 LEU B N 1
ATOM 9773 C CA . LEU B 1 334 ? 24.203 -22.75 -11.758 1 95.88 334 LEU B CA 1
ATOM 9774 C C . LEU B 1 334 ? 24.312 -21.312 -12.242 1 95.88 334 LEU B C 1
ATOM 9776 O O . LEU B 1 334 ? 25.406 -20.844 -12.578 1 95.88 334 LEU B O 1
ATOM 9780 N N . LYS B 1 335 ? 23.203 -20.594 -12.266 1 93.31 335 LYS B N 1
ATOM 9781 C CA . LYS B 1 335 ? 23.203 -19.219 -12.727 1 93.31 335 LYS B CA 1
ATOM 9782 C C . LYS B 1 335 ? 23.875 -18.297 -11.719 1 93.31 335 LYS B C 1
ATOM 9784 O O . LYS B 1 335 ? 23.688 -18.438 -10.508 1 93.31 335 LYS B O 1
ATOM 9789 N N . ALA B 1 336 ? 24.547 -17.344 -12.188 1 89.56 336 ALA B N 1
ATOM 9790 C CA . ALA B 1 336 ? 25.266 -16.406 -11.328 1 89.56 336 ALA B CA 1
ATOM 9791 C C . ALA B 1 336 ? 24.312 -15.453 -10.633 1 89.56 336 ALA B C 1
ATOM 9793 O O . ALA B 1 336 ? 24.438 -15.195 -9.43 1 89.56 336 ALA B O 1
ATOM 9794 N N . LYS B 1 337 ? 23.391 -14.875 -11.391 1 86.94 337 LYS B N 1
ATOM 9795 C CA . LYS B 1 337 ? 22.391 -13.969 -10.844 1 86.94 337 LYS B CA 1
ATOM 9796 C C . LYS B 1 337 ? 21 -14.594 -10.922 1 86.94 337 LYS B C 1
ATOM 9798 O O . LYS B 1 337 ? 20.703 -15.367 -11.836 1 86.94 337 LYS B O 1
ATOM 9803 N N . ASN B 1 338 ? 20.203 -14.258 -9.906 1 85.44 338 ASN B N 1
ATOM 9804 C CA . ASN B 1 338 ? 18.844 -14.766 -9.914 1 85.44 338 ASN B CA 1
ATOM 9805 C C . ASN B 1 338 ? 18 -14.117 -11.016 1 85.44 338 ASN B C 1
ATOM 9807 O O . ASN B 1 338 ? 17.688 -12.93 -10.938 1 85.44 338 ASN B O 1
ATOM 9811 N N . GLN B 1 339 ? 17.766 -14.883 -12 1 82 339 GLN B N 1
ATOM 9812 C CA . GLN B 1 339 ? 16.953 -14.375 -13.109 1 82 339 GLN B CA 1
ATOM 9813 C C . GLN B 1 339 ? 15.609 -15.078 -13.18 1 82 339 GLN B C 1
ATOM 9815 O O . GLN B 1 339 ? 15 -15.172 -14.25 1 82 339 GLN B O 1
ATOM 9820 N N . LYS B 1 340 ? 15.227 -15.773 -12.18 1 84.56 340 LYS B N 1
ATOM 9821 C CA . LYS B 1 340 ? 13.906 -16.359 -11.992 1 84.56 340 LYS B CA 1
ATOM 9822 C C . LYS B 1 340 ? 13.719 -17.609 -12.859 1 84.56 340 LYS B C 1
ATOM 9824 O O . LYS B 1 340 ? 14.633 -18 -13.586 1 84.56 340 LYS B O 1
ATOM 9829 N N . LYS B 1 341 ? 12.617 -18.266 -12.844 1 85.94 341 LYS B N 1
ATOM 9830 C CA . LYS B 1 341 ? 12.352 -19.594 -13.383 1 85.94 341 LYS B CA 1
ATOM 9831 C C . LYS B 1 341 ? 12.266 -19.562 -14.906 1 85.94 341 LYS B C 1
ATOM 9833 O O . LYS B 1 341 ? 12.719 -20.484 -15.586 1 85.94 341 LYS B O 1
ATOM 9838 N N . ILE B 1 342 ? 11.695 -18.578 -15.508 1 87.69 342 ILE B N 1
ATOM 9839 C CA . ILE B 1 342 ? 11.539 -18.531 -16.953 1 87.69 342 ILE B CA 1
ATOM 9840 C C . ILE B 1 342 ? 12.906 -18.531 -17.625 1 87.69 342 ILE B C 1
ATOM 9842 O O . ILE B 1 342 ? 13.094 -19.172 -18.672 1 87.69 342 ILE B O 1
ATOM 9846 N N . ASN B 1 343 ? 13.852 -17.844 -16.984 1 90.81 343 ASN B N 1
ATOM 9847 C CA . ASN B 1 343 ? 15.219 -17.875 -17.5 1 90.81 343 ASN B CA 1
ATOM 9848 C C . ASN B 1 343 ? 15.812 -19.281 -17.422 1 90.81 343 ASN B C 1
ATOM 9850 O O . ASN B 1 343 ? 16.578 -19.688 -18.297 1 90.81 343 ASN B O 1
ATOM 9854 N N . SER B 1 344 ? 15.516 -19.984 -16.375 1 93.62 344 SER B N 1
ATOM 9855 C CA . SER B 1 344 ? 15.977 -21.359 -16.234 1 93.62 344 SER B CA 1
ATOM 9856 C C . SER B 1 344 ? 15.43 -22.25 -17.359 1 93.62 344 SER B C 1
ATOM 9858 O O . SER B 1 344 ? 16.141 -23.109 -17.875 1 93.62 344 SER B O 1
ATOM 9860 N N . HIS B 1 345 ? 14.211 -22.016 -17.688 1 93.19 345 HIS B N 1
ATOM 9861 C CA . HIS B 1 345 ? 13.633 -22.781 -18.797 1 93.19 345 HIS B CA 1
ATOM 9862 C C . HIS B 1 345 ? 14.25 -22.375 -20.125 1 93.19 345 HIS B C 1
ATOM 9864 O O . HIS B 1 345 ? 14.328 -23.188 -21.047 1 93.19 345 HIS B O 1
ATOM 9870 N N . ARG B 1 346 ? 14.656 -21.141 -20.203 1 94.06 346 ARG B N 1
ATOM 9871 C CA . ARG B 1 346 ? 15.359 -20.734 -21.406 1 94.06 346 ARG B CA 1
ATOM 9872 C C . ARG B 1 346 ? 16.688 -21.469 -21.547 1 94.06 346 ARG B C 1
ATOM 9874 O O . ARG B 1 346 ? 17.078 -21.859 -22.656 1 94.06 346 ARG B O 1
ATOM 9881 N N . TRP B 1 347 ? 17.391 -21.594 -20.438 1 95.94 347 TRP B N 1
ATOM 9882 C CA . TRP B 1 347 ? 18.609 -22.391 -20.453 1 95.94 347 TRP B CA 1
ATOM 9883 C C . TRP B 1 347 ? 18.328 -23.828 -20.859 1 95.94 347 TRP B C 1
ATOM 9885 O O . TRP B 1 347 ? 19.094 -24.438 -21.594 1 95.94 347 TRP B O 1
ATOM 9895 N N . LEU B 1 348 ? 17.234 -24.344 -20.453 1 96.88 348 LEU B N 1
ATOM 9896 C CA . LEU B 1 348 ? 16.844 -25.719 -20.75 1 96.88 348 LEU B CA 1
ATOM 9897 C C . LEU B 1 348 ? 16.516 -25.891 -22.234 1 96.88 348 LEU B C 1
ATOM 9899 O O . LEU B 1 348 ? 17.078 -26.766 -22.906 1 96.88 348 LEU B O 1
ATOM 9903 N N . PHE B 1 349 ? 15.656 -25.031 -22.766 1 95.75 349 PHE B N 1
ATOM 9904 C CA . PHE B 1 349 ? 15.109 -25.25 -24.109 1 95.75 349 PHE B CA 1
ATOM 9905 C C . PHE B 1 349 ? 16.031 -24.656 -25.172 1 95.75 349 PHE B C 1
ATOM 9907 O O . PHE B 1 349 ? 16.297 -25.281 -26.188 1 95.75 349 PHE B O 1
ATOM 9914 N N . ASN B 1 350 ? 16.531 -23.453 -24.891 1 94 350 ASN B N 1
ATOM 9915 C CA . ASN B 1 350 ? 17.312 -22.766 -25.906 1 94 350 ASN B CA 1
ATOM 9916 C C . ASN B 1 350 ? 18.812 -23.062 -25.75 1 94 350 ASN B C 1
ATOM 9918 O O . ASN B 1 350 ? 19.578 -22.953 -26.703 1 94 350 ASN B O 1
ATOM 9922 N N . GLY B 1 351 ? 19.266 -23.359 -24.609 1 95.25 351 GLY B N 1
ATOM 9923 C CA . GLY B 1 351 ? 20.656 -23.703 -24.375 1 95.25 351 GLY B CA 1
ATOM 9924 C C . GLY B 1 351 ? 20.953 -25.172 -24.531 1 95.25 351 GLY B C 1
ATOM 9925 O O . GLY B 1 351 ? 21.453 -25.609 -25.578 1 95.25 351 GLY B O 1
ATOM 9926 N N . ILE B 1 352 ? 20.469 -25.969 -23.625 1 96.81 352 ILE B N 1
ATOM 9927 C CA . ILE B 1 352 ? 20.766 -27.391 -23.547 1 96.81 352 ILE B CA 1
ATOM 9928 C C . ILE B 1 352 ? 19.922 -28.141 -24.578 1 96.81 352 ILE B C 1
ATOM 9930 O O . ILE B 1 352 ? 20.438 -28.969 -25.328 1 96.81 352 ILE B O 1
ATOM 9934 N N . GLY B 1 353 ? 18.672 -27.875 -24.656 1 96.19 353 GLY B N 1
ATOM 9935 C CA . GLY B 1 353 ? 17.75 -28.562 -25.547 1 96.19 353 GLY B CA 1
ATOM 9936 C C . GLY B 1 353 ? 18.109 -28.406 -27 1 96.19 353 GLY B C 1
ATOM 9937 O O . GLY B 1 353 ? 18.016 -29.359 -27.781 1 96.19 353 GLY B O 1
ATOM 9938 N N . LYS B 1 354 ? 18.484 -27.219 -27.375 1 94.44 354 LYS B N 1
ATOM 9939 C CA . LYS B 1 354 ? 18.844 -26.969 -28.766 1 94.44 354 LYS B CA 1
ATOM 9940 C C . LYS B 1 354 ? 20.062 -27.781 -29.172 1 94.44 354 LYS B C 1
ATOM 9942 O O . LYS B 1 354 ? 20.156 -28.25 -30.312 1 94.44 354 LYS B O 1
ATOM 9947 N N . ILE B 1 355 ? 20.969 -27.969 -28.266 1 94.81 355 ILE B N 1
ATOM 9948 C CA . ILE B 1 355 ? 22.203 -28.719 -28.562 1 94.81 355 ILE B CA 1
ATOM 9949 C C . ILE B 1 355 ? 21.906 -30.219 -28.562 1 94.81 355 ILE B C 1
ATOM 9951 O O . ILE B 1 355 ? 22.312 -30.938 -29.469 1 94.81 355 ILE B O 1
ATOM 9955 N N . LEU B 1 356 ? 21.109 -30.719 -27.625 1 96.25 356 LEU B N 1
ATOM 9956 C CA . LEU B 1 356 ? 20.844 -32.156 -27.469 1 96.25 356 LEU B CA 1
ATOM 9957 C C . LEU B 1 356 ? 19.719 -32.594 -28.391 1 96.25 356 LEU B C 1
ATOM 9959 O O . LEU B 1 356 ? 19.641 -33.781 -28.766 1 96.25 356 LEU B O 1
ATOM 9963 N N . ASN B 1 357 ? 18.766 -31.734 -28.75 1 95.44 357 ASN B N 1
ATOM 9964 C CA . ASN B 1 357 ? 17.609 -32 -29.594 1 95.44 357 ASN B CA 1
ATOM 9965 C C . ASN B 1 357 ? 16.844 -33.219 -29.094 1 95.44 357 ASN B C 1
ATOM 9967 O O . ASN B 1 357 ? 16.625 -34.188 -29.844 1 95.44 357 ASN B O 1
ATOM 9971 N N . PRO B 1 358 ? 16.375 -33.219 -27.859 1 97.31 358 PRO B N 1
ATOM 9972 C CA . PRO B 1 358 ? 15.641 -34.344 -27.281 1 97.31 358 PRO B CA 1
ATOM 9973 C C . PRO B 1 358 ? 14.266 -34.531 -27.906 1 97.31 358 PRO B C 1
ATOM 9975 O O . PRO B 1 358 ? 13.734 -33.625 -28.547 1 97.31 358 PRO B O 1
ATOM 9978 N N . GLU B 1 359 ? 13.688 -35.719 -27.75 1 96.38 359 GLU B N 1
ATOM 9979 C CA . GLU B 1 359 ? 12.328 -35.969 -28.203 1 96.38 359 GLU B CA 1
ATOM 9980 C C . GLU B 1 359 ? 11.305 -35.406 -27.219 1 96.38 359 GLU B C 1
ATOM 9982 O O . GLU B 1 359 ? 10.328 -34.781 -27.609 1 96.38 359 GLU B O 1
ATOM 9987 N N . ASN B 1 360 ? 11.555 -35.781 -25.953 1 97.31 360 ASN B N 1
ATOM 9988 C CA . ASN B 1 360 ? 10.68 -35.312 -24.891 1 97.31 360 ASN B CA 1
ATOM 9989 C C . ASN B 1 360 ? 11.461 -34.594 -23.781 1 97.31 360 ASN B C 1
ATOM 9991 O O . ASN B 1 360 ? 12.594 -35 -23.484 1 97.31 360 ASN B O 1
ATOM 9995 N N . CYS B 1 361 ? 10.914 -33.562 -23.25 1 97.75 361 CYS B N 1
ATOM 9996 C CA . CYS B 1 361 ? 11.477 -32.875 -22.109 1 97.75 361 CYS B CA 1
ATOM 9997 C C . CYS B 1 361 ? 10.562 -33 -20.891 1 97.75 361 CYS B C 1
ATOM 9999 O O . CYS B 1 361 ? 9.383 -32.656 -20.969 1 97.75 361 CYS B O 1
ATOM 10001 N N . VAL B 1 362 ? 11.047 -33.469 -19.812 1 97.94 362 VAL B N 1
ATOM 10002 C CA . VAL B 1 362 ? 10.289 -33.594 -18.562 1 97.94 362 VAL B CA 1
ATOM 10003 C C . VAL B 1 362 ? 10.711 -32.5 -17.594 1 97.94 362 VAL B C 1
ATOM 10005 O O . VAL B 1 362 ? 11.906 -32.312 -17.344 1 97.94 362 VAL B O 1
ATOM 10008 N N . LEU B 1 363 ? 9.766 -31.766 -17.125 1 96.75 363 LEU B N 1
ATOM 10009 C CA . LEU B 1 363 ? 10.023 -30.703 -16.172 1 96.75 363 LEU B CA 1
ATOM 10010 C C . LEU B 1 363 ? 9.633 -31.141 -14.758 1 96.75 363 LEU B C 1
ATOM 10012 O O . LEU B 1 363 ? 8.531 -31.641 -14.531 1 96.75 363 LEU B O 1
ATOM 10016 N N . ILE B 1 364 ? 10.523 -30.953 -13.797 1 96.5 364 ILE B N 1
ATOM 10017 C CA . ILE B 1 364 ? 10.289 -31.281 -12.391 1 96.5 364 ILE B CA 1
ATOM 10018 C C . ILE B 1 364 ? 10.844 -30.156 -11.516 1 96.5 364 ILE B C 1
ATOM 10020 O O . ILE B 1 364 ? 11.93 -29.641 -11.773 1 96.5 364 ILE B O 1
ATOM 10024 N N . ASP B 1 365 ? 10.062 -29.766 -10.547 1 93.06 365 ASP B N 1
ATOM 10025 C CA . ASP B 1 365 ? 10.562 -28.828 -9.555 1 93.06 365 ASP B CA 1
ATOM 10026 C C . ASP B 1 365 ? 11.266 -29.547 -8.414 1 93.06 365 ASP B C 1
ATOM 10028 O O . ASP B 1 365 ? 10.836 -30.609 -7.98 1 93.06 365 ASP B O 1
ATOM 10032 N N . ALA B 1 366 ? 12.367 -28.844 -7.965 1 92.94 366 ALA B N 1
ATOM 10033 C CA . ALA B 1 366 ? 12.992 -29.391 -6.766 1 92.94 366 ALA B CA 1
ATOM 10034 C C . ALA B 1 366 ? 12.023 -29.375 -5.586 1 92.94 366 ALA B C 1
ATOM 10036 O O . ALA B 1 366 ? 11.391 -28.344 -5.309 1 92.94 366 ALA B O 1
ATOM 10037 N N . GLY B 1 367 ? 11.75 -30.469 -5.047 1 89.5 367 GLY B N 1
ATOM 10038 C CA . GLY B 1 367 ? 10.758 -30.625 -3.992 1 89.5 367 GLY B CA 1
ATOM 10039 C C . GLY B 1 367 ? 9.648 -31.594 -4.359 1 89.5 367 GLY B C 1
ATOM 10040 O O . GLY B 1 367 ? 8.891 -32.031 -3.49 1 89.5 367 GLY B O 1
ATOM 10041 N N . THR B 1 368 ? 9.555 -31.812 -5.621 1 94.25 368 THR B N 1
ATOM 10042 C CA . T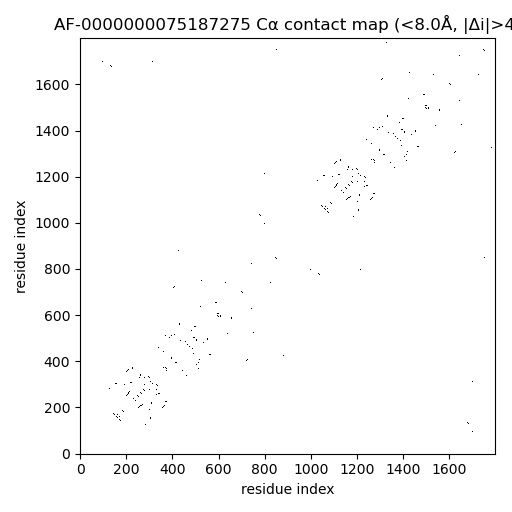HR B 1 368 ? 8.594 -32.812 -6.113 1 94.25 368 THR B CA 1
ATOM 10043 C C . THR B 1 368 ? 9.273 -34.156 -6.367 1 94.25 368 THR B C 1
ATOM 10045 O O . THR B 1 368 ? 10.305 -34.219 -7.039 1 94.25 368 THR B O 1
ATOM 10048 N N . LYS B 1 369 ? 8.773 -35.156 -5.777 1 94.19 369 LYS B N 1
ATOM 10049 C CA . LYS B 1 369 ? 9.32 -36.5 -5.945 1 94.19 369 LYS B CA 1
ATOM 10050 C C . LYS B 1 369 ? 8.461 -37.344 -6.891 1 94.19 369 LYS B C 1
ATOM 10052 O O . LYS B 1 369 ? 7.297 -37.625 -6.586 1 94.19 369 LYS B O 1
ATOM 10057 N N . PRO B 1 370 ? 9.023 -37.688 -8 1 94.88 370 PRO B N 1
ATOM 10058 C CA . PRO B 1 370 ? 8.266 -38.562 -8.883 1 94.88 370 PRO B CA 1
ATOM 10059 C C . PRO B 1 370 ? 8.094 -39.969 -8.305 1 94.88 370 PRO B C 1
ATOM 10061 O O . PRO B 1 370 ? 9.008 -40.5 -7.66 1 94.88 370 PRO B O 1
ATOM 10064 N N . GLY B 1 371 ? 6.91 -40.5 -8.484 1 91.25 371 GLY B N 1
ATOM 10065 C CA . GLY B 1 371 ? 6.637 -41.875 -8.023 1 91.25 371 GLY B CA 1
ATOM 10066 C C . GLY B 1 371 ? 7.316 -42.938 -8.875 1 91.25 371 GLY B C 1
ATOM 10067 O O . GLY B 1 371 ? 8.117 -42.625 -9.75 1 91.25 371 GLY B O 1
ATOM 10068 N N . HIS B 1 372 ? 6.934 -44.156 -8.523 1 87.62 372 HIS B N 1
ATOM 10069 C CA . HIS B 1 372 ? 7.512 -45.281 -9.227 1 87.62 372 HIS B CA 1
ATOM 10070 C C . HIS B 1 372 ? 7.082 -45.312 -10.695 1 87.62 372 HIS B C 1
ATOM 10072 O O . HIS B 1 372 ? 5.887 -45.25 -10.992 1 87.62 372 HIS B O 1
ATOM 10078 N N . LYS B 1 373 ? 8.023 -45.25 -11.664 1 91.88 373 LYS B N 1
ATOM 10079 C CA . LYS B 1 373 ? 7.824 -45.344 -13.102 1 91.88 373 LYS B CA 1
ATOM 10080 C C . LYS B 1 373 ? 7.008 -44.156 -13.625 1 91.88 373 LYS B C 1
ATOM 10082 O O . LYS B 1 373 ? 6.297 -44.281 -14.625 1 91.88 373 LYS B O 1
ATOM 10087 N N . SER B 1 374 ? 6.941 -43.188 -12.883 1 95.75 374 SER B N 1
ATOM 10088 C CA . SER B 1 374 ? 6.137 -42.031 -13.266 1 95.75 374 SER B CA 1
ATOM 10089 C C . SER B 1 374 ? 6.66 -41.375 -14.555 1 95.75 374 SER B C 1
ATOM 10091 O O . SER B 1 374 ? 5.879 -41.031 -15.438 1 95.75 374 SER B O 1
ATOM 10093 N N . ILE B 1 375 ? 7.965 -41.25 -14.672 1 96.38 375 ILE B N 1
ATOM 10094 C CA . ILE B 1 375 ? 8.547 -40.656 -15.859 1 96.38 375 ILE B CA 1
ATOM 10095 C C . ILE B 1 375 ? 8.344 -41.594 -17.062 1 96.38 375 ILE B C 1
ATOM 10097 O O . ILE B 1 375 ? 8.117 -41.125 -18.188 1 96.38 375 ILE B O 1
ATOM 10101 N N . TYR B 1 376 ? 8.344 -42.875 -16.844 1 94.75 376 TYR B N 1
ATOM 10102 C CA . TYR B 1 376 ? 8.078 -43.875 -17.891 1 94.75 376 TYR B CA 1
ATOM 10103 C C . TYR B 1 376 ? 6.68 -43.656 -18.469 1 94.75 376 TYR B C 1
ATOM 10105 O O . TYR B 1 376 ? 6.5 -43.688 -19.688 1 94.75 376 TYR B O 1
ATOM 10113 N N . TYR B 1 377 ? 5.695 -43.5 -17.594 1 93.88 377 TYR B N 1
ATOM 10114 C CA . TYR B 1 377 ? 4.316 -43.344 -18.047 1 93.88 377 TYR B CA 1
ATOM 10115 C C . TYR B 1 377 ? 4.145 -42.062 -18.859 1 93.88 377 TYR B C 1
ATOM 10117 O O . TYR B 1 377 ? 3.344 -42.031 -19.797 1 93.88 377 TYR B O 1
ATOM 10125 N N . LEU B 1 378 ? 4.879 -41.031 -18.484 1 96 378 LEU B N 1
ATOM 10126 C CA . LEU B 1 378 ? 4.84 -39.781 -19.281 1 96 378 LEU B CA 1
ATOM 10127 C C . LEU B 1 378 ? 5.391 -40.031 -20.672 1 96 378 LEU B C 1
ATOM 10129 O O . LEU B 1 378 ? 4.789 -39.625 -21.672 1 96 378 LEU B O 1
ATOM 10133 N N . TRP B 1 379 ? 6.531 -40.688 -20.75 1 94.88 379 TRP B N 1
ATOM 10134 C CA . TRP B 1 379 ? 7.148 -41 -22.031 1 94.88 379 TRP B CA 1
ATOM 10135 C C . TRP B 1 379 ? 6.234 -41.906 -22.875 1 94.88 379 TRP B C 1
ATOM 10137 O O . TRP B 1 379 ? 6.09 -41.688 -24.078 1 94.88 379 TRP B O 1
ATOM 10147 N N . GLU B 1 380 ? 5.594 -42.875 -22.219 1 92.81 380 GLU B N 1
ATOM 10148 C CA . GLU B 1 380 ? 4.711 -43.812 -22.906 1 92.81 380 GLU B CA 1
ATOM 10149 C C . GLU B 1 380 ? 3.549 -43.094 -23.578 1 92.81 380 GLU B C 1
ATOM 10151 O O . GLU B 1 380 ? 3.121 -43.469 -24.672 1 92.81 380 GLU B O 1
ATOM 10156 N N . ALA B 1 381 ? 3.066 -42.094 -22.906 1 93.38 381 ALA B N 1
ATOM 10157 C CA . ALA B 1 381 ? 1.978 -41.312 -23.484 1 93.38 381 ALA B CA 1
ATOM 10158 C C . ALA B 1 381 ? 2.406 -40.656 -24.797 1 93.38 381 ALA B C 1
ATOM 10160 O O . ALA B 1 381 ? 1.649 -40.656 -25.781 1 93.38 381 ALA B O 1
ATOM 10161 N N . PHE B 1 382 ? 3.598 -40.125 -24.875 1 95.12 382 PHE B N 1
ATOM 10162 C CA . PHE B 1 382 ? 4.121 -39.5 -26.094 1 95.12 382 PHE B CA 1
ATOM 10163 C C . PHE B 1 382 ? 4.344 -40.562 -27.156 1 95.12 382 PHE B C 1
ATOM 10165 O O . PHE B 1 382 ? 4.09 -40.312 -28.344 1 95.12 382 PHE B O 1
ATOM 10172 N N . TYR B 1 383 ? 4.789 -41.719 -26.734 1 92.12 383 TYR B N 1
ATOM 10173 C CA . TYR B 1 383 ? 5.105 -42.812 -27.672 1 92.12 383 TYR B CA 1
ATOM 10174 C C . TYR B 1 383 ? 3.846 -43.312 -28.359 1 92.12 383 TYR B C 1
ATOM 10176 O O . TYR B 1 383 ? 3.883 -43.688 -29.531 1 92.12 383 TYR B O 1
ATOM 10184 N N . ASN B 1 384 ? 2.729 -43.312 -27.719 1 91 384 ASN B N 1
ATOM 10185 C CA . ASN B 1 384 ? 1.486 -43.875 -28.234 1 91 384 ASN B CA 1
ATOM 10186 C C . ASN B 1 384 ? 0.698 -42.844 -29.047 1 91 384 ASN B C 1
ATOM 10188 O O . ASN B 1 384 ? -0.186 -43.219 -29.812 1 91 384 ASN B O 1
ATOM 10192 N N . ASP B 1 385 ? 0.95 -41.625 -28.875 1 91.75 385 ASP B N 1
ATOM 10193 C CA . ASP B 1 385 ? 0.232 -40.562 -29.578 1 91.75 385 ASP B CA 1
ATOM 10194 C C . ASP B 1 385 ? 1.202 -39.562 -30.234 1 91.75 385 ASP B C 1
ATOM 10196 O O . ASP B 1 385 ? 1.744 -38.688 -29.562 1 91.75 385 ASP B O 1
ATOM 10200 N N . PRO B 1 386 ? 1.319 -39.594 -31.453 1 91.69 386 PRO B N 1
ATOM 10201 C CA . PRO B 1 386 ? 2.26 -38.719 -32.156 1 91.69 386 PRO B CA 1
ATOM 10202 C C . PRO B 1 386 ? 1.827 -37.25 -32.125 1 91.69 386 PRO B C 1
ATOM 10204 O O . PRO B 1 386 ? 2.648 -36.375 -32.344 1 91.69 386 PRO B O 1
ATOM 10207 N N . ASN B 1 387 ? 0.548 -36.969 -31.875 1 93.88 387 ASN B N 1
ATOM 10208 C CA . ASN B 1 387 ? 0.062 -35.594 -31.859 1 93.88 387 ASN B CA 1
ATOM 10209 C C . ASN B 1 387 ? 0.013 -35.031 -30.438 1 93.88 387 ASN B C 1
ATOM 10211 O O . ASN B 1 387 ? -0.514 -33.938 -30.219 1 93.88 387 ASN B O 1
ATOM 10215 N N . LEU B 1 388 ? 0.587 -35.75 -29.547 1 96.06 388 LEU B N 1
ATOM 10216 C CA . LEU B 1 388 ? 0.631 -35.281 -28.172 1 96.06 388 LEU B CA 1
ATOM 10217 C C . LEU B 1 388 ? 1.771 -34.281 -27.984 1 96.06 388 LEU B C 1
ATOM 10219 O O . LEU B 1 388 ? 2.941 -34.625 -28.156 1 96.06 388 LEU B O 1
ATOM 10223 N N . GLY B 1 389 ? 1.444 -33.062 -27.703 1 96.5 389 GLY B N 1
ATOM 10224 C CA . GLY B 1 389 ? 2.445 -32 -27.531 1 96.5 389 GLY B CA 1
ATOM 10225 C C . GLY B 1 389 ? 2.932 -31.891 -26.109 1 96.5 389 GLY B C 1
ATOM 10226 O O . GLY B 1 389 ? 4.055 -31.438 -25.859 1 96.5 389 GLY B O 1
ATOM 10227 N N . GLY B 1 390 ? 2.078 -32.188 -25.156 1 97.31 390 GLY B N 1
ATOM 10228 C CA . GLY B 1 390 ? 2.418 -32.094 -23.734 1 97.31 390 GLY B CA 1
ATOM 10229 C C . GLY B 1 390 ? 1.51 -32.906 -22.859 1 97.31 390 GLY B C 1
ATOM 10230 O O . GLY B 1 390 ? 0.379 -33.219 -23.234 1 97.31 390 GLY B O 1
ATOM 10231 N N . CYS B 1 391 ? 1.971 -33.281 -21.734 1 97 391 CYS B N 1
ATOM 10232 C CA . CYS B 1 391 ? 1.172 -34.031 -20.766 1 97 391 CYS B CA 1
ATOM 10233 C C . CYS B 1 391 ? 1.67 -33.781 -19.344 1 97 391 CYS B C 1
ATOM 10235 O O . CYS B 1 391 ? 2.752 -33.25 -19.141 1 97 391 CYS B O 1
ATOM 10237 N N . CYS B 1 392 ? 0.813 -34 -18.375 1 95.81 392 CYS B N 1
ATOM 10238 C CA . CYS B 1 392 ? 1.198 -33.875 -16.984 1 95.81 392 CYS B CA 1
ATOM 10239 C C . CYS B 1 392 ? 0.745 -35.094 -16.172 1 95.81 392 CYS B C 1
ATOM 10241 O O . CYS B 1 392 ? -0.158 -35.812 -16.594 1 95.81 392 CYS B O 1
ATOM 10243 N N . GLY B 1 393 ? 1.444 -35.344 -15.133 1 94.81 393 GLY B N 1
ATOM 10244 C CA . GLY B 1 393 ? 1.062 -36.406 -14.211 1 94.81 393 GLY B CA 1
ATOM 10245 C C . GLY B 1 393 ? 0.204 -35.906 -13.062 1 94.81 393 GLY B C 1
ATOM 10246 O O . GLY B 1 393 ? -0.235 -34.781 -13.055 1 94.81 393 GLY B O 1
ATOM 10247 N N . GLU B 1 394 ? -0.119 -36.812 -12.172 1 94.19 394 GLU B N 1
ATOM 10248 C CA . GLU B 1 394 ? -0.893 -36.5 -10.977 1 94.19 394 GLU B CA 1
ATOM 10249 C C . GLU B 1 394 ? 0.011 -36 -9.852 1 94.19 394 GLU B C 1
ATOM 10251 O O . GLU B 1 394 ? 0.902 -36.719 -9.398 1 94.19 394 GLU B O 1
ATOM 10256 N N . ILE B 1 395 ? -0.195 -34.781 -9.453 1 93.5 395 ILE B N 1
ATOM 10257 C CA . ILE B 1 395 ? 0.557 -34.219 -8.336 1 93.5 395 ILE B CA 1
ATOM 10258 C C . ILE B 1 395 ? -0.283 -34.281 -7.062 1 93.5 395 ILE B C 1
ATOM 10260 O O . ILE B 1 395 ? -1.442 -33.844 -7.055 1 93.5 395 ILE B O 1
ATOM 10264 N N . HIS B 1 396 ? 0.146 -34.875 -6.051 1 91.31 396 HIS B N 1
ATOM 10265 C CA . HIS B 1 396 ? -0.565 -34.906 -4.777 1 91.31 396 HIS B CA 1
ATOM 10266 C C . HIS B 1 396 ? 0.308 -34.375 -3.648 1 91.31 396 HIS B C 1
ATOM 10268 O O . HIS B 1 396 ? 1.533 -34.344 -3.775 1 91.31 396 HIS B O 1
ATOM 10274 N N . ALA B 1 397 ? -0.28 -33.969 -2.578 1 91.88 397 ALA B N 1
ATOM 10275 C CA . ALA B 1 397 ? 0.416 -33.344 -1.458 1 91.88 397 ALA B CA 1
ATOM 10276 C C . ALA B 1 397 ? 1.157 -34.375 -0.621 1 91.88 397 ALA B C 1
ATOM 10278 O O . ALA B 1 397 ? 0.68 -35.5 -0.448 1 91.88 397 ALA B O 1
ATOM 10279 N N . MET B 1 398 ? 2.262 -34 -0.151 1 89.25 398 MET B N 1
ATOM 10280 C CA . MET B 1 398 ? 3.029 -34.812 0.771 1 89.25 398 MET B CA 1
ATOM 10281 C C . MET B 1 398 ? 2.352 -34.875 2.137 1 89.25 398 MET B C 1
ATOM 10283 O O . MET B 1 398 ? 2.246 -33.875 2.83 1 89.25 398 MET B O 1
ATOM 10287 N N . ILE B 1 399 ? 1.811 -36 2.559 1 88.81 399 ILE B N 1
ATOM 10288 C CA . ILE B 1 399 ? 1.031 -36.125 3.785 1 88.81 399 ILE B CA 1
ATOM 10289 C C . ILE B 1 399 ? 1.828 -36.906 4.832 1 88.81 399 ILE B C 1
ATOM 10291 O O . ILE B 1 399 ? 1.445 -36.938 6.004 1 88.81 399 ILE B O 1
ATOM 10295 N N . LYS B 1 400 ? 3.006 -37.312 4.641 1 82.19 400 LYS B N 1
ATOM 10296 C CA . LYS B 1 400 ? 3.873 -38.062 5.543 1 82.19 400 LYS B CA 1
ATOM 10297 C C . LYS B 1 400 ? 3.074 -39.094 6.355 1 82.19 400 LYS B C 1
ATOM 10299 O O . LYS B 1 400 ? 3.051 -39.031 7.586 1 82.19 400 LYS B O 1
ATOM 10304 N N . GLY B 1 401 ? 2.393 -40.062 5.746 1 78.19 401 GLY B N 1
ATOM 10305 C CA . GLY B 1 401 ? 1.623 -41.125 6.391 1 78.19 401 GLY B CA 1
ATOM 10306 C C . GLY B 1 401 ? 0.389 -40.594 7.105 1 78.19 401 GLY B C 1
ATOM 10307 O O . GLY B 1 401 ? -0.065 -41.188 8.086 1 78.19 401 GLY B O 1
ATOM 10308 N N . GLY B 1 402 ? -0.069 -39.438 6.777 1 84.62 402 GLY B N 1
ATOM 10309 C CA . GLY B 1 402 ? -1.29 -38.875 7.332 1 84.62 402 GLY B CA 1
ATOM 10310 C C . GLY B 1 402 ? -1.036 -37.906 8.469 1 84.62 402 GLY B C 1
ATOM 10311 O O . GLY B 1 402 ? -1.954 -37.219 8.93 1 84.62 402 GLY B O 1
ATOM 10312 N N . LYS B 1 403 ? 0.115 -37.75 8.969 1 85.62 403 LYS B N 1
ATOM 10313 C CA . LYS B 1 403 ? 0.439 -36.906 10.102 1 85.62 403 LYS B CA 1
ATOM 10314 C C . LYS B 1 403 ? 0.238 -35.406 9.758 1 85.62 403 LYS B C 1
ATOM 10316 O O . LYS B 1 403 ? -0.238 -34.625 10.586 1 85.62 403 LYS B O 1
ATOM 10321 N N . LYS B 1 404 ? 0.521 -35.094 8.555 1 89.62 404 LYS B N 1
ATOM 10322 C CA . LYS B 1 404 ? 0.43 -33.688 8.141 1 89.62 404 LYS B CA 1
ATOM 10323 C C . LYS B 1 404 ? -1.021 -33.281 7.926 1 89.62 404 LYS B C 1
ATOM 10325 O O . LYS B 1 404 ? -1.324 -32.094 7.832 1 89.62 404 LYS B O 1
ATOM 10330 N N . LEU B 1 405 ? -1.95 -34.25 7.895 1 91.75 405 LEU B N 1
ATOM 10331 C CA . LEU B 1 405 ? -3.359 -33.938 7.656 1 91.75 405 LEU B CA 1
ATOM 10332 C C . LEU B 1 405 ? -4.012 -33.375 8.906 1 91.75 405 LEU B C 1
ATOM 10334 O O . LEU B 1 405 ? -5.141 -32.875 8.852 1 91.75 405 LEU B O 1
ATOM 10338 N N . LEU B 1 406 ? -3.301 -33.406 10.016 1 89.75 406 LEU B N 1
ATOM 10339 C CA . LEU B 1 406 ? -3.805 -32.781 11.234 1 89.75 406 LEU B CA 1
ATOM 10340 C C . LEU B 1 406 ? -3.875 -31.266 11.094 1 89.75 406 LEU B C 1
ATOM 10342 O O . LEU B 1 406 ? -4.688 -30.609 11.758 1 89.75 406 LEU B O 1
ATOM 10346 N N . ASN B 1 407 ? -2.973 -30.766 10.297 1 92.62 407 ASN B N 1
ATOM 10347 C CA . ASN B 1 407 ? -3.07 -29.359 9.922 1 92.62 407 ASN B CA 1
ATOM 10348 C C . ASN B 1 407 ? -4.191 -29.125 8.914 1 92.62 407 ASN B C 1
ATOM 10350 O O . ASN B 1 407 ? -4.125 -29.609 7.781 1 92.62 407 ASN B O 1
ATOM 10354 N N . PRO B 1 408 ? -5.184 -28.375 9.328 1 93.38 408 PRO B N 1
ATOM 10355 C CA . PRO B 1 408 ? -6.348 -28.219 8.453 1 93.38 408 PRO B CA 1
ATOM 10356 C C . PRO B 1 408 ? -6 -27.562 7.121 1 93.38 408 PRO B C 1
ATOM 10358 O O . PRO B 1 408 ? -6.66 -27.812 6.113 1 93.38 408 PRO B O 1
ATOM 10361 N N . LEU B 1 409 ? -4.992 -26.781 7.07 1 93.69 409 LEU B N 1
ATOM 10362 C CA . LEU B 1 409 ? -4.598 -26.156 5.82 1 93.69 409 LEU B CA 1
ATOM 10363 C C . LEU B 1 409 ? -4.059 -27.172 4.832 1 93.69 409 LEU B C 1
ATOM 10365 O O . LEU B 1 409 ? -4.375 -27.125 3.641 1 93.69 409 LEU B O 1
ATOM 10369 N N . ILE B 1 410 ? -3.266 -28.125 5.328 1 94.81 410 ILE B N 1
ATOM 10370 C CA . ILE B 1 410 ? -2.705 -29.156 4.473 1 94.81 410 ILE B CA 1
ATOM 10371 C C . ILE B 1 410 ? -3.818 -30.094 4 1 94.81 410 ILE B C 1
ATOM 10373 O O . ILE B 1 410 ? -3.846 -30.5 2.836 1 94.81 410 ILE B O 1
ATOM 10377 N N . ALA B 1 411 ? -4.727 -30.328 4.914 1 95.62 411 ALA B N 1
ATOM 10378 C CA . ALA B 1 411 ? -5.848 -31.203 4.566 1 95.62 411 ALA B CA 1
ATOM 10379 C C . ALA B 1 411 ? -6.703 -30.578 3.463 1 95.62 411 ALA B C 1
ATOM 10381 O O . ALA B 1 411 ? -7.09 -31.266 2.51 1 95.62 411 ALA B O 1
ATOM 10382 N N . ALA B 1 412 ? -6.977 -29.328 3.617 1 94.94 412 ALA B N 1
ATOM 10383 C CA . ALA B 1 412 ? -7.781 -28.641 2.611 1 94.94 412 ALA B CA 1
ATOM 10384 C C . ALA B 1 412 ? -7.074 -28.625 1.26 1 94.94 412 ALA B C 1
ATOM 10386 O O . ALA B 1 412 ? -7.703 -28.812 0.219 1 94.94 412 ALA B O 1
ATOM 10387 N N . GLN B 1 413 ? -5.801 -28.422 1.247 1 94.81 413 GLN B N 1
ATOM 10388 C CA . GLN B 1 413 ? -5.031 -28.406 0.006 1 94.81 413 GLN B CA 1
ATOM 10389 C C . GLN B 1 413 ? -5 -29.797 -0.627 1 94.81 413 GLN B C 1
ATOM 10391 O O . GLN B 1 413 ? -5.094 -29.938 -1.849 1 94.81 413 GLN B O 1
ATOM 10396 N N . ASN B 1 414 ? -4.816 -30.781 0.267 1 94.94 414 ASN B N 1
ATOM 10397 C CA . ASN B 1 414 ? -4.844 -32.156 -0.224 1 94.94 414 ASN B CA 1
ATOM 10398 C C . ASN B 1 414 ? -6.145 -32.469 -0.965 1 94.94 414 ASN B C 1
ATOM 10400 O O . ASN B 1 414 ? -6.125 -33.062 -2.041 1 94.94 414 ASN B O 1
ATOM 10404 N N . PHE B 1 415 ? -7.219 -32 -0.403 1 94.12 415 PHE B N 1
ATOM 10405 C CA . PHE B 1 415 ? -8.516 -32.219 -1.033 1 94.12 415 PHE B CA 1
ATOM 10406 C C . PHE B 1 415 ? -8.602 -31.484 -2.361 1 94.12 415 PHE B C 1
ATOM 10408 O O . PHE B 1 415 ? -9.102 -32.031 -3.35 1 94.12 415 PHE B O 1
ATOM 10415 N N . GLU B 1 416 ? -8.141 -30.328 -2.359 1 92.69 416 GLU B N 1
ATOM 10416 C CA . GLU B 1 416 ? -8.156 -29.531 -3.582 1 92.69 416 GLU B CA 1
ATOM 10417 C C . GLU B 1 416 ? -7.355 -30.203 -4.691 1 92.69 416 GLU B C 1
ATOM 10419 O O . GLU B 1 416 ? -7.816 -30.297 -5.832 1 92.69 416 GLU B O 1
ATOM 10424 N N . TYR B 1 417 ? -6.133 -30.625 -4.383 1 93.19 417 TYR B N 1
ATOM 10425 C CA . TYR B 1 417 ? -5.281 -31.297 -5.359 1 93.19 417 TYR B CA 1
ATOM 10426 C C . TYR B 1 417 ? -5.949 -32.562 -5.891 1 93.19 417 TYR B C 1
ATOM 10428 O O . TYR B 1 417 ? -5.984 -32.781 -7.102 1 93.19 417 TYR B O 1
ATOM 10436 N N . LYS B 1 418 ? -6.527 -33.281 -5.004 1 93.69 418 LYS B N 1
ATOM 10437 C CA . LYS B 1 418 ? -7.129 -34.562 -5.383 1 93.69 418 LYS B CA 1
ATOM 10438 C C . LYS B 1 418 ? -8.352 -34.344 -6.273 1 93.69 418 LYS B C 1
ATOM 10440 O O . LYS B 1 418 ? -8.508 -35.031 -7.297 1 93.69 418 LYS B O 1
ATOM 10445 N N . MET B 1 419 ? -9.117 -33.406 -5.898 1 91.81 419 MET B N 1
ATOM 10446 C CA . MET B 1 419 ? -10.328 -33.156 -6.676 1 91.81 419 MET B CA 1
ATOM 10447 C C . MET B 1 419 ? -9.992 -32.562 -8.039 1 91.81 419 MET B C 1
ATOM 10449 O O . MET B 1 419 ? -10.68 -32.844 -9.031 1 91.81 419 MET B O 1
ATOM 10453 N N . SER B 1 420 ? -8.961 -31.797 -8.094 1 92.19 420 SER B N 1
ATOM 10454 C CA . SER B 1 420 ? -8.516 -31.266 -9.375 1 92.19 420 SER B CA 1
ATOM 10455 C C . SER B 1 420 ? -8.023 -32.375 -10.289 1 92.19 420 SER B C 1
ATOM 10457 O O . SER B 1 420 ? -8.289 -32.375 -11.492 1 92.19 420 SER B O 1
ATOM 10459 N N . ASN B 1 421 ? -7.422 -33.344 -9.797 1 92.75 421 ASN B N 1
ATOM 10460 C CA . ASN B 1 421 ? -6.883 -34.469 -10.562 1 92.75 421 ASN B CA 1
ATOM 10461 C C . ASN B 1 421 ? -7.988 -35.438 -11.023 1 92.75 421 ASN B C 1
ATOM 10463 O O . ASN B 1 421 ? -7.879 -36.062 -12.078 1 92.75 421 ASN B O 1
ATOM 10467 N N . ILE B 1 422 ? -9.047 -35.469 -10.203 1 92.56 422 ILE B N 1
ATOM 10468 C CA . ILE B 1 422 ? -10.086 -36.438 -10.484 1 92.56 422 ILE B CA 1
ATOM 10469 C C . ILE B 1 422 ? -11.125 -35.844 -11.43 1 92.56 422 ILE B C 1
ATOM 10471 O O . ILE B 1 422 ? -11.664 -36.531 -12.297 1 92.56 422 ILE B O 1
ATOM 10475 N N . LEU B 1 423 ? -11.367 -34.562 -11.258 1 92.5 423 LEU B N 1
ATOM 10476 C CA . LEU B 1 423 ? -12.477 -34 -12.008 1 92.5 423 LEU B CA 1
ATOM 10477 C C . LEU B 1 423 ? -11.984 -33 -13.039 1 92.5 423 LEU B C 1
ATOM 10479 O O . LEU B 1 423 ? -12.266 -33.125 -14.234 1 92.5 423 LEU B O 1
ATOM 10483 N N . ASP B 1 424 ? -11.156 -32.094 -12.719 1 93.25 424 ASP B N 1
ATOM 10484 C CA . ASP B 1 424 ? -10.812 -30.953 -13.586 1 93.25 424 ASP B CA 1
ATOM 10485 C C . ASP B 1 424 ? -9.875 -31.391 -14.703 1 93.25 424 ASP B C 1
ATOM 10487 O O . ASP B 1 424 ? -10.141 -31.141 -15.883 1 93.25 424 ASP B O 1
ATOM 10491 N N . LYS B 1 425 ? -8.75 -32.031 -14.367 1 94.31 425 LYS B N 1
ATOM 10492 C CA . LYS B 1 425 ? -7.746 -32.406 -15.359 1 94.31 425 LYS B CA 1
ATOM 10493 C C . LYS B 1 425 ? -8.32 -33.375 -16.375 1 94.31 425 LYS B C 1
ATOM 10495 O O . LYS B 1 425 ? -8.109 -33.25 -17.578 1 94.31 425 LYS B O 1
ATOM 10500 N N . PRO B 1 426 ? -9.086 -34.375 -15.898 1 93.88 426 PRO B N 1
ATOM 10501 C CA . PRO B 1 426 ? -9.703 -35.281 -16.859 1 93.88 426 PRO B CA 1
ATOM 10502 C C . PRO B 1 426 ? -10.695 -34.594 -17.781 1 93.88 426 PRO B C 1
ATOM 10504 O O . PRO B 1 426 ? -10.781 -34.906 -18.969 1 93.88 426 PRO B O 1
ATOM 10507 N N . LEU B 1 427 ? -11.43 -33.625 -17.234 1 93.88 427 LEU B N 1
ATOM 10508 C CA . LEU B 1 427 ? -12.352 -32.875 -18.062 1 93.88 427 LEU B CA 1
ATOM 10509 C C . LEU B 1 427 ? -11.609 -32.156 -19.172 1 93.88 427 LEU B C 1
ATOM 10511 O O . LEU B 1 427 ? -11.977 -32.25 -20.344 1 93.88 427 LEU B O 1
ATOM 10515 N N . GLU B 1 428 ? -10.547 -31.5 -18.828 1 94.88 428 GLU B N 1
ATOM 10516 C CA . GLU B 1 428 ? -9.797 -30.719 -19.812 1 94.88 428 GLU B CA 1
ATOM 10517 C C . GLU B 1 428 ? -9.078 -31.625 -20.797 1 94.88 428 GLU B C 1
ATOM 10519 O O . GLU B 1 428 ? -8.969 -31.297 -21.984 1 94.88 428 GLU B O 1
ATOM 10524 N N . SER B 1 429 ? -8.578 -32.719 -20.281 1 94.38 429 SER B N 1
ATOM 10525 C CA . SER B 1 429 ? -7.895 -33.688 -21.141 1 94.38 429 SER B CA 1
ATOM 10526 C C . SER B 1 429 ? -8.836 -34.25 -22.203 1 94.38 429 SER B C 1
ATOM 10528 O O . SER B 1 429 ? -8.414 -34.562 -23.312 1 94.38 429 SER B O 1
ATOM 10530 N N . SER B 1 430 ? -10.109 -34.406 -21.875 1 93.38 430 SER B N 1
ATOM 10531 C CA . SER B 1 430 ? -11.094 -34.969 -22.797 1 93.38 430 SER B CA 1
ATOM 10532 C C . SER B 1 430 ? -11.32 -34.062 -23.984 1 93.38 430 SER B C 1
ATOM 10534 O O . SER B 1 430 ? -11.664 -34.531 -25.078 1 93.38 430 SER B O 1
ATOM 10536 N N . PHE B 1 431 ? -11.109 -32.812 -23.797 1 93.69 431 PHE B N 1
ATOM 10537 C CA . PHE B 1 431 ? -11.273 -31.875 -24.891 1 93.69 431 PHE B CA 1
ATOM 10538 C C . PHE B 1 431 ? -9.992 -31.75 -25.703 1 93.69 431 PHE B C 1
ATOM 10540 O O . PHE B 1 431 ? -10.008 -31.25 -26.828 1 93.69 431 PHE B O 1
ATOM 10547 N N . GLY B 1 432 ? -8.875 -32.156 -25.094 1 92.38 432 GLY B N 1
ATOM 10548 C CA . GLY B 1 432 ? -7.582 -32.031 -25.75 1 92.38 432 GLY B CA 1
ATOM 10549 C C . GLY B 1 432 ? -6.82 -30.781 -25.391 1 92.38 432 GLY B C 1
ATOM 10550 O O . GLY B 1 432 ? -5.727 -30.547 -25.906 1 92.38 432 GLY B O 1
ATOM 10551 N N . TYR B 1 433 ? -7.402 -29.922 -24.656 1 94.38 433 TYR B N 1
ATOM 10552 C CA . TYR B 1 433 ? -6.766 -28.703 -24.188 1 94.38 433 TYR B CA 1
ATOM 10553 C C . TYR B 1 433 ? -6.785 -28.625 -22.672 1 94.38 433 TYR B C 1
ATOM 10555 O O . TYR B 1 433 ? -7.828 -28.359 -22.062 1 94.38 433 TYR B O 1
ATOM 10563 N N . VAL B 1 434 ? -5.629 -28.844 -22.109 1 93.75 434 VAL B N 1
ATOM 10564 C CA . VAL B 1 434 ? -5.441 -28.688 -20.672 1 93.75 434 VAL B CA 1
ATOM 10565 C C . VAL B 1 434 ? -4.938 -27.281 -20.375 1 93.75 434 VAL B C 1
ATOM 10567 O O . VAL B 1 434 ? -3.877 -26.875 -20.859 1 93.75 434 VAL B O 1
ATOM 10570 N N . SER B 1 435 ? -5.633 -26.578 -19.562 1 91.44 435 SER B N 1
ATOM 10571 C CA . SER B 1 435 ? -5.355 -25.156 -19.328 1 91.44 435 SER B CA 1
ATOM 10572 C C . SER B 1 435 ? -3.979 -24.953 -18.703 1 91.44 435 SER B C 1
ATOM 10574 O O . SER B 1 435 ? -3.326 -23.938 -18.922 1 91.44 435 SER B O 1
ATOM 10576 N N . VAL B 1 436 ? -3.607 -25.938 -17.859 1 92 436 VAL B N 1
ATOM 10577 C CA . VAL B 1 436 ? -2.303 -25.766 -17.234 1 92 436 VAL B CA 1
ATOM 10578 C C . VAL B 1 436 ? -1.629 -27.109 -17.047 1 92 436 VAL B C 1
ATOM 10580 O O . VAL B 1 436 ? -2.225 -28.031 -16.469 1 92 436 VAL B O 1
ATOM 10583 N N . LEU B 1 437 ? -0.535 -27.25 -17.641 1 94.62 437 LEU B N 1
ATOM 10584 C CA . LEU B 1 437 ? 0.398 -28.297 -17.281 1 94.62 437 LEU B CA 1
ATOM 10585 C C . LEU B 1 437 ? 1.387 -27.812 -16.219 1 94.62 437 LEU B C 1
ATOM 10587 O O . LEU B 1 437 ? 2.287 -27.031 -16.531 1 94.62 437 LEU B O 1
ATOM 10591 N N . PRO B 1 438 ? 1.169 -28.234 -15.008 1 91.19 438 PRO B N 1
ATOM 10592 C CA . PRO B 1 438 ? 1.981 -27.688 -13.914 1 91.19 438 PRO B CA 1
ATOM 10593 C C . PRO B 1 438 ? 3.479 -27.875 -14.148 1 91.19 438 PRO B C 1
ATOM 10595 O O . PRO B 1 438 ? 3.922 -28.953 -14.531 1 91.19 438 PRO B O 1
ATOM 10598 N N . GLY B 1 439 ? 4.195 -26.859 -13.922 1 88.56 439 GLY B N 1
ATOM 10599 C CA . GLY B 1 439 ? 5.637 -26.891 -14.109 1 88.56 439 GLY B CA 1
ATOM 10600 C C . GLY B 1 439 ? 6.352 -27.781 -13.109 1 88.56 439 GLY B C 1
ATOM 10601 O O . GLY B 1 439 ? 7.512 -28.141 -13.305 1 88.56 439 GLY B O 1
ATOM 10602 N N . ALA B 1 440 ? 5.617 -28.172 -12.086 1 90.06 440 ALA B N 1
ATOM 10603 C CA . ALA B 1 440 ? 6.227 -29 -11.055 1 90.06 440 ALA B CA 1
ATOM 10604 C C . ALA B 1 440 ? 6.414 -30.438 -11.547 1 90.06 440 ALA B C 1
ATOM 10606 O O . ALA B 1 440 ? 7.273 -31.156 -11.047 1 90.06 440 ALA B O 1
ATOM 10607 N N . PHE B 1 441 ? 5.59 -30.875 -12.43 1 95.62 441 PHE B N 1
ATOM 10608 C CA . PHE B 1 441 ? 5.688 -32.219 -12.977 1 95.62 441 PHE B CA 1
ATOM 10609 C C . PHE B 1 441 ? 4.926 -32.344 -14.289 1 95.62 441 PHE B C 1
ATOM 10611 O O . PHE B 1 441 ? 3.766 -32.75 -14.305 1 95.62 441 PHE B O 1
ATOM 10618 N N . SER B 1 442 ? 5.543 -32.031 -15.328 1 96.62 442 SER B N 1
ATOM 10619 C CA . SER B 1 442 ? 4.957 -32.062 -16.672 1 96.62 442 SER B CA 1
ATOM 10620 C C . SER B 1 442 ? 5.996 -32.438 -17.719 1 96.62 442 SER B C 1
ATOM 10622 O O . SER B 1 442 ? 7.188 -32.531 -17.422 1 96.62 442 SER B O 1
ATOM 10624 N N . ALA B 1 443 ? 5.578 -32.781 -18.875 1 97.88 443 ALA B N 1
ATOM 10625 C CA . ALA B 1 443 ? 6.457 -33.156 -19.984 1 97.88 443 ALA B CA 1
ATOM 10626 C C . ALA B 1 443 ? 5.965 -32.531 -21.297 1 97.88 443 ALA B C 1
ATOM 10628 O O . ALA B 1 443 ? 4.762 -32.344 -21.5 1 97.88 443 ALA B O 1
ATOM 10629 N N . TYR B 1 444 ? 6.863 -32.156 -22.125 1 97.75 444 TYR B N 1
ATOM 10630 C CA . TYR B 1 444 ? 6.555 -31.562 -23.422 1 97.75 444 TYR B CA 1
ATOM 10631 C C . TYR B 1 444 ? 7.344 -32.25 -24.547 1 97.75 444 TYR B C 1
ATOM 10633 O O . TYR B 1 444 ? 8.484 -32.656 -24.328 1 97.75 444 TYR B O 1
ATOM 10641 N N . ARG B 1 445 ? 6.734 -32.438 -25.641 1 97.75 445 ARG B N 1
ATOM 10642 C CA . ARG B 1 445 ? 7.469 -32.812 -26.844 1 97.75 445 ARG B CA 1
ATOM 10643 C C . ARG B 1 445 ? 8.312 -31.625 -27.344 1 97.75 445 ARG B C 1
ATOM 10645 O O . ARG B 1 445 ? 7.793 -30.531 -27.562 1 97.75 445 ARG B O 1
ATOM 10652 N N . PHE B 1 446 ? 9.609 -31.828 -27.531 1 97.25 446 PHE B N 1
ATOM 10653 C CA . PHE B 1 446 ? 10.539 -30.75 -27.844 1 97.25 446 PHE B CA 1
ATOM 10654 C C . PHE B 1 446 ? 10.164 -30.078 -29.156 1 97.25 446 PHE B C 1
ATOM 10656 O O . PHE B 1 446 ? 10.164 -28.844 -29.25 1 97.25 446 PHE B O 1
ATOM 10663 N N . ARG B 1 447 ? 9.789 -30.797 -30.188 1 95.06 447 ARG B N 1
ATOM 10664 C CA . ARG B 1 447 ? 9.445 -30.25 -31.5 1 95.06 447 ARG B CA 1
ATOM 10665 C C . ARG B 1 447 ? 8.156 -29.438 -31.438 1 95.06 447 ARG B C 1
ATOM 10667 O O . ARG B 1 447 ? 7.988 -28.484 -32.188 1 95.06 447 ARG B O 1
ATOM 10674 N N . ALA B 1 448 ? 7.273 -29.812 -30.531 1 95.62 448 ALA B N 1
ATOM 10675 C CA . ALA B 1 448 ? 5.98 -29.141 -30.422 1 95.62 448 ALA B CA 1
ATOM 10676 C C . ALA B 1 448 ? 6.141 -27.75 -29.828 1 95.62 448 ALA B C 1
ATOM 10678 O O . ALA B 1 448 ? 5.402 -26.828 -30.172 1 95.62 448 ALA B O 1
ATOM 10679 N N . ILE B 1 449 ? 7.062 -27.562 -28.891 1 95.06 449 ILE B N 1
ATOM 10680 C CA . ILE B 1 449 ? 7.16 -26.312 -28.156 1 95.06 449 ILE B CA 1
ATOM 10681 C C . ILE B 1 449 ? 8.078 -25.344 -28.906 1 95.06 449 ILE B C 1
ATOM 10683 O O . ILE B 1 449 ? 8.125 -24.156 -28.594 1 95.06 449 ILE B O 1
ATOM 10687 N N . GLN B 1 450 ? 8.773 -25.812 -29.922 1 94.12 450 GLN B N 1
ATOM 10688 C CA . GLN B 1 450 ? 9.672 -24.953 -30.688 1 94.12 450 GLN B CA 1
ATOM 10689 C C . GLN B 1 450 ? 8.891 -23.906 -31.5 1 94.12 45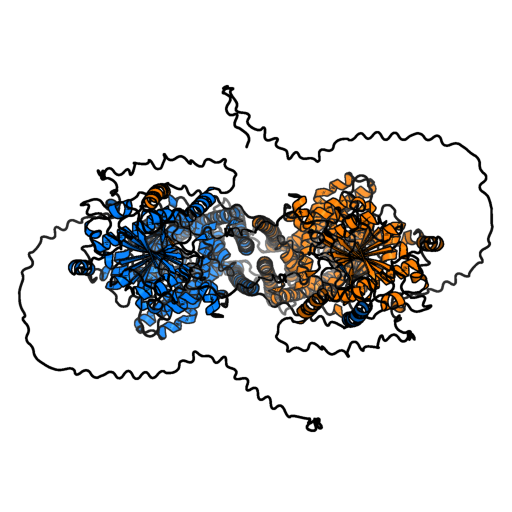0 GLN B C 1
ATOM 10691 O O . GLN B 1 450 ? 7.746 -24.156 -31.891 1 94.12 450 GLN B O 1
ATOM 10696 N N . GLY B 1 451 ? 9.406 -22.719 -31.594 1 91.88 451 GLY B N 1
ATOM 10697 C CA . GLY B 1 451 ? 8.789 -21.672 -32.375 1 91.88 451 GLY B CA 1
ATOM 10698 C C . GLY B 1 451 ? 8 -20.672 -31.562 1 91.88 451 GLY B C 1
ATOM 10699 O O . GLY B 1 451 ? 8.516 -20.125 -30.578 1 91.88 451 GLY B O 1
ATOM 10700 N N . ARG B 1 452 ? 6.742 -20.5 -31.953 1 90.56 452 ARG B N 1
ATOM 10701 C CA . ARG B 1 452 ? 5.926 -19.438 -31.375 1 90.56 452 ARG B CA 1
ATOM 10702 C C . ARG B 1 452 ? 5.625 -19.719 -29.906 1 90.56 452 ARG B C 1
ATOM 10704 O O . ARG B 1 452 ? 5.695 -18.812 -29.078 1 90.56 452 ARG B O 1
ATOM 10711 N N . PRO B 1 453 ? 5.312 -20.953 -29.609 1 92.19 453 PRO B N 1
ATOM 10712 C CA . PRO B 1 453 ? 4.992 -21.203 -28.203 1 92.19 453 PRO B CA 1
ATOM 10713 C C . PRO B 1 453 ? 6.121 -20.781 -27.266 1 92.19 453 PRO B C 1
ATOM 10715 O O . PRO B 1 453 ? 5.875 -20.109 -26.25 1 92.19 453 PRO B O 1
ATOM 10718 N N . LEU B 1 454 ? 7.316 -21.109 -27.516 1 92.19 454 LEU B N 1
ATOM 10719 C CA . LEU B 1 454 ? 8.445 -20.75 -26.656 1 92.19 454 LEU B CA 1
ATOM 10720 C C . LEU B 1 454 ? 8.734 -19.266 -26.75 1 92.19 454 LEU B C 1
ATOM 10722 O O . LEU B 1 454 ? 9.133 -18.641 -25.75 1 92.19 454 LEU B O 1
ATOM 10726 N N . GLU B 1 455 ? 8.539 -18.688 -27.906 1 88.38 455 GLU B N 1
ATOM 10727 C CA . GLU B 1 455 ? 8.75 -17.25 -28.062 1 88.38 455 GLU B CA 1
ATOM 10728 C C . GLU B 1 455 ? 7.812 -16.453 -27.156 1 88.38 455 GLU B C 1
ATOM 10730 O O . GLU B 1 455 ? 8.234 -15.492 -26.516 1 88.38 455 GLU B O 1
ATOM 10735 N N . GLN B 1 456 ? 6.602 -16.828 -27.203 1 86.56 456 GLN B N 1
ATOM 10736 C CA . GLN B 1 456 ? 5.629 -16.156 -26.344 1 86.56 456 GLN B CA 1
ATOM 10737 C C . GLN B 1 456 ? 5.906 -16.406 -24.875 1 86.56 456 GLN B C 1
ATOM 10739 O O . GLN B 1 456 ? 5.727 -15.523 -24.031 1 86.56 456 GLN B O 1
ATOM 10744 N N . TYR B 1 457 ? 6.379 -17.562 -24.609 1 87.5 457 TYR B N 1
ATOM 10745 C CA . TYR B 1 457 ? 6.703 -17.984 -23.25 1 87.5 457 TYR B CA 1
ATOM 10746 C C . TYR B 1 457 ? 7.848 -17.141 -22.688 1 87.5 457 TYR B C 1
ATOM 10748 O O . TYR B 1 457 ? 7.812 -16.734 -21.531 1 87.5 457 TYR B O 1
ATOM 10756 N N . PHE B 1 458 ? 8.805 -16.797 -23.453 1 87.38 458 PHE B N 1
ATOM 10757 C CA . PHE B 1 458 ? 10.023 -16.141 -22.984 1 87.38 458 PHE B CA 1
ATOM 10758 C C . PHE B 1 458 ? 9.875 -14.633 -23 1 87.38 458 PHE B C 1
ATOM 10760 O O . PHE B 1 458 ? 10.797 -13.914 -22.609 1 87.38 458 PHE B O 1
ATOM 10767 N N . HIS B 1 459 ? 8.734 -14.086 -23.422 1 82 459 HIS B N 1
ATOM 10768 C CA . HIS B 1 459 ? 8.469 -12.656 -23.266 1 82 459 HIS B CA 1
ATOM 10769 C C . HIS B 1 459 ? 8.43 -12.258 -21.797 1 82 459 HIS B C 1
ATOM 10771 O O . HIS B 1 459 ? 8.594 -11.086 -21.453 1 82 459 HIS B O 1
ATOM 10777 N N . GLY B 1 460 ? 8.242 -13.18 -20.953 1 77.31 460 GLY B N 1
ATOM 10778 C CA . GLY B 1 460 ? 8.18 -12.914 -19.516 1 77.31 460 GLY B CA 1
ATOM 10779 C C . GLY B 1 460 ? 9.539 -12.93 -18.844 1 77.31 460 GLY B C 1
ATOM 10780 O O . GLY B 1 460 ? 9.648 -12.672 -17.656 1 77.31 460 GLY B O 1
ATOM 10781 N N . ASP B 1 461 ? 10.602 -13.172 -19.578 1 80.81 461 ASP B N 1
ATOM 10782 C CA . ASP B 1 461 ? 11.953 -13.258 -19.031 1 80.81 461 ASP B CA 1
ATOM 10783 C C . ASP B 1 461 ? 12.516 -11.859 -18.766 1 80.81 461 ASP B C 1
ATOM 10785 O O . ASP B 1 461 ? 12.508 -11 -19.641 1 80.81 461 ASP B O 1
ATOM 10789 N N . HIS B 1 462 ? 13.055 -11.656 -17.594 1 72.88 462 HIS B N 1
ATOM 10790 C CA . HIS B 1 462 ? 13.586 -10.375 -17.156 1 72.88 462 HIS B CA 1
ATOM 10791 C C . HIS B 1 462 ? 14.867 -10.023 -17.922 1 72.88 462 HIS B C 1
ATOM 10793 O O . HIS B 1 462 ? 15.141 -8.852 -18.172 1 72.88 462 HIS B O 1
ATOM 10799 N N . SER B 1 463 ? 15.641 -11.078 -18.234 1 72.69 463 SER B N 1
ATOM 10800 C CA . SER B 1 463 ? 16.906 -10.844 -18.922 1 72.69 463 SER B CA 1
ATOM 10801 C C . SER B 1 463 ? 16.672 -10.359 -20.359 1 72.69 463 SER B C 1
ATOM 10803 O O . SER B 1 463 ? 17.547 -9.695 -20.938 1 72.69 463 SER B O 1
ATOM 10805 N N . LEU B 1 464 ? 15.531 -10.719 -20.859 1 73.5 464 LEU B N 1
ATOM 10806 C CA . LEU B 1 464 ? 15.211 -10.336 -22.219 1 73.5 464 LEU B CA 1
ATOM 10807 C C . LEU B 1 464 ? 14.406 -9.039 -22.25 1 73.5 464 LEU B C 1
ATOM 10809 O O . LEU B 1 464 ? 14.102 -8.516 -23.328 1 73.5 464 LEU B O 1
ATOM 10813 N N . ALA B 1 465 ? 14.047 -8.578 -21.062 1 70.69 465 ALA B N 1
ATOM 10814 C CA . ALA B 1 465 ? 13.125 -7.449 -20.969 1 70.69 465 ALA B CA 1
ATOM 10815 C C . ALA B 1 465 ? 13.656 -6.234 -21.719 1 70.69 465 ALA B C 1
ATOM 10817 O O . ALA B 1 465 ? 12.906 -5.562 -22.438 1 70.69 465 ALA B O 1
ATOM 10818 N N . ASP B 1 466 ? 14.977 -5.957 -21.516 1 65.19 466 ASP B N 1
ATOM 10819 C CA . ASP B 1 466 ? 15.57 -4.781 -22.141 1 65.19 466 ASP B CA 1
ATOM 10820 C C . ASP B 1 466 ? 15.625 -4.934 -23.656 1 65.19 466 ASP B C 1
ATOM 10822 O O . ASP B 1 466 ? 15.391 -3.973 -24.391 1 65.19 466 ASP B O 1
ATOM 10826 N N . ARG B 1 467 ? 15.844 -6.188 -24.125 1 67.75 467 ARG B N 1
ATOM 10827 C CA . ARG B 1 467 ? 15.969 -6.461 -25.562 1 67.75 467 ARG B CA 1
ATOM 10828 C C . ARG B 1 467 ? 14.617 -6.414 -26.25 1 67.75 467 ARG B C 1
ATOM 10830 O O . ARG B 1 467 ? 14.523 -6.043 -27.422 1 67.75 467 ARG B O 1
ATOM 10837 N N . LEU B 1 468 ? 13.617 -6.801 -25.547 1 75.5 468 LEU B N 1
ATOM 10838 C CA . LEU B 1 468 ? 12.289 -6.93 -26.141 1 75.5 468 LEU B CA 1
ATOM 10839 C C . LEU B 1 468 ? 11.531 -5.609 -26.078 1 75.5 468 LEU B C 1
ATOM 10841 O O . LEU B 1 468 ? 10.484 -5.457 -26.719 1 75.5 468 LEU B O 1
ATOM 10845 N N . GLY B 1 469 ? 12.078 -4.523 -25.391 1 66.88 469 GLY B N 1
ATOM 10846 C CA . GLY B 1 469 ? 11.445 -3.213 -25.328 1 66.88 469 GLY B CA 1
ATOM 10847 C C . GLY B 1 469 ? 10.055 -3.25 -24.719 1 66.88 469 GLY B C 1
ATOM 10848 O O . GLY B 1 469 ? 9.875 -3.752 -23.609 1 66.88 469 GLY B O 1
ATOM 10849 N N . PRO B 1 470 ? 9.031 -2.852 -25.578 1 67.31 470 PRO B N 1
ATOM 10850 C CA . PRO B 1 470 ? 7.66 -2.77 -25.078 1 67.31 470 PRO B CA 1
ATOM 10851 C C . PRO B 1 470 ? 7.02 -4.141 -24.891 1 67.31 470 PRO B C 1
ATOM 10853 O O . PRO B 1 470 ? 6.039 -4.273 -24.156 1 67.31 470 PRO B O 1
ATOM 10856 N N . LYS B 1 471 ? 7.641 -5.082 -25.547 1 71.88 471 LYS B N 1
ATOM 10857 C CA . LYS B 1 471 ? 7.082 -6.422 -25.438 1 71.88 471 LYS B CA 1
ATOM 10858 C C . LYS B 1 471 ? 7.668 -7.16 -24.234 1 71.88 471 LYS B C 1
ATOM 10860 O O . LYS B 1 471 ? 7.156 -8.211 -23.828 1 71.88 471 LYS B O 1
ATOM 10865 N N . GLY B 1 472 ? 8.672 -6.566 -23.719 1 71.94 472 GLY B N 1
ATOM 10866 C CA . GLY B 1 472 ? 9.289 -7.148 -22.547 1 71.94 472 GLY B CA 1
ATOM 10867 C C . GLY B 1 472 ? 8.531 -6.871 -21.266 1 71.94 472 GLY B C 1
ATOM 10868 O O . GLY B 1 472 ? 7.598 -6.062 -21.25 1 71.94 472 GLY B O 1
ATOM 10869 N N . ILE B 1 473 ? 8.812 -7.547 -20.219 1 69.75 473 ILE B N 1
ATOM 10870 C CA . ILE B 1 473 ? 8.102 -7.52 -18.953 1 69.75 473 ILE B CA 1
ATOM 10871 C C . ILE B 1 473 ? 8.062 -6.09 -18.406 1 69.75 473 ILE B C 1
ATOM 10873 O O . ILE B 1 473 ? 7.098 -5.684 -17.766 1 69.75 473 ILE B O 1
ATOM 10877 N N . TYR B 1 474 ? 9.133 -5.258 -18.703 1 65.69 474 TYR B N 1
ATOM 10878 C CA . TYR B 1 474 ? 9.195 -3.906 -18.156 1 65.69 474 TYR B CA 1
ATOM 10879 C C . TYR B 1 474 ? 8.266 -2.965 -18.922 1 65.69 474 TYR B C 1
ATOM 10881 O O . TYR B 1 474 ? 7.812 -1.957 -18.375 1 65.69 474 TYR B O 1
ATOM 10889 N N . GLY B 1 475 ? 8 -3.299 -20.188 1 67 475 GLY B N 1
ATOM 10890 C CA . GLY B 1 475 ? 7.145 -2.457 -21 1 67 475 GLY B CA 1
ATOM 10891 C C . GLY B 1 475 ? 5.703 -2.932 -21.031 1 67 475 GLY B C 1
ATOM 10892 O O . GLY B 1 475 ? 4.816 -2.213 -21.5 1 67 475 GLY B O 1
ATOM 10893 N N . MET B 1 476 ? 5.473 -4.035 -20.453 1 75.12 476 MET B N 1
ATOM 10894 C CA . MET B 1 476 ? 4.156 -4.668 -20.531 1 75.12 476 MET B CA 1
ATOM 10895 C C . MET B 1 476 ? 3.193 -4.055 -19.531 1 75.12 476 MET B C 1
ATOM 10897 O O . MET B 1 476 ? 3.621 -3.479 -18.531 1 75.12 476 MET B O 1
ATOM 10901 N N . ASN B 1 477 ? 1.907 -4.074 -19.938 1 77.81 477 ASN B N 1
ATOM 10902 C CA . ASN B 1 477 ? 0.852 -3.693 -19.016 1 77.81 477 ASN B CA 1
ATOM 10903 C C . ASN B 1 477 ? 0.759 -4.668 -17.844 1 77.81 477 ASN B C 1
ATOM 10905 O O . ASN B 1 477 ? 1.217 -5.809 -17.938 1 77.81 477 ASN B O 1
ATOM 10909 N N . ILE B 1 478 ? 0.302 -4.23 -16.781 1 77.31 478 ILE B N 1
ATOM 10910 C CA . ILE B 1 478 ? 0.262 -5 -15.539 1 77.31 478 ILE B CA 1
ATOM 10911 C C . ILE B 1 478 ? -0.542 -6.281 -15.75 1 77.31 478 ILE B C 1
ATOM 10913 O O . ILE B 1 478 ? -0.246 -7.312 -15.148 1 77.31 478 ILE B O 1
ATOM 10917 N N . PHE B 1 479 ? -1.473 -6.227 -16.641 1 78.56 479 PHE B N 1
ATOM 10918 C CA . PHE B 1 479 ? -2.275 -7.414 -16.922 1 78.56 479 PHE B CA 1
ATOM 10919 C C . PHE B 1 479 ? -1.432 -8.5 -17.578 1 78.56 479 PHE B C 1
ATOM 10921 O O . PHE B 1 479 ? -1.499 -9.664 -17.203 1 78.56 479 PHE B O 1
ATOM 10928 N N . THR B 1 480 ? -0.642 -8.109 -18.469 1 78.12 480 THR B N 1
ATOM 10929 C CA . THR B 1 480 ? 0.23 -9.047 -19.172 1 78.12 480 THR B CA 1
ATOM 10930 C C . THR B 1 480 ? 1.33 -9.555 -18.25 1 78.12 480 THR B C 1
ATOM 10932 O O . THR B 1 480 ? 1.738 -10.719 -18.328 1 78.12 480 THR B O 1
ATOM 10935 N N . LYS B 1 481 ? 1.75 -8.68 -17.406 1 80.19 481 LYS B N 1
ATOM 10936 C CA . LYS B 1 481 ? 2.779 -9.086 -16.469 1 80.19 481 LYS B CA 1
ATOM 10937 C C . LYS B 1 481 ? 2.264 -10.18 -15.531 1 80.19 481 LYS B C 1
ATOM 10939 O O . LYS B 1 481 ? 3 -11.109 -15.188 1 80.19 481 LYS B O 1
ATOM 10944 N N . ASN B 1 482 ? 1.01 -10.031 -15.18 1 83.06 482 ASN B N 1
ATOM 10945 C CA . ASN B 1 482 ? 0.421 -11.039 -14.297 1 83.06 482 ASN B CA 1
ATOM 10946 C C . ASN B 1 482 ? 0.215 -12.367 -15.016 1 83.06 482 ASN B C 1
ATOM 10948 O O . ASN B 1 482 ? 0.223 -13.422 -14.383 1 83.06 482 ASN B O 1
ATOM 10952 N N . MET B 1 483 ? 0.084 -12.273 -16.328 1 80.38 483 MET B N 1
ATOM 10953 C CA . MET B 1 483 ? -0.051 -13.484 -17.125 1 80.38 483 MET B CA 1
ATOM 10954 C C . MET B 1 483 ? 1.184 -14.367 -16.984 1 80.38 483 MET B C 1
ATOM 10956 O O . MET B 1 483 ? 1.073 -15.594 -16.938 1 80.38 483 MET B O 1
ATOM 10960 N N . PHE B 1 484 ? 2.264 -13.742 -16.766 1 77.69 484 PHE B N 1
ATOM 10961 C CA . PHE B 1 484 ? 3.52 -14.484 -16.75 1 77.69 484 PHE B CA 1
ATOM 10962 C C . PHE B 1 484 ? 3.809 -15.008 -15.352 1 77.69 484 PHE B C 1
ATOM 10964 O O . PHE B 1 484 ? 4.793 -15.719 -15.141 1 77.69 484 PHE B O 1
ATOM 10971 N N . LEU B 1 485 ? 2.93 -14.664 -14.43 1 76.44 485 LEU B N 1
ATOM 10972 C CA . LEU B 1 485 ? 3.004 -15.312 -13.133 1 76.44 485 LEU B CA 1
ATOM 10973 C C . LEU B 1 485 ? 2.486 -16.75 -13.203 1 76.44 485 LEU B C 1
ATOM 10975 O O . LEU B 1 485 ? 2.758 -17.562 -12.32 1 76.44 485 LEU B O 1
ATOM 10979 N N . ALA B 1 486 ? 1.72 -17.047 -14.18 1 79.12 486 ALA B N 1
ATOM 10980 C CA . ALA B 1 486 ? 1.299 -18.391 -14.547 1 79.12 486 ALA B CA 1
ATOM 10981 C C . ALA B 1 486 ? 1.764 -18.734 -15.961 1 79.12 486 ALA B C 1
ATOM 10983 O O . ALA B 1 486 ? 0.945 -19.016 -16.844 1 79.12 486 ALA B O 1
ATOM 10984 N N . GLU B 1 487 ? 3.035 -18.812 -16.094 1 80.75 487 GLU B N 1
ATOM 10985 C CA . GLU B 1 487 ? 3.713 -18.953 -17.375 1 80.75 487 GLU B CA 1
ATOM 10986 C C . GLU B 1 487 ? 3.334 -20.266 -18.062 1 80.75 487 GLU B C 1
ATOM 10988 O O . GLU B 1 487 ? 3.312 -20.344 -19.297 1 80.75 487 GLU B O 1
ATOM 10993 N N . ASP B 1 488 ? 2.988 -21.203 -17.297 1 89.31 488 ASP B N 1
ATOM 10994 C CA . ASP B 1 488 ? 2.662 -22.531 -17.828 1 89.31 488 ASP B CA 1
ATOM 10995 C C . ASP B 1 488 ? 1.369 -22.484 -18.641 1 89.31 488 ASP B C 1
ATOM 10997 O O . ASP B 1 488 ? 1.222 -23.219 -19.609 1 89.31 488 ASP B O 1
ATOM 11001 N N . ARG B 1 489 ? 0.499 -21.625 -18.266 1 89.94 489 ARG B N 1
ATOM 11002 C CA . ARG B 1 489 ? -0.794 -21.547 -18.938 1 89.94 489 ARG B CA 1
ATOM 11003 C C . ARG B 1 489 ? -0.651 -20.953 -20.328 1 89.94 489 ARG B C 1
ATOM 11005 O O . ARG B 1 489 ? -1.346 -21.359 -21.25 1 89.94 489 ARG B O 1
ATOM 11012 N N . ILE B 1 490 ? 0.265 -20.109 -20.5 1 88 490 ILE B N 1
ATOM 11013 C CA . ILE B 1 490 ? 0.492 -19.469 -21.797 1 88 490 ILE B CA 1
ATOM 11014 C C . ILE B 1 490 ? 1.112 -20.484 -22.766 1 88 490 ILE B C 1
ATOM 11016 O O . ILE B 1 490 ? 0.726 -20.547 -23.938 1 88 490 ILE B O 1
ATOM 11020 N N . LEU B 1 491 ? 2.031 -21.156 -22.203 1 91.75 491 LEU B N 1
ATOM 11021 C CA . LEU B 1 491 ? 2.695 -22.156 -23.031 1 91.75 491 LEU B CA 1
ATOM 11022 C C . LEU B 1 491 ? 1.696 -23.188 -23.547 1 91.75 491 LEU B C 1
ATOM 11024 O O . LEU B 1 491 ? 1.736 -23.562 -24.719 1 91.75 491 LEU B O 1
ATOM 11028 N N . CYS B 1 492 ? 0.831 -23.594 -22.688 1 94.56 492 CYS B N 1
ATOM 11029 C CA . CYS B 1 492 ? -0.159 -24.594 -23.062 1 94.56 492 CYS B CA 1
ATOM 11030 C C . CYS B 1 492 ? -1.103 -24.062 -24.141 1 94.56 492 CYS B C 1
ATOM 11032 O O . CYS B 1 492 ? -1.408 -24.766 -25.109 1 94.56 492 CYS B O 1
ATOM 11034 N N . PHE B 1 493 ? -1.56 -22.859 -24.047 1 93.31 493 PHE B N 1
ATOM 11035 C CA . PHE B 1 493 ? -2.473 -22.281 -25.016 1 93.31 493 PHE B CA 1
ATOM 11036 C C . PHE B 1 493 ? -1.795 -22.125 -26.375 1 93.31 493 PHE B C 1
ATOM 11038 O O . PHE B 1 493 ? -2.367 -22.5 -27.406 1 93.31 493 PHE B O 1
ATOM 11045 N N . GLU B 1 494 ? -0.592 -21.609 -26.328 1 93.19 494 GLU B N 1
ATOM 11046 C CA . GLU B 1 494 ? 0.133 -21.359 -27.578 1 93.19 494 GLU B CA 1
ATOM 11047 C C . GLU B 1 494 ? 0.505 -22.656 -28.281 1 93.19 494 GLU B C 1
ATOM 11049 O O . GLU B 1 494 ? 0.591 -22.703 -29.5 1 93.19 494 GLU B O 1
ATOM 11054 N N . LEU B 1 495 ? 0.758 -23.656 -27.469 1 95.31 495 LEU B N 1
ATOM 11055 C CA . LEU B 1 495 ? 1.101 -24.969 -28.031 1 95.31 495 LEU B CA 1
ATOM 11056 C C . LEU B 1 495 ? -0.079 -25.547 -28.797 1 95.31 495 LEU B C 1
ATOM 11058 O O . LEU B 1 495 ? 0.083 -26.031 -29.922 1 95.31 495 LEU B O 1
ATOM 11062 N N . VAL B 1 496 ? -1.271 -25.5 -28.25 1 95.38 496 VAL B N 1
ATOM 11063 C CA . VAL B 1 496 ? -2.453 -26.078 -28.875 1 95.38 496 VAL B CA 1
ATOM 11064 C C . VAL B 1 496 ? -2.91 -25.188 -30.031 1 95.38 496 VAL B C 1
ATOM 11066 O O . VAL B 1 496 ? -3.451 -25.672 -31.016 1 95.38 496 VAL B O 1
ATOM 11069 N N . ALA B 1 497 ? -2.645 -23.922 -29.938 1 94.81 497 ALA B N 1
ATOM 11070 C CA . ALA B 1 497 ? -3.072 -22.953 -30.953 1 94.81 497 ALA B CA 1
ATOM 11071 C C . ALA B 1 497 ? -2 -22.781 -32.031 1 94.81 497 ALA B C 1
ATOM 11073 O O . ALA B 1 497 ? -2.107 -21.891 -32.875 1 94.81 497 ALA B O 1
ATOM 11074 N N . LYS B 1 498 ? -0.951 -23.578 -31.938 1 95 498 LYS B N 1
ATOM 11075 C CA . LYS B 1 498 ? 0.151 -23.422 -32.875 1 95 498 LYS B CA 1
ATOM 11076 C C . LYS B 1 498 ? -0.341 -23.547 -34.312 1 95 498 LYS B C 1
ATOM 11078 O O . LYS B 1 498 ? -1.122 -24.453 -34.625 1 95 498 LYS B O 1
ATOM 11083 N N . LYS B 1 499 ? 0.14 -22.75 -35.219 1 93.38 499 LYS B N 1
ATOM 11084 C CA . LYS B 1 499 ? -0.33 -22.656 -36.625 1 93.38 499 LYS B CA 1
ATOM 11085 C C . LYS B 1 499 ? -0.033 -23.938 -37.375 1 93.38 499 LYS B C 1
ATOM 11087 O O . LYS B 1 499 ? 1.076 -24.469 -37.312 1 93.38 499 LYS B O 1
ATOM 11092 N N . ASN B 1 500 ? -0.937 -24.469 -38.031 1 91.56 500 ASN B N 1
ATOM 11093 C CA . ASN B 1 500 ? -0.854 -25.578 -38.969 1 91.56 500 ASN B CA 1
ATOM 11094 C C . ASN B 1 500 ? -0.487 -26.891 -38.281 1 91.56 500 ASN B C 1
ATOM 11096 O O . ASN B 1 500 ? 0.064 -27.781 -38.938 1 91.56 500 ASN B O 1
ATOM 11100 N N . ASP B 1 501 ? -0.596 -26.969 -37 1 94.06 501 ASP B N 1
ATOM 11101 C CA . ASP B 1 501 ? -0.34 -28.188 -36.25 1 94.06 501 ASP B CA 1
ATOM 11102 C C . ASP B 1 501 ? -1.567 -28.609 -35.438 1 94.06 501 ASP B C 1
ATOM 11104 O O . ASP B 1 501 ? -2.492 -27.812 -35.25 1 94.06 501 ASP B O 1
ATOM 11108 N N . ARG B 1 502 ? -1.636 -29.844 -35.094 1 94.38 502 ARG B N 1
ATOM 11109 C CA . ARG B 1 502 ? -2.768 -30.359 -34.344 1 94.38 502 ARG B CA 1
ATOM 11110 C C . ARG B 1 502 ? -2.307 -30.969 -33 1 94.38 502 ARG B C 1
ATOM 11112 O O . ARG B 1 502 ? -2.658 -32.125 -32.688 1 94.38 502 ARG B O 1
ATOM 11119 N N . TRP B 1 503 ? -1.516 -30.203 -32.281 1 96.19 503 TRP B N 1
ATOM 11120 C CA . TRP B 1 503 ? -1.011 -30.688 -31.016 1 96.19 503 TRP B CA 1
ATOM 11121 C C . TRP B 1 503 ? -2.125 -30.719 -29.969 1 96.19 503 TRP B C 1
ATOM 11123 O O . TRP B 1 503 ? -2.992 -29.844 -29.938 1 96.19 503 TRP B O 1
ATOM 11133 N N . VAL B 1 504 ? -2.146 -31.734 -29.125 1 96.19 504 VAL B N 1
ATOM 11134 C CA . VAL B 1 504 ? -3.113 -31.859 -28.047 1 96.19 504 VAL B CA 1
ATOM 11135 C C . VAL B 1 504 ? -2.377 -32.062 -26.719 1 96.19 504 VAL B C 1
ATOM 11137 O O . VAL B 1 504 ? -1.19 -32.375 -26.703 1 96.19 504 VAL B O 1
ATOM 11140 N N . LEU B 1 505 ? -2.992 -31.75 -25.609 1 97 505 LEU B N 1
ATOM 11141 C CA . LEU B 1 505 ? -2.477 -31.922 -24.266 1 97 505 LEU B CA 1
ATOM 11142 C C . LEU B 1 505 ? -3.314 -32.938 -23.5 1 97 505 LEU B C 1
ATOM 11144 O O . LEU B 1 505 ? -4.527 -33.031 -23.703 1 97 505 LEU B O 1
ATOM 11148 N N . THR B 1 506 ? -2.656 -33.719 -22.641 1 95.38 506 THR B N 1
ATOM 11149 C CA . THR B 1 506 ? -3.412 -34.719 -21.922 1 95.38 506 THR B CA 1
ATOM 11150 C C . THR B 1 506 ? -2.896 -34.906 -20.5 1 95.38 506 THR B C 1
ATOM 11152 O O . THR B 1 506 ? -1.788 -34.469 -20.188 1 95.38 506 THR B O 1
ATOM 11155 N N . TYR B 1 507 ? -3.773 -35.406 -19.672 1 94.75 507 TYR B N 1
ATOM 11156 C CA . TYR B 1 507 ? -3.484 -35.812 -18.297 1 94.75 507 TYR B CA 1
ATOM 11157 C C . TYR B 1 507 ? -3.221 -37.312 -18.203 1 94.75 507 TYR B C 1
ATOM 11159 O O . TYR B 1 507 ? -3.988 -38.094 -18.75 1 94.75 507 TYR B O 1
ATOM 11167 N N . VAL B 1 508 ? -2.004 -37.656 -17.609 1 94.44 508 VAL B N 1
ATOM 11168 C CA . VAL B 1 508 ? -1.631 -39.062 -17.469 1 94.44 508 VAL B CA 1
ATOM 11169 C C . VAL B 1 508 ? -1.832 -39.531 -16.031 1 94.44 508 VAL B C 1
ATOM 11171 O O . VAL B 1 508 ? -0.957 -39.312 -15.188 1 94.44 508 VAL B O 1
ATOM 11174 N N . LYS B 1 509 ? -2.885 -40.219 -15.695 1 91.56 509 LYS B N 1
ATOM 11175 C CA . LYS B 1 509 ? -3.318 -40.562 -14.344 1 91.56 509 LYS B CA 1
ATOM 11176 C C . LYS B 1 509 ? -2.309 -41.469 -13.656 1 91.56 509 LYS B C 1
ATOM 11178 O O . LYS B 1 509 ? -1.983 -41.281 -12.484 1 91.56 509 LYS B O 1
ATOM 11183 N N . PRO B 1 510 ? -1.699 -42.469 -14.375 1 89.44 510 PRO B N 1
ATOM 11184 C CA . PRO B 1 510 ? -0.796 -43.375 -13.664 1 89.44 510 PRO B CA 1
ATOM 11185 C C . PRO B 1 510 ? 0.5 -42.688 -13.227 1 89.44 510 PRO B C 1
ATOM 11187 O O . PRO B 1 510 ? 1.229 -43.219 -12.383 1 89.44 510 PRO B O 1
ATOM 11190 N N . SER B 1 511 ? 0.864 -41.656 -13.844 1 94.44 511 SER B N 1
ATOM 11191 C CA . SER B 1 511 ? 2.051 -40.906 -13.461 1 94.44 511 SER B CA 1
ATOM 11192 C C . SER B 1 511 ? 1.788 -40.062 -12.219 1 94.44 511 SER B C 1
ATOM 11194 O O . SER B 1 511 ? 0.981 -39.125 -12.258 1 94.44 511 SER B O 1
ATOM 11196 N N . LYS B 1 512 ? 2.41 -40.375 -11.117 1 94.38 512 LYS B N 1
ATOM 11197 C CA . LYS B 1 512 ? 2.15 -39.688 -9.859 1 94.38 512 LYS B CA 1
ATOM 11198 C C . LYS B 1 512 ? 3.42 -39.031 -9.32 1 94.38 512 LYS B C 1
ATOM 11200 O O . LYS B 1 512 ? 4.52 -39.562 -9.492 1 94.38 512 LYS B O 1
ATOM 11205 N N . ALA B 1 513 ? 3.27 -37.844 -8.766 1 95.44 513 ALA B N 1
ATOM 11206 C CA . ALA B 1 513 ? 4.367 -37.156 -8.117 1 95.44 513 ALA B CA 1
ATOM 11207 C C . ALA B 1 513 ? 3.904 -36.5 -6.82 1 95.44 513 ALA B C 1
ATOM 11209 O O . ALA B 1 513 ? 2.77 -36 -6.727 1 95.44 513 ALA B O 1
ATOM 11210 N N . GLU B 1 514 ? 4.68 -36.5 -5.785 1 93.62 514 GLU B N 1
ATOM 11211 C CA . GLU B 1 514 ? 4.379 -35.906 -4.48 1 93.62 514 GLU B CA 1
ATOM 11212 C C . GLU B 1 514 ? 5.102 -34.562 -4.285 1 93.62 514 GLU B C 1
ATOM 11214 O O . GLU B 1 514 ? 6.301 -34.469 -4.555 1 93.62 514 GLU B O 1
ATOM 11219 N N . THR B 1 515 ? 4.336 -33.594 -3.838 1 90.94 515 THR B N 1
ATOM 11220 C CA . THR B 1 515 ? 4.949 -32.281 -3.678 1 90.94 515 THR B CA 1
ATOM 11221 C C . THR B 1 515 ? 4.688 -31.719 -2.277 1 90.94 515 THR B C 1
ATOM 11223 O O . THR B 1 515 ? 3.754 -32.156 -1.599 1 90.94 515 THR B O 1
ATOM 11226 N N . ASP B 1 516 ? 5.539 -30.859 -1.804 1 86.75 516 ASP B N 1
ATOM 11227 C CA . ASP B 1 516 ? 5.355 -30.141 -0.539 1 86.75 516 ASP B CA 1
ATOM 11228 C C . ASP B 1 516 ? 4.402 -28.969 -0.702 1 86.75 516 ASP B C 1
ATOM 11230 O O . ASP B 1 516 ? 4.387 -28.312 -1.748 1 86.75 516 ASP B O 1
ATOM 11234 N N . VAL B 1 517 ? 3.527 -28.75 0.319 1 89.38 517 VAL B N 1
ATOM 11235 C CA . VAL B 1 517 ? 2.557 -27.656 0.259 1 89.38 517 VAL B CA 1
ATOM 11236 C C . VAL B 1 517 ? 2.76 -26.719 1.443 1 89.38 517 VAL B C 1
ATOM 11238 O O . VAL B 1 517 ? 3.33 -27.109 2.465 1 89.38 517 VAL B O 1
ATOM 11241 N N . PRO B 1 518 ? 2.299 -25.484 1.294 1 88.88 518 PRO B N 1
ATOM 11242 C CA . PRO B 1 518 ? 2.43 -24.516 2.395 1 88.88 518 PRO B CA 1
ATOM 11243 C C . PRO B 1 518 ? 1.733 -24.984 3.67 1 88.88 518 PRO B C 1
ATOM 11245 O O . PRO B 1 518 ? 0.626 -25.531 3.611 1 88.88 518 PRO B O 1
ATOM 11248 N N . GLU B 1 519 ? 2.357 -24.781 4.797 1 89.06 519 GLU B N 1
ATOM 11249 C CA . GLU B 1 519 ? 1.835 -25.25 6.074 1 89.06 519 GLU B CA 1
ATOM 11250 C C . GLU B 1 519 ? 1.278 -24.094 6.902 1 89.06 519 GLU B C 1
ATOM 11252 O O . GLU B 1 519 ? 0.561 -24.312 7.879 1 89.06 519 GLU B O 1
ATOM 11257 N N . THR B 1 520 ? 1.645 -22.875 6.52 1 89.44 520 THR B N 1
ATOM 11258 C CA . THR B 1 520 ? 1.165 -21.703 7.258 1 89.44 520 THR B CA 1
ATOM 11259 C C . THR B 1 520 ? 0.264 -20.844 6.379 1 89.44 520 THR B C 1
ATOM 11261 O O . THR B 1 520 ? 0.323 -20.922 5.148 1 89.44 520 THR B O 1
ATOM 11264 N N . ALA B 1 521 ? -0.523 -20.031 7.051 1 91.19 521 ALA B N 1
ATOM 11265 C CA . ALA B 1 521 ? -1.462 -19.172 6.332 1 91.19 521 ALA B CA 1
ATOM 11266 C C . ALA B 1 521 ? -0.722 -18.156 5.469 1 91.19 521 ALA B C 1
ATOM 11268 O O . ALA B 1 521 ? -1.127 -17.875 4.336 1 91.19 521 ALA B O 1
ATOM 11269 N N . VAL B 1 522 ? 0.401 -17.641 5.973 1 88.31 522 VAL B N 1
ATOM 11270 C CA . VAL B 1 522 ? 1.141 -16.594 5.285 1 88.31 522 VAL B CA 1
ATOM 11271 C C . VAL B 1 522 ? 1.746 -17.141 3.996 1 88.31 522 VAL B C 1
ATOM 11273 O O . VAL B 1 522 ? 1.687 -16.484 2.947 1 88.31 522 VAL B O 1
ATOM 11276 N N . GLU B 1 523 ? 2.24 -18.344 4.051 1 86.62 523 GLU B N 1
ATOM 11277 C CA . GLU B 1 523 ? 2.826 -18.984 2.873 1 86.62 523 GLU B CA 1
ATOM 11278 C C . GLU B 1 523 ? 1.753 -19.344 1.847 1 86.62 523 GLU B C 1
ATOM 11280 O O . GLU B 1 523 ? 1.967 -19.188 0.641 1 86.62 523 GLU B O 1
ATOM 11285 N N . LEU B 1 524 ? 0.648 -19.719 2.357 1 92.62 524 LEU B N 1
ATOM 11286 C CA . LEU B 1 524 ? -0.455 -20.078 1.474 1 92.62 524 LEU B CA 1
ATOM 11287 C C . LEU B 1 524 ? -0.979 -18.859 0.73 1 92.62 524 LEU B C 1
ATOM 11289 O O . LEU B 1 524 ? -1.217 -18.922 -0.479 1 92.62 524 LEU B O 1
ATOM 11293 N N . ILE B 1 525 ? -1.1 -17.766 1.415 1 93.12 525 ILE B N 1
ATOM 11294 C CA . ILE B 1 525 ? -1.606 -16.547 0.816 1 93.12 525 ILE B CA 1
ATOM 11295 C C . ILE B 1 525 ? -0.646 -16.062 -0.272 1 93.12 525 ILE B C 1
ATOM 11297 O O . ILE B 1 525 ? -1.077 -15.664 -1.356 1 93.12 525 ILE B O 1
ATOM 11301 N N . GLY B 1 526 ? 0.67 -16.172 0.01 1 87.94 526 GLY B N 1
ATOM 11302 C CA . GLY B 1 526 ? 1.667 -15.766 -0.967 1 87.94 526 GLY B CA 1
ATOM 11303 C C . GLY B 1 526 ? 1.65 -16.609 -2.225 1 87.94 526 GLY B C 1
ATOM 11304 O O . GLY B 1 526 ? 1.686 -16.078 -3.338 1 87.94 526 GLY B O 1
ATOM 11305 N N . GLN B 1 527 ? 1.502 -17.812 -2.105 1 87.44 527 GLN B N 1
ATOM 11306 C CA . GLN B 1 527 ? 1.47 -18.734 -3.242 1 87.44 527 GLN B CA 1
ATOM 11307 C C . GLN B 1 527 ? 0.193 -18.547 -4.059 1 87.44 527 GLN B C 1
ATOM 11309 O O . GLN B 1 527 ? 0.244 -18.453 -5.285 1 87.44 527 GLN B O 1
ATOM 11314 N N . ARG B 1 528 ? -0.873 -18.484 -3.369 1 91.69 528 ARG B N 1
ATOM 11315 C CA . ARG B 1 528 ? -2.158 -18.422 -4.059 1 91.69 528 ARG B CA 1
ATOM 11316 C C . ARG B 1 528 ? -2.338 -17.078 -4.754 1 91.69 528 ARG B C 1
ATOM 11318 O O . ARG B 1 528 ? -3.049 -16.969 -5.754 1 91.69 528 ARG B O 1
ATOM 11325 N N . ARG B 1 529 ? -1.741 -16.031 -4.188 1 90.88 529 ARG B N 1
ATOM 11326 C CA . ARG B 1 529 ? -1.775 -14.734 -4.871 1 90.88 529 ARG B CA 1
ATOM 11327 C C . ARG B 1 529 ? -1.226 -14.852 -6.289 1 90.88 529 ARG B C 1
ATOM 11329 O O . ARG B 1 529 ? -1.85 -14.383 -7.242 1 90.88 529 ARG B O 1
ATOM 11336 N N . ARG B 1 530 ? -0.097 -15.531 -6.445 1 86.5 530 ARG B N 1
ATOM 11337 C CA . ARG B 1 530 ? 0.541 -15.711 -7.746 1 86.5 530 ARG B CA 1
ATOM 11338 C C . ARG B 1 530 ? -0.322 -16.562 -8.672 1 86.5 530 ARG B C 1
ATOM 11340 O O . ARG B 1 530 ? -0.52 -16.219 -9.836 1 86.5 530 ARG B O 1
ATOM 11347 N N . TRP B 1 531 ? -0.887 -17.578 -8.078 1 87.88 531 TRP B N 1
ATOM 11348 C CA . TRP B 1 531 ? -1.662 -18.531 -8.875 1 87.88 531 TRP B CA 1
ATOM 11349 C C . TRP B 1 531 ? -2.977 -17.906 -9.336 1 87.88 531 TRP B C 1
ATOM 11351 O O . TRP B 1 531 ? -3.369 -18.047 -10.492 1 87.88 531 TRP B O 1
ATOM 11361 N N . LEU B 1 532 ? -3.59 -17.234 -8.406 1 92.19 532 LEU B N 1
ATOM 11362 C CA . LEU B 1 532 ? -4.91 -16.688 -8.703 1 92.19 532 LEU B CA 1
ATOM 11363 C C . LEU B 1 532 ? -4.812 -15.547 -9.703 1 92.19 532 LEU B C 1
ATOM 11365 O O . LEU B 1 532 ? -5.574 -15.5 -10.672 1 92.19 532 LEU B O 1
ATOM 11369 N N . ASN B 1 533 ? -3.881 -14.648 -9.492 1 91.25 533 ASN B N 1
ATOM 11370 C CA . ASN B 1 533 ? -3.701 -13.531 -10.422 1 91.25 533 ASN B CA 1
ATOM 11371 C C . ASN B 1 533 ? -3.221 -14.008 -11.789 1 91.25 533 ASN B C 1
ATOM 11373 O O . ASN B 1 533 ? -3.701 -13.539 -12.82 1 91.25 533 ASN B O 1
ATOM 11377 N N . GLY B 1 534 ? -2.297 -14.969 -11.805 1 90 534 GLY B N 1
ATOM 11378 C CA . GLY B 1 534 ? -1.814 -15.523 -13.055 1 90 534 GLY B CA 1
ATOM 11379 C C . GLY B 1 534 ? -2.881 -16.281 -13.82 1 90 534 GLY B C 1
ATOM 11380 O O . GLY B 1 534 ? -2.998 -16.156 -15.039 1 90 534 GLY B O 1
ATOM 11381 N N . SER B 1 535 ? -3.615 -17.047 -13.086 1 91.25 535 SER B N 1
ATOM 11382 C CA . SER B 1 535 ? -4.68 -17.828 -13.711 1 91.25 535 SER B CA 1
ATOM 11383 C C . SER B 1 535 ? -5.77 -16.922 -14.273 1 91.25 535 SER B C 1
ATOM 11385 O O . SER B 1 535 ? -6.305 -17.188 -15.352 1 91.25 535 SER B O 1
ATOM 11387 N N . PHE B 1 536 ? -6.117 -15.883 -13.547 1 91.5 536 PHE B N 1
ATOM 11388 C CA . PHE B 1 536 ? -7.133 -14.953 -14.016 1 91.5 536 PHE B CA 1
ATOM 11389 C C . PHE B 1 536 ? -6.695 -14.273 -15.312 1 91.5 536 PHE B C 1
ATOM 11391 O O . PHE B 1 536 ? -7.453 -14.234 -16.281 1 91.5 536 PHE B O 1
ATOM 11398 N N . ALA B 1 537 ? -5.527 -13.789 -15.32 1 90 537 ALA B N 1
ATOM 11399 C CA . ALA B 1 537 ? -5.004 -13.102 -16.5 1 90 537 ALA B CA 1
ATOM 11400 C C . ALA B 1 537 ? -4.859 -14.055 -17.672 1 90 537 ALA B C 1
ATOM 11402 O O . ALA B 1 537 ? -5.199 -13.711 -18.812 1 90 537 ALA B O 1
ATOM 11403 N N . ALA B 1 538 ? -4.371 -15.273 -17.406 1 89.75 538 ALA B N 1
ATOM 11404 C CA . ALA B 1 538 ? -4.18 -16.266 -18.469 1 89.75 538 ALA B CA 1
ATOM 11405 C C . ALA B 1 538 ? -5.52 -16.734 -19.031 1 89.75 538 ALA B C 1
ATOM 11407 O O . ALA B 1 538 ? -5.641 -16.984 -20.234 1 89.75 538 ALA B O 1
ATOM 11408 N N . SER B 1 539 ? -6.508 -16.859 -18.141 1 91.31 539 SER B N 1
ATOM 11409 C CA . SER B 1 539 ? -7.832 -17.266 -18.609 1 91.31 539 SER B CA 1
ATOM 11410 C C . SER B 1 539 ? -8.453 -16.188 -19.5 1 91.31 539 SER B C 1
ATOM 11412 O O . SER B 1 539 ? -9.055 -16.516 -20.531 1 91.31 539 SER B O 1
ATOM 11414 N N . VAL B 1 540 ? -8.305 -14.977 -19.141 1 89.81 540 VAL B N 1
ATOM 11415 C CA . VAL B 1 540 ? -8.82 -13.891 -19.969 1 89.81 540 VAL B CA 1
ATOM 11416 C C . VAL B 1 540 ? -8.07 -13.844 -21.297 1 89.81 540 VAL B C 1
ATOM 11418 O O . VAL B 1 540 ? -8.672 -13.656 -22.359 1 89.81 540 VAL B O 1
ATOM 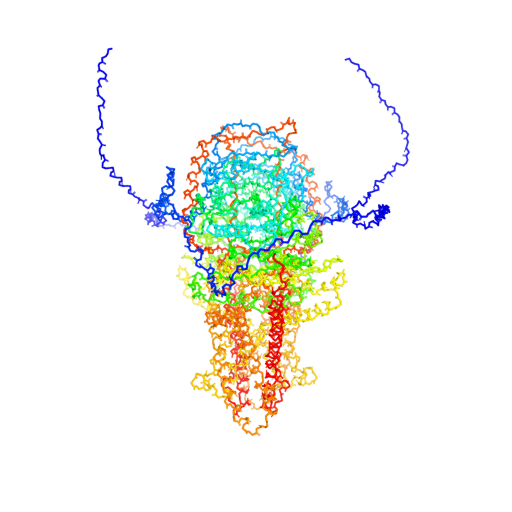11421 N N . TYR B 1 541 ? -6.746 -14.102 -21.25 1 88.56 541 TYR B N 1
ATOM 11422 C CA . TYR B 1 541 ? -5.93 -14.148 -22.469 1 88.56 541 TYR B CA 1
ATOM 11423 C C . TYR B 1 541 ? -6.402 -15.258 -23.391 1 88.56 541 TYR B C 1
ATOM 11425 O O . TYR B 1 541 ? -6.559 -15.031 -24.594 1 88.56 541 TYR B O 1
ATOM 11433 N N . ALA B 1 542 ? -6.617 -16.422 -22.859 1 90.19 542 ALA B N 1
ATOM 11434 C CA . ALA B 1 542 ? -7.051 -17.562 -23.656 1 90.19 542 ALA B CA 1
ATOM 11435 C C . ALA B 1 542 ? -8.414 -17.312 -24.297 1 90.19 542 ALA B C 1
ATOM 11437 O O . ALA B 1 542 ? -8.648 -17.688 -25.438 1 90.19 542 ALA B O 1
ATOM 11438 N N . LEU B 1 543 ? -9.273 -16.594 -23.578 1 89.62 543 LEU B N 1
ATOM 11439 C CA . LEU B 1 543 ? -10.617 -16.328 -24.094 1 89.62 543 LEU B CA 1
ATOM 11440 C C . LEU B 1 543 ? -10.578 -15.242 -25.172 1 89.62 543 LEU B C 1
ATOM 11442 O O . LEU B 1 543 ? -11.289 -15.336 -26.172 1 89.62 543 LEU B O 1
ATOM 11446 N N . VAL B 1 544 ? -9.789 -14.266 -24.984 1 89.31 544 VAL B N 1
ATOM 11447 C CA . VAL B 1 544 ? -9.688 -13.172 -25.953 1 89.31 544 VAL B CA 1
ATOM 11448 C C . VAL B 1 544 ? -9.047 -13.68 -27.234 1 89.31 544 VAL B C 1
ATOM 11450 O O . VAL B 1 544 ? -9.43 -13.266 -28.328 1 89.31 544 VAL B O 1
ATOM 11453 N N . HIS B 1 545 ? -8.133 -14.672 -27.125 1 89.81 545 HIS B N 1
ATOM 11454 C CA . HIS B 1 545 ? -7.422 -15.188 -28.297 1 89.81 545 HIS B CA 1
ATOM 11455 C C . HIS B 1 545 ? -7.961 -16.547 -28.703 1 89.81 545 HIS B C 1
ATOM 11457 O O . HIS B 1 545 ? -7.266 -17.328 -29.375 1 89.81 545 HIS B O 1
ATOM 11463 N N . PHE B 1 546 ? -9.148 -16.875 -28.297 1 92.75 546 PHE B N 1
ATOM 11464 C CA . PHE B 1 546 ? -9.75 -18.156 -28.594 1 92.75 546 PHE B CA 1
ATOM 11465 C C . PHE B 1 546 ? -9.766 -18.438 -30.094 1 92.75 546 PHE B C 1
ATOM 11467 O O . PHE B 1 546 ? -9.555 -19.562 -30.531 1 92.75 546 PHE B O 1
ATOM 11474 N N . PHE B 1 547 ? -9.867 -17.453 -30.922 1 90.81 547 PHE B N 1
ATOM 11475 C CA . PHE B 1 547 ? -10.047 -17.641 -32.344 1 90.81 547 PHE B CA 1
ATOM 11476 C C . PHE B 1 547 ? -8.727 -17.969 -33.031 1 90.81 547 PHE B C 1
ATOM 11478 O O . PHE B 1 547 ? -8.688 -18.281 -34.219 1 90.81 547 PHE B O 1
ATOM 11485 N N . ASN B 1 548 ? -7.59 -17.984 -32.25 1 91.81 548 ASN B N 1
ATOM 11486 C CA . ASN B 1 548 ? -6.316 -18.469 -32.781 1 91.81 548 ASN B CA 1
ATOM 11487 C C . ASN B 1 548 ? -6.348 -19.969 -33.031 1 91.81 548 ASN B C 1
ATOM 11489 O O . ASN B 1 548 ? -5.52 -20.5 -33.781 1 91.81 548 ASN B O 1
ATOM 11493 N N . PHE B 1 549 ? -7.324 -20.703 -32.438 1 93 549 PHE B N 1
ATOM 11494 C CA . PHE B 1 549 ? -7.477 -22.125 -32.688 1 93 549 PHE B CA 1
ATOM 11495 C C . PHE B 1 549 ? -7.867 -22.406 -34.125 1 93 549 PHE B C 1
ATOM 11497 O O . PHE B 1 549 ? -7.578 -23.484 -34.656 1 93 549 PHE B O 1
ATOM 11504 N N . TYR B 1 550 ? -8.508 -21.438 -34.781 1 92.44 550 TYR B N 1
ATOM 11505 C CA . TYR B 1 550 ? -8.945 -21.625 -36.156 1 92.44 550 TYR B CA 1
ATOM 11506 C C . TYR B 1 550 ? -7.758 -21.594 -37.125 1 92.44 550 TYR B C 1
ATOM 11508 O O . TYR B 1 550 ? -7.852 -22.062 -38.25 1 92.44 550 TYR B O 1
ATOM 11516 N N . ARG B 1 551 ? -6.664 -21.062 -36.688 1 91.62 551 ARG B N 1
ATOM 11517 C CA . ARG B 1 551 ? -5.449 -21.062 -37.469 1 91.62 551 ARG B CA 1
ATOM 11518 C C . ARG B 1 551 ? -4.684 -22.375 -37.344 1 91.62 551 ARG B C 1
ATOM 11520 O O . ARG B 1 551 ? -3.771 -22.641 -38.125 1 91.62 551 ARG B O 1
ATOM 11527 N N . SER B 1 552 ? -5.055 -23.125 -36.406 1 92.31 552 SER B N 1
ATOM 11528 C CA . SER B 1 552 ? -4.406 -24.422 -36.188 1 92.31 552 SER B CA 1
ATOM 11529 C C . SER B 1 552 ? -4.949 -25.469 -37.156 1 92.31 552 SER B C 1
ATOM 11531 O O . SER B 1 552 ? -5.785 -25.172 -38 1 92.31 552 SER B O 1
ATOM 11533 N N . GLY B 1 553 ? -4.367 -26.688 -37.062 1 91.38 553 GLY B N 1
ATOM 11534 C CA . GLY B 1 553 ? -4.77 -27.781 -37.969 1 91.38 553 GLY B CA 1
ATOM 11535 C C . GLY B 1 553 ? -5.762 -28.734 -37.312 1 91.38 553 GLY B C 1
ATOM 11536 O O . GLY B 1 553 ? -5.855 -29.891 -37.719 1 91.38 553 GLY B O 1
ATOM 11537 N N . HIS B 1 554 ? -6.516 -28.234 -36.312 1 93.25 554 HIS B N 1
ATOM 11538 C CA . HIS B 1 554 ? -7.473 -29.094 -35.656 1 93.25 554 HIS B CA 1
ATOM 11539 C C . HIS B 1 554 ? -8.688 -29.375 -36.531 1 93.25 554 HIS B C 1
ATOM 11541 O O . HIS B 1 554 ? -9.109 -28.516 -37.312 1 93.25 554 HIS B O 1
ATOM 11547 N N . GLY B 1 555 ? -9.289 -30.562 -36.438 1 92 555 GLY B N 1
ATOM 11548 C CA . GLY B 1 555 ? -10.477 -30.938 -37.188 1 92 555 GLY B CA 1
ATOM 11549 C C . GLY B 1 555 ? -11.742 -30.266 -36.719 1 92 555 GLY B C 1
ATOM 11550 O O . GLY B 1 555 ? -11.734 -29.594 -35.688 1 92 555 GLY B O 1
ATOM 11551 N N . ILE B 1 556 ? -12.844 -30.406 -37.438 1 91.94 556 ILE B N 1
ATOM 11552 C CA . ILE B 1 556 ? -14.109 -29.734 -37.156 1 91.94 556 ILE B CA 1
ATOM 11553 C C . ILE B 1 556 ? -14.703 -30.281 -35.844 1 91.94 556 ILE B C 1
ATOM 11555 O O . ILE B 1 556 ? -15.289 -29.531 -35.062 1 91.94 556 ILE B O 1
ATOM 11559 N N . PHE B 1 557 ? -14.539 -31.562 -35.625 1 91.81 557 PHE B N 1
ATOM 11560 C CA . PHE B 1 557 ? -15.078 -32.188 -34.406 1 91.81 557 PHE B CA 1
ATOM 11561 C C . PHE B 1 557 ? -14.336 -31.656 -33.188 1 91.81 557 PHE B C 1
ATOM 11563 O O . PHE B 1 557 ? -14.961 -31.344 -32.188 1 91.81 557 PHE B O 1
ATOM 11570 N N . ARG B 1 558 ? -13.047 -31.594 -33.281 1 92.38 558 ARG B N 1
ATOM 11571 C CA . ARG B 1 558 ? -12.25 -31.062 -32.188 1 92.38 558 ARG B CA 1
ATOM 11572 C C . ARG B 1 558 ? -12.578 -29.594 -31.922 1 92.38 558 ARG B C 1
ATOM 11574 O O . ARG B 1 558 ? -12.688 -29.156 -30.766 1 92.38 558 ARG B O 1
ATOM 11581 N N . MET B 1 559 ? -12.812 -28.844 -32.969 1 93.88 559 MET B N 1
ATOM 11582 C CA . MET B 1 559 ? -13.141 -27.438 -32.844 1 93.88 559 MET B CA 1
ATOM 11583 C C . MET B 1 559 ? -14.469 -27.25 -32.125 1 93.88 559 MET B C 1
ATOM 11585 O O . MET B 1 559 ? -14.617 -26.328 -31.312 1 93.88 559 MET B O 1
ATOM 11589 N N . PHE B 1 560 ? -15.398 -28.109 -32.406 1 94.62 560 PHE B N 1
ATOM 11590 C CA . PHE B 1 560 ? -16.688 -28.062 -31.734 1 94.62 560 PHE B CA 1
ATOM 11591 C C . PHE B 1 560 ? -16.531 -28.25 -30.234 1 94.62 560 PHE B C 1
ATOM 11593 O O . PHE B 1 560 ? -17.109 -27.5 -29.438 1 94.62 560 PHE B O 1
ATOM 11600 N N . PHE B 1 561 ? -15.727 -29.188 -29.844 1 93.62 561 PHE B N 1
ATOM 11601 C CA . PHE B 1 561 ? -15.547 -29.469 -28.438 1 93.62 561 PHE B CA 1
ATOM 11602 C C . PHE B 1 561 ? -14.727 -28.375 -27.766 1 93.62 561 PHE B C 1
ATOM 11604 O O . PHE B 1 561 ? -14.922 -28.094 -26.578 1 93.62 561 PHE B O 1
ATOM 11611 N N . LEU B 1 562 ? -13.82 -27.734 -28.5 1 94.81 562 LEU B N 1
ATOM 11612 C CA . LEU B 1 562 ? -13.078 -26.609 -27.953 1 94.81 562 LEU B CA 1
ATOM 11613 C C . LEU B 1 562 ? -14 -25.438 -27.688 1 94.81 562 LEU B C 1
ATOM 11615 O O . LEU B 1 562 ? -13.789 -24.688 -26.734 1 94.81 562 LEU B O 1
ATOM 11619 N N . HIS B 1 563 ? -15.086 -25.25 -28.484 1 95.81 563 HIS B N 1
ATOM 11620 C CA . HIS B 1 563 ? -16.078 -24.219 -28.219 1 95.81 563 HIS B CA 1
ATOM 11621 C C . HIS B 1 563 ? -16.859 -24.516 -26.953 1 95.81 563 HIS B C 1
ATOM 11623 O O . HIS B 1 563 ? -17.156 -23.609 -26.172 1 95.81 563 HIS B O 1
ATOM 11629 N N . ILE B 1 564 ? -17.188 -25.781 -26.719 1 94.5 564 ILE B N 1
ATOM 11630 C CA . ILE B 1 564 ? -17.906 -26.172 -25.516 1 94.5 564 ILE B CA 1
ATOM 11631 C C . ILE B 1 564 ? -17.031 -25.891 -24.281 1 94.5 564 ILE B C 1
ATOM 11633 O O . ILE B 1 564 ? -17.531 -25.375 -23.281 1 94.5 564 ILE B O 1
ATOM 11637 N N . GLN B 1 565 ? -15.805 -26.219 -24.453 1 94.69 565 GLN B N 1
ATOM 11638 C CA . GLN B 1 565 ? -14.891 -25.953 -23.359 1 94.69 565 GLN B CA 1
ATOM 11639 C C . GLN B 1 565 ? -14.781 -24.453 -23.094 1 94.69 565 GLN B C 1
ATOM 11641 O O . GLN B 1 565 ? -14.734 -24.016 -21.938 1 94.69 565 GLN B O 1
ATOM 11646 N N . ALA B 1 566 ? -14.727 -23.641 -24.125 1 94.88 566 ALA B N 1
ATOM 11647 C CA . ALA B 1 566 ? -14.641 -22.188 -23.984 1 94.88 566 ALA B CA 1
ATOM 11648 C C . ALA B 1 566 ? -15.867 -21.641 -23.266 1 94.88 566 ALA B C 1
ATOM 11650 O O . ALA B 1 566 ? -15.742 -20.766 -22.406 1 94.88 566 ALA B O 1
ATOM 11651 N N . PHE B 1 567 ? -17.016 -22.125 -23.594 1 95 567 PHE B N 1
ATOM 11652 C CA . PHE B 1 567 ? -18.25 -21.688 -22.938 1 95 567 PHE B CA 1
ATOM 11653 C C . PHE B 1 567 ? -18.234 -22.062 -21.469 1 95 567 PHE B C 1
ATOM 11655 O O . PHE B 1 567 ? -18.656 -21.281 -20.609 1 95 567 PHE B O 1
ATOM 11662 N N . TYR B 1 568 ? -17.812 -23.297 -21.203 1 94.62 568 TYR B N 1
ATOM 11663 C CA . TYR B 1 568 ? -17.672 -23.734 -19.812 1 94.62 568 TYR B CA 1
ATOM 11664 C C . TYR B 1 568 ? -16.734 -22.812 -19.047 1 94.62 568 TYR B C 1
ATOM 11666 O O . TYR B 1 568 ? -17.047 -22.422 -17.922 1 94.62 568 TYR B O 1
ATOM 11674 N N . ASN B 1 569 ? -15.609 -22.438 -19.656 1 93.88 569 ASN B N 1
ATOM 11675 C CA . ASN B 1 569 ? -14.625 -21.578 -19.016 1 93.88 569 ASN B CA 1
ATOM 11676 C C . ASN B 1 569 ? -15.172 -20.172 -18.781 1 93.88 569 ASN B C 1
ATOM 11678 O O . ASN B 1 569 ? -14.883 -19.547 -17.75 1 93.88 569 ASN B O 1
ATOM 11682 N N . ILE B 1 570 ? -15.938 -19.625 -19.688 1 94.69 570 ILE B N 1
ATOM 11683 C CA . ILE B 1 570 ? -16.531 -18.297 -19.562 1 94.69 570 ILE B CA 1
ATOM 11684 C C . ILE B 1 570 ? -17.516 -18.297 -18.391 1 94.69 570 ILE B C 1
ATOM 11686 O O . ILE B 1 570 ? -17.5 -17.391 -17.547 1 94.69 570 ILE B O 1
ATOM 11690 N N . PHE B 1 571 ? -18.344 -19.328 -18.359 1 93.69 571 PHE B N 1
ATOM 11691 C CA . PHE B 1 571 ? -19.328 -19.422 -17.297 1 93.69 571 PHE B CA 1
ATOM 11692 C C . PHE B 1 571 ? -18.656 -19.562 -15.938 1 93.69 571 PHE B C 1
ATOM 11694 O O . PHE B 1 571 ? -19.078 -18.969 -14.953 1 93.69 571 PHE B O 1
ATOM 11701 N N . SER B 1 572 ? -17.641 -20.391 -15.969 1 92.81 572 SER B N 1
ATOM 11702 C CA . SER B 1 572 ? -16.906 -20.578 -14.727 1 92.81 572 SER B CA 1
ATOM 11703 C C . SER B 1 572 ? -16.234 -19.297 -14.273 1 92.81 572 SER B C 1
ATOM 11705 O O . SER B 1 572 ? -16.203 -18.984 -13.078 1 92.81 572 SER B O 1
ATOM 11707 N N . LEU B 1 573 ? -15.719 -18.531 -15.172 1 93.19 573 LEU B N 1
ATOM 11708 C CA . LEU B 1 573 ? -15.062 -17.266 -14.852 1 93.19 573 LEU B CA 1
ATOM 11709 C C . LEU B 1 573 ? -16.062 -16.25 -14.305 1 93.19 573 LEU B C 1
ATOM 11711 O O . LEU B 1 573 ? -15.781 -15.555 -13.328 1 93.19 573 LEU B O 1
ATOM 11715 N N . VAL B 1 574 ? -17.219 -16.141 -14.852 1 92.81 574 VAL B N 1
ATOM 11716 C CA . VAL B 1 574 ? -18.266 -15.211 -14.398 1 92.81 574 VAL B CA 1
ATOM 11717 C C . VAL B 1 574 ? -18.734 -15.609 -13.008 1 92.81 574 VAL B C 1
ATOM 11719 O O . VAL B 1 574 ? -18.906 -14.758 -12.133 1 92.81 574 VAL B O 1
ATOM 11722 N N . PHE B 1 575 ? -18.922 -16.875 -12.867 1 91.25 575 PHE B N 1
ATOM 11723 C CA . PHE B 1 575 ? -19.375 -17.375 -11.57 1 91.25 575 PHE B CA 1
ATOM 11724 C C . PHE B 1 575 ? -18.328 -17.094 -10.492 1 91.25 575 PHE B C 1
ATOM 11726 O O . PHE B 1 575 ? -18.672 -16.75 -9.359 1 91.25 575 PHE B O 1
ATOM 11733 N N . THR B 1 576 ? -17.078 -17.266 -10.859 1 91.88 576 THR B N 1
ATOM 11734 C CA . THR B 1 576 ? -16 -17 -9.906 1 91.88 576 THR B CA 1
ATOM 11735 C C . THR B 1 576 ? -15.906 -15.508 -9.594 1 91.88 576 THR B C 1
ATOM 11737 O O . THR B 1 576 ? -15.602 -15.117 -8.469 1 91.88 576 THR B O 1
ATOM 11740 N N . TRP B 1 577 ? -16.172 -14.633 -10.531 1 94.31 577 TRP B N 1
ATOM 11741 C CA . TRP B 1 577 ? -16.141 -13.188 -10.352 1 94.31 577 TRP B CA 1
ATOM 11742 C C . TRP B 1 577 ? -17.141 -12.75 -9.281 1 94.31 577 TRP B C 1
ATOM 11744 O O . TRP B 1 577 ? -16.844 -11.875 -8.469 1 94.31 577 TRP B O 1
ATOM 11754 N N . PHE B 1 578 ? -18.281 -13.422 -9.164 1 94.69 578 PHE B N 1
ATOM 11755 C CA . PHE B 1 578 ? -19.328 -13.039 -8.234 1 94.69 578 PHE B CA 1
ATOM 11756 C C . PHE B 1 578 ? -19.359 -13.977 -7.035 1 94.69 578 PHE B C 1
ATOM 11758 O O . PHE B 1 578 ? -20.375 -14.055 -6.328 1 94.69 578 PHE B O 1
ATOM 11765 N N . SER B 1 579 ? -18.297 -14.742 -6.883 1 93.88 579 SER B N 1
ATOM 11766 C CA . SER B 1 579 ? -18.266 -15.734 -5.812 1 93.88 579 SER B CA 1
ATOM 11767 C C . SER B 1 579 ? -18.359 -15.07 -4.441 1 93.88 579 SER B C 1
ATOM 11769 O O . SER B 1 579 ? -18.953 -15.633 -3.518 1 93.88 579 SER B O 1
ATOM 11771 N N . MET B 1 580 ? -17.812 -13.867 -4.27 1 94.19 580 MET B N 1
ATOM 11772 C CA . MET B 1 580 ? -17.875 -13.164 -2.99 1 94.19 580 MET B CA 1
ATOM 11773 C C . MET B 1 580 ? -19.312 -12.844 -2.6 1 94.19 580 MET B C 1
ATOM 11775 O O . MET B 1 580 ? -19.719 -13.109 -1.469 1 94.19 580 MET B O 1
ATOM 11779 N N . ALA B 1 581 ? -20.047 -12.32 -3.545 1 94.62 581 ALA B N 1
ATOM 11780 C CA . ALA B 1 581 ? -21.453 -12.008 -3.305 1 94.62 581 ALA B CA 1
ATOM 11781 C C . ALA B 1 581 ? -22.266 -13.281 -3.084 1 94.62 581 ALA B C 1
ATOM 11783 O O . ALA B 1 581 ? -23.109 -13.336 -2.184 1 94.62 581 ALA B O 1
ATOM 11784 N N . ASN B 1 582 ? -22.016 -14.344 -3.854 1 92.31 582 ASN B N 1
ATOM 11785 C CA . ASN B 1 582 ? -22.75 -15.602 -3.754 1 92.31 582 ASN B CA 1
ATOM 11786 C C . ASN B 1 582 ? -22.516 -16.281 -2.406 1 92.31 582 ASN B C 1
ATOM 11788 O O . ASN B 1 582 ? -23.438 -16.859 -1.831 1 92.31 582 ASN B O 1
ATOM 11792 N N . MET B 1 583 ? -21.328 -16.234 -1.95 1 92.62 583 MET B N 1
ATOM 11793 C CA . MET B 1 583 ? -21.031 -16.844 -0.655 1 92.62 583 MET B CA 1
ATOM 11794 C C . MET B 1 583 ? -21.719 -16.078 0.472 1 92.62 583 MET B C 1
ATOM 11796 O O . MET B 1 583 ? -22.266 -16.688 1.395 1 92.62 583 MET B O 1
ATOM 11800 N N . TRP B 1 584 ? -21.672 -14.75 0.418 1 93.69 584 TRP B N 1
ATOM 11801 C CA . TRP B 1 584 ? -22.359 -13.93 1.419 1 93.69 584 TRP B CA 1
ATOM 11802 C C . TRP B 1 584 ? -23.859 -14.172 1.383 1 93.69 584 TRP B C 1
ATOM 11804 O O . TRP B 1 584 ? -24.484 -14.367 2.426 1 93.69 584 TRP B O 1
ATOM 11814 N N . LEU B 1 585 ? -24.453 -14.172 0.168 1 90.12 585 LEU B N 1
ATOM 11815 C CA . LEU B 1 585 ? -25.891 -14.344 0.02 1 90.12 585 LEU B CA 1
ATOM 11816 C C . LEU B 1 585 ? -26.328 -15.734 0.497 1 90.12 585 LEU B C 1
ATOM 11818 O O . LEU B 1 585 ? -27.375 -15.875 1.132 1 90.12 585 LEU B O 1
ATOM 11822 N N . THR B 1 586 ? -25.531 -16.734 0.154 1 87.75 586 THR B N 1
ATOM 11823 C CA . THR B 1 586 ? -25.828 -18.094 0.627 1 87.75 586 THR B CA 1
ATOM 11824 C C . THR B 1 586 ? -25.812 -18.141 2.152 1 87.75 586 THR B C 1
ATOM 11826 O O . THR B 1 586 ? -26.719 -18.719 2.768 1 87.75 586 THR B O 1
ATOM 11829 N N . PHE B 1 587 ? -24.875 -17.5 2.746 1 91.38 587 PHE B N 1
ATOM 11830 C CA . PHE B 1 587 ? -24.766 -17.469 4.199 1 91.38 587 PHE B CA 1
ATOM 11831 C C . PHE B 1 587 ? -25.938 -16.719 4.812 1 91.38 587 PHE B C 1
ATOM 11833 O O . PHE B 1 587 ? -26.609 -17.234 5.711 1 91.38 587 PHE B O 1
ATOM 11840 N N . SER B 1 588 ? -26.203 -15.555 4.312 1 89.62 588 SER B N 1
ATOM 11841 C CA . SER B 1 588 ? -27.234 -14.688 4.863 1 89.62 588 SER B CA 1
ATOM 11842 C C . SER B 1 588 ? -28.625 -15.297 4.684 1 89.62 588 SER B C 1
ATOM 11844 O O . SER B 1 588 ? -29.422 -15.328 5.625 1 89.62 588 SER B O 1
ATOM 11846 N N . ILE B 1 589 ? -28.938 -15.859 3.543 1 83.94 589 ILE B N 1
ATOM 11847 C CA . ILE B 1 589 ? -30.266 -16.359 3.225 1 83.94 589 ILE B CA 1
ATOM 11848 C C . ILE B 1 589 ? -30.531 -17.656 4.012 1 83.94 589 ILE B C 1
ATOM 11850 O O . ILE B 1 589 ? -31.594 -17.812 4.594 1 83.94 589 ILE B O 1
ATOM 11854 N N . ILE B 1 590 ? -29.562 -18.531 4.086 1 84.81 590 ILE B N 1
ATOM 11855 C CA . ILE B 1 590 ? -29.766 -19.828 4.723 1 84.81 590 ILE B CA 1
ATOM 11856 C C . ILE B 1 590 ? -29.984 -19.641 6.223 1 84.81 590 ILE B C 1
ATOM 11858 O O . ILE B 1 590 ? -30.891 -20.25 6.809 1 84.81 590 ILE B O 1
ATOM 11862 N N . ILE B 1 591 ? -29.188 -18.812 6.852 1 87.75 591 ILE B N 1
ATOM 11863 C CA . ILE B 1 591 ? -29.297 -18.656 8.297 1 87.75 591 ILE B CA 1
ATOM 11864 C C . ILE B 1 591 ? -30.609 -17.938 8.641 1 87.75 591 ILE B C 1
ATOM 11866 O O . ILE B 1 591 ? -31.203 -18.203 9.688 1 87.75 591 ILE B O 1
ATOM 11870 N N . ASP B 1 592 ? -31.109 -17.109 7.734 1 84.19 592 ASP B N 1
ATOM 11871 C CA . ASP B 1 592 ? -32.344 -16.391 7.973 1 84.19 592 ASP B CA 1
ATOM 11872 C C . ASP B 1 592 ? -33.562 -17.266 7.688 1 84.19 592 ASP B C 1
ATOM 11874 O O . ASP B 1 592 ? -34.656 -17 8.188 1 84.19 592 ASP B O 1
ATOM 11878 N N . LEU B 1 593 ? -33.406 -18.281 6.918 1 79.25 593 LEU B N 1
ATOM 11879 C CA . LEU B 1 593 ? -34.5 -19.172 6.57 1 79.25 593 LEU B CA 1
ATOM 11880 C C . LEU B 1 593 ? -34.781 -20.172 7.691 1 79.25 593 LEU B C 1
ATOM 11882 O O . LEU B 1 593 ? -35.875 -20.703 7.809 1 79.25 593 LEU B O 1
ATOM 11886 N N . CYS B 1 594 ? -33.875 -20.391 8.594 1 83.38 594 CYS B N 1
ATOM 11887 C CA . CYS B 1 594 ? -33.938 -21.438 9.594 1 83.38 594 CYS B CA 1
ATOM 11888 C C . CYS B 1 594 ? -35.062 -21.172 10.594 1 83.38 594 CYS B C 1
ATOM 11890 O O . CYS B 1 594 ? -35.906 -22.031 10.836 1 83.38 594 CYS B O 1
ATOM 11892 N N . PRO B 1 595 ? -35.125 -19.969 11.086 1 80.81 595 PRO B N 1
ATOM 11893 C CA . PRO B 1 595 ? -36.219 -19.734 12.047 1 80.81 595 PRO B CA 1
ATOM 11894 C C . PRO B 1 595 ? -37.594 -19.797 11.398 1 80.81 595 PRO B C 1
ATOM 11896 O O . PRO B 1 595 ? -38.562 -20.25 12.031 1 80.81 595 PRO B O 1
ATOM 11899 N N . GLY B 1 596 ? -37.719 -19.406 10.164 1 75.62 596 GLY B N 1
ATOM 11900 C CA . GLY B 1 596 ? -38.969 -19.453 9.453 1 75.62 596 GLY B CA 1
ATOM 11901 C C . GLY B 1 596 ? -39.469 -20.875 9.234 1 75.62 596 GLY B C 1
ATOM 11902 O O . GLY B 1 596 ? -40.688 -21.094 9.117 1 75.62 596 GLY B O 1
ATOM 11903 N N . GLN B 1 597 ? -38.625 -21.812 9.219 1 77.69 597 GLN B N 1
ATOM 11904 C CA . GLN B 1 597 ? -39 -23.219 9.016 1 77.69 597 GLN B CA 1
ATOM 11905 C C . GLN B 1 597 ? -39.062 -23.969 10.336 1 77.69 597 GLN B C 1
ATOM 11907 O O . GLN B 1 597 ? -39.031 -25.203 10.359 1 77.69 597 GLN B O 1
ATOM 11912 N N . GLY B 1 598 ? -38.969 -23.172 11.398 1 79 598 GLY B N 1
ATOM 11913 C CA . GLY B 1 598 ? -39.125 -23.766 12.719 1 79 598 GLY B CA 1
ATOM 11914 C C . GLY B 1 598 ? -37.812 -24.297 13.297 1 79 598 GLY B C 1
ATOM 11915 O O . GLY B 1 598 ? -37.844 -25.062 14.258 1 79 598 GLY B O 1
ATOM 11916 N N . ILE B 1 599 ? -36.719 -24.031 12.727 1 86.5 599 ILE B N 1
ATOM 11917 C CA . ILE B 1 599 ? -35.438 -24.484 13.234 1 86.5 599 ILE B CA 1
ATOM 11918 C C . ILE B 1 599 ? -34.844 -23.406 14.141 1 86.5 599 ILE B C 1
ATOM 11920 O O . ILE B 1 599 ? -34.344 -22.391 13.664 1 86.5 599 ILE B O 1
ATOM 11924 N N . ILE B 1 600 ? -35 -23.578 15.422 1 87.94 600 ILE B N 1
ATOM 11925 C CA . ILE B 1 600 ? -34.469 -22.625 16.406 1 87.94 600 ILE B CA 1
ATOM 11926 C C . ILE B 1 600 ? -33.25 -23.219 17.125 1 87.94 600 ILE B C 1
ATOM 11928 O O . ILE B 1 600 ? -33.406 -24.125 17.938 1 87.94 600 ILE B O 1
ATOM 11932 N N . ILE B 1 601 ? -32.156 -22.781 16.844 1 84.75 601 ILE B N 1
ATOM 11933 C CA . ILE B 1 601 ? -30.891 -23.359 17.328 1 84.75 601 ILE B CA 1
ATOM 11934 C C . ILE B 1 601 ? -30.562 -22.781 18.703 1 84.75 601 ILE B C 1
ATOM 11936 O O . ILE B 1 601 ? -30.078 -23.5 19.578 1 84.75 601 ILE B O 1
ATOM 11940 N N . PHE B 1 602 ? -30.859 -21.5 18.828 1 89.56 602 PHE B N 1
ATOM 11941 C CA . PHE B 1 602 ? -30.469 -20.859 20.062 1 89.56 602 PHE B CA 1
ATOM 11942 C C . PHE B 1 602 ? -31.688 -20.547 20.922 1 89.56 602 PHE B C 1
ATOM 11944 O O . PHE B 1 602 ? -32.156 -19.406 20.969 1 89.56 602 PHE B O 1
ATOM 11951 N N . GLY B 1 603 ? -32.375 -21.453 21.516 1 84.88 603 GLY B N 1
ATOM 11952 C CA . GLY B 1 603 ? -33.406 -21.375 22.531 1 84.88 603 GLY B CA 1
ATOM 11953 C C . GLY B 1 603 ? -34.75 -20.859 21.984 1 84.88 603 GLY B C 1
ATOM 11954 O O . GLY B 1 603 ? -35.688 -21.625 21.797 1 84.88 603 GLY B O 1
ATOM 11955 N N . THR B 1 604 ? -34.812 -19.422 21.703 1 84.88 604 THR B N 1
ATOM 11956 C CA . THR B 1 604 ? -36.031 -18.797 21.219 1 84.88 604 THR B CA 1
ATOM 11957 C C . THR B 1 604 ? -35.812 -18.172 19.844 1 84.88 604 THR B C 1
ATOM 11959 O O . THR B 1 604 ? -34.688 -17.984 19.406 1 84.88 604 THR B O 1
ATOM 11962 N N . ALA B 1 605 ? -36.875 -17.953 19.203 1 82.94 605 ALA B N 1
ATOM 11963 C CA . ALA B 1 605 ? -36.812 -17.344 17.875 1 82.94 605 ALA B CA 1
ATOM 11964 C C . ALA B 1 605 ? -36.188 -15.961 17.922 1 82.94 605 ALA B C 1
ATOM 11966 O O . ALA B 1 605 ? -35.438 -15.578 17.016 1 82.94 605 ALA B O 1
ATOM 11967 N N . THR B 1 606 ? -36.469 -15.289 19.094 1 80.19 606 THR B N 1
ATOM 11968 C CA . THR B 1 606 ? -35.938 -13.938 19.234 1 80.19 606 THR B CA 1
ATOM 11969 C C . THR B 1 606 ? -34.406 -13.961 19.438 1 80.19 606 THR B C 1
ATOM 11971 O O . THR B 1 606 ? -33.688 -13.164 18.844 1 80.19 606 THR B O 1
ATOM 11974 N N . VAL B 1 607 ? -33.938 -14.867 20.219 1 83.81 607 VAL B N 1
ATOM 11975 C CA . VAL B 1 607 ? -32.5 -14.961 20.5 1 83.81 607 VAL B CA 1
ATOM 11976 C C . VAL B 1 607 ? -31.781 -15.422 19.234 1 83.81 607 VAL B C 1
ATOM 11978 O O . VAL B 1 607 ? -30.688 -14.938 18.922 1 83.81 607 VAL B O 1
ATOM 11981 N N . THR B 1 608 ? -32.438 -16.312 18.547 1 87.56 608 THR B N 1
ATOM 11982 C CA . THR B 1 608 ? -31.812 -16.812 17.328 1 87.56 608 THR B CA 1
ATOM 11983 C C . THR B 1 608 ? -31.688 -15.703 16.281 1 87.56 608 THR B C 1
ATOM 11985 O O . THR B 1 608 ? -30.703 -15.648 15.539 1 87.56 608 THR B O 1
ATOM 11988 N N . HIS B 1 609 ? -32.625 -14.844 16.297 1 83.38 609 HIS B N 1
ATOM 11989 C CA . HIS B 1 609 ? -32.562 -13.727 15.352 1 83.38 609 HIS B CA 1
ATOM 11990 C C . HIS B 1 609 ? -31.375 -12.805 15.664 1 83.38 609 HIS B C 1
ATOM 11992 O O . HIS B 1 609 ? -30.641 -12.398 14.766 1 83.38 609 HIS B O 1
ATOM 11998 N N . TRP B 1 610 ? -31.125 -12.531 16.922 1 82.44 610 TRP B N 1
ATOM 11999 C CA . TRP B 1 610 ? -30.047 -11.641 17.312 1 82.44 610 TRP B CA 1
ATOM 12000 C C . TRP B 1 610 ? -28.688 -12.297 17.078 1 82.44 610 TRP B C 1
ATOM 12002 O O . TRP B 1 610 ? -27.734 -11.625 16.688 1 82.44 610 TRP B O 1
ATOM 12012 N N . VAL B 1 611 ? -28.688 -13.531 17.297 1 88.06 611 VAL B N 1
ATOM 12013 C CA . VAL B 1 611 ? -27.438 -14.25 17.078 1 88.06 611 VAL B CA 1
ATOM 12014 C C . VAL B 1 611 ? -27.125 -14.289 15.594 1 88.06 611 VAL B C 1
ATOM 12016 O O . VAL B 1 611 ? -25.969 -14.055 15.188 1 88.06 611 VAL B O 1
ATOM 12019 N N . ASN B 1 612 ? -28.141 -14.539 14.797 1 90 612 ASN B N 1
ATOM 12020 C CA . ASN B 1 612 ? -27.938 -14.555 13.352 1 90 612 ASN B CA 1
ATOM 12021 C C . ASN B 1 612 ? -27.5 -13.188 12.836 1 90 612 ASN B C 1
ATOM 12023 O O . ASN B 1 612 ? -26.641 -13.094 11.961 1 90 612 ASN B O 1
ATOM 12027 N N . LEU B 1 613 ? -28.078 -12.164 13.383 1 87.56 613 LEU B N 1
ATOM 12028 C CA . LEU B 1 613 ? -27.688 -10.812 12.977 1 87.56 613 LEU B CA 1
ATOM 12029 C C . LEU B 1 613 ? -26.25 -10.516 13.367 1 87.56 613 LEU B C 1
ATOM 12031 O O . LEU B 1 613 ? -25.5 -9.922 12.586 1 87.56 613 LEU B O 1
ATOM 12035 N N . ALA B 1 614 ? -25.875 -10.898 14.539 1 88.06 614 ALA B N 1
ATOM 12036 C CA . ALA B 1 614 ? -24.5 -10.703 15 1 88.06 614 ALA B CA 1
ATOM 12037 C C . ALA B 1 614 ? -23.516 -11.453 14.109 1 88.06 614 ALA B C 1
ATOM 12039 O O . ALA B 1 614 ? -22.453 -10.93 13.773 1 88.06 614 ALA B O 1
ATOM 12040 N N . LEU B 1 615 ? -23.906 -12.641 13.719 1 93.56 615 LEU B N 1
ATOM 12041 C CA . LEU B 1 615 ? -23.016 -13.445 12.883 1 93.56 615 LEU B CA 1
ATOM 12042 C C . LEU B 1 615 ? -22.891 -12.828 11.492 1 93.56 615 LEU B C 1
ATOM 12044 O O . LEU B 1 615 ? -21.812 -12.883 10.883 1 93.56 615 LEU B O 1
ATOM 12048 N N . LYS B 1 616 ? -23.953 -12.266 10.992 1 92.19 616 LYS B N 1
ATOM 12049 C CA . LYS B 1 616 ? -23.891 -11.57 9.711 1 92.19 616 LYS B CA 1
ATOM 12050 C C . LYS B 1 616 ? -22.969 -10.359 9.781 1 92.19 616 LYS B C 1
ATOM 12052 O O . LYS B 1 616 ? -22.172 -10.125 8.875 1 92.19 616 LYS B O 1
ATOM 12057 N N . TRP B 1 617 ? -23 -9.664 10.93 1 90 617 TRP B N 1
ATOM 12058 C CA . TRP B 1 617 ? -22.141 -8.5 11.117 1 90 617 TRP B CA 1
ATOM 12059 C C . TRP B 1 617 ? -20.688 -8.914 11.258 1 90 617 TRP B C 1
ATOM 12061 O O . TRP B 1 617 ? -19.781 -8.219 10.781 1 90 617 TRP B O 1
ATOM 12071 N N . ILE B 1 618 ? -20.5 -9.969 11.914 1 92.94 618 ILE B N 1
ATOM 12072 C CA . ILE B 1 618 ? -19.141 -10.477 12.07 1 92.94 618 ILE B CA 1
ATOM 12073 C C . ILE B 1 618 ? -18.562 -10.859 10.703 1 92.94 618 ILE B C 1
ATOM 12075 O O . ILE B 1 618 ? -17.422 -10.547 10.391 1 92.94 618 ILE B O 1
ATOM 12079 N N . TYR B 1 619 ? -19.422 -11.516 9.883 1 95.5 619 TYR B N 1
ATOM 12080 C CA . TYR B 1 619 ? -19 -11.898 8.539 1 95.5 619 TYR B CA 1
ATOM 12081 C C . TYR B 1 619 ? -18.562 -10.68 7.73 1 95.5 619 TYR B C 1
ATOM 12083 O O . TYR B 1 619 ? -17.469 -10.656 7.164 1 95.5 619 TYR B O 1
ATOM 12091 N N . LEU B 1 620 ? -19.344 -9.617 7.781 1 93 620 LEU B N 1
ATOM 12092 C CA . LEU B 1 620 ? -19.078 -8.43 6.973 1 93 620 LEU B CA 1
ATOM 12093 C C . LEU B 1 620 ? -17.922 -7.621 7.555 1 93 620 LEU B C 1
ATOM 12095 O O . LEU B 1 620 ? -17.141 -7.031 6.812 1 93 620 LEU B O 1
ATOM 12099 N N . SER B 1 621 ? -17.797 -7.566 8.898 1 92.62 621 SER B N 1
ATOM 12100 C CA . SER B 1 621 ? -16.703 -6.844 9.547 1 92.62 621 SER B CA 1
ATOM 12101 C C . SER B 1 621 ? -15.352 -7.465 9.211 1 92.62 621 SER B C 1
ATOM 12103 O O . SER B 1 621 ? -14.383 -6.75 8.945 1 92.62 621 SER B O 1
ATOM 12105 N N . PHE B 1 622 ? -15.336 -8.781 9.219 1 94.5 622 PHE B N 1
ATOM 12106 C CA . PHE B 1 622 ? -14.07 -9.438 8.914 1 94.5 622 PHE B CA 1
ATOM 12107 C C . PHE B 1 622 ? -13.758 -9.359 7.43 1 94.5 622 PHE B C 1
ATOM 12109 O O . PHE B 1 622 ? -12.586 -9.344 7.031 1 94.5 622 PHE B O 1
ATOM 12116 N N . LEU B 1 623 ? -14.805 -9.336 6.559 1 94.75 623 LEU B N 1
ATOM 12117 C CA . LEU B 1 623 ? -14.562 -9.109 5.137 1 94.75 623 LEU B CA 1
ATOM 12118 C C . LEU B 1 623 ? -13.961 -7.73 4.902 1 94.75 623 LEU B C 1
ATOM 12120 O O . LEU B 1 623 ? -13 -7.59 4.141 1 94.75 623 LEU B O 1
ATOM 12124 N N . ALA B 1 624 ? -14.477 -6.711 5.598 1 91.88 624 ALA B N 1
ATOM 12125 C CA . ALA B 1 624 ? -13.93 -5.359 5.496 1 91.88 624 ALA B CA 1
ATOM 12126 C C . ALA B 1 624 ? -12.492 -5.309 6.008 1 91.88 624 ALA B C 1
ATOM 12128 O O . ALA B 1 624 ? -11.633 -4.656 5.41 1 91.88 624 ALA B O 1
ATOM 12129 N N . LEU B 1 625 ? -12.312 -6 7.09 1 92.06 625 LEU B N 1
ATOM 12130 C CA . LEU B 1 625 ? -10.969 -6.07 7.652 1 92.06 625 LEU B CA 1
ATOM 12131 C C . LEU B 1 625 ? -10 -6.688 6.652 1 92.06 625 LEU B C 1
ATOM 12133 O O . LEU B 1 625 ? -8.844 -6.258 6.559 1 92.06 625 LEU B O 1
ATOM 12137 N N . GLN B 1 626 ? -10.469 -7.66 5.887 1 94.19 626 GLN B N 1
ATOM 12138 C CA . GLN B 1 626 ? -9.594 -8.312 4.922 1 94.19 626 GLN B CA 1
ATOM 12139 C C . GLN B 1 626 ? -9.211 -7.363 3.787 1 94.19 626 GLN B C 1
ATOM 12141 O O . GLN B 1 626 ? -8.094 -7.418 3.27 1 94.19 626 GLN B O 1
ATOM 12146 N N . PHE B 1 627 ? -10.078 -6.52 3.4 1 93.25 627 PHE B N 1
ATOM 12147 C CA . PHE B 1 627 ? -9.75 -5.539 2.371 1 93.25 627 PHE B CA 1
ATOM 12148 C C . PHE B 1 627 ? -8.703 -4.551 2.881 1 93.25 627 PHE B C 1
ATOM 12150 O O . PHE B 1 627 ? -7.773 -4.195 2.154 1 93.25 627 PHE B O 1
ATOM 12157 N N . ILE B 1 628 ? -8.812 -4.168 4.141 1 91.44 628 ILE B N 1
ATOM 12158 C CA . ILE B 1 628 ? -7.875 -3.211 4.719 1 91.44 628 ILE B CA 1
ATOM 12159 C C . ILE B 1 628 ? -6.504 -3.863 4.871 1 91.44 628 ILE B C 1
ATOM 12161 O O . ILE B 1 628 ? -5.48 -3.258 4.539 1 91.44 628 ILE B O 1
ATOM 12165 N N . LEU B 1 629 ? -6.527 -5.117 5.316 1 91.62 629 LEU B N 1
ATOM 12166 C CA . LEU B 1 629 ? -5.277 -5.852 5.504 1 91.62 629 LEU B CA 1
ATOM 12167 C C . LEU B 1 629 ? -4.598 -6.117 4.164 1 91.62 629 LEU B C 1
ATOM 12169 O O . LEU B 1 629 ? -3.381 -5.965 4.043 1 91.62 629 LEU B O 1
ATOM 12173 N N . ALA B 1 630 ? -5.363 -6.484 3.178 1 93.06 630 ALA B N 1
ATOM 12174 C CA . ALA B 1 630 ? -4.82 -6.863 1.876 1 93.06 630 ALA B CA 1
ATOM 12175 C C . ALA B 1 630 ? -4.219 -5.656 1.161 1 93.06 630 ALA B C 1
ATOM 12177 O O . ALA B 1 630 ? -3.186 -5.77 0.498 1 93.06 630 ALA B O 1
ATOM 12178 N N . LEU B 1 631 ? -4.777 -4.496 1.328 1 89.5 631 LEU B N 1
ATOM 12179 C CA . LEU B 1 631 ? -4.297 -3.301 0.642 1 89.5 631 LEU B CA 1
ATOM 12180 C C . LEU B 1 631 ? -3.16 -2.646 1.418 1 89.5 631 LEU B C 1
ATOM 12182 O O . LEU B 1 631 ? -2.303 -1.983 0.831 1 89.5 631 LEU B O 1
ATOM 12186 N N . GLY B 1 632 ? -3.15 -2.863 2.695 1 83 632 GLY B N 1
ATOM 12187 C CA . GLY B 1 632 ? -2.238 -2.074 3.508 1 83 632 GLY B CA 1
ATOM 12188 C C . GLY B 1 632 ? -1.035 -2.863 3.99 1 83 632 GLY B C 1
ATOM 12189 O O . GLY B 1 632 ? 0.015 -2.289 4.281 1 83 632 GLY B O 1
ATOM 12190 N N . ASN B 1 633 ? -1.156 -4.199 4.238 1 86.88 633 ASN B N 1
ATOM 12191 C CA . ASN B 1 633 ? -0.107 -4.953 4.918 1 86.88 633 ASN B CA 1
ATOM 12192 C C . ASN B 1 633 ? 0.339 -6.16 4.098 1 86.88 633 ASN B C 1
ATOM 12194 O O . ASN B 1 633 ? -0.437 -6.699 3.309 1 86.88 633 ASN B O 1
ATOM 12198 N N . ARG B 1 634 ? 1.583 -6.523 4.289 1 86.06 634 ARG B N 1
ATOM 12199 C CA . ARG B 1 634 ? 2.059 -7.82 3.822 1 86.06 634 ARG B CA 1
ATOM 12200 C C . ARG B 1 634 ? 1.637 -8.93 4.773 1 86.06 634 ARG B C 1
ATOM 12202 O O . ARG B 1 634 ? 1.534 -8.719 5.984 1 86.06 634 ARG B O 1
ATOM 12209 N N . PRO B 1 635 ? 1.376 -10.062 4.234 1 87.06 635 PRO B N 1
ATOM 12210 C CA . PRO B 1 635 ? 0.909 -11.156 5.09 1 87.06 635 PRO B CA 1
ATOM 12211 C C . PRO B 1 635 ? 1.904 -11.516 6.191 1 87.06 635 PRO B C 1
ATOM 12213 O O . PRO B 1 635 ? 1.5 -11.883 7.297 1 87.06 635 PRO B O 1
ATOM 12216 N N . LYS B 1 636 ? 3.203 -11.398 6.008 1 84.5 636 LYS B N 1
ATOM 12217 C CA . LYS B 1 636 ? 4.215 -11.734 7.004 1 84.5 636 LYS B CA 1
ATOM 12218 C C . LYS B 1 636 ? 4.215 -10.734 8.148 1 84.5 636 LYS B C 1
ATOM 12220 O O . LYS B 1 636 ? 4.664 -11.047 9.258 1 84.5 636 LYS B O 1
ATOM 12225 N N . GLY B 1 637 ? 3.725 -9.531 7.922 1 82.19 637 GLY B N 1
ATOM 12226 C CA . GLY B 1 637 ? 3.656 -8.508 8.945 1 82.19 637 GLY B CA 1
ATOM 12227 C C . GLY B 1 637 ? 2.488 -8.688 9.898 1 82.19 637 GLY B C 1
ATOM 12228 O O . GLY B 1 637 ? 2.547 -8.258 11.055 1 82.19 637 GLY B O 1
ATOM 12229 N N . GLU B 1 638 ? 1.39 -9.32 9.367 1 87.81 638 GLU B N 1
ATOM 12230 C CA . GLU B 1 638 ? 0.193 -9.531 10.172 1 87.81 638 GLU B CA 1
ATOM 12231 C C . GLU B 1 638 ? -0.242 -10.992 10.148 1 87.81 638 GLU B C 1
ATOM 12233 O O . GLU B 1 638 ? -1.375 -11.305 9.773 1 87.81 638 GLU B O 1
ATOM 12238 N N . ARG B 1 639 ? 0.531 -11.852 10.789 1 87.75 639 ARG B N 1
ATOM 12239 C CA . ARG B 1 639 ? 0.255 -13.289 10.781 1 87.75 639 ARG B CA 1
ATOM 12240 C C . ARG B 1 639 ? -0.959 -13.617 11.641 1 87.75 639 ARG B C 1
ATOM 12242 O O . ARG B 1 639 ? -1.81 -14.414 11.242 1 87.75 639 ARG B O 1
ATOM 12249 N N . MET B 1 640 ? -1.122 -12.898 12.711 1 88.06 640 MET B N 1
ATOM 12250 C CA . MET B 1 640 ? -2.178 -13.211 13.664 1 88.06 640 MET B CA 1
ATOM 12251 C C . MET B 1 640 ? -3.545 -12.805 13.125 1 88.06 640 MET B C 1
ATOM 12253 O O . MET B 1 640 ? -4.52 -13.547 13.266 1 88.06 640 MET B O 1
ATOM 12257 N N . ALA B 1 641 ? -3.605 -11.719 12.492 1 90.5 641 ALA B N 1
ATOM 12258 C CA . ALA B 1 641 ? -4.883 -11.242 11.969 1 90.5 641 ALA B CA 1
ATOM 12259 C C . ALA B 1 641 ? -5.418 -12.188 10.898 1 90.5 641 ALA B C 1
ATOM 12261 O O . ALA B 1 641 ? -6.609 -12.5 10.875 1 90.5 641 ALA B O 1
ATOM 12262 N N . TYR B 1 642 ? -4.547 -12.68 10.023 1 92.56 642 TYR B N 1
ATOM 12263 C CA . TYR B 1 642 ? -4.977 -13.602 8.977 1 92.56 642 TYR B CA 1
ATOM 12264 C C . TYR B 1 642 ? -5.379 -14.945 9.555 1 92.56 642 TYR B C 1
ATOM 12266 O O . TYR B 1 642 ? -6.367 -15.547 9.133 1 92.56 642 TYR B O 1
ATOM 12274 N N . THR B 1 643 ? -4.68 -15.406 10.602 1 92.5 643 THR B N 1
ATOM 12275 C CA . THR B 1 643 ? -5.008 -16.688 11.227 1 92.5 643 THR B CA 1
ATOM 12276 C C . THR B 1 643 ? -6.344 -16.594 11.961 1 92.5 643 THR B C 1
ATOM 12278 O O . THR B 1 643 ? -7.164 -17.516 11.867 1 92.5 643 THR B O 1
ATOM 12281 N N . ILE B 1 644 ? -6.602 -15.453 12.602 1 93.69 644 ILE B N 1
ATOM 12282 C CA . ILE B 1 644 ? -7.859 -15.281 13.32 1 93.69 644 ILE B CA 1
ATOM 12283 C C . ILE B 1 644 ? -9.016 -15.227 12.32 1 93.69 644 ILE B C 1
ATOM 12285 O O . ILE B 1 644 ? -10.078 -15.805 12.57 1 93.69 644 ILE B O 1
ATOM 12289 N N . THR B 1 645 ? -8.773 -14.586 11.227 1 95 645 THR B N 1
ATOM 12290 C CA . THR B 1 645 ? -9.828 -14.484 10.219 1 95 645 THR B CA 1
ATOM 12291 C C . THR B 1 645 ? -10.164 -15.859 9.656 1 95 645 THR B C 1
ATOM 12293 O O . THR B 1 645 ? -11.336 -16.172 9.414 1 95 645 THR B O 1
ATOM 12296 N N . LEU B 1 646 ? -9.141 -16.734 9.461 1 95.19 646 LEU B N 1
ATOM 12297 C CA . LEU B 1 646 ? -9.391 -18.078 8.961 1 95.19 646 LEU B CA 1
ATOM 12298 C C . LEU B 1 646 ? -10.234 -18.875 9.953 1 95.19 646 LEU B C 1
ATOM 12300 O O . LEU B 1 646 ? -11.141 -19.609 9.547 1 95.19 646 LEU B O 1
ATOM 12304 N N . TRP B 1 647 ? -9.984 -18.609 11.203 1 95.19 647 TRP B N 1
ATOM 12305 C CA . TRP B 1 647 ? -10.742 -19.328 12.227 1 95.19 647 TRP B CA 1
ATOM 12306 C C . TRP B 1 647 ? -12.18 -18.812 12.289 1 95.19 647 TRP B C 1
ATOM 12308 O O . TRP B 1 647 ? -13.117 -19.594 12.445 1 95.19 647 TRP B O 1
ATOM 12318 N N . VAL B 1 648 ? -12.359 -17.547 12.164 1 96.25 648 VAL B N 1
ATOM 12319 C CA . VAL B 1 648 ? -13.695 -16.953 12.203 1 96.25 648 VAL B CA 1
ATOM 12320 C C . VAL B 1 648 ? -14.531 -17.484 11.039 1 96.25 648 VAL B C 1
ATOM 12322 O O . VAL B 1 648 ? -15.664 -17.938 11.234 1 96.25 648 VAL B O 1
ATOM 12325 N N . TYR B 1 649 ? -13.977 -17.516 9.875 1 96.62 649 TYR B N 1
ATOM 12326 C CA . TYR B 1 649 ? -14.727 -18 8.719 1 96.62 649 TYR B CA 1
ATOM 12327 C C . TYR B 1 649 ? -14.961 -19.5 8.805 1 96.62 649 TYR B C 1
ATOM 12329 O O . TYR B 1 649 ? -15.961 -20.016 8.297 1 96.62 649 TYR B O 1
ATOM 12337 N N . ALA B 1 650 ? -14.031 -20.234 9.5 1 96.31 650 ALA B N 1
ATOM 12338 C CA . ALA B 1 650 ? -14.25 -21.656 9.711 1 96.31 650 ALA B CA 1
ATOM 12339 C C . ALA B 1 650 ? -15.461 -21.891 10.609 1 96.31 650 ALA B C 1
ATOM 12341 O O . ALA B 1 650 ? -16.281 -22.781 10.344 1 96.31 650 ALA B O 1
ATOM 12342 N N . VAL B 1 651 ? -15.602 -21.031 11.633 1 96.12 651 VAL B N 1
ATOM 12343 C CA . VAL B 1 651 ? -16.719 -21.156 12.562 1 96.12 651 VAL B CA 1
ATOM 12344 C C . VAL B 1 651 ? -18.016 -20.781 11.867 1 96.12 651 VAL B C 1
ATOM 12346 O O . VAL B 1 651 ? -19.047 -21.453 12.039 1 96.12 651 VAL B O 1
ATOM 12349 N N . LEU B 1 652 ? -17.969 -19.766 11.055 1 96.31 652 LEU B N 1
ATOM 12350 C CA . LEU B 1 652 ? -19.156 -19.344 10.312 1 96.31 652 LEU B CA 1
ATOM 12351 C C . LEU B 1 652 ? -19.562 -20.406 9.297 1 96.31 652 LEU B C 1
ATOM 12353 O O . LEU B 1 652 ? -20.75 -20.656 9.094 1 96.31 652 LEU B O 1
ATOM 12357 N N . SER B 1 653 ? -18.547 -21.062 8.695 1 95.31 653 SER B N 1
ATOM 12358 C CA . SER B 1 653 ? -18.844 -22.125 7.742 1 95.31 653 SER B CA 1
ATOM 12359 C C . SER B 1 653 ? -19.438 -23.344 8.445 1 95.31 653 SER B C 1
ATOM 12361 O O . SER B 1 653 ? -20.328 -24.016 7.895 1 95.31 653 SER B O 1
ATOM 12363 N N . LEU B 1 654 ? -18.969 -23.609 9.602 1 94.88 654 LEU B N 1
ATOM 12364 C CA . LEU B 1 654 ? -19.547 -24.703 10.375 1 94.88 654 LEU B CA 1
ATOM 12365 C C . LEU B 1 654 ? -21.016 -24.438 10.672 1 94.88 654 LEU B C 1
ATOM 12367 O O . LEU B 1 654 ? -21.859 -25.328 10.523 1 94.88 654 LEU B O 1
ATOM 12371 N N . TYR B 1 655 ? -21.312 -23.188 11.086 1 94.62 655 TYR B N 1
ATOM 12372 C CA . TYR B 1 655 ? -22.703 -22.812 11.352 1 94.62 655 TYR B CA 1
ATOM 12373 C C . TYR B 1 655 ? -23.547 -22.953 10.102 1 94.62 655 TYR B C 1
ATOM 12375 O O . TYR B 1 655 ? -24.688 -23.438 10.164 1 94.62 655 TYR B O 1
ATOM 12383 N N . LEU B 1 656 ? -23.016 -22.547 8.969 1 91.88 656 LEU B N 1
ATOM 12384 C CA . LEU B 1 656 ? -23.719 -22.641 7.699 1 91.88 656 LEU B CA 1
ATOM 12385 C C . LEU B 1 656 ? -23.984 -24.094 7.336 1 91.88 656 LEU B C 1
ATOM 12387 O O . LEU B 1 656 ? -25.078 -24.438 6.879 1 91.88 656 LEU B O 1
ATOM 12391 N N . ILE B 1 657 ? -23 -24.969 7.555 1 89.81 657 ILE B N 1
ATOM 12392 C CA . ILE B 1 657 ? -23.125 -26.375 7.215 1 89.81 657 ILE B CA 1
ATOM 12393 C C . ILE B 1 657 ? -24.188 -27.031 8.086 1 89.81 657 ILE B C 1
ATOM 12395 O O . ILE B 1 657 ? -25.031 -27.781 7.594 1 89.81 657 ILE B O 1
ATOM 12399 N N . VAL B 1 658 ? -24.219 -26.688 9.359 1 91 658 VAL B N 1
ATOM 12400 C CA . VAL B 1 658 ? -25.188 -27.266 10.281 1 91 658 VAL B CA 1
ATOM 12401 C C . VAL B 1 658 ? -26.594 -26.812 9.883 1 91 658 VAL B C 1
ATOM 12403 O O . VAL B 1 658 ? -27.516 -27.625 9.828 1 91 658 VAL B O 1
ATOM 12406 N N . CYS B 1 659 ? -26.734 -25.547 9.555 1 89.44 659 CYS B N 1
ATOM 12407 C CA . CYS B 1 659 ? -28.031 -25.016 9.133 1 89.44 659 CYS B CA 1
ATOM 12408 C C . CYS B 1 659 ? -28.484 -25.656 7.828 1 89.44 659 CYS B C 1
ATOM 12410 O O . CYS B 1 659 ? -29.656 -26 7.68 1 89.44 659 CYS B O 1
ATOM 12412 N N . SER B 1 660 ? -27.531 -25.844 6.91 1 85.12 660 SER B N 1
ATOM 12413 C CA . SER B 1 660 ? -27.859 -26.406 5.605 1 85.12 660 SER B CA 1
ATOM 12414 C C . SER B 1 660 ? -28.266 -27.875 5.73 1 85.12 660 SER B C 1
ATOM 12416 O O . SER B 1 660 ? -29.219 -28.312 5.078 1 85.12 660 SER B O 1
ATOM 12418 N N . PHE B 1 661 ? -27.641 -28.594 6.551 1 85.25 661 PHE B N 1
ATOM 12419 C CA . PHE B 1 661 ? -27.984 -30 6.75 1 85.25 661 PHE B CA 1
ATOM 12420 C C . PHE B 1 661 ? -29.328 -30.141 7.441 1 85.25 661 PHE B C 1
ATOM 12422 O O . PHE B 1 661 ? -30.109 -31.031 7.117 1 85.25 661 PHE B O 1
ATOM 12429 N N . TRP B 1 662 ? -29.547 -29.266 8.383 1 85.62 662 TRP B N 1
ATOM 12430 C CA . TRP B 1 662 ? -30.812 -29.297 9.094 1 85.62 662 TRP B CA 1
ATOM 12431 C C . TRP B 1 662 ? -31.969 -28.922 8.164 1 85.62 662 TRP B C 1
ATOM 12433 O O . TRP B 1 662 ? -33.031 -29.531 8.219 1 85.62 662 TRP B O 1
ATOM 12443 N N . LEU B 1 663 ? -31.766 -27.938 7.375 1 81.81 663 LEU B N 1
ATOM 12444 C CA . LEU B 1 663 ? -32.781 -27.531 6.41 1 81.81 663 LEU B CA 1
ATOM 12445 C C . LEU B 1 663 ? -33.062 -28.656 5.41 1 81.81 663 LEU B C 1
ATOM 12447 O O . LEU B 1 663 ? -34.219 -28.891 5.047 1 81.81 663 LEU B O 1
ATOM 12451 N N . THR B 1 664 ? -31.984 -29.328 4.973 1 79.31 664 THR B N 1
ATOM 12452 C CA . THR B 1 664 ? -32.125 -30.438 4.027 1 79.31 664 THR B CA 1
ATOM 12453 C C . THR B 1 664 ? -32.844 -31.609 4.672 1 79.31 664 THR B C 1
ATOM 12455 O O . THR B 1 664 ? -33.688 -32.25 4.039 1 79.31 664 THR B O 1
ATOM 12458 N N . GLY B 1 665 ? -32.5 -31.859 5.891 1 78.88 665 GLY B N 1
ATOM 12459 C CA . GLY B 1 665 ? -33.219 -32.906 6.609 1 78.88 665 GLY B CA 1
ATOM 12460 C C . GLY B 1 665 ? -34.688 -32.656 6.758 1 78.88 665 GLY B C 1
ATOM 12461 O O . GLY B 1 665 ? -35.5 -33.562 6.551 1 78.88 665 GLY B O 1
ATOM 12462 N N . LYS B 1 666 ? -35.031 -31.438 7.117 1 79.19 666 LYS B N 1
ATOM 12463 C CA . LYS B 1 666 ? -36.438 -31.062 7.27 1 79.19 666 LYS B CA 1
ATOM 12464 C C . LYS B 1 666 ? -37.156 -31.109 5.93 1 79.19 666 LYS B C 1
ATOM 12466 O O . LYS B 1 666 ? -38.312 -31.531 5.863 1 79.19 666 LYS B O 1
ATOM 12471 N N . ALA B 1 667 ? -36.438 -30.672 4.863 1 73.38 667 ALA B N 1
ATOM 12472 C CA . ALA B 1 667 ? -37.031 -30.703 3.531 1 73.38 667 ALA B CA 1
ATOM 12473 C C . ALA B 1 667 ? -37.312 -32.156 3.102 1 73.38 667 ALA B C 1
ATOM 12475 O O . ALA B 1 667 ? -38.344 -32.406 2.494 1 73.38 667 ALA B O 1
ATOM 12476 N N . PHE B 1 668 ? -36.469 -33.094 3.473 1 73.31 668 PHE B N 1
ATOM 12477 C CA . PHE B 1 668 ? -36.656 -34.5 3.117 1 73.31 668 PHE B CA 1
ATOM 12478 C C . PHE B 1 668 ? -37.781 -35.125 3.945 1 73.31 668 PHE B C 1
ATOM 12480 O O . PHE B 1 668 ? -38.5 -36 3.457 1 73.31 668 PHE B O 1
ATOM 12487 N N . SER B 1 669 ? -37.844 -34.625 5.152 1 76.44 669 SER B N 1
ATOM 12488 C CA . SER B 1 669 ? -38.938 -35.188 5.992 1 76.44 669 SER B CA 1
ATOM 12489 C C . SER B 1 669 ? -40.281 -34.719 5.5 1 76.44 669 SER B C 1
ATOM 12491 O O . SER B 1 669 ? -41.281 -35.469 5.613 1 76.44 669 SER B O 1
ATOM 12493 N N . ASN B 1 670 ? -40.281 -33.562 4.941 1 71.56 670 ASN B N 1
ATOM 12494 C CA . ASN B 1 670 ? -41.562 -33.062 4.441 1 71.56 670 ASN B CA 1
ATOM 12495 C C . ASN B 1 670 ? -41.906 -33.656 3.078 1 71.56 670 ASN B C 1
ATOM 12497 O O . ASN B 1 670 ? -43.062 -33.625 2.672 1 71.56 670 ASN B O 1
ATOM 12501 N N . ILE B 1 671 ? -40.906 -34.125 2.367 1 66.94 671 ILE B N 1
ATOM 12502 C CA . ILE B 1 671 ? -41.125 -34.75 1.068 1 66.94 671 ILE B CA 1
ATOM 12503 C C . ILE B 1 671 ? -41.969 -36 1.24 1 66.94 671 ILE B C 1
ATOM 12505 O O . ILE B 1 671 ? -42.844 -36.281 0.427 1 66.94 671 ILE B O 1
ATOM 12509 N N . SER B 1 672 ? -41.625 -36.75 2.309 1 63.34 672 SER B N 1
ATOM 12510 C CA . SER B 1 672 ? -42.375 -37.969 2.545 1 63.34 672 SER B CA 1
ATOM 12511 C C . SER B 1 672 ? -43.875 -37.688 2.727 1 63.34 672 SER B C 1
ATOM 12513 O O . SER B 1 672 ? -44.719 -38.406 2.221 1 63.34 672 SER B O 1
ATOM 12515 N N . SER B 1 673 ? -44.062 -36.5 3.381 1 64.94 673 SER B N 1
ATOM 12516 C CA . SER B 1 673 ? -45.469 -36.156 3.594 1 64.94 673 SER B CA 1
ATOM 12517 C C . SER B 1 673 ? -46.094 -35.594 2.324 1 64.94 673 SER B C 1
ATOM 12519 O O . SER B 1 673 ? -47.281 -35.844 2.051 1 64.94 673 SER B O 1
ATOM 12521 N N . ASP B 1 674 ? -45.219 -34.938 1.525 1 60.75 674 ASP B N 1
ATOM 12522 C CA . ASP B 1 674 ? -45.75 -34.344 0.315 1 60.75 674 ASP B CA 1
ATOM 12523 C C . ASP B 1 674 ? -45.906 -35.375 -0.805 1 60.75 674 ASP B C 1
ATOM 12525 O O . ASP B 1 674 ? -46.75 -35.219 -1.685 1 60.75 674 ASP B O 1
ATOM 12529 N N . LEU B 1 675 ? -45.062 -36.469 -0.844 1 59.66 675 LEU B N 1
ATOM 12530 C CA . LEU B 1 675 ? -45.094 -37.469 -1.882 1 59.66 675 LEU B CA 1
ATOM 12531 C C . LEU B 1 675 ? -46.219 -38.469 -1.644 1 59.66 675 LEU B C 1
ATOM 12533 O O . LEU B 1 675 ? -46.531 -39.281 -2.52 1 59.66 675 LEU B O 1
ATOM 12537 N N . GLN B 1 676 ? -46.688 -38.594 -0.501 1 59.88 676 GLN B N 1
ATOM 12538 C CA . GLN B 1 676 ? -47.688 -39.656 -0.245 1 59.88 676 GLN B CA 1
ATOM 12539 C C . GLN B 1 676 ? -48.812 -39.594 -1.265 1 59.88 676 GLN B C 1
ATOM 12541 O O . GLN B 1 676 ? -49.344 -40.625 -1.678 1 59.88 676 GLN B O 1
ATOM 12546 N N . ASN B 1 677 ? -49.219 -38.406 -1.709 1 58.25 677 ASN B N 1
ATOM 12547 C CA . ASN B 1 677 ? -50.375 -38.469 -2.605 1 58.25 677 ASN B CA 1
ATOM 12548 C C . ASN B 1 677 ? -50 -38.125 -4.039 1 58.25 677 ASN B C 1
ATOM 12550 O O . ASN B 1 677 ? -50.875 -37.812 -4.863 1 58.25 677 ASN B O 1
ATOM 12554 N N . LYS B 1 678 ? -48.656 -38.031 -4.277 1 60.59 678 LYS B N 1
ATOM 12555 C CA . LYS B 1 678 ? -48.344 -37.562 -5.633 1 60.59 678 LYS B CA 1
ATOM 12556 C C . LYS B 1 678 ? -47.875 -38.75 -6.496 1 60.59 678 LYS B C 1
ATOM 12558 O O . LYS B 1 678 ? -47.375 -39.719 -5.977 1 60.59 678 LYS B O 1
ATOM 12563 N N . SER B 1 679 ? -48.375 -38.844 -7.738 1 63.12 679 SER B N 1
ATOM 12564 C CA . SER B 1 679 ? -48.031 -39.844 -8.742 1 63.12 679 SER B CA 1
ATOM 12565 C C . SER B 1 679 ? -46.531 -39.906 -8.953 1 63.12 679 SER B C 1
ATOM 12567 O O . SER B 1 679 ? -45.812 -38.969 -8.617 1 63.12 679 SER B O 1
ATOM 12569 N N . THR B 1 680 ? -45.875 -41.031 -9.289 1 61.28 680 THR B N 1
ATOM 12570 C CA . THR B 1 680 ? -44.469 -41.312 -9.523 1 61.28 680 THR B CA 1
ATOM 12571 C C . THR B 1 680 ? -43.844 -40.188 -10.383 1 61.28 680 THR B C 1
ATOM 12573 O O . THR B 1 680 ? -42.719 -39.781 -10.148 1 61.28 680 THR B O 1
ATOM 12576 N N . GLY B 1 681 ? -44.5 -39.781 -11.352 1 60.66 681 GLY B N 1
ATOM 12577 C CA . GLY B 1 681 ? -44.031 -38.688 -12.211 1 60.66 681 GLY B CA 1
ATOM 12578 C C . GLY B 1 681 ? -43.875 -37.375 -11.492 1 60.66 681 GLY B C 1
ATOM 12579 O O . GLY B 1 681 ? -42.938 -36.625 -11.734 1 60.66 681 GLY B O 1
ATOM 12580 N N . GLU B 1 682 ? -44.781 -37.156 -10.625 1 65.06 682 GLU B N 1
ATOM 12581 C CA . GLU B 1 682 ? -44.75 -35.906 -9.883 1 65.06 682 GLU B CA 1
ATOM 12582 C C . GLU B 1 682 ? -43.625 -35.875 -8.852 1 65.06 682 GLU B C 1
ATOM 12584 O O . GLU B 1 682 ? -43.062 -34.844 -8.547 1 65.06 682 GLU B O 1
ATOM 12589 N N . VAL B 1 683 ? -43.375 -37.062 -8.391 1 62.28 683 VAL B N 1
ATOM 12590 C CA . VAL B 1 683 ? -42.281 -37.188 -7.457 1 62.28 683 VAL B CA 1
ATOM 12591 C C . VAL B 1 683 ? -40.969 -36.875 -8.172 1 62.28 683 VAL B C 1
ATOM 12593 O O . VAL B 1 683 ? -40.094 -36.188 -7.629 1 62.28 683 VAL B O 1
ATOM 12596 N N . ILE B 1 684 ? -40.812 -37.344 -9.352 1 62.34 684 ILE B N 1
ATOM 12597 C CA . ILE B 1 684 ? -39.625 -37.094 -10.133 1 62.34 684 ILE B CA 1
ATOM 12598 C C . ILE B 1 684 ? -39.531 -35.594 -10.5 1 62.34 684 ILE B C 1
ATOM 12600 O O . ILE B 1 684 ? -38.469 -35 -10.453 1 62.34 684 ILE B O 1
ATOM 12604 N N . ALA B 1 685 ? -40.656 -35.125 -10.781 1 64.62 685 ALA B N 1
ATOM 12605 C CA . ALA B 1 685 ? -40.688 -33.688 -11.133 1 64.62 685 ALA B CA 1
ATOM 12606 C C . ALA B 1 685 ? -40.375 -32.812 -9.93 1 64.62 685 ALA B C 1
ATOM 12608 O O . ALA B 1 685 ? -39.781 -31.734 -10.086 1 64.62 685 ALA B O 1
ATOM 12609 N N . SER B 1 686 ? -40.75 -33.312 -8.805 1 63.25 686 SER B N 1
ATOM 12610 C CA . SER B 1 686 ? -40.5 -32.562 -7.59 1 63.25 686 SER B CA 1
ATOM 12611 C C . SER B 1 686 ? -39.031 -32.469 -7.281 1 63.25 686 SER B C 1
ATOM 12613 O O . SER B 1 686 ? -38.562 -31.5 -6.664 1 63.25 686 SER B O 1
ATOM 12615 N N . PHE B 1 687 ? -38.344 -33.438 -7.773 1 62.16 687 PHE B N 1
ATOM 12616 C CA . PHE B 1 687 ? -36.906 -33.469 -7.547 1 62.16 687 PHE B CA 1
ATOM 12617 C C . PHE B 1 687 ? -36.219 -32.375 -8.383 1 62.16 687 PHE B C 1
ATOM 12619 O O . PHE B 1 687 ? -35.062 -32.031 -8.109 1 62.16 687 PHE B O 1
ATOM 12626 N N . PHE B 1 688 ? -37.062 -31.781 -9.25 1 63.94 688 PHE B N 1
ATOM 12627 C CA . PHE B 1 688 ? -36.469 -30.781 -10.133 1 63.94 688 PHE B CA 1
ATOM 12628 C C . PHE B 1 688 ? -37.062 -29.406 -9.891 1 63.94 688 PHE B C 1
ATOM 12630 O O . PHE B 1 688 ? -36.719 -28.438 -10.562 1 63.94 688 PHE B O 1
ATOM 12637 N N . THR B 1 689 ? -38.031 -29.375 -8.977 1 66.69 689 THR B N 1
ATOM 12638 C CA . THR B 1 689 ? -38.656 -28.078 -8.727 1 66.69 689 THR B CA 1
ATOM 12639 C C . THR B 1 689 ? -38.188 -27.484 -7.402 1 66.69 689 THR B C 1
ATOM 12641 O O . THR B 1 689 ? -38.062 -28.203 -6.406 1 66.69 689 THR B O 1
ATOM 12644 N N . PRO B 1 690 ? -37.875 -26.156 -7.379 1 69.81 690 PRO B N 1
ATOM 12645 C CA . PRO B 1 690 ? -37.469 -25.516 -6.137 1 69.81 690 PRO B CA 1
ATOM 12646 C C . PRO B 1 690 ? -38.562 -25.516 -5.078 1 69.81 690 PRO B C 1
ATOM 12648 O O . PRO B 1 690 ? -39.75 -25.547 -5.414 1 69.81 690 PRO B O 1
ATOM 12651 N N . PRO B 1 691 ? -38.25 -25.641 -3.873 1 66.81 691 PRO B N 1
ATOM 12652 C CA . PRO B 1 691 ? -36.969 -25.531 -3.203 1 66.81 691 PRO B CA 1
ATOM 12653 C C . PRO B 1 691 ? -36.25 -26.891 -3.043 1 66.81 691 PRO B C 1
ATOM 12655 O O . PRO B 1 691 ? -35.031 -26.938 -2.826 1 66.81 691 PRO B O 1
ATOM 12658 N N . ILE B 1 692 ? -37.062 -28.016 -3.221 1 66.12 692 ILE B N 1
ATOM 12659 C CA . ILE B 1 692 ? -36.531 -29.344 -2.959 1 66.12 692 ILE B CA 1
ATOM 12660 C C . ILE B 1 692 ? -35.531 -29.719 -4.043 1 66.12 692 ILE B C 1
ATOM 12662 O O . ILE B 1 692 ? -34.438 -30.234 -3.748 1 66.12 692 ILE B O 1
ATOM 12666 N N . GLY B 1 693 ? -35.938 -29.469 -5.188 1 70.69 693 GLY B N 1
ATOM 12667 C CA . GLY B 1 693 ? -35.031 -29.781 -6.293 1 70.69 693 GLY B CA 1
ATOM 12668 C C . GLY B 1 693 ? -33.719 -29.078 -6.199 1 70.69 693 GLY B C 1
ATOM 12669 O O . GLY B 1 693 ? -32.656 -29.672 -6.477 1 70.69 693 GLY B O 1
ATOM 12670 N N . ALA B 1 694 ? -33.75 -27.875 -5.703 1 75.38 694 ALA B N 1
ATOM 12671 C CA . ALA B 1 694 ? -32.531 -27.094 -5.598 1 75.38 694 ALA B CA 1
ATOM 12672 C C . ALA B 1 694 ? -31.609 -27.656 -4.508 1 75.38 694 ALA B C 1
ATOM 12674 O O . ALA B 1 694 ? -30.391 -27.688 -4.672 1 75.38 694 ALA B O 1
ATOM 12675 N N . LEU B 1 695 ? -32.188 -28.125 -3.564 1 72.81 695 LEU B N 1
ATOM 12676 C CA . LEU B 1 695 ? -31.406 -28.672 -2.457 1 72.81 695 LEU B CA 1
ATOM 12677 C C . LEU B 1 695 ? -30.797 -30 -2.834 1 72.81 695 LEU B C 1
ATOM 12679 O O . LEU B 1 695 ? -29.641 -30.281 -2.475 1 72.81 695 LEU B O 1
ATOM 12683 N N . ILE B 1 696 ? -31.562 -30.766 -3.539 1 74.25 696 ILE B N 1
ATOM 12684 C CA . ILE B 1 696 ? -31.047 -32.031 -4 1 74.25 696 ILE B CA 1
ATOM 12685 C C . ILE B 1 696 ? -29.891 -31.812 -4.984 1 74.25 696 ILE B C 1
ATOM 12687 O O . ILE B 1 696 ? -28.859 -32.5 -4.922 1 74.25 696 ILE B O 1
ATOM 12691 N N . ALA B 1 697 ? -30.172 -30.844 -5.738 1 78.25 697 ALA B N 1
ATOM 12692 C CA . ALA B 1 697 ? -29.125 -30.516 -6.703 1 78.25 697 ALA B CA 1
ATOM 12693 C C . ALA B 1 697 ? -27.844 -30.094 -6 1 78.25 697 ALA B C 1
ATOM 12695 O O . ALA B 1 697 ? -26.75 -30.453 -6.422 1 78.25 697 ALA B O 1
ATOM 12696 N N . ALA B 1 698 ? -27.984 -29.422 -4.945 1 79.25 698 ALA B N 1
ATOM 12697 C CA . ALA B 1 698 ? -26.828 -28.969 -4.188 1 79.25 698 ALA B CA 1
ATOM 12698 C C . ALA B 1 698 ? -26.109 -30.125 -3.51 1 79.25 698 ALA B C 1
ATOM 12700 O O . ALA B 1 698 ? -24.891 -30.203 -3.508 1 79.25 698 ALA B O 1
ATOM 12701 N N . MET B 1 699 ? -26.859 -31.031 -3.035 1 78.75 699 MET B N 1
ATOM 12702 C CA . MET B 1 699 ? -26.281 -32.188 -2.336 1 78.75 699 MET B CA 1
ATOM 12703 C C . MET B 1 699 ? -25.578 -33.125 -3.312 1 78.75 699 MET B C 1
ATOM 12705 O O . MET B 1 699 ? -24.5 -33.625 -3.018 1 78.75 699 MET B O 1
ATOM 12709 N N . VAL B 1 700 ? -26.172 -33.281 -4.391 1 80 700 VAL B N 1
ATOM 12710 C CA . VAL B 1 700 ? -25.594 -34.188 -5.391 1 80 700 VAL B CA 1
ATOM 12711 C C . VAL B 1 700 ? -24.328 -33.531 -5.961 1 80 700 VAL B C 1
ATOM 12713 O O . VAL B 1 700 ? -23.328 -34.219 -6.188 1 80 700 VAL B O 1
ATOM 12716 N N . SER B 1 701 ? -24.422 -32.312 -6.094 1 81.19 701 SER B N 1
ATOM 12717 C CA . SER B 1 701 ? -23.281 -31.609 -6.699 1 81.19 701 SER B CA 1
ATOM 12718 C C . SER B 1 701 ? -22.094 -31.578 -5.754 1 81.19 701 SER B C 1
ATOM 12720 O O . SER B 1 701 ? -20.953 -31.766 -6.184 1 81.19 701 SER B O 1
ATOM 12722 N N . THR B 1 702 ? -22.281 -31.344 -4.52 1 76.81 702 THR B N 1
ATOM 12723 C CA . THR B 1 702 ? -21.172 -31.156 -3.592 1 76.81 702 THR B CA 1
ATOM 12724 C C . THR B 1 702 ? -20.75 -32.469 -2.963 1 76.81 702 THR B C 1
ATOM 12726 O O . THR B 1 702 ? -19.562 -32.75 -2.814 1 76.81 702 THR B O 1
ATOM 12729 N N . PHE B 1 703 ? -21.641 -33.312 -2.715 1 82.56 703 PHE B N 1
ATOM 12730 C CA . PHE B 1 703 ? -21.312 -34.562 -2.006 1 82.56 703 PHE B CA 1
ATOM 12731 C C . PHE B 1 703 ? -21.406 -35.75 -2.936 1 82.56 703 PHE B C 1
ATOM 12733 O O . PHE B 1 703 ? -20.469 -36.562 -3.018 1 82.56 703 PHE B O 1
ATOM 12740 N N . GLY B 1 704 ? -22.375 -35.781 -3.727 1 86.44 704 GLY B N 1
ATOM 12741 C CA . GLY B 1 704 ? -22.594 -36.969 -4.57 1 86.44 704 GLY B CA 1
ATOM 12742 C C . GLY B 1 704 ? -21.547 -37.125 -5.652 1 86.44 704 GLY B C 1
ATOM 12743 O O . GLY B 1 704 ? -20.875 -38.156 -5.719 1 86.44 704 GLY B O 1
ATOM 12744 N N . ILE B 1 705 ? -21.344 -36.125 -6.348 1 88.88 705 ILE B N 1
ATOM 12745 C CA . ILE B 1 705 ? -20.406 -36.188 -7.469 1 88.88 705 ILE B CA 1
ATOM 12746 C C . ILE B 1 705 ? -18.984 -36.375 -6.941 1 88.88 705 ILE B C 1
ATOM 12748 O O . ILE B 1 705 ? -18.219 -37.156 -7.484 1 88.88 705 ILE B O 1
ATOM 12752 N N . TYR B 1 706 ? -18.625 -35.719 -5.859 1 90.75 706 TYR B N 1
ATOM 12753 C CA . TYR B 1 706 ? -17.281 -35.844 -5.289 1 90.75 706 TYR B CA 1
ATOM 12754 C C . TYR B 1 706 ? -17.031 -37.25 -4.793 1 90.75 706 TYR B C 1
ATOM 12756 O O . TYR B 1 706 ? -15.961 -37.812 -5.055 1 90.75 706 TYR B O 1
ATOM 12764 N N . LEU B 1 707 ? -18.031 -37.781 -4.219 1 90.88 707 LEU B N 1
ATOM 12765 C CA . LEU B 1 707 ? -17.875 -39.125 -3.664 1 90.88 707 LEU B CA 1
ATOM 12766 C C . LEU B 1 707 ? -17.828 -40.188 -4.773 1 90.88 707 LEU B C 1
ATOM 12768 O O . LEU B 1 707 ? -16.953 -41.031 -4.789 1 90.88 707 LEU B O 1
ATOM 12772 N N . PHE B 1 708 ? -18.719 -40.094 -5.715 1 91.75 708 PHE B N 1
ATOM 12773 C CA . PHE B 1 708 ? -18.797 -41.062 -6.789 1 91.75 708 PHE B CA 1
ATOM 12774 C C . PHE B 1 708 ? -17.547 -41.031 -7.664 1 91.75 708 PHE B C 1
ATOM 12776 O O . PHE B 1 708 ? -17 -42.062 -8.047 1 91.75 708 PHE B O 1
ATOM 12783 N N . ALA B 1 709 ? -17.156 -39.844 -7.961 1 92 709 ALA B N 1
ATOM 12784 C CA . ALA B 1 709 ? -15.961 -39.688 -8.789 1 92 709 ALA B CA 1
ATOM 12785 C C . ALA B 1 709 ? -14.719 -40.219 -8.078 1 92 709 ALA B C 1
ATOM 12787 O O . ALA 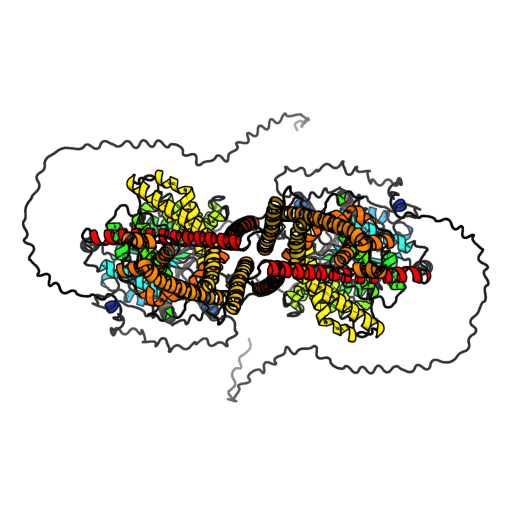B 1 709 ? -13.859 -40.844 -8.695 1 92 709 ALA B O 1
ATOM 12788 N N . SER B 1 710 ? -14.617 -40.031 -6.793 1 92.88 710 SER B N 1
ATOM 12789 C CA . SER B 1 710 ? -13.469 -40.5 -6.023 1 92.88 710 SER B CA 1
ATOM 12790 C C . SER B 1 710 ? -13.422 -42 -5.941 1 92.88 710 SER B C 1
ATOM 12792 O O . SER B 1 710 ? -12.344 -42.594 -5.984 1 92.88 710 SER B O 1
ATOM 12794 N N . PHE B 1 711 ? -14.547 -42.625 -5.883 1 91.81 711 PHE B N 1
ATOM 12795 C CA . PHE B 1 711 ? -14.609 -44.062 -5.844 1 91.81 711 PHE B CA 1
ATOM 12796 C C . PHE B 1 711 ? -14.297 -44.656 -7.215 1 91.81 711 PHE B C 1
ATOM 12798 O O . PHE B 1 711 ? -13.648 -45.719 -7.316 1 91.81 711 PHE B O 1
ATOM 12805 N N . LEU B 1 712 ? -14.805 -43.969 -8.203 1 90.06 712 LEU B N 1
ATOM 12806 C CA . LEU B 1 712 ? -14.562 -44.438 -9.562 1 90.06 712 LEU B CA 1
ATOM 12807 C C . LEU B 1 712 ? -13.062 -44.438 -9.867 1 90.06 712 LEU B C 1
ATOM 12809 O O . LEU B 1 712 ? -12.578 -45.375 -10.539 1 90.06 712 LEU B O 1
ATOM 12813 N N . TYR B 1 713 ? -12.312 -43.531 -9.391 1 89.31 713 TYR B N 1
ATOM 12814 C CA . TYR B 1 713 ? -10.875 -43.438 -9.641 1 89.31 713 TYR B CA 1
ATOM 12815 C C . TYR B 1 713 ? -10.094 -44.219 -8.578 1 89.31 713 TYR B C 1
ATOM 12817 O O . TYR B 1 713 ? -8.867 -44.094 -8.492 1 89.31 713 TYR B O 1
ATOM 12825 N N . ARG B 1 714 ? -10.727 -44.906 -7.66 1 86.69 714 ARG B N 1
ATOM 12826 C CA . ARG B 1 714 ? -10.18 -45.844 -6.668 1 86.69 714 ARG B CA 1
ATOM 12827 C C . ARG B 1 714 ? -9.297 -45.094 -5.672 1 86.69 714 ARG B C 1
ATOM 12829 O O . ARG B 1 714 ? -8.234 -45.594 -5.281 1 86.69 714 ARG B O 1
ATOM 12836 N N . ASP B 1 715 ? -9.586 -43.938 -5.395 1 87.19 715 ASP B N 1
ATOM 12837 C CA . ASP B 1 715 ? -8.867 -43.125 -4.434 1 87.19 715 ASP B CA 1
ATOM 12838 C C . ASP B 1 715 ? -9.828 -42.25 -3.613 1 87.19 715 ASP B C 1
ATOM 12840 O O . ASP B 1 715 ? -9.797 -41.031 -3.693 1 87.19 715 ASP B O 1
ATOM 12844 N N . PRO B 1 716 ? -10.641 -42.844 -2.768 1 90.06 716 PRO B N 1
ATOM 12845 C CA . PRO B 1 716 ? -11.68 -42.094 -2.062 1 90.06 716 PRO B CA 1
ATOM 12846 C C . PRO B 1 716 ? -11.227 -41.594 -0.692 1 90.06 716 PRO B C 1
ATOM 12848 O O . PRO B 1 716 ? -11.977 -40.906 0.001 1 90.06 716 PRO B O 1
ATOM 12851 N N . TRP B 1 717 ? -10.031 -41.781 -0.236 1 89.19 717 TRP B N 1
ATOM 12852 C CA . TRP B 1 717 ? -9.602 -41.531 1.137 1 89.19 717 TRP B CA 1
ATOM 12853 C C . TRP B 1 717 ? -9.688 -40.062 1.482 1 89.19 717 TRP B C 1
ATOM 12855 O O . TRP B 1 717 ? -9.93 -39.688 2.637 1 89.19 717 TRP B O 1
ATOM 12865 N N . HIS B 1 718 ? -9.453 -39.188 0.53 1 92.06 718 HIS B N 1
ATOM 12866 C CA . HIS B 1 718 ? -9.469 -37.75 0.801 1 92.06 718 HIS B CA 1
ATOM 12867 C C . HIS B 1 718 ? -10.867 -37.281 1.196 1 92.06 718 HIS B C 1
ATOM 12869 O O . HIS B 1 718 ? -11.016 -36.25 1.842 1 92.06 718 HIS B O 1
ATOM 12875 N N . MET B 1 719 ? -11.938 -38.062 0.857 1 92.06 719 MET B N 1
ATOM 12876 C CA . MET B 1 719 ? -13.312 -37.719 1.193 1 92.06 719 MET B CA 1
ATOM 12877 C C . MET B 1 719 ? -13.57 -37.875 2.688 1 92.06 719 MET B C 1
ATOM 12879 O O . MET B 1 719 ? -14.43 -37.219 3.254 1 92.06 719 MET B O 1
ATOM 12883 N N . PHE B 1 720 ? -12.75 -38.688 3.303 1 90.38 720 PHE B N 1
ATOM 12884 C CA . PHE B 1 720 ? -12.961 -38.969 4.719 1 90.38 720 PHE B CA 1
ATOM 12885 C C . PHE B 1 720 ? -11.938 -38.219 5.574 1 90.38 720 PHE B C 1
ATOM 12887 O O . PHE B 1 720 ? -12.227 -37.844 6.711 1 90.38 720 PHE B O 1
ATOM 12894 N N . SER B 1 721 ? -10.844 -38 5.047 1 91.25 721 SER B N 1
ATOM 12895 C CA . SER B 1 721 ? -9.766 -37.438 5.852 1 91.25 721 SER B CA 1
ATOM 12896 C C . SER B 1 721 ? -9.68 -35.906 5.688 1 91.25 721 SER B C 1
ATOM 12898 O O . SER B 1 721 ? -9.234 -35.219 6.594 1 91.25 721 SER B O 1
ATOM 12900 N N . SER B 1 722 ? -10.055 -35.344 4.527 1 94.12 722 SER B N 1
ATOM 12901 C CA . SER B 1 722 ? -9.734 -33.969 4.227 1 94.12 722 SER B CA 1
ATOM 12902 C C . SER B 1 722 ? -10.969 -33.188 3.803 1 94.12 722 SER B C 1
ATOM 12904 O O . SER B 1 722 ? -10.945 -31.953 3.723 1 94.12 722 SER B O 1
ATOM 12906 N N . PHE B 1 723 ? -12.141 -33.781 3.641 1 93.56 723 PHE B N 1
ATOM 12907 C CA . PHE B 1 723 ? -13.312 -33.156 3.062 1 93.56 723 PHE B CA 1
ATOM 12908 C C . PHE B 1 723 ? -13.914 -32.125 4.035 1 93.56 723 PHE B C 1
ATOM 12910 O O . PHE B 1 723 ? -14.234 -31.016 3.646 1 93.56 723 PHE B O 1
ATOM 12917 N N . ILE B 1 724 ? -14.008 -32.438 5.285 1 91.5 724 ILE B N 1
ATOM 12918 C CA . ILE B 1 724 ? -14.625 -31.547 6.27 1 91.5 724 ILE B CA 1
ATOM 12919 C C . ILE B 1 724 ? -13.766 -30.297 6.453 1 91.5 724 ILE B C 1
ATOM 12921 O O . ILE B 1 724 ? -14.289 -29.188 6.578 1 91.5 724 ILE B O 1
ATOM 12925 N N . GLN B 1 725 ? -12.484 -30.5 6.488 1 93.81 725 GLN B N 1
ATOM 12926 C CA . GLN B 1 725 ? -11.586 -29.359 6.621 1 93.81 725 GLN B CA 1
ATOM 12927 C C . GLN B 1 725 ? -11.68 -28.438 5.41 1 93.81 725 GLN B C 1
ATOM 12929 O O . GLN B 1 725 ? -11.633 -27.203 5.547 1 93.81 725 GLN B O 1
ATOM 12934 N N . TYR B 1 726 ? -11.836 -29.047 4.285 1 94.12 726 TYR B N 1
ATOM 12935 C CA . TYR B 1 726 ? -11.969 -28.25 3.068 1 94.12 726 TYR B CA 1
ATOM 12936 C C . TYR B 1 726 ? -13.242 -27.406 3.107 1 94.12 726 TYR B C 1
ATOM 12938 O O . TYR B 1 726 ? -13.219 -26.234 2.748 1 94.12 726 TYR B O 1
ATOM 12946 N N . LEU B 1 727 ? -14.32 -28.016 3.553 1 92.31 727 LEU B N 1
ATOM 12947 C CA . LEU B 1 727 ? -15.586 -27.297 3.611 1 92.31 727 LEU B CA 1
ATOM 12948 C C . LEU B 1 727 ? -15.508 -26.125 4.586 1 92.31 727 LEU B C 1
ATOM 12950 O O . LEU B 1 727 ? -16.109 -25.078 4.352 1 92.31 727 LEU B O 1
ATOM 12954 N N . LEU B 1 728 ? -14.797 -26.297 5.637 1 94.25 728 LEU B N 1
ATOM 12955 C CA . LEU B 1 728 ? -14.672 -25.25 6.652 1 94.25 728 LEU B CA 1
ATOM 12956 C C . LEU B 1 728 ? -13.82 -24.094 6.145 1 94.25 728 LEU B C 1
ATOM 12958 O O . LEU B 1 728 ? -14.055 -22.938 6.496 1 94.25 728 LEU B O 1
ATOM 12962 N N . ILE B 1 729 ? -12.859 -24.422 5.27 1 93.88 729 ILE B N 1
ATOM 12963 C CA . ILE B 1 729 ? -11.914 -23.391 4.836 1 93.88 729 ILE B CA 1
ATOM 12964 C C . ILE B 1 729 ? -12.344 -22.828 3.486 1 93.88 729 ILE B C 1
ATOM 12966 O O . ILE B 1 729 ? -11.852 -21.781 3.057 1 93.88 729 ILE B O 1
ATOM 12970 N N . ALA B 1 730 ? -13.297 -23.344 2.861 1 91.25 730 ALA B N 1
ATOM 12971 C CA . ALA B 1 730 ? -13.711 -22.984 1.508 1 91.25 730 ALA B CA 1
ATOM 12972 C C . ALA B 1 730 ? -14.086 -21.516 1.427 1 91.25 730 ALA B C 1
ATOM 12974 O O . ALA B 1 730 ? -13.742 -20.828 0.459 1 91.25 730 ALA B O 1
ATOM 12975 N N . THR B 1 731 ? -14.75 -20.953 2.467 1 92.88 731 THR B N 1
ATOM 12976 C CA . THR B 1 731 ? -15.148 -19.562 2.473 1 92.88 731 THR B CA 1
ATOM 12977 C C . THR B 1 731 ? -13.93 -18.641 2.52 1 92.88 731 THR B C 1
ATOM 12979 O O . THR B 1 731 ? -13.93 -17.562 1.922 1 92.88 731 THR B O 1
ATOM 12982 N N . SER B 1 732 ? -12.914 -19.109 3.154 1 94.12 732 SER B N 1
ATOM 12983 C CA . SER B 1 732 ? -11.695 -18.312 3.268 1 94.12 732 SER B CA 1
ATOM 12984 C C . SER B 1 732 ? -10.953 -18.25 1.938 1 94.12 732 SER B C 1
ATOM 12986 O O . SER B 1 732 ? -10.18 -17.328 1.695 1 94.12 732 SER B O 1
ATOM 12988 N N . PHE B 1 733 ? -11.156 -19.219 1.064 1 92.94 733 PHE B N 1
ATOM 12989 C CA . PHE B 1 733 ? -10.5 -19.203 -0.238 1 92.94 733 PHE B CA 1
ATOM 12990 C C . PHE B 1 733 ? -10.977 -18.016 -1.069 1 92.94 733 PHE B C 1
ATOM 12992 O O . PHE B 1 733 ? -10.195 -17.422 -1.816 1 92.94 733 PHE B O 1
ATOM 12999 N N . THR B 1 734 ? -12.172 -17.594 -0.838 1 92.12 734 THR B N 1
ATOM 13000 C CA . THR B 1 734 ? -12.695 -16.453 -1.582 1 92.12 734 THR B CA 1
ATOM 13001 C C . THR B 1 734 ? -12.484 -15.164 -0.803 1 92.12 734 THR B C 1
ATOM 13003 O O . THR B 1 734 ? -11.922 -14.203 -1.328 1 92.12 734 THR B O 1
ATOM 13006 N N . ASN B 1 735 ? -12.82 -15.172 0.458 1 95.06 735 ASN B N 1
ATOM 13007 C CA . ASN B 1 735 ? -12.883 -13.938 1.23 1 95.06 735 ASN B CA 1
ATOM 13008 C C . ASN B 1 735 ? -11.492 -13.508 1.709 1 95.06 735 ASN B C 1
ATOM 13010 O O . ASN B 1 735 ? -11.297 -12.359 2.107 1 95.06 735 ASN B O 1
ATOM 13014 N N . VAL B 1 736 ? -10.539 -14.422 1.701 1 95.5 736 VAL B N 1
ATOM 13015 C CA . VAL B 1 736 ? -9.203 -14.047 2.15 1 95.5 736 VAL B CA 1
ATOM 13016 C C . VAL B 1 736 ? -8.227 -14.133 0.984 1 95.5 736 VAL B C 1
ATOM 13018 O O . VAL B 1 736 ? -7.605 -13.133 0.609 1 95.5 736 VAL B O 1
ATOM 13021 N N . LEU B 1 737 ? -8.156 -15.336 0.315 1 95 737 LEU B N 1
ATOM 13022 C CA . LEU B 1 737 ? -7.145 -15.555 -0.711 1 95 737 LEU B CA 1
ATOM 13023 C C . LEU B 1 737 ? -7.441 -14.727 -1.957 1 95 737 LEU B C 1
ATOM 13025 O O . LEU B 1 737 ? -6.566 -14.023 -2.465 1 95 737 LEU B O 1
ATOM 13029 N N . ASN B 1 738 ? -8.656 -14.75 -2.426 1 95.38 738 ASN B N 1
ATOM 13030 C CA . ASN B 1 738 ? -9.008 -13.992 -3.619 1 95.38 738 ASN B CA 1
ATOM 13031 C C . ASN B 1 738 ? -8.938 -12.484 -3.369 1 95.38 738 ASN B C 1
ATOM 13033 O O . ASN B 1 738 ? -8.539 -11.719 -4.246 1 95.38 738 ASN B O 1
ATOM 13037 N N . VAL B 1 739 ? -9.359 -12.102 -2.172 1 95.12 739 VAL B N 1
ATOM 13038 C CA . VAL B 1 739 ? -9.328 -10.68 -1.829 1 95.12 739 VAL B CA 1
ATOM 13039 C C . VAL B 1 739 ? -7.879 -10.188 -1.803 1 95.12 739 VAL B C 1
ATOM 13041 O O . VAL B 1 739 ? -7.562 -9.141 -2.379 1 95.12 739 VAL B O 1
ATOM 13044 N N . TYR B 1 740 ? -7.02 -10.93 -1.226 1 94.88 740 TYR B N 1
ATOM 13045 C CA . TYR B 1 740 ? -5.617 -10.531 -1.188 1 94.88 740 TYR B CA 1
ATOM 13046 C C . TYR B 1 740 ? -5.016 -10.523 -2.588 1 94.88 740 TYR B C 1
ATOM 13048 O O . TYR B 1 740 ? -4.246 -9.617 -2.936 1 94.88 740 TYR B O 1
ATOM 13056 N N . ALA B 1 741 ? -5.32 -11.484 -3.338 1 93.75 741 ALA B N 1
ATOM 13057 C CA . ALA B 1 741 ? -4.75 -11.609 -4.68 1 93.75 741 ALA B CA 1
ATOM 13058 C C . ALA B 1 741 ? -5.137 -10.414 -5.551 1 93.75 741 ALA B C 1
ATOM 13060 O O . ALA B 1 741 ? -4.27 -9.766 -6.145 1 93.75 741 ALA B O 1
ATOM 13061 N N . PHE B 1 742 ? -6.406 -10.039 -5.582 1 92.69 742 PHE B N 1
ATOM 13062 C CA . PHE B 1 742 ? -6.871 -8.945 -6.434 1 92.69 742 PHE B CA 1
ATOM 13063 C C . PHE B 1 742 ? -6.371 -7.605 -5.914 1 92.69 742 PHE B C 1
ATOM 13065 O O . PHE B 1 742 ? -6.074 -6.703 -6.699 1 92.69 742 PHE B O 1
ATOM 13072 N N . CYS B 1 743 ? -6.262 -7.5 -4.574 1 93.06 743 CYS B N 1
ATOM 13073 C CA . CYS B 1 743 ? -5.793 -6.25 -3.99 1 93.06 743 CYS B CA 1
ATOM 13074 C C . CYS B 1 743 ? -4.301 -6.055 -4.234 1 93.06 743 CYS B C 1
ATOM 13076 O O . CYS B 1 743 ? -3.779 -4.953 -4.066 1 93.06 743 CYS B O 1
ATOM 13078 N N . ASN B 1 744 ? -3.572 -7.09 -4.633 1 91.44 744 ASN B N 1
ATOM 13079 C CA . ASN B 1 744 ? -2.143 -6.992 -4.902 1 91.44 744 ASN B CA 1
ATOM 13080 C C . ASN B 1 744 ? -1.811 -7.41 -6.332 1 91.44 744 ASN B C 1
ATOM 13082 O O . ASN B 1 744 ? -0.783 -8.047 -6.574 1 91.44 744 ASN B O 1
ATOM 13086 N N . LEU B 1 745 ? -2.639 -7.059 -7.219 1 88.94 745 LEU B N 1
ATOM 13087 C CA . LEU B 1 745 ? -2.451 -7.355 -8.633 1 88.94 745 LEU B CA 1
ATOM 13088 C C . LEU B 1 745 ? -1.254 -6.594 -9.195 1 88.94 745 LEU B C 1
ATOM 13090 O O . LEU B 1 745 ? -0.668 -7.004 -10.203 1 88.94 745 LEU B O 1
ATOM 13094 N N . HIS B 1 746 ? -0.836 -5.457 -8.57 1 83.44 746 HIS B N 1
ATOM 13095 C CA . HIS B 1 746 ? 0.277 -4.641 -9.039 1 83.44 746 HIS B CA 1
ATOM 13096 C C . HIS B 1 746 ? 1.616 -5.281 -8.695 1 83.44 746 HIS B C 1
ATOM 13098 O O . HIS B 1 746 ? 2.648 -4.918 -9.258 1 83.44 746 HIS B O 1
ATOM 13104 N N . ASP B 1 747 ? 1.586 -6.191 -7.754 1 77.25 747 ASP B N 1
ATOM 13105 C CA . ASP B 1 747 ? 2.801 -6.875 -7.324 1 77.25 747 ASP B CA 1
ATOM 13106 C C . ASP B 1 747 ? 3.092 -8.086 -8.211 1 77.25 747 ASP B C 1
ATOM 13108 O O . ASP B 1 747 ? 2.375 -9.086 -8.156 1 77.25 747 ASP B O 1
ATOM 13112 N N . VAL B 1 748 ? 4.078 -8.055 -9.008 1 74.56 748 VAL B N 1
ATOM 13113 C CA . VAL B 1 748 ? 4.402 -9.148 -9.922 1 74.56 748 VAL B CA 1
ATOM 13114 C C . VAL B 1 748 ? 5.598 -9.93 -9.383 1 74.56 748 VAL B C 1
ATOM 13116 O O . VAL B 1 748 ? 6.293 -10.609 -10.148 1 74.56 748 VAL B O 1
ATOM 13119 N N . SER B 1 749 ? 5.797 -9.844 -8.055 1 70.19 749 SER B N 1
ATOM 13120 C CA . SER B 1 749 ? 6.879 -10.625 -7.461 1 70.19 749 SER B CA 1
ATOM 13121 C C . SER B 1 749 ? 6.461 -12.07 -7.242 1 70.19 749 SER B C 1
ATOM 13123 O O . SER B 1 749 ? 5.27 -12.383 -7.195 1 70.19 749 SER B O 1
ATOM 13125 N N . TRP B 1 750 ? 7.328 -12.969 -7.242 1 58.81 750 TRP B N 1
ATOM 13126 C CA . TRP B 1 750 ? 7.047 -14.398 -7.172 1 58.81 750 TRP B CA 1
ATOM 13127 C C . TRP B 1 750 ? 6.668 -14.812 -5.754 1 58.81 750 TRP B C 1
ATOM 13129 O O . TRP B 1 750 ? 6.082 -15.875 -5.547 1 58.81 750 TRP B O 1
ATOM 13139 N N . GLY B 1 751 ? 6.809 -13.938 -4.793 1 52.22 751 GLY B N 1
ATOM 13140 C CA . GLY B 1 751 ? 6.375 -14.234 -3.436 1 52.22 751 GLY B CA 1
ATOM 13141 C C . GLY B 1 751 ? 6.934 -15.539 -2.902 1 52.22 751 GLY B C 1
ATOM 13142 O O . GLY B 1 751 ? 6.309 -16.188 -2.066 1 52.22 751 GLY B O 1
ATOM 13143 N N . THR B 1 752 ? 8.117 -16.047 -3.523 1 52.34 752 THR B N 1
ATOM 13144 C CA . THR B 1 752 ? 8.648 -17.359 -3.156 1 52.34 752 THR B CA 1
ATOM 13145 C C . THR B 1 752 ? 9.203 -17.328 -1.735 1 52.34 752 THR B C 1
ATOM 13147 O O . THR B 1 752 ? 9.633 -16.297 -1.246 1 52.34 752 THR B O 1
ATOM 13150 N N . LYS B 1 753 ? 9.016 -18.391 -1.154 1 51.97 753 LYS B N 1
ATOM 13151 C CA . LYS B 1 753 ? 9.508 -18.625 0.202 1 51.97 753 LYS B CA 1
ATOM 13152 C C . LYS B 1 753 ? 10.945 -18.125 0.355 1 51.97 753 LYS B C 1
ATOM 13154 O O . LYS B 1 753 ? 11.82 -18.5 -0.432 1 51.97 753 LYS B O 1
ATOM 13159 N N . GLY B 1 754 ? 11.398 -17.047 1.177 1 46.5 754 GLY B N 1
ATOM 13160 C CA . GLY B 1 754 ? 12.758 -16.688 1.558 1 46.5 754 GLY B CA 1
ATOM 13161 C C . GLY B 1 754 ? 13.352 -15.586 0.694 1 46.5 754 GLY B C 1
ATOM 13162 O O . GLY B 1 754 ? 14.539 -15.289 0.791 1 46.5 754 GLY B O 1
ATOM 13163 N N . SER B 1 755 ? 12.852 -14.898 -0.245 1 46.44 755 SER B N 1
ATOM 13164 C CA . SER B 1 755 ? 13.414 -14.031 -1.277 1 46.44 755 SER B CA 1
ATOM 13165 C C . SER B 1 755 ? 13.875 -12.703 -0.692 1 46.44 755 SER B C 1
ATOM 13167 O O . SER B 1 755 ? 14.492 -11.898 -1.387 1 46.44 755 SER B O 1
ATOM 13169 N N . ASP B 1 756 ? 13.773 -12.125 0.373 1 40.91 756 ASP B N 1
ATOM 13170 C CA . ASP B 1 756 ? 13.961 -10.711 0.684 1 40.91 756 ASP B CA 1
ATOM 13171 C C . ASP B 1 756 ? 15.414 -10.414 1.042 1 40.91 756 ASP B C 1
ATOM 13173 O O . ASP B 1 756 ? 15.766 -9.266 1.334 1 40.91 756 ASP B O 1
ATOM 13177 N N . LYS B 1 757 ? 16.438 -11.25 1.24 1 42.06 757 LYS B N 1
ATOM 13178 C CA . LYS B 1 757 ? 17.656 -10.82 1.91 1 42.06 757 LYS B CA 1
ATOM 13179 C C . LYS B 1 757 ? 18.75 -10.5 0.899 1 42.06 757 LYS B C 1
ATOM 13181 O O . LYS B 1 757 ? 19.422 -11.406 0.388 1 42.06 757 LYS B O 1
ATOM 13186 N N . ALA B 1 758 ? 18.812 -9.453 0.196 1 36.22 758 ALA B N 1
ATOM 13187 C CA . ALA B 1 758 ? 20 -9.305 -0.638 1 36.22 758 ALA B CA 1
ATOM 13188 C C . ALA B 1 758 ? 21.172 -8.75 0.168 1 36.22 758 ALA B C 1
ATOM 13190 O O . ALA B 1 758 ? 21.094 -7.637 0.699 1 36.22 758 ALA B O 1
ATOM 13191 N N . GLU B 1 759 ? 21.922 -9.555 0.796 1 33.09 759 GLU B N 1
ATOM 13192 C CA . GLU B 1 759 ? 23.125 -8.977 1.4 1 33.09 759 GLU B CA 1
ATOM 13193 C C . GLU B 1 759 ? 24.188 -8.695 0.349 1 33.09 759 GLU B C 1
ATOM 13195 O O . GLU B 1 759 ? 24.484 -9.555 -0.483 1 33.09 759 GLU B O 1
ATOM 13200 N N . ALA B 1 760 ? 24.469 -7.504 0.088 1 34.84 760 ALA B N 1
ATOM 13201 C CA . ALA B 1 760 ? 25.484 -7 -0.832 1 34.84 760 ALA B CA 1
ATOM 13202 C C . ALA B 1 760 ? 26.875 -7.504 -0.445 1 34.84 760 ALA B C 1
ATOM 13204 O O . ALA B 1 760 ? 27.188 -7.613 0.742 1 34.84 760 ALA B O 1
ATOM 13205 N N . LEU B 1 761 ? 27.469 -8.219 -1.314 1 27.84 761 LEU B N 1
ATOM 13206 C CA . LEU B 1 761 ? 28.859 -8.633 -1.225 1 27.84 761 LEU B CA 1
ATOM 13207 C C . LEU B 1 761 ? 29.766 -7.441 -0.896 1 27.84 761 LEU B C 1
ATOM 13209 O O . LEU B 1 761 ? 29.516 -6.328 -1.367 1 27.84 761 LEU B O 1
ATOM 13213 N N . PRO B 1 762 ? 30.469 -7.387 0.168 1 27.83 762 PRO B N 1
ATOM 13214 C CA . PRO B 1 762 ? 31.359 -6.34 0.679 1 27.83 762 PRO B CA 1
ATOM 13215 C C . PRO B 1 762 ? 32.281 -5.758 -0.4 1 27.83 762 PRO B C 1
ATOM 13217 O O . PRO B 1 762 ? 32.75 -6.492 -1.257 1 27.83 762 PRO B O 1
ATOM 13220 N N . SER B 1 763 ? 32 -4.516 -0.638 1 29.36 763 SER B N 1
ATOM 13221 C CA . SER B 1 763 ? 32.969 -3.83 -1.486 1 29.36 763 SER B CA 1
ATOM 13222 C C . SER B 1 763 ? 34.219 -3.471 -0.707 1 29.36 763 SER B C 1
ATOM 13224 O O . SER B 1 763 ? 34.156 -3.098 0.466 1 29.36 763 SER B O 1
ATOM 13226 N N . VAL B 1 764 ? 35.312 -3.918 -0.869 1 26.27 764 VAL B N 1
ATOM 13227 C CA . VAL B 1 764 ? 36.594 -3.693 -0.216 1 26.27 764 VAL B CA 1
ATOM 13228 C C . VAL B 1 764 ? 37.125 -2.307 -0.576 1 26.27 764 VAL B C 1
ATOM 13230 O O . VAL B 1 764 ? 37.281 -1.988 -1.755 1 26.27 764 VAL B O 1
ATOM 13233 N N . SER B 1 765 ? 36.781 -1.289 0.252 1 27.19 765 SER B N 1
ATOM 13234 C CA . SER B 1 765 ? 37.375 0.021 0.012 1 27.19 765 SER B CA 1
ATOM 13235 C C . SER B 1 765 ? 38.75 0.117 0.626 1 27.19 765 SER B C 1
ATOM 13237 O O . SER B 1 765 ? 39.031 -0.467 1.68 1 27.19 765 SER B O 1
ATOM 13239 N N . SER B 1 766 ? 39.75 0.662 -0.045 1 24.23 766 SER B N 1
ATOM 13240 C CA . SER B 1 766 ? 41.156 0.849 0.286 1 24.23 766 SER B CA 1
ATOM 13241 C C . SER B 1 766 ? 41.344 1.979 1.293 1 24.23 766 SER B C 1
ATOM 13243 O O . SER B 1 766 ? 40.625 2.969 1.267 1 24.23 766 SER B O 1
ATOM 13245 N N . LYS B 1 767 ? 42.156 1.88 2.381 1 27.25 767 LYS B N 1
ATOM 13246 C CA . LYS B 1 767 ? 42.562 2.688 3.525 1 27.25 767 LYS B CA 1
ATOM 13247 C C . LYS B 1 767 ? 43.375 3.908 3.078 1 27.25 767 LYS B C 1
ATOM 13249 O O . LYS B 1 767 ? 44.375 3.775 2.363 1 27.25 767 LYS B O 1
ATOM 13254 N N . LYS B 1 768 ? 42.969 5.23 3.436 1 27.44 768 LYS B N 1
ATOM 13255 C CA . LYS B 1 768 ? 43.625 6.516 3.211 1 27.44 768 LYS B CA 1
ATOM 13256 C C . LYS B 1 768 ? 44.75 6.727 4.191 1 27.44 768 LYS B C 1
ATOM 13258 O O . LYS B 1 768 ? 44.625 6.473 5.391 1 27.44 768 LYS B O 1
ATOM 13263 N N . SER B 1 769 ? 46 6.91 3.828 1 24.88 769 SER B N 1
ATOM 13264 C CA . SER B 1 769 ? 47.25 7.148 4.539 1 24.88 769 SER B CA 1
ATOM 13265 C C . SER B 1 769 ? 47.219 8.453 5.328 1 24.88 769 SER B C 1
ATOM 13267 O O . SER B 1 769 ? 46.625 9.438 4.875 1 24.88 769 SER B O 1
ATOM 13269 N N . GLU B 1 770 ? 47.625 8.703 6.672 1 28.94 770 GLU B N 1
ATOM 13270 C CA . GLU B 1 770 ? 47.625 9.562 7.848 1 28.94 770 GLU B CA 1
ATOM 13271 C C . GLU B 1 770 ? 48.438 10.836 7.613 1 28.94 770 GLU B C 1
ATOM 13273 O O . GLU B 1 770 ? 48.438 11.742 8.445 1 28.94 770 GLU B O 1
ATOM 13278 N N . GLY B 1 771 ? 49.562 11.031 7 1 29.42 771 GLY B N 1
ATOM 13279 C CA . GLY B 1 771 ? 50.594 11.883 7.539 1 29.42 771 GLY B CA 1
ATOM 13280 C C . GLY B 1 771 ? 50.312 13.367 7.352 1 29.42 771 GLY B C 1
ATOM 13281 O O . GLY B 1 771 ? 51.188 14.203 7.566 1 29.42 771 GLY B O 1
ATOM 13282 N N . ALA B 1 772 ? 49.531 14.023 6.488 1 31.03 772 ALA B N 1
ATOM 13283 C CA . ALA B 1 772 ? 50 15.305 5.977 1 31.03 772 ALA B CA 1
ATOM 13284 C C . ALA B 1 772 ? 49.812 16.406 7.016 1 31.03 772 ALA B C 1
ATOM 13286 O O . ALA B 1 772 ? 48.969 16.312 7.887 1 31.03 772 ALA B O 1
ATOM 13287 N N . ASP B 1 773 ? 50.656 17.547 7.117 1 30.42 773 ASP B N 1
ATOM 13288 C CA . ASP B 1 773 ? 50.969 18.828 7.727 1 30.42 773 ASP B CA 1
ATOM 13289 C C . ASP B 1 773 ? 49.719 19.719 7.82 1 30.42 773 ASP B C 1
ATOM 13291 O O . ASP B 1 773 ? 48.719 19.484 7.137 1 30.42 773 ASP B O 1
ATOM 13295 N N . ALA B 1 774 ? 49.781 21 8.406 1 39.19 774 ALA B N 1
ATOM 13296 C CA . ALA B 1 774 ? 48.812 22.031 8.805 1 39.19 774 ALA B CA 1
ATOM 13297 C C . ALA B 1 774 ? 47.938 22.453 7.629 1 39.19 774 ALA B C 1
ATOM 13299 O O . ALA B 1 774 ? 48.469 22.859 6.586 1 39.19 774 ALA B O 1
ATOM 13300 N N . PRO B 1 775 ? 46.719 22.141 7.461 1 38.31 775 PRO B N 1
ATOM 13301 C CA . PRO B 1 775 ? 45.938 22.172 6.227 1 38.31 775 PRO B CA 1
ATOM 13302 C C . PRO B 1 775 ? 45.5 23.578 5.828 1 38.31 775 PRO B C 1
ATOM 13304 O O . PRO B 1 775 ? 44.844 24.266 6.609 1 38.31 775 PRO B O 1
ATOM 13307 N N . ALA B 1 776 ? 46.344 24.5 5.512 1 41.81 776 ALA B N 1
ATOM 13308 C CA . ALA B 1 776 ? 45.938 25.75 4.871 1 41.81 776 ALA B CA 1
ATOM 13309 C C . ALA B 1 776 ? 45.062 25.469 3.662 1 41.81 776 ALA B C 1
ATOM 13311 O O . ALA B 1 776 ? 45.344 24.594 2.852 1 41.81 776 ALA B O 1
ATOM 13312 N N . VAL B 1 777 ? 43.844 25.844 3.818 1 46.59 777 VAL B N 1
ATOM 13313 C CA . VAL B 1 777 ? 42.938 25.609 2.689 1 46.59 777 VAL B CA 1
ATOM 13314 C C . VAL B 1 777 ? 43.062 26.766 1.702 1 46.59 777 VAL B C 1
ATOM 13316 O O . VAL B 1 777 ? 43.094 27.938 2.104 1 46.59 777 VAL B O 1
ATOM 13319 N N . GLU B 1 778 ? 43.594 26.625 0.557 1 46.47 778 GLU B N 1
ATOM 13320 C CA . GLU B 1 778 ? 43.688 27.609 -0.517 1 46.47 778 GLU B CA 1
ATOM 13321 C C . GLU B 1 778 ? 42.312 28.078 -0.973 1 46.47 778 GLU B C 1
ATOM 13323 O O . GLU B 1 778 ? 41.406 27.25 -1.172 1 46.47 778 GLU B O 1
ATOM 13328 N N . ASP B 1 779 ? 42.031 29.375 -0.621 1 52.66 779 ASP B N 1
ATOM 13329 C CA . ASP B 1 779 ? 40.781 29.969 -1.058 1 52.66 779 ASP B CA 1
ATOM 13330 C C . ASP B 1 779 ? 41 30.922 -2.229 1 52.66 779 ASP B C 1
ATOM 13332 O O . ASP B 1 779 ? 42.031 31.547 -2.332 1 52.66 779 ASP B O 1
ATOM 13336 N N . THR B 1 780 ? 40.375 30.75 -3.34 1 52.69 780 THR B N 1
ATOM 13337 C CA . THR B 1 780 ? 40.5 31.641 -4.496 1 52.69 780 THR B CA 1
ATOM 13338 C C . THR B 1 780 ? 39.469 32.781 -4.395 1 52.69 780 THR B C 1
ATOM 13340 O O . THR B 1 780 ? 38.281 32.531 -4.219 1 52.69 780 THR B O 1
ATOM 13343 N N . VAL B 1 781 ? 39.938 34 -4.129 1 55.56 781 VAL B N 1
ATOM 13344 C CA . VAL B 1 781 ? 39.062 35.156 -4.113 1 55.56 781 VAL B CA 1
ATOM 13345 C C . VAL B 1 781 ? 38.938 35.75 -5.523 1 55.56 781 VAL B C 1
ATOM 13347 O O . VAL B 1 781 ? 39.938 35.938 -6.207 1 55.56 781 VAL B O 1
ATOM 13350 N N . LYS B 1 782 ? 37.844 36.031 -6.047 1 60.31 782 LYS B N 1
ATOM 13351 C CA . LYS B 1 782 ? 37.625 36.594 -7.363 1 60.31 782 LYS B CA 1
ATOM 13352 C C . LYS B 1 782 ? 37.906 38.094 -7.363 1 60.31 782 LYS B C 1
ATOM 13354 O O . LYS B 1 782 ? 37.688 38.781 -6.367 1 60.31 782 LYS B O 1
ATOM 13359 N N . PRO B 1 783 ? 38.594 38.594 -8.438 1 63.06 783 PRO B N 1
ATOM 13360 C CA . PRO B 1 783 ? 38.781 40.062 -8.547 1 63.06 783 PRO B CA 1
ATOM 13361 C C . PRO B 1 783 ? 37.438 40.812 -8.539 1 63.06 783 PRO B C 1
ATOM 13363 O O . PRO B 1 783 ? 36.406 40.25 -8.875 1 63.06 783 PRO B O 1
ATOM 13366 N N . GLN B 1 784 ? 37.469 42 -8.094 1 69.75 784 GLN B N 1
ATOM 13367 C CA . GLN B 1 784 ? 36.281 42.812 -7.926 1 69.75 784 GLN B CA 1
ATOM 13368 C C . GLN B 1 784 ? 35.531 43 -9.25 1 69.75 784 GLN B C 1
ATOM 13370 O O . GLN B 1 784 ? 34.312 43.031 -9.273 1 69.75 784 GLN B O 1
ATOM 13375 N N . GLN B 1 785 ? 36.281 43.094 -10.359 1 69.06 785 GLN B N 1
ATOM 13376 C CA . GLN B 1 785 ? 35.656 43.281 -11.656 1 69.06 785 GLN B CA 1
ATOM 13377 C C . GLN B 1 785 ? 34.812 42.062 -12.031 1 69.06 785 GLN B C 1
ATOM 13379 O O . GLN B 1 785 ? 33.719 42.188 -12.594 1 69.06 785 GLN B O 1
ATOM 13384 N N . ASP B 1 786 ? 35.344 40.969 -11.664 1 68.44 786 ASP B N 1
ATOM 13385 C CA . ASP B 1 786 ? 34.594 39.75 -11.961 1 68.44 786 ASP B CA 1
ATOM 13386 C C . ASP B 1 786 ? 33.344 39.625 -11.086 1 68.44 786 ASP B C 1
ATOM 13388 O O . ASP B 1 786 ? 32.312 39.156 -11.547 1 68.44 786 ASP B O 1
ATOM 13392 N N . VAL B 1 787 ? 33.5 40.125 -9.867 1 72.06 787 VAL B N 1
ATOM 13393 C CA . VAL B 1 787 ? 32.375 40.094 -8.969 1 72.06 787 VAL B CA 1
ATOM 13394 C C . VAL B 1 787 ? 31.281 41.062 -9.5 1 72.06 787 VAL B C 1
ATOM 13396 O O . VAL B 1 787 ? 30.094 40.719 -9.461 1 72.06 787 VAL B O 1
ATOM 13399 N N . ASP B 1 788 ? 31.672 42.125 -10.078 1 76 788 ASP B N 1
ATOM 13400 C CA . ASP B 1 788 ? 30.734 43.125 -10.594 1 76 788 ASP B CA 1
ATOM 13401 C C . ASP B 1 788 ? 30.062 42.625 -11.867 1 76 788 ASP B C 1
ATOM 13403 O O . ASP B 1 788 ? 28.859 42.812 -12.07 1 76 788 ASP B O 1
ATOM 13407 N N . ASP B 1 789 ? 30.797 41.969 -12.742 1 69.44 789 ASP B N 1
ATOM 13408 C CA . ASP B 1 789 ? 30.219 41.438 -13.969 1 69.44 789 ASP B CA 1
ATOM 13409 C C . ASP B 1 789 ? 29.234 40.312 -13.656 1 69.44 789 ASP B C 1
ATOM 13411 O O . ASP B 1 789 ? 28.156 40.219 -14.273 1 69.44 789 ASP B O 1
ATOM 13415 N N . ALA B 1 790 ? 29.641 39.531 -12.672 1 69.56 790 ALA B N 1
ATOM 13416 C CA . ALA B 1 790 ? 28.75 38.438 -12.266 1 69.56 790 ALA B CA 1
ATOM 13417 C C . ALA B 1 790 ? 27.484 38.969 -11.617 1 69.56 790 ALA B C 1
ATOM 13419 O O . ALA B 1 790 ? 26.406 38.406 -11.773 1 69.56 790 ALA B O 1
ATOM 13420 N N . PHE B 1 791 ? 27.688 40.156 -11.062 1 75.56 791 PHE B N 1
ATOM 13421 C CA . PHE B 1 791 ? 26.547 40.781 -10.391 1 75.56 791 PHE B CA 1
ATOM 13422 C C . PHE B 1 791 ? 25.531 41.281 -11.406 1 75.56 791 PHE B C 1
ATOM 13424 O O . PHE B 1 791 ? 24.328 41.156 -11.203 1 75.56 791 PHE B O 1
ATOM 13431 N N . LYS B 1 792 ? 25.984 41.812 -12.43 1 73.56 792 LYS B N 1
ATOM 13432 C CA . LYS B 1 792 ? 25.078 42.312 -13.469 1 73.56 792 LYS B CA 1
ATOM 13433 C C . LYS B 1 792 ? 24.25 41.188 -14.055 1 73.56 792 LYS B C 1
ATOM 13435 O O . LYS B 1 792 ? 23.047 41.344 -14.281 1 73.56 792 LYS B O 1
ATOM 13440 N N . GLU B 1 793 ? 24.891 40.094 -14.273 1 73.25 793 GLU B N 1
ATOM 13441 C CA . GLU B 1 793 ? 24.172 38.938 -14.789 1 73.25 793 GLU B CA 1
ATOM 13442 C C . GLU B 1 793 ? 23.172 38.406 -13.766 1 73.25 793 GLU B C 1
ATOM 13444 O O . GLU B 1 793 ? 22.078 37.969 -14.125 1 73.25 793 GLU B O 1
ATOM 13449 N N . THR B 1 794 ? 23.594 38.469 -12.523 1 74.19 794 THR B N 1
ATOM 13450 C CA . THR B 1 794 ? 22.734 37.938 -11.453 1 74.19 794 THR B CA 1
ATOM 13451 C C . THR B 1 794 ? 21.484 38.812 -11.297 1 74.19 794 THR B C 1
ATOM 13453 O O . THR B 1 794 ? 20.391 38.281 -11.102 1 74.19 794 THR B O 1
ATOM 13456 N N . VAL B 1 795 ? 21.672 40.062 -11.391 1 74.94 795 VAL B N 1
ATOM 13457 C CA . VAL B 1 795 ? 20.547 41 -11.234 1 74.94 795 VAL B CA 1
ATOM 13458 C C . VAL B 1 795 ? 19.547 40.75 -12.367 1 74.94 795 VAL B C 1
ATOM 13460 O O . VAL B 1 795 ? 18.328 40.75 -12.141 1 74.94 795 VAL B O 1
ATOM 13463 N N . THR B 1 796 ? 20.016 40.5 -13.523 1 71.12 796 THR B N 1
ATOM 13464 C CA . THR B 1 796 ? 19.125 40.25 -14.656 1 71.12 796 THR B CA 1
ATOM 13465 C C . THR B 1 796 ? 18.328 38.969 -14.453 1 71.12 796 THR B C 1
ATOM 13467 O O . THR B 1 796 ? 17.141 38.906 -14.75 1 71.12 796 THR B O 1
ATOM 13470 N N . ARG B 1 797 ? 18.969 38 -13.953 1 72.44 797 ARG B N 1
ATOM 13471 C CA . ARG B 1 797 ? 18.297 36.75 -13.719 1 72.44 797 ARG B CA 1
ATOM 13472 C C . ARG B 1 797 ? 17.266 36.875 -12.602 1 72.44 797 ARG B C 1
ATOM 13474 O O . ARG B 1 797 ? 16.203 36.219 -12.656 1 72.44 797 ARG B O 1
ATOM 13481 N N . ALA B 1 798 ? 17.625 37.625 -11.602 1 68.94 798 ALA B N 1
ATOM 13482 C CA . ALA B 1 798 ? 16.75 37.75 -10.438 1 68.94 798 ALA B CA 1
ATOM 13483 C C . ALA B 1 798 ? 15.477 38.531 -10.797 1 68.94 798 ALA B C 1
ATOM 13485 O O . ALA B 1 798 ? 14.406 38.25 -10.25 1 68.94 798 ALA B O 1
ATOM 13486 N N . ILE B 1 799 ? 15.57 39.406 -11.75 1 69.31 799 ILE B N 1
ATOM 13487 C CA . ILE B 1 799 ? 14.438 40.281 -12.047 1 69.31 799 ILE B CA 1
ATOM 13488 C C . ILE B 1 799 ? 13.641 39.719 -13.219 1 69.31 799 ILE B C 1
ATOM 13490 O O . ILE B 1 799 ? 12.5 40.125 -13.445 1 69.31 799 ILE B O 1
ATOM 13494 N N . THR B 1 800 ? 14.102 38.625 -13.82 1 68.38 800 THR B N 1
ATOM 13495 C CA . THR B 1 800 ? 13.359 38 -14.922 1 68.38 800 THR B CA 1
ATOM 13496 C C . THR B 1 800 ? 12.148 37.25 -14.406 1 68.38 800 THR B C 1
ATOM 13498 O O . THR B 1 800 ? 12.234 36.531 -13.406 1 68.38 800 THR B O 1
ATOM 13501 N N . LYS B 1 801 ? 10.93 37.5 -14.891 1 61.78 801 LYS B N 1
ATOM 13502 C CA . LYS B 1 801 ? 9.664 36.875 -14.484 1 61.78 801 LYS B CA 1
ATOM 13503 C C . LYS B 1 801 ? 9.609 35.438 -14.914 1 61.78 801 LYS B C 1
ATOM 13505 O O . LYS B 1 801 ? 9.875 35.094 -16.078 1 61.78 801 LYS B O 1
ATOM 13510 N N . VAL B 1 802 ? 9.711 34.531 -13.945 1 57.59 802 VAL B N 1
ATOM 13511 C CA . VAL B 1 802 ? 9.633 33.094 -14.258 1 57.59 802 VAL B CA 1
ATOM 13512 C C . VAL B 1 802 ? 8.18 32.625 -14.195 1 57.59 802 VAL B C 1
ATOM 13514 O O . VAL B 1 802 ? 7.477 32.906 -13.211 1 57.59 802 VAL B O 1
ATOM 13517 N N . LYS B 1 803 ? 7.574 32.312 -15.367 1 55.28 803 LYS B N 1
ATOM 13518 C CA . LYS B 1 803 ? 6.258 31.688 -15.367 1 55.28 803 LYS B CA 1
ATOM 13519 C C . LYS B 1 803 ? 6.348 30.234 -14.898 1 55.28 803 LYS B C 1
ATOM 13521 O O . LYS B 1 803 ? 6.969 29.406 -15.562 1 55.28 803 LYS B O 1
ATOM 13526 N N . VAL B 1 804 ? 6.16 30.188 -13.617 1 54.47 804 VAL B N 1
ATOM 13527 C CA . VAL B 1 804 ? 6.203 28.812 -13.086 1 54.47 804 VAL B CA 1
ATOM 13528 C C . VAL B 1 804 ? 4.98 28.047 -13.57 1 54.47 804 VAL B C 1
ATOM 13530 O O . VAL B 1 804 ? 3.846 28.391 -13.242 1 54.47 804 VAL B O 1
ATOM 13533 N N . VAL B 1 805 ? 5.043 27.453 -14.828 1 54.38 805 VAL B N 1
ATOM 13534 C CA . VAL B 1 805 ? 3.945 26.578 -15.219 1 54.38 805 VAL B CA 1
ATOM 13535 C C . VAL B 1 805 ? 4.055 25.25 -14.469 1 54.38 805 VAL B C 1
ATOM 13537 O O . VAL B 1 805 ? 5.074 24.562 -14.555 1 54.38 805 VAL B O 1
ATOM 13540 N N . GLU B 1 806 ? 3.273 25.141 -13.477 1 56.03 806 GLU B N 1
ATOM 13541 C CA . GLU B 1 806 ? 3.25 23.875 -12.758 1 56.03 806 GLU B CA 1
ATOM 13542 C C . GLU B 1 806 ? 2.787 22.734 -13.656 1 56.03 806 GLU B C 1
ATOM 13544 O O . GLU B 1 806 ? 1.652 22.734 -14.133 1 56.03 806 GLU B O 1
ATOM 13549 N N . VAL B 1 807 ? 3.725 22.047 -14.383 1 60.16 807 VAL B N 1
ATOM 13550 C CA . VAL B 1 807 ? 3.32 20.859 -15.141 1 60.16 807 VAL B CA 1
ATOM 13551 C C . VAL B 1 807 ? 3.016 19.719 -14.18 1 60.16 807 VAL B C 1
ATOM 13553 O O . VAL B 1 807 ? 3.832 19.391 -13.32 1 60.16 807 VAL B O 1
ATOM 13556 N N . PRO B 1 808 ? 1.764 19.344 -14.203 1 64.69 808 PRO B N 1
ATOM 13557 C CA . PRO B 1 808 ? 1.43 18.219 -13.328 1 64.69 808 PRO B CA 1
ATOM 13558 C C . PRO B 1 808 ? 2.342 17.016 -13.539 1 64.69 808 PRO B C 1
ATOM 13560 O O . PRO B 1 808 ? 2.734 16.719 -14.672 1 64.69 808 PRO B O 1
ATOM 13563 N N . GLU B 1 809 ? 2.941 16.516 -12.57 1 67.88 809 GLU B N 1
ATOM 13564 C CA . GLU B 1 809 ? 3.805 15.328 -12.609 1 67.88 809 GLU B CA 1
ATOM 13565 C C . GLU B 1 809 ? 3.088 14.141 -13.25 1 67.88 809 GLU B C 1
ATOM 13567 O O . GLU B 1 809 ? 1.947 13.836 -12.891 1 67.88 809 GLU B O 1
ATOM 13572 N N . LYS B 1 810 ? 3.652 13.641 -14.406 1 72.62 810 LYS B N 1
ATOM 13573 C CA . LYS B 1 810 ? 3.096 12.445 -15.023 1 72.62 810 LYS B CA 1
ATOM 13574 C C . LYS B 1 810 ? 3.191 11.242 -14.086 1 72.62 810 LYS B C 1
ATOM 13576 O O . LYS B 1 810 ? 4.168 11.102 -13.352 1 72.62 810 LYS B O 1
ATOM 13581 N N . PRO B 1 811 ? 2.115 10.406 -14.055 1 75.56 811 PRO B N 1
ATOM 13582 C CA . PRO B 1 811 ? 2.156 9.219 -13.203 1 75.56 811 PRO B CA 1
ATOM 13583 C C . PRO B 1 811 ? 3.277 8.258 -13.586 1 75.56 811 PRO B C 1
ATOM 13585 O O . PRO B 1 811 ? 3.578 8.094 -14.773 1 75.56 811 PRO B O 1
ATOM 13588 N N . THR B 1 812 ? 4.016 7.777 -12.602 1 75.38 812 THR B N 1
ATOM 13589 C CA . THR B 1 812 ? 5.059 6.773 -12.789 1 75.38 812 THR B CA 1
ATOM 13590 C C . THR B 1 812 ? 4.453 5.43 -13.188 1 75.38 812 THR B C 1
ATOM 13592 O O . THR B 1 812 ? 3.232 5.258 -13.148 1 75.38 812 THR B O 1
ATOM 13595 N N . MET B 1 813 ? 5.242 4.48 -13.727 1 75 813 MET B N 1
ATOM 13596 C CA . MET B 1 813 ? 4.781 3.145 -14.094 1 75 813 MET B CA 1
ATOM 13597 C C . MET B 1 813 ? 4.184 2.428 -12.891 1 75 813 MET B C 1
ATOM 13599 O O . MET B 1 813 ? 3.189 1.708 -13.023 1 75 813 MET B O 1
ATOM 13603 N N . ASP B 1 814 ? 4.805 2.664 -11.742 1 79.44 814 ASP B N 1
ATOM 13604 C CA . ASP B 1 814 ? 4.266 2.062 -10.523 1 79.44 814 ASP B CA 1
ATOM 13605 C C . ASP B 1 814 ? 2.885 2.623 -10.195 1 79.44 814 ASP B C 1
ATOM 13607 O O . ASP B 1 814 ? 2.002 1.891 -9.742 1 79.44 814 ASP B O 1
ATOM 13611 N N . ASP B 1 815 ? 2.705 3.879 -10.539 1 79.69 815 ASP B N 1
ATOM 13612 C CA . ASP B 1 815 ? 1.402 4.496 -10.312 1 79.69 815 ASP B CA 1
ATOM 13613 C C . ASP B 1 815 ? 0.347 3.92 -11.25 1 79.69 815 ASP B C 1
ATOM 13615 O O . ASP B 1 815 ? -0.795 3.691 -10.852 1 79.69 815 ASP B O 1
ATOM 13619 N N . GLN B 1 816 ? 0.757 3.691 -12.445 1 79.69 816 GLN B N 1
ATOM 13620 C CA . GLN B 1 816 ? -0.186 3.146 -13.414 1 79.69 816 GLN B CA 1
ATOM 13621 C C . GLN B 1 816 ? -0.604 1.728 -13.039 1 79.69 816 GLN B C 1
ATOM 13623 O O . GLN B 1 816 ? -1.772 1.359 -13.188 1 79.69 816 GLN B O 1
ATOM 13628 N N . ASN B 1 817 ? 0.357 0.938 -12.57 1 83.44 817 ASN B N 1
ATOM 13629 C CA . ASN B 1 817 ? 0.039 -0.419 -12.141 1 83.44 817 ASN B CA 1
ATOM 13630 C C . ASN B 1 817 ? -0.904 -0.419 -10.945 1 83.44 817 ASN B C 1
ATOM 13632 O O . ASN B 1 817 ? -1.854 -1.203 -10.891 1 83.44 817 ASN B O 1
ATOM 13636 N N . LYS B 1 818 ? -0.682 0.493 -10.023 1 86 818 LYS B N 1
ATOM 13637 C CA . LYS B 1 818 ? -1.536 0.578 -8.844 1 86 818 LYS B CA 1
ATOM 13638 C C . LYS B 1 818 ? -2.918 1.115 -9.203 1 86 818 LYS B C 1
ATOM 13640 O O . LYS B 1 818 ? -3.918 0.73 -8.594 1 86 818 LYS B O 1
ATOM 13645 N N . THR B 1 819 ? -2.959 1.999 -10.234 1 85.88 819 THR B N 1
ATOM 13646 C CA . THR B 1 819 ? -4.242 2.516 -10.695 1 85.88 819 THR B CA 1
ATOM 13647 C C . THR B 1 819 ? -5.078 1.405 -11.328 1 85.88 819 THR B C 1
ATOM 13649 O O . THR B 1 819 ? -6.285 1.317 -11.094 1 85.88 819 THR B O 1
ATOM 13652 N N . PHE B 1 820 ? -4.465 0.579 -12.133 1 85.81 820 PHE B N 1
ATOM 13653 C CA . PHE B 1 820 ? -5.184 -0.537 -12.727 1 85.81 820 PHE B CA 1
ATOM 13654 C C . PHE B 1 820 ? -5.73 -1.469 -11.656 1 85.81 820 PHE B C 1
ATOM 13656 O O . PHE B 1 820 ? -6.887 -1.889 -11.719 1 85.81 820 PHE B O 1
ATOM 13663 N N . ARG B 1 821 ? -4.844 -1.806 -10.695 1 88.88 821 ARG B N 1
ATOM 13664 C CA . ARG B 1 821 ? -5.285 -2.646 -9.586 1 88.88 821 ARG B CA 1
ATOM 13665 C C . ARG B 1 821 ? -6.477 -2.025 -8.875 1 88.88 821 ARG B C 1
ATOM 13667 O O . ARG B 1 821 ? -7.465 -2.709 -8.594 1 88.88 821 ARG B O 1
ATOM 13674 N N . THR B 1 822 ? -6.414 -0.718 -8.562 1 89.44 822 THR B N 1
ATOM 13675 C CA . THR B 1 822 ? -7.465 -0.022 -7.828 1 89.44 822 THR B CA 1
ATOM 13676 C C . THR B 1 822 ? -8.773 -0.035 -8.609 1 89.44 822 THR B C 1
ATOM 13678 O O . THR B 1 822 ? -9.844 -0.271 -8.047 1 89.44 822 THR B O 1
ATOM 13681 N N . ARG B 1 823 ? -8.742 0.163 -9.906 1 88.62 823 ARG B N 1
ATOM 13682 C CA . ARG B 1 823 ? -9.945 0.154 -10.727 1 88.62 823 ARG B CA 1
ATOM 13683 C C . ARG B 1 823 ? -10.555 -1.242 -10.797 1 88.62 823 ARG B C 1
ATOM 13685 O O . ARG B 1 823 ? -11.773 -1.396 -10.75 1 88.62 823 ARG B O 1
ATOM 13692 N N . LEU B 1 824 ? -9.695 -2.213 -10.906 1 90.12 824 LEU B N 1
ATOM 13693 C CA . LEU B 1 824 ? -10.188 -3.584 -10.961 1 90.12 824 LEU B CA 1
ATOM 13694 C C . LEU B 1 824 ? -10.828 -3.982 -9.633 1 90.12 824 LEU B C 1
ATOM 13696 O O . LEU B 1 824 ? -11.914 -4.57 -9.617 1 90.12 824 LEU B O 1
ATOM 13700 N N . VAL B 1 825 ? -10.148 -3.672 -8.516 1 92 825 VAL B N 1
ATOM 13701 C CA . VAL B 1 825 ? -10.656 -4.027 -7.195 1 92 825 VAL B CA 1
ATOM 13702 C C . VAL B 1 825 ? -11.969 -3.283 -6.934 1 92 825 VAL B C 1
ATOM 13704 O O . VAL B 1 825 ? -12.914 -3.855 -6.391 1 92 825 VAL B O 1
ATOM 13707 N N . ALA B 1 826 ? -11.984 -1.996 -7.348 1 90.94 826 ALA B N 1
ATOM 13708 C CA . ALA B 1 826 ? -13.203 -1.22 -7.168 1 90.94 826 ALA B CA 1
ATOM 13709 C C . ALA B 1 826 ? -14.359 -1.817 -7.969 1 90.94 826 ALA B C 1
ATOM 13711 O O . ALA B 1 826 ? -15.469 -1.974 -7.453 1 90.94 826 ALA B O 1
ATOM 13712 N N . MET B 1 827 ? -14.117 -2.189 -9.172 1 92.38 827 MET B N 1
ATOM 13713 C CA . MET B 1 827 ? -15.148 -2.801 -10.008 1 92.38 827 MET B CA 1
ATOM 13714 C C . MET B 1 827 ? -15.586 -4.145 -9.43 1 92.38 827 MET B C 1
ATOM 13716 O O . MET B 1 827 ? -16.781 -4.449 -9.398 1 92.38 827 MET B O 1
ATOM 13720 N N . TRP B 1 828 ? -14.586 -4.941 -9.016 1 94 828 TRP B N 1
ATOM 13721 C CA . TRP B 1 828 ? -14.875 -6.258 -8.453 1 94 828 TRP B CA 1
ATOM 13722 C C . TRP B 1 828 ? -15.68 -6.129 -7.164 1 94 828 TRP B C 1
ATOM 13724 O O . TRP B 1 828 ? -16.703 -6.785 -6.996 1 94 828 TRP B O 1
ATOM 13734 N N . MET B 1 829 ? -15.289 -5.23 -6.234 1 92.75 829 MET B N 1
ATOM 13735 C CA . MET B 1 829 ? -15.953 -5.051 -4.949 1 92.75 829 MET B CA 1
ATOM 13736 C C . MET B 1 829 ? -17.344 -4.453 -5.133 1 92.75 829 MET B C 1
ATOM 13738 O O . MET B 1 829 ? -18.312 -4.941 -4.559 1 92.75 829 MET B O 1
ATOM 13742 N N . LEU B 1 830 ? -17.5 -3.439 -6 1 90.75 830 LEU B N 1
ATOM 13743 C CA . LEU B 1 830 ? -18.781 -2.74 -6.172 1 90.75 830 LEU B CA 1
ATOM 13744 C C . LEU B 1 830 ? -19.781 -3.604 -6.934 1 90.75 830 LEU B C 1
ATOM 13746 O O . LEU B 1 830 ? -20.969 -3.568 -6.652 1 90.75 830 LEU B O 1
ATOM 13750 N N . SER B 1 831 ? -19.297 -4.355 -7.926 1 93.75 831 SER B N 1
ATOM 13751 C CA . SER B 1 831 ? -20.203 -5.25 -8.633 1 93.75 831 SER B CA 1
ATOM 13752 C C . SER B 1 831 ? -20.719 -6.344 -7.707 1 93.75 831 SER B C 1
ATOM 13754 O O . SER B 1 831 ? -21.906 -6.695 -7.758 1 93.75 831 SER B O 1
ATOM 13756 N N . ASN B 1 832 ? -19.875 -6.918 -6.875 1 94.88 832 ASN B N 1
ATOM 13757 C CA . ASN B 1 832 ? -20.312 -7.93 -5.922 1 94.88 832 ASN B CA 1
ATOM 13758 C C . ASN B 1 832 ? -21.234 -7.336 -4.863 1 94.88 832 ASN B C 1
ATOM 13760 O O . ASN B 1 832 ? -22.25 -7.938 -4.508 1 94.88 832 ASN B O 1
ATOM 13764 N N . ALA B 1 833 ? -20.906 -6.09 -4.34 1 91.19 833 ALA B N 1
ATOM 13765 C CA . ALA B 1 833 ? -21.766 -5.414 -3.383 1 91.19 833 ALA B CA 1
ATOM 13766 C C . ALA B 1 833 ? -23.109 -5.055 -4.02 1 91.19 833 ALA B C 1
ATOM 13768 O O . ALA B 1 833 ? -24.156 -5.191 -3.391 1 91.19 833 ALA B O 1
ATOM 13769 N N . GLY B 1 834 ? -23.016 -4.629 -5.332 1 88.56 834 GLY B N 1
ATOM 13770 C CA . GLY B 1 834 ? -24.234 -4.316 -6.059 1 88.56 834 GLY B CA 1
ATOM 13771 C C . GLY B 1 834 ? -25.156 -5.516 -6.227 1 88.56 834 GLY B C 1
ATOM 13772 O O . GLY B 1 834 ? -26.375 -5.406 -6.039 1 88.56 834 GLY B O 1
ATOM 13773 N N . LEU B 1 835 ? -24.594 -6.656 -6.461 1 90.19 835 LEU B N 1
ATOM 13774 C CA . LEU B 1 835 ? -25.391 -7.875 -6.598 1 90.19 835 LEU B CA 1
ATOM 13775 C C . LEU B 1 835 ? -26 -8.281 -5.258 1 90.19 835 LEU B C 1
ATOM 13777 O O . LEU B 1 835 ? -27.172 -8.633 -5.188 1 90.19 835 LEU B O 1
ATOM 13781 N N . ALA B 1 836 ? -25.25 -8.195 -4.195 1 89.06 836 ALA B N 1
ATOM 13782 C CA . ALA B 1 836 ? -25.734 -8.562 -2.871 1 89.06 836 ALA B CA 1
ATOM 13783 C C . ALA B 1 836 ? -26.875 -7.66 -2.43 1 89.06 836 ALA B C 1
ATOM 13785 O O . ALA B 1 836 ? -27.906 -8.141 -1.936 1 89.06 836 ALA B O 1
ATOM 13786 N N . ILE B 1 837 ? -26.797 -6.391 -2.691 1 83.31 837 ILE B N 1
ATOM 13787 C CA . ILE B 1 837 ? -27.812 -5.426 -2.275 1 83.31 837 ILE B CA 1
ATOM 13788 C C . ILE B 1 837 ? -29.047 -5.566 -3.154 1 83.31 837 ILE B C 1
ATOM 13790 O O . ILE B 1 837 ? -30.172 -5.461 -2.668 1 83.31 837 ILE B O 1
ATOM 13794 N N . ALA B 1 838 ? -28.781 -5.816 -4.445 1 82.25 838 ALA B N 1
ATOM 13795 C CA . ALA B 1 838 ? -29.906 -5.988 -5.367 1 82.25 838 ALA B CA 1
ATOM 13796 C C . ALA B 1 838 ? -30.766 -7.176 -4.961 1 82.25 838 ALA B C 1
ATOM 13798 O O . ALA B 1 838 ? -32 -7.094 -4.996 1 82.25 838 ALA B O 1
ATOM 13799 N N . ILE B 1 839 ? -30.188 -8.188 -4.473 1 82.5 839 ILE B N 1
ATOM 13800 C CA . ILE B 1 839 ? -30.906 -9.398 -4.113 1 82.5 839 ILE B CA 1
ATOM 13801 C C . ILE B 1 839 ? -31.547 -9.227 -2.74 1 82.5 839 ILE B C 1
ATOM 13803 O O . ILE B 1 839 ? -32.656 -9.719 -2.502 1 82.5 839 ILE B O 1
ATOM 13807 N N . GLU B 1 840 ? -30.938 -8.477 -1.885 1 77.44 840 GLU B N 1
ATOM 13808 C CA . GLU B 1 840 ? -31.484 -8.273 -0.542 1 77.44 840 GLU B CA 1
ATOM 13809 C C . GLU B 1 840 ? -32.625 -7.277 -0.552 1 77.44 840 GLU B C 1
ATOM 13811 O O . GLU B 1 840 ? -33.5 -7.332 0.31 1 77.44 840 GLU B O 1
ATOM 13816 N N . ASN B 1 841 ? -32.656 -6.297 -1.496 1 67.88 841 ASN B N 1
ATOM 13817 C CA . ASN B 1 841 ? -33.688 -5.277 -1.537 1 67.88 841 ASN B CA 1
ATOM 13818 C C . ASN B 1 841 ? -34.625 -5.48 -2.727 1 67.88 841 ASN B C 1
ATOM 13820 O O . ASN B 1 841 ? -35.188 -4.516 -3.26 1 67.88 841 ASN B O 1
ATOM 13824 N N . LEU B 1 842 ? -34.812 -6.641 -3.123 1 60.38 842 LEU B N 1
ATOM 13825 C CA . LEU B 1 842 ? -35.625 -6.906 -4.316 1 60.38 842 LEU B CA 1
ATOM 13826 C C . LEU B 1 842 ? -37.094 -6.676 -4.043 1 60.38 842 LEU B C 1
ATOM 13828 O O . LEU B 1 842 ? -37.938 -7.059 -4.852 1 60.38 842 LEU B O 1
ATOM 13832 N N . SER B 1 843 ? -37.469 -6.074 -2.738 1 56.06 843 SER B N 1
ATOM 13833 C CA . SER B 1 843 ? -38.906 -5.98 -2.428 1 56.06 843 SER B CA 1
ATOM 13834 C C . SER B 1 843 ? -39.594 -4.926 -3.291 1 56.06 843 SER B C 1
ATOM 13836 O O . SER B 1 843 ? -40.812 -4.836 -3.307 1 56.06 843 SER B O 1
ATOM 13838 N N . GLY B 1 844 ? -39.062 -4.543 -4.332 1 52.38 844 GLY B N 1
ATOM 13839 C CA . GLY B 1 844 ? -39.75 -3.566 -5.176 1 52.38 844 GLY B CA 1
ATOM 13840 C C . GLY B 1 844 ? -40.188 -2.334 -4.422 1 52.38 844 GLY B C 1
ATOM 13841 O O . GLY B 1 844 ? -39.625 -1.981 -3.391 1 52.38 844 GLY B O 1
ATOM 13842 N N . LEU B 1 845 ? -41.25 -1.498 -4.73 1 51.5 845 LEU B N 1
ATOM 13843 C CA . LEU B 1 845 ? -41.875 -0.31 -4.148 1 51.5 845 LEU B CA 1
ATOM 13844 C C . LEU B 1 845 ? -42.594 -0.649 -2.84 1 51.5 845 LEU B C 1
ATOM 13846 O O . LEU B 1 845 ? -43.406 -1.57 -2.793 1 51.5 845 LEU B O 1
ATOM 13850 N N . PRO B 1 846 ? -41.906 -0.232 -1.666 1 54.56 846 PRO B N 1
ATOM 13851 C CA . PRO B 1 846 ? -42.625 -0.533 -0.437 1 54.56 846 PRO B CA 1
ATOM 13852 C C . PRO B 1 846 ? -44.125 -0.164 -0.533 1 54.56 846 PRO B C 1
ATOM 13854 O O . PRO B 1 846 ? -44.438 0.932 -0.986 1 54.56 846 PRO B O 1
ATOM 13857 N N . ASN B 1 847 ? -44.938 -1.036 -0.804 1 54.66 847 ASN B N 1
ATOM 13858 C CA . ASN B 1 847 ? -46.344 -0.752 -0.704 1 54.66 847 ASN B CA 1
ATOM 13859 C C . ASN B 1 847 ? -46.781 -0.544 0.745 1 54.66 847 ASN B C 1
ATOM 13861 O O . ASN B 1 847 ? -46.812 -1.491 1.534 1 54.66 847 ASN B O 1
ATOM 13865 N N . ASP B 1 848 ? -46.656 0.67 1.185 1 56.72 848 ASP B N 1
ATOM 13866 C CA . ASP B 1 848 ? -47.062 1.043 2.535 1 56.72 848 ASP B CA 1
ATOM 13867 C C . ASP B 1 848 ? -48.375 0.363 2.92 1 56.72 848 ASP B C 1
ATOM 13869 O O . ASP B 1 848 ? -48.719 0.252 4.105 1 56.72 848 ASP B O 1
ATOM 13873 N N . GLU B 1 849 ? -49.25 -0.121 1.987 1 57.88 849 GLU B N 1
ATOM 13874 C CA . GLU B 1 849 ? -50.562 -0.662 2.322 1 57.88 849 GLU B CA 1
ATOM 13875 C C . GLU B 1 849 ? -50.469 -2.121 2.756 1 57.88 849 GLU B C 1
ATOM 13877 O O . GLU B 1 849 ? -51.25 -2.586 3.578 1 57.88 849 GLU B O 1
ATOM 13882 N N . ASP B 1 850 ? -49.5 -2.885 2.203 1 64.88 850 ASP B N 1
ATOM 13883 C CA . ASP B 1 850 ? -49.406 -4.293 2.58 1 64.88 850 ASP B CA 1
ATOM 13884 C C . ASP B 1 850 ? -47.969 -4.719 2.791 1 64.88 850 ASP B C 1
ATOM 13886 O O . ASP B 1 850 ? -47.375 -5.383 1.934 1 64.88 850 ASP B O 1
ATOM 13890 N N . PRO B 1 851 ? -47.406 -4.305 3.93 1 68.81 851 PRO B N 1
ATOM 13891 C CA . PRO B 1 851 ? -46 -4.629 4.215 1 68.81 851 PRO B CA 1
ATOM 13892 C C . PRO B 1 851 ? -45.75 -6.137 4.246 1 68.81 851 PRO B C 1
ATOM 13894 O O . PRO B 1 851 ? -44.625 -6.582 3.932 1 68.81 851 PRO B O 1
ATOM 13897 N N . GLU B 1 852 ? -46.812 -6.887 4.508 1 69.06 852 GLU B N 1
ATOM 13898 C CA . GLU B 1 852 ? -46.625 -8.336 4.574 1 69.06 852 GLU B CA 1
ATOM 13899 C C . GLU B 1 852 ? -46.438 -8.93 3.186 1 69.06 852 GLU B C 1
ATOM 13901 O O . GLU B 1 852 ? -45.625 -9.828 3.002 1 69.06 852 GLU B O 1
ATOM 13906 N N . ALA B 1 853 ? -47.219 -8.43 2.27 1 71.25 853 ALA B N 1
ATOM 13907 C CA . ALA B 1 853 ? -47.094 -8.922 0.903 1 71.25 853 ALA B CA 1
ATOM 13908 C C . ALA B 1 853 ? -45.719 -8.586 0.332 1 71.25 853 ALA B C 1
ATOM 13910 O O . ALA B 1 853 ? -45.125 -9.375 -0.416 1 71.25 853 ALA B O 1
ATOM 13911 N N . ASP B 1 854 ? -45.156 -7.512 0.719 1 72.69 854 ASP B N 1
ATOM 13912 C CA . ASP B 1 854 ? -43.844 -7.098 0.251 1 72.69 854 ASP B CA 1
ATOM 13913 C C . ASP B 1 854 ? -42.75 -7.996 0.82 1 72.69 854 ASP B C 1
ATOM 13915 O O . ASP B 1 854 ? -41.812 -8.359 0.113 1 72.69 854 ASP B O 1
ATOM 13919 N N . GLU B 1 855 ? -42.938 -8.352 2.01 1 71.38 855 GLU B N 1
ATOM 13920 C CA . GLU B 1 855 ? -41.969 -9.25 2.633 1 71.38 855 GLU B CA 1
ATOM 13921 C C . GLU B 1 855 ? -42.031 -10.641 2.008 1 71.38 855 GLU B C 1
ATOM 13923 O O . GLU B 1 855 ? -41 -11.289 1.853 1 71.38 855 GLU B O 1
ATOM 13928 N N . GLU B 1 856 ? -43.25 -11.07 1.646 1 74.62 856 GLU B N 1
ATOM 13929 C CA . GLU B 1 856 ? -43.375 -12.375 1.012 1 74.62 856 GLU B CA 1
ATOM 13930 C C . GLU B 1 856 ? -42.781 -12.367 -0.398 1 74.62 856 GLU B C 1
ATOM 13932 O O . GLU B 1 856 ? -42.188 -13.344 -0.827 1 74.62 856 GLU B O 1
ATOM 13937 N N . ARG B 1 857 ? -42.969 -11.344 -1.076 1 76.62 857 ARG B N 1
ATOM 13938 C CA . ARG B 1 857 ? -42.375 -11.211 -2.41 1 76.62 857 ARG B CA 1
ATOM 13939 C C . ARG B 1 857 ? -40.875 -11.203 -2.348 1 76.62 857 ARG B C 1
ATOM 13941 O O . ARG B 1 857 ? -40.188 -11.82 -3.188 1 76.62 857 ARG B O 1
ATOM 13948 N N . LEU B 1 858 ? -40.344 -10.555 -1.366 1 75.69 858 LEU B N 1
ATOM 13949 C CA . LEU B 1 858 ? -38.906 -10.516 -1.185 1 75.69 858 LEU B CA 1
ATOM 13950 C C . LEU B 1 858 ? -38.344 -11.906 -0.887 1 75.69 858 LEU B C 1
ATOM 13952 O O . LEU B 1 858 ? -37.344 -12.312 -1.462 1 75.69 858 LEU B O 1
ATOM 13956 N N . ARG B 1 859 ? -39.062 -12.617 -0.128 1 75.81 859 ARG B N 1
ATOM 13957 C CA . ARG B 1 859 ? -38.625 -13.961 0.236 1 75.81 859 ARG B CA 1
ATOM 13958 C C . ARG B 1 859 ? -38.688 -14.898 -0.968 1 75.81 859 ARG B C 1
ATOM 13960 O O . ARG B 1 859 ? -37.781 -15.719 -1.15 1 75.81 859 ARG B O 1
ATOM 13967 N N . THR B 1 860 ? -39.656 -14.758 -1.759 1 77.94 860 THR B N 1
ATOM 13968 C CA . THR B 1 860 ? -39.781 -15.609 -2.936 1 77.94 860 THR B CA 1
ATOM 13969 C C . THR B 1 860 ? -38.656 -15.297 -3.941 1 77.94 860 THR B C 1
ATOM 13971 O O . THR B 1 860 ? -38.094 -16.203 -4.555 1 77.94 860 THR B O 1
ATOM 13974 N N . ARG B 1 861 ? -38.375 -14.062 -4.07 1 80.44 861 ARG B N 1
ATOM 13975 C CA . ARG B 1 861 ? -37.344 -13.68 -5.012 1 80.44 861 ARG B CA 1
ATOM 13976 C C . ARG B 1 861 ? -35.969 -14.117 -4.512 1 80.44 861 ARG B C 1
ATOM 13978 O O . ARG B 1 861 ? -35.094 -14.516 -5.305 1 80.44 861 ARG B O 1
ATOM 13985 N N . GLN B 1 862 ? -35.781 -14.055 -3.27 1 80.44 862 GLN B N 1
ATOM 13986 C CA . GLN B 1 862 ? -34.5 -14.508 -2.691 1 80.44 862 GLN B CA 1
ATOM 13987 C C . GLN B 1 862 ? -34.344 -16.016 -2.84 1 80.44 862 GLN B C 1
ATOM 13989 O O . GLN B 1 862 ? -33.25 -16.516 -3.129 1 80.44 862 GLN B O 1
ATOM 13994 N N . ASN B 1 863 ? -35.438 -16.688 -2.75 1 77.62 863 ASN B N 1
ATOM 13995 C CA . ASN B 1 863 ? -35.406 -18.141 -2.914 1 77.62 863 ASN B CA 1
ATOM 13996 C C . ASN B 1 863 ? -35.125 -18.531 -4.367 1 77.62 863 ASN B C 1
ATOM 13998 O O . ASN B 1 863 ? -34.469 -19.531 -4.637 1 77.62 863 ASN B O 1
ATOM 14002 N N . THR B 1 864 ? -35.656 -17.734 -5.215 1 82.25 864 THR B N 1
ATOM 14003 C CA . THR B 1 864 ? -35.406 -18 -6.629 1 82.25 864 THR B CA 1
ATOM 14004 C C . THR B 1 864 ? -33.938 -17.781 -6.969 1 82.25 864 THR B C 1
ATOM 14006 O O . THR B 1 864 ? -33.344 -18.562 -7.715 1 82.25 864 THR B O 1
ATOM 14009 N N . TYR B 1 865 ? -33.375 -16.719 -6.434 1 85.81 865 TYR B N 1
ATOM 14010 C CA . TYR B 1 865 ? -31.953 -16.484 -6.672 1 85.81 865 TYR B CA 1
ATOM 14011 C C . TYR B 1 865 ? -31.109 -17.594 -6.082 1 85.81 865 TYR B C 1
ATOM 14013 O O . TYR B 1 865 ? -30.141 -18.047 -6.703 1 85.81 865 TYR B O 1
ATOM 14021 N N . PHE B 1 866 ? -31.469 -17.984 -4.977 1 82.94 866 PHE B N 1
ATOM 14022 C CA . PHE B 1 866 ? -30.719 -19.047 -4.328 1 82.94 866 PHE B CA 1
ATOM 14023 C C . PHE B 1 866 ? -30.828 -20.344 -5.137 1 82.94 866 PHE B C 1
ATOM 14025 O O . PHE B 1 866 ? -29.844 -21.078 -5.262 1 82.94 866 PHE B O 1
ATOM 14032 N N . ALA B 1 867 ? -31.953 -20.625 -5.691 1 83.44 867 ALA B N 1
ATOM 14033 C CA . ALA B 1 867 ? -32.125 -21.797 -6.543 1 83.44 867 ALA B CA 1
ATOM 14034 C C . ALA B 1 867 ? -31.25 -21.703 -7.797 1 83.44 867 ALA B C 1
ATOM 14036 O O . ALA B 1 867 ? -30.688 -22.688 -8.25 1 83.44 867 ALA B O 1
ATOM 14037 N N . ILE B 1 868 ? -31.125 -20.5 -8.281 1 85.75 868 ILE B N 1
ATOM 14038 C CA . ILE B 1 868 ? -30.312 -20.297 -9.469 1 85.75 868 ILE B CA 1
ATOM 14039 C C . ILE B 1 868 ? -28.844 -20.578 -9.148 1 85.75 868 ILE B C 1
ATOM 14041 O O . ILE B 1 868 ? -28.141 -21.188 -9.953 1 85.75 868 ILE B O 1
ATOM 14045 N N . ILE B 1 869 ? -28.438 -20.172 -8.008 1 86.38 869 ILE B N 1
ATOM 14046 C CA . ILE B 1 869 ? -27.047 -20.422 -7.594 1 86.38 869 ILE B CA 1
ATOM 14047 C C . ILE B 1 869 ? -26.812 -21.922 -7.465 1 86.38 869 ILE B C 1
ATOM 14049 O O . ILE B 1 869 ? -25.797 -22.438 -7.93 1 86.38 869 ILE B O 1
ATOM 14053 N N . LEU B 1 870 ? -27.75 -22.656 -6.918 1 84.94 870 LEU B N 1
ATOM 14054 C CA . LEU B 1 870 ? -27.578 -24.094 -6.684 1 84.94 870 LEU B CA 1
ATOM 14055 C C . LEU B 1 870 ? -27.609 -24.859 -8 1 84.94 870 LEU B C 1
ATOM 14057 O O . LEU B 1 870 ? -26.812 -25.766 -8.211 1 84.94 870 LEU B O 1
ATOM 14061 N N . TYR B 1 871 ? -28.5 -24.438 -8.891 1 87.19 871 TYR B N 1
ATOM 14062 C CA . TYR B 1 871 ? -28.578 -25.109 -10.18 1 87.19 871 TYR B CA 1
ATOM 14063 C C . TYR B 1 871 ? -27.344 -24.812 -11.023 1 87.19 871 TYR B C 1
ATOM 14065 O O . TYR B 1 871 ? -26.875 -25.656 -11.789 1 87.19 871 TYR B O 1
ATOM 14073 N N . SER B 1 872 ? -26.875 -23.594 -10.875 1 88.38 872 SER B N 1
ATOM 14074 C CA . SER B 1 872 ? -25.656 -23.25 -11.594 1 88.38 872 SER B CA 1
ATOM 14075 C C . SER B 1 872 ? -24.469 -24.062 -11.086 1 88.38 872 SER B C 1
ATOM 14077 O O . SER B 1 872 ? -23.672 -24.547 -11.875 1 88.38 872 SER B O 1
ATOM 14079 N N . THR B 1 873 ? -24.375 -24.234 -9.852 1 87.56 873 THR B N 1
ATOM 14080 C CA . THR B 1 873 ? -23.297 -25.031 -9.273 1 87.56 873 THR B CA 1
ATOM 14081 C C . THR B 1 873 ? -23.438 -26.5 -9.695 1 87.56 873 THR B C 1
ATOM 14083 O O . THR B 1 873 ? -22.438 -27.156 -9.969 1 87.56 873 THR B O 1
ATOM 14086 N N . PHE B 1 874 ? -24.688 -26.938 -9.773 1 88.19 874 PHE B N 1
ATOM 14087 C CA . PHE B 1 874 ? -24.938 -28.297 -10.211 1 88.19 874 PHE B CA 1
ATOM 14088 C C . PHE B 1 874 ? -24.562 -28.469 -11.68 1 88.19 874 PHE B C 1
ATOM 14090 O O . PHE B 1 874 ? -23.938 -29.469 -12.055 1 88.19 874 PHE B O 1
ATOM 14097 N N . GLY B 1 875 ? -24.969 -27.5 -12.461 1 88.62 875 GLY B N 1
ATOM 14098 C CA . GLY B 1 875 ? -24.625 -27.562 -13.875 1 88.62 875 GLY B CA 1
ATOM 14099 C C . GLY B 1 875 ? -23.125 -27.609 -14.117 1 88.62 875 GLY B C 1
ATOM 14100 O O . GLY B 1 875 ? -22.641 -28.406 -14.93 1 88.62 875 GLY B O 1
ATOM 14101 N N . LEU B 1 876 ? -22.375 -26.875 -13.406 1 90.62 876 LEU B N 1
ATOM 14102 C CA . LEU B 1 876 ? -20.922 -26.844 -13.562 1 90.62 876 LEU B CA 1
ATOM 14103 C C . LEU B 1 876 ? -20.297 -28.141 -13.078 1 90.62 876 LEU B C 1
ATOM 14105 O O . LEU B 1 876 ? -19.375 -28.672 -13.719 1 90.62 876 LEU B O 1
ATOM 14109 N N . SER B 1 877 ? -20.797 -28.656 -12.023 1 90.81 877 SER B N 1
ATOM 14110 C CA . SER B 1 877 ? -20.281 -29.906 -11.492 1 90.81 877 SER B CA 1
ATOM 14111 C C . SER B 1 877 ? -20.625 -31.078 -12.414 1 90.81 877 SER B C 1
ATOM 14113 O O . SER B 1 877 ? -19.844 -32.031 -12.547 1 90.81 877 SER B O 1
ATOM 14115 N N . LEU B 1 878 ? -21.766 -31 -13.031 1 90.44 878 LEU B N 1
ATOM 14116 C CA . LEU B 1 878 ? -22.188 -32.062 -13.945 1 90.44 878 LEU B CA 1
ATOM 14117 C C . LEU B 1 878 ? -21.281 -32.125 -15.172 1 90.44 878 LEU B C 1
ATOM 14119 O O . LEU B 1 878 ? -20.938 -33.188 -15.648 1 90.44 878 LEU B O 1
ATOM 14123 N N . VAL B 1 879 ? -20.953 -30.969 -15.625 1 92.38 879 VAL B N 1
ATOM 14124 C CA . VAL B 1 879 ? -20.047 -30.922 -16.781 1 92.38 879 VAL B CA 1
ATOM 14125 C C . VAL B 1 879 ? -18.703 -31.531 -16.391 1 92.38 879 VAL B C 1
ATOM 14127 O O . VAL B 1 879 ? -18.109 -32.281 -17.172 1 92.38 879 VAL B O 1
ATOM 14130 N N . ARG B 1 880 ? -18.234 -31.266 -15.258 1 93.5 880 ARG B N 1
ATOM 14131 C CA . ARG B 1 880 ? -16.969 -31.828 -14.781 1 93.5 880 ARG B CA 1
ATOM 14132 C C . ARG B 1 880 ? -17.062 -33.344 -14.648 1 93.5 880 ARG B C 1
ATOM 14134 O O . ARG B 1 880 ? -16.141 -34.062 -15.016 1 93.5 880 ARG B O 1
ATOM 14141 N N . PHE B 1 881 ? -18.203 -33.781 -14.188 1 93.06 881 PHE B N 1
ATOM 14142 C CA . PHE B 1 881 ? -18.406 -35.219 -13.984 1 93.06 881 PHE B CA 1
ATOM 14143 C C . PHE B 1 881 ? -18.484 -35.969 -15.32 1 93.06 881 PHE B C 1
ATOM 14145 O O . PHE B 1 881 ? -17.922 -37.031 -15.477 1 93.06 881 PHE B O 1
ATOM 14152 N N . ILE B 1 882 ? -19.141 -35.375 -16.266 1 93 882 ILE B N 1
ATOM 14153 C CA . ILE B 1 882 ? -19.234 -36 -17.594 1 93 882 ILE B CA 1
ATOM 14154 C C . ILE B 1 882 ? -17.844 -36.094 -18.219 1 93 882 ILE B C 1
ATOM 14156 O O . ILE B 1 882 ? -17.516 -37.094 -18.844 1 93 882 ILE B O 1
ATOM 14160 N N . GLY B 1 883 ? -17.109 -35.062 -18.094 1 92.62 883 GLY B N 1
ATOM 14161 C CA . GLY B 1 883 ? -15.742 -35.094 -18.594 1 92.62 883 GLY B CA 1
ATOM 14162 C C . GLY B 1 883 ? -14.898 -36.156 -17.922 1 92.62 883 GLY B C 1
ATOM 14163 O O . GLY B 1 883 ? -14.109 -36.844 -18.578 1 92.62 883 GLY B O 1
ATOM 14164 N N . CYS B 1 884 ? -15.055 -36.281 -16.656 1 92.56 884 CYS B N 1
ATOM 14165 C CA . CYS B 1 884 ? -14.352 -37.281 -15.891 1 92.56 884 CYS B CA 1
ATOM 14166 C C . CYS B 1 884 ? -14.719 -38.688 -16.375 1 92.56 884 CYS B C 1
ATOM 14168 O O . CYS B 1 884 ? -13.852 -39.531 -16.516 1 92.56 884 CYS B O 1
ATOM 14170 N N . LEU B 1 885 ? -16.016 -38.938 -16.641 1 92.75 885 LEU B N 1
ATOM 14171 C CA . LEU B 1 885 ? -16.484 -40.25 -17.109 1 92.75 885 LEU B CA 1
ATOM 14172 C C . LEU B 1 885 ? -15.938 -40.562 -18.484 1 92.75 885 LEU B C 1
ATOM 14174 O O . LEU B 1 885 ? -15.516 -41.688 -18.75 1 92.75 885 LEU B O 1
ATOM 14178 N N . PHE B 1 886 ? -15.945 -39.562 -19.281 1 93.25 886 PHE B N 1
ATOM 14179 C CA . PHE B 1 886 ? -15.422 -39.75 -20.625 1 93.25 886 PHE B CA 1
ATOM 14180 C C . PHE B 1 886 ? -13.945 -40.125 -20.578 1 93.25 886 PHE B C 1
ATOM 14182 O O . PHE B 1 886 ? -13.516 -41.062 -21.266 1 93.25 886 PHE B O 1
ATOM 14189 N N . TYR B 1 887 ? -13.18 -39.406 -19.828 1 92.88 887 TYR B N 1
ATOM 14190 C CA . TYR B 1 887 ? -11.758 -39.719 -19.688 1 92.88 887 TYR B CA 1
ATOM 14191 C C . TYR B 1 887 ? -11.539 -41.094 -19.125 1 92.88 887 TYR B C 1
ATOM 14193 O O . TYR B 1 887 ? -10.672 -41.844 -19.594 1 92.88 887 TYR B O 1
ATOM 14201 N N . PHE B 1 888 ? -12.328 -41.469 -18.125 1 91 888 PHE B N 1
ATOM 14202 C CA . PHE B 1 888 ? -12.219 -42.781 -17.469 1 91 888 PHE B CA 1
ATOM 14203 C C . PHE B 1 888 ? -12.5 -43.906 -18.469 1 91 888 PHE B C 1
ATOM 14205 O O . PHE B 1 888 ? -11.758 -44.875 -18.531 1 91 888 PHE B O 1
ATOM 14212 N N . PHE B 1 889 ? -13.5 -43.812 -19.297 1 90.06 889 PHE B N 1
ATOM 14213 C CA . PHE B 1 889 ? -13.875 -44.844 -20.266 1 90.06 889 PHE B CA 1
ATOM 14214 C C . PHE B 1 889 ? -12.867 -44.875 -21.422 1 90.06 889 PHE B C 1
ATOM 14216 O O . PHE B 1 889 ? -12.508 -45.969 -21.875 1 90.06 889 PHE B O 1
ATOM 14223 N N . LYS B 1 890 ? -12.43 -43.781 -21.812 1 87.81 890 LYS B N 1
ATOM 14224 C CA . LYS B 1 890 ? -11.438 -43.719 -22.875 1 87.81 890 LYS B CA 1
ATOM 14225 C C . LYS B 1 890 ? -10.133 -44.406 -22.453 1 87.81 890 LYS B C 1
ATOM 14227 O O . LYS B 1 890 ? -9.531 -45.156 -23.219 1 87.81 890 LYS B O 1
ATOM 14232 N N . ARG B 1 891 ? -9.68 -44.156 -21.297 1 85.44 891 ARG B N 1
ATOM 14233 C CA . ARG B 1 891 ? -8.43 -44.719 -20.797 1 85.44 891 ARG B CA 1
ATOM 14234 C C . ARG B 1 891 ? -8.547 -46.219 -20.578 1 85.44 891 ARG B C 1
ATOM 14236 O O . ARG B 1 891 ? -7.625 -46.969 -20.891 1 85.44 891 ARG B O 1
ATOM 14243 N N . ASN B 1 892 ? -9.648 -46.719 -20.078 1 83.12 892 ASN B N 1
ATOM 14244 C CA . ASN B 1 892 ? -9.797 -48.125 -19.734 1 83.12 892 ASN B CA 1
ATOM 14245 C C . ASN B 1 892 ? -10.164 -48.969 -20.953 1 83.12 892 ASN B C 1
ATOM 14247 O O . ASN B 1 892 ? -9.781 -50.125 -21.062 1 83.12 892 ASN B O 1
ATOM 14251 N N . LEU B 1 893 ? -10.859 -48.406 -21.875 1 78.12 893 LEU B N 1
ATOM 14252 C CA . LEU B 1 893 ? -11.25 -49.125 -23.078 1 78.12 893 LEU B CA 1
ATOM 14253 C C . LEU B 1 893 ? -10.062 -49.312 -24.016 1 78.12 893 LEU B C 1
ATOM 14255 O O . LEU B 1 893 ? -9.914 -50.375 -24.625 1 78.12 893 LEU B O 1
ATOM 14259 N N . PHE B 1 894 ? -9.156 -48.375 -24.078 1 70.69 894 PHE B N 1
ATOM 14260 C CA . PHE B 1 894 ? -8.055 -48.438 -25.031 1 70.69 894 PHE B CA 1
ATOM 14261 C C . PHE B 1 894 ? -6.77 -48.875 -24.344 1 70.69 894 PHE B C 1
ATOM 14263 O O . PHE B 1 894 ? -5.676 -48.688 -24.875 1 70.69 894 PHE B O 1
ATOM 14270 N N . ARG B 1 895 ? -6.871 -49.406 -23.156 1 72.75 895 ARG B N 1
ATOM 14271 C CA . ARG B 1 895 ? -5.703 -49.875 -22.422 1 72.75 895 ARG B CA 1
ATOM 14272 C C . ARG B 1 895 ? -5 -51 -23.172 1 72.75 895 ARG B C 1
ATOM 14274 O O . ARG B 1 895 ? -3.77 -51.062 -23.172 1 72.75 895 ARG B O 1
ATOM 14281 N N . CYS B 1 896 ? -5.793 -51.844 -23.812 1 63.84 896 CYS B N 1
ATOM 14282 C CA . CYS B 1 896 ? -5.242 -53 -24.5 1 63.84 896 CYS B CA 1
ATOM 14283 C C . CYS B 1 896 ? -4.566 -52.562 -25.812 1 63.84 896 CYS B C 1
ATOM 14285 O O . CYS B 1 896 ? -3.729 -53.312 -26.328 1 63.84 896 CYS B O 1
ATOM 14287 N N . CYS B 1 897 ? -4.84 -51.375 -26.312 1 64.12 897 CYS B N 1
ATOM 14288 C CA . CYS B 1 897 ? -4.293 -50.938 -27.594 1 64.12 897 CYS B CA 1
ATOM 14289 C C . CYS B 1 897 ? -2.992 -50.188 -27.391 1 64.12 897 CYS B C 1
ATOM 14291 O O . CYS B 1 897 ? -2.367 -49.75 -28.359 1 64.12 897 CYS B O 1
ATOM 14293 N N . ARG B 1 898 ? -2.494 -50.156 -26.219 1 71 898 ARG B N 1
ATOM 14294 C CA . ARG B 1 898 ? -1.283 -49.375 -25.969 1 71 898 ARG B CA 1
ATOM 14295 C C . ARG B 1 898 ? -0.037 -50.188 -26.344 1 71 898 ARG B C 1
ATOM 14297 O O . ARG B 1 898 ? 0.068 -51.375 -26.031 1 71 898 ARG B O 1
ATOM 14304 N N . ARG B 1 899 ? 0.725 -49.5 -27.281 1 68.25 899 ARG B N 1
ATOM 14305 C CA . ARG B 1 899 ? 2.002 -50.062 -27.688 1 68.25 899 ARG B CA 1
ATOM 14306 C C . ARG B 1 899 ? 3.078 -49.812 -26.641 1 68.25 899 ARG B C 1
ATOM 14308 O O . ARG B 1 899 ? 3.08 -48.781 -25.984 1 68.25 899 ARG B O 1
ATOM 14315 N N . ASN B 1 900 ? 3.678 -50.969 -26.109 1 65.25 900 ASN B N 1
ATOM 14316 C CA . ASN B 1 900 ? 4.793 -50.812 -25.172 1 65.25 900 ASN B CA 1
ATOM 14317 C C . ASN B 1 900 ? 6.133 -51.062 -25.875 1 65.25 900 ASN B C 1
ATOM 14319 O O . ASN B 1 900 ? 6.246 -51.938 -26.734 1 65.25 900 ASN B O 1
#

Sequence (1800 aa):
MADRPPAPSSPSFNGESDYTHIDPYADPFADRPRQTQFSEPERPYHAGSTPRPYDSTASLPDFGVRGGADGYDDETLEKEPLNAGNFAGGFYPPNVDPSAYGDPYARPPSVMSTSTNGVDSAWRRRQTIKRGVTRKVKLTNGNFIAEYAVPTPVFSAVEAKYASTQTTEFSHMRYTAATCDPDEFTEENGWSLRTKMYGRETEILIAVTSYNEDKTLYARTLHGVMLNIRDICKTKQSKYWRRQAEEGNPGWQRITVALIVDGLEAMDKSVLDLLATVGVYQDGVMKKQVDGKDTVAHIFEYTTQLSVDATPQLVLPQANDPNNLVPVQIIFVLKAKNQKKINSHRWLFNGIGKILNPENCVLIDAGTKPGHKSIYYLWEAFYNDPNLGGCCGEIHAMIKGGKKLLNPLIAAQNFEYKMSNILDKPLESSFGYVSVLPGAFSAYRFRAIQGRPLEQYFHGDHSLADRLGPKGIYGMNIFTKNMFLAEDRILCFELVAKKNDRWVLTYVKPSKAETDVPETAVELIGQRRRWLNGSFAASVYALVHFFNFYRSGHGIFRMFFLHIQAFYNIFSLVFTWFSMANMWLTFSIIIDLCPGQGIIIFGTATVTHWVNLALKWIYLSFLALQFILALGNRPKGERMAYTITLWVYAVLSLYLIVCSFWLTGKAFSNISSDLQNKSTGEVIASFFTPPIGALIAAMVSTFGIYLFASFLYRDPWHMFSSFIQYLLIATSFTNVLNVYAFCNLHDVSWGTKGSDKAEALPSVSSKKSEGADAPAVEDTVKPQQDVDDAFKETVTRAITKVKVVEVPEKPTMDDQNKTFRTRLVAMWMLSNAGLAIAIENLSGLPNDEDPEADEERLRTRQNTYFAIILYSTFGLSLVRFIGCLFYFFKRNLFRCCRRNMADRPPAPSSPSFNGESDYTHIDPYADPFADRPRQTQFSEPERPYHAGSTPRPYDSTASLPDFGVRGGADGYDDETLEKEPLNAGNFAGGFYPPNVDPSAYGDPYARPPSVMSTSTNGVDSAWRRRQTIKRGVTRKVKLTNGNFIAEYAVPTPVFSAVEAKYASTQTTEFSHMRYTAATCDPDEFTEENGWSLRTKMYGRETEILIAVTSYNEDKTLYARTLHGVMLNIRDICKTKQSKYWRRQAEEGNPGWQRITVALIVDGLEAMDKSVLDLLATVGVYQDGVMKKQVDGKDTVAHIFEYTTQLSVDATPQLVLPQANDPNNLVPVQIIFVLKAKNQKKINSHRWLFNGIGKILNPENCVLIDAGTKPGHKSIYYLWEAFYNDPNLGGCCGEIHAMIKGGKKLLNPLIAAQNFEYKMSNILDKPLESSFGYVSVLPGAFSAYRFRAIQGRPLEQYFHGDHSLADRLGPKGIYGMNIFTKNMFLAEDRILCFELVAKKNDRWVLTYVKPSKAETDVPETAVELIGQRRRWLNGSFAASVYALVHFFNFYRSGHGIFRMFFLHIQAFYNIFSLVFTWFSMANMWLTFSIIIDLCPGQGIIIFGTATVTHWVNLALKWIYLSFLALQFILALGNRPKGERMAYTITLWVYAVLSLYLIVCSFWLTGKAFSNISSDLQNKSTGEVIASFFTPPIGALIAAMVSTFGIYLFASFLYRDPWHMFSSFIQYLLIATSFTNVLNVYAFCNLHDVSWGTKGSDKAEALPSVSSKKSEGADAPAVEDTVKPQQDVDDAFKETVTRAITKVKVVEVPEKPTMDDQNKTFRTRLVAMWMLSNAGLAIAIENLSGLPNDEDPEADEERLRTRQNTYFAIILYSTFGLSLVRFIGCLFYFFKRNLFRCCRRN

Nearest PDB structures (foldseek):
  8k3q-assembly1_A  TM=8.688E-01  e=4.950E-54  Saccharomyces cerevisiae
  8k3x-assembly1_A  TM=8.912E-01  e=1.007E-52  Saccharomyces cerevisiae
  8k3p-assembly1_B  TM=8.995E-01  e=4.548E-51  Saccharomyces cerevisiae S288C
  8k3t-assembly1_B  TM=9.070E-01  e=3.496E-49  Saccharomyces cerevisiae
  8k3u-assembly1_A  TM=8.756E-01  e=1.069E-41  Saccharomyces cerevisiae

Secondary structure (DSSP, 8-state):
---------------------------TT--------------------------------------------HHHHTTS-TT-S---SS-------TTSS--S------SS--HHHHHHHHHHHHH----SEEEEE--BTTBEEEEEEPPHHHHHHS-HHHHSSSSSTTTEEEEEEE-S-GGG-STTTT---HHHHTTPPPSEEEEEEESS--HHHHHHHHHHHHHHHHHHHH-SS-HHHHHHHHTT--GGGGEEEEEEES-TTTS-HHHHHHHHHTTS--TT---SEETTEEPSEEEEEEEE--EE-SS--EE---TT-TTPPPPEEEEEEEESS--HHHHHHHIIIIIIIHHH--SEEEEEETT-EE-TTHHHHHHHHHHH-TTEEEEEEEEEE--TTTGGGGSHHHHHHHHHHHHIIIIIHHHHHHHT--S---TTEEEEEHHHHTTHHHHHHGGG-STTHHHHGGGSTTTS-HHHHHHGGGHHHHHHHHHHT-TT---EEEEEEEEEEEE----SHHHHHHHHHHHHHHHHHHHHHHHHTGGGGGGS---HHHHHHHHHHHHHHHHHHHHHHTHHHHHHHHHHHHHHHHHHTT--SSSSHHHHHHHHHHHHHHHHHHHHHHHHHHHH--TTT-HHHHHHHHHHHHHHHHHHHHHHHHHHHHHHHHHHHHHTTS-HHHHHHHTTSTTHHHHHHHHIIIIIHHHHHHHHTT--HHHHHTHHHHHHHHHHIIIIIIHHHHHTTT------TTTT--------PPPPP-------EEEEEPPHHHHHHHHHHHHHHHHS------PPPPPPHHHHHHHHHHHHHHHHHHHHHHHHHHHHTTT-S--TT-HHHHHHHHHHHHHHHHHHHHHHHHHHHHHHHHHHHHHHHHHHHTSTT---/---------------------------TT--------------------------------------------HHHHTTS-TT-S---SS-------TTTS--S------SS--HHHHHHHHHHHHH----SEEEEE--BTTBEEEEEEPPHHHHHHS-HHHHSSSSSTTTEEEEEEE-S-GGG-STTTT---HHHHTTPPPSEEEEEEESS--HHHHHHHHHHHHHHHHHHHH-SS-HHHHHHHHTT--GGGGEEEEEEES-TTTS-HHHHHHHHHTTS--TT---SEETTEEPSEEEEEEEE--EE-SS--EE---TT-TTPPPPEEEEEEEESS--HHHHHHHIIIIIIIHHH--SEEEEEETT-EE-TTHHHHHHHHHHH-TTEEEEEEEEEE--TTTGGGGSHHHHHHHHHHHHIIIIIHHHHHHHT--S---TTEEEEEHHHHTTHHHHHHGGG-STTHHHHGGGSTTTS-HHHHHHGGGHHHHHHHHHHT-TT---EEEEEEEEEEEE----SHHHHHHHHHHHHHHHHHHHHHHHHTGGGGGGS---HHHHHHHHHHHHHHHHHHHHHHTHHHHHHHHHHHHHHHHHHTT--SSSSHHHHHHHHHHHHHHHHHHHHHHHHHHHH--TTT-HHHHHHHHHHHHHHHHHHHHHHHHHHHHHHHHHHHHHTTS-HHHHHHHTTSTTHHHHHHHHIIIIIHHHHHHHHTT--HHHHHTHHHHHHHHHHIIIIIIHHHHHTTT------TTTT--------PPPPP-------EEEEEPPHHHHHHHHHHHHHHHHS-------PPPPPHHHHHHHHHHHHHHHHHHHHHHHHHHHHTTT-S--TT-HHHHHHHHHHHHHHHHHHHHHHHHHHHHHHHHHHHHHHHHHHHTGGG---